Protein AF-0000000084341750 (afdb_homodimer)

pLDDT: mean 86.54, std 11.39, range [37.72, 98.31]

Organism: Pseudonocardia thermophila (NCBI:txid1848)

InterPro domains:
  IPR002192 Pyruvate phosphate dikinase, AMP/ATP-binding [PF01326] (56-283)
  IPR002192 Pyruvate phosphate dikinase, AMP/ATP-binding [PF01326] (293-342)
  IPR008279 PEP-utilising enzyme, mobile domain [PF00391] (417-498)
  IPR010121 Pyruvate, phosphate dikinase [PIRSF000853] (16-775)
  IPR010121 Pyruvate, phosphate dikinase [PTHR22931] (17-616)
  IPR013815 ATP-grasp fold, subdomain 1 [G3DSA:3.30.1490.20] (10-236)
  IPR015813 Pyruvate/Phosphoenolpyruvate kinase-like domain superfamily [SSF51621] (520-817)
  IPR018274 PEP-utilising enzyme, active site [PS00370] (445-456)
  IPR036637 Phosphohistidine domain superfamily [SSF52009] (381-506)
  IPR040442 Pyruvate kinase-like domain superfamily [G3DSA:3.20.20.60] (530-820)

Structure (mmCIF, N/CA/C/O backbone):
data_AF-0000000084341750-model_v1
#
loop_
_entity.id
_entity.type
_entity.pdbx_description
1 polymer 'Pyruvate, orthophosphate dikinase'
#
loop_
_atom_site.group_PDB
_atom_site.id
_atom_site.type_symbol
_atom_site.label_atom_id
_atom_site.label_alt_id
_atom_site.label_comp_id
_atom_site.label_asym_id
_atom_site.label_entity_id
_atom_site.label_seq_id
_atom_site.pdbx_PDB_ins_code
_atom_site.Cartn_x
_atom_site.Cartn_y
_atom_site.Cartn_z
_atom_site.occupancy
_atom_site.B_iso_or_equiv
_atom_site.auth_seq_id
_atom_site.auth_comp_id
_atom_site.auth_asym_id
_atom_site.auth_atom_id
_atom_site.pdbx_PDB_model_num
ATOM 1 N N . MET A 1 1 ? -19.203 22.078 46.344 1 37.72 1 MET A N 1
ATOM 2 C CA . MET A 1 1 ? -19.266 22.578 45 1 37.72 1 MET A CA 1
ATOM 3 C C . MET A 1 1 ? -18.062 23.469 44.688 1 37.72 1 MET A C 1
ATOM 5 O O . MET A 1 1 ? -17.719 24.359 45.438 1 37.72 1 MET A O 1
ATOM 9 N N . ILE A 1 2 ? -17.156 23.062 44 1 54.84 2 ILE A N 1
ATOM 10 C CA . ILE A 1 2 ? -15.898 23.766 43.781 1 54.84 2 ILE A CA 1
ATOM 11 C C . ILE A 1 2 ? -16.188 25.188 43.281 1 54.84 2 ILE A C 1
ATOM 13 O O . ILE A 1 2 ? -17.031 25.375 42.375 1 54.84 2 ILE A O 1
ATOM 17 N N . ARG A 1 3 ? -15.797 26.172 44 1 79.94 3 ARG A N 1
ATOM 18 C CA . ARG A 1 3 ? -15.977 27.594 43.719 1 79.94 3 ARG A CA 1
ATOM 19 C C . ARG A 1 3 ? -15.453 27.938 42.312 1 79.94 3 ARG A C 1
ATOM 21 O O . ARG A 1 3 ? -14.344 27.531 41.969 1 79.94 3 ARG A O 1
ATOM 28 N N . ALA A 1 4 ? -16.406 28.5 41.562 1 90.44 4 ALA A N 1
ATOM 29 C CA . ALA A 1 4 ? -16.078 28.812 40.188 1 90.44 4 ALA A CA 1
ATOM 30 C C . ALA A 1 4 ? -15.344 30.141 40.062 1 90.44 4 ALA A C 1
ATOM 32 O O . ALA A 1 4 ? -14.758 30.453 39.031 1 90.44 4 ALA A O 1
ATOM 33 N N . THR A 1 5 ? -15.328 30.969 41.219 1 95.19 5 THR A N 1
ATOM 34 C CA . THR A 1 5 ? -14.703 32.281 41.156 1 95.19 5 THR A CA 1
ATOM 35 C C . THR A 1 5 ? -13.5 32.344 42.094 1 95.19 5 THR A C 1
ATOM 37 O O . THR A 1 5 ? -13.5 31.734 43.156 1 95.19 5 THR A O 1
ATOM 40 N N . LEU A 1 6 ? -12.461 33.094 41.688 1 95.25 6 LEU A N 1
ATOM 41 C CA . LEU A 1 6 ? -11.25 33.312 42.5 1 95.25 6 LEU A CA 1
ATOM 42 C C . LEU A 1 6 ? -10.773 34.781 42.344 1 95.25 6 LEU A C 1
ATOM 44 O O . LEU A 1 6 ? -10.766 35.312 41.25 1 95.25 6 LEU A O 1
ATOM 48 N N . THR A 1 7 ? -10.375 35.375 43.5 1 95.44 7 THR A N 1
ATOM 49 C CA . THR A 1 7 ? -9.75 36.688 43.406 1 95.44 7 THR A CA 1
ATOM 50 C C . THR A 1 7 ? -8.297 36.594 42.938 1 95.44 7 THR A C 1
ATOM 52 O O . THR A 1 7 ? -7.711 35.5 43 1 95.44 7 THR A O 1
ATOM 55 N N . PHE A 1 8 ? -7.762 37.688 42.469 1 96 8 PHE A N 1
ATOM 56 C CA . PHE A 1 8 ? -6.379 37.688 42.031 1 96 8 PHE A CA 1
ATOM 57 C C . PHE A 1 8 ? -5.43 37.312 43.156 1 96 8 PHE A C 1
ATOM 59 O O . PHE A 1 8 ? -4.406 36.656 42.906 1 96 8 PHE A O 1
ATOM 66 N N . ALA A 1 9 ? -5.762 37.656 44.344 1 93.25 9 ALA A N 1
ATOM 67 C CA . ALA A 1 9 ? -4.914 37.406 45.5 1 93.25 9 ALA A CA 1
ATOM 68 C C . ALA A 1 9 ? -4.953 35.938 45.938 1 93.25 9 ALA A C 1
ATOM 70 O O . ALA A 1 9 ? -3.963 35.406 46.438 1 93.25 9 ALA A O 1
ATOM 71 N N . GLU A 1 10 ? -6.043 35.312 45.688 1 93.06 10 GLU A N 1
ATOM 72 C CA . GLU A 1 10 ? -6.211 33.938 46.188 1 93.06 10 GLU A CA 1
ATOM 73 C C . GLU A 1 10 ? -5.859 32.906 45.125 1 93.06 10 GLU A C 1
ATOM 75 O O . GLU A 1 10 ? -5.543 31.766 45.438 1 93.06 10 GLU A O 1
ATOM 80 N N . ALA A 1 11 ? -5.883 33.281 43.875 1 94.31 11 ALA A N 1
ATOM 81 C CA . ALA A 1 11 ? -5.703 32.375 42.75 1 94.31 11 ALA A CA 1
ATOM 82 C C . ALA A 1 11 ? -4.25 31.906 42.656 1 94.31 11 ALA A C 1
ATOM 84 O O . ALA A 1 11 ? -3.33 32.688 42.969 1 94.31 11 ALA A O 1
ATOM 85 N N . ASP A 1 12 ? -4.043 30.672 42.312 1 94.81 12 ASP A N 1
ATOM 86 C CA . ASP A 1 12 ? -2.709 30.172 41.969 1 94.81 12 ASP A CA 1
ATOM 87 C C . ASP A 1 12 ? -2.326 30.531 40.562 1 94.81 12 ASP A C 1
ATOM 89 O O . ASP A 1 12 ? -2.863 29.969 39.594 1 94.81 12 ASP A O 1
ATOM 93 N N . PRO A 1 13 ? -1.372 31.328 40.406 1 93.56 13 PRO A N 1
ATOM 94 C CA . PRO A 1 13 ? -1.021 31.797 39.062 1 93.56 13 PRO A CA 1
ATOM 95 C C . PRO A 1 13 ? -0.533 30.656 38.156 1 93.56 13 PRO A C 1
ATOM 97 O O . PRO A 1 13 ? -0.498 30.812 36.906 1 93.56 13 PRO A O 1
ATOM 100 N N . ALA A 1 14 ? -0.207 29.547 38.719 1 92.56 14 ALA A N 1
ATOM 101 C CA . ALA A 1 14 ? 0.297 28.422 37.938 1 92.56 14 ALA A CA 1
ATOM 102 C C . ALA A 1 14 ? -0.849 27.641 37.281 1 92.56 14 ALA A C 1
ATOM 104 O O . ALA A 1 14 ? -0.634 26.859 36.344 1 92.56 14 ALA A O 1
ATOM 105 N N . ASP A 1 15 ? -2.004 27.891 37.75 1 94.44 15 ASP A N 1
ATOM 106 C CA . ASP A 1 15 ? -3.154 27.141 37.25 1 94.44 15 ASP A CA 1
ATOM 107 C C . ASP A 1 15 ? -3.779 27.828 36.031 1 94.44 15 ASP A C 1
ATOM 109 O O . ASP A 1 15 ? -4.961 28.172 36.062 1 94.44 15 ASP A O 1
ATOM 113 N N . VAL A 1 16 ? -3.076 27.891 35 1 93.31 16 VAL A N 1
ATOM 114 C CA . VAL A 1 16 ? -3.496 28.594 33.781 1 93.31 16 VAL A CA 1
ATOM 115 C C . VAL A 1 16 ? -4.707 27.891 33.188 1 93.31 16 VAL A C 1
ATOM 117 O O . VAL A 1 16 ? -5.586 28.531 32.625 1 93.31 16 VAL A O 1
ATOM 120 N N . ASP A 1 17 ? -4.762 26.594 33.344 1 93.38 17 ASP A N 1
ATOM 121 C CA . ASP A 1 17 ? -5.859 25.812 32.781 1 93.38 17 ASP A CA 1
ATOM 122 C C . ASP A 1 17 ? -7.199 26.234 33.375 1 93.38 17 ASP A C 1
ATOM 124 O O . ASP A 1 17 ? -8.211 26.266 32.656 1 93.38 17 ASP A O 1
ATOM 128 N N . ARG A 1 18 ? -7.117 26.641 34.562 1 93.88 18 ARG A N 1
ATOM 129 C CA . ARG A 1 18 ? -8.344 26.984 35.281 1 93.88 18 ARG A CA 1
ATOM 130 C C . ARG A 1 18 ? -8.617 28.484 35.219 1 93.88 18 ARG A C 1
ATOM 132 O O . ARG A 1 18 ? -9.766 28.906 35.094 1 93.88 18 ARG A O 1
ATOM 139 N N . LEU A 1 19 ? -7.582 29.297 35.219 1 95.19 19 LEU A N 1
ATOM 140 C CA . LEU A 1 19 ? -7.734 30.734 35.344 1 95.19 19 LEU A CA 1
ATOM 141 C C . LEU A 1 19 ? -7.723 31.406 33.969 1 95.19 19 LEU A C 1
ATOM 143 O O . LEU A 1 19 ? -8.086 32.562 33.844 1 95.19 19 LEU A O 1
ATOM 147 N N . GLY A 1 20 ? -7.316 30.594 32.969 1 93.75 20 GLY A N 1
ATOM 148 C CA . GLY A 1 20 ? -6.988 31.25 31.703 1 93.75 20 GLY A CA 1
ATOM 149 C C . GLY A 1 20 ? -5.707 32.062 31.766 1 93.75 20 GLY A C 1
ATOM 150 O O . GLY A 1 20 ? -5.215 32.375 32.844 1 93.75 20 GLY A O 1
ATOM 151 N N . GLY A 1 21 ? -5.172 32.406 30.641 1 92.94 21 GLY A N 1
ATOM 152 C CA . GLY A 1 21 ? -3.924 33.156 30.578 1 92.94 21 GLY A CA 1
ATOM 153 C C . GLY A 1 21 ? -4.016 34.5 31.219 1 92.94 21 GLY A C 1
ATOM 154 O O . GLY A 1 21 ? -3.117 34.938 31.969 1 92.94 21 GLY A O 1
ATOM 155 N N . LYS A 1 22 ? -5.07 35.281 30.969 1 93.94 22 LYS A N 1
ATOM 156 C CA . LYS A 1 22 ? -5.246 36.625 31.5 1 93.94 22 LYS A CA 1
ATOM 157 C C . LYS A 1 22 ? -5.406 36.594 33 1 93.94 22 LYS A C 1
ATOM 159 O O . LYS A 1 22 ? -4.762 37.375 33.719 1 93.94 22 LYS A O 1
ATOM 164 N N . GLY A 1 23 ? -6.273 35.75 33.438 1 95.44 23 GLY A N 1
ATOM 165 C CA . GLY A 1 23 ? -6.461 35.594 34.875 1 95.44 23 GLY A CA 1
ATOM 166 C C . GLY A 1 23 ? -5.195 35.188 35.594 1 95.44 23 GLY A C 1
ATOM 167 O O . GLY A 1 23 ? -4.887 35.75 36.656 1 95.44 23 GLY A O 1
ATOM 168 N N . ALA A 1 24 ? -4.512 34.25 35.094 1 95.75 24 ALA A N 1
ATOM 169 C CA . ALA A 1 24 ? -3.256 33.781 35.688 1 95.75 24 ALA A CA 1
ATOM 170 C C . ALA A 1 24 ? -2.229 34.906 35.75 1 95.75 24 ALA A C 1
ATOM 172 O O . ALA A 1 24 ? -1.508 35.062 36.719 1 95.75 24 ALA A O 1
ATOM 173 N N . GLY A 1 25 ? -2.146 35.656 34.656 1 95.06 25 GLY A N 1
ATOM 174 C CA . GLY A 1 25 ? -1.237 36.781 34.594 1 95.06 25 GLY A CA 1
ATOM 175 C C . GLY A 1 25 ? -1.545 37.844 35.656 1 95.06 25 GLY A C 1
ATOM 176 O O . GLY A 1 25 ? -0.641 38.344 36.312 1 95.06 25 GLY A O 1
ATOM 177 N N . LEU A 1 26 ? -2.812 38.219 35.781 1 96.81 26 LEU A N 1
ATOM 178 C CA . LEU A 1 26 ? -3.227 39.219 36.75 1 96.81 26 LEU A CA 1
ATOM 179 C C . LEU A 1 26 ? -3.002 38.75 38.188 1 96.81 26 LEU A C 1
ATOM 181 O O . LEU A 1 26 ? -2.627 39.531 39.062 1 96.81 26 LEU A O 1
ATOM 185 N N . ALA A 1 27 ? -3.271 37.438 38.344 1 96.38 27 ALA A N 1
ATOM 186 C CA . ALA A 1 27 ? -2.975 36.875 39.656 1 96.38 27 ALA A CA 1
ATOM 187 C C . ALA A 1 27 ? -1.491 37 40 1 96.38 27 ALA A C 1
ATOM 189 O O . ALA A 1 27 ? -1.127 37.406 41.094 1 96.38 27 ALA A O 1
ATOM 190 N N . ARG A 1 28 ? -0.674 36.688 39.062 1 95.38 28 ARG A N 1
ATOM 191 C CA . ARG A 1 28 ? 0.77 36.781 39.281 1 95.38 28 ARG A CA 1
ATOM 192 C C . ARG A 1 28 ? 1.205 38.219 39.562 1 95.38 28 ARG A C 1
ATOM 194 O O . ARG A 1 28 ? 1.975 38.469 40.469 1 95.38 28 ARG A O 1
ATOM 201 N N . LEU A 1 29 ? 0.729 39.156 38.75 1 96.81 29 LEU A N 1
ATOM 202 C CA . LEU A 1 29 ? 1.081 40.562 38.906 1 96.81 29 LEU A CA 1
ATOM 203 C C . LEU A 1 29 ? 0.669 41.031 40.312 1 96.81 29 LEU A C 1
ATOM 205 O O . LEU A 1 29 ? 1.434 41.719 40.969 1 96.81 29 LEU A O 1
ATOM 209 N N . THR A 1 30 ? -0.514 40.688 40.688 1 96.25 30 THR A N 1
ATOM 210 C CA . THR A 1 30 ? -1.037 41.094 42 1 96.25 30 THR A CA 1
ATOM 211 C C . THR A 1 30 ? -0.171 40.531 43.125 1 96.25 30 THR A C 1
ATOM 213 O O . THR A 1 30 ? 0.162 41.25 44.062 1 96.25 30 THR A O 1
ATOM 216 N N . GLN A 1 31 ? 0.167 39.375 43 1 95.31 31 GLN A N 1
ATOM 217 C CA . GLN A 1 31 ? 0.914 38.719 44.062 1 95.31 31 GLN A CA 1
ATOM 218 C C . GLN A 1 31 ? 2.371 39.156 44.062 1 95.31 31 GLN A C 1
ATOM 220 O O . GLN A 1 31 ? 3.07 38.969 45.062 1 95.31 31 GLN A O 1
ATOM 225 N N . LEU A 1 32 ? 2.855 39.719 43.031 1 94.06 32 LEU A N 1
ATOM 226 C CA . LEU A 1 32 ? 4.184 40.312 42.969 1 94.06 32 LEU A CA 1
ATOM 227 C C . LEU A 1 32 ? 4.168 41.719 43.562 1 94.06 32 LEU A C 1
ATOM 229 O O . LEU A 1 32 ? 5.211 42.375 43.656 1 94.06 32 LEU A O 1
ATOM 233 N N . GLY A 1 33 ? 2.996 42.219 43.844 1 93.5 33 GLY A N 1
ATOM 234 C CA . GLY A 1 33 ? 2.873 43.5 44.5 1 93.5 33 GLY A CA 1
ATOM 235 C C . GLY A 1 33 ? 2.732 44.656 43.531 1 93.5 33 GLY A C 1
ATOM 236 O O . GLY A 1 33 ? 2.887 45.844 43.938 1 93.5 33 GLY A O 1
ATOM 237 N N . LEU A 1 34 ? 2.457 44.438 42.344 1 95.94 34 LEU A N 1
ATOM 238 C CA . LEU A 1 34 ? 2.287 45.5 41.344 1 95.94 34 LEU A CA 1
ATOM 239 C C . LEU A 1 34 ? 0.889 46.094 41.438 1 95.94 34 LEU A C 1
ATOM 241 O O . LEU A 1 34 ? -0.014 45.5 42.031 1 95.94 34 LEU A O 1
ATOM 245 N N . ARG A 1 35 ? 0.739 47.312 40.938 1 96.69 35 ARG A N 1
ATOM 246 C CA . ARG A 1 35 ? -0.559 47.969 40.969 1 96.69 35 ARG A CA 1
ATOM 247 C C . ARG A 1 35 ? -1.494 47.406 39.906 1 96.69 35 ARG A C 1
ATOM 249 O O . ARG A 1 35 ? -1.448 47.812 38.75 1 96.69 35 ARG A O 1
ATOM 256 N N . VAL A 1 36 ? -2.373 46.531 40.344 1 96.81 36 VAL A N 1
ATOM 257 C CA . VAL A 1 36 ? -3.408 45.906 39.5 1 96.81 36 VAL A CA 1
ATOM 258 C C . VAL A 1 36 ? -4.785 46.25 40.062 1 96.81 36 VAL A C 1
ATOM 260 O O . VAL A 1 36 ? -5.039 46.062 41.25 1 96.81 36 VAL A O 1
ATOM 263 N N . PRO A 1 37 ? -5.645 46.844 39.219 1 96.44 37 PRO A N 1
ATOM 264 C CA . PRO A 1 37 ? -6.992 47.062 39.75 1 96.44 37 PRO A CA 1
ATOM 265 C C . PRO A 1 37 ? -7.613 45.781 40.281 1 96.44 37 PRO A C 1
ATOM 267 O O . PRO A 1 37 ? -7.449 44.719 39.688 1 96.44 37 PRO A O 1
ATOM 270 N N . PRO A 1 38 ? -8.258 45.875 41.375 1 96.06 38 PRO A N 1
ATOM 271 C CA . PRO A 1 38 ? -8.82 44.656 41.969 1 96.06 38 PRO A CA 1
ATOM 272 C C . PRO A 1 38 ? -9.875 44 41.094 1 96.06 38 PRO A C 1
ATOM 274 O O . PRO A 1 38 ? -10.578 44.688 40.344 1 96.06 38 PRO A O 1
ATOM 277 N N . GLY A 1 39 ? -9.984 42.75 41.156 1 96.69 39 GLY A N 1
ATOM 278 C CA . GLY A 1 39 ? -10.938 41.938 40.375 1 96.69 39 GLY A CA 1
ATOM 279 C C . GLY A 1 39 ? -10.914 40.469 40.719 1 96.69 39 GLY A C 1
ATOM 280 O O . GLY A 1 39 ? -10.328 40.062 41.719 1 96.69 39 GLY A O 1
ATOM 281 N N . TYR A 1 40 ? -11.68 39.688 40 1 96.81 40 TYR A N 1
ATOM 282 C CA . TYR A 1 40 ? -11.742 38.25 40.188 1 96.81 40 TYR A CA 1
ATOM 283 C C . TYR A 1 40 ? -11.938 37.531 38.875 1 96.81 40 TYR A C 1
ATOM 285 O O . TYR A 1 40 ? -12.242 38.156 37.844 1 96.81 40 TYR A O 1
ATOM 293 N N . VAL A 1 41 ? -11.648 36.188 38.938 1 97.06 41 VAL A N 1
ATOM 294 C CA . VAL A 1 41 ? -11.734 35.344 37.719 1 97.06 41 VAL A CA 1
ATOM 295 C C . VAL A 1 41 ? -12.828 34.312 37.906 1 97.06 41 VAL A C 1
ATOM 297 O O . VAL A 1 41 ? -12.977 33.719 38.969 1 97.06 41 VAL A O 1
ATOM 300 N N . ILE A 1 42 ? -13.664 34.25 36.938 1 96.94 42 ILE A N 1
ATOM 301 C CA . ILE A 1 42 ? -14.555 33.094 36.781 1 96.94 42 ILE A CA 1
ATOM 302 C C . ILE A 1 42 ? -13.859 32 35.969 1 96.94 42 ILE A C 1
ATOM 304 O O . ILE A 1 42 ? -13.57 32.188 34.781 1 96.94 42 ILE A O 1
ATOM 308 N N . ALA A 1 43 ? -13.703 30.875 36.562 1 95.94 43 ALA A N 1
ATOM 309 C CA . ALA A 1 43 ? -12.82 29.828 36.062 1 95.94 43 ALA A CA 1
ATOM 310 C C . ALA A 1 43 ? -13.398 29.188 34.781 1 95.94 43 ALA A C 1
ATOM 312 O O . ALA A 1 43 ? -14.594 29.312 34.531 1 95.94 43 ALA A O 1
ATOM 313 N N . THR A 1 44 ? -12.516 28.484 34.062 1 95.12 44 THR A N 1
ATOM 314 C CA . THR A 1 44 ? -12.859 27.875 32.781 1 95.12 44 THR A CA 1
ATOM 315 C C . THR A 1 44 ? -13.883 26.75 32.969 1 95.12 44 THR A C 1
ATOM 317 O O . THR A 1 44 ? -14.641 26.438 32.062 1 95.12 44 THR A O 1
ATOM 320 N N . ASP A 1 45 ? -13.898 26.172 34.094 1 93.81 45 ASP A N 1
ATOM 321 C CA . ASP A 1 45 ? -14.844 25.094 34.344 1 93.81 45 ASP A CA 1
ATOM 322 C C . ASP A 1 45 ? -16.281 25.578 34.219 1 93.81 45 ASP A C 1
ATOM 324 O O . ASP A 1 45 ? -17.172 24.828 33.812 1 93.81 45 ASP A O 1
ATOM 328 N N . ALA A 1 46 ? -16.516 26.797 34.656 1 94.12 46 ALA A N 1
ATOM 329 C CA . ALA A 1 46 ? -17.844 27.375 34.531 1 94.12 46 ALA A CA 1
ATOM 330 C C . ALA A 1 46 ? -18.25 27.5 33.062 1 94.12 46 ALA A C 1
ATOM 332 O O . ALA A 1 46 ? -19.391 27.25 32.688 1 94.12 46 ALA A O 1
ATOM 333 N N . CYS A 1 47 ? -17.344 27.922 32.312 1 93.94 47 CYS A N 1
ATOM 334 C CA . CYS A 1 47 ? -17.594 28.031 30.891 1 93.94 47 CYS A CA 1
ATOM 335 C C . CYS A 1 47 ? -17.891 26.672 30.266 1 93.94 47 CYS A C 1
ATOM 337 O O . CYS A 1 47 ? -18.844 26.531 29.484 1 93.94 47 CYS A O 1
ATOM 339 N N . ARG A 1 48 ? -17.047 25.672 30.578 1 93.56 48 ARG A N 1
ATOM 340 C CA . ARG A 1 48 ? -17.25 24.328 30.047 1 93.56 48 ARG A CA 1
ATOM 341 C C . ARG A 1 48 ? -18.641 23.812 30.422 1 93.56 48 ARG A C 1
ATOM 343 O O . ARG A 1 48 ? -19.312 23.188 29.594 1 93.56 48 ARG A O 1
ATOM 350 N N . HIS A 1 49 ? -19.016 24.078 31.641 1 91.56 49 HIS A N 1
ATOM 351 C CA . HIS A 1 49 ? -20.359 23.688 32.062 1 91.56 49 HIS A CA 1
ATOM 352 C C . HIS A 1 49 ? -21.422 24.391 31.25 1 91.56 49 HIS A C 1
ATOM 354 O O . HIS A 1 49 ? -22.406 23.781 30.812 1 91.56 49 HIS A O 1
ATOM 360 N N . TYR A 1 50 ? -21.312 25.656 31.078 1 91.25 50 TYR A N 1
ATOM 361 C CA . TYR A 1 50 ? -22.25 26.453 30.297 1 91.25 50 TYR A CA 1
ATOM 362 C C . TYR A 1 50 ? -22.375 25.906 28.875 1 91.25 50 TYR A C 1
ATOM 364 O O . TYR A 1 50 ? -23.484 25.812 28.344 1 91.25 50 TYR A O 1
ATOM 372 N N . LEU A 1 51 ? -21.234 25.625 28.266 1 89.38 51 LEU A N 1
ATOM 373 C CA . LEU A 1 51 ? -21.234 25.156 26.875 1 89.38 51 LEU A CA 1
ATOM 374 C C . LEU A 1 51 ? -21.875 23.781 26.766 1 89.38 51 LEU A C 1
ATOM 376 O O . LEU A 1 51 ? -22.453 23.438 25.734 1 89.38 51 LEU A O 1
ATOM 380 N N . GLN A 1 52 ? -21.766 22.922 27.75 1 86.5 52 GLN A N 1
ATOM 381 C CA . GLN A 1 52 ? -22.344 21.594 27.766 1 86.5 52 GLN A CA 1
ATOM 382 C C . GLN A 1 52 ? -23.844 21.641 28 1 86.5 52 GLN A C 1
ATOM 384 O O . GLN A 1 52 ? -24.609 20.938 27.344 1 86.5 52 GLN A O 1
ATOM 389 N N . VAL A 1 53 ? -24.312 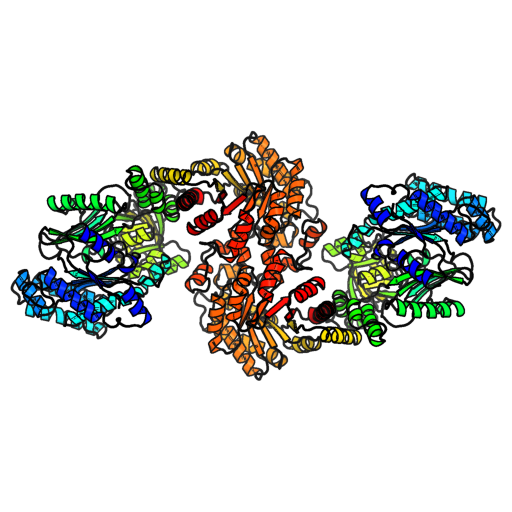22.484 28.922 1 85.81 53 VAL A N 1
ATOM 390 C CA . VAL A 1 53 ? -25.688 22.469 29.391 1 85.81 53 VAL A CA 1
ATOM 391 C C . VAL A 1 53 ? -26.484 23.578 28.688 1 85.81 53 VAL A C 1
ATOM 393 O O . VAL A 1 53 ? -27.703 23.484 28.578 1 85.81 53 VAL A O 1
ATOM 396 N N . GLY A 1 54 ? -25.844 24.609 28.203 1 85.38 54 GLY A N 1
ATOM 397 C CA . GLY A 1 54 ? -26.516 25.688 27.5 1 85.38 54 GLY A CA 1
ATOM 398 C C . GLY A 1 54 ? -27.031 26.766 28.438 1 85.38 54 GLY A C 1
ATOM 399 O O . GLY A 1 54 ? -27.938 27.531 28.094 1 85.38 54 GLY A O 1
ATOM 400 N N . GLY A 1 55 ? -26.562 26.859 29.688 1 88.19 55 GLY A N 1
ATOM 401 C CA . GLY A 1 55 ? -26.938 27.859 30.672 1 88.19 55 GLY A CA 1
ATOM 402 C C . GLY A 1 55 ? -25.906 28.031 31.781 1 88.19 55 GLY A C 1
ATOM 403 O O . GLY A 1 55 ? -25 27.219 31.922 1 88.19 55 GLY A O 1
ATOM 404 N N . LEU A 1 56 ? -26.141 29.172 32.531 1 90.69 56 LEU A N 1
ATOM 405 C CA . LEU A 1 56 ? -25.203 29.422 33.594 1 90.69 56 LEU A CA 1
ATOM 406 C C . LEU A 1 56 ? -25.266 28.312 34.656 1 90.69 56 LEU A C 1
ATOM 408 O O . LEU A 1 56 ? -26.359 27.844 35 1 90.69 56 LEU A O 1
ATOM 412 N N . PRO A 1 57 ? -24.109 27.875 35.094 1 89.56 57 PRO A N 1
ATOM 413 C CA . PRO A 1 57 ? -24.141 26.891 36.188 1 89.56 57 PRO A CA 1
ATOM 414 C C . PRO A 1 57 ? -24.953 27.359 37.375 1 89.56 57 PRO A C 1
ATOM 416 O O . PRO A 1 57 ? -24.969 28.547 37.688 1 89.56 57 PRO A O 1
ATOM 419 N N . GLU A 1 58 ? -25.531 26.359 38.031 1 88.25 58 GLU A N 1
ATOM 420 C CA . GLU A 1 58 ? -26.328 26.672 39.219 1 88.25 58 GLU A CA 1
ATOM 421 C C . GLU A 1 58 ? -25.484 27.312 40.312 1 88.25 58 GLU A C 1
ATOM 423 O O . GLU A 1 58 ? -24.406 26.812 40.625 1 88.25 58 GLU A O 1
ATOM 428 N N . GLY A 1 59 ? -25.906 28.484 40.781 1 91.56 59 GLY A N 1
ATOM 429 C CA . GLY A 1 59 ? -25.203 29.141 41.875 1 91.56 59 GLY A CA 1
ATOM 430 C C . GLY A 1 59 ? -24.156 30.125 41.406 1 91.56 59 GLY A C 1
ATOM 431 O O . GLY A 1 59 ? -23.625 30.891 42.219 1 91.56 59 GLY A O 1
ATOM 432 N N . LEU A 1 60 ? -23.828 30.156 40.156 1 93.5 60 LEU A N 1
ATOM 433 C CA . LEU A 1 60 ? -22.766 31.031 39.688 1 93.5 60 LEU A CA 1
ATOM 434 C C . LEU A 1 60 ? -23.156 32.5 39.844 1 93.5 60 LEU A C 1
ATOM 436 O O . LEU A 1 60 ? -22.312 33.312 40.188 1 93.5 60 LEU A O 1
ATOM 440 N N . ALA A 1 61 ? -24.391 32.844 39.531 1 93.88 61 ALA A N 1
ATOM 441 C CA . ALA A 1 61 ? -24.844 34.219 39.656 1 93.88 61 ALA A CA 1
ATOM 442 C C . ALA A 1 61 ? -24.641 34.75 41.094 1 93.88 61 ALA A C 1
ATOM 444 O O . ALA A 1 61 ? -24.172 35.844 41.281 1 93.88 61 ALA A O 1
ATOM 445 N N . ASP A 1 62 ? -24.969 33.906 42.031 1 93.81 62 ASP A N 1
ATOM 446 C CA . ASP A 1 62 ? -24.812 34.281 43.438 1 93.81 62 ASP A CA 1
ATOM 447 C C . ASP A 1 62 ? -23.344 34.5 43.781 1 93.81 62 ASP A C 1
ATOM 449 O O . ASP A 1 62 ? -23 35.406 44.531 1 93.81 62 ASP A O 1
ATOM 453 N N . GLU A 1 63 ? -22.609 33.656 43.312 1 94.06 63 GLU A N 1
ATOM 454 C CA . GLU A 1 63 ? -21.172 33.781 43.562 1 94.06 63 GLU A CA 1
ATOM 455 C C . GLU A 1 63 ? -20.609 35.062 42.969 1 94.06 63 GLU A C 1
ATOM 457 O O . GLU A 1 63 ? -19.75 35.719 43.562 1 94.06 63 GLU A O 1
ATOM 462 N N . VAL A 1 64 ? -21.031 35.375 41.75 1 95.56 64 VAL A N 1
ATOM 463 C CA . VAL A 1 64 ? -20.594 36.562 41.062 1 95.56 64 VAL A CA 1
ATOM 464 C C . VAL A 1 64 ? -20.969 37.812 41.844 1 95.56 64 VAL A C 1
ATOM 466 O O . VAL A 1 64 ? -20.156 38.75 42 1 95.56 64 VAL A O 1
ATOM 469 N N . PHE A 1 65 ? -22.141 37.844 42.406 1 94.56 65 PHE A N 1
ATOM 470 C CA . PHE A 1 65 ? -22.609 39 43.156 1 94.56 65 PHE A CA 1
ATOM 471 C C . PHE A 1 65 ? -21.891 39.094 44.5 1 94.56 65 PHE A C 1
ATOM 473 O O . PHE A 1 65 ? -21.641 40.188 45 1 94.56 65 PHE A O 1
ATOM 480 N N . THR A 1 66 ? -21.609 37.969 45.062 1 94.44 66 THR A N 1
ATOM 481 C CA . THR A 1 66 ? -20.828 37.969 46.281 1 94.44 66 THR A CA 1
ATOM 482 C C . THR A 1 66 ? -19.453 38.562 46.031 1 94.44 66 THR A C 1
ATOM 484 O O . THR A 1 66 ? -18.984 39.375 46.844 1 94.44 66 THR A O 1
ATOM 487 N N . ARG A 1 67 ? -18.828 38.188 45 1 95.56 67 ARG A N 1
ATOM 488 C CA . ARG A 1 67 ? -17.531 38.719 44.656 1 95.56 67 ARG A CA 1
ATOM 489 C C . ARG A 1 67 ? -17.609 40.188 44.344 1 95.56 67 ARG A C 1
ATOM 491 O O . ARG A 1 67 ? -16.672 40.969 44.594 1 95.56 67 ARG A O 1
ATOM 498 N N . LEU A 1 68 ? -18.703 40.562 43.719 1 95.38 68 LEU A N 1
ATOM 499 C CA . LEU A 1 68 ? -18.938 41.969 43.406 1 95.38 68 LEU A CA 1
ATOM 500 C C . LEU A 1 68 ? -18.953 42.812 44.688 1 95.38 68 LEU A C 1
ATOM 502 O O . LEU A 1 68 ? -18.375 43.906 44.719 1 95.38 68 LEU A O 1
ATOM 506 N N . GLU A 1 69 ? -19.562 42.281 45.688 1 94.88 69 GLU A N 1
ATOM 507 C CA . GLU A 1 69 ? -19.594 43 46.969 1 94.88 69 GLU A CA 1
ATOM 508 C C . GLU A 1 69 ? -18.203 43.094 47.594 1 94.88 69 GLU A C 1
ATOM 510 O O . GLU A 1 69 ? -17.844 44.156 48.156 1 94.88 69 GLU A O 1
ATOM 515 N N . GLU A 1 70 ? -17.531 42.125 47.438 1 94.25 70 GLU A N 1
ATOM 516 C CA . GLU A 1 70 ? -16.156 42.156 47.906 1 94.25 70 GLU A CA 1
ATOM 517 C C . GLU A 1 70 ? -15.328 43.188 47.125 1 94.25 70 GLU A C 1
ATOM 519 O O . GLU A 1 70 ? -14.477 43.875 47.719 1 94.25 70 GLU A O 1
ATOM 524 N N . LEU A 1 71 ? -15.562 43.281 45.938 1 94.75 71 LEU A N 1
ATOM 525 C CA . LEU A 1 71 ? -14.852 44.219 45.062 1 94.75 71 LEU A CA 1
ATOM 526 C C . LEU A 1 71 ? -15.203 45.656 45.438 1 94.75 71 LEU A C 1
ATOM 528 O O . LEU A 1 71 ? -14.336 46.531 45.406 1 94.75 71 LEU A O 1
ATOM 532 N N . GLU A 1 72 ? -16.453 45.906 45.719 1 95.06 72 GLU A N 1
ATOM 533 C CA . GLU A 1 72 ? -16.875 47.219 46.188 1 95.06 72 GLU A CA 1
ATOM 534 C C . GLU A 1 72 ? -16.125 47.625 47.469 1 95.06 72 GLU A C 1
ATOM 536 O O . GLU A 1 72 ? -15.656 48.75 47.562 1 95.06 72 GLU A O 1
ATOM 541 N N . ARG A 1 73 ? -15.984 46.625 48.312 1 93.19 73 ARG A N 1
ATOM 542 C CA . ARG A 1 73 ? -15.281 46.906 49.562 1 93.19 73 ARG A CA 1
ATOM 543 C C . ARG A 1 73 ? -13.797 47.156 49.312 1 93.19 73 ARG A C 1
ATOM 545 O O . ARG A 1 73 ? -13.219 48.094 49.875 1 93.19 73 ARG A O 1
ATOM 552 N N . ALA A 1 74 ? -13.219 46.438 48.469 1 90.56 74 ALA A N 1
ATOM 553 C CA . ALA A 1 74 ? -11.789 46.531 48.188 1 90.56 74 ALA A CA 1
ATOM 554 C C . ALA A 1 74 ? -11.461 47.812 47.438 1 90.56 74 ALA A C 1
ATOM 556 O O . ALA A 1 74 ? -10.391 48.406 47.625 1 90.56 74 ALA A O 1
ATOM 557 N N . SER A 1 75 ? -12.359 48.344 46.625 1 90.5 75 SER A N 1
ATOM 558 C CA . SER A 1 75 ? -12.102 49.5 45.781 1 90.5 75 SER A CA 1
ATOM 559 C C . SER A 1 75 ? -12.594 50.781 46.438 1 90.5 75 SER A C 1
ATOM 561 O O . SER A 1 75 ? -12.188 51.875 46.031 1 90.5 75 SER A O 1
ATOM 563 N N . GLY A 1 76 ? -13.484 50.656 47.344 1 90.38 76 GLY A N 1
ATOM 564 C CA . GLY A 1 76 ? -14.109 51.812 47.938 1 90.38 76 GLY A CA 1
ATOM 565 C C . GLY A 1 76 ? -15.117 52.5 47.031 1 90.38 76 GLY A C 1
ATOM 566 O O . GLY A 1 76 ? -15.43 53.688 47.219 1 90.38 76 GLY A O 1
ATOM 567 N N . LYS A 1 77 ? -15.539 51.844 46.031 1 94.75 77 LYS A N 1
ATOM 568 C CA . LYS A 1 77 ? -16.516 52.344 45.094 1 94.75 77 LYS A CA 1
ATOM 569 C C . LYS A 1 77 ? -17.844 51.594 45.188 1 94.75 77 LYS A C 1
ATOM 571 O O . LYS A 1 77 ? -17.938 50.594 45.906 1 94.75 77 LYS A O 1
ATOM 576 N N . ALA A 1 78 ? -18.875 52.094 44.562 1 94.69 78 ALA A N 1
ATOM 577 C CA . ALA A 1 78 ? -20.203 51.469 44.625 1 94.69 78 ALA A CA 1
ATOM 578 C C . ALA A 1 78 ? -20.719 51.125 43.25 1 94.69 78 ALA A C 1
ATOM 580 O O . ALA A 1 78 ? -20.672 51.969 42.344 1 94.69 78 ALA A O 1
ATOM 581 N N . PHE A 1 79 ? -21.203 49.938 43.125 1 95 79 PHE A N 1
ATOM 582 C CA . PHE A 1 79 ? -21.688 49.438 41.844 1 95 79 PHE A CA 1
ATOM 583 C C . PHE A 1 79 ? -23.141 49.875 41.594 1 95 79 PHE A C 1
ATOM 585 O O . PHE A 1 79 ? -24.016 49.562 42.406 1 95 79 PHE A O 1
ATOM 592 N N . GLY A 1 80 ? -23.359 50.594 40.594 1 90.19 80 GLY A N 1
ATOM 593 C CA . GLY A 1 80 ? -24.688 51.094 40.25 1 90.19 80 GLY A CA 1
ATOM 594 C C . GLY A 1 80 ? -25.125 52.25 41.094 1 90.19 80 GLY A C 1
ATOM 595 O O . GLY A 1 80 ? -26.312 52.562 41.156 1 90.19 80 GLY A O 1
ATOM 596 N N . SER A 1 81 ? -24.203 52.75 41.719 1 88.94 81 SER A N 1
ATOM 597 C CA . SER A 1 81 ? -24.547 53.875 42.625 1 88.94 81 SER A CA 1
ATOM 598 C C . SER A 1 81 ? -23.328 54.719 42.906 1 88.94 81 SER A C 1
ATOM 600 O O . SER A 1 81 ? -22.25 54.5 42.375 1 88.94 81 SER A O 1
ATOM 602 N N . GLY A 1 82 ? -23.562 55.969 43.688 1 85.81 82 GLY A N 1
ATOM 603 C CA . GLY A 1 82 ? -22.484 56.844 44.062 1 85.81 82 GLY A CA 1
ATOM 604 C C . GLY A 1 82 ? -22.062 56.688 45.531 1 85.81 82 GLY A C 1
ATOM 605 O O . GLY A 1 82 ? -22.406 55.719 46.188 1 85.81 82 GLY A O 1
ATOM 606 N N . PRO A 1 83 ? -21.109 57.438 45.969 1 89.62 83 PRO A N 1
ATOM 607 C CA . PRO A 1 83 ? -20.594 58.688 45.406 1 89.62 83 PRO A CA 1
ATOM 608 C C . PRO A 1 83 ? -19.578 58.469 44.312 1 89.62 83 PRO A C 1
ATOM 610 O O . PRO A 1 83 ? -19.422 59.312 43.438 1 89.62 83 PRO A O 1
ATOM 613 N N . VAL A 1 84 ? -18.797 57.438 44.469 1 92.56 84 VAL A N 1
ATOM 614 C CA . VAL A 1 84 ? -17.891 57.062 43.406 1 92.56 84 VAL A CA 1
ATOM 615 C C . VAL A 1 84 ? -18.328 55.75 42.781 1 92.56 84 VAL A C 1
ATOM 617 O O . VAL A 1 84 ? -18.172 54.688 43.406 1 92.56 84 VAL A O 1
ATOM 620 N N . PRO A 1 85 ? -18.766 55.812 41.594 1 94.88 85 PRO A N 1
ATOM 621 C CA . PRO A 1 85 ? -19.312 54.594 41 1 94.88 85 PRO A CA 1
ATOM 622 C C . PRO A 1 85 ? -18.219 53.594 40.625 1 94.88 85 PRO A C 1
ATOM 624 O O . PRO A 1 85 ? -17.156 53.969 40.156 1 94.88 85 PRO A O 1
ATOM 627 N N . LEU A 1 86 ? -18.5 52.312 40.875 1 95.81 86 LEU A N 1
ATOM 628 C CA . LEU A 1 86 ? -17.656 51.188 40.406 1 95.81 86 LEU A CA 1
ATOM 629 C C . LEU A 1 86 ? -18.078 50.719 39.031 1 95.81 86 LEU A C 1
ATOM 631 O O . LEU A 1 86 ? -19.188 50.25 38.844 1 95.81 86 LEU A O 1
ATOM 635 N N . LEU A 1 87 ? -17.234 50.969 38.062 1 96.19 87 LEU A N 1
ATOM 636 C CA . LEU A 1 87 ? -17.422 50.406 36.75 1 96.19 87 LEU A CA 1
ATOM 637 C C . LEU A 1 87 ? -16.469 49.219 36.5 1 96.19 87 LEU A C 1
ATOM 639 O O . LEU A 1 87 ? -15.391 49.188 37.125 1 96.19 87 LEU A O 1
ATOM 643 N N . LEU A 1 88 ? -16.953 48.312 35.719 1 96.69 88 LEU A N 1
ATOM 644 C CA . LEU A 1 88 ? -16.203 47.062 35.562 1 96.69 88 LEU A CA 1
ATOM 645 C C . LEU A 1 88 ? -15.789 46.844 34.125 1 96.69 88 LEU A C 1
ATOM 647 O O . LEU A 1 88 ? -16.422 47.344 33.188 1 96.69 88 LEU A O 1
ATOM 651 N N . SER A 1 89 ? -14.68 46.188 34 1 95.19 89 SER A N 1
ATOM 652 C CA . SER A 1 89 ? -14.32 45.531 32.719 1 95.19 89 SER A CA 1
ATOM 653 C C . SER A 1 89 ? -14.539 44.031 32.812 1 95.19 89 SER A C 1
ATOM 655 O O . SER A 1 89 ? -14.203 43.375 33.812 1 95.19 89 SER A O 1
ATOM 657 N N . VAL A 1 90 ? -15.172 43.469 31.859 1 95.19 90 VAL A N 1
ATOM 658 C CA . VAL A 1 90 ? -15.391 42.031 31.719 1 95.19 90 VAL A CA 1
ATOM 659 C C . VAL A 1 90 ? -14.695 41.5 30.469 1 95.19 90 VAL A C 1
ATOM 661 O O . VAL A 1 90 ? -15.102 41.812 29.359 1 95.19 90 VAL A O 1
ATOM 664 N N . ARG A 1 91 ? -13.664 40.656 30.703 1 93.25 91 ARG A N 1
ATOM 665 C CA . ARG A 1 91 ? -12.805 40.25 29.594 1 93.25 91 ARG A CA 1
ATOM 666 C C . ARG A 1 91 ? -12.641 38.719 29.578 1 93.25 91 ARG A C 1
ATOM 668 O O . ARG A 1 91 ? -12.664 38.062 30.625 1 93.25 91 ARG A O 1
ATOM 675 N N . SER A 1 92 ? -12.453 38.25 28.422 1 92.38 92 SER A N 1
ATOM 676 C CA . SER A 1 92 ? -12.227 36.844 28.25 1 92.38 92 SER A CA 1
ATOM 677 C C . SER A 1 92 ? -10.75 36.469 28.422 1 92.38 92 SER A C 1
ATOM 679 O O . SER A 1 92 ? -9.883 37.312 28.156 1 92.38 92 SER A O 1
ATOM 681 N N . GLY A 1 93 ? -10.422 35.219 28.906 1 91.25 93 GLY A N 1
ATOM 682 C CA . GLY A 1 93 ? -9.07 34.688 29 1 91.25 93 GLY A CA 1
ATOM 683 C C . GLY A 1 93 ? -9.031 33.188 28.922 1 91.25 93 GLY A C 1
ATOM 684 O O . GLY A 1 93 ? -9.289 32.5 29.922 1 91.25 93 GLY A O 1
ATOM 685 N N . ALA A 1 94 ? -8.617 32.656 27.797 1 91.44 94 ALA A N 1
ATOM 686 C CA . ALA A 1 94 ? -8.477 31.219 27.625 1 91.44 94 ALA A CA 1
ATOM 687 C C . ALA A 1 94 ? -7.086 30.75 28.047 1 91.44 94 ALA A C 1
ATOM 689 O O . ALA A 1 94 ? -6.172 31.562 28.203 1 91.44 94 ALA A O 1
ATOM 690 N N . PRO A 1 95 ? -6.98 29.453 28.312 1 90.44 95 PRO A N 1
ATOM 691 C CA . PRO A 1 95 ? -5.652 28.922 28.641 1 90.44 95 PRO A CA 1
ATOM 692 C C . PRO A 1 95 ? -4.625 29.172 27.547 1 90.44 95 PRO A C 1
ATOM 694 O O . PRO A 1 95 ? -3.447 29.391 27.828 1 90.44 95 PRO A O 1
ATOM 697 N N . ILE A 1 96 ? -5.074 29.125 26.328 1 85.31 96 ILE A N 1
ATOM 698 C CA . ILE A 1 96 ? -4.25 29.469 25.172 1 85.31 96 ILE A CA 1
ATOM 699 C C . ILE A 1 96 ? -4.75 30.766 24.547 1 85.31 96 ILE A C 1
ATOM 701 O O . ILE A 1 96 ? -5.938 30.891 24.234 1 85.31 96 ILE A O 1
ATOM 705 N N . SER A 1 97 ? -3.863 31.656 24.406 1 80 97 SER A N 1
ATOM 706 C CA . SER A 1 97 ? -4.211 33 23.969 1 80 97 SER A CA 1
ATOM 707 C C . SER A 1 97 ? -4.73 32.969 22.531 1 80 97 SER A C 1
ATOM 709 O O . SER A 1 97 ? -4.133 32.375 21.656 1 80 97 SER A O 1
ATOM 711 N N . MET A 1 98 ? -5.871 33.531 22.422 1 77 98 MET A N 1
ATOM 712 C CA . MET A 1 98 ? -6.473 33.781 21.109 1 77 98 MET A CA 1
ATOM 713 C C . MET A 1 98 ? -6.723 35.281 20.891 1 77 98 MET A C 1
ATOM 715 O O . MET A 1 98 ? -7.852 35.75 21.047 1 77 98 MET A O 1
ATOM 719 N N . PRO A 1 99 ? -5.719 35.969 20.484 1 68.44 99 PRO A N 1
ATOM 720 C CA . PRO A 1 99 ? -5.816 37.438 20.422 1 68.44 99 PRO A CA 1
ATOM 721 C C . PRO A 1 99 ? -6.945 37.906 19.516 1 68.44 99 PRO A C 1
ATOM 723 O O . PRO A 1 99 ? -7.035 37.5 18.359 1 68.44 99 PRO A O 1
ATOM 726 N N . GLY A 1 100 ? -7.766 38.781 20.031 1 65.25 100 GLY A N 1
ATOM 727 C CA . GLY A 1 100 ? -8.789 39.469 19.25 1 65.25 100 GLY A CA 1
ATOM 728 C C . GLY A 1 100 ? -10.016 38.625 19 1 65.25 100 GLY A C 1
ATOM 729 O O . GLY A 1 100 ? -10.992 39.094 18.422 1 65.25 100 GLY A O 1
ATOM 730 N N . MET A 1 101 ? -10 37.438 19.516 1 67.75 101 MET A N 1
ATOM 731 C CA . MET A 1 101 ? -11.062 36.5 19.109 1 67.75 101 MET A CA 1
ATOM 732 C C . MET A 1 101 ? -12.203 36.5 20.125 1 67.75 101 MET A C 1
ATOM 734 O O . MET A 1 101 ? -13.336 36.188 19.781 1 67.75 101 MET A O 1
ATOM 738 N N . MET A 1 102 ? -11.812 36.938 21.25 1 73.69 102 MET A N 1
ATOM 739 C CA . MET A 1 102 ? -12.828 36.812 22.297 1 73.69 102 MET A CA 1
ATOM 740 C C . MET A 1 102 ? -13.359 38.188 22.672 1 73.69 102 MET A C 1
ATOM 742 O O . MET A 1 102 ? -12.773 39.219 22.297 1 73.69 102 MET A O 1
ATOM 746 N N . ASP A 1 103 ? -14.469 38.188 23.406 1 77.19 103 ASP A N 1
ATOM 747 C CA . ASP A 1 103 ? -15.211 39.406 23.641 1 77.19 103 ASP A CA 1
ATOM 748 C C . ASP A 1 103 ? -14.758 40.094 24.922 1 77.19 103 ASP A C 1
ATOM 750 O O . ASP A 1 103 ? -14.312 39.438 25.859 1 77.19 103 ASP A O 1
ATOM 754 N N . THR A 1 104 ? -14.719 41.406 24.844 1 83 104 THR A N 1
ATOM 755 C CA . THR A 1 104 ? -14.422 42.281 25.984 1 83 104 THR A CA 1
ATOM 756 C C . THR A 1 104 ? -15.492 43.375 26.125 1 83 104 THR A C 1
ATOM 758 O O . THR A 1 104 ? -15.969 43.906 25.125 1 83 104 THR A O 1
ATOM 761 N N . ILE A 1 105 ? -15.961 43.594 27.328 1 89.5 105 ILE A N 1
ATOM 762 C CA . ILE A 1 105 ? -16.891 44.688 27.625 1 89.5 105 ILE A CA 1
ATOM 763 C C . ILE A 1 105 ? -16.281 45.625 28.656 1 89.5 105 ILE A C 1
ATOM 765 O O . ILE A 1 105 ? -15.867 45.156 29.734 1 89.5 105 ILE A O 1
ATOM 769 N N . LEU A 1 106 ? -16.25 46.875 28.344 1 91.62 106 LEU A N 1
ATOM 770 C CA . LEU A 1 106 ? -15.719 47.875 29.25 1 91.62 106 LEU A CA 1
ATOM 771 C C . LEU A 1 106 ? -16.828 48.781 29.766 1 91.62 106 LEU A C 1
ATOM 773 O O . LEU A 1 106 ? -17.922 48.812 29.203 1 91.62 106 LEU A O 1
ATOM 777 N N . ASN A 1 107 ? -16.609 49.469 30.844 1 93.75 107 ASN A N 1
ATOM 778 C CA . ASN A 1 107 ? -17.484 50.5 31.438 1 93.75 107 ASN A CA 1
ATOM 779 C C . ASN A 1 107 ? -18.797 49.906 31.906 1 93.75 107 ASN A C 1
ATOM 781 O O . ASN A 1 107 ? -19.844 50.562 31.875 1 93.75 107 ASN A O 1
ATOM 785 N N . LEU A 1 108 ? -18.703 48.656 32.25 1 95 108 LEU A N 1
ATOM 786 C CA . LEU A 1 108 ? -19.922 47.969 32.688 1 95 108 LEU A CA 1
ATOM 787 C C . LEU A 1 108 ? -20.359 48.469 34.062 1 95 108 LEU A C 1
ATOM 789 O O . LEU A 1 108 ? -19.516 48.656 34.938 1 95 108 LEU A O 1
ATOM 793 N N . GLY A 1 109 ? -21.672 48.656 34.25 1 95.19 109 GLY A N 1
ATOM 794 C CA . GLY A 1 109 ? -22.234 49.062 35.5 1 95.19 109 GLY A CA 1
ATOM 795 C C . GLY A 1 109 ? -22.781 50.469 35.5 1 95.19 109 GLY A C 1
ATOM 796 O O . GLY A 1 109 ? -23.094 51.031 36.531 1 95.19 109 GLY A O 1
ATOM 797 N N . ILE A 1 110 ? -22.859 51.062 34.312 1 92.5 110 ILE A N 1
ATOM 798 C CA . ILE A 1 110 ? -23.281 52.438 34.219 1 92.5 110 ILE A CA 1
ATOM 799 C C . ILE A 1 110 ? -24.797 52.5 34 1 92.5 110 ILE A C 1
ATOM 801 O O . ILE A 1 110 ? -25.328 52 33.031 1 92.5 110 ILE A O 1
ATOM 805 N N . ASP A 1 111 ? -25.516 52.938 34.938 1 93.06 111 ASP A N 1
ATOM 806 C CA . ASP A 1 111 ? -26.922 53.344 34.812 1 93.06 111 ASP A CA 1
ATOM 807 C C . ASP A 1 111 ? -27.078 54.812 35.094 1 93.06 111 ASP A C 1
ATOM 809 O O . ASP A 1 111 ? -26.094 55.562 35.188 1 93.06 111 ASP A O 1
ATOM 813 N N . ARG A 1 112 ? -28.328 55.312 35.125 1 93.5 112 ARG A N 1
ATOM 814 C CA . ARG A 1 112 ? -28.562 56.75 35.25 1 93.5 112 ARG A CA 1
ATOM 815 C C . ARG A 1 112 ? -27.969 57.281 36.562 1 93.5 112 ARG A C 1
ATOM 817 O O . ARG A 1 112 ? -27.375 58.344 36.594 1 93.5 112 ARG A O 1
ATOM 824 N N . ARG A 1 113 ? -28.172 56.594 37.688 1 94.5 113 ARG A N 1
ATOM 825 C CA . ARG A 1 113 ? -27.641 56.969 38.969 1 94.5 113 ARG A CA 1
ATOM 826 C C . ARG A 1 113 ? -26.125 57 38.969 1 94.5 113 ARG A C 1
ATOM 828 O O . ARG A 1 113 ? -25.5 57.938 39.469 1 94.5 113 ARG A O 1
ATOM 835 N N . ALA A 1 114 ? -25.531 55.938 38.469 1 94.38 114 ALA A N 1
ATOM 836 C CA . ALA A 1 114 ? -24.078 55.844 38.375 1 94.38 114 ALA A CA 1
ATOM 837 C C . ALA A 1 114 ? -23.5 56.938 37.5 1 94.38 114 ALA A C 1
ATOM 839 O O . ALA A 1 114 ? -22.422 57.469 37.781 1 94.38 114 ALA A O 1
ATOM 840 N N . ALA A 1 115 ? -24.141 57.312 36.438 1 94.25 115 ALA A N 1
ATOM 841 C CA . ALA A 1 115 ? -23.688 58.344 35.531 1 94.25 115 ALA A CA 1
ATOM 842 C C . ALA A 1 115 ? -23.641 59.688 36.219 1 94.25 115 ALA A C 1
ATOM 844 O O . ALA A 1 115 ? -22.656 60.438 36.062 1 94.25 115 ALA A O 1
ATOM 845 N N . VAL A 1 116 ? -24.703 59.969 36.906 1 94.38 116 VAL A N 1
ATOM 846 C CA . VAL A 1 116 ? -24.766 61.219 37.625 1 94.38 116 VAL A CA 1
ATOM 847 C C . VAL A 1 116 ? -23.656 61.281 38.656 1 94.38 116 VAL A C 1
ATOM 849 O O . VAL A 1 116 ? -22.953 62.281 38.812 1 94.38 116 VAL A O 1
ATOM 852 N N . ALA A 1 117 ? -23.5 60.219 39.375 1 94.62 117 ALA A N 1
ATOM 853 C CA . ALA A 1 117 ? -22.453 60.125 40.406 1 94.62 117 ALA A CA 1
ATOM 854 C C . ALA A 1 117 ? -21.062 60.25 39.781 1 94.62 117 ALA A C 1
ATOM 856 O O . ALA A 1 117 ? -20.172 60.875 40.344 1 94.62 117 ALA A O 1
ATOM 857 N N . LEU A 1 118 ? -20.875 59.656 38.656 1 94 118 LEU A N 1
ATOM 858 C CA . LEU A 1 118 ? -19.594 59.719 37.969 1 94 118 LEU A CA 1
ATOM 859 C C . LEU A 1 118 ? -19.266 61.156 37.531 1 94 118 LEU A C 1
ATOM 861 O O . LEU A 1 118 ? -18.109 61.562 37.625 1 94 118 LEU A O 1
ATOM 865 N N . ALA A 1 119 ? -20.266 61.812 37.062 1 93.38 119 ALA A N 1
ATOM 866 C CA . ALA A 1 119 ? -20.094 63.219 36.688 1 93.38 119 ALA A CA 1
ATOM 867 C C . ALA A 1 119 ? -19.672 64.062 37.906 1 93.38 119 ALA A C 1
ATOM 869 O O . ALA A 1 119 ? -18.812 64.938 37.781 1 93.38 119 ALA A O 1
ATOM 870 N N . GLN A 1 120 ? -20.281 63.75 38.969 1 92.81 120 GLN A N 1
ATOM 871 C CA . GLN A 1 120 ? -19.969 64.5 40.188 1 92.81 120 GLN A CA 1
ATOM 872 C C . GLN A 1 120 ? -18.562 64.125 40.688 1 92.81 120 GLN A C 1
ATOM 874 O O . GLN A 1 120 ? -17.812 65 41.094 1 92.81 120 GLN A O 1
ATOM 879 N N . ALA A 1 121 ? -18.219 62.938 40.594 1 91.88 121 ALA A N 1
ATOM 880 C CA . ALA A 1 121 ? -16.938 62.469 41.125 1 91.88 121 ALA A CA 1
ATOM 881 C C . ALA A 1 121 ? -15.781 62.938 40.25 1 91.88 121 ALA A C 1
ATOM 883 O O . ALA A 1 121 ? -14.688 63.219 40.719 1 91.88 121 ALA A O 1
ATOM 884 N N . THR A 1 122 ? -15.984 63.094 38.906 1 90.56 122 THR A N 1
ATOM 885 C CA . THR A 1 122 ? -14.906 63.438 38 1 90.56 122 THR A CA 1
ATOM 886 C C . THR A 1 122 ? -14.953 64.938 37.625 1 90.56 122 THR A C 1
ATOM 888 O O . THR A 1 122 ? -13.961 65.438 37.125 1 90.56 122 THR A O 1
ATOM 891 N N . GLY A 1 123 ? -16.109 65.438 37.75 1 88.69 123 GLY A N 1
ATOM 892 C CA . GLY A 1 123 ? -16.312 66.812 37.344 1 88.69 123 GLY A CA 1
ATOM 893 C C . GLY A 1 123 ? -16.359 67 35.844 1 88.69 123 GLY A C 1
ATOM 894 O O . GLY A 1 123 ? -16.109 68.125 35.344 1 88.69 123 GLY A O 1
ATOM 895 N N . ASP A 1 124 ? -16.656 65.938 35.125 1 90.81 124 ASP A N 1
ATOM 896 C CA . ASP A 1 124 ? -16.594 66 33.656 1 90.81 124 ASP A CA 1
ATOM 897 C C . ASP A 1 124 ? -17.781 65.25 33.031 1 90.81 124 ASP A C 1
ATOM 899 O O . ASP A 1 124 ? -17.734 64.062 32.875 1 90.81 124 ASP A O 1
ATOM 903 N N . VAL A 1 125 ? -18.703 66 32.562 1 90.75 125 VAL A N 1
ATOM 904 C CA . VAL A 1 125 ? -19.922 65.438 32 1 90.75 125 VAL A CA 1
ATOM 905 C C . VAL A 1 125 ? -19.641 64.875 30.625 1 90.75 125 VAL A C 1
ATOM 907 O O . VAL A 1 125 ? -20.281 63.875 30.188 1 90.75 125 VAL A O 1
ATOM 910 N N . ARG A 1 126 ? -18.672 65.375 30 1 88.38 126 ARG A N 1
ATOM 911 C CA . ARG A 1 126 ? -18.281 64.875 28.688 1 88.38 126 ARG A CA 1
ATOM 912 C C . ARG A 1 126 ? -17.672 63.5 28.797 1 88.38 126 ARG A C 1
ATOM 914 O O . ARG A 1 126 ? -17.891 62.625 27.938 1 88.38 126 ARG A O 1
ATOM 921 N N . PHE A 1 127 ? -16.938 63.375 29.766 1 89.44 127 PHE A N 1
ATOM 922 C CA . PHE A 1 127 ? -16.375 62.062 30.047 1 89.44 127 PHE A CA 1
ATOM 923 C C . PHE A 1 127 ? -17.484 61.031 30.25 1 89.44 127 PHE A C 1
ATOM 925 O O . PHE A 1 127 ? -17.406 59.906 29.719 1 89.44 127 PHE A O 1
ATOM 932 N N . VAL A 1 128 ? -18.453 61.375 31 1 90.38 128 VAL A N 1
ATOM 933 C CA . VAL A 1 128 ? -19.562 60.5 31.281 1 90.38 128 VAL A CA 1
ATOM 934 C C . VAL A 1 128 ? -20.281 60.125 29.984 1 90.38 128 VAL A C 1
ATOM 936 O O . VAL A 1 128 ? -20.656 58.969 29.766 1 90.38 128 VAL A O 1
ATOM 939 N N . ALA A 1 129 ? -20.484 61.094 29.156 1 89.81 129 ALA A N 1
ATOM 940 C CA . ALA A 1 129 ? -21.125 60.875 27.859 1 89.81 129 ALA A CA 1
ATOM 941 C C . ALA A 1 129 ? -20.344 59.844 27.047 1 89.81 129 ALA A C 1
ATOM 943 O O . ALA A 1 129 ? -20.938 58.969 26.422 1 89.81 129 ALA A O 1
ATOM 944 N N . ASP A 1 130 ? -19.141 60.031 27.094 1 88.06 130 ASP A N 1
ATOM 945 C CA . ASP A 1 130 ? -18.266 59.125 26.359 1 88.06 130 ASP A CA 1
ATOM 946 C C . ASP A 1 130 ? -18.344 57.688 26.938 1 88.06 130 ASP A C 1
ATOM 948 O O . ASP A 1 130 ? -18.391 56.719 26.188 1 88.06 130 ASP A O 1
ATOM 952 N N . VAL A 1 131 ? -18.297 57.531 28.203 1 90.44 131 VAL A N 1
ATOM 953 C CA . VAL A 1 131 ? -18.344 56.25 28.891 1 90.44 131 VAL A CA 1
ATOM 954 C C . VAL A 1 131 ? -19.656 55.562 28.578 1 90.44 131 VAL A C 1
ATOM 956 O O . VAL A 1 131 ? -19.672 54.344 28.266 1 90.44 131 VAL A O 1
ATOM 959 N N . VAL A 1 132 ? -20.734 56.281 28.609 1 90.62 132 VAL A N 1
ATOM 960 C CA . VAL A 1 132 ? -22.047 55.719 28.359 1 90.62 132 VAL A CA 1
ATOM 961 C C . VAL A 1 132 ? -22.141 55.25 26.922 1 90.62 132 VAL A C 1
ATOM 963 O O . VAL A 1 132 ? -22.609 54.125 26.656 1 90.62 132 VAL A O 1
ATOM 966 N N . ARG A 1 133 ? -21.75 56.062 26.125 1 87.81 133 ARG A N 1
ATOM 967 C CA . ARG A 1 133 ? -21.797 55.719 24.703 1 87.81 133 ARG A CA 1
ATOM 968 C C . ARG A 1 133 ? -20.969 54.469 24.406 1 87.81 133 ARG A C 1
ATOM 970 O O . ARG A 1 133 ? -21.438 53.562 23.719 1 87.81 133 ARG A O 1
ATOM 977 N N . ARG A 1 134 ? -19.797 54.406 24.859 1 86.75 134 ARG A N 1
ATOM 978 C CA . ARG A 1 134 ? -18.891 53.281 24.609 1 86.75 134 ARG A CA 1
ATOM 979 C C . ARG A 1 134 ? -19.438 52 25.188 1 86.75 134 ARG A C 1
ATOM 981 O O . ARG A 1 134 ? -19.375 50.938 24.562 1 86.75 134 ARG A O 1
ATOM 988 N N . PHE A 1 135 ? -19.938 52.094 26.328 1 89.88 135 PHE A N 1
ATOM 989 C CA . PHE A 1 135 ? -20.516 50.906 26.953 1 89.88 135 PHE A CA 1
ATOM 990 C C . PHE A 1 135 ? -21.656 50.344 26.109 1 89.88 135 PHE A C 1
ATOM 992 O O . PHE A 1 135 ? -21.688 49.156 25.812 1 89.88 135 PHE A O 1
ATOM 999 N N . HIS A 1 136 ? -22.531 51.25 25.891 1 87.69 136 HIS A N 1
ATOM 1000 C CA . HIS A 1 136 ? -23.734 50.844 25.172 1 87.69 136 HIS A CA 1
ATOM 1001 C C . HIS A 1 136 ? -23.359 50.188 23.844 1 87.69 136 HIS A C 1
ATOM 1003 O O . HIS A 1 136 ? -23.891 49.125 23.484 1 87.69 136 HIS A O 1
ATOM 1009 N N . ALA A 1 137 ? -22.469 50.781 23.172 1 81.31 137 ALA A N 1
ATOM 1010 C CA . ALA A 1 137 ? -22.047 50.25 21.891 1 81.31 137 ALA A CA 1
ATOM 1011 C C . ALA A 1 137 ? -21.375 48.875 22.031 1 81.31 137 ALA A C 1
ATOM 1013 O O . ALA A 1 137 ? -21.656 47.969 21.266 1 81.31 137 ALA A O 1
ATOM 1014 N N . MET A 1 138 ? -20.5 48.75 22.953 1 83.44 138 MET A N 1
ATOM 1015 C CA . MET A 1 138 ? -19.766 47.5 23.172 1 83.44 138 MET A CA 1
ATOM 1016 C C . MET A 1 138 ? -20.703 46.375 23.609 1 83.44 138 MET A C 1
ATOM 1018 O O . MET A 1 138 ? -20.578 45.25 23.141 1 83.44 138 MET A O 1
ATOM 1022 N N . TYR A 1 139 ? -21.578 46.719 24.484 1 86.25 139 TYR A N 1
ATOM 1023 C CA . TYR A 1 139 ? -22.531 45.75 24.984 1 86.25 139 TYR A CA 1
ATOM 1024 C C . TYR A 1 139 ? -23.453 45.281 23.859 1 86.25 139 TYR A C 1
ATOM 1026 O O . TYR A 1 139 ? -23.75 44.094 23.734 1 86.25 139 TYR A O 1
ATOM 1034 N N . ALA A 1 140 ? -23.875 46.219 23.078 1 80.62 140 ALA A N 1
ATOM 1035 C CA . ALA A 1 140 ? -24.766 45.906 21.969 1 80.62 140 ALA A CA 1
ATOM 1036 C C . ALA A 1 140 ? -24.062 44.969 20.969 1 80.62 140 ALA A C 1
ATOM 1038 O O . ALA A 1 140 ? -24.672 44 20.484 1 80.62 140 ALA A O 1
ATOM 1039 N N . GLU A 1 141 ? -22.922 45.25 20.797 1 75.31 141 GLU A N 1
ATOM 1040 C CA . GLU A 1 141 ? -22.172 44.469 19.812 1 75.31 141 GLU A CA 1
ATOM 1041 C C . GLU A 1 141 ? -21.812 43.094 20.375 1 75.31 141 GLU A C 1
ATOM 1043 O O . GLU A 1 141 ? -22.062 42.094 19.719 1 75.31 141 GLU A O 1
ATOM 1048 N N . THR A 1 142 ? -21.297 43.031 21.484 1 74.88 142 THR A N 1
ATOM 1049 C CA . THR A 1 142 ? -20.703 41.812 22.031 1 74.88 142 THR A CA 1
ATOM 1050 C C . THR A 1 142 ? -21.781 40.906 22.609 1 74.88 142 THR A C 1
ATOM 1052 O O . THR A 1 142 ? -21.703 39.688 22.453 1 74.88 142 THR A O 1
ATOM 1055 N N . VAL A 1 143 ? -22.734 41.469 23.281 1 72.38 143 VAL A N 1
ATOM 1056 C CA . VAL A 1 143 ? -23.719 40.688 24 1 72.38 143 VAL A CA 1
ATOM 1057 C C . VAL A 1 143 ? -24.938 40.438 23.109 1 72.38 143 VAL A C 1
ATOM 1059 O O . VAL A 1 143 ? -25.469 39.312 23.062 1 72.38 143 VAL A O 1
ATOM 1062 N N . LEU A 1 144 ? -25.281 41.5 22.375 1 71.19 144 LEU A N 1
ATOM 1063 C CA . LEU A 1 144 ? -26.547 41.406 21.656 1 71.19 144 LEU A CA 1
ATOM 1064 C C . LEU A 1 144 ? -26.312 41.125 20.172 1 71.19 144 LEU A C 1
ATOM 1066 O O . LEU A 1 144 ? -27.25 40.812 19.453 1 71.19 144 LEU A O 1
ATOM 1070 N N . GLY A 1 145 ? -25.016 41.156 19.719 1 66 145 GLY A N 1
ATOM 1071 C CA . GLY A 1 145 ? -24.688 40.844 18.344 1 66 145 GLY A CA 1
ATOM 1072 C C . GLY A 1 145 ? -25.094 41.906 17.359 1 66 145 GLY A C 1
ATOM 1073 O O . GLY A 1 145 ? -25.266 41.625 16.172 1 66 145 GLY A O 1
ATOM 1074 N N . ALA A 1 146 ? -25.328 43.094 17.906 1 62.66 146 ALA A N 1
ATOM 1075 C CA . ALA A 1 146 ? -25.781 44.156 17.031 1 62.66 146 ALA A CA 1
ATOM 1076 C C . ALA A 1 146 ? -24.625 44.75 16.234 1 62.66 146 ALA A C 1
ATOM 1078 O O . ALA A 1 146 ? -23.469 44.656 16.625 1 62.66 146 ALA A O 1
ATOM 1079 N N . LEU A 1 147 ? -24.828 45.062 14.867 1 54.88 147 LEU A N 1
ATOM 1080 C CA . LEU A 1 147 ? -23.828 45.625 13.969 1 54.88 147 LEU A CA 1
ATOM 1081 C C . LEU A 1 147 ? -23.406 47.031 14.438 1 54.88 147 LEU A C 1
ATOM 1083 O O . LEU A 1 147 ? -24.156 47.688 15.156 1 54.88 147 LEU A O 1
ATOM 1087 N N . ASP A 1 148 ? -22.234 47.531 14.172 1 55.03 148 ASP A N 1
ATOM 1088 C CA . ASP A 1 148 ? -21.484 48.75 14.5 1 55.03 148 ASP A CA 1
ATOM 1089 C C . ASP A 1 148 ? -22.391 49.969 14.453 1 55.03 148 ASP A C 1
ATOM 1091 O O . ASP A 1 148 ? -23 50.25 13.414 1 55.03 148 ASP A O 1
ATOM 1095 N N . PRO A 1 149 ? -22.828 50.375 15.617 1 49.72 149 PRO A N 1
ATOM 1096 C CA . PRO A 1 149 ? -23.75 51.5 15.656 1 49.72 149 PRO A CA 1
ATOM 1097 C C . PRO A 1 149 ? -23.266 52.688 14.82 1 49.72 149 PRO A C 1
ATOM 1099 O O . PRO A 1 149 ? -22.141 53.188 15.023 1 49.72 149 PRO A O 1
ATOM 1102 N N . GLY A 1 150 ? -23.203 52.719 13.477 1 47.69 150 GLY A N 1
ATOM 1103 C CA . GLY A 1 150 ? -23.016 53.75 12.445 1 47.69 150 GLY A CA 1
ATOM 1104 C C . GLY A 1 150 ? -22.438 55.031 12.977 1 47.69 150 GLY A C 1
ATOM 1105 O O . GLY A 1 150 ? -22.297 55.219 14.195 1 47.69 150 GLY A O 1
ATOM 1106 N N . GLN A 1 151 ? -21.797 56.125 12.203 1 52.25 151 GLN A N 1
ATOM 1107 C CA . GLN A 1 151 ? -21.125 57.406 12.234 1 52.25 151 GLN A CA 1
ATOM 1108 C C . GLN A 1 151 ? -21.922 58.438 13.062 1 52.25 151 GLN A C 1
ATOM 1110 O O . GLN A 1 151 ? -21.375 59.406 13.578 1 52.25 151 GLN A O 1
ATOM 1115 N N . GLY A 1 152 ? -22.922 58.094 13.852 1 58.38 152 GLY A N 1
ATOM 1116 C CA . GLY A 1 152 ? -23.75 59.188 14.352 1 58.38 152 GLY A CA 1
ATOM 1117 C C . GLY A 1 152 ? -23.641 59.375 15.859 1 58.38 152 GLY A C 1
ATOM 1118 O O . GLY A 1 152 ? -23.797 60.5 16.359 1 58.38 152 GLY A O 1
ATOM 1119 N N . LEU A 1 153 ? -23.141 58.5 16.656 1 65.75 153 LEU A N 1
ATOM 1120 C CA . LEU A 1 153 ? -23.203 58.625 18.109 1 65.75 153 LEU A CA 1
ATOM 1121 C C . LEU A 1 153 ? -22.031 59.438 18.641 1 65.75 153 LEU A C 1
ATOM 1123 O O . LEU A 1 153 ? -22.125 60.062 19.703 1 65.75 153 LEU A O 1
ATOM 1127 N N . GLU A 1 154 ? -21 59.469 17.938 1 69.62 154 GLU A N 1
ATOM 1128 C CA . GLU A 1 154 ? -19.844 60.281 18.344 1 69.62 154 GLU A CA 1
ATOM 1129 C C . GLU A 1 154 ? -20.172 61.75 18.312 1 69.62 154 GLU A C 1
ATOM 1131 O O . GLU A 1 154 ? -19.703 62.531 19.156 1 69.62 154 GLU A O 1
ATOM 1136 N N . VAL A 1 155 ? -21.047 62.062 17.438 1 71.69 155 VAL A N 1
ATOM 1137 C CA . VAL A 1 155 ? -21.438 63.469 17.297 1 71.69 155 VAL A CA 1
ATOM 1138 C C . VAL A 1 155 ? -22.266 63.906 18.5 1 71.69 155 VAL A C 1
ATOM 1140 O O . VAL A 1 155 ? -22.141 65 18.969 1 71.69 155 VAL A O 1
ATOM 1143 N N . LEU A 1 156 ? -23.031 63.031 19 1 76.56 156 LEU A N 1
ATOM 1144 C CA . LEU A 1 156 ? -23.875 63.375 20.141 1 76.56 156 LEU A CA 1
ATOM 1145 C C . LEU A 1 156 ? -23.047 63.594 21.406 1 76.56 156 LEU A C 1
ATOM 1147 O O . LEU A 1 156 ? -23.328 64.5 22.188 1 76.56 156 LEU A O 1
ATOM 1151 N N . ALA A 1 157 ? -22.078 62.812 21.609 1 76.5 157 ALA A N 1
ATOM 1152 C CA . ALA A 1 157 ? -21.219 62.969 22.766 1 76.5 157 ALA A CA 1
ATOM 1153 C C . ALA A 1 157 ? -20.375 64.25 22.688 1 76.5 157 ALA A C 1
ATOM 1155 O O . ALA A 1 157 ? -20.141 64.875 23.703 1 76.5 157 ALA A O 1
ATOM 1156 N N . ALA A 1 158 ? -20 64.562 21.469 1 77.25 158 ALA A N 1
ATOM 1157 C CA . ALA A 1 158 ? -19.188 65.75 21.25 1 77.25 158 ALA A CA 1
ATOM 1158 C C . ALA A 1 158 ? -20.016 67 21.484 1 77.25 158 ALA A C 1
ATOM 1160 O O . ALA A 1 158 ? -19.453 68.062 21.797 1 77.25 158 ALA A O 1
ATOM 1161 N N . ALA A 1 159 ? -21.281 66.875 21.391 1 80.12 159 ALA A N 1
ATOM 1162 C CA . ALA A 1 159 ? -22.172 68.062 21.5 1 80.12 159 ALA A CA 1
ATOM 1163 C C . ALA A 1 159 ? -22.5 68.375 22.969 1 80.12 159 ALA A C 1
ATOM 1165 O O . ALA A 1 159 ? -23.094 69.375 23.266 1 80.12 159 ALA A O 1
ATOM 1166 N N . VAL A 1 160 ? -22.016 67.562 23.812 1 86.94 160 VAL A N 1
ATOM 1167 C CA . VAL A 1 160 ? -22.312 67.75 25.234 1 86.94 160 VAL A CA 1
ATOM 1168 C C . VAL A 1 160 ? -21.469 68.875 25.797 1 86.94 160 VAL A C 1
ATOM 1170 O O . VAL A 1 160 ? -20.25 68.875 25.594 1 86.94 160 VAL A O 1
ATOM 1173 N N . GLY A 1 161 ? -22.094 69.875 26.438 1 85.19 161 GLY A N 1
ATOM 1174 C CA . GLY A 1 161 ? -21.406 70.938 27.078 1 85.19 161 GLY A CA 1
ATOM 1175 C C . GLY A 1 161 ? -20.938 70.625 28.484 1 85.19 161 GLY A C 1
ATOM 1176 O O . GLY A 1 161 ? -21.469 69.75 29.125 1 85.19 161 GLY A O 1
ATOM 1177 N N . PRO A 1 162 ? -19.953 71.312 28.969 1 82.62 162 PRO A N 1
ATOM 1178 C CA . PRO A 1 162 ? -19.406 71.062 30.297 1 82.62 162 PRO A CA 1
ATOM 1179 C C . PRO A 1 162 ? -20.422 71.312 31.406 1 82.62 162 PRO A C 1
ATOM 1181 O O . PRO A 1 162 ? -20.312 70.75 32.5 1 82.62 162 PRO A O 1
ATOM 1184 N N . ASP A 1 163 ? -21.516 72.125 31.109 1 86.62 163 ASP A N 1
ATOM 1185 C CA . ASP A 1 163 ? -22.469 72.5 32.156 1 86.62 163 ASP A CA 1
ATOM 1186 C C . ASP A 1 163 ? -23.797 71.812 31.984 1 86.62 163 ASP A C 1
ATOM 1188 O O . ASP A 1 163 ? -24.766 72.062 32.688 1 86.62 163 ASP A O 1
ATOM 1192 N N . ASP A 1 164 ? -23.766 70.812 31.156 1 90.94 164 ASP A N 1
ATOM 1193 C CA . ASP A 1 164 ? -25.016 70.062 30.938 1 90.94 164 ASP A CA 1
ATOM 1194 C C . ASP A 1 164 ? -25.344 69.188 32.125 1 90.94 164 ASP A C 1
ATOM 1196 O O . ASP A 1 164 ? -24.438 68.75 32.812 1 90.94 164 ASP A O 1
ATOM 1200 N N . ASP A 1 165 ? -26.656 69 32.344 1 92.44 165 ASP A N 1
ATOM 1201 C CA . ASP A 1 165 ? -27.078 68.062 33.406 1 92.44 165 ASP A CA 1
ATOM 1202 C C . ASP A 1 165 ? -26.703 66.625 33.094 1 92.44 165 ASP A C 1
ATOM 1204 O O . ASP A 1 165 ? -27.125 66.125 32.062 1 92.44 165 ASP A O 1
ATOM 1208 N N . PRO A 1 166 ? -25.922 66.062 33.969 1 91.5 166 PRO A N 1
ATOM 1209 C CA . PRO A 1 166 ? -25.438 64.75 33.688 1 91.5 166 PRO A CA 1
ATOM 1210 C C . PRO A 1 166 ? -26.578 63.719 33.469 1 91.5 166 PRO A C 1
ATOM 1212 O O . PRO A 1 166 ? -26.469 62.812 32.656 1 91.5 166 PRO A O 1
ATOM 1215 N N . GLY A 1 167 ? -27.625 63.781 34.219 1 92.69 167 GLY A N 1
ATOM 1216 C CA . GLY A 1 167 ? -28.781 62.906 34 1 92.69 167 GLY A CA 1
ATOM 1217 C C . GLY A 1 167 ? -29.406 63.062 32.656 1 92.69 167 GLY A C 1
ATOM 1218 O O . GLY A 1 167 ? -29.766 62.062 32 1 92.69 167 GLY A O 1
ATOM 1219 N N . GLU A 1 168 ? -29.5 64.25 32.25 1 91.69 168 GLU A N 1
ATOM 1220 C CA . GLU A 1 168 ? -30.078 64.5 30.953 1 91.69 168 GLU A CA 1
ATOM 1221 C C . GLU A 1 168 ? -29.172 64 29.828 1 91.69 168 GLU A C 1
ATOM 1223 O O . GLU A 1 168 ? -29.656 63.531 28.812 1 91.69 168 GLU A O 1
ATOM 1228 N N . VAL A 1 169 ? -27.969 64.25 30.094 1 91 169 VAL A N 1
ATOM 1229 C CA . VAL A 1 169 ? -27 63.781 29.109 1 91 169 VAL A CA 1
ATOM 1230 C C . VAL A 1 169 ? -27.078 62.281 29 1 91 169 VAL A C 1
ATOM 1232 O O . VAL A 1 169 ? -27.094 61.719 27.891 1 91 169 VAL A O 1
ATOM 1235 N N . TYR A 1 170 ? -27.109 61.562 30.109 1 92.5 170 TYR A N 1
ATOM 1236 C CA . TYR A 1 170 ? -27.281 60.094 30.109 1 92.5 170 TYR A CA 1
ATOM 1237 C C . TYR A 1 170 ? -28.531 59.688 29.328 1 92.5 170 TYR A C 1
ATOM 1239 O O . TYR A 1 170 ? -28.469 58.812 28.484 1 92.5 170 TYR A O 1
ATOM 1247 N N . ASP A 1 171 ? -29.609 60.312 29.625 1 92.69 171 ASP A N 1
ATOM 1248 C CA . ASP A 1 171 ? -30.891 59.969 29 1 92.69 171 ASP A CA 1
ATOM 1249 C C . ASP A 1 171 ? -30.812 60.188 27.484 1 92.69 171 ASP A C 1
ATOM 1251 O O . ASP A 1 171 ? -31.328 59.344 26.719 1 92.69 171 ASP A O 1
ATOM 1255 N N . ARG A 1 172 ? -30.172 61.188 27.125 1 89.19 172 ARG A N 1
ATOM 1256 C CA . ARG A 1 172 ? -30.078 61.5 25.719 1 89.19 172 ARG A CA 1
ATOM 1257 C C . ARG A 1 172 ? -29.219 60.5 24.969 1 89.19 172 ARG A C 1
ATOM 1259 O O . ARG A 1 172 ? -29.609 60 23.922 1 89.19 172 ARG A O 1
ATOM 1266 N N . ILE A 1 173 ? -28.156 60.25 25.516 1 87.75 173 ILE A N 1
ATOM 1267 C CA . ILE A 1 173 ? -27.234 59.344 24.875 1 87.75 173 ILE A CA 1
ATOM 1268 C C . ILE A 1 173 ? -27.797 57.938 24.891 1 87.75 173 ILE A C 1
ATOM 1270 O O . ILE A 1 173 ? -27.781 57.25 23.859 1 87.75 173 ILE A O 1
ATOM 1274 N N . TRP A 1 174 ? -28.281 57.438 26 1 89.5 174 TRP A N 1
ATOM 1275 C CA . TRP A 1 174 ? -28.844 56.094 26.141 1 89.5 174 TRP A CA 1
ATOM 1276 C C . TRP A 1 174 ? -30.016 55.906 25.172 1 89.5 174 TRP A C 1
ATOM 1278 O O . TRP A 1 174 ? -30.125 54.844 24.531 1 89.5 174 TRP A O 1
ATOM 1288 N N . ALA A 1 175 ? -30.828 56.875 25.109 1 87.5 175 ALA A N 1
ATOM 1289 C CA . ALA A 1 175 ? -31.984 56.781 24.219 1 87.5 175 ALA A CA 1
ATOM 1290 C C . ALA A 1 175 ? -31.562 56.688 22.766 1 87.5 175 ALA A C 1
ATOM 1292 O O . ALA A 1 175 ? -32.188 55.969 21.984 1 87.5 175 ALA A O 1
ATOM 1293 N N . ALA A 1 176 ? -30.641 57.469 22.453 1 84.5 176 ALA A N 1
ATOM 1294 C CA . ALA A 1 176 ? -30.141 57.438 21.078 1 84.5 176 ALA A CA 1
ATOM 1295 C C . ALA A 1 176 ? -29.562 56.094 20.734 1 84.5 176 ALA A C 1
ATOM 1297 O O . ALA A 1 176 ? -29.797 55.562 19.641 1 84.5 176 ALA A O 1
ATOM 1298 N N . CYS A 1 177 ? -28.812 55.625 21.672 1 84 177 CYS A N 1
ATOM 1299 C CA . CYS A 1 177 ? -28.219 54.312 21.453 1 84 177 CYS A CA 1
ATOM 1300 C C . CYS A 1 177 ? -29.281 53.219 21.391 1 84 177 CYS A C 1
ATOM 1302 O O . CYS A 1 177 ? -29.203 52.344 20.547 1 84 177 CYS A O 1
ATOM 1304 N N . GLU A 1 178 ? -30.234 53.281 22.234 1 85.62 178 GLU A N 1
ATOM 1305 C CA . GLU A 1 178 ? -31.328 52.281 22.281 1 85.62 178 GLU A CA 1
ATOM 1306 C C . GLU A 1 178 ? -32.125 52.312 20.984 1 85.62 178 GLU A C 1
ATOM 1308 O O . GLU A 1 178 ? -32.594 51.281 20.531 1 85.62 178 GLU A O 1
ATOM 1313 N N . LYS A 1 179 ? -32.344 53.406 20.547 1 82.62 179 LYS A N 1
ATOM 1314 C CA . LYS A 1 179 ? -33.094 53.562 19.297 1 82.62 179 LYS A CA 1
ATOM 1315 C C . LYS A 1 179 ? -32.375 52.875 18.141 1 82.62 179 LYS A C 1
ATOM 1317 O O . LYS A 1 179 ? -33 52.156 17.344 1 82.62 179 LYS A O 1
ATOM 1322 N N . GLN A 1 180 ? -31.188 53.125 18.109 1 77.38 180 GLN A N 1
ATOM 1323 C CA . GLN A 1 180 ? -30.391 52.5 17.047 1 77.38 180 GLN A CA 1
ATOM 1324 C C . GLN A 1 180 ? -30.375 51 17.188 1 77.38 180 GLN A C 1
ATOM 1326 O O . GLN A 1 180 ? -30.422 50.281 16.188 1 77.38 180 GLN A O 1
ATOM 1331 N N . LEU A 1 181 ? -30.281 50.5 18.359 1 79.75 181 LEU A N 1
ATOM 1332 C CA . LEU A 1 181 ? -30.25 49.062 18.641 1 79.75 181 LEU A CA 1
ATOM 1333 C C . LEU A 1 181 ? -31.594 48.438 18.297 1 79.75 181 LEU A C 1
ATOM 1335 O O . LEU A 1 181 ? -31.641 47.312 17.734 1 79.75 181 LEU A O 1
ATOM 1339 N N . GLN A 1 182 ? -32.594 49.062 18.672 1 77.75 182 GLN A N 1
ATOM 1340 C CA . GLN A 1 182 ? -33.938 48.562 18.375 1 77.75 182 GLN A CA 1
ATOM 1341 C C . GLN A 1 182 ? -34.156 48.438 16.859 1 77.75 182 GLN A C 1
ATOM 1343 O O . GLN A 1 182 ? -34.781 47.469 16.391 1 77.75 182 GLN A O 1
ATOM 1348 N N . ASP A 1 183 ? -33.594 49.312 16.172 1 70.44 183 ASP A N 1
ATOM 1349 C CA . ASP A 1 183 ? -33.719 49.312 14.711 1 70.44 183 ASP A CA 1
ATOM 1350 C C . ASP A 1 183 ? -32.938 48.156 14.094 1 70.44 183 ASP A C 1
ATOM 1352 O O . ASP A 1 183 ? -33.344 47.625 13.047 1 70.44 183 ASP A O 1
ATOM 1356 N N . ASP A 1 184 ? -32.031 47.844 14.82 1 66.25 184 ASP A N 1
ATOM 1357 C CA . ASP A 1 184 ? -31.125 46.844 14.258 1 66.25 184 ASP A CA 1
ATOM 1358 C C . ASP A 1 184 ? -31.594 45.406 14.625 1 66.25 184 ASP A C 1
ATOM 1360 O O . ASP A 1 184 ? -31.719 44.562 13.75 1 66.25 184 ASP A O 1
ATOM 1364 N N . CYS A 1 185 ? -31.844 45.094 15.914 1 70.19 185 CYS A N 1
ATOM 1365 C CA . CYS A 1 185 ? -32.125 43.688 16.266 1 70.19 185 CYS A CA 1
ATOM 1366 C C . CYS A 1 185 ? -33.281 43.594 17.25 1 70.19 185 CYS A C 1
ATOM 1368 O O . CYS A 1 185 ? -33.625 42.5 17.688 1 70.19 185 CYS A O 1
ATOM 1370 N N . GLY A 1 186 ? -33.844 44.625 17.594 1 71.25 186 GLY A N 1
ATOM 1371 C CA . GLY A 1 186 ? -35 44.625 18.453 1 71.25 186 GLY A CA 1
ATOM 1372 C C . GLY A 1 186 ? -34.688 44.312 19.891 1 71.25 186 GLY A C 1
ATOM 1373 O O . GLY A 1 186 ? -35.594 43.938 20.656 1 71.25 186 GLY A O 1
ATOM 1374 N N . GLU A 1 187 ? -33.438 44.312 20.297 1 79 187 GLU A N 1
ATOM 1375 C CA . GLU A 1 187 ? -33.031 44.031 21.672 1 79 187 GLU A CA 1
ATOM 1376 C C . GLU A 1 187 ? -32.75 45.312 22.438 1 79 187 GLU A C 1
ATOM 1378 O O . GLU A 1 187 ? -32.844 46.406 21.875 1 79 187 GLU A O 1
ATOM 1383 N N . SER A 1 188 ? -32.594 45.219 23.75 1 86.31 188 SER A N 1
ATOM 1384 C CA . SER A 1 188 ? -32.25 46.375 24.562 1 86.31 188 SER A CA 1
ATOM 1385 C C . SER A 1 188 ? -31.125 46.062 25.547 1 86.31 188 SER A C 1
ATOM 1387 O O . SER A 1 188 ? -31 44.938 26.016 1 86.31 188 SER A O 1
ATOM 1389 N N . VAL A 1 189 ? -30.281 47.031 25.75 1 89.19 189 VAL A N 1
ATOM 1390 C CA . VAL A 1 189 ? -29.266 46.906 26.781 1 89.19 189 VAL A CA 1
ATOM 1391 C C . VAL A 1 189 ? -29.922 47.062 28.156 1 89.19 189 VAL A C 1
ATOM 1393 O O . VAL A 1 189 ? -30.688 48 28.391 1 89.19 189 VAL A O 1
ATOM 1396 N N . PRO A 1 190 ? -29.719 46.156 29.016 1 90.75 190 PRO A N 1
ATOM 1397 C CA . PRO A 1 190 ? -30.328 46.25 30.344 1 90.75 190 PRO A CA 1
ATOM 1398 C C . PRO A 1 190 ? -29.891 47.531 31.094 1 90.75 190 PRO A C 1
ATOM 1400 O O . PRO A 1 190 ? -28.719 47.906 31.047 1 90.75 190 PRO A O 1
ATOM 1403 N N . ASP A 1 191 ? -30.828 48.125 31.766 1 88.75 191 ASP A N 1
ATOM 1404 C CA . ASP A 1 191 ? -30.5 49.312 32.562 1 88.75 191 ASP A CA 1
ATOM 1405 C C . ASP A 1 191 ? -30 48.906 33.938 1 88.75 191 ASP A C 1
ATOM 1407 O O . ASP A 1 191 ? -29.375 49.719 34.625 1 88.75 191 ASP A O 1
ATOM 1411 N N . ASP A 1 192 ? -30.281 47.719 34.375 1 92.25 192 ASP A N 1
ATOM 1412 C CA . ASP A 1 192 ? -29.812 47.188 35.656 1 92.25 192 ASP A CA 1
ATOM 1413 C C . ASP A 1 192 ? -28.359 46.719 35.562 1 92.25 192 ASP A C 1
ATOM 1415 O O . ASP A 1 192 ? -28.078 45.75 34.844 1 92.25 192 ASP A O 1
ATOM 1419 N N . PRO A 1 193 ? -27.484 47.344 36.375 1 94.62 193 PRO A N 1
ATOM 1420 C CA . PRO A 1 193 ? -26.062 46.969 36.312 1 94.62 193 PRO A CA 1
ATOM 1421 C C . PRO A 1 193 ? -25.844 45.5 36.594 1 94.62 193 PRO A C 1
ATOM 1423 O O . PRO A 1 193 ? -24.953 44.875 36 1 94.62 193 PRO A O 1
ATOM 1426 N N . ARG A 1 194 ? -26.578 44.906 37.5 1 94.5 194 ARG A N 1
ATOM 1427 C CA . ARG A 1 194 ? -26.422 43.469 37.812 1 94.5 194 ARG A CA 1
ATOM 1428 C C . ARG A 1 194 ? -26.797 42.594 36.625 1 94.5 194 ARG A C 1
ATOM 1430 O O . ARG A 1 194 ? -26.141 41.594 36.344 1 94.5 194 ARG A O 1
ATOM 1437 N N . ALA A 1 195 ? -27.797 43 35.938 1 94.25 195 ALA A N 1
ATOM 1438 C CA . ALA A 1 195 ? -28.203 42.281 34.719 1 94.25 195 ALA A CA 1
ATOM 1439 C C . ALA A 1 195 ? -27.141 42.438 33.625 1 94.25 195 ALA A C 1
ATOM 1441 O O . ALA A 1 195 ? -26.891 41.531 32.875 1 94.25 195 ALA A O 1
ATOM 1442 N N . GLN A 1 196 ? -26.578 43.656 33.594 1 94.25 196 GLN A N 1
ATOM 1443 C CA . GLN A 1 196 ? -25.5 43.875 32.656 1 94.25 196 GLN A CA 1
ATOM 1444 C C . GLN A 1 196 ? -24.344 42.906 32.875 1 94.25 196 GLN A C 1
ATOM 1446 O O . GLN A 1 196 ? -23.797 42.344 31.906 1 94.25 196 GLN A O 1
ATOM 1451 N N . LEU A 1 197 ? -24.016 42.719 34.094 1 95.62 197 LEU A N 1
ATOM 1452 C CA . LEU A 1 197 ? -22.875 41.906 34.469 1 95.62 197 LEU A CA 1
ATOM 1453 C C . LEU A 1 197 ? -23.109 40.469 34.094 1 95.62 197 LEU A C 1
ATOM 1455 O O . LEU A 1 197 ? -22.25 39.812 33.469 1 95.62 197 LEU A O 1
ATOM 1459 N N . LEU A 1 198 ? -24.25 39.906 34.438 1 94.69 198 LEU A N 1
ATOM 1460 C CA . LEU A 1 198 ? -24.562 38.531 34.094 1 94.69 198 LEU A CA 1
ATOM 1461 C C . LEU A 1 198 ? -24.641 38.312 32.594 1 94.69 198 LEU A C 1
ATOM 1463 O O . LEU A 1 198 ? -24.172 37.312 32.094 1 94.69 198 LEU A O 1
ATOM 1467 N N . GLY A 1 199 ? -25.219 39.281 31.938 1 92.38 199 GLY A N 1
ATOM 1468 C CA . GLY A 1 199 ? -25.266 39.219 30.484 1 92.38 199 GLY A CA 1
ATOM 1469 C C . GLY A 1 199 ? -23.891 39.219 29.844 1 92.38 199 GLY A C 1
ATOM 1470 O O . GLY A 1 199 ? -23.656 38.5 28.859 1 92.38 199 GLY A O 1
ATOM 1471 N N . ALA A 1 200 ? -23.031 39.969 30.406 1 93.31 200 ALA A N 1
ATOM 1472 C CA . ALA A 1 200 ? -21.656 40.062 29.891 1 93.31 200 ALA A CA 1
ATOM 1473 C C . ALA A 1 200 ? -20.922 38.719 30.109 1 93.31 200 ALA A C 1
ATOM 1475 O O . ALA A 1 200 ? -20.203 38.281 29.219 1 93.31 200 ALA A O 1
ATOM 1476 N N . VAL A 1 201 ? -21.078 38.156 31.281 1 94 201 VAL A N 1
ATOM 1477 C CA . VAL A 1 201 ? -20.438 36.875 31.578 1 94 201 VAL A CA 1
ATOM 1478 C C . VAL A 1 201 ? -20.922 35.812 30.594 1 94 201 VAL A C 1
ATOM 1480 O O . VAL A 1 201 ? -20.109 35.062 30.047 1 94 201 VAL A O 1
ATOM 1483 N N . GLU A 1 202 ? -22.125 35.781 30.344 1 91.75 202 GLU A N 1
ATOM 1484 C CA . GLU A 1 202 ? -22.688 34.812 29.406 1 91.75 202 GLU A CA 1
ATOM 1485 C C . GLU A 1 202 ? -22.172 35.062 28 1 91.75 202 GLU A C 1
ATOM 1487 O O . GLU A 1 202 ? -21.906 34.094 27.25 1 91.75 202 GLU A O 1
ATOM 1492 N N . ALA A 1 203 ? -22.125 36.281 27.703 1 89.19 203 ALA A N 1
ATOM 1493 C CA . ALA A 1 203 ? -21.641 36.625 26.375 1 89.19 203 ALA A CA 1
ATOM 1494 C C . ALA A 1 203 ? -20.203 36.156 26.156 1 89.19 203 ALA A C 1
ATOM 1496 O O . ALA A 1 203 ? -19.859 35.688 25.078 1 89.19 203 ALA A O 1
ATOM 1497 N N . VAL A 1 204 ? -19.406 36.25 27.125 1 90.94 204 VAL A N 1
ATOM 1498 C CA . VAL A 1 204 ? -18.031 35.781 27.047 1 90.94 204 VAL A CA 1
ATOM 1499 C C . VAL A 1 204 ? -18 34.25 26.891 1 90.94 204 VAL A C 1
ATOM 1501 O O . VAL A 1 204 ? -17.25 33.719 26.078 1 90.94 204 VAL A O 1
ATOM 1504 N N . PHE A 1 205 ? -18.875 33.562 27.656 1 91.81 205 PHE A N 1
ATOM 1505 C CA . PHE A 1 205 ? -18.969 32.125 27.5 1 91.81 205 PHE A CA 1
ATOM 1506 C C . PHE A 1 205 ? -19.359 31.734 26.078 1 91.81 205 PHE A C 1
ATOM 1508 O O . PHE A 1 205 ? -18.734 30.875 25.469 1 91.81 205 PHE A O 1
ATOM 1515 N N . ARG A 1 206 ? -20.281 32.438 25.531 1 87.5 206 ARG A N 1
ATOM 1516 C CA . ARG A 1 206 ? -20.781 32.156 24.203 1 87.5 206 ARG A CA 1
ATOM 1517 C C . ARG A 1 206 ? -19.75 32.469 23.125 1 87.5 206 ARG A C 1
ATOM 1519 O O . ARG A 1 206 ? -19.719 31.828 22.078 1 87.5 206 ARG A O 1
ATOM 1526 N N . SER A 1 207 ? -18.891 33.375 23.406 1 86.69 207 SER A N 1
ATOM 1527 C CA . SER A 1 207 ? -17.922 33.844 22.422 1 86.69 207 SER A CA 1
ATOM 1528 C C . SER A 1 207 ? -16.891 32.75 22.109 1 86.69 207 SER A C 1
ATOM 1530 O O . SER A 1 207 ? -16.203 32.812 21.078 1 86.69 207 SER A O 1
ATOM 1532 N N . TRP A 1 208 ? -16.766 31.75 22.938 1 87.62 208 TRP A N 1
ATOM 1533 C CA . TRP A 1 208 ? -15.844 30.641 22.719 1 87.62 208 TRP A CA 1
ATOM 1534 C C . TRP A 1 208 ? -16.156 29.922 21.406 1 87.62 208 TRP A C 1
ATOM 1536 O O . TRP A 1 208 ? -15.25 29.391 20.75 1 87.62 208 TRP A O 1
ATOM 1546 N N . ASN A 1 209 ? -17.375 29.953 21.016 1 85 209 ASN A N 1
ATOM 1547 C CA . ASN A 1 209 ? -17.75 29.141 19.859 1 85 209 ASN A CA 1
ATOM 1548 C C . ASN A 1 209 ? -18.188 30.016 18.688 1 85 209 ASN A C 1
ATOM 1550 O O . ASN A 1 209 ? -18.922 29.562 17.812 1 85 209 ASN A O 1
ATOM 1554 N N . THR A 1 210 ? -17.797 31.281 18.734 1 78.81 210 THR A N 1
ATOM 1555 C CA . THR A 1 210 ? -18.031 32.094 17.547 1 78.81 210 THR A CA 1
ATOM 1556 C C . THR A 1 210 ? -17.25 31.562 16.344 1 78.81 210 THR A C 1
ATOM 1558 O O . THR A 1 210 ? -16.297 30.812 16.516 1 78.81 210 THR A O 1
ATOM 1561 N N . ARG A 1 211 ? -17.656 31.859 15.133 1 71.44 211 ARG A N 1
ATOM 1562 C CA . ARG A 1 211 ? -17.031 31.375 13.906 1 71.44 211 ARG A CA 1
ATOM 1563 C C . ARG A 1 211 ? -15.555 31.75 13.867 1 71.44 211 ARG A C 1
ATOM 1565 O O . ARG A 1 211 ? -14.703 30.938 13.492 1 71.44 211 ARG A O 1
ATOM 1572 N N . ARG A 1 212 ? -15.258 33 14.266 1 72.62 212 ARG A N 1
ATOM 1573 C CA . ARG A 1 212 ? -13.883 33.5 14.242 1 72.62 212 ARG A CA 1
ATOM 1574 C C . ARG A 1 212 ? -13.016 32.719 15.234 1 72.62 212 ARG A C 1
ATOM 1576 O O . ARG A 1 212 ? -11.883 32.344 14.922 1 72.62 212 ARG A O 1
ATOM 1583 N N . ALA A 1 213 ? -13.594 32.438 16.391 1 80.25 213 ALA A N 1
ATOM 1584 C CA . ALA A 1 213 ? -12.852 31.719 17.422 1 80.25 213 ALA A CA 1
ATOM 1585 C C . ALA A 1 213 ? -12.602 30.281 16.984 1 80.25 213 ALA A C 1
ATOM 1587 O O . ALA A 1 213 ? -11.492 29.75 17.172 1 80.25 213 ALA A O 1
ATOM 1588 N N . ARG A 1 214 ? -13.523 29.656 16.406 1 78.75 214 ARG A N 1
ATOM 1589 C CA . ARG A 1 214 ? -13.375 28.281 15.945 1 78.75 214 ARG A CA 1
ATOM 1590 C C . ARG A 1 214 ? -12.344 28.188 14.828 1 78.75 214 ARG A C 1
ATOM 1592 O O . ARG A 1 214 ? -11.516 27.266 14.828 1 78.75 214 ARG A O 1
ATOM 1599 N N . THR A 1 215 ? -12.406 29.047 13.93 1 70.69 215 THR A N 1
ATOM 1600 C CA . THR A 1 215 ? -11.445 29.062 12.828 1 70.69 215 THR A CA 1
ATOM 1601 C C . THR A 1 215 ? -10.023 29.203 13.352 1 70.69 215 THR A C 1
ATOM 1603 O O . THR A 1 215 ? -9.109 28.531 12.867 1 70.69 215 THR A O 1
ATOM 1606 N N . TYR A 1 216 ? -9.883 30.094 14.312 1 74.5 216 TYR A N 1
ATOM 1607 C CA . TYR A 1 216 ? -8.57 30.297 14.914 1 74.5 216 TYR A CA 1
ATOM 1608 C C . TYR A 1 216 ? -8.062 29.016 15.578 1 74.5 216 TYR A C 1
ATOM 1610 O O . TYR A 1 216 ? -6.898 28.656 15.422 1 74.5 216 TYR A O 1
ATOM 1618 N N . ARG A 1 217 ? -8.945 28.391 16.281 1 79.94 217 ARG A N 1
ATOM 1619 C CA . ARG A 1 217 ? -8.57 27.156 16.984 1 79.94 217 ARG A CA 1
ATOM 1620 C C . ARG A 1 217 ? -8.227 26.047 16 1 79.94 217 ARG A C 1
ATOM 1622 O O . ARG A 1 217 ? -7.254 25.312 16.188 1 79.94 217 ARG A O 1
ATOM 1629 N N . ASP A 1 218 ? -9.008 26 14.977 1 68.88 218 ASP A N 1
ATOM 1630 C CA . ASP A 1 218 ? -8.742 25 13.945 1 68.88 218 ASP A CA 1
ATOM 1631 C C . ASP A 1 218 ? -7.379 25.234 13.297 1 68.88 218 ASP A C 1
ATOM 1633 O O . ASP A 1 218 ? -6.629 24.281 13.078 1 68.88 218 ASP A O 1
ATOM 1637 N N . PHE A 1 219 ? -7.07 26.391 13.078 1 62.47 219 PHE A N 1
ATOM 1638 C CA . PHE A 1 219 ? -5.828 26.75 12.398 1 62.47 219 PHE A CA 1
ATOM 1639 C C . PHE A 1 219 ? -4.625 26.484 13.289 1 62.47 219 PHE A C 1
ATOM 1641 O O . PHE A 1 219 ? -3.588 26.016 12.82 1 62.47 219 PHE A O 1
ATOM 1648 N N . HIS A 1 220 ? -4.805 26.719 14.562 1 69.19 220 HIS A N 1
ATOM 1649 C CA . HIS A 1 220 ? -3.666 26.594 15.469 1 69.19 220 HIS A CA 1
ATOM 1650 C C . HIS A 1 220 ? -3.68 25.266 16.203 1 69.19 220 HIS A C 1
ATOM 1652 O O . HIS A 1 220 ? -2.84 25.016 17.062 1 69.19 220 HIS A O 1
ATOM 1658 N N . GLY A 1 221 ? -4.68 24.484 15.914 1 70.12 221 GLY A N 1
ATOM 1659 C CA . GLY A 1 221 ? -4.773 23.188 16.547 1 70.12 221 GLY A CA 1
ATOM 1660 C C . GLY A 1 221 ? -5.113 23.266 18.031 1 70.12 221 GLY A C 1
ATOM 1661 O O . GLY A 1 221 ? -4.582 22.516 18.844 1 70.12 221 GLY A O 1
ATOM 1662 N N . ILE A 1 222 ? -5.848 24.266 18.391 1 78.69 222 ILE A N 1
ATOM 1663 C CA . ILE A 1 222 ? -6.297 24.422 19.766 1 78.69 222 ILE A CA 1
ATOM 1664 C C . ILE A 1 222 ? -7.555 23.594 20 1 78.69 222 ILE A C 1
ATOM 1666 O O . ILE A 1 222 ? -8.5 23.641 19.203 1 78.69 222 ILE A O 1
ATOM 1670 N N . PRO A 1 223 ? -7.543 22.797 21.094 1 81.56 223 PRO A N 1
ATOM 1671 C CA . PRO A 1 223 ? -8.734 21.984 21.359 1 81.56 223 PRO A CA 1
ATOM 1672 C C . PRO A 1 223 ? -9.992 22.828 21.562 1 81.56 223 PRO A C 1
ATOM 1674 O O . PRO A 1 223 ? -9.93 23.906 22.172 1 81.56 223 PRO A O 1
ATOM 1677 N N . HIS A 1 224 ? -11.07 22.328 21.172 1 85.25 224 HIS A N 1
ATOM 1678 C CA . HIS A 1 224 ? -12.328 23.062 21.266 1 85.25 224 HIS A CA 1
ATOM 1679 C C . HIS A 1 224 ? -12.938 22.938 22.656 1 85.25 224 HIS A C 1
ATOM 1681 O O . HIS A 1 224 ? -13.859 23.688 23 1 85.25 224 HIS A O 1
ATOM 1687 N N . ASP A 1 225 ? -12.312 22.109 23.469 1 87.12 225 ASP A N 1
ATOM 1688 C CA . ASP A 1 225 ? -12.969 21.812 24.734 1 87.12 225 ASP A CA 1
ATOM 1689 C C . ASP A 1 225 ? -12.266 22.516 25.891 1 87.12 225 ASP A C 1
ATOM 1691 O O . ASP A 1 225 ? -12.492 22.172 27.062 1 87.12 225 ASP A O 1
ATOM 1695 N N . LEU A 1 226 ? -11.406 23.453 25.688 1 90.44 226 LEU A N 1
ATOM 1696 C CA . LEU A 1 226 ? -10.68 24.125 26.766 1 90.44 226 LEU A CA 1
ATOM 1697 C C . LEU A 1 226 ? -11.594 25.109 27.484 1 90.44 226 LEU A C 1
ATOM 1699 O O . LEU A 1 226 ? -11.562 25.203 28.719 1 90.44 226 LEU A O 1
ATOM 1703 N N . GLY A 1 227 ? -12.422 25.828 26.719 1 91.94 227 GLY A N 1
ATOM 1704 C CA . GLY A 1 227 ? -13.25 26.875 27.281 1 91.94 227 GLY A CA 1
ATOM 1705 C C . GLY A 1 227 ? -12.484 28.141 27.609 1 91.94 227 GLY A C 1
ATOM 1706 O O . GLY A 1 227 ? -11.258 28.188 27.438 1 91.94 227 GLY A O 1
ATOM 1707 N N . THR A 1 228 ? -13.164 29.219 28.156 1 93.81 228 THR A N 1
ATOM 1708 C CA . THR A 1 228 ? -12.539 30.5 28.484 1 93.81 228 THR A CA 1
ATOM 1709 C C . THR A 1 228 ? -12.922 30.938 29.906 1 93.81 228 THR A C 1
ATOM 1711 O O . THR A 1 228 ? -14.016 30.625 30.375 1 93.81 228 THR A O 1
ATOM 1714 N N . ALA A 1 229 ? -11.953 31.516 30.547 1 95.38 229 ALA A N 1
ATOM 1715 C CA . ALA A 1 229 ? -12.242 32.156 31.828 1 95.38 229 ALA A CA 1
ATOM 1716 C C . ALA A 1 229 ? -12.766 33.594 31.609 1 95.38 229 ALA A C 1
ATOM 1718 O O . ALA A 1 229 ? -12.68 34.125 30.5 1 95.38 229 ALA A O 1
ATOM 1719 N N . VAL A 1 230 ? -13.438 34.125 32.625 1 96.19 230 VAL A N 1
ATOM 1720 C CA . VAL A 1 230 ? -13.922 35.5 32.594 1 96.19 230 VAL A CA 1
ATOM 1721 C C . VAL A 1 230 ? -13.242 36.312 33.719 1 96.19 230 VAL A C 1
ATOM 1723 O O . VAL A 1 230 ? -13.289 35.938 34.875 1 96.19 230 VAL A O 1
ATOM 1726 N N . VAL A 1 231 ? -12.602 37.375 33.281 1 96.62 231 VAL A N 1
ATOM 1727 C CA . VAL A 1 231 ? -11.984 38.281 34.25 1 96.62 231 VAL A CA 1
ATOM 1728 C C . VAL A 1 231 ? -12.891 39.469 34.469 1 96.62 231 VAL A C 1
ATOM 1730 O O . VAL A 1 231 ? -13.211 40.219 33.531 1 96.62 231 VAL A O 1
ATOM 1733 N N . VAL A 1 232 ? -13.375 39.656 35.656 1 97.25 232 VAL A N 1
ATOM 1734 C CA . VAL A 1 232 ? -14.141 40.812 36.094 1 97.25 232 VAL A CA 1
ATOM 1735 C C . VAL A 1 232 ? -13.258 41.75 36.938 1 97.25 232 VAL A C 1
ATOM 1737 O O . VAL A 1 232 ? -12.812 41.344 38 1 97.25 232 VAL A O 1
ATOM 1740 N N . GLN A 1 233 ? -13.039 42.906 36.406 1 96.5 233 GLN A N 1
ATOM 1741 C CA . GLN A 1 233 ? -12.047 43.781 37.031 1 96.5 233 GLN A CA 1
ATOM 1742 C C . GLN A 1 233 ? -12.547 45.219 37.094 1 96.5 233 GLN A C 1
ATOM 1744 O O . GLN A 1 233 ? -13.242 45.688 36.188 1 96.5 233 GLN A O 1
ATOM 1749 N N . SER A 1 234 ? -12.133 45.906 38.188 1 96.62 234 SER A N 1
ATOM 1750 C CA . SER A 1 234 ? -12.461 47.344 38.312 1 96.62 234 SER A CA 1
ATOM 1751 C C . SER A 1 234 ? -11.836 48.156 37.156 1 96.62 234 SER A C 1
ATOM 1753 O O . SER A 1 234 ? -10.695 47.906 36.781 1 96.62 234 SER A O 1
ATOM 1755 N N . MET A 1 235 ? -12.625 49.094 36.688 1 94.94 235 MET A N 1
ATOM 1756 C CA . MET A 1 235 ? -12.141 49.938 35.594 1 94.94 235 MET A CA 1
ATOM 1757 C C . MET A 1 235 ? -11.086 50.906 36.094 1 94.94 235 MET A C 1
ATOM 1759 O O . MET A 1 235 ? -11.18 51.406 37.219 1 94.94 235 MET A O 1
ATOM 1763 N N . VAL A 1 236 ? -10.078 51.094 35.312 1 94.38 236 VAL A N 1
ATOM 1764 C CA . VAL A 1 236 ? -9.18 52.25 35.375 1 94.38 236 VAL A CA 1
ATOM 1765 C C . VAL A 1 236 ? -9.266 53.031 34.062 1 94.38 236 VAL A C 1
ATOM 1767 O O . VAL A 1 236 ? -9.352 52.438 33 1 94.38 236 VAL A O 1
ATOM 1770 N N . PHE A 1 237 ? -9.32 54.344 34.188 1 93.44 237 PHE A N 1
ATOM 1771 C CA . PHE A 1 237 ? -9.695 55.156 33.031 1 93.44 237 PHE A CA 1
ATOM 1772 C C . PHE A 1 237 ? -8.484 55.875 32.469 1 93.44 237 PHE A C 1
ATOM 1774 O O . PHE A 1 237 ? -7.938 56.781 33.125 1 93.44 237 PHE A O 1
ATOM 1781 N N . GLY A 1 238 ? -8.141 55.562 31.234 1 91.94 238 GLY A N 1
ATOM 1782 C CA . GLY A 1 238 ? -7.09 56.281 30.531 1 91.94 238 GLY A CA 1
ATOM 1783 C C . GLY A 1 238 ? -7.594 57.531 29.828 1 91.94 238 GLY A C 1
ATOM 1784 O O . GLY A 1 238 ? -6.797 58.375 29.359 1 91.94 238 GLY A O 1
ATOM 1785 N N . ASN A 1 239 ? -8.852 57.75 29.766 1 88.94 239 ASN A N 1
ATOM 1786 C CA . ASN A 1 239 ? -9.445 58.875 29.078 1 88.94 239 ASN A CA 1
ATOM 1787 C C . ASN A 1 239 ? -10.039 59.875 30.062 1 88.94 239 ASN A C 1
ATOM 1789 O O . ASN A 1 239 ? -10.867 60.719 29.703 1 88.94 239 ASN A O 1
ATOM 1793 N N . LEU A 1 240 ? -9.68 59.75 31.297 1 88.88 240 LEU A N 1
ATOM 1794 C CA . LEU A 1 240 ? -10.258 60.562 32.344 1 88.88 240 LEU A CA 1
ATOM 1795 C C . LEU A 1 240 ? -9.688 61.969 32.312 1 88.88 240 LEU A C 1
ATOM 1797 O O . LEU A 1 240 ? -10.414 62.938 32.562 1 88.88 240 LEU A O 1
ATOM 1801 N N . SER A 1 241 ? -8.383 62.094 32.156 1 89.44 241 SER A N 1
ATOM 1802 C CA . SER A 1 241 ? -7.707 63.375 32.219 1 89.44 241 SER A CA 1
ATOM 1803 C C . SER A 1 241 ? -6.504 63.406 31.281 1 89.44 241 SER A C 1
ATOM 1805 O O . SER A 1 241 ? -6.18 62.406 30.641 1 89.44 241 SER A O 1
ATOM 1807 N N . ALA A 1 242 ? -5.93 64.562 31.219 1 88.12 242 ALA A N 1
ATOM 1808 C CA . ALA A 1 242 ? -4.797 64.75 30.312 1 88.12 242 ALA A CA 1
ATOM 1809 C C . ALA A 1 242 ? -3.596 63.938 30.766 1 88.12 242 ALA A C 1
ATOM 1811 O O . ALA A 1 242 ? -2.76 63.531 29.938 1 88.12 242 ALA A O 1
ATOM 1812 N N . ASP A 1 243 ? -3.533 63.688 32.062 1 92.44 243 ASP A N 1
ATOM 1813 C CA . ASP A 1 243 ? -2.424 62.906 32.594 1 92.44 243 ASP A CA 1
ATOM 1814 C C . ASP A 1 243 ? -2.799 61.438 32.688 1 92.44 243 ASP A C 1
ATOM 1816 O O . ASP A 1 243 ? -2.248 60.688 33.531 1 92.44 243 ASP A O 1
ATOM 1820 N N . SER A 1 244 ? -3.781 61.094 31.953 1 93.81 244 SER A N 1
ATOM 1821 C CA . SER A 1 244 ? -4.211 59.719 31.828 1 93.81 244 SER A CA 1
ATOM 1822 C C . SER A 1 244 ? -4.004 59.188 30.406 1 93.81 244 SER A C 1
ATOM 1824 O O . SER A 1 244 ? -3.861 59.969 29.469 1 93.81 244 SER A O 1
ATOM 1826 N N . GLY A 1 245 ? -3.879 57.906 30.281 1 92.44 245 GLY A N 1
ATOM 1827 C CA . GLY A 1 245 ? -3.688 57.281 28.984 1 92.44 245 GLY A CA 1
ATOM 1828 C C . GLY A 1 245 ? -3.633 55.781 29.062 1 92.44 245 GLY A C 1
ATOM 1829 O O . GLY A 1 245 ? -3.811 55.188 30.141 1 92.44 245 GLY A O 1
ATOM 1830 N N . SER A 1 246 ? -3.574 55.188 27.938 1 92.06 246 SER A N 1
ATOM 1831 C CA . SER A 1 246 ? -3.475 53.719 27.828 1 92.06 246 SER A CA 1
ATOM 1832 C C . SER A 1 246 ? -2.355 53.312 26.875 1 92.06 246 SER A C 1
ATOM 1834 O O . SER A 1 246 ? -2.023 54.062 25.938 1 92.06 246 SER A O 1
ATOM 1836 N N . GLY A 1 247 ? -1.775 52.156 27.156 1 90.69 247 GLY A N 1
ATOM 1837 C CA . GLY A 1 247 ? -0.671 51.719 26.312 1 90.69 247 GLY A CA 1
ATOM 1838 C C . GLY A 1 247 ? -0.422 50.219 26.359 1 90.69 247 GLY A C 1
ATOM 1839 O O . GLY A 1 247 ? -1.025 49.531 27.172 1 90.69 247 GLY A O 1
ATOM 1840 N N . VAL A 1 248 ? 0.319 49.781 25.391 1 91.31 248 VAL A N 1
ATOM 1841 C CA . VAL A 1 248 ? 0.812 48.406 25.281 1 91.31 248 VAL A CA 1
ATOM 1842 C C . VAL A 1 248 ? 2.328 48.438 25.109 1 91.31 248 VAL A C 1
ATOM 1844 O O . VAL A 1 248 ? 2.869 49.25 24.391 1 91.31 248 VAL A O 1
ATOM 1847 N N . VAL A 1 249 ? 2.979 47.562 25.891 1 92.5 249 VAL A N 1
ATOM 1848 C CA . VAL A 1 249 ? 4.434 47.562 25.797 1 92.5 249 VAL A CA 1
ATOM 1849 C C . VAL A 1 249 ? 4.934 46.125 25.703 1 92.5 249 VAL A C 1
ATOM 1851 O O . VAL A 1 249 ? 4.32 45.219 26.266 1 92.5 249 VAL A O 1
ATOM 1854 N N . PHE A 1 250 ? 6 45.906 24.953 1 93.44 250 PHE A N 1
ATOM 1855 C CA . PHE A 1 250 ? 6.754 44.688 24.859 1 93.44 250 PHE A CA 1
ATOM 1856 C C . PHE A 1 250 ? 8.125 44.812 25.516 1 93.44 250 PHE A C 1
ATOM 1858 O O . PHE A 1 250 ? 8.773 45.844 25.375 1 93.44 250 PHE A O 1
ATOM 1865 N N . THR A 1 251 ? 8.516 43.812 26.219 1 95.25 251 THR A N 1
ATOM 1866 C CA . THR A 1 251 ? 9.789 43.906 26.922 1 95.25 251 THR A CA 1
ATOM 1867 C C . THR A 1 251 ? 10.953 43.875 25.938 1 95.25 251 THR A C 1
ATOM 1869 O O . THR A 1 251 ? 12.07 44.281 26.266 1 95.25 251 THR A O 1
ATOM 1872 N N . ARG A 1 252 ? 10.703 43.281 24.859 1 93.44 252 ARG A N 1
ATOM 1873 C CA . ARG A 1 252 ? 11.594 43.344 23.703 1 93.44 252 ARG A CA 1
ATOM 1874 C C . ARG A 1 252 ? 10.805 43.562 22.422 1 93.44 252 ARG A C 1
ATOM 1876 O O . ARG A 1 252 ? 9.594 43.375 22.391 1 93.44 252 ARG A O 1
ATOM 1883 N N . ASN A 1 253 ? 11.555 44.031 21.344 1 87.19 253 ASN A N 1
ATOM 1884 C CA . ASN A 1 253 ? 10.898 44.25 20.047 1 87.19 253 ASN A CA 1
ATOM 1885 C C . ASN A 1 253 ? 10.352 42.938 19.484 1 87.19 253 ASN A C 1
ATOM 1887 O O . ASN A 1 253 ? 11.125 42.031 19.172 1 87.19 253 ASN A O 1
ATOM 1891 N N . PRO A 1 254 ? 9.07 42.781 19.406 1 87.06 254 PRO A N 1
ATOM 1892 C CA . PRO A 1 254 ? 8.484 41.531 18.953 1 87.06 254 PRO A CA 1
ATOM 1893 C C . PRO A 1 254 ? 8.719 41.25 17.469 1 87.06 254 PRO A C 1
ATOM 1895 O O . PRO A 1 254 ? 8.453 40.156 16.984 1 87.06 254 PRO A O 1
ATOM 1898 N N . VAL A 1 255 ? 9.188 42.188 16.688 1 76.31 255 VAL A N 1
ATOM 1899 C CA . VAL A 1 255 ? 9.414 42.062 15.25 1 76.31 255 VAL A CA 1
ATOM 1900 C C . VAL A 1 255 ? 10.859 41.656 14.992 1 76.31 255 VAL A C 1
ATOM 1902 O O . VAL A 1 255 ? 11.109 40.719 14.219 1 76.31 255 VAL A O 1
ATOM 1905 N N . THR A 1 256 ? 11.82 42.281 15.758 1 81.12 256 THR A N 1
ATOM 1906 C CA . THR A 1 256 ? 13.234 42.031 15.477 1 81.12 256 THR A CA 1
ATOM 1907 C C . THR A 1 256 ? 13.875 41.219 16.578 1 81.12 256 THR A C 1
ATOM 1909 O O . THR A 1 256 ? 14.945 40.625 16.391 1 81.12 256 THR A O 1
ATOM 1912 N N . GLY A 1 257 ? 13.32 41.25 17.703 1 88.5 257 GLY A N 1
ATOM 1913 C CA . GLY A 1 257 ? 13.891 40.562 18.844 1 88.5 257 GLY A CA 1
ATOM 1914 C C . GLY A 1 257 ? 14.875 41.406 19.625 1 88.5 257 GLY A C 1
ATOM 1915 O O . GLY A 1 257 ? 15.398 41 20.656 1 88.5 257 GLY A O 1
ATOM 1916 N N . ALA A 1 258 ? 15.094 42.656 19.203 1 89.38 258 ALA A N 1
ATOM 1917 C CA . ALA A 1 258 ? 16.078 43.531 19.844 1 89.38 258 ALA A CA 1
ATOM 1918 C C . ALA A 1 258 ? 15.648 43.875 21.266 1 89.38 258 ALA A C 1
ATOM 1920 O O . ALA A 1 258 ? 14.461 44.094 21.531 1 89.38 258 ALA A O 1
ATOM 1921 N N . PRO A 1 259 ? 16.594 43.906 22.125 1 91.25 259 PRO A N 1
ATOM 1922 C CA . PRO A 1 259 ? 16.266 44.312 23.5 1 91.25 259 PRO A CA 1
ATOM 1923 C C . PRO A 1 259 ? 15.805 45.781 23.594 1 91.25 259 PRO A C 1
ATOM 1925 O O . PRO A 1 259 ? 16.141 46.594 22.734 1 91.25 259 PRO A O 1
ATOM 1928 N N . GLY A 1 260 ? 15.055 46.062 24.641 1 89.94 260 GLY A N 1
ATOM 1929 C CA . GLY A 1 260 ? 14.492 47.406 24.859 1 89.94 260 GLY A CA 1
ATOM 1930 C C . GLY A 1 260 ? 12.984 47.438 24.781 1 89.94 260 GLY A C 1
ATOM 1931 O O . GLY A 1 260 ? 12.383 46.656 24.016 1 89.94 260 GLY A O 1
ATOM 1932 N N . LEU A 1 261 ? 12.367 48.344 25.5 1 91.75 261 LEU A N 1
ATOM 1933 C CA . LEU A 1 261 ? 10.906 48.469 25.516 1 91.75 261 LEU A CA 1
ATOM 1934 C C . LEU A 1 261 ? 10.383 48.875 24.141 1 91.75 261 LEU A C 1
ATOM 1936 O O . LEU A 1 261 ? 10.953 49.781 23.5 1 91.75 261 LEU A O 1
ATOM 1940 N N . PHE A 1 262 ? 9.508 48.156 23.688 1 88.06 262 PHE A N 1
ATOM 1941 C CA . PHE A 1 262 ? 8.797 48.438 22.453 1 88.06 262 PHE A CA 1
ATOM 1942 C C . PHE A 1 262 ? 7.297 48.5 22.688 1 88.06 262 PHE A C 1
ATOM 1944 O O . PHE A 1 262 ? 6.703 47.594 23.234 1 88.06 262 PHE A O 1
ATOM 1951 N N . GLY A 1 263 ? 6.699 49.656 22.297 1 88.75 263 GLY A N 1
ATOM 1952 C CA . GLY A 1 263 ? 5.266 49.75 22.516 1 88.75 263 GLY A CA 1
ATOM 1953 C C . GLY A 1 263 ? 4.695 51.125 22.188 1 88.75 263 GLY A C 1
ATOM 1954 O O . GLY A 1 263 ? 5.383 51.938 21.609 1 88.75 263 GLY A O 1
ATOM 1955 N N . GLU A 1 264 ? 3.445 51.188 22.469 1 86.56 264 GLU A N 1
ATOM 1956 C CA . GLU A 1 264 ? 2.688 52.375 22.109 1 86.56 264 GLU A CA 1
ATOM 1957 C C . GLU A 1 264 ? 1.875 52.875 23.297 1 86.56 264 GLU A C 1
ATOM 1959 O O . GLU A 1 264 ? 1.529 52.125 24.203 1 86.56 264 GLU A O 1
ATOM 1964 N N . TYR A 1 265 ? 1.755 54.125 23.297 1 89.38 265 TYR A N 1
ATOM 1965 C CA . TYR A 1 265 ? 0.966 54.844 24.312 1 89.38 265 TYR A CA 1
ATOM 1966 C C . TYR A 1 265 ? 0.085 55.906 23.688 1 89.38 265 TYR A C 1
ATOM 1968 O O . TYR A 1 265 ? 0.527 56.625 22.797 1 89.38 265 TYR A O 1
ATOM 1976 N N . LEU A 1 266 ? -1.113 55.938 24 1 87.5 266 LEU A N 1
ATOM 1977 C CA . LEU A 1 266 ? -2.057 56.938 23.562 1 87.5 266 LEU A CA 1
ATOM 1978 C C . LEU A 1 266 ? -2.592 57.75 24.766 1 87.5 266 LEU A C 1
ATOM 1980 O O . LEU A 1 266 ? -3.254 57.188 25.641 1 87.5 266 LEU A O 1
ATOM 1984 N N . ALA A 1 267 ? -2.348 58.969 24.719 1 87.75 267 ALA A N 1
ATOM 1985 C CA . ALA A 1 267 ? -2.824 59.844 25.797 1 87.75 267 ALA A CA 1
ATOM 1986 C C . ALA A 1 267 ? -4.328 60.062 25.703 1 87.75 267 ALA A C 1
ATOM 1988 O O . ALA A 1 267 ? -4.883 60.125 24.594 1 87.75 267 ALA A O 1
ATOM 1989 N N . HIS A 1 268 ? -4.961 60.156 26.859 1 88.06 268 HIS A N 1
ATOM 1990 C CA . HIS A 1 268 ? -6.379 60.469 26.969 1 88.06 268 HIS A CA 1
ATOM 1991 C C . HIS A 1 268 ? -7.227 59.531 26.141 1 88.06 268 HIS A C 1
ATOM 1993 O O . HIS A 1 268 ? -8.055 59.969 25.328 1 88.06 268 HIS A O 1
ATOM 1999 N N . SER A 1 269 ? -6.906 58.281 26.375 1 84.38 269 SER A N 1
ATOM 2000 C CA . SER A 1 269 ? -7.594 57.25 25.578 1 84.38 269 SER A CA 1
ATOM 2001 C C . SER A 1 269 ? -7.887 56.031 26.406 1 84.38 269 SER A C 1
ATOM 2003 O O . SER A 1 269 ? -7.234 55.781 27.422 1 84.38 269 SER A O 1
ATOM 2005 N N . GLN A 1 270 ? -8.859 55.281 25.875 1 82.12 270 GLN A N 1
ATOM 2006 C CA . GLN A 1 270 ? -9.125 53.969 26.453 1 82.12 270 GLN A CA 1
ATOM 2007 C C . GLN A 1 270 ? -8.398 52.875 25.703 1 82.12 270 GLN A C 1
ATOM 2009 O O . GLN A 1 270 ? -7.949 53.062 24.578 1 82.12 270 GLN A O 1
ATOM 2014 N N . GLY A 1 271 ? -8.172 51.75 26.328 1 77.69 271 GLY A N 1
ATOM 2015 C CA . GLY A 1 271 ? -7.391 50.656 25.781 1 77.69 271 GLY A CA 1
ATOM 2016 C C . GLY A 1 271 ? -7.867 50.188 24.422 1 77.69 271 GLY A C 1
ATOM 2017 O O . GLY A 1 271 ? -7.055 49.844 23.562 1 77.69 271 GLY A O 1
ATOM 2018 N N . GLU A 1 272 ? -9.133 50.188 24.203 1 73.88 272 GLU A N 1
ATOM 2019 C CA . GLU A 1 272 ? -9.711 49.75 22.938 1 73.88 272 GLU A CA 1
ATOM 2020 C C . GLU A 1 272 ? -9.211 50.594 21.766 1 73.88 272 GLU A C 1
ATOM 2022 O O . GLU A 1 272 ? -9.094 50.094 20.641 1 73.88 272 GLU A O 1
ATOM 2027 N N . ASP A 1 273 ? -8.859 51.75 22.047 1 71.44 273 ASP A N 1
ATOM 2028 C CA . ASP A 1 273 ? -8.391 52.656 21 1 71.44 273 ASP A CA 1
ATOM 2029 C C . ASP A 1 273 ? -7.012 52.25 20.5 1 71.44 273 ASP A C 1
ATOM 2031 O O . ASP A 1 273 ? -6.711 52.406 19.312 1 71.44 273 ASP A O 1
ATOM 2035 N N . VAL A 1 274 ? -6.254 51.75 21.391 1 70.69 274 VAL A N 1
ATOM 2036 C CA . VAL A 1 274 ? -4.895 51.344 21.047 1 70.69 274 VAL A CA 1
ATOM 2037 C C . VAL A 1 274 ? -4.926 50.062 20.219 1 70.69 274 VAL A C 1
ATOM 2039 O O . VAL A 1 274 ? -4.289 50 19.172 1 70.69 274 VAL A O 1
ATOM 2042 N N . VAL A 1 275 ? -5.695 49.188 20.594 1 67.81 275 VAL A N 1
ATOM 2043 C CA . VAL A 1 275 ? -5.684 47.875 20 1 67.81 275 VAL A CA 1
ATOM 2044 C C . VAL A 1 275 ? -6.449 47.875 18.688 1 67.81 275 VAL A C 1
ATOM 2046 O O . VAL A 1 275 ? -6.102 47.125 17.75 1 67.81 275 VAL A O 1
ATOM 2049 N N . ALA A 1 276 ? -7.5 48.656 18.594 1 61 276 ALA A N 1
ATOM 2050 C CA . ALA A 1 276 ? -8.312 48.719 17.375 1 61 276 ALA A CA 1
ATOM 2051 C C . ALA A 1 276 ? -7.574 49.438 16.266 1 61 276 ALA A C 1
ATOM 2053 O O . ALA A 1 276 ? -7.934 49.344 15.086 1 61 276 ALA A O 1
ATOM 2054 N N . GLY A 1 277 ? -6.496 50.125 16.609 1 55.72 277 GLY A N 1
ATOM 2055 C CA . GLY A 1 277 ? -5.703 50.844 15.609 1 55.72 277 GLY A CA 1
ATOM 2056 C C . GLY A 1 277 ? -6.406 52.031 15.023 1 55.72 277 GLY A C 1
ATOM 2057 O O . GLY A 1 277 ? -6.137 52.438 13.883 1 55.72 277 GLY A O 1
ATOM 2058 N N . ILE A 1 278 ? -7.426 52.406 15.688 1 53.91 278 ILE A N 1
ATOM 2059 C CA . ILE A 1 278 ? -8.195 53.531 15.18 1 53.91 278 ILE A CA 1
ATOM 2060 C C . ILE A 1 278 ? -7.289 54.75 15.07 1 53.91 278 ILE A C 1
ATOM 2062 O O . ILE A 1 278 ? -7.492 55.625 14.195 1 53.91 278 ILE A O 1
ATOM 2066 N N . ARG A 1 279 ? -6.27 54.844 15.922 1 64.62 279 ARG A N 1
ATOM 2067 C CA . ARG A 1 279 ? -5.27 55.906 15.922 1 64.62 279 ARG A CA 1
ATOM 2068 C C . ARG A 1 279 ? -3.855 55.312 15.945 1 64.62 279 ARG A C 1
ATOM 2070 O O . ARG A 1 279 ? -3.639 54.219 16.453 1 64.62 279 ARG A O 1
ATOM 2077 N N . THR A 1 280 ? -2.994 56.062 15.266 1 64.62 280 THR A N 1
ATOM 2078 C CA . THR A 1 280 ? -1.594 55.656 15.336 1 64.62 280 THR A CA 1
ATOM 2079 C C . THR A 1 280 ? -0.96 56.125 16.641 1 64.62 280 THR A C 1
ATOM 2081 O O . THR A 1 280 ? -0.859 57.344 16.891 1 64.62 280 THR A O 1
ATOM 2084 N N . PRO A 1 281 ? -0.667 55.281 17.484 1 71.12 281 PRO A N 1
ATOM 2085 C CA . PRO A 1 281 ? -0.108 55.656 18.781 1 71.12 281 PRO A CA 1
ATOM 2086 C C . PRO A 1 281 ? 1.35 56.094 18.688 1 71.12 281 PRO A C 1
ATOM 2088 O O . PRO A 1 281 ? 1.992 55.906 17.641 1 71.12 281 PRO A O 1
ATOM 2091 N N . ASP A 1 282 ? 1.744 56.844 19.75 1 76.62 282 ASP A N 1
ATOM 2092 C CA . ASP A 1 282 ? 3.141 57.25 19.875 1 76.62 282 ASP A CA 1
ATOM 2093 C C . ASP A 1 282 ? 3.955 56.156 20.609 1 76.62 282 ASP A C 1
ATOM 2095 O O . ASP A 1 282 ? 3.418 55.438 21.422 1 76.62 282 ASP A O 1
ATOM 2099 N N . PRO A 1 283 ? 5.223 56.188 20.297 1 86.25 283 PRO A N 1
ATOM 2100 C CA . PRO A 1 283 ? 6.078 55.25 21.031 1 86.25 283 PRO A CA 1
ATOM 2101 C C . PRO A 1 283 ? 6.109 55.531 22.531 1 86.25 283 PRO A C 1
ATOM 2103 O O . PRO A 1 283 ? 6.18 56.719 22.953 1 86.25 283 PRO A O 1
ATOM 2106 N N . VAL A 1 284 ? 6.02 54.531 23.25 1 89.69 284 VAL A N 1
ATOM 2107 C CA . VAL A 1 284 ? 5.934 54.625 24.703 1 89.69 284 VAL A CA 1
ATOM 2108 C C . VAL A 1 284 ? 7.137 55.375 25.25 1 89.69 284 VAL A C 1
ATOM 2110 O O . VAL A 1 284 ? 7.008 56.156 26.188 1 89.69 284 VAL A O 1
ATOM 2113 N N . ALA A 1 285 ? 8.273 55.219 24.703 1 86.75 285 ALA A N 1
ATOM 2114 C CA . ALA A 1 285 ? 9.5 55.844 25.188 1 86.75 285 ALA A CA 1
ATOM 2115 C C . ALA A 1 285 ? 9.43 57.344 25.062 1 86.75 285 ALA A C 1
ATOM 2117 O O . ALA A 1 285 ? 10.078 58.062 25.828 1 86.75 285 ALA A O 1
ATOM 2118 N N . GLU A 1 286 ? 8.586 57.812 24.141 1 87.06 286 GLU A N 1
ATOM 2119 C CA . GLU A 1 286 ? 8.5 59.25 23.891 1 87.06 286 GLU A CA 1
ATOM 2120 C C . GLU A 1 286 ? 7.246 59.844 24.516 1 87.06 286 GLU A C 1
ATOM 2122 O O . GLU A 1 286 ? 7.223 61.031 24.875 1 87.06 286 GLU A O 1
ATOM 2127 N N . ALA A 1 287 ? 6.312 59.062 24.625 1 88.5 287 ALA A N 1
ATOM 2128 C CA . ALA A 1 287 ? 4.992 59.594 24.969 1 88.5 287 ALA A CA 1
ATOM 2129 C C . ALA A 1 287 ? 4.789 59.594 26.484 1 88.5 287 ALA A C 1
ATOM 2131 O O . ALA A 1 287 ? 4.051 60.438 27 1 88.5 287 ALA A O 1
ATOM 2132 N N . LEU A 1 288 ? 5.438 58.75 27.25 1 91.94 288 LEU A N 1
ATOM 2133 C CA . LEU A 1 288 ? 5.223 58.656 28.703 1 91.94 288 LEU A CA 1
ATOM 2134 C C . LEU A 1 288 ? 6.129 59.625 29.453 1 91.94 288 LEU A C 1
ATOM 2136 O O . LEU A 1 288 ? 7.297 59.812 29.094 1 91.94 288 LEU A O 1
ATOM 2140 N N . PRO A 1 289 ? 5.562 60.188 30.531 1 92 289 PRO A N 1
ATOM 2141 C CA . PRO A 1 289 ? 6.43 61 31.406 1 92 289 PRO A CA 1
ATOM 2142 C C . PRO A 1 289 ? 7.559 60.156 32.031 1 92 289 PRO A C 1
ATOM 2144 O O . PRO A 1 289 ? 7.383 58.969 32.281 1 92 289 PRO A O 1
ATOM 2147 N N . ALA A 1 290 ? 8.641 60.781 32.312 1 93.12 290 ALA A N 1
ATOM 2148 C CA . ALA A 1 290 ? 9.891 60.156 32.688 1 93.12 290 ALA A CA 1
ATOM 2149 C C . ALA A 1 290 ? 9.703 59.25 33.938 1 93.12 290 ALA A C 1
ATOM 2151 O O . ALA A 1 290 ? 10.172 58.125 33.969 1 93.12 290 ALA A O 1
ATOM 2152 N N . PRO A 1 291 ? 9 59.719 34.938 1 93.81 291 PRO A N 1
ATOM 2153 C CA . PRO A 1 291 ? 8.852 58.875 36.125 1 93.81 291 PRO A CA 1
ATOM 2154 C C . PRO A 1 291 ? 8.055 57.594 35.812 1 93.81 291 PRO A C 1
ATOM 2156 O O . PRO A 1 291 ? 8.383 56.531 36.344 1 93.81 291 PRO A O 1
ATOM 2159 N N . LEU A 1 292 ? 7.062 57.781 35.094 1 95.31 292 LEU A N 1
ATOM 2160 C CA . LEU A 1 292 ? 6.238 56.625 34.719 1 95.31 292 LEU A CA 1
ATOM 2161 C C . LEU A 1 292 ? 7.004 55.688 33.812 1 95.31 292 LEU A C 1
ATOM 2163 O O . LEU A 1 292 ? 6.875 54.469 33.906 1 95.31 292 LEU A O 1
ATOM 2167 N N . LEU A 1 293 ? 7.777 56.25 32.906 1 95.56 293 LEU A N 1
ATOM 2168 C CA . LEU A 1 293 ? 8.578 55.438 32 1 95.56 293 LEU A CA 1
ATOM 2169 C C . LEU A 1 293 ? 9.602 54.594 32.75 1 95.56 293 LEU A C 1
ATOM 2171 O O . LEU A 1 293 ? 9.828 53.438 32.438 1 95.56 293 LEU A O 1
ATOM 2175 N N . GLU A 1 294 ? 10.219 55.188 33.688 1 95.56 294 GLU A N 1
ATOM 2176 C CA . GLU A 1 294 ? 11.219 54.5 34.5 1 95.56 294 GLU A CA 1
ATOM 2177 C C . GLU A 1 294 ? 10.578 53.375 35.312 1 95.56 294 GLU A C 1
ATOM 2179 O O . GLU A 1 294 ? 11.172 52.312 35.5 1 95.56 294 GLU A O 1
ATOM 2184 N N . GLU A 1 295 ? 9.461 53.656 35.844 1 95.62 295 GLU A N 1
ATOM 2185 C CA . GLU A 1 295 ? 8.734 52.594 36.562 1 95.62 295 GLU A CA 1
ATOM 2186 C C . GLU A 1 295 ? 8.375 51.438 35.625 1 95.62 295 GLU A C 1
ATOM 2188 O O . GLU A 1 295 ? 8.531 50.281 36 1 95.62 295 GLU A O 1
ATOM 2193 N N . LEU A 1 296 ? 7.914 51.812 34.5 1 96.25 296 LEU A N 1
ATOM 2194 C CA . LEU A 1 296 ? 7.535 50.812 33.531 1 96.25 296 LEU A CA 1
ATOM 2195 C C . LEU A 1 296 ? 8.742 49.969 33.094 1 96.25 296 LEU A C 1
ATOM 2197 O O . LEU A 1 296 ? 8.648 48.75 33 1 96.25 296 LEU A O 1
ATOM 2201 N N . ARG A 1 297 ? 9.844 50.562 32.844 1 95.69 297 ARG A N 1
ATOM 2202 C CA . ARG A 1 297 ? 11.078 49.906 32.438 1 95.69 297 ARG A CA 1
ATOM 2203 C C . ARG A 1 297 ? 11.547 48.938 33.5 1 95.69 297 ARG A C 1
ATOM 2205 O O . ARG A 1 297 ? 11.906 47.781 33.188 1 95.69 297 ARG A O 1
ATOM 2212 N N . THR A 1 298 ? 11.594 49.344 34.688 1 95.31 298 THR A N 1
ATOM 2213 C CA . THR A 1 298 ? 12.062 48.531 35.781 1 95.31 298 THR A CA 1
ATOM 2214 C C . THR A 1 298 ? 11.141 47.312 36 1 95.31 298 THR A C 1
ATOM 2216 O O . THR A 1 298 ? 11.602 46.188 36.156 1 95.31 298 THR A O 1
ATOM 2219 N N . THR A 1 299 ? 9.914 47.594 35.969 1 96 299 THR A N 1
ATOM 2220 C CA . THR A 1 299 ? 8.938 46.531 36.156 1 96 299 THR A CA 1
ATOM 2221 C C . THR A 1 299 ? 9.016 45.5 35.031 1 96 299 THR A C 1
ATOM 2223 O O . THR A 1 299 ? 9 44.312 35.25 1 96 299 THR A O 1
ATOM 2226 N N . CYS A 1 300 ? 9.109 45.969 33.844 1 96.38 300 CYS A N 1
ATOM 2227 C CA . CYS A 1 300 ? 9.18 45.125 32.688 1 96.38 300 CYS A CA 1
ATOM 2228 C C . CYS A 1 300 ? 10.43 44.219 32.719 1 96.38 300 CYS A C 1
ATOM 2230 O O . CYS A 1 300 ? 10.367 43.062 32.406 1 96.38 300 CYS A O 1
ATOM 2232 N N . ALA A 1 301 ? 11.516 44.781 33.062 1 94.81 301 ALA A N 1
ATOM 2233 C CA . ALA A 1 301 ? 12.766 44.031 33.188 1 94.81 301 ALA A CA 1
ATOM 2234 C C . ALA A 1 301 ? 12.633 42.906 34.219 1 94.81 301 ALA A C 1
ATOM 2236 O O . ALA A 1 301 ? 13.094 41.781 33.969 1 94.81 301 ALA A O 1
ATOM 2237 N N . GLU A 1 302 ? 12.039 43.219 35.312 1 94.12 302 GLU A N 1
ATOM 2238 C CA . GLU A 1 302 ? 11.852 42.219 36.375 1 94.12 302 GLU A CA 1
ATOM 2239 C C . GLU A 1 302 ? 10.906 41.125 35.906 1 94.12 302 GLU A C 1
ATOM 2241 O O . GLU A 1 302 ? 11.148 39.938 36.188 1 94.12 302 GLU A O 1
ATOM 2246 N N . LEU A 1 303 ? 9.859 41.5 35.281 1 95.5 303 LEU A N 1
ATOM 2247 C CA . LEU A 1 303 ? 8.891 40.531 34.781 1 95.5 303 LEU A CA 1
ATOM 2248 C C . LEU A 1 303 ? 9.508 39.594 33.75 1 95.5 303 LEU A C 1
ATOM 2250 O O . LEU A 1 303 ? 9.242 38.406 33.719 1 95.5 303 LEU A O 1
ATOM 2254 N N . GLU A 1 304 ? 10.273 40.094 32.812 1 94.94 304 GLU A N 1
ATOM 2255 C CA . GLU A 1 304 ? 10.93 39.281 31.797 1 94.94 304 GLU A CA 1
ATOM 2256 C C . GLU A 1 304 ? 11.844 38.219 32.438 1 94.94 304 GLU A C 1
ATOM 2258 O O . GLU A 1 304 ? 11.867 37.062 32 1 94.94 304 GLU A O 1
ATOM 2263 N N . ARG A 1 305 ? 12.531 38.594 33.438 1 92.06 305 ARG A N 1
ATOM 2264 C CA . ARG A 1 305 ? 13.414 37.656 34.156 1 92.06 305 ARG A CA 1
ATOM 2265 C C . ARG A 1 305 ? 12.609 36.594 34.875 1 92.06 305 ARG A C 1
ATOM 2267 O O . ARG A 1 305 ? 13.008 35.406 34.906 1 92.06 305 ARG A O 1
ATOM 2274 N N . THR A 1 306 ? 11.57 37.031 35.438 1 90.5 306 THR A N 1
ATOM 2275 C CA . THR A 1 306 ? 10.742 36.125 36.219 1 90.5 306 THR A CA 1
ATOM 2276 C C . THR A 1 306 ? 10.039 35.125 35.281 1 90.5 306 THR A C 1
ATOM 2278 O O . THR A 1 306 ? 9.977 33.938 35.562 1 90.5 306 THR A O 1
ATOM 2281 N N . TYR A 1 307 ? 9.57 35.594 34.188 1 92.5 307 TYR A N 1
ATOM 2282 C CA . TYR A 1 307 ? 8.828 34.75 33.25 1 92.5 307 TYR A CA 1
ATOM 2283 C C . TYR A 1 307 ? 9.773 33.969 32.344 1 92.5 307 TYR A C 1
ATOM 2285 O O . TYR A 1 307 ? 9.406 32.938 31.797 1 92.5 307 TYR A O 1
ATOM 2293 N N . GLY A 1 308 ? 10.984 34.531 32.188 1 92.5 308 GLY A N 1
ATOM 2294 C CA . GLY A 1 308 ? 11.93 33.906 31.281 1 92.5 308 GLY A CA 1
ATOM 2295 C C . GLY A 1 308 ? 11.5 33.969 29.828 1 92.5 308 GLY A C 1
ATOM 2296 O O . GLY A 1 308 ? 11.742 33.062 29.047 1 92.5 308 GLY A O 1
ATOM 2297 N N . ASP A 1 309 ? 10.727 34.938 29.438 1 94.56 309 ASP A N 1
ATOM 2298 C CA . ASP A 1 309 ? 10.227 35.156 28.094 1 94.56 309 ASP A CA 1
ATOM 2299 C C . ASP A 1 309 ? 9.938 36.656 27.844 1 94.56 309 ASP A C 1
ATOM 2301 O O . ASP A 1 309 ? 9.914 37.438 28.781 1 94.56 309 ASP A O 1
ATOM 2305 N N . VAL A 1 310 ? 9.883 36.969 26.578 1 94.62 310 VAL A N 1
ATOM 2306 C CA . VAL A 1 310 ? 9.461 38.312 26.203 1 94.62 310 VAL A CA 1
ATOM 2307 C C . VAL A 1 310 ? 7.961 38.469 26.453 1 94.62 310 VAL A C 1
ATOM 2309 O O . VAL A 1 310 ? 7.18 37.562 26.156 1 94.62 310 VAL A O 1
ATOM 2312 N N . LEU A 1 311 ? 7.625 39.594 26.984 1 94.94 311 LEU A N 1
ATOM 2313 C CA . LEU A 1 311 ? 6.25 39.75 27.438 1 94.94 311 LEU A CA 1
ATOM 2314 C C . LEU A 1 311 ? 5.547 40.875 26.703 1 94.94 311 LEU A C 1
ATOM 2316 O O . LEU A 1 311 ? 6.195 41.844 26.266 1 94.94 311 LEU A O 1
ATOM 2320 N N . ASP A 1 312 ? 4.297 40.719 26.453 1 91.75 312 ASP A N 1
ATOM 2321 C CA . ASP A 1 312 ? 3.324 41.719 26.047 1 91.75 312 ASP A CA 1
ATOM 2322 C C . ASP A 1 312 ? 2.484 42.188 27.219 1 91.75 312 ASP A C 1
ATOM 2324 O O . ASP A 1 312 ? 1.749 41.406 27.828 1 91.75 312 ASP A O 1
ATOM 2328 N N . ILE A 1 313 ? 2.607 43.469 27.531 1 93.94 313 ILE A N 1
ATOM 2329 C CA . ILE A 1 313 ? 1.986 44 28.734 1 93.94 313 ILE A CA 1
ATOM 2330 C C . ILE A 1 313 ? 1.068 45.156 28.391 1 93.94 313 ILE A C 1
ATOM 2332 O O . ILE A 1 313 ? 1.479 46.094 27.703 1 93.94 313 ILE A O 1
ATOM 2336 N N . GLU A 1 314 ? -0.178 45.062 28.812 1 92.44 314 GLU A N 1
ATOM 2337 C CA . GLU A 1 314 ? -1.114 46.188 28.703 1 92.44 314 GLU A CA 1
ATOM 2338 C C . GLU A 1 314 ? -1.172 47 30 1 92.44 314 GLU A C 1
ATOM 2340 O O . GLU A 1 314 ? -1.163 46.406 31.094 1 92.44 314 GLU A O 1
ATOM 2345 N N . PHE A 1 315 ? -1.187 48.312 29.844 1 94.62 315 PHE A N 1
ATOM 2346 C CA . PHE A 1 315 ? -1.234 49.156 31.031 1 94.62 315 PHE A CA 1
ATOM 2347 C C . PHE A 1 315 ? -2.076 50.406 30.781 1 94.62 315 PHE A C 1
ATOM 2349 O O . PHE A 1 315 ? -2.361 50.75 29.641 1 94.62 315 PHE A O 1
ATOM 2356 N N . THR A 1 316 ? -2.594 51 31.812 1 95.75 316 THR A N 1
ATOM 2357 C CA . THR A 1 316 ? -3.318 52.25 31.812 1 95.75 316 THR A CA 1
ATOM 2358 C C . THR A 1 316 ? -2.74 53.219 32.844 1 95.75 316 THR A C 1
ATOM 2360 O O . THR A 1 316 ? -2.354 52.781 33.938 1 95.75 316 THR A O 1
ATOM 2363 N N . VAL A 1 317 ? -2.582 54.406 32.469 1 95.38 317 VAL A N 1
ATOM 2364 C CA . VAL A 1 317 ? -2.232 55.5 33.375 1 95.38 317 VAL A CA 1
ATOM 2365 C C . VAL A 1 317 ? -3.48 56.281 33.75 1 95.38 317 VAL A C 1
ATOM 2367 O O . VAL A 1 317 ? -4.16 56.812 32.844 1 95.38 317 VAL A O 1
ATOM 2370 N N . GLU A 1 318 ? -3.854 56.344 34.969 1 95.38 318 GLU A N 1
ATOM 2371 C CA . GLU A 1 318 ? -4.945 57.156 35.438 1 95.38 318 GLU A CA 1
ATOM 2372 C C . GLU A 1 318 ? -4.438 58.219 36.406 1 95.38 318 GLU A C 1
ATOM 2374 O O . GLU A 1 318 ? -3.99 57.906 37.531 1 95.38 318 GLU A O 1
ATOM 2379 N N . ARG A 1 319 ? -4.496 59.5 36.094 1 93.5 319 ARG A N 1
ATOM 2380 C CA . ARG A 1 319 ? -4.027 60.594 36.875 1 93.5 319 ARG A CA 1
ATOM 2381 C C . ARG A 1 319 ? -2.6 60.375 37.375 1 93.5 319 ARG A C 1
ATOM 2383 O O . ARG A 1 319 ? -2.324 60.438 38.562 1 93.5 319 ARG A O 1
ATOM 2390 N N . SER A 1 320 ? -1.733 59.969 36.5 1 94.5 320 SER A N 1
ATOM 2391 C CA . SER A 1 320 ? -0.291 59.812 36.656 1 94.5 320 SER A CA 1
ATOM 2392 C C . SER A 1 320 ? 0.045 58.594 37.531 1 94.5 320 SER A C 1
ATOM 2394 O O . SER A 1 320 ? 1.107 58.562 38.156 1 94.5 320 SER A O 1
ATOM 2396 N N . THR A 1 321 ? -0.887 57.719 37.625 1 95.88 321 THR A N 1
ATOM 2397 C CA . THR A 1 321 ? -0.633 56.438 38.312 1 95.88 321 THR A CA 1
ATOM 2398 C C . THR A 1 321 ? -0.691 55.281 37.312 1 95.88 321 THR A C 1
ATOM 2400 O O . THR A 1 321 ? -1.665 55.156 36.594 1 95.88 321 THR A O 1
ATOM 2403 N N . LEU A 1 322 ? 0.36 54.469 37.344 1 96.44 322 LEU A N 1
ATOM 2404 C CA . LEU A 1 322 ? 0.502 53.375 36.406 1 96.44 322 LEU A CA 1
ATOM 2405 C C . LEU A 1 322 ? -0.195 52.125 36.938 1 96.44 322 LEU A C 1
ATOM 2407 O O . LEU A 1 322 ? 0.045 51.688 38.094 1 96.44 322 LEU A O 1
ATOM 2411 N N . TYR A 1 323 ? -1.103 51.5 36.156 1 96.94 323 TYR A N 1
ATOM 2412 C CA . TYR A 1 323 ? -1.783 50.25 36.438 1 96.94 323 TYR A CA 1
ATOM 2413 C C . TYR A 1 323 ? -1.508 49.219 35.375 1 96.94 323 TYR A C 1
ATOM 2415 O O . TYR A 1 323 ? -1.498 49.531 34.188 1 96.94 323 TYR A O 1
ATOM 2423 N N . PHE A 1 324 ? -1.277 48 35.781 1 97 324 PHE A N 1
ATOM 2424 C CA . PHE A 1 324 ? -1.068 46.875 34.875 1 97 324 PHE A CA 1
ATOM 2425 C C . PHE A 1 324 ? -2.361 46.094 34.656 1 97 324 PHE A C 1
ATOM 2427 O O . PHE A 1 324 ? -3.031 45.719 35.625 1 97 324 PHE A O 1
ATOM 2434 N N . LEU A 1 325 ? -2.652 45.844 33.406 1 95.25 325 LEU A N 1
ATOM 2435 C CA . LEU A 1 325 ? -3.965 45.281 33.062 1 95.25 325 LEU A CA 1
ATOM 2436 C C . LEU A 1 325 ? -3.84 43.875 32.469 1 95.25 325 LEU A C 1
ATOM 2438 O O . LEU A 1 325 ? -4.812 43.125 32.438 1 95.25 325 LEU A O 1
ATOM 2442 N N . GLN A 1 326 ? -2.715 43.562 31.969 1 91.94 326 GLN A N 1
ATOM 2443 C CA . GLN A 1 326 ? -2.488 42.25 31.344 1 91.94 326 GLN A CA 1
ATOM 2444 C C . GLN A 1 326 ? -0.997 41.969 31.156 1 91.94 326 GLN A C 1
ATOM 2446 O O . GLN A 1 326 ? -0.214 42.906 30.969 1 91.94 326 GLN A O 1
ATOM 2451 N N . VAL A 1 327 ? -0.63 40.688 31.281 1 94.06 327 VAL A N 1
ATOM 2452 C CA . VAL A 1 327 ? 0.712 40.25 30.922 1 94.06 327 VAL A CA 1
ATOM 2453 C C . VAL A 1 327 ? 0.635 38.875 30.234 1 94.06 327 VAL A C 1
ATOM 2455 O O . VAL A 1 327 ? -0.115 38 30.672 1 94.06 327 VAL A O 1
ATOM 2458 N N . ARG A 1 328 ? 1.265 38.719 29.188 1 90.44 328 ARG A N 1
ATOM 2459 C CA . ARG A 1 328 ? 1.341 37.438 28.484 1 90.44 328 ARG A CA 1
ATOM 2460 C C . ARG A 1 328 ? 2.621 37.344 27.672 1 90.44 328 ARG A C 1
ATOM 2462 O O . ARG A 1 328 ? 3.312 38.344 27.469 1 90.44 328 ARG A O 1
ATOM 2469 N N . SER A 1 329 ? 2.955 36.156 27.344 1 90.81 329 SER A N 1
ATOM 2470 C CA . SER A 1 329 ? 4.062 35.969 26.406 1 90.81 329 SER A CA 1
ATOM 2471 C C . SER A 1 329 ? 3.785 36.688 25.078 1 90.81 329 SER A C 1
ATOM 2473 O O . SER A 1 329 ? 2.693 36.562 24.531 1 90.81 329 SER A O 1
ATOM 2475 N N . ALA A 1 330 ? 4.68 37.375 24.578 1 88 330 ALA A N 1
ATOM 2476 C CA . ALA A 1 330 ? 4.5 38.188 23.391 1 88 330 ALA A CA 1
ATOM 2477 C C . ALA A 1 330 ? 4.449 37.344 22.125 1 88 330 ALA A C 1
ATOM 2479 O O . ALA A 1 330 ? 5.273 36.438 21.953 1 88 330 ALA A O 1
ATOM 2480 N N . LYS A 1 331 ? 3.43 37.656 21.344 1 82.81 331 LYS A N 1
ATOM 2481 C CA . LYS A 1 331 ? 3.496 37.094 20 1 82.81 331 LYS A CA 1
ATOM 2482 C C . LYS A 1 331 ? 4.605 37.781 19.188 1 82.81 331 LYS A C 1
ATOM 2484 O O . LYS A 1 331 ? 4.816 38.969 19.297 1 82.81 331 LYS A O 1
ATOM 2489 N N . ARG A 1 332 ? 5.336 37 18.531 1 83 332 ARG A N 1
ATOM 2490 C CA . ARG A 1 332 ? 6.523 37.562 17.891 1 83 332 ARG A CA 1
ATOM 2491 C C . ARG A 1 332 ? 6.754 36.906 16.531 1 83 332 ARG A C 1
ATOM 2493 O O . ARG A 1 332 ? 6.191 35.844 16.234 1 83 332 ARG A O 1
ATOM 2500 N N . THR A 1 333 ? 7.539 37.562 15.672 1 78.31 333 THR A N 1
ATOM 2501 C CA . THR A 1 333 ? 7.922 37 14.383 1 78.31 333 THR A CA 1
ATOM 2502 C C . THR A 1 333 ? 8.906 35.875 14.555 1 78.31 333 THR A C 1
ATOM 2504 O O . THR A 1 333 ? 9.484 35.688 15.633 1 78.31 333 THR A O 1
ATOM 2507 N N . ALA A 1 334 ? 9.102 35.156 13.492 1 83.19 334 ALA A N 1
ATOM 2508 C CA . ALA A 1 334 ? 10.039 34.031 13.531 1 83.19 334 ALA A CA 1
ATOM 2509 C C . ALA A 1 334 ? 11.461 34.531 13.82 1 83.19 334 ALA A C 1
ATOM 2511 O O . ALA A 1 334 ? 12.18 33.938 14.617 1 83.19 334 ALA A O 1
ATOM 2512 N N . GLU A 1 335 ? 11.828 35.594 13.211 1 82.06 335 GLU A N 1
ATOM 2513 C CA . GLU A 1 335 ? 13.148 36.188 13.43 1 82.06 335 GLU A CA 1
ATOM 2514 C C . GLU A 1 335 ? 13.336 36.594 14.891 1 82.06 335 GLU A C 1
ATOM 2516 O O . GLU A 1 335 ? 14.391 36.344 15.477 1 82.06 335 GLU A O 1
ATOM 2521 N N . ALA A 1 336 ? 12.336 37.219 15.367 1 87.19 336 ALA A N 1
ATOM 2522 C CA . ALA A 1 336 ? 12.398 37.656 16.766 1 87.19 336 ALA A CA 1
ATOM 2523 C C . ALA A 1 336 ? 12.477 36.438 17.703 1 87.19 336 ALA A C 1
ATOM 2525 O O . ALA A 1 336 ? 13.211 36.469 18.703 1 87.19 336 ALA A O 1
ATOM 2526 N N . ALA A 1 337 ? 11.703 35.469 17.422 1 91.81 337 ALA A N 1
ATOM 2527 C CA . ALA A 1 337 ? 11.68 34.281 18.266 1 91.81 337 ALA A CA 1
ATOM 2528 C C . ALA A 1 337 ? 13.07 33.656 18.375 1 91.81 337 ALA A C 1
ATOM 2530 O O . ALA A 1 337 ? 13.523 33.312 19.469 1 91.81 337 ALA A O 1
ATOM 2531 N N . VAL A 1 338 ? 13.727 33.562 17.266 1 91.88 338 VAL A N 1
ATOM 2532 C CA . VAL A 1 338 ? 15.055 32.938 17.219 1 91.88 338 VAL A CA 1
ATOM 2533 C C . VAL A 1 338 ? 16.047 33.812 17.969 1 91.88 338 VAL A C 1
ATOM 2535 O O . VAL A 1 338 ? 16.812 33.312 18.797 1 91.88 338 VAL A O 1
ATOM 2538 N N . ARG A 1 339 ? 15.984 35.062 17.688 1 90.56 339 ARG A N 1
ATOM 2539 C CA . ARG A 1 339 ? 16.922 35.969 18.344 1 90.56 339 ARG A CA 1
ATOM 2540 C C . ARG A 1 339 ? 16.688 36 19.844 1 90.56 339 ARG A C 1
ATOM 2542 O O . ARG A 1 339 ? 17.641 35.969 20.625 1 90.56 339 ARG A O 1
ATOM 2549 N N . ILE A 1 340 ? 15.461 36.125 20.25 1 93.69 340 ILE A N 1
ATOM 2550 C CA . ILE A 1 340 ? 15.102 36.219 21.656 1 93.69 340 ILE A CA 1
ATOM 2551 C C . ILE A 1 340 ? 15.586 34.969 22.375 1 93.69 340 ILE A C 1
ATOM 2553 O O . ILE A 1 340 ? 16.203 35.031 23.453 1 93.69 340 ILE A O 1
ATOM 2557 N N . ALA A 1 341 ? 15.328 33.812 21.797 1 95.25 341 ALA A N 1
ATOM 2558 C CA . ALA A 1 341 ? 15.75 32.562 22.406 1 95.25 341 ALA A CA 1
ATOM 2559 C C . ALA A 1 341 ? 17.266 32.5 22.578 1 95.25 341 ALA A C 1
ATOM 2561 O O . ALA A 1 341 ? 17.766 32.125 23.625 1 95.25 341 ALA A O 1
ATOM 2562 N N . ALA A 1 342 ? 17.953 32.844 21.547 1 93.19 342 ALA A N 1
ATOM 2563 C CA . ALA A 1 342 ? 19.406 32.844 21.578 1 93.19 342 ALA A CA 1
ATOM 2564 C C . ALA A 1 342 ? 19.938 33.844 22.625 1 93.19 342 ALA A C 1
ATOM 2566 O O . ALA A 1 342 ? 20.844 33.531 23.391 1 93.19 342 ALA A O 1
ATOM 2567 N N . ASP A 1 343 ? 19.328 35.031 22.641 1 92.62 343 ASP A N 1
ATOM 2568 C CA . ASP A 1 343 ? 19.75 36.094 23.562 1 92.62 343 ASP A CA 1
ATOM 2569 C C . ASP A 1 343 ? 19.5 35.688 25 1 92.62 343 ASP A C 1
ATOM 2571 O O . ASP A 1 343 ? 20.375 35.812 25.859 1 92.62 343 ASP A O 1
ATOM 2575 N N . LEU A 1 344 ? 18.328 35.219 25.25 1 94.25 344 LEU A N 1
ATOM 2576 C CA . LEU A 1 344 ? 17.984 34.844 26.625 1 94.25 344 LEU A CA 1
ATOM 2577 C C . LEU A 1 344 ? 18.875 33.719 27.109 1 94.25 344 LEU A C 1
ATOM 2579 O O . LEU A 1 344 ? 19.25 33.656 28.281 1 94.25 344 LEU A O 1
ATOM 2583 N N . ALA A 1 345 ? 19.172 32.75 26.266 1 93.69 345 ALA A N 1
ATOM 2584 C CA . ALA A 1 345 ? 20.078 31.688 26.609 1 93.69 345 ALA A CA 1
ATOM 2585 C C . ALA A 1 345 ? 21.484 32.219 26.859 1 93.69 345 ALA A C 1
ATOM 2587 O O . ALA A 1 345 ? 22.156 31.828 27.828 1 93.69 345 ALA A O 1
ATOM 2588 N N . GLY A 1 346 ? 21.938 33.062 26 1 91.88 346 GLY A N 1
ATOM 2589 C CA . GLY A 1 346 ? 23.25 33.656 26.125 1 91.88 346 GLY A CA 1
ATOM 2590 C C . GLY A 1 346 ? 23.406 34.5 27.375 1 91.88 346 GLY A C 1
ATOM 2591 O O . GLY A 1 346 ? 24.484 34.531 27.984 1 91.88 346 GLY A O 1
ATOM 2592 N N . GLU A 1 347 ? 22.266 35.188 27.75 1 91.75 347 GLU A N 1
ATOM 2593 C CA . GLU A 1 347 ? 22.25 36.031 28.938 1 91.75 347 GLU A CA 1
ATOM 2594 C C . GLU A 1 347 ? 22.141 35.188 30.203 1 91.75 347 GLU A C 1
ATOM 2596 O O . GLU A 1 347 ? 22.359 35.688 31.312 1 91.75 347 GLU A O 1
ATOM 2601 N N . GLY A 1 348 ? 21.844 33.875 30.016 1 92.5 348 GLY A N 1
ATOM 2602 C CA . GLY A 1 348 ? 21.703 32.969 31.156 1 92.5 348 GLY A CA 1
ATOM 2603 C C . GLY A 1 348 ? 20.359 33.094 31.844 1 92.5 348 GLY A C 1
ATOM 2604 O O . GLY A 1 348 ? 20.172 32.531 32.938 1 92.5 348 GLY A O 1
ATOM 2605 N N . THR A 1 349 ? 19.453 33.875 31.266 1 92.5 349 THR A N 1
ATOM 2606 C CA . THR A 1 349 ? 18.125 34.031 31.828 1 92.5 349 THR A CA 1
ATOM 2607 C C . THR A 1 349 ? 17.344 32.719 31.766 1 92.5 349 THR A C 1
ATOM 2609 O O . THR A 1 349 ? 16.531 32.438 32.656 1 92.5 349 THR A O 1
ATOM 2612 N N . ILE A 1 350 ? 17.609 31.891 30.703 1 94.38 350 ILE A N 1
ATOM 2613 C CA . ILE A 1 350 ? 16.953 30.594 30.578 1 94.38 350 ILE A CA 1
ATOM 2614 C C . ILE A 1 350 ? 17.984 29.531 30.25 1 94.38 350 ILE A C 1
ATOM 2616 O O . ILE A 1 350 ? 19.078 29.828 29.75 1 94.38 350 ILE A O 1
ATOM 2620 N N . ALA A 1 351 ? 17.641 28.312 30.609 1 93.38 351 ALA A N 1
ATOM 2621 C CA . ALA A 1 351 ? 18.484 27.172 30.281 1 93.38 351 ALA A CA 1
ATOM 2622 C C . ALA A 1 351 ? 18.469 26.875 28.781 1 93.38 351 ALA A C 1
ATOM 2624 O O . ALA A 1 351 ? 17.484 27.188 28.109 1 93.38 351 ALA A O 1
ATOM 2625 N N . PRO A 1 352 ? 19.516 26.25 28.344 1 92.25 352 PRO A N 1
ATOM 2626 C CA . PRO A 1 352 ? 19.578 25.922 26.906 1 92.25 352 PRO A CA 1
ATOM 2627 C C . PRO A 1 352 ? 18.375 25.094 26.438 1 92.25 352 PRO A C 1
ATOM 2629 O O . PRO A 1 352 ? 17.844 25.359 25.359 1 92.25 352 PRO A O 1
ATOM 2632 N N . ALA A 1 353 ? 17.984 24.203 27.25 1 92.88 353 ALA A N 1
ATOM 2633 C CA . ALA A 1 353 ? 16.844 23.375 26.875 1 92.88 353 ALA A CA 1
ATOM 2634 C C . ALA A 1 353 ? 15.578 24.203 26.734 1 92.88 353 ALA A C 1
ATOM 2636 O O . ALA A 1 353 ? 14.758 23.953 25.828 1 92.88 353 ALA A O 1
ATOM 2637 N N . ALA A 1 354 ? 15.453 25.156 27.547 1 93.75 354 ALA A N 1
ATOM 2638 C CA . ALA A 1 354 ? 14.289 26.031 27.484 1 93.75 354 ALA A CA 1
ATOM 2639 C C . ALA A 1 354 ? 14.32 26.906 26.25 1 93.75 354 ALA A C 1
ATOM 2641 O O . ALA A 1 354 ? 13.281 27.219 25.672 1 93.75 354 ALA A O 1
ATOM 2642 N N . ALA A 1 355 ? 15.484 27.328 25.875 1 94.44 355 ALA A N 1
ATOM 2643 C CA . ALA A 1 355 ? 15.633 28.156 24.688 1 94.44 355 ALA A CA 1
ATOM 2644 C C . ALA A 1 355 ? 15.156 27.422 23.438 1 94.44 355 ALA A C 1
ATOM 2646 O O . ALA A 1 355 ? 14.508 28.016 22.578 1 94.44 355 ALA A O 1
ATOM 2647 N N . LEU A 1 356 ? 15.492 26.141 23.391 1 93.94 356 LEU A N 1
ATOM 2648 C CA . LEU A 1 356 ? 15.078 25.344 22.25 1 93.94 356 LEU A CA 1
ATOM 2649 C C . LEU A 1 356 ? 13.555 25.234 22.188 1 93.94 356 LEU A C 1
ATOM 2651 O O . LEU A 1 356 ? 12.977 25.172 21.094 1 93.94 356 LEU A O 1
ATOM 2655 N N . ARG A 1 357 ? 12.906 25.281 23.312 1 93.06 357 ARG A N 1
ATOM 2656 C CA . ARG A 1 357 ? 11.461 25.109 23.375 1 93.06 357 ARG A CA 1
ATOM 2657 C C . ARG A 1 357 ? 10.742 26.391 22.969 1 93.06 357 ARG A C 1
ATOM 2659 O O . ARG A 1 357 ? 9.539 26.391 22.703 1 93.06 357 ARG A O 1
ATOM 2666 N N . MET A 1 358 ? 11.461 27.484 22.844 1 93.75 358 MET A N 1
ATOM 2667 C CA . MET A 1 358 ? 10.859 28.781 22.547 1 93.75 358 MET A CA 1
ATOM 2668 C C . MET A 1 358 ? 10.695 28.969 21.047 1 93.75 358 MET A C 1
ATOM 2670 O O . MET A 1 358 ? 9.992 29.875 20.594 1 93.75 358 MET A O 1
ATOM 2674 N N . VAL A 1 359 ? 11.375 28.094 20.297 1 92.81 359 VAL A N 1
ATOM 2675 C CA . VAL A 1 359 ? 11.367 28.234 18.844 1 92.81 359 VAL A CA 1
ATOM 2676 C C . VAL A 1 359 ? 10.812 26.953 18.219 1 92.81 359 VAL A C 1
ATOM 2678 O O . VAL A 1 359 ? 11.125 25.844 18.656 1 92.81 359 VAL A O 1
ATOM 2681 N N . THR A 1 360 ? 9.977 27.188 17.219 1 90.75 360 THR A N 1
ATOM 2682 C CA . THR A 1 360 ? 9.406 26.047 16.531 1 90.75 360 THR A CA 1
ATOM 2683 C C . THR A 1 360 ? 10.148 25.766 15.227 1 90.75 360 THR A C 1
ATOM 2685 O O . THR A 1 360 ? 10.844 26.656 14.711 1 90.75 360 THR A O 1
ATOM 2688 N N . ALA A 1 361 ? 9.984 24.547 14.766 1 90.75 361 ALA A N 1
ATOM 2689 C CA . ALA A 1 361 ? 10.57 24.203 13.477 1 90.75 361 ALA A CA 1
ATOM 2690 C C . ALA A 1 361 ? 10.008 25.078 12.359 1 90.75 361 ALA A C 1
ATOM 2692 O O . ALA A 1 361 ? 10.727 25.422 11.422 1 90.75 361 ALA A O 1
ATOM 2693 N N . GLU A 1 362 ? 8.781 25.391 12.453 1 83.75 362 GLU A N 1
ATOM 2694 C CA . GLU A 1 362 ? 8.141 26.25 11.461 1 83.75 362 GLU A CA 1
ATOM 2695 C C . GLU A 1 362 ? 8.781 27.641 11.438 1 83.75 362 GLU A C 1
ATOM 2697 O O . GLU A 1 362 ? 8.961 28.219 10.367 1 83.75 362 GLU A O 1
ATOM 2702 N N . GLN A 1 363 ? 9.078 28.109 12.555 1 85.19 363 GLN A N 1
ATOM 2703 C CA . GLN A 1 363 ? 9.734 29.422 12.633 1 85.19 363 GLN A CA 1
ATOM 2704 C C . GLN A 1 363 ? 11.117 29.375 12 1 85.19 363 GLN A C 1
ATOM 2706 O O . GLN A 1 363 ? 11.539 30.344 11.359 1 85.19 363 GLN A O 1
ATOM 2711 N N . VAL A 1 364 ? 11.812 28.297 12.18 1 88.94 364 VAL A N 1
ATOM 2712 C CA . VAL A 1 364 ? 13.117 28.141 11.547 1 88.94 364 VAL A CA 1
ATOM 2713 C C . VAL A 1 364 ? 12.961 28.125 10.031 1 88.94 364 VAL A C 1
ATOM 2715 O O . VAL A 1 364 ? 13.742 28.75 9.312 1 88.94 364 VAL A O 1
ATOM 2718 N N . ARG A 1 365 ? 11.938 27.453 9.57 1 83.12 365 ARG A N 1
ATOM 2719 C CA . ARG A 1 365 ? 11.664 27.438 8.141 1 83.12 365 ARG A CA 1
ATOM 2720 C C . ARG A 1 365 ? 11.406 28.844 7.609 1 83.12 365 ARG A C 1
ATOM 2722 O O . ARG A 1 365 ? 11.898 29.203 6.539 1 83.12 365 ARG A O 1
ATOM 2729 N N . GLN A 1 366 ? 10.672 29.562 8.367 1 74.19 366 GLN A N 1
ATOM 2730 C CA . GLN A 1 366 ? 10.289 30.906 7.957 1 74.19 366 GLN A CA 1
ATOM 2731 C C . GLN A 1 366 ? 11.508 31.812 7.875 1 74.19 366 GLN A C 1
ATOM 2733 O O . GLN A 1 366 ? 11.617 32.625 6.961 1 74.19 366 GLN A O 1
ATOM 2738 N N . VAL A 1 367 ? 12.398 31.672 8.789 1 78.5 367 VAL A N 1
ATOM 2739 C CA . VAL A 1 367 ? 13.578 32.531 8.852 1 78.5 367 VAL A CA 1
ATOM 2740 C C . VAL A 1 367 ? 14.5 32.219 7.676 1 78.5 367 VAL A C 1
ATOM 2742 O O . VAL A 1 367 ? 15.25 33.094 7.227 1 78.5 367 VAL A O 1
ATOM 2745 N N . GLN A 1 368 ? 14.336 31.062 7.168 1 76.19 368 GLN A N 1
ATOM 2746 C CA . GLN A 1 368 ? 15.234 30.656 6.102 1 76.19 368 GLN A CA 1
ATOM 2747 C C . GLN A 1 368 ? 14.664 31 4.727 1 76.19 368 GLN A C 1
ATOM 2749 O O . GLN A 1 368 ? 15.32 30.781 3.705 1 76.19 368 GLN A O 1
ATOM 2754 N N . ARG A 1 369 ? 13.461 31.406 4.711 1 67.12 369 ARG A N 1
ATOM 2755 C CA . ARG A 1 369 ? 12.844 31.688 3.418 1 67.12 369 ARG A CA 1
ATOM 2756 C C . ARG A 1 369 ? 13.57 32.812 2.691 1 67.12 369 ARG A C 1
ATOM 2758 O O . ARG A 1 369 ? 13.961 33.812 3.307 1 67.12 369 ARG A O 1
ATOM 2765 N N . PRO A 1 370 ? 13.859 32.469 1.376 1 58.84 370 PRO A N 1
ATOM 2766 C CA . PRO A 1 370 ? 14.562 33.5 0.605 1 58.84 370 PRO A CA 1
ATOM 2767 C C . PRO A 1 370 ? 13.758 34.812 0.469 1 58.84 370 PRO A C 1
ATOM 2769 O O . PRO A 1 370 ? 12.523 34.781 0.523 1 58.84 370 PRO A O 1
ATOM 2772 N N . GLY A 1 371 ? 14.328 35.938 0.73 1 63.88 371 GLY A N 1
ATOM 2773 C CA . GLY A 1 371 ? 13.758 37.25 0.506 1 63.88 371 GLY A CA 1
ATOM 2774 C C . GLY A 1 371 ? 14 37.781 -0.895 1 63.88 371 GLY A C 1
ATOM 2775 O O . GLY A 1 371 ? 14.445 37.031 -1.773 1 63.88 371 GLY A O 1
ATOM 2776 N N . PHE A 1 372 ? 13.375 38.969 -1.23 1 69.38 372 PHE A N 1
ATOM 2777 C CA . PHE A 1 372 ? 13.555 39.656 -2.51 1 69.38 372 PHE A CA 1
ATOM 2778 C C . PHE A 1 372 ? 15.031 39.938 -2.766 1 69.38 372 PHE A C 1
ATOM 2780 O O . PHE A 1 372 ? 15.797 40.156 -1.828 1 69.38 372 PHE A O 1
ATOM 2787 N N . ALA A 1 373 ? 15.492 39.75 -4.023 1 70.88 373 ALA A N 1
ATOM 2788 C CA . ALA A 1 373 ? 16.828 40.188 -4.398 1 70.88 373 ALA A CA 1
ATOM 2789 C C . ALA A 1 373 ? 16.984 41.688 -4.219 1 70.88 373 ALA A C 1
ATOM 2791 O O . ALA A 1 373 ? 16.125 42.469 -4.629 1 70.88 373 ALA A O 1
ATOM 2792 N N . ASP A 1 374 ? 18 42.062 -3.494 1 69.69 374 ASP A N 1
ATOM 2793 C CA . ASP A 1 374 ? 18.25 43.469 -3.213 1 69.69 374 ASP A CA 1
ATOM 2794 C C . ASP A 1 374 ? 18.219 44.312 -4.492 1 69.69 374 ASP A C 1
ATOM 2796 O O . ASP A 1 374 ? 17.703 45.406 -4.5 1 69.69 374 ASP A O 1
ATOM 2800 N N . ASP A 1 375 ? 18.719 43.75 -5.52 1 74.56 375 ASP A N 1
ATOM 2801 C CA . ASP A 1 375 ? 18.766 44.469 -6.785 1 74.56 375 ASP A CA 1
ATOM 2802 C C . ASP A 1 375 ? 17.375 44.719 -7.336 1 74.56 375 ASP A C 1
ATOM 2804 O O . ASP A 1 375 ? 17.078 45.781 -7.863 1 74.56 375 ASP A O 1
ATOM 2808 N N . ASP A 1 376 ? 16.578 43.781 -7.156 1 78.69 376 ASP A N 1
ATOM 2809 C CA . ASP A 1 376 ? 15.211 43.906 -7.652 1 78.69 376 ASP A CA 1
ATOM 2810 C C . ASP A 1 376 ? 14.461 45 -6.879 1 78.69 376 ASP A C 1
ATOM 2812 O O . ASP A 1 376 ? 13.703 45.781 -7.465 1 78.69 376 ASP A O 1
ATOM 2816 N N . VAL A 1 377 ? 14.688 45 -5.652 1 80.69 377 VAL A N 1
ATOM 2817 C CA . VAL A 1 377 ? 14.016 46 -4.809 1 80.69 377 VAL A CA 1
ATOM 2818 C C . VAL A 1 377 ? 14.531 47.406 -5.141 1 80.69 377 VAL A C 1
ATOM 2820 O O . VAL A 1 377 ? 13.75 48.344 -5.262 1 80.69 377 VAL A O 1
ATOM 2823 N N . ALA A 1 378 ? 15.766 47.469 -5.363 1 80.69 378 ALA A N 1
ATOM 2824 C CA . ALA A 1 378 ? 16.359 48.75 -5.703 1 80.69 378 ALA A CA 1
ATOM 2825 C C . ALA A 1 378 ? 15.852 49.25 -7.055 1 80.69 378 ALA A C 1
ATOM 2827 O O . ALA A 1 378 ? 15.531 50.438 -7.203 1 80.69 378 ALA A O 1
ATOM 2828 N N . GLU A 1 379 ? 15.836 48.375 -7.906 1 81.38 379 GLU A N 1
ATOM 2829 C CA . GLU A 1 379 ? 15.344 48.75 -9.227 1 81.38 379 GLU A CA 1
ATOM 2830 C C . GLU A 1 379 ? 13.883 49.188 -9.172 1 81.38 379 GLU A C 1
ATOM 2832 O O . GLU A 1 379 ? 13.492 50.156 -9.859 1 81.38 379 GLU A O 1
ATOM 2837 N N . ALA A 1 380 ? 13.141 48.562 -8.406 1 86 380 ALA A N 1
ATOM 2838 C CA . ALA A 1 380 ? 11.734 48.906 -8.273 1 86 380 ALA A CA 1
ATOM 2839 C C . ALA A 1 380 ? 11.562 50.281 -7.621 1 86 380 ALA A C 1
ATOM 2841 O O . ALA A 1 380 ? 10.711 51.062 -8.031 1 86 380 ALA A O 1
ATOM 2842 N N . ARG A 1 381 ? 12.328 50.5 -6.695 1 84.44 381 ARG A N 1
ATOM 2843 C CA . ARG A 1 381 ? 12.305 51.812 -6.035 1 84.44 381 ARG A CA 1
ATOM 2844 C C . ARG A 1 381 ? 12.688 52.906 -7.004 1 84.44 381 ARG A C 1
ATOM 2846 O O . ARG A 1 381 ? 12.055 53.969 -7.031 1 84.44 381 ARG A O 1
ATOM 2853 N N . ALA A 1 382 ? 13.68 52.625 -7.773 1 83.25 382 ALA A N 1
ATOM 2854 C CA . ALA A 1 382 ? 14.141 53.594 -8.758 1 83.25 382 ALA A CA 1
ATOM 2855 C C . ALA A 1 382 ? 13.086 53.812 -9.844 1 83.25 382 ALA A C 1
ATOM 2857 O O . ALA A 1 382 ? 12.945 54.938 -10.359 1 83.25 382 ALA A O 1
ATOM 2858 N N . ALA A 1 383 ? 12.406 52.875 -10.133 1 86.88 383 ALA A N 1
ATOM 2859 C CA . ALA A 1 383 ? 11.391 52.938 -11.18 1 86.88 383 ALA A CA 1
ATOM 2860 C C . ALA A 1 383 ? 10.086 53.531 -10.641 1 86.88 383 ALA A C 1
ATOM 2862 O O . ALA A 1 383 ? 9.094 53.594 -11.367 1 86.88 383 ALA A O 1
ATOM 2863 N N . GLY A 1 384 ? 10.07 53.906 -9.414 1 84.06 384 GLY A N 1
ATOM 2864 C CA . GLY A 1 384 ? 8.898 54.531 -8.812 1 84.06 384 GLY A CA 1
ATOM 2865 C C . GLY A 1 384 ? 7.789 53.531 -8.516 1 84.06 384 GLY A C 1
ATOM 2866 O O . GLY A 1 384 ? 6.609 53.906 -8.523 1 84.06 384 GLY A O 1
ATOM 2867 N N . ARG A 1 385 ? 8.156 52.312 -8.297 1 89.56 385 ARG A N 1
ATOM 2868 C CA . ARG A 1 385 ? 7.133 51.312 -8.07 1 89.56 385 ARG A CA 1
ATOM 2869 C C . ARG A 1 385 ? 6.766 51.188 -6.598 1 89.56 385 ARG A C 1
ATOM 2871 O O . ARG A 1 385 ? 5.867 50.438 -6.223 1 89.56 385 ARG A O 1
ATOM 2878 N N . LEU A 1 386 ? 7.465 51.969 -5.844 1 91 386 LEU A N 1
ATOM 2879 C CA . LEU A 1 386 ? 7.094 52 -4.434 1 91 386 LEU A CA 1
ATOM 2880 C C . LEU A 1 386 ? 5.766 52.75 -4.25 1 91 386 LEU A C 1
ATOM 2882 O O . LEU A 1 386 ? 5.637 53.906 -4.602 1 91 386 LEU A O 1
ATOM 2886 N N . LEU A 1 387 ? 4.859 52.094 -3.758 1 90.69 387 LEU A N 1
ATOM 2887 C CA . LEU A 1 387 ? 3.525 52.656 -3.594 1 90.69 387 LEU A CA 1
ATOM 2888 C C . LEU A 1 387 ? 3.42 53.438 -2.281 1 90.69 387 LEU A C 1
ATOM 2890 O O . LEU A 1 387 ? 2.977 54.594 -2.268 1 90.69 387 LEU A O 1
ATOM 2894 N N . THR A 1 388 ? 3.727 52.844 -1.221 1 90.06 388 THR A N 1
ATOM 2895 C CA . THR A 1 388 ? 3.656 53.469 0.097 1 90.06 388 THR A CA 1
ATOM 2896 C C . THR A 1 388 ? 4.539 52.719 1.095 1 90.06 388 THR A C 1
ATOM 2898 O O . THR A 1 388 ? 5.109 51.688 0.771 1 90.06 388 THR A O 1
ATOM 2901 N N . THR A 1 389 ? 4.777 53.438 2.17 1 88.44 389 THR A N 1
ATOM 2902 C CA . THR A 1 389 ? 5.531 52.844 3.27 1 88.44 389 THR A CA 1
ATOM 2903 C C . THR A 1 389 ? 4.746 52.938 4.574 1 88.44 389 THR A C 1
ATOM 2905 O O . THR A 1 389 ? 4.188 53.969 4.895 1 88.44 389 THR A O 1
ATOM 2908 N N . GLY A 1 390 ? 4.621 51.875 5.164 1 87 390 GLY A N 1
ATOM 2909 C CA . GLY A 1 390 ? 4.035 51.812 6.492 1 87 390 GLY A CA 1
ATOM 2910 C C . GLY A 1 390 ? 4.988 51.25 7.535 1 87 390 GLY A C 1
ATOM 2911 O O . GLY A 1 390 ? 6.195 51.5 7.477 1 87 390 GLY A O 1
ATOM 2912 N N . ILE A 1 391 ? 4.375 50.75 8.578 1 78.88 391 ILE A N 1
ATOM 2913 C CA . ILE A 1 391 ? 5.152 50.125 9.633 1 78.88 391 ILE A CA 1
ATOM 2914 C C . ILE A 1 391 ? 5.238 48.625 9.391 1 78.88 391 ILE A C 1
ATOM 2916 O O . ILE A 1 391 ? 4.211 47.938 9.227 1 78.88 391 ILE A O 1
ATOM 2920 N N . GLY A 1 392 ? 6.504 48.125 9.258 1 82.81 392 GLY A N 1
ATOM 2921 C CA . GLY A 1 392 ? 6.68 46.688 9.141 1 82.81 392 GLY A CA 1
ATOM 2922 C C . GLY A 1 392 ? 6.277 45.938 10.398 1 82.81 392 GLY A C 1
ATOM 2923 O O . GLY A 1 392 ? 7.012 45.938 11.383 1 82.81 392 GLY A O 1
ATOM 2924 N N . ALA A 1 393 ? 5.176 45.188 10.344 1 75.56 393 ALA A N 1
ATOM 2925 C CA . ALA A 1 393 ? 4.629 44.5 11.516 1 75.56 393 ALA A CA 1
ATOM 2926 C C . ALA A 1 393 ? 5.102 43.062 11.57 1 75.56 393 ALA A C 1
ATOM 2928 O O . ALA A 1 393 ? 5.23 42.5 12.656 1 75.56 393 ALA A O 1
ATOM 2929 N N . CYS A 1 394 ? 5.262 42.406 10.461 1 75.69 394 CYS A N 1
ATOM 2930 C CA . CYS A 1 394 ? 5.762 41.031 10.344 1 75.69 394 CYS A CA 1
ATOM 2931 C C . CYS A 1 394 ? 6.609 40.875 9.086 1 75.69 394 CYS A C 1
ATOM 2933 O O . CYS A 1 394 ? 6.113 41.031 7.969 1 75.69 394 CYS A O 1
ATOM 2935 N N . PRO A 1 395 ? 7.848 40.531 9.234 1 74.75 395 PRO A N 1
ATOM 2936 C CA . PRO A 1 395 ? 8.758 40.469 8.086 1 74.75 395 PRO A CA 1
ATOM 2937 C C . PRO A 1 395 ? 8.383 39.375 7.086 1 74.75 395 PRO A C 1
ATOM 2939 O O . PRO A 1 395 ? 7.676 38.438 7.438 1 74.75 395 PRO A O 1
ATOM 2942 N N . GLY A 1 396 ? 8.883 39.438 5.93 1 75.06 396 GLY A N 1
ATOM 2943 C CA . GLY A 1 396 ? 8.672 38.562 4.773 1 75.06 396 GLY A CA 1
ATOM 2944 C C . GLY A 1 396 ? 8.594 39.344 3.467 1 75.06 396 GLY A C 1
ATOM 2945 O O . GLY A 1 396 ? 8.289 40.531 3.459 1 75.06 396 GLY A O 1
ATOM 2946 N N . GLN A 1 397 ? 9.102 38.688 2.477 1 79.56 397 GLN A N 1
ATOM 2947 C CA . GLN A 1 397 ? 9.031 39.25 1.143 1 79.56 397 GLN A CA 1
ATOM 2948 C C . GLN A 1 397 ? 8.18 38.406 0.211 1 79.56 397 GLN A C 1
ATOM 2950 O O . GLN A 1 397 ? 8.586 37.281 -0.158 1 79.56 397 GLN A O 1
ATOM 2955 N N . VAL A 1 398 ? 7.004 38.906 -0.022 1 83.12 398 VAL A N 1
ATOM 2956 C CA . VAL A 1 398 ? 6.062 38.094 -0.781 1 83.12 398 VAL A CA 1
ATOM 2957 C C . VAL A 1 398 ? 5.465 38.906 -1.918 1 83.12 398 VAL A C 1
ATOM 2959 O O . VAL A 1 398 ? 5.367 40.156 -1.821 1 83.12 398 VAL A O 1
ATOM 2962 N N . SER A 1 399 ? 5.18 38.281 -2.922 1 87 399 SER A N 1
ATOM 2963 C CA . SER A 1 399 ? 4.453 38.875 -4.039 1 87 399 SER A CA 1
ATOM 2964 C C . SER A 1 399 ? 3.145 38.156 -4.305 1 87 399 SER A C 1
ATOM 2966 O O . SER A 1 399 ? 3.029 36.938 -4.023 1 87 399 SER A O 1
ATOM 2968 N N . GLY A 1 400 ? 2.188 38.844 -4.629 1 87.88 400 GLY A N 1
ATOM 2969 C CA . GLY A 1 400 ? 0.915 38.219 -4.973 1 87.88 400 GLY A CA 1
ATOM 2970 C C . GLY A 1 400 ? -0.081 39.219 -5.559 1 87.88 400 GLY A C 1
ATOM 2971 O O . GLY A 1 400 ? 0.246 40.375 -5.773 1 87.88 400 GLY A O 1
ATOM 2972 N N . LYS A 1 401 ? -1.305 38.75 -5.82 1 92.44 401 LYS A N 1
ATOM 2973 C CA . LYS A 1 401 ? -2.389 39.562 -6.355 1 92.44 401 LYS A CA 1
ATOM 2974 C C . LYS A 1 401 ? -3.117 40.312 -5.242 1 92.44 401 LYS A C 1
ATOM 2976 O O . LYS A 1 401 ? -3.422 39.719 -4.199 1 92.44 401 LYS A O 1
ATOM 2981 N N . LEU A 1 402 ? -3.385 41.531 -5.559 1 93.31 402 LEU A N 1
ATOM 2982 C CA . LEU A 1 402 ? -4.051 42.375 -4.586 1 93.31 402 LEU A CA 1
ATOM 2983 C C . LEU A 1 402 ? -5.52 42 -4.438 1 93.31 402 LEU A C 1
ATOM 2985 O O . LEU A 1 402 ? -6.238 41.875 -5.43 1 93.31 402 LEU A O 1
ATOM 2989 N N . VAL A 1 403 ? -5.891 41.781 -3.188 1 92.88 403 VAL A N 1
ATOM 2990 C CA . VAL A 1 403 ? -7.293 41.562 -2.867 1 92.88 403 VAL A CA 1
ATOM 2991 C C . VAL A 1 403 ? -7.738 42.5 -1.758 1 92.88 403 VAL A C 1
ATOM 2993 O O . VAL A 1 403 ? -6.945 42.875 -0.887 1 92.88 403 VAL A O 1
ATOM 2996 N N . LEU A 1 404 ? -9.078 42.844 -1.759 1 91.88 404 LEU A N 1
ATOM 2997 C CA . LEU A 1 404 ? -9.492 43.938 -0.891 1 91.88 404 LEU A CA 1
ATOM 2998 C C . LEU A 1 404 ? -10.516 43.469 0.135 1 91.88 404 LEU A C 1
ATOM 3000 O O . LEU A 1 404 ? -11.078 44.281 0.881 1 91.88 404 LEU A O 1
ATOM 3004 N N . ASP A 1 405 ? -10.797 42.188 0.152 1 88.25 405 ASP A N 1
ATOM 3005 C CA . ASP A 1 405 ? -11.625 41.656 1.222 1 88.25 405 ASP A CA 1
ATOM 3006 C C . ASP A 1 405 ? -11.234 40.219 1.543 1 88.25 405 ASP A C 1
ATOM 3008 O O . ASP A 1 405 ? -10.633 39.531 0.712 1 88.25 405 ASP A O 1
ATOM 3012 N N . SER A 1 406 ? -11.57 39.781 2.768 1 85.5 406 SER A N 1
ATOM 3013 C CA . SER A 1 406 ? -11.094 38.531 3.33 1 85.5 406 SER A CA 1
ATOM 3014 C C . SER A 1 406 ? -11.711 37.344 2.609 1 85.5 406 SER A C 1
ATOM 3016 O O . SER A 1 406 ? -11.07 36.281 2.461 1 85.5 406 SER A O 1
ATOM 3018 N N . ASP A 1 407 ? -12.883 37.469 2.154 1 83.38 407 ASP A N 1
ATOM 3019 C CA . ASP A 1 407 ? -13.547 36.375 1.45 1 83.38 407 ASP A CA 1
ATOM 3020 C C . ASP A 1 407 ? -12.867 36.094 0.11 1 83.38 407 ASP A C 1
ATOM 3022 O O . ASP A 1 407 ? -12.633 34.938 -0.244 1 83.38 407 ASP A O 1
ATOM 3026 N N . ARG A 1 408 ? -12.57 37.125 -0.58 1 86 408 ARG A N 1
ATOM 3027 C CA . ARG A 1 408 ? -11.883 36.969 -1.859 1 86 408 ARG A CA 1
ATOM 3028 C C . ARG A 1 408 ? -10.477 36.438 -1.665 1 86 408 ARG A C 1
ATOM 3030 O O . ARG A 1 408 ? -9.969 35.688 -2.506 1 86 408 ARG A O 1
ATOM 3037 N N . ALA A 1 409 ? -9.883 36.875 -0.622 1 88.94 409 ALA A N 1
ATOM 3038 C CA . ALA A 1 409 ? -8.555 36.344 -0.318 1 88.94 409 ALA A CA 1
ATOM 3039 C C . ALA A 1 409 ? -8.578 34.844 -0.18 1 88.94 409 ALA A C 1
ATOM 3041 O O . ALA A 1 409 ? -7.754 34.125 -0.771 1 88.94 409 ALA A O 1
ATOM 3042 N N . LYS A 1 410 ? -9.492 34.375 0.541 1 82 410 LYS A N 1
ATOM 3043 C CA . LYS A 1 410 ? -9.617 32.938 0.743 1 82 410 LYS A CA 1
ATOM 3044 C C . LYS A 1 410 ? -9.938 32.219 -0.569 1 82 410 LYS A C 1
ATOM 3046 O O . LYS A 1 410 ? -9.32 31.203 -0.892 1 82 410 LYS A O 1
ATOM 3051 N N . GLU A 1 411 ? -10.836 32.75 -1.281 1 78.88 411 GLU A N 1
ATOM 3052 C CA . GLU A 1 411 ? -11.258 32.188 -2.547 1 78.88 411 GLU A CA 1
ATOM 3053 C C . GLU A 1 411 ? -10.094 32.062 -3.521 1 78.88 411 GLU A C 1
ATOM 3055 O O . GLU A 1 411 ? -9.875 31 -4.113 1 78.88 411 GLU A O 1
ATOM 3060 N N . ARG A 1 412 ? -9.398 33.062 -3.662 1 83.81 412 ARG A N 1
ATOM 3061 C CA . ARG A 1 412 ? -8.305 33.094 -4.629 1 83.81 412 ARG A CA 1
ATOM 3062 C C . ARG A 1 412 ? -7.133 32.25 -4.16 1 83.81 412 ARG A C 1
ATOM 3064 O O . ARG A 1 412 ? -6.461 31.609 -4.973 1 83.81 412 ARG A O 1
ATOM 3071 N N . ALA A 1 413 ? -6.938 32.25 -2.957 1 81.25 413 ALA A N 1
ATOM 3072 C CA . ALA A 1 413 ? -5.879 31.391 -2.412 1 81.25 413 ALA A CA 1
ATOM 3073 C C . ALA A 1 413 ? -6.195 29.922 -2.615 1 81.25 413 ALA A C 1
ATOM 3075 O O . ALA A 1 413 ? -5.316 29.125 -2.959 1 81.25 413 ALA A O 1
ATOM 3076 N N . GLU A 1 414 ? -7.371 29.609 -2.363 1 72.81 414 GLU A N 1
ATOM 3077 C CA . GLU A 1 414 ? -7.816 28.234 -2.576 1 72.81 414 GLU A CA 1
ATOM 3078 C C . GLU A 1 414 ? -7.68 27.828 -4.039 1 72.81 414 GLU A C 1
ATOM 3080 O O . GLU A 1 414 ? -7.484 26.656 -4.348 1 72.81 414 GLU A O 1
ATOM 3085 N N . ALA A 1 415 ? -7.773 28.859 -4.898 1 67.19 415 ALA A N 1
ATOM 3086 C CA . ALA A 1 415 ? -7.602 28.641 -6.332 1 67.19 415 ALA A CA 1
ATOM 3087 C C . ALA A 1 415 ? -6.125 28.516 -6.695 1 67.19 415 ALA A C 1
ATOM 3089 O O . ALA A 1 415 ? -5.773 28.406 -7.871 1 67.19 415 ALA A O 1
ATOM 3090 N N . GLY A 1 416 ? -5.316 28.719 -5.707 1 71.31 416 GLY A N 1
ATOM 3091 C CA . GLY A 1 416 ? -3.891 28.5 -5.91 1 71.31 416 GLY A CA 1
ATOM 3092 C C . GLY A 1 416 ? -3.125 29.781 -6.18 1 71.31 416 GLY A C 1
ATOM 3093 O O . GLY A 1 416 ? -1.957 29.75 -6.57 1 71.31 416 GLY A O 1
ATOM 3094 N N . GLU A 1 417 ? -3.812 30.891 -5.996 1 79 417 GLU A N 1
ATOM 3095 C CA . GLU A 1 417 ? -3.139 32.156 -6.246 1 79 417 GLU A CA 1
ATOM 3096 C C . GLU A 1 417 ? -2.518 32.719 -4.969 1 79 417 GLU A C 1
ATOM 3098 O O . GLU A 1 417 ? -3.09 32.594 -3.885 1 79 417 GLU A O 1
ATOM 3103 N N . ALA A 1 418 ? -1.343 33.25 -5.168 1 86.69 418 ALA A N 1
ATOM 3104 C CA . ALA A 1 418 ? -0.786 34.031 -4.07 1 86.69 418 ALA A CA 1
ATOM 3105 C C . ALA A 1 418 ? -1.451 35.406 -3.982 1 86.69 418 ALA A C 1
ATOM 3107 O O . ALA A 1 418 ? -1.507 36.156 -4.973 1 86.69 418 ALA A O 1
ATOM 3108 N N . VAL A 1 419 ? -1.982 35.781 -2.811 1 90.81 419 VAL A N 1
ATOM 3109 C CA . VAL A 1 419 ? -2.75 37.031 -2.73 1 90.81 419 VAL A CA 1
ATOM 3110 C C . VAL A 1 419 ? -2.182 37.906 -1.624 1 90.81 419 VAL A C 1
ATOM 3112 O O . VAL A 1 419 ? -1.6 37.406 -0.657 1 90.81 419 VAL A O 1
ATOM 3115 N N . ILE A 1 420 ? -2.299 39.156 -1.8 1 92.5 420 ILE A N 1
ATOM 3116 C CA . ILE A 1 420 ? -2.002 40.156 -0.797 1 92.5 420 ILE A CA 1
ATOM 3117 C C . ILE A 1 420 ? -3.289 40.875 -0.385 1 92.5 420 ILE A C 1
ATOM 3119 O O . ILE A 1 420 ? -3.914 41.562 -1.197 1 92.5 420 ILE A O 1
ATOM 3123 N N . LEU A 1 421 ? -3.645 40.75 0.896 1 92.44 421 LEU A N 1
ATOM 3124 C CA . LEU A 1 421 ? -4.883 41.312 1.413 1 92.44 421 LEU A CA 1
ATOM 3125 C C . LEU A 1 421 ? -4.668 42.75 1.884 1 92.44 421 LEU A C 1
ATOM 3127 O O . LEU A 1 421 ? -3.875 43 2.795 1 92.44 421 LEU A O 1
ATOM 3131 N N . ALA A 1 422 ? -5.383 43.688 1.276 1 92.62 422 ALA A N 1
ATOM 3132 C CA . ALA A 1 422 ? -5.344 45.094 1.699 1 92.62 422 ALA A CA 1
ATOM 3133 C C . ALA A 1 422 ? -6.656 45.5 2.367 1 92.62 422 ALA A C 1
ATOM 3135 O O . ALA A 1 422 ? -7.738 45.219 1.845 1 92.62 422 ALA A O 1
ATOM 3136 N N . ARG A 1 423 ? -6.512 46.094 3.598 1 88.88 423 ARG A N 1
ATOM 3137 C CA . ARG A 1 423 ? -7.652 46.562 4.383 1 88.88 423 ARG A CA 1
ATOM 3138 C C . ARG A 1 423 ? -7.379 47.938 4.992 1 88.88 423 ARG A C 1
ATOM 3140 O O . ARG A 1 423 ? -6.227 48.281 5.258 1 88.88 423 ARG A O 1
ATOM 3147 N N . PRO A 1 424 ? -8.492 48.75 5.191 1 84.81 424 PRO A N 1
ATOM 3148 C CA . PRO A 1 424 ? -8.25 49.938 6.027 1 84.81 424 PRO A CA 1
ATOM 3149 C C . PRO A 1 424 ? -7.793 49.562 7.441 1 84.81 424 PRO A C 1
ATOM 3151 O O . PRO A 1 424 ? -6.836 50.156 7.953 1 84.81 424 PRO A O 1
ATOM 3154 N N . VAL A 1 425 ? -8.453 48.688 8.031 1 79.5 425 VAL A N 1
ATOM 3155 C CA . VAL A 1 425 ? -8.156 48.062 9.312 1 79.5 425 VAL A CA 1
ATOM 3156 C C . VAL A 1 425 ? -8.648 46.625 9.312 1 79.5 425 VAL A C 1
ATOM 3158 O O . VAL A 1 425 ? -9.594 46.281 8.586 1 79.5 425 VAL A O 1
ATOM 3161 N N . THR A 1 426 ? -7.875 45.812 9.984 1 79.19 426 THR A N 1
ATOM 3162 C CA . THR A 1 426 ? -8.391 44.438 10.078 1 79.19 426 THR A CA 1
ATOM 3163 C C . THR A 1 426 ? -9.188 44.25 11.367 1 79.19 426 THR A C 1
ATOM 3165 O O . THR A 1 426 ? -8.992 44.969 12.336 1 79.19 426 THR A O 1
ATOM 3168 N N . SER A 1 427 ? -10.172 43.438 11.266 1 72.69 427 SER A N 1
ATOM 3169 C CA . SER A 1 427 ? -10.938 43 12.422 1 72.69 427 SER A CA 1
ATOM 3170 C C . SER A 1 427 ? -10.836 41.469 12.586 1 72.69 427 SER A C 1
ATOM 3172 O O . SER A 1 427 ? -10.359 40.781 11.688 1 72.69 427 SER A O 1
ATOM 3174 N N . PRO A 1 428 ? -11.125 40.969 13.727 1 66.94 428 PRO A N 1
ATOM 3175 C CA . PRO A 1 428 ? -11.102 39.531 13.938 1 66.94 428 PRO A CA 1
ATOM 3176 C C . PRO A 1 428 ? -11.906 38.781 12.875 1 66.94 428 PRO A C 1
ATOM 3178 O O . PRO A 1 428 ? -11.609 37.625 12.586 1 66.94 428 PRO A O 1
ATOM 3181 N N . ALA A 1 429 ? -12.867 39.406 12.273 1 69.25 429 ALA A N 1
ATOM 3182 C CA . ALA A 1 429 ? -13.688 38.781 11.234 1 69.25 429 ALA A CA 1
ATOM 3183 C C . ALA A 1 429 ? -12.883 38.562 9.961 1 69.25 429 ALA A C 1
ATOM 3185 O O . ALA A 1 429 ? -13.289 37.781 9.086 1 69.25 429 ALA A O 1
ATOM 3186 N N . ASP A 1 430 ? -11.695 39.188 9.914 1 76.25 430 ASP A N 1
ATOM 3187 C CA . ASP A 1 430 ? -10.867 39.094 8.711 1 76.25 430 ASP A CA 1
ATOM 3188 C C . ASP A 1 430 ? -9.906 37.906 8.789 1 76.25 430 ASP A C 1
ATOM 3190 O O . ASP A 1 430 ? -9.102 37.719 7.879 1 76.25 430 ASP A O 1
ATOM 3194 N N . LEU A 1 431 ? -10.031 37.125 9.758 1 77.25 431 LEU A N 1
ATOM 3195 C CA . LEU A 1 431 ? -9.023 36.094 10.047 1 77.25 431 LEU A CA 1
ATOM 3196 C C . LEU A 1 431 ? -8.883 35.125 8.883 1 77.25 431 LEU A C 1
ATOM 3198 O O . LEU A 1 431 ? -7.766 34.781 8.484 1 77.25 431 LEU A O 1
ATOM 3202 N N . HIS A 1 432 ? -10.023 34.688 8.328 1 76.62 432 HIS A N 1
ATOM 3203 C CA . HIS A 1 432 ? -9.969 33.688 7.254 1 76.62 432 HIS A CA 1
ATOM 3204 C C . HIS A 1 432 ? -9.18 34.219 6.059 1 76.62 432 HIS A C 1
ATOM 3206 O O . HIS A 1 432 ? -8.43 33.469 5.43 1 76.62 432 HIS A O 1
ATOM 3212 N N . GLY A 1 433 ? -9.398 35.5 5.789 1 81.19 433 GLY A N 1
ATOM 3213 C CA . GLY A 1 433 ? -8.625 36.094 4.723 1 81.19 433 GLY A CA 1
ATOM 3214 C C . GLY A 1 433 ? -7.156 36.281 5.07 1 81.19 433 GLY A C 1
ATOM 3215 O O . GLY A 1 433 ? -6.285 36.094 4.223 1 81.19 433 GLY A O 1
ATOM 3216 N N . MET A 1 434 ? -6.906 36.562 6.316 1 81.81 434 MET A N 1
ATOM 3217 C CA . MET A 1 434 ? -5.539 36.781 6.781 1 81.81 434 MET A CA 1
ATOM 3218 C C . MET A 1 434 ? -4.758 35.469 6.734 1 81.81 434 MET A C 1
ATOM 3220 O O . MET A 1 434 ? -3.57 35.469 6.398 1 81.81 434 MET A O 1
ATOM 3224 N N . ILE A 1 435 ? -5.441 34.438 7.02 1 78.5 435 ILE A N 1
ATOM 3225 C CA . ILE A 1 435 ? -4.824 33.094 6.969 1 78.5 435 ILE A CA 1
ATOM 3226 C C . ILE A 1 435 ? -4.516 32.75 5.52 1 78.5 435 ILE A C 1
ATOM 3228 O O . ILE A 1 435 ? -3.459 32.188 5.227 1 78.5 435 ILE A O 1
ATOM 3232 N N . ALA A 1 436 ? -5.344 33.062 4.605 1 80.12 436 ALA A N 1
ATOM 3233 C CA . ALA A 1 436 ? -5.254 32.656 3.199 1 80.12 436 ALA A CA 1
ATOM 3234 C C . ALA A 1 436 ? -4.211 33.5 2.465 1 80.12 436 ALA A C 1
ATOM 3236 O O . ALA A 1 436 ? -3.617 33.062 1.485 1 80.12 436 ALA A O 1
ATOM 3237 N N . ALA A 1 437 ? -3.924 34.688 2.963 1 86.44 437 ALA A N 1
ATOM 3238 C CA . ALA A 1 437 ? -3.098 35.656 2.244 1 86.44 437 ALA A CA 1
ATOM 3239 C C . ALA A 1 437 ? -1.612 35.375 2.488 1 86.44 437 ALA A C 1
ATOM 3241 O O . ALA A 1 437 ? -1.22 34.969 3.58 1 86.44 437 ALA A O 1
ATOM 3242 N N . GLU A 1 438 ? -0.847 35.688 1.452 1 85.94 438 GLU A N 1
ATOM 3243 C CA . GLU A 1 438 ? 0.605 35.656 1.595 1 85.94 438 GLU A CA 1
ATOM 3244 C C . GLU A 1 438 ? 1.133 36.906 2.291 1 85.94 438 GLU A C 1
ATOM 3246 O O . GLU A 1 438 ? 2.221 36.875 2.871 1 85.94 438 GLU A O 1
ATOM 3251 N N . GLY A 1 439 ? 0.365 37.875 2.264 1 89.69 439 GLY A N 1
ATOM 3252 C CA . GLY A 1 439 ? 0.697 39.156 2.887 1 89.69 439 GLY A CA 1
ATOM 3253 C C . GLY A 1 439 ? -0.521 40 3.205 1 89.69 439 GLY A C 1
ATOM 3254 O O . GLY A 1 439 ? -1.578 39.844 2.592 1 89.69 439 GLY A O 1
ATOM 3255 N N . ILE A 1 440 ? -0.336 40.844 4.148 1 91.12 440 ILE A N 1
ATOM 3256 C CA . ILE A 1 440 ? -1.406 41.719 4.609 1 91.12 440 ILE A CA 1
ATOM 3257 C C . ILE A 1 440 ? -0.904 43.156 4.664 1 91.12 440 ILE A C 1
ATOM 3259 O O . ILE A 1 440 ? 0.214 43.438 5.117 1 91.12 440 ILE A O 1
ATOM 3263 N N . VAL A 1 441 ? -1.73 44.125 4.168 1 91.62 441 VAL A N 1
ATOM 3264 C CA . VAL A 1 441 ? -1.392 45.531 4.281 1 91.62 441 VAL A CA 1
ATOM 3265 C C . VAL A 1 441 ? -2.615 46.344 4.742 1 91.62 441 VAL A C 1
ATOM 3267 O O . VAL A 1 441 ? -3.715 46.156 4.211 1 91.62 441 VAL A O 1
ATOM 3270 N N . THR A 1 442 ? -2.488 47.188 5.816 1 88.75 442 THR A N 1
ATOM 3271 C CA . THR A 1 442 ? -3.592 48 6.309 1 88.75 442 THR A CA 1
ATOM 3272 C C . THR A 1 442 ? -3.227 49.5 6.273 1 88.75 442 THR A C 1
ATOM 3274 O O . THR A 1 442 ? -2.059 49.844 6.441 1 88.75 442 THR A O 1
ATOM 3277 N N . ALA A 1 443 ? -4.23 50.375 6.18 1 85.19 443 ALA A N 1
ATOM 3278 C CA . ALA A 1 443 ? -4.027 51.812 6.105 1 85.19 443 ALA A CA 1
ATOM 3279 C C . ALA A 1 443 ? -3.738 52.406 7.484 1 85.19 443 ALA A C 1
ATOM 3281 O O . ALA A 1 443 ? -2.986 53.375 7.613 1 85.19 443 ALA A O 1
ATOM 3282 N N . THR A 1 444 ? -4.383 51.906 8.469 1 79.44 444 THR A N 1
ATOM 3283 C CA . THR A 1 444 ? -4.195 52.375 9.836 1 79.44 444 THR A CA 1
ATOM 3284 C C . THR A 1 444 ? -3.725 51.25 10.734 1 79.44 444 THR A C 1
ATOM 3286 O O . THR A 1 444 ? -3.793 50.062 10.352 1 79.44 444 THR A O 1
ATOM 3289 N N . GLY A 1 445 ? -3.133 51.719 11.906 1 75.38 445 GLY A N 1
ATOM 3290 C CA . GLY A 1 445 ? -2.695 50.719 12.867 1 75.38 445 GLY A CA 1
ATOM 3291 C C . GLY A 1 445 ? -1.208 50.812 13.164 1 75.38 445 GLY A C 1
ATOM 3292 O O . GLY A 1 445 ? -0.421 51.219 12.312 1 75.38 445 GLY A O 1
ATOM 3293 N N . GLY A 1 446 ? -0.872 50.406 14.359 1 71 446 GLY A N 1
ATOM 3294 C CA . GLY A 1 446 ? 0.518 50.312 14.773 1 71 446 GLY A CA 1
ATOM 3295 C C . GLY A 1 446 ? 1.004 48.875 14.891 1 71 446 GLY A C 1
ATOM 3296 O O . GLY A 1 446 ? 0.332 47.938 14.438 1 71 446 GLY A O 1
ATOM 3297 N N . SER A 1 447 ? 2.205 48.688 15.344 1 72.81 447 SER A N 1
ATOM 3298 C CA . SER A 1 447 ? 2.854 47.375 15.461 1 72.81 447 SER A CA 1
ATOM 3299 C C . SER A 1 447 ? 2.148 46.5 16.484 1 72.81 447 SER A C 1
ATOM 3301 O O . SER A 1 447 ? 2.4 45.312 16.562 1 72.81 447 SER A O 1
ATOM 3303 N N . THR A 1 448 ? 1.248 47.156 17.203 1 68.56 448 THR A N 1
ATOM 3304 C CA . THR A 1 448 ? 0.531 46.406 18.219 1 68.56 448 THR A CA 1
ATOM 3305 C C . THR A 1 448 ? -0.924 46.188 17.812 1 68.56 448 THR A C 1
ATOM 3307 O O . THR A 1 448 ? -1.72 45.656 18.594 1 68.56 448 THR A O 1
ATOM 3310 N N . SER A 1 449 ? -1.25 46.625 16.656 1 72 449 SER A N 1
ATOM 3311 C CA . SER A 1 449 ? -2.617 46.5 16.156 1 72 449 SER A CA 1
ATOM 3312 C C . SER A 1 449 ? -3.012 45.031 15.992 1 72 449 SER A C 1
ATOM 3314 O O . SER A 1 449 ? -2.154 44.125 16.016 1 72 449 SER A O 1
ATOM 3316 N N . HIS A 1 450 ? -4.262 44.812 15.859 1 73.62 450 HIS A N 1
ATOM 3317 C CA . HIS A 1 450 ? -4.789 43.469 15.617 1 73.62 450 HIS A CA 1
ATOM 3318 C C . HIS A 1 450 ? -4.102 42.812 14.422 1 73.62 450 HIS A C 1
ATOM 3320 O O . HIS A 1 450 ? -3.65 41.688 14.508 1 73.62 450 HIS A O 1
ATOM 3326 N N . ALA A 1 451 ? -4.027 43.531 13.375 1 76.12 451 ALA A N 1
ATOM 3327 C CA . ALA A 1 451 ? -3.408 43.031 12.156 1 76.12 451 ALA A CA 1
ATOM 3328 C C . ALA A 1 451 ? -1.972 42.594 12.414 1 76.12 451 ALA A C 1
ATOM 3330 O O . ALA A 1 451 ? -1.562 41.5 11.984 1 76.12 451 ALA A O 1
ATOM 3331 N N . ALA A 1 452 ? -1.261 43.375 13.148 1 75.88 452 ALA A N 1
ATOM 3332 C CA . ALA A 1 452 ? 0.148 43.094 13.422 1 75.88 452 ALA A CA 1
ATOM 3333 C C . ALA A 1 452 ? 0.305 41.844 14.281 1 75.88 452 ALA A C 1
ATOM 3335 O O . ALA A 1 452 ? 1.125 40.969 13.984 1 75.88 452 ALA A O 1
ATOM 3336 N N . VAL A 1 453 ? -0.459 41.781 15.297 1 71.75 453 VAL A N 1
ATOM 3337 C CA . VAL A 1 453 ? -0.341 40.656 16.25 1 71.75 453 VAL A CA 1
ATOM 3338 C C . VAL A 1 453 ? -0.747 39.344 15.57 1 71.75 453 VAL A C 1
ATOM 3340 O O . VAL A 1 453 ? -0.065 38.344 15.719 1 71.75 453 VAL A O 1
ATOM 3343 N N . VAL A 1 454 ? -1.838 39.375 14.844 1 76 454 VAL A N 1
ATOM 3344 C CA . VAL A 1 454 ? -2.32 38.156 14.172 1 76 454 VAL A CA 1
ATOM 3345 C C . VAL A 1 454 ? -1.325 37.75 13.086 1 76 454 VAL A C 1
ATOM 3347 O O . VAL A 1 454 ? -1.03 36.562 12.938 1 76 454 VAL A O 1
ATOM 3350 N N . ALA A 1 455 ? -0.83 38.688 12.352 1 77.56 455 ALA A N 1
ATOM 3351 C CA . ALA A 1 455 ? 0.13 38.375 11.289 1 77.56 455 ALA A CA 1
ATOM 3352 C C . ALA A 1 455 ? 1.384 37.719 11.859 1 77.56 455 ALA A C 1
ATOM 3354 O O . ALA A 1 455 ? 1.906 36.781 11.273 1 77.56 455 ALA A O 1
ATOM 3355 N N . ARG A 1 456 ? 1.801 38.344 12.953 1 70.5 456 ARG A N 1
ATOM 3356 C CA . ARG A 1 456 ? 2.975 37.75 13.594 1 70.5 456 ARG A CA 1
ATOM 3357 C C . ARG A 1 456 ? 2.693 36.312 14.062 1 70.5 456 ARG A C 1
ATOM 3359 O O . ARG A 1 456 ? 3.549 35.438 13.938 1 70.5 456 ARG A O 1
ATOM 3366 N N . ALA A 1 457 ? 1.536 36.125 14.586 1 69.12 457 ALA A N 1
ATOM 3367 C CA . ALA A 1 457 ? 1.147 34.812 15.031 1 69.12 457 ALA A CA 1
ATOM 3368 C C . ALA A 1 457 ? 1.06 33.844 13.859 1 69.12 457 ALA A C 1
ATOM 3370 O O . ALA A 1 457 ? 1.409 32.656 13.984 1 69.12 457 ALA A O 1
ATOM 3371 N N . LEU A 1 458 ? 0.607 34.344 12.695 1 70.81 458 LEU A N 1
ATOM 3372 C CA . LEU A 1 458 ? 0.424 33.531 11.492 1 70.81 458 LEU A CA 1
ATOM 3373 C C . LEU A 1 458 ? 1.733 33.406 10.727 1 70.81 458 LEU A C 1
ATOM 3375 O O . LEU A 1 458 ? 1.881 32.5 9.898 1 70.81 458 LEU A O 1
ATOM 3379 N N . GLY A 1 459 ? 2.615 34.312 11.016 1 69.06 459 GLY A N 1
ATOM 3380 C CA . GLY A 1 459 ? 3.83 34.375 10.219 1 69.06 459 GLY A CA 1
ATOM 3381 C C . GLY A 1 459 ? 3.605 34.969 8.836 1 69.06 459 GLY A C 1
ATOM 3382 O O . GLY A 1 459 ? 4.359 34.688 7.906 1 69.06 459 GLY A O 1
ATOM 3383 N N . THR A 1 460 ? 2.562 35.625 8.641 1 77.81 460 THR A N 1
ATOM 3384 C CA . THR A 1 460 ? 2.219 36.25 7.355 1 77.81 460 THR A CA 1
ATOM 3385 C C . THR A 1 460 ? 2.844 37.625 7.23 1 77.81 460 THR A C 1
ATOM 3387 O O . THR A 1 460 ? 2.77 38.438 8.156 1 77.81 460 THR A O 1
ATOM 3390 N N . THR A 1 461 ? 3.449 37.812 6.098 1 83.5 461 THR A N 1
ATOM 3391 C CA . THR A 1 461 ? 4.016 39.125 5.852 1 83.5 461 THR A CA 1
ATOM 3392 C C . THR A 1 461 ? 2.959 40.219 6.031 1 83.5 461 THR A C 1
ATOM 3394 O O . THR A 1 461 ? 1.841 40.094 5.531 1 83.5 461 THR A O 1
ATOM 3397 N N . CYS A 1 462 ? 3.383 41.281 6.875 1 86.19 462 CYS A N 1
ATOM 3398 C CA . CYS A 1 462 ? 2.355 42.281 7.184 1 86.19 462 CYS A CA 1
ATOM 3399 C C . CYS A 1 462 ? 2.959 43.656 7.301 1 86.19 462 CYS A C 1
ATOM 3401 O O . CYS A 1 462 ? 4.016 43.844 7.914 1 86.19 462 CYS A O 1
ATOM 3403 N N . VAL A 1 463 ? 2.318 44.625 6.645 1 87.06 463 VAL A N 1
ATOM 3404 C CA . VAL A 1 463 ? 2.605 46.062 6.77 1 87.06 463 VAL A CA 1
ATOM 3405 C C . VAL A 1 463 ? 1.367 46.781 7.277 1 87.06 463 VAL A C 1
ATOM 3407 O O . VAL A 1 463 ? 0.275 46.625 6.727 1 87.06 463 VAL A O 1
ATOM 3410 N N . VAL A 1 464 ? 1.537 47.531 8.438 1 84.19 464 VAL A N 1
ATOM 3411 C CA . VAL A 1 464 ? 0.402 48.281 9 1 84.19 464 VAL A CA 1
ATOM 3412 C C . VAL A 1 464 ? 0.688 49.781 8.977 1 84.19 464 VAL A C 1
ATOM 3414 O O . VAL A 1 464 ? 1.832 50.188 8.781 1 84.19 464 VAL A O 1
ATOM 3417 N N . GLY A 1 465 ? -0.394 50.625 9.125 1 81.62 465 GLY A N 1
ATOM 3418 C CA . GLY A 1 465 ? -0.252 52.062 9.219 1 81.62 465 GLY A CA 1
ATOM 3419 C C . GLY A 1 465 ? 0.189 52.719 7.91 1 81.62 465 GLY A C 1
ATOM 3420 O O . GLY A 1 465 ? 0.944 53.688 7.918 1 81.62 465 GLY A O 1
ATOM 3421 N N . ALA A 1 466 ? -0.028 52.031 6.82 1 87.44 466 ALA A N 1
ATOM 3422 C CA . ALA A 1 466 ? 0.229 52.656 5.531 1 87.44 466 ALA A CA 1
ATOM 3423 C C . ALA A 1 466 ? -0.814 53.719 5.227 1 87.44 466 ALA A C 1
ATOM 3425 O O . ALA A 1 466 ? -1.715 53.5 4.414 1 87.44 466 ALA A O 1
ATOM 3426 N N . SER A 1 467 ? -0.628 54.812 5.738 1 81.5 467 SER A N 1
ATOM 3427 C CA . SER A 1 467 ? -1.645 55.875 5.816 1 81.5 467 SER A CA 1
ATOM 3428 C C . SER A 1 467 ? -1.998 56.406 4.434 1 81.5 467 SER A C 1
ATOM 3430 O O . SER A 1 467 ? -3.088 56.938 4.23 1 81.5 467 SER A O 1
ATOM 3432 N N . ALA A 1 468 ? -1.101 56.25 3.533 1 83.81 468 ALA A N 1
ATOM 3433 C CA . ALA A 1 468 ? -1.349 56.781 2.186 1 83.81 468 ALA A CA 1
ATOM 3434 C C . ALA A 1 468 ? -2.35 55.906 1.443 1 83.81 468 ALA A C 1
ATOM 3436 O O . ALA A 1 468 ? -2.885 56.281 0.406 1 83.81 468 ALA A O 1
ATOM 3437 N N . LEU A 1 469 ? -2.605 54.781 2.041 1 87.25 469 LEU A N 1
ATOM 3438 C CA . LEU A 1 469 ? -3.479 53.812 1.377 1 87.25 469 LEU A CA 1
ATOM 3439 C C . LEU A 1 469 ? -4.945 54.156 1.625 1 87.25 469 LEU A C 1
ATOM 3441 O O . LEU A 1 469 ? -5.336 54.469 2.754 1 87.25 469 LEU A O 1
ATOM 3445 N N . VAL A 1 470 ? -5.676 54.188 0.603 1 86.5 470 VAL A N 1
ATOM 3446 C CA . VAL A 1 470 ? -7.129 54.281 0.697 1 86.5 470 VAL A CA 1
ATOM 3447 C C . VAL A 1 470 ? -7.777 53.094 -0.02 1 86.5 470 VAL A C 1
ATOM 3449 O O . VAL A 1 470 ? -7.668 52.969 -1.242 1 86.5 470 VAL A O 1
ATOM 3452 N N . VAL A 1 471 ? -8.359 52.281 0.766 1 87.25 471 VAL A N 1
ATOM 3453 C CA . VAL A 1 471 ? -9.016 51.094 0.223 1 87.25 471 VAL A CA 1
ATOM 3454 C C . VAL A 1 471 ? -10.477 51.406 -0.094 1 87.25 471 VAL A C 1
ATOM 3456 O O . VAL A 1 471 ? -11.25 51.75 0.801 1 87.25 471 VAL A O 1
ATOM 3459 N N . ASP A 1 472 ? -10.789 51.344 -1.297 1 82.44 472 ASP A N 1
ATOM 3460 C CA . ASP A 1 472 ? -12.18 51.5 -1.719 1 82.44 472 ASP A CA 1
ATOM 3461 C C . ASP A 1 472 ? -12.828 50.156 -2.012 1 82.44 472 ASP A C 1
ATOM 3463 O O . ASP A 1 472 ? -12.68 49.594 -3.111 1 82.44 472 ASP A O 1
ATOM 3467 N N . GLU A 1 473 ? -13.555 49.656 -1.123 1 77.75 473 GLU A N 1
ATOM 3468 C CA . GLU A 1 473 ? -14.117 48.312 -1.232 1 77.75 473 GLU A CA 1
ATOM 3469 C C . GLU A 1 473 ? -15.219 48.25 -2.283 1 77.75 473 GLU A C 1
ATOM 3471 O O . GLU A 1 473 ? -15.461 47.219 -2.887 1 77.75 473 GLU A O 1
ATOM 3476 N N . ARG A 1 474 ? -15.961 49.375 -2.457 1 79.12 474 ARG A N 1
ATOM 3477 C CA . ARG A 1 474 ? -17.047 49.438 -3.438 1 79.12 474 ARG A CA 1
ATOM 3478 C C . ARG A 1 474 ? -16.484 49.438 -4.859 1 79.12 474 ARG A C 1
ATOM 3480 O O . ARG A 1 474 ? -16.938 48.688 -5.711 1 79.12 474 ARG A O 1
ATOM 3487 N N . ALA A 1 475 ? -15.477 50.281 -5.078 1 82.31 475 ALA A N 1
ATOM 3488 C CA . ALA A 1 475 ? -14.875 50.406 -6.402 1 82.31 475 ALA A CA 1
ATOM 3489 C C . ALA A 1 475 ? -13.875 49.281 -6.652 1 82.31 475 ALA A C 1
ATOM 3491 O O . ALA A 1 475 ? -13.414 49.094 -7.785 1 82.31 475 ALA A O 1
ATOM 3492 N N . ARG A 1 476 ? -13.578 48.562 -5.602 1 89.06 476 ARG A N 1
ATOM 3493 C CA . ARG A 1 476 ? -12.609 47.469 -5.645 1 89.06 476 ARG A CA 1
ATOM 3494 C C . ARG A 1 476 ? -11.266 47.938 -6.18 1 89.06 476 ARG A C 1
ATOM 3496 O O . ARG A 1 476 ? -10.703 47.344 -7.094 1 89.06 476 ARG A O 1
ATOM 3503 N N . THR A 1 477 ? -10.859 49.062 -5.648 1 90.81 477 THR A N 1
ATOM 3504 C CA . THR A 1 477 ? -9.57 49.656 -6.008 1 90.81 477 THR A CA 1
ATOM 3505 C C . THR A 1 477 ? -8.812 50.094 -4.762 1 90.81 477 THR A C 1
ATOM 3507 O O . THR A 1 477 ? -9.406 50.344 -3.717 1 90.81 477 THR A O 1
ATOM 3510 N N . LEU A 1 478 ? -7.492 50.062 -4.895 1 90.88 478 LEU A N 1
ATOM 3511 C CA . LEU A 1 478 ? -6.574 50.625 -3.91 1 90.88 478 LEU A CA 1
ATOM 3512 C C . LEU A 1 478 ? -5.934 51.906 -4.43 1 90.88 478 LEU A C 1
ATOM 3514 O O . LEU A 1 478 ? -5.324 51.906 -5.504 1 90.88 478 LEU A O 1
ATOM 3518 N N . VAL A 1 479 ? -6.207 52.938 -3.646 1 89.19 479 VAL A N 1
ATOM 3519 C CA . VAL A 1 479 ? -5.691 54.219 -4.094 1 89.19 479 VAL A CA 1
ATOM 3520 C C . VAL A 1 479 ? -4.527 54.656 -3.205 1 89.19 479 VAL A C 1
ATOM 3522 O O . VAL A 1 479 ? -4.602 54.531 -1.979 1 89.19 479 VAL A O 1
ATOM 3525 N N . VAL A 1 480 ? -3.422 55.031 -3.816 1 90.31 480 VAL A N 1
ATOM 3526 C CA . VAL A 1 480 ? -2.262 55.594 -3.133 1 90.31 480 VAL A CA 1
ATOM 3527 C C . VAL A 1 480 ? -1.84 56.875 -3.811 1 90.31 480 VAL A C 1
ATOM 3529 O O . VAL A 1 480 ? -1.236 56.875 -4.887 1 90.31 480 VAL A O 1
ATOM 3532 N N . GLY A 1 481 ? -2.137 57.969 -3.105 1 82 481 GLY A N 1
ATOM 3533 C CA . GLY A 1 481 ? -1.907 59.25 -3.775 1 82 481 GLY A CA 1
ATOM 3534 C C . GLY A 1 481 ? -2.678 59.375 -5.074 1 82 481 GLY A C 1
ATOM 3535 O O . GLY A 1 481 ? -3.908 59.312 -5.086 1 82 481 GLY A O 1
ATOM 3536 N N . ASP A 1 482 ? -1.881 59.406 -6.133 1 82.88 482 ASP A N 1
ATOM 3537 C CA . ASP A 1 482 ? -2.504 59.594 -7.441 1 82.88 482 ASP A CA 1
ATOM 3538 C C . ASP A 1 482 ? -2.57 58.25 -8.203 1 82.88 482 ASP A C 1
ATOM 3540 O O . ASP A 1 482 ? -3.109 58.219 -9.312 1 82.88 482 ASP A O 1
ATOM 3544 N N . ARG A 1 483 ? -2.188 57.219 -7.605 1 89 483 ARG A N 1
ATOM 3545 C CA . ARG A 1 483 ? -2.178 55.938 -8.281 1 89 483 ARG A CA 1
ATOM 3546 C C . ARG A 1 483 ? -3.371 55.094 -7.852 1 89 483 ARG A C 1
ATOM 3548 O O . ARG A 1 483 ? -3.721 55.031 -6.668 1 89 483 ARG A O 1
ATOM 3555 N N . VAL A 1 484 ? -3.992 54.5 -8.805 1 91.5 484 VAL A N 1
ATOM 3556 C CA . VAL A 1 484 ? -5.137 53.625 -8.57 1 91.5 484 VAL A CA 1
ATOM 3557 C C . VAL A 1 484 ? -4.812 52.219 -9.047 1 91.5 484 VAL A C 1
ATOM 3559 O O . VAL A 1 484 ? -4.488 52 -10.219 1 91.5 484 VAL A O 1
ATOM 3562 N N . LEU A 1 485 ? -4.852 51.281 -8.141 1 92 485 LEU A N 1
ATOM 3563 C CA . LEU A 1 485 ? -4.625 49.875 -8.461 1 92 485 LEU A CA 1
ATOM 3564 C C . LEU A 1 485 ? -5.918 49.062 -8.336 1 92 485 LEU A C 1
ATOM 3566 O O . LEU A 1 485 ? -6.508 49 -7.258 1 92 485 LEU A O 1
ATOM 3570 N N . PRO A 1 486 ? -6.316 48.531 -9.391 1 92.44 486 PRO A N 1
ATOM 3571 C CA . PRO A 1 486 ? -7.5 47.688 -9.281 1 92.44 486 PRO A CA 1
ATOM 3572 C C . PRO A 1 486 ? -7.215 46.344 -8.562 1 92.44 486 PRO A C 1
ATOM 3574 O O . PRO A 1 486 ? -6.074 45.875 -8.562 1 92.44 486 PRO A O 1
ATOM 3577 N N . GLU A 1 487 ? -8.195 45.812 -7.926 1 93.12 487 GLU A N 1
ATOM 3578 C CA . GLU A 1 487 ? -8.078 44.5 -7.352 1 93.12 487 GLU A CA 1
ATOM 3579 C C . GLU A 1 487 ? -7.555 43.5 -8.383 1 93.12 487 GLU A C 1
ATOM 3581 O O . GLU A 1 487 ? -7.961 43.531 -9.547 1 93.12 487 GLU A O 1
ATOM 3586 N N . GLY A 1 488 ? -6.645 42.656 -7.941 1 91.12 488 GLY A N 1
ATOM 3587 C CA . GLY A 1 488 ? -6.039 41.688 -8.828 1 91.12 488 GLY A CA 1
ATOM 3588 C C . GLY A 1 488 ? -4.664 42.094 -9.312 1 91.12 488 GLY A C 1
ATOM 3589 O O . GLY A 1 488 ? -3.936 41.25 -9.891 1 91.12 488 GLY A O 1
ATOM 3590 N N . SER A 1 489 ? -4.324 43.312 -9.125 1 91.06 489 SER A N 1
ATOM 3591 C CA . SER A 1 489 ? -2.998 43.781 -9.523 1 91.06 489 SER A CA 1
ATOM 3592 C C . SER A 1 489 ? -1.901 43.062 -8.758 1 91.06 489 SER A C 1
ATOM 3594 O O . SER A 1 489 ? -2.076 42.719 -7.578 1 91.06 489 SER A O 1
ATOM 3596 N N . GLU A 1 490 ? -0.801 42.844 -9.43 1 93 490 GLU A N 1
ATOM 3597 C CA . GLU A 1 490 ? 0.339 42.219 -8.766 1 93 490 GLU A CA 1
ATOM 3598 C C . GLU A 1 490 ? 1.095 43.25 -7.906 1 93 490 GLU A C 1
ATOM 3600 O O . GLU A 1 490 ? 1.427 44.344 -8.375 1 93 490 GLU A O 1
ATOM 3605 N N . VAL A 1 491 ? 1.287 42.844 -6.723 1 92.31 491 VAL A N 1
ATOM 3606 C CA . VAL A 1 491 ? 2.025 43.719 -5.809 1 92.31 491 VAL A CA 1
ATOM 3607 C C . VAL A 1 491 ? 3.023 42.875 -5.004 1 92.31 491 VAL A C 1
ATOM 3609 O O . VAL A 1 491 ? 2.906 41.656 -4.93 1 92.31 491 VAL A O 1
ATOM 3612 N N . SER A 1 492 ? 4.047 43.562 -4.547 1 91.38 492 SER A N 1
ATOM 3613 C CA . SER A 1 492 ? 5.039 42.938 -3.668 1 91.38 492 SER A CA 1
ATOM 3614 C C . SER A 1 492 ? 5.113 43.656 -2.328 1 91.38 492 SER A C 1
ATOM 3616 O O . SER A 1 492 ? 5.062 44.875 -2.277 1 91.38 492 SER A O 1
ATOM 3618 N N . LEU A 1 493 ? 5.137 42.844 -1.333 1 88.31 493 LEU A N 1
ATOM 3619 C CA . LEU A 1 493 ? 5.105 43.375 0.032 1 88.31 493 LEU A CA 1
ATOM 3620 C C . LEU A 1 493 ? 6.363 42.969 0.795 1 88.31 493 LEU A C 1
ATOM 3622 O O . LEU A 1 493 ? 6.758 41.812 0.775 1 88.31 493 LEU A O 1
ATOM 3626 N N . ASP A 1 494 ? 7.008 43.969 1.312 1 83.81 494 ASP A N 1
ATOM 3627 C CA . ASP A 1 494 ? 8.133 43.75 2.211 1 83.81 494 ASP A CA 1
ATOM 3628 C C . ASP A 1 494 ? 7.762 44.062 3.654 1 83.81 494 ASP A C 1
ATOM 3630 O O . ASP A 1 494 ? 7.734 45.219 4.047 1 83.81 494 ASP A O 1
ATOM 3634 N N . GLY A 1 495 ? 7.613 43.062 4.379 1 79.69 495 GLY A N 1
ATOM 3635 C CA . GLY A 1 495 ? 7.137 43.25 5.742 1 79.69 495 GLY A CA 1
ATOM 3636 C C . GLY A 1 495 ? 8.211 43.719 6.691 1 79.69 495 GLY A C 1
ATOM 3637 O O . GLY A 1 495 ? 7.926 44.094 7.836 1 79.69 495 GLY A O 1
ATOM 3638 N N . ALA A 1 496 ? 9.406 43.781 6.289 1 77.25 496 ALA A N 1
ATOM 3639 C CA . ALA A 1 496 ? 10.492 44.281 7.121 1 77.25 496 ALA A CA 1
ATOM 3640 C C . ALA A 1 496 ? 10.617 45.812 6.98 1 77.25 496 ALA A C 1
ATOM 3642 O O . ALA A 1 496 ? 10.641 46.531 7.98 1 77.25 496 ALA A O 1
ATOM 3643 N N . THR A 1 497 ? 10.641 46.312 5.77 1 77.56 497 THR A N 1
ATOM 3644 C CA . THR A 1 497 ? 10.812 47.75 5.516 1 77.56 497 THR A CA 1
ATOM 3645 C C . THR A 1 497 ? 9.469 48.469 5.539 1 77.56 497 THR A C 1
ATOM 3647 O O . THR A 1 497 ? 9.422 49.688 5.633 1 77.56 497 THR A O 1
ATOM 3650 N N . GLY A 1 498 ? 8.398 47.656 5.555 1 86.44 498 GLY A N 1
ATOM 3651 C CA . GLY A 1 498 ? 7.066 48.219 5.516 1 86.44 498 GLY A CA 1
ATOM 3652 C C . GLY A 1 498 ? 6.684 48.75 4.145 1 86.44 498 GLY A C 1
ATOM 3653 O O . GLY A 1 498 ? 5.754 49.562 4.023 1 86.44 498 GLY A O 1
ATOM 3654 N N . GLU A 1 499 ? 7.371 48.25 3.107 1 89.06 499 GLU A N 1
ATOM 3655 C CA . GLU A 1 499 ? 7.184 48.844 1.782 1 89.06 499 GLU A CA 1
ATOM 3656 C C . GLU A 1 499 ? 6.242 48 0.933 1 89.06 499 GLU A C 1
ATOM 3658 O O . GLU A 1 499 ? 6.277 46.75 1.006 1 89.06 499 GLU A O 1
ATOM 3663 N N . LEU A 1 500 ? 5.387 48.625 0.229 1 91.81 500 LEU A N 1
ATOM 3664 C CA . LEU A 1 500 ? 4.504 48.031 -0.759 1 91.81 500 LEU A CA 1
ATOM 3665 C C . LEU A 1 500 ? 4.859 48.5 -2.166 1 91.81 500 LEU A C 1
ATOM 3667 O O . LEU A 1 500 ? 4.891 49.688 -2.436 1 91.81 500 LEU A O 1
ATOM 3671 N N . PHE A 1 501 ? 5.148 47.469 -3.014 1 91.38 501 PHE A N 1
ATOM 3672 C CA . PHE A 1 501 ? 5.57 47.781 -4.371 1 91.38 501 PHE A CA 1
ATOM 3673 C C . PHE A 1 501 ? 4.535 47.312 -5.387 1 91.38 501 PHE A C 1
ATOM 3675 O O . PHE A 1 501 ? 3.85 46.312 -5.164 1 91.38 501 PHE A O 1
ATOM 3682 N N . GLU A 1 502 ? 4.445 48.094 -6.406 1 92.5 502 GLU A N 1
ATOM 3683 C CA . GLU A 1 502 ? 3.682 47.594 -7.555 1 92.5 502 GLU A CA 1
ATOM 3684 C C . GLU A 1 502 ? 4.461 46.562 -8.336 1 92.5 502 GLU A C 1
ATOM 3686 O O . GLU A 1 502 ? 5.664 46.688 -8.562 1 92.5 502 GLU A O 1
ATOM 3691 N N . GLY A 1 503 ? 3.764 45.469 -8.586 1 88.69 503 GLY A N 1
ATOM 3692 C CA . GLY A 1 503 ? 4.398 44.406 -9.352 1 88.69 503 GLY A CA 1
ATOM 3693 C C . GLY A 1 503 ? 4.957 43.281 -8.484 1 88.69 503 GLY A C 1
ATOM 3694 O O . GLY A 1 503 ? 5.047 43.438 -7.262 1 88.69 503 GLY A O 1
ATOM 3695 N N . ALA A 1 504 ? 5.34 42.188 -9.133 1 87.19 504 ALA A N 1
ATOM 3696 C CA . ALA A 1 504 ? 5.871 41.031 -8.43 1 87.19 504 ALA A CA 1
ATOM 3697 C C . ALA A 1 504 ? 7.395 41 -8.5 1 87.19 504 ALA A C 1
ATOM 3699 O O . ALA A 1 504 ? 7.984 41.406 -9.508 1 87.19 504 ALA A O 1
ATOM 3700 N N . PHE A 1 505 ? 8.07 40.625 -7.305 1 79.31 505 PHE A N 1
ATOM 3701 C CA . PHE A 1 505 ? 9.508 40.406 -7.258 1 79.31 505 PHE A CA 1
ATOM 3702 C C . PHE A 1 505 ? 9.828 38.906 -7.301 1 79.31 505 PHE A C 1
ATOM 3704 O O . PHE A 1 505 ? 9.109 38.094 -6.723 1 79.31 505 PHE A O 1
ATOM 3711 N N . PRO A 1 506 ? 10.836 38.594 -8.078 1 68.19 506 PRO A N 1
ATOM 3712 C CA . PRO A 1 506 ? 11.305 37.219 -7.938 1 68.19 506 PRO A CA 1
ATOM 3713 C C . PRO A 1 506 ? 11.898 36.938 -6.559 1 68.19 506 PRO A C 1
ATOM 3715 O O . PRO A 1 506 ? 12.477 37.844 -5.934 1 68.19 506 PRO A O 1
ATOM 3718 N N . VAL A 1 507 ? 11.5 35.812 -5.922 1 58.91 507 VAL A N 1
ATOM 3719 C CA . VAL A 1 507 ? 11.984 35.469 -4.594 1 58.91 507 VAL A CA 1
ATOM 3720 C C . VAL A 1 507 ? 13.359 34.812 -4.707 1 58.91 507 VAL A C 1
ATOM 3722 O O . VAL A 1 507 ? 13.586 33.969 -5.582 1 58.91 507 VAL A O 1
ATOM 3725 N N . ALA A 1 508 ? 14.375 35.375 -4.078 1 53.06 508 ALA A N 1
ATOM 3726 C CA . ALA A 1 508 ? 15.75 34.875 -4.062 1 53.06 508 ALA A CA 1
ATOM 3727 C C . ALA A 1 508 ? 15.891 33.688 -3.107 1 53.06 508 ALA A C 1
ATOM 3729 O O . ALA A 1 508 ? 14.977 33.406 -2.328 1 53.06 508 ALA A O 1
ATOM 3730 N N . THR A 1 509 ? 17.016 32.906 -3.221 1 48.03 509 THR A N 1
ATOM 3731 C CA . THR A 1 509 ? 17.438 31.734 -2.459 1 48.03 509 THR A CA 1
ATOM 3732 C C . THR A 1 509 ? 17.406 32.031 -0.96 1 48.03 509 THR A C 1
ATOM 3734 O O . THR A 1 509 ? 17.656 33.156 -0.532 1 48.03 509 THR A O 1
ATOM 3737 N N . PRO A 1 510 ? 17.031 31 -0.171 1 50.84 510 PRO A N 1
ATOM 3738 C CA . PRO A 1 510 ? 16.922 31.109 1.285 1 50.84 510 PRO A CA 1
ATOM 3739 C C . PRO A 1 510 ? 18.141 31.766 1.924 1 50.84 510 PRO A C 1
ATOM 3741 O O . PRO A 1 510 ? 19.266 31.531 1.501 1 50.84 510 PRO A O 1
ATOM 3744 N N . ALA A 1 511 ? 17.984 32.688 2.807 1 50.41 511 ALA A N 1
ATOM 3745 C CA . ALA A 1 511 ? 19 33.5 3.475 1 50.41 511 ALA A CA 1
ATOM 3746 C C . ALA A 1 511 ? 19.812 32.656 4.445 1 50.41 511 ALA A C 1
ATOM 3748 O O . ALA A 1 511 ? 19.328 31.641 4.957 1 50.41 511 ALA A O 1
ATOM 3749 N N . ALA A 1 512 ? 21.234 32.781 4.391 1 50.31 512 ALA A N 1
ATOM 3750 C CA . ALA A 1 512 ? 22.156 32.25 5.383 1 50.31 512 ALA A CA 1
ATOM 3751 C C . ALA A 1 512 ? 21.625 32.438 6.797 1 50.31 512 ALA A C 1
ATOM 3753 O O . ALA A 1 512 ? 20.875 33.375 7.062 1 50.31 512 ALA A O 1
ATOM 3754 N N . ALA A 1 513 ? 21.703 31.266 7.605 1 57.28 513 ALA A N 1
ATOM 3755 C CA . ALA A 1 513 ? 21.312 31.391 9.008 1 57.28 513 ALA A CA 1
ATOM 3756 C C . ALA A 1 513 ? 21.906 32.656 9.633 1 57.28 513 ALA A C 1
ATOM 3758 O O . ALA A 1 513 ? 23.047 33.031 9.359 1 57.28 513 ALA A O 1
ATOM 3759 N N . THR A 1 514 ? 21.047 33.344 10.383 1 70.5 514 THR A N 1
ATOM 3760 C CA . THR A 1 514 ? 21.516 34.438 11.211 1 70.5 514 THR A CA 1
ATOM 3761 C C . THR A 1 514 ? 22.391 33.938 12.352 1 70.5 514 THR A C 1
ATOM 3763 O O . THR A 1 514 ? 22.406 32.719 12.633 1 70.5 514 THR A O 1
ATOM 3766 N N . ALA A 1 515 ? 23.312 34.656 12.844 1 80.31 515 ALA A N 1
ATOM 3767 C CA . ALA A 1 515 ? 24.156 34.312 13.977 1 80.31 515 ALA A CA 1
ATOM 3768 C C . ALA A 1 515 ? 23.344 33.719 15.117 1 80.31 515 ALA A C 1
ATOM 3770 O O . ALA A 1 515 ? 23.766 32.781 15.773 1 80.31 515 ALA A O 1
ATOM 3771 N N . ALA A 1 516 ? 22.156 34.25 15.273 1 88.06 516 ALA A N 1
ATOM 3772 C CA . ALA A 1 516 ? 21.281 33.781 16.344 1 88.06 516 ALA A CA 1
ATOM 3773 C C . ALA A 1 516 ? 20.812 32.344 16.078 1 88.06 516 ALA A C 1
ATOM 3775 O O . ALA A 1 516 ? 20.812 31.5 16.984 1 88.06 516 ALA A O 1
ATOM 3776 N N . LEU A 1 517 ? 20.469 32.125 14.898 1 89.5 517 LEU A N 1
ATOM 3777 C CA . LEU A 1 517 ? 20 30.766 14.547 1 89.5 517 LEU A CA 1
ATOM 3778 C C . LEU A 1 517 ? 21.125 29.75 14.688 1 89.5 517 LEU A C 1
ATOM 3780 O O . LEU A 1 517 ? 20.922 28.656 15.203 1 89.5 517 LEU A O 1
ATOM 3784 N N . ASP A 1 518 ? 22.297 30.141 14.289 1 89.25 518 ASP A N 1
ATOM 3785 C CA . ASP A 1 518 ? 23.453 29.266 14.406 1 89.25 518 ASP A CA 1
ATOM 3786 C C . ASP A 1 518 ? 23.719 28.906 15.867 1 89.25 518 ASP A C 1
ATOM 3788 O O . ASP A 1 518 ? 24.047 27.75 16.172 1 89.25 518 ASP A O 1
ATOM 3792 N N . GLY A 1 519 ? 23.609 29.922 16.656 1 89.25 519 GLY A N 1
ATOM 3793 C CA . GLY A 1 519 ? 23.781 29.672 18.078 1 89.25 519 GLY A CA 1
ATOM 3794 C C . GLY A 1 519 ? 22.797 28.656 18.641 1 89.25 519 GLY A C 1
ATOM 3795 O O . GLY A 1 519 ? 23.172 27.766 19.391 1 89.25 519 GLY A O 1
ATOM 3796 N N . LEU A 1 520 ? 21.594 28.781 18.312 1 92.12 520 LEU A N 1
ATOM 3797 C CA . LEU A 1 520 ? 20.547 27.859 18.766 1 92.12 520 LEU A CA 1
ATOM 3798 C C . LEU A 1 520 ? 20.781 26.453 18.234 1 92.12 520 LEU A C 1
ATOM 3800 O O . LEU A 1 520 ? 20.562 25.469 18.938 1 92.12 520 LEU A O 1
ATOM 3804 N N . LEU A 1 521 ? 21.203 26.375 17.016 1 92.56 521 LEU A N 1
ATOM 3805 C CA . LEU A 1 521 ? 21.422 25.078 16.391 1 92.56 521 LEU A CA 1
ATOM 3806 C C . LEU A 1 521 ? 22.625 24.375 17.031 1 92.56 521 LEU A C 1
ATOM 3808 O O . LEU A 1 521 ? 22.641 23.141 17.125 1 92.56 521 LEU A O 1
ATOM 3812 N N . ARG A 1 522 ? 23.547 25.125 17.422 1 91.88 522 ARG A N 1
ATOM 3813 C CA . ARG A 1 522 ? 24.656 24.547 18.172 1 91.88 522 ARG A CA 1
ATOM 3814 C C . ARG A 1 522 ? 24.188 23.922 19.484 1 91.88 522 ARG A C 1
ATOM 3816 O O . ARG A 1 522 ? 24.625 22.828 19.859 1 91.88 522 ARG A O 1
ATOM 3823 N N . ILE A 1 523 ? 23.297 24.656 20.125 1 92.44 523 ILE A N 1
ATOM 3824 C CA . ILE A 1 523 ? 22.719 24.141 21.344 1 92.44 523 ILE A CA 1
ATOM 3825 C C . ILE A 1 523 ? 21.953 22.844 21.047 1 92.44 523 ILE A C 1
ATOM 3827 O O . ILE A 1 523 ? 22.078 21.859 21.766 1 92.44 523 ILE A O 1
ATOM 3831 N N . ALA A 1 524 ? 21.188 22.875 20.047 1 93.88 524 ALA A N 1
ATOM 3832 C CA . ALA A 1 524 ? 20.391 21.719 19.641 1 93.88 524 ALA A CA 1
ATOM 3833 C C . ALA A 1 524 ? 21.281 20.516 19.328 1 93.88 524 ALA A C 1
ATOM 3835 O O . ALA A 1 524 ? 20.984 19.391 19.75 1 93.88 524 ALA A O 1
ATOM 3836 N N . ARG A 1 525 ? 22.359 20.703 18.641 1 91.88 525 ARG A N 1
ATOM 3837 C CA . ARG A 1 525 ? 23.281 19.625 18.25 1 91.88 525 ARG A CA 1
ATOM 3838 C C . ARG A 1 525 ? 23.969 19.031 19.469 1 91.88 525 ARG A C 1
ATOM 3840 O O . ARG A 1 525 ? 24.219 17.828 19.531 1 91.88 525 ARG A O 1
ATOM 3847 N N . ARG A 1 526 ? 24.25 19.844 20.359 1 88.69 526 ARG A N 1
ATOM 3848 C CA . ARG A 1 526 ? 24.922 19.375 21.562 1 88.69 526 ARG A CA 1
ATOM 3849 C C . ARG A 1 526 ? 23.984 18.547 22.422 1 88.69 526 ARG A C 1
ATOM 3851 O O . ARG A 1 526 ? 24.422 17.609 23.109 1 88.69 526 ARG A O 1
ATOM 3858 N N . SER A 1 527 ? 22.781 18.953 22.422 1 86.44 527 SER A N 1
ATOM 3859 C CA . SER A 1 527 ? 21.781 18.234 23.203 1 86.44 527 SER A CA 1
ATOM 3860 C C . SER A 1 527 ? 21.391 16.922 22.531 1 86.44 527 SER A C 1
ATOM 3862 O O . SER A 1 527 ? 20.953 15.992 23.203 1 86.44 527 SER A O 1
ATOM 3864 N N . GLY A 1 528 ? 21.578 16.906 21.281 1 80 528 GLY A N 1
ATOM 3865 C CA . GLY A 1 528 ? 21.047 15.773 20.547 1 80 528 GLY A CA 1
ATOM 3866 C C . GLY A 1 528 ? 22.094 14.727 20.219 1 80 528 GLY A C 1
ATOM 3867 O O . GLY A 1 528 ? 23.297 14.977 20.375 1 80 528 GLY A O 1
ATOM 3868 N N . ASP A 1 529 ? 21.719 13.484 19.984 1 86.69 529 ASP A N 1
ATOM 3869 C CA . ASP A 1 529 ? 22.562 12.367 19.578 1 86.69 529 ASP A CA 1
ATOM 3870 C C . ASP A 1 529 ? 22.203 11.867 18.188 1 86.69 529 ASP A C 1
ATOM 3872 O O . ASP A 1 529 ? 22.438 10.711 17.844 1 86.69 529 ASP A O 1
ATOM 3876 N N . SER A 1 530 ? 21.641 12.789 17.438 1 94.44 530 SER A N 1
ATOM 3877 C CA . SER A 1 530 ? 21.109 12.352 16.141 1 94.44 530 SER A CA 1
ATOM 3878 C C . SER A 1 530 ? 21.984 12.844 14.992 1 94.44 530 SER A C 1
ATOM 3880 O O . SER A 1 530 ? 22.656 13.867 15.117 1 94.44 530 SER A O 1
ATOM 3882 N N . THR A 1 531 ? 22.062 12.102 13.977 1 95.69 531 THR A N 1
ATOM 3883 C CA . THR A 1 531 ? 22.719 12.461 12.727 1 95.69 531 THR A CA 1
ATOM 3884 C C . THR A 1 531 ? 21.703 12.828 11.656 1 95.69 531 THR A C 1
ATOM 3886 O O . THR A 1 531 ? 20.688 12.148 11.5 1 95.69 531 THR A O 1
ATOM 3889 N N . VAL A 1 532 ? 21.969 14.023 10.945 1 97.31 532 VAL A N 1
ATOM 3890 C CA . VAL A 1 532 ? 21.047 14.484 9.922 1 97.31 532 VAL A CA 1
ATOM 3891 C C . VAL A 1 532 ? 21.766 14.609 8.586 1 97.31 532 VAL A C 1
ATOM 3893 O O . VAL A 1 532 ? 22.781 15.305 8.477 1 97.31 532 VAL A O 1
ATOM 3896 N N . LEU A 1 533 ? 21.328 13.867 7.617 1 97.88 533 LEU A N 1
ATOM 3897 C CA . LEU A 1 533 ? 21.828 13.977 6.254 1 97.88 533 LEU A CA 1
ATOM 3898 C C . LEU A 1 533 ? 20.906 14.844 5.406 1 97.88 533 LEU A C 1
ATOM 3900 O O . LEU A 1 533 ? 19.688 14.891 5.641 1 97.88 533 LEU A O 1
ATOM 3904 N N . ALA A 1 534 ? 21.5 15.547 4.406 1 96.5 534 ALA A N 1
ATOM 3905 C CA . ALA A 1 534 ? 20.719 16.438 3.553 1 96.5 534 ALA A CA 1
ATOM 3906 C C . ALA A 1 534 ? 20.719 15.953 2.104 1 96.5 534 ALA A C 1
ATOM 3908 O O . ALA A 1 534 ? 21.75 15.492 1.603 1 96.5 534 ALA A O 1
ATOM 3909 N N . ARG A 1 535 ? 19.594 16.125 1.492 1 93.69 535 ARG A N 1
ATOM 3910 C CA . ARG A 1 535 ? 19.484 15.75 0.083 1 93.69 535 ARG A CA 1
ATOM 3911 C C . ARG A 1 535 ? 20.125 16.812 -0.808 1 93.69 535 ARG A C 1
ATOM 3913 O O . ARG A 1 535 ? 19.875 18 -0.645 1 93.69 535 ARG A O 1
ATOM 3920 N N . VAL A 1 536 ? 20.984 16.328 -1.716 1 91.88 536 VAL A N 1
ATOM 3921 C CA . VAL A 1 536 ? 21.609 17.203 -2.703 1 91.88 536 VAL A CA 1
ATOM 3922 C C . VAL A 1 536 ? 21.422 16.625 -4.102 1 91.88 536 VAL A C 1
ATOM 3924 O O . VAL A 1 536 ? 21.172 15.422 -4.25 1 91.88 536 VAL A O 1
ATOM 3927 N N . THR A 1 537 ? 21.469 17.422 -5.113 1 86.69 537 THR A N 1
ATOM 3928 C CA . THR A 1 537 ? 21.312 16.938 -6.48 1 86.69 537 THR A CA 1
ATOM 3929 C C . THR A 1 537 ? 22.516 17.328 -7.34 1 86.69 537 THR A C 1
ATOM 3931 O O . THR A 1 537 ? 22.969 16.531 -8.164 1 86.69 537 THR A O 1
ATOM 3934 N N . LEU A 1 538 ? 23.016 18.516 -7.133 1 86.62 538 LEU A N 1
ATOM 3935 C CA . LEU A 1 538 ? 24.141 19.031 -7.898 1 86.62 538 LEU A CA 1
ATOM 3936 C C . LEU A 1 538 ? 25.344 19.281 -6.992 1 86.62 538 LEU A C 1
ATOM 3938 O O . LEU A 1 538 ? 25.188 19.453 -5.781 1 86.62 538 LEU A O 1
ATOM 3942 N N . PRO A 1 539 ? 26.578 19.25 -7.594 1 91.62 539 PRO A N 1
ATOM 3943 C CA . PRO A 1 539 ? 27.766 19.516 -6.797 1 91.62 539 PRO A CA 1
ATOM 3944 C C . PRO A 1 539 ? 27.703 20.859 -6.055 1 91.62 539 PRO A C 1
ATOM 3946 O O . PRO A 1 539 ? 28.203 20.969 -4.934 1 91.62 539 PRO A O 1
ATOM 3949 N N . ALA A 1 540 ? 27.016 21.797 -6.59 1 87.81 540 ALA A N 1
ATOM 3950 C CA . ALA A 1 540 ? 26.891 23.141 -6.012 1 87.81 540 ALA A CA 1
ATOM 3951 C C . ALA A 1 540 ? 26.047 23.109 -4.742 1 87.81 540 ALA A C 1
ATOM 3953 O O . ALA A 1 540 ? 26.141 24.031 -3.912 1 87.81 540 ALA A O 1
ATOM 3954 N N . ASP A 1 541 ? 25.219 22.094 -4.551 1 88.25 541 ASP A N 1
ATOM 3955 C CA . ASP A 1 541 ? 24.328 21.969 -3.393 1 88.25 541 ASP A CA 1
ATOM 3956 C C . ASP A 1 541 ? 25.109 21.484 -2.164 1 88.25 541 ASP A C 1
ATOM 3958 O O . ASP A 1 541 ? 24.625 21.609 -1.036 1 88.25 541 ASP A O 1
ATOM 3962 N N . VAL A 1 542 ? 26.312 20.953 -2.367 1 92.88 542 VAL A N 1
ATOM 3963 C CA . VAL A 1 542 ? 27.016 20.203 -1.333 1 92.88 542 VAL A CA 1
ATOM 3964 C C . VAL A 1 542 ? 27.516 21.141 -0.248 1 92.88 542 VAL A C 1
ATOM 3966 O O . VAL A 1 542 ? 27.219 20.953 0.935 1 92.88 542 VAL A O 1
ATOM 3969 N N . ALA A 1 543 ? 28.156 22.141 -0.649 1 91.31 543 ALA A N 1
ATOM 3970 C CA . ALA A 1 543 ? 28.766 23.047 0.321 1 91.31 543 ALA A CA 1
ATOM 3971 C C . ALA A 1 543 ? 27.703 23.719 1.191 1 91.31 543 ALA A C 1
ATOM 3973 O O . ALA A 1 543 ? 27.812 23.734 2.42 1 91.31 543 ALA A O 1
ATOM 3974 N N . PRO A 1 544 ? 26.641 24.219 0.567 1 85.62 544 PRO A N 1
ATOM 3975 C CA . PRO A 1 544 ? 25.578 24.812 1.382 1 85.62 544 PRO A CA 1
ATOM 3976 C C . PRO A 1 544 ? 24.938 23.797 2.332 1 85.62 544 PRO A C 1
ATOM 3978 O O . PRO A 1 544 ? 24.578 24.156 3.459 1 85.62 544 PRO A O 1
ATOM 3981 N N . ALA A 1 545 ? 24.734 22.609 1.947 1 90.69 545 ALA A N 1
ATOM 3982 C CA . ALA A 1 545 ? 24.125 21.562 2.779 1 90.69 545 ALA A CA 1
ATOM 3983 C C . ALA A 1 545 ? 25 21.266 3.998 1 90.69 545 ALA A C 1
ATOM 3985 O O . ALA A 1 545 ? 24.5 21.172 5.121 1 90.69 545 ALA A O 1
ATOM 3986 N N . LEU A 1 546 ? 26.266 21.172 3.771 1 91.81 546 LEU A N 1
ATOM 3987 C CA . LEU A 1 546 ? 27.188 20.906 4.867 1 91.81 546 LEU A CA 1
ATOM 3988 C C . LEU A 1 546 ? 27.281 22.109 5.797 1 91.81 546 LEU A C 1
ATOM 3990 O O . LEU A 1 546 ? 27.344 21.953 7.02 1 91.81 546 LEU A O 1
ATOM 3994 N N . ALA A 1 547 ? 27.234 23.266 5.184 1 86.56 547 ALA A N 1
ATOM 3995 C CA . ALA A 1 547 ? 27.266 24.5 5.969 1 86.56 547 ALA A CA 1
ATOM 3996 C C . ALA A 1 547 ? 26.016 24.641 6.828 1 86.56 547 ALA A C 1
ATOM 3998 O O . ALA A 1 547 ? 26.062 25.234 7.902 1 86.56 547 ALA A O 1
ATOM 3999 N N . ALA A 1 548 ? 24.938 24.062 6.395 1 85.5 548 ALA A N 1
ATOM 4000 C CA . ALA A 1 548 ? 23.672 24.109 7.121 1 85.5 548 ALA A CA 1
ATOM 4001 C C . ALA A 1 548 ? 23.672 23.141 8.297 1 85.5 548 ALA A C 1
ATOM 4003 O O . ALA A 1 548 ? 22.75 23.156 9.125 1 85.5 548 ALA A O 1
ATOM 4004 N N . GLY A 1 549 ? 24.688 22.359 8.344 1 88.12 549 GLY A N 1
ATOM 4005 C CA . GLY A 1 549 ? 24.828 21.5 9.5 1 88.12 549 GLY A CA 1
ATOM 4006 C C . GLY A 1 549 ? 24.578 20.031 9.18 1 88.12 549 GLY A C 1
ATOM 4007 O O . GLY A 1 549 ? 24.406 19.203 10.086 1 88.12 549 GLY A O 1
ATOM 4008 N N . ALA A 1 550 ? 24.531 19.656 7.945 1 94.06 550 ALA A N 1
ATOM 4009 C CA . ALA A 1 550 ? 24.344 18.25 7.566 1 94.06 550 ALA A CA 1
ATOM 4010 C C . ALA A 1 550 ? 25.578 17.422 7.914 1 94.06 550 ALA A C 1
ATOM 4012 O O . ALA A 1 550 ? 26.703 17.875 7.703 1 94.06 550 ALA A O 1
ATOM 4013 N N . ASP A 1 551 ? 25.359 16.281 8.477 1 95.19 551 ASP A N 1
ATOM 4014 C CA . ASP A 1 551 ? 26.438 15.367 8.836 1 95.19 551 ASP A CA 1
ATOM 4015 C C . ASP A 1 551 ? 26.828 14.477 7.648 1 95.19 551 ASP A C 1
ATOM 4017 O O . ASP A 1 551 ? 27.891 13.859 7.652 1 95.19 551 ASP A O 1
ATOM 4021 N N . GLY A 1 552 ? 26.047 14.367 6.68 1 96.44 552 GLY A N 1
ATOM 4022 C CA . GLY A 1 552 ? 26.188 13.586 5.461 1 96.44 552 GLY A CA 1
ATOM 4023 C C . GLY A 1 552 ? 25.203 13.992 4.383 1 96.44 552 GLY A C 1
ATOM 4024 O O . GLY A 1 552 ? 24.469 14.977 4.535 1 96.44 552 GLY A O 1
ATOM 4025 N N . LEU A 1 553 ? 25.266 13.25 3.297 1 97.25 553 LEU A N 1
ATOM 4026 C CA . LEU A 1 553 ? 24.438 13.633 2.15 1 97.25 553 LEU A CA 1
ATOM 4027 C C . LEU A 1 553 ? 23.672 12.43 1.608 1 97.25 553 LEU A C 1
ATOM 4029 O O . LEU A 1 553 ? 24.078 11.289 1.8 1 97.25 553 LEU A O 1
ATOM 4033 N N . VAL A 1 554 ? 22.516 12.711 1.045 1 97.5 554 VAL A N 1
ATOM 4034 C CA . VAL A 1 554 ? 21.781 11.695 0.297 1 97.5 554 VAL A CA 1
ATOM 4035 C C . VAL A 1 554 ? 21.391 12.25 -1.073 1 97.5 554 VAL A C 1
ATOM 4037 O O . VAL A 1 554 ? 21.25 13.461 -1.246 1 97.5 554 VAL A O 1
ATOM 4040 N N . THR A 1 555 ? 21.312 11.422 -2.043 1 94.62 555 THR A N 1
ATOM 4041 C CA . THR A 1 555 ? 20.875 11.781 -3.389 1 94.62 555 THR A CA 1
ATOM 4042 C C . THR A 1 555 ? 20.312 10.57 -4.117 1 94.62 555 THR A C 1
ATOM 4044 O O . THR A 1 555 ? 20.047 9.539 -3.498 1 94.62 555 THR A O 1
ATOM 4047 N N . ALA A 1 556 ? 19.922 10.742 -5.359 1 92 556 ALA A N 1
ATOM 4048 C CA . ALA A 1 556 ? 19.391 9.68 -6.191 1 92 556 ALA A CA 1
ATOM 4049 C C . ALA A 1 556 ? 19.922 9.766 -7.617 1 92 556 ALA A C 1
ATOM 4051 O O . ALA A 1 556 ? 20.094 10.859 -8.156 1 92 556 ALA A O 1
ATOM 4052 N N . VAL A 1 557 ? 20.141 8.625 -8.156 1 91.69 557 VAL A N 1
ATOM 4053 C CA . VAL A 1 557 ? 20.75 8.594 -9.484 1 91.69 557 VAL A CA 1
ATOM 4054 C C . VAL A 1 557 ? 19.828 9.289 -10.484 1 91.69 557 VAL A C 1
ATOM 4056 O O . VAL A 1 557 ? 20.266 10.125 -11.273 1 91.69 557 VAL A O 1
ATOM 4059 N N . ASP A 1 558 ? 18.578 8.93 -10.445 1 84.19 558 ASP A N 1
ATOM 4060 C CA . ASP A 1 558 ? 17.625 9.5 -11.398 1 84.19 558 ASP A CA 1
ATOM 4061 C C . ASP A 1 558 ? 17.484 11.008 -11.18 1 84.19 558 ASP A C 1
ATOM 4063 O O . ASP A 1 558 ? 17.297 11.758 -12.141 1 84.19 558 ASP A O 1
ATOM 4067 N N . ASP A 1 559 ? 17.562 11.477 -9.93 1 82.38 559 ASP A N 1
ATOM 4068 C CA . ASP A 1 559 ? 17.469 12.898 -9.641 1 82.38 559 ASP A CA 1
ATOM 4069 C C . ASP A 1 559 ? 18.656 13.656 -10.227 1 82.38 559 ASP A C 1
ATOM 4071 O O . ASP A 1 559 ? 18.5 14.734 -10.797 1 82.38 559 ASP A O 1
ATOM 4075 N N . VAL A 1 560 ? 19.875 13.133 -10.047 1 86.5 560 VAL A N 1
ATOM 4076 C CA . VAL A 1 560 ? 21.078 13.758 -10.562 1 86.5 560 VAL A CA 1
ATOM 4077 C C . VAL A 1 560 ? 21.062 13.773 -12.086 1 86.5 560 VAL A C 1
ATOM 4079 O O . VAL A 1 560 ? 21.344 14.805 -12.703 1 86.5 560 VAL A O 1
ATOM 4082 N N . LEU A 1 561 ? 20.641 12.641 -12.648 1 83 561 LEU A N 1
ATOM 4083 C CA . LEU A 1 561 ? 20.594 12.562 -14.102 1 83 561 LEU A CA 1
ATOM 4084 C C . LEU A 1 561 ? 19.516 13.484 -14.664 1 83 561 LEU A C 1
ATOM 4086 O O . LEU A 1 561 ? 19.672 14.039 -15.758 1 83 561 LEU A O 1
ATOM 4090 N N . ALA A 1 562 ? 18.422 13.578 -13.969 1 76.5 562 ALA A N 1
ATOM 4091 C CA . ALA A 1 562 ? 17.375 14.508 -14.391 1 76.5 562 ALA A CA 1
ATOM 4092 C C . ALA A 1 562 ? 17.859 15.953 -14.328 1 76.5 562 ALA A C 1
ATOM 4094 O O . ALA A 1 562 ? 17.641 16.719 -15.258 1 76.5 562 ALA A O 1
ATOM 4095 N N . ALA A 1 563 ? 18.516 16.281 -13.258 1 74.75 563 ALA A N 1
ATOM 4096 C CA . ALA A 1 563 ? 18.984 17.656 -13.039 1 74.75 563 ALA A CA 1
ATOM 4097 C C . ALA A 1 563 ? 20.062 18.016 -14.062 1 74.75 563 ALA A C 1
ATOM 4099 O O . ALA A 1 563 ? 20.203 19.188 -14.422 1 74.75 563 ALA A O 1
ATOM 4100 N N . THR A 1 564 ? 20.781 17 -14.562 1 78.31 564 THR A N 1
ATOM 4101 C CA . THR A 1 564 ? 21.859 17.266 -15.516 1 78.31 564 THR A CA 1
ATOM 4102 C C . THR A 1 564 ? 21.375 17.031 -16.953 1 78.31 564 THR A C 1
ATOM 4104 O O . THR A 1 564 ? 22.172 17.078 -17.891 1 78.31 564 THR A O 1
ATOM 4107 N N . GLY A 1 565 ? 20.094 16.719 -17.156 1 74 565 GLY A N 1
ATOM 4108 C CA . GLY A 1 565 ? 19.469 16.641 -18.469 1 74 565 GLY A CA 1
ATOM 4109 C C . GLY A 1 565 ? 19.688 15.305 -19.156 1 74 565 GLY A C 1
ATOM 4110 O O . GLY A 1 565 ? 19.578 15.211 -20.375 1 74 565 GLY A O 1
ATOM 4111 N N . HIS A 1 566 ? 19.938 14.32 -18.438 1 78.56 566 HIS A N 1
ATOM 4112 C CA . HIS A 1 566 ? 20.297 13.055 -19.062 1 78.56 566 HIS A CA 1
ATOM 4113 C C . HIS A 1 566 ? 19.188 12.016 -18.891 1 78.56 566 HIS A C 1
ATOM 4115 O O . HIS A 1 566 ? 19.25 10.93 -19.469 1 78.56 566 HIS A O 1
ATOM 4121 N N . ILE A 1 567 ? 18.156 12.297 -18.141 1 72.12 567 ILE A N 1
ATOM 4122 C CA . ILE A 1 567 ? 17.172 11.281 -17.766 1 72.12 567 ILE A CA 1
ATOM 4123 C C . ILE A 1 567 ? 16.359 10.875 -18.984 1 72.12 567 ILE A C 1
ATOM 4125 O O . ILE A 1 567 ? 15.992 9.711 -19.141 1 72.12 567 ILE A O 1
ATOM 4129 N N . ASP A 1 568 ? 16.047 11.789 -19.812 1 65.69 568 ASP A N 1
ATOM 4130 C CA . ASP A 1 568 ? 15.242 11.492 -21 1 65.69 568 ASP A CA 1
ATOM 4131 C C . ASP A 1 568 ? 15.945 10.5 -21.922 1 65.69 568 ASP A C 1
ATOM 4133 O O . ASP A 1 568 ? 15.336 9.547 -22.391 1 65.69 568 ASP A O 1
ATOM 4137 N N . GLY A 1 569 ? 17.203 10.758 -22.141 1 66.38 569 GLY A N 1
ATOM 4138 C CA . GLY A 1 569 ? 17.984 9.844 -22.969 1 66.38 569 GLY A CA 1
ATOM 4139 C C . GLY A 1 569 ? 18.062 8.445 -22.391 1 66.38 569 GLY A C 1
ATOM 4140 O O . GLY A 1 569 ? 17.984 7.461 -23.125 1 66.38 569 GLY A O 1
ATOM 4141 N N . LEU A 1 570 ? 18.109 8.43 -21.062 1 70.5 570 LEU A N 1
ATOM 4142 C CA . LEU A 1 570 ? 18.141 7.156 -20.359 1 70.5 570 LEU A CA 1
ATOM 4143 C C . LEU A 1 570 ? 16.828 6.402 -20.547 1 70.5 570 LEU A C 1
ATOM 4145 O O . LEU A 1 570 ? 16.828 5.223 -20.906 1 70.5 570 LEU A O 1
ATOM 4149 N N . VAL A 1 571 ? 15.75 7.039 -20.344 1 65.44 571 VAL A N 1
ATOM 4150 C CA . VAL A 1 571 ? 14.43 6.426 -20.453 1 65.44 571 VAL A CA 1
ATOM 4151 C C . VAL A 1 571 ? 14.203 5.941 -21.891 1 65.44 571 VAL A C 1
ATOM 4153 O O . VAL A 1 571 ? 13.695 4.84 -22.094 1 65.44 571 VAL A O 1
ATOM 4156 N N . GLN A 1 572 ? 14.641 6.723 -22.797 1 65.19 572 GLN A N 1
ATOM 4157 C CA . GLN A 1 572 ? 14.484 6.355 -24.188 1 65.19 572 GLN A CA 1
ATOM 4158 C C . GLN A 1 572 ? 15.305 5.113 -24.531 1 65.19 572 GLN A C 1
ATOM 4160 O O . GLN A 1 572 ? 14.836 4.234 -25.25 1 65.19 572 GLN A O 1
ATOM 4165 N N . SER A 1 573 ? 16.438 5.062 -23.969 1 67.88 573 SER A N 1
ATOM 4166 C CA . SER A 1 573 ? 17.297 3.906 -24.203 1 67.88 573 SER A CA 1
ATOM 4167 C C . SER A 1 573 ? 16.703 2.637 -23.625 1 67.88 573 SER A C 1
ATOM 4169 O O . SER A 1 573 ? 16.812 1.556 -24.203 1 67.88 573 SER A O 1
ATOM 4171 N N . LEU A 1 574 ? 16.109 2.818 -22.516 1 65.81 574 LEU A N 1
ATOM 4172 C CA . LEU A 1 574 ? 15.492 1.677 -21.859 1 65.81 574 LEU A CA 1
ATOM 4173 C C . LEU A 1 574 ? 14.242 1.223 -22.594 1 65.81 574 LEU A C 1
ATOM 4175 O O . LEU A 1 574 ? 13.93 0.03 -22.625 1 65.81 574 LEU A O 1
ATOM 4179 N N . LEU A 1 575 ? 13.516 2.225 -23.234 1 61.09 575 LEU A N 1
ATOM 4180 C CA . LEU A 1 575 ? 12.273 1.953 -23.938 1 61.09 575 LEU A CA 1
ATOM 4181 C C . LEU A 1 575 ? 12.555 1.384 -25.328 1 61.09 575 LEU A C 1
ATOM 4183 O O . LEU A 1 575 ? 11.797 0.557 -25.828 1 61.09 575 LEU A O 1
ATOM 4187 N N . ASP A 1 576 ? 13.445 2.086 -26.094 1 58.28 576 ASP A N 1
ATOM 4188 C CA . ASP A 1 576 ? 13.773 1.666 -27.453 1 58.28 576 ASP A CA 1
ATOM 4189 C C . ASP A 1 576 ? 14.414 0.278 -27.453 1 58.28 576 ASP A C 1
ATOM 4191 O O . ASP A 1 576 ? 14.438 -0.395 -28.484 1 58.28 576 ASP A O 1
ATOM 4195 N N . GLY A 1 577 ? 15.109 0.037 -26.438 1 51.69 577 GLY A N 1
ATOM 4196 C CA . GLY A 1 577 ? 15.789 -1.25 -26.438 1 51.69 577 GLY A CA 1
ATOM 4197 C C . GLY A 1 577 ? 14.836 -2.428 -26.391 1 51.69 577 GLY A C 1
ATOM 4198 O O . GLY A 1 577 ? 13.906 -2.455 -25.578 1 51.69 577 GLY A O 1
ATOM 4199 N N . ALA A 1 578 ? 14.633 -2.969 -27.578 1 46.28 578 ALA A N 1
ATOM 4200 C CA . ALA A 1 578 ? 13.984 -4.266 -27.719 1 46.28 578 ALA A CA 1
ATOM 4201 C C . ALA A 1 578 ? 14.227 -5.141 -26.5 1 46.28 578 ALA A C 1
ATOM 4203 O O . ALA A 1 578 ? 15.094 -4.848 -25.672 1 46.28 578 ALA A O 1
ATOM 4204 N N . ASP A 1 579 ? 13.438 -6.293 -26.25 1 47.25 579 ASP A N 1
ATOM 4205 C CA . ASP A 1 579 ? 13.492 -7.332 -25.219 1 47.25 579 ASP A CA 1
ATOM 4206 C C . ASP A 1 579 ? 14.914 -7.484 -24.672 1 47.25 579 ASP A C 1
ATOM 4208 O O . ASP A 1 579 ? 15.109 -7.992 -23.562 1 47.25 579 ASP A O 1
ATOM 4212 N N . ASP A 1 580 ? 16.016 -7.352 -25.578 1 47.09 580 ASP A N 1
ATOM 4213 C CA . ASP A 1 580 ? 17.406 -7.656 -25.266 1 47.09 580 ASP A CA 1
ATOM 4214 C C . ASP A 1 580 ? 18.203 -6.383 -24.984 1 47.09 580 ASP A C 1
ATOM 4216 O O . ASP A 1 580 ? 18.812 -5.801 -25.875 1 47.09 580 ASP A O 1
ATOM 4220 N N . MET A 1 581 ? 17.703 -5.605 -24.078 1 54.81 581 MET A N 1
ATOM 4221 C CA . MET A 1 581 ? 18.578 -4.488 -23.75 1 54.81 581 MET A CA 1
ATOM 4222 C C . MET A 1 581 ? 20.047 -4.906 -23.812 1 54.81 581 MET A C 1
ATOM 4224 O O . MET A 1 581 ? 20.453 -5.891 -23.188 1 54.81 581 MET A O 1
ATOM 4228 N N . SER A 1 582 ? 20.75 -4.461 -24.859 1 61.19 582 SER A N 1
ATOM 4229 C CA . SER A 1 582 ? 22.125 -4.805 -25.203 1 61.19 582 SER A CA 1
ATOM 4230 C C . SER A 1 582 ? 23.094 -4.34 -24.125 1 61.19 582 SER A C 1
ATOM 4232 O O . SER A 1 582 ? 22.797 -3.432 -23.359 1 61.19 582 SER A O 1
ATOM 4234 N N . ALA A 1 583 ? 24.094 -5.039 -23.766 1 74.69 583 ALA A N 1
ATOM 4235 C CA . ALA A 1 583 ? 25.234 -4.734 -22.922 1 74.69 583 ALA A CA 1
ATOM 4236 C C . ALA A 1 583 ? 25.719 -3.301 -23.125 1 74.69 583 ALA A C 1
ATOM 4238 O O . ALA A 1 583 ? 26.109 -2.621 -22.188 1 74.69 583 ALA A O 1
ATOM 4239 N N . ALA A 1 584 ? 25.359 -2.699 -24.281 1 77.31 584 ALA A N 1
ATOM 4240 C CA . ALA A 1 584 ? 25.844 -1.365 -24.641 1 77.31 584 ALA A CA 1
ATOM 4241 C C . ALA A 1 584 ? 25.031 -0.286 -23.938 1 77.31 584 ALA A C 1
ATOM 4243 O O . ALA A 1 584 ? 25.562 0.746 -23.531 1 77.31 584 ALA A O 1
ATOM 4244 N N . ALA A 1 585 ? 23.812 -0.481 -23.812 1 78.5 585 ALA A N 1
ATOM 4245 C CA . ALA A 1 585 ? 22.953 0.49 -23.141 1 78.5 585 ALA A CA 1
ATOM 4246 C C . ALA A 1 585 ? 23.328 0.63 -21.672 1 78.5 585 ALA A C 1
ATOM 4248 O O . ALA A 1 585 ? 23.359 1.74 -21.141 1 78.5 585 ALA A O 1
ATOM 4249 N N . PHE A 1 586 ? 23.703 -0.416 -21.047 1 86.81 586 PHE A N 1
ATOM 4250 C CA . PHE A 1 586 ? 24.062 -0.401 -19.625 1 86.81 586 PHE A CA 1
ATOM 4251 C C . PHE A 1 586 ? 25.453 0.195 -19.438 1 86.81 586 PHE A C 1
ATOM 4253 O O . PHE A 1 586 ? 25.703 0.867 -18.422 1 86.81 586 PHE A O 1
ATOM 4260 N N . ASP A 1 587 ? 26.234 0.02 -20.422 1 88.81 587 ASP A N 1
ATOM 4261 C CA . ASP A 1 587 ? 27.547 0.65 -20.375 1 88.81 587 ASP A CA 1
ATOM 4262 C C . ASP A 1 587 ? 27.438 2.172 -20.422 1 88.81 587 ASP A C 1
ATOM 4264 O O . ASP A 1 587 ? 28.156 2.881 -19.719 1 88.81 587 ASP A O 1
ATOM 4268 N N . ARG A 1 588 ? 26.594 2.6 -21.234 1 87.31 588 ARG A N 1
ATOM 4269 C CA . ARG A 1 588 ? 26.375 4.039 -21.328 1 87.31 588 ARG A CA 1
ATOM 4270 C C . ARG A 1 588 ? 25.844 4.602 -20.016 1 87.31 588 ARG A C 1
ATOM 4272 O O . ARG A 1 588 ? 26.203 5.711 -19.609 1 87.31 588 ARG A O 1
ATOM 4279 N N . ILE A 1 589 ? 25.016 3.867 -19.391 1 88.62 589 ILE A N 1
ATOM 4280 C CA . ILE A 1 589 ? 24.484 4.293 -18.094 1 88.62 589 ILE A CA 1
ATOM 4281 C C . ILE A 1 589 ? 25.625 4.375 -17.078 1 88.62 589 ILE A C 1
ATOM 4283 O O . ILE A 1 589 ? 25.719 5.34 -16.312 1 88.62 589 ILE A O 1
ATOM 4287 N N . ALA A 1 590 ? 26.469 3.402 -17.078 1 93.44 590 ALA A N 1
ATOM 4288 C CA . ALA A 1 590 ? 27.609 3.408 -16.172 1 93.44 590 ALA A CA 1
ATOM 4289 C C . ALA A 1 590 ? 28.484 4.633 -16.422 1 93.44 590 ALA A C 1
ATOM 4291 O O . ALA A 1 590 ? 28.938 5.277 -15.461 1 93.44 590 ALA A O 1
ATOM 4292 N N . GLU A 1 591 ? 28.625 4.957 -17.656 1 93.69 591 GLU A N 1
ATOM 4293 C CA . GLU A 1 591 ? 29.453 6.109 -18.016 1 93.69 591 GLU A CA 1
ATOM 4294 C C . GLU A 1 591 ? 28.812 7.41 -17.531 1 93.69 591 GLU A C 1
ATOM 4296 O O . GLU A 1 591 ? 29.516 8.289 -17.016 1 93.69 591 GLU A O 1
ATOM 4301 N N . LEU A 1 592 ? 27.547 7.496 -17.734 1 91.25 592 LEU A N 1
ATOM 4302 C CA . LEU A 1 592 ? 26.828 8.695 -17.312 1 91.25 592 LEU A CA 1
ATOM 4303 C C . LEU A 1 592 ? 26.891 8.867 -15.805 1 91.25 592 LEU A C 1
ATOM 4305 O O . LEU A 1 592 ? 27.031 9.984 -15.305 1 91.25 592 LEU A O 1
ATOM 4309 N N . VAL A 1 593 ? 26.703 7.777 -15.117 1 94.75 593 VAL A N 1
ATOM 4310 C CA . VAL A 1 593 ? 26.781 7.82 -13.656 1 94.75 593 VAL A CA 1
ATOM 4311 C C . VAL A 1 593 ? 28.172 8.266 -13.227 1 94.75 593 VAL A C 1
ATOM 4313 O O . VAL A 1 593 ? 28.312 9.125 -12.352 1 94.75 593 VAL A O 1
ATOM 4316 N N . GLU A 1 594 ? 29.188 7.727 -13.867 1 96.25 594 GLU A N 1
ATOM 4317 C CA . GLU A 1 594 ? 30.547 8.141 -13.555 1 96.25 594 GLU A CA 1
ATOM 4318 C C . GLU A 1 594 ? 30.75 9.633 -13.82 1 96.25 594 GLU A C 1
ATOM 4320 O O . GLU A 1 594 ? 31.281 10.352 -12.977 1 96.25 594 GLU A O 1
ATOM 4325 N N . GLU A 1 595 ? 30.266 10.047 -14.906 1 94.69 595 GLU A N 1
ATOM 4326 C CA . GLU A 1 595 ? 30.453 11.43 -15.344 1 94.69 595 GLU A CA 1
ATOM 4327 C C . GLU A 1 595 ? 29.781 12.398 -14.375 1 94.69 595 GLU A C 1
ATOM 4329 O O . GLU A 1 595 ? 30.375 13.414 -13.992 1 94.69 595 GLU A O 1
ATOM 4334 N N . GLU A 1 596 ? 28.578 12.117 -13.961 1 93.06 596 GLU A N 1
ATOM 4335 C CA . GLU A 1 596 ? 27.781 13.078 -13.203 1 93.06 596 GLU A CA 1
ATOM 4336 C C . GLU A 1 596 ? 28.062 12.969 -11.711 1 93.06 596 GLU A C 1
ATOM 4338 O O . GLU A 1 596 ? 27.938 13.953 -10.977 1 93.06 596 GLU A O 1
ATOM 4343 N N . PHE A 1 597 ? 28.516 11.844 -11.258 1 96.62 597 PHE A N 1
ATOM 4344 C CA . PHE A 1 597 ? 28.688 11.672 -9.82 1 96.62 597 PHE A CA 1
ATOM 4345 C C . PHE A 1 597 ? 30.125 11.992 -9.406 1 96.62 597 PHE A C 1
ATOM 4347 O O . PHE A 1 597 ? 30.391 12.195 -8.219 1 96.62 597 PHE A O 1
ATOM 4354 N N . THR A 1 598 ? 31.062 11.992 -10.359 1 97.06 598 THR A N 1
ATOM 4355 C CA . THR A 1 598 ? 32.438 12.312 -10.039 1 97.06 598 THR A CA 1
ATOM 4356 C C . THR A 1 598 ? 32.562 13.695 -9.391 1 97.06 598 THR A C 1
ATOM 4358 O O . THR A 1 598 ? 33.062 13.836 -8.289 1 97.06 598 THR A O 1
ATOM 4361 N N . PRO A 1 599 ? 31.969 14.742 -10.039 1 95.81 599 PRO A N 1
ATOM 4362 C CA . PRO A 1 599 ? 32.062 16.062 -9.398 1 95.81 599 PRO A CA 1
ATOM 4363 C C . PRO A 1 599 ? 31.297 16.109 -8.07 1 95.81 599 PRO A C 1
ATOM 4365 O O . PRO A 1 599 ? 31.719 16.812 -7.145 1 95.81 599 PRO A O 1
ATOM 4368 N N . LEU A 1 600 ? 30.188 15.508 -7.953 1 95 600 LEU A N 1
ATOM 4369 C CA . LEU A 1 600 ? 29.391 15.508 -6.734 1 95 600 LEU A CA 1
ATOM 4370 C C . LEU A 1 600 ? 30.156 14.859 -5.582 1 95 600 LEU A C 1
ATOM 4372 O O . LEU A 1 600 ? 30.203 15.406 -4.477 1 95 600 LEU A O 1
ATOM 4376 N N . LEU A 1 601 ? 30.797 13.688 -5.844 1 96.69 601 LEU A N 1
ATOM 4377 C CA . LEU A 1 601 ? 31.547 12.977 -4.82 1 96.69 601 LEU A CA 1
ATOM 4378 C C . LEU A 1 601 ? 32.812 13.734 -4.449 1 96.69 601 LEU A C 1
ATOM 4380 O O . LEU A 1 601 ? 33.25 13.688 -3.301 1 96.69 601 LEU A O 1
ATOM 4384 N N . ALA A 1 602 ? 33.344 14.398 -5.426 1 96 602 ALA A N 1
ATOM 4385 C CA . ALA A 1 602 ? 34.531 15.227 -5.137 1 96 602 ALA A CA 1
ATOM 4386 C C . ALA A 1 602 ? 34.156 16.359 -4.184 1 96 602 ALA A C 1
ATOM 4388 O O . ALA A 1 602 ? 34.906 16.656 -3.248 1 96 602 ALA A O 1
ATOM 4389 N N . ALA A 1 603 ? 33.062 16.969 -4.445 1 94.81 603 ALA A N 1
ATOM 4390 C CA . ALA A 1 603 ? 32.594 18.062 -3.6 1 94.81 603 ALA A CA 1
ATOM 4391 C C . ALA A 1 603 ? 32.25 17.562 -2.195 1 94.81 603 ALA A C 1
ATOM 4393 O O . ALA A 1 603 ? 32.406 18.297 -1.218 1 94.81 603 ALA A O 1
ATOM 4394 N N . ALA A 1 604 ? 31.766 16.391 -2.047 1 95.19 604 ALA A N 1
ATOM 4395 C CA . ALA A 1 604 ? 31.359 15.82 -0.77 1 95.19 604 ALA A CA 1
ATOM 4396 C C . ALA A 1 604 ? 32.562 15.562 0.134 1 95.19 604 ALA A C 1
ATOM 4398 O O . ALA A 1 604 ? 32.438 15.586 1.361 1 95.19 604 ALA A O 1
ATOM 4399 N N . GLY A 1 605 ? 33.656 15.344 -0.534 1 90.62 605 GLY A N 1
ATOM 4400 C CA . GLY A 1 605 ? 34.875 15.094 0.242 1 90.62 605 GLY A CA 1
ATOM 4401 C C . GLY A 1 605 ? 34.75 13.859 1.116 1 90.62 605 GLY A C 1
ATOM 4402 O O . GLY A 1 605 ? 34.438 12.773 0.631 1 90.62 605 GLY A O 1
ATOM 4403 N N . GLY A 1 606 ? 34.844 13.945 2.449 1 91.06 606 GLY A N 1
ATOM 4404 C CA . GLY A 1 606 ? 34.844 12.812 3.365 1 91.06 606 GLY A CA 1
ATOM 4405 C C . GLY A 1 606 ? 33.469 12.469 3.908 1 91.06 606 GLY A C 1
ATOM 4406 O O . GLY A 1 606 ? 33.312 11.5 4.648 1 91.06 606 GLY A O 1
ATOM 4407 N N . ALA A 1 607 ? 32.469 13.164 3.412 1 93.06 607 ALA A N 1
ATOM 4408 C CA . ALA A 1 607 ? 31.125 12.961 3.932 1 93.06 607 ALA A CA 1
ATOM 4409 C C . ALA A 1 607 ? 30.516 11.68 3.365 1 93.06 607 ALA A C 1
ATOM 4411 O O . ALA A 1 607 ? 30.828 11.273 2.248 1 93.06 607 ALA A O 1
ATOM 4412 N N . GLU A 1 608 ? 29.75 11.055 4.117 1 95.38 608 GLU A N 1
ATOM 4413 C CA . GLU A 1 608 ? 28.953 9.938 3.629 1 95.38 608 GLU A CA 1
ATOM 4414 C C . GLU A 1 608 ? 27.922 10.406 2.604 1 95.38 608 GLU A C 1
ATOM 4416 O O . GLU A 1 608 ? 27.297 11.461 2.777 1 95.38 608 GLU A O 1
ATOM 4421 N N . VAL A 1 609 ? 27.812 9.672 1.505 1 97.38 609 VAL A N 1
ATOM 4422 C CA . VAL A 1 609 ? 26.828 10 0.48 1 97.38 609 VAL A CA 1
ATOM 4423 C C . VAL A 1 609 ? 25.969 8.773 0.191 1 97.38 609 VAL A C 1
ATOM 4425 O O . VAL A 1 609 ? 26.422 7.816 -0.428 1 97.38 609 VAL A O 1
ATOM 4428 N N . GLY A 1 610 ? 24.734 8.797 0.704 1 97.88 610 GLY A N 1
ATOM 4429 C CA . GLY A 1 610 ? 23.781 7.77 0.343 1 97.88 610 GLY A CA 1
ATOM 4430 C C . GLY A 1 610 ? 23.094 8.023 -0.991 1 97.88 610 GLY A C 1
ATOM 4431 O O . GLY A 1 610 ? 22.516 9.086 -1.2 1 97.88 610 GLY A O 1
ATOM 4432 N N . ILE A 1 611 ? 23.188 7.062 -1.881 1 97.5 611 ILE A N 1
ATOM 4433 C CA . ILE A 1 611 ? 22.656 7.23 -3.232 1 97.5 611 ILE A CA 1
ATOM 4434 C C . ILE A 1 611 ? 21.562 6.207 -3.49 1 97.5 611 ILE A C 1
ATOM 4436 O O . ILE A 1 611 ? 21.781 5 -3.404 1 97.5 611 ILE A O 1
ATOM 4440 N N . ARG A 1 612 ? 20.375 6.691 -3.762 1 96.31 612 ARG A N 1
ATOM 4441 C CA . ARG A 1 612 ? 19.281 5.805 -4.148 1 96.31 612 ARG A CA 1
ATOM 4442 C C . ARG A 1 612 ? 19.391 5.414 -5.617 1 96.31 612 ARG A C 1
ATOM 4444 O O . ARG A 1 612 ? 19.594 6.27 -6.48 1 96.31 612 ARG A O 1
ATOM 4451 N N . ALA A 1 613 ? 19.234 4.152 -5.863 1 94.88 613 ALA A N 1
ATOM 4452 C CA . ALA A 1 613 ? 19.266 3.674 -7.246 1 94.88 613 ALA A CA 1
ATOM 4453 C C . ALA A 1 613 ? 18.094 4.227 -8.047 1 94.88 613 ALA A C 1
ATOM 4455 O O . ALA A 1 613 ? 17.125 4.746 -7.469 1 94.88 613 ALA A O 1
ATOM 4456 N N . ILE A 1 614 ? 18.188 4.055 -9.32 1 87.88 614 ILE A N 1
ATOM 4457 C CA . ILE A 1 614 ? 17.156 4.527 -10.227 1 87.88 614 ILE A CA 1
ATOM 4458 C C . ILE A 1 614 ? 15.82 3.854 -9.883 1 87.88 614 ILE A C 1
ATOM 4460 O O . ILE A 1 614 ? 15.766 2.637 -9.688 1 87.88 614 ILE A O 1
ATOM 4464 N N . ASP A 1 615 ? 14.812 4.637 -9.656 1 82.81 615 ASP A N 1
ATOM 4465 C CA . ASP A 1 615 ? 13.445 4.164 -9.438 1 82.81 615 ASP A CA 1
ATOM 4466 C C . ASP A 1 615 ? 12.484 4.773 -10.453 1 82.81 615 ASP A C 1
ATOM 4468 O O . ASP A 1 615 ? 12.109 5.938 -10.344 1 82.81 615 ASP A O 1
ATOM 4472 N N . LEU A 1 616 ? 12.031 3.949 -11.312 1 67.38 616 LEU A N 1
ATOM 4473 C CA . LEU A 1 616 ? 11.227 4.461 -12.414 1 67.38 616 LEU A CA 1
ATOM 4474 C C . LEU A 1 616 ? 9.742 4.402 -12.086 1 67.38 616 LEU A C 1
ATOM 4476 O O . LEU A 1 616 ? 8.906 4.812 -12.891 1 67.38 616 LEU A O 1
ATOM 4480 N N . VAL A 1 617 ? 9.375 3.877 -10.922 1 63.19 617 VAL A N 1
ATOM 4481 C CA . VAL A 1 617 ? 7.957 3.758 -10.578 1 63.19 617 VAL A CA 1
ATOM 4482 C C . VAL A 1 617 ? 7.578 4.844 -9.57 1 63.19 617 VAL A C 1
ATOM 4484 O O . VAL A 1 617 ? 6.398 5.035 -9.273 1 63.19 617 VAL A O 1
ATOM 4487 N N . ALA A 1 618 ? 8.516 5.52 -9.047 1 57.38 618 ALA A N 1
ATOM 4488 C CA . ALA A 1 618 ? 8.219 6.551 -8.055 1 57.38 618 ALA A CA 1
ATOM 4489 C C . ALA A 1 618 ? 7.301 7.621 -8.641 1 57.38 618 ALA A C 1
ATOM 4491 O O . ALA A 1 618 ? 7.348 7.898 -9.844 1 57.38 618 ALA A O 1
ATOM 4492 N N . ASP A 1 619 ? 6.176 7.914 -7.93 1 51.12 619 ASP A N 1
ATOM 4493 C CA . ASP A 1 619 ? 5.18 8.906 -8.328 1 51.12 619 ASP A CA 1
ATOM 4494 C C . ASP A 1 619 ? 5.828 10.086 -9.047 1 51.12 619 ASP A C 1
ATOM 4496 O O . ASP A 1 619 ? 5.301 10.578 -10.047 1 51.12 619 ASP A O 1
ATOM 4500 N N . GLU A 1 620 ? 6.91 10.469 -8.508 1 45.62 620 GLU A N 1
ATOM 4501 C CA . GLU A 1 620 ? 7.582 11.648 -9.047 1 45.62 620 GLU A CA 1
ATOM 4502 C C . GLU A 1 620 ? 8.086 11.406 -10.469 1 45.62 620 GLU A C 1
ATOM 4504 O O . GLU A 1 620 ? 8.055 12.305 -11.305 1 45.62 620 GLU A O 1
ATOM 4509 N N . ALA A 1 621 ? 8.492 10.164 -10.688 1 46.34 621 ALA A N 1
ATOM 4510 C CA . ALA A 1 621 ? 9.016 9.789 -12 1 46.34 621 ALA A CA 1
ATOM 4511 C C . ALA A 1 621 ? 7.887 9.586 -13 1 46.34 621 ALA A C 1
ATOM 4513 O O . ALA A 1 621 ? 8.062 9.82 -14.203 1 46.34 621 ALA A O 1
ATOM 4514 N N . ARG A 1 622 ? 6.727 9.18 -12.477 1 50.06 622 ARG A N 1
ATOM 4515 C CA . ARG A 1 622 ? 5.582 8.875 -13.328 1 50.06 622 ARG A CA 1
ATOM 4516 C C . ARG A 1 622 ? 5.18 10.086 -14.156 1 50.06 622 ARG A C 1
ATOM 4518 O O . ARG A 1 622 ? 4.836 9.953 -15.336 1 50.06 622 ARG A O 1
ATOM 4525 N N . GLU A 1 623 ? 5.164 11.203 -13.453 1 45.38 623 GLU A N 1
ATOM 4526 C CA . GLU A 1 623 ? 4.77 12.406 -14.172 1 45.38 623 GLU A CA 1
ATOM 4527 C C . GLU A 1 623 ? 5.777 12.75 -15.266 1 45.38 623 GLU A C 1
ATOM 4529 O O . GLU A 1 623 ? 5.395 13.156 -16.375 1 45.38 623 GLU A O 1
ATOM 4534 N N . LEU A 1 624 ? 6.953 12.539 -14.891 1 43.22 624 LEU A N 1
ATOM 4535 C CA . LEU A 1 624 ? 8.023 12.945 -15.805 1 43.22 624 LEU A CA 1
ATOM 4536 C C . LEU A 1 624 ? 8.148 11.961 -16.969 1 43.22 624 LEU A C 1
ATOM 4538 O O . LEU A 1 624 ? 8.43 12.367 -18.094 1 43.22 624 LEU A O 1
ATOM 4542 N N . LEU A 1 625 ? 7.859 10.641 -16.672 1 47.31 625 LEU A N 1
ATOM 4543 C CA . LEU A 1 625 ? 8.281 9.625 -17.641 1 47.31 625 LEU A CA 1
ATOM 4544 C C . LEU A 1 625 ? 7.086 9.062 -18.391 1 47.31 625 LEU A C 1
ATOM 4546 O O . LEU A 1 625 ? 7.223 8.094 -19.141 1 47.31 625 LEU A O 1
ATOM 4550 N N . GLN A 1 626 ? 5.902 9.805 -18.453 1 46.19 626 GLN A N 1
ATOM 4551 C CA . GLN A 1 626 ? 4.742 9.18 -19.078 1 46.19 626 GLN A CA 1
ATOM 4552 C C . GLN A 1 626 ? 4.656 7.699 -18.719 1 46.19 626 GLN A C 1
ATOM 4554 O O . GLN A 1 626 ? 4.426 6.855 -19.578 1 46.19 626 GLN A O 1
ATOM 4559 N N . GLN A 1 627 ? 5.137 7.172 -17.609 1 50.94 627 GLN A N 1
ATOM 4560 C CA . GLN A 1 627 ? 5.605 5.922 -17.016 1 50.94 627 GLN A CA 1
ATOM 4561 C C . GLN A 1 627 ? 4.582 4.809 -17.203 1 50.94 627 GLN A C 1
ATOM 4563 O O . GLN A 1 627 ? 4.945 3.652 -17.422 1 50.94 627 GLN A O 1
ATOM 4568 N N . THR A 1 628 ? 3.283 5.207 -17.141 1 52.47 628 THR A N 1
ATOM 4569 C CA . THR A 1 628 ? 2.369 4.082 -17.312 1 52.47 628 THR A CA 1
ATOM 4570 C C . THR A 1 628 ? 2.67 3.328 -18.609 1 52.47 628 THR A C 1
ATOM 4572 O O . THR A 1 628 ? 2.592 2.098 -18.641 1 52.47 628 THR A O 1
ATOM 4575 N N . ALA A 1 629 ? 3.207 4.074 -19.453 1 53.75 629 ALA A N 1
ATOM 4576 C CA . ALA A 1 629 ? 3.488 3.453 -20.75 1 53.75 629 ALA A CA 1
ATOM 4577 C C . ALA A 1 629 ? 4.746 2.59 -20.672 1 53.75 629 ALA A C 1
ATOM 4579 O O . ALA A 1 629 ? 4.781 1.49 -21.234 1 53.75 629 ALA A O 1
ATOM 4580 N N . VAL A 1 630 ? 5.73 3.049 -19.828 1 58.72 630 VAL A N 1
ATOM 4581 C CA . VAL A 1 630 ? 7 2.338 -19.75 1 58.72 630 VAL A CA 1
ATOM 4582 C C . VAL A 1 630 ? 6.816 1.026 -19 1 58.72 630 VAL A C 1
ATOM 4584 O O . VAL A 1 630 ? 7.285 -0.026 -19.438 1 58.72 630 VAL A O 1
ATOM 4587 N N . THR A 1 631 ? 6.043 1.072 -17.891 1 62.59 631 THR A N 1
ATOM 4588 C CA . THR A 1 631 ? 5.91 -0.116 -17.062 1 62.59 631 THR A CA 1
ATOM 4589 C C . THR A 1 631 ? 4.938 -1.11 -17.688 1 62.59 631 THR A C 1
ATOM 4591 O O . THR A 1 631 ? 4.992 -2.307 -17.391 1 62.59 631 THR A O 1
ATOM 4594 N N . THR A 1 632 ? 4.078 -0.529 -18.453 1 59 632 THR A N 1
ATOM 4595 C CA . THR A 1 632 ? 3.193 -1.431 -19.188 1 59 632 THR A CA 1
ATOM 4596 C C . THR A 1 632 ? 3.961 -2.182 -20.266 1 59 632 THR A C 1
ATOM 4598 O O . THR A 1 632 ? 3.748 -3.379 -20.469 1 59 632 THR A O 1
ATOM 4601 N N . ARG A 1 633 ? 5.027 -1.407 -20.906 1 61.94 633 ARG A N 1
ATOM 4602 C CA . ARG A 1 633 ? 5.812 -2.006 -21.984 1 61.94 633 ARG A CA 1
ATOM 4603 C C . ARG A 1 633 ? 6.941 -2.865 -21.422 1 61.94 633 ARG A C 1
ATOM 4605 O O . ARG A 1 633 ? 7.312 -3.875 -22.016 1 61.94 633 ARG A O 1
ATOM 4612 N N . HIS A 1 634 ? 7.398 -2.375 -20.172 1 69.94 634 HIS A N 1
ATOM 4613 C CA . HIS A 1 634 ? 8.508 -3.072 -19.547 1 69.94 634 HIS A CA 1
ATOM 4614 C C . HIS A 1 634 ? 8.211 -3.348 -18.062 1 69.94 634 HIS A C 1
ATOM 4616 O O . HIS A 1 634 ? 8.812 -2.736 -17.188 1 69.94 634 HIS A O 1
ATOM 4622 N N . PRO A 1 635 ? 7.422 -4.355 -17.828 1 72.5 635 PRO A N 1
ATOM 4623 C CA . PRO A 1 635 ? 6.957 -4.617 -16.469 1 72.5 635 PRO A CA 1
ATOM 4624 C C . PRO A 1 635 ? 8.102 -4.914 -15.508 1 72.5 635 PRO A C 1
ATOM 4626 O O . PRO A 1 635 ? 7.969 -4.699 -14.297 1 72.5 635 PRO A O 1
ATOM 4629 N N . ALA A 1 636 ? 9.242 -5.332 -16.078 1 77.25 636 ALA A N 1
ATOM 4630 C CA . ALA A 1 636 ? 10.391 -5.668 -15.234 1 77.25 636 ALA A CA 1
ATOM 4631 C C . ALA A 1 636 ? 10.891 -4.441 -14.477 1 77.25 636 ALA A C 1
ATOM 4633 O O . ALA A 1 636 ? 11.484 -4.566 -13.406 1 77.25 636 ALA A O 1
ATOM 4634 N N . LEU A 1 637 ? 10.648 -3.299 -14.961 1 78.25 637 LEU A N 1
ATOM 4635 C CA . LEU A 1 637 ? 11.141 -2.062 -14.367 1 78.25 637 LEU A CA 1
ATOM 4636 C C . LEU A 1 637 ? 10.281 -1.648 -13.18 1 78.25 637 LEU A C 1
ATOM 4638 O O . LEU A 1 637 ? 10.633 -0.731 -12.438 1 78.25 637 LEU A O 1
ATOM 4642 N N . SER A 1 638 ? 9.211 -2.375 -12.922 1 78.75 638 SER A N 1
ATOM 4643 C CA . SER A 1 638 ? 8.297 -2.016 -11.836 1 78.75 638 SER A CA 1
ATOM 4644 C C . SER A 1 638 ? 8.75 -2.613 -10.508 1 78.75 638 SER A C 1
ATOM 4646 O O . SER A 1 638 ? 8.195 -2.291 -9.461 1 78.75 638 SER A O 1
ATOM 4648 N N . VAL A 1 639 ? 9.766 -3.477 -10.57 1 87.31 639 VAL A N 1
ATOM 4649 C CA . VAL A 1 639 ? 10.305 -4.094 -9.359 1 87.31 639 VAL A CA 1
ATOM 4650 C C . VAL A 1 639 ? 11.797 -3.795 -9.25 1 87.31 639 VAL A C 1
ATOM 4652 O O . VAL A 1 639 ? 12.477 -3.584 -10.258 1 87.31 639 VAL A O 1
ATOM 4655 N N . PRO A 1 640 ? 12.297 -3.75 -8.07 1 90.12 640 PRO A N 1
ATOM 4656 C CA . PRO A 1 640 ? 13.648 -3.227 -7.832 1 90.12 640 PRO A CA 1
ATOM 4657 C C . PRO A 1 640 ? 14.719 -3.99 -8.609 1 90.12 640 PRO A C 1
ATOM 4659 O O . PRO A 1 640 ? 15.664 -3.385 -9.125 1 90.12 640 PRO A O 1
ATOM 4662 N N . LEU A 1 641 ? 14.641 -5.27 -8.734 1 92.62 641 LEU A N 1
ATOM 4663 C CA . LEU A 1 641 ? 15.672 -6.059 -9.398 1 92.62 641 LEU A CA 1
ATOM 4664 C C . LEU A 1 641 ? 15.117 -6.734 -10.648 1 92.62 641 LEU A C 1
ATOM 4666 O O . LEU A 1 641 ? 15.516 -7.852 -10.984 1 92.62 641 LEU A O 1
ATOM 4670 N N . GLY A 1 642 ? 14.117 -6.035 -11.258 1 84.75 642 GLY A N 1
ATOM 4671 C CA . GLY A 1 642 ? 13.578 -6.559 -12.5 1 84.75 642 GLY A CA 1
ATOM 4672 C C . GLY A 1 642 ? 14.609 -6.605 -13.617 1 84.75 642 GLY A C 1
ATOM 4673 O O . GLY A 1 642 ? 14.555 -7.484 -14.484 1 84.75 642 GLY A O 1
ATOM 4674 N N . ARG A 1 643 ? 15.531 -5.664 -13.57 1 84.88 643 ARG A N 1
ATOM 4675 C CA . ARG A 1 643 ? 16.672 -5.605 -14.484 1 84.88 643 ARG A CA 1
ATOM 4676 C C . ARG A 1 643 ? 17.984 -5.48 -13.719 1 84.88 643 ARG A C 1
ATOM 4678 O O . ARG A 1 643 ? 18.531 -4.387 -13.609 1 84.88 643 ARG A O 1
ATOM 4685 N N . PRO A 1 644 ? 18.516 -6.582 -13.328 1 90.38 644 PRO A N 1
ATOM 4686 C CA . PRO A 1 644 ? 19.734 -6.547 -12.516 1 90.38 644 PRO A CA 1
ATOM 4687 C C . PRO A 1 644 ? 20.891 -5.855 -13.219 1 90.38 644 PRO A C 1
ATOM 4689 O O . PRO A 1 644 ? 21.75 -5.246 -12.562 1 90.38 644 PRO A O 1
ATOM 4692 N N . ALA A 1 645 ? 20.922 -5.934 -14.555 1 88.69 645 ALA A N 1
ATOM 4693 C CA . ALA A 1 645 ? 21.984 -5.309 -15.336 1 88.69 645 ALA A CA 1
ATOM 4694 C C . ALA A 1 645 ? 21.984 -3.795 -15.148 1 88.69 645 ALA A C 1
ATOM 4696 O O . ALA A 1 645 ? 23.031 -3.156 -15.18 1 88.69 645 ALA A O 1
ATOM 4697 N N . LEU A 1 646 ? 20.828 -3.254 -14.945 1 89.06 646 LEU A N 1
ATOM 4698 C CA . LEU A 1 646 ? 20.703 -1.822 -14.688 1 89.06 646 LEU A CA 1
ATOM 4699 C C . LEU A 1 646 ? 21.359 -1.445 -13.367 1 89.06 646 LEU A C 1
ATOM 4701 O O . LEU A 1 646 ? 22.078 -0.438 -13.289 1 89.06 646 LEU A O 1
ATOM 4705 N N . VAL A 1 647 ? 21.172 -2.234 -12.336 1 93.56 647 VAL A N 1
ATOM 4706 C CA . VAL A 1 647 ? 21.734 -1.993 -11.016 1 93.56 647 VAL A CA 1
ATOM 4707 C C . VAL A 1 647 ? 23.25 -2.166 -11.07 1 93.56 647 VAL A C 1
ATOM 4709 O O . VAL A 1 647 ? 24 -1.348 -10.531 1 93.56 647 VAL A O 1
ATOM 4712 N N . ALA A 1 648 ? 23.656 -3.16 -11.797 1 94.62 648 ALA A N 1
ATOM 4713 C CA . ALA A 1 648 ? 25.094 -3.412 -11.953 1 94.62 648 ALA A CA 1
ATOM 4714 C C . ALA A 1 648 ? 25.781 -2.24 -12.648 1 94.62 648 ALA A C 1
ATOM 4716 O O . ALA A 1 648 ? 26.891 -1.867 -12.289 1 94.62 648 ALA A O 1
ATOM 4717 N N . ALA A 1 649 ? 25.125 -1.716 -13.648 1 93.06 649 ALA A N 1
ATOM 4718 C CA . ALA A 1 649 ? 25.672 -0.57 -14.367 1 93.06 649 ALA A CA 1
ATOM 4719 C C . ALA A 1 649 ? 25.859 0.624 -13.438 1 93.06 649 ALA A C 1
ATOM 4721 O O . ALA A 1 649 ? 26.875 1.322 -13.516 1 93.06 649 ALA A O 1
ATOM 4722 N N . GLN A 1 650 ? 24.906 0.86 -12.602 1 95.12 650 GLN A N 1
ATOM 4723 C CA . GLN A 1 650 ? 25 1.962 -11.656 1 95.12 650 GLN A CA 1
ATOM 4724 C C . GLN A 1 650 ? 26.141 1.751 -10.672 1 95.12 650 GLN A C 1
ATOM 4726 O O . GLN A 1 650 ? 26.891 2.686 -10.367 1 95.12 650 GLN A O 1
ATOM 4731 N N . LEU A 1 651 ? 26.312 0.541 -10.227 1 96.81 651 LEU A N 1
ATOM 4732 C CA . LEU A 1 651 ? 27.391 0.204 -9.297 1 96.81 651 LEU A CA 1
ATOM 4733 C C . LEU A 1 651 ? 28.75 0.42 -9.938 1 96.81 651 LEU A C 1
ATOM 4735 O O . LEU A 1 651 ? 29.656 0.993 -9.312 1 96.81 651 LEU A O 1
ATOM 4739 N N . ARG A 1 652 ? 28.875 0.012 -11.148 1 96 652 ARG A N 1
ATOM 4740 C CA . ARG A 1 652 ? 30.125 0.212 -11.875 1 96 652 ARG A CA 1
ATOM 4741 C C . ARG A 1 652 ? 30.422 1.696 -12.047 1 96 652 ARG A C 1
ATOM 4743 O O . ARG A 1 652 ? 31.562 2.133 -11.844 1 96 652 ARG A O 1
ATOM 4750 N N . GLY A 1 653 ? 29.391 2.412 -12.414 1 96.31 653 GLY A N 1
ATOM 4751 C CA . GLY A 1 653 ? 29.547 3.848 -12.578 1 96.31 653 GLY A CA 1
ATOM 4752 C C . GLY A 1 653 ? 29.953 4.555 -11.297 1 96.31 653 GLY A C 1
ATOM 4753 O O . GLY A 1 653 ? 30.812 5.438 -11.305 1 96.31 653 GLY A O 1
ATOM 4754 N N . LEU A 1 654 ? 29.328 4.184 -10.211 1 96.56 654 LEU A N 1
ATOM 4755 C CA . LEU A 1 654 ? 29.594 4.809 -8.922 1 96.56 654 LEU A CA 1
ATOM 4756 C C . LEU A 1 654 ? 31 4.461 -8.43 1 96.56 654 LEU A C 1
ATOM 4758 O O . LEU A 1 654 ? 31.688 5.301 -7.844 1 96.56 654 LEU A O 1
ATOM 4762 N N . ALA A 1 655 ? 31.391 3.211 -8.648 1 96.12 655 ALA A N 1
ATOM 4763 C CA . ALA A 1 655 ? 32.75 2.801 -8.289 1 96.12 655 ALA A CA 1
ATOM 4764 C C . ALA A 1 655 ? 33.781 3.621 -9.047 1 96.12 655 ALA A C 1
ATOM 4766 O O . ALA A 1 655 ? 34.75 4.086 -8.461 1 96.12 655 ALA A O 1
ATOM 4767 N N . ALA A 1 656 ? 33.531 3.762 -10.336 1 96.12 656 ALA A N 1
ATOM 4768 C CA . ALA A 1 656 ? 34.438 4.559 -11.164 1 96.12 656 ALA A CA 1
ATOM 4769 C C . ALA A 1 656 ? 34.438 6.02 -10.727 1 96.12 656 ALA A C 1
ATOM 4771 O O . ALA A 1 656 ? 35.5 6.656 -10.688 1 96.12 656 ALA A O 1
ATOM 4772 N N . ALA A 1 657 ? 33.312 6.535 -10.383 1 96.56 657 ALA A N 1
ATOM 4773 C CA . ALA A 1 657 ? 33.188 7.922 -9.93 1 96.56 657 ALA A CA 1
ATOM 4774 C C . ALA A 1 657 ? 33.938 8.141 -8.625 1 96.56 657 ALA A C 1
ATOM 4776 O O . ALA A 1 657 ? 34.594 9.164 -8.438 1 96.56 657 ALA A O 1
ATOM 4777 N N . ALA A 1 658 ? 33.781 7.223 -7.699 1 95.12 658 ALA A N 1
ATOM 4778 C CA . ALA A 1 658 ? 34.469 7.32 -6.41 1 95.12 658 ALA A CA 1
ATOM 4779 C C . ALA A 1 658 ? 35.969 7.324 -6.586 1 95.12 658 ALA A C 1
ATOM 4781 O O . ALA A 1 658 ? 36.688 8.094 -5.926 1 95.12 658 ALA A O 1
ATOM 4782 N N . ALA A 1 659 ? 36.406 6.5 -7.457 1 93.88 659 ALA A N 1
ATOM 4783 C CA . ALA A 1 659 ? 37.844 6.438 -7.746 1 93.88 659 ALA A CA 1
ATOM 4784 C C . ALA A 1 659 ? 38.344 7.734 -8.375 1 93.88 659 ALA A C 1
ATOM 4786 O O . ALA A 1 659 ? 39.406 8.258 -8 1 93.88 659 ALA A O 1
ATOM 4787 N N . ALA A 1 660 ? 37.562 8.211 -9.273 1 95 660 ALA A N 1
ATOM 4788 C CA . ALA A 1 660 ? 37.938 9.43 -9.992 1 95 660 ALA A CA 1
ATOM 4789 C C . ALA A 1 660 ? 37.906 10.641 -9.07 1 95 660 ALA A C 1
ATOM 4791 O O . ALA A 1 660 ? 38.656 11.602 -9.266 1 95 660 ALA A O 1
ATOM 4792 N N . ALA A 1 661 ? 37.094 10.648 -8.109 1 94.38 661 ALA A N 1
ATOM 4793 C CA . ALA A 1 661 ? 36.906 11.766 -7.18 1 94.38 661 ALA A CA 1
ATOM 4794 C C . ALA A 1 661 ? 37.969 11.742 -6.09 1 94.38 661 ALA A C 1
ATOM 4796 O O . ALA A 1 661 ? 38.031 12.625 -5.238 1 94.38 661 ALA A O 1
ATOM 4797 N N . GLY A 1 662 ? 38.906 10.867 -6.062 1 87.12 662 GLY A N 1
ATOM 4798 C CA . GLY A 1 662 ? 40 10.844 -5.129 1 87.12 662 GLY A CA 1
ATOM 4799 C C . GLY A 1 662 ? 39.812 9.867 -3.98 1 87.12 662 GLY A C 1
ATOM 4800 O O . GLY A 1 662 ? 40.656 9.773 -3.086 1 87.12 662 GLY A O 1
ATOM 4801 N N . GLY A 1 663 ? 38.75 9.125 -3.898 1 76.5 663 GLY A N 1
ATOM 4802 C CA . GLY A 1 663 ? 38.531 8.008 -2.994 1 76.5 663 GLY A CA 1
ATOM 4803 C C . GLY A 1 663 ? 38.094 8.445 -1.604 1 76.5 663 GLY A C 1
ATOM 4804 O O . GLY A 1 663 ? 37.906 7.609 -0.72 1 76.5 663 GLY A O 1
ATOM 4805 N N . ALA A 1 664 ? 37.875 9.703 -1.413 1 78.81 664 ALA A N 1
ATOM 4806 C CA . ALA A 1 664 ? 37.594 10.18 -0.062 1 78.81 664 ALA A CA 1
ATOM 4807 C C . ALA A 1 664 ? 36.094 9.992 0.286 1 78.81 664 ALA A C 1
ATOM 4809 O O . ALA A 1 664 ? 35.781 9.672 1.427 1 78.81 664 ALA A O 1
ATOM 4810 N N . ALA A 1 665 ? 35.312 10.117 -0.67 1 81.44 665 ALA A N 1
ATOM 4811 C CA . ALA A 1 665 ? 33.875 10 -0.425 1 81.44 665 ALA A CA 1
ATOM 4812 C C . ALA A 1 665 ? 33.469 8.555 -0.127 1 81.44 665 ALA A C 1
ATOM 4814 O O . ALA A 1 665 ? 34.188 7.621 -0.528 1 81.44 665 ALA A O 1
ATOM 4815 N N . ARG A 1 666 ? 32.5 8.359 0.647 1 89.62 666 ARG A N 1
ATOM 4816 C CA . ARG A 1 666 ? 31.984 7.047 1.028 1 89.62 666 ARG A CA 1
ATOM 4817 C C . ARG A 1 666 ? 30.578 6.832 0.497 1 89.62 666 ARG A C 1
ATOM 4819 O O . ARG A 1 666 ? 29.609 6.844 1.264 1 89.62 666 ARG A O 1
ATOM 4826 N N . PRO A 1 667 ? 30.484 6.551 -0.8 1 95.69 667 PRO A N 1
ATOM 4827 C CA . PRO A 1 667 ? 29.141 6.344 -1.363 1 95.69 667 PRO A CA 1
ATOM 4828 C C . PRO A 1 667 ? 28.594 4.945 -1.081 1 95.69 667 PRO A C 1
ATOM 4830 O O . PRO A 1 667 ? 29.359 3.994 -0.934 1 95.69 667 PRO A O 1
ATOM 4833 N N . HIS A 1 668 ? 27.438 4.84 -0.85 1 97.44 668 HIS A N 1
ATOM 4834 C CA . HIS A 1 668 ? 26.719 3.568 -0.879 1 97.44 668 HIS A CA 1
ATOM 4835 C C . HIS A 1 668 ? 25.469 3.656 -1.75 1 97.44 668 HIS A C 1
ATOM 4837 O O . HIS A 1 668 ? 24.906 4.738 -1.917 1 97.44 668 HIS A O 1
ATOM 4843 N N . LEU A 1 669 ? 25.109 2.58 -2.373 1 97.81 669 LEU A N 1
ATOM 4844 C CA . LEU A 1 669 ? 23.922 2.506 -3.215 1 97.81 669 LEU A CA 1
ATOM 4845 C C . LEU A 1 669 ? 22.797 1.729 -2.518 1 97.81 669 LEU A C 1
ATOM 4847 O O . LEU A 1 669 ? 23.031 0.626 -2.016 1 97.81 669 LEU A O 1
ATOM 4851 N N . ALA A 1 670 ? 21.672 2.324 -2.408 1 97.56 670 ALA A N 1
ATOM 4852 C CA . ALA A 1 670 ? 20.531 1.653 -1.795 1 97.56 670 ALA A CA 1
ATOM 4853 C C . ALA A 1 670 ? 19.391 1.474 -2.799 1 97.56 670 ALA A C 1
ATOM 4855 O O . ALA A 1 670 ? 19.094 2.379 -3.584 1 97.56 670 ALA A O 1
ATOM 4856 N N . LEU A 1 671 ? 18.828 0.29 -2.787 1 96.12 671 LEU A N 1
ATOM 4857 C CA . LEU A 1 671 ? 17.703 -0.032 -3.662 1 96.12 671 LEU A CA 1
ATOM 4858 C C . LEU A 1 671 ? 16.375 0.243 -2.963 1 96.12 671 LEU A C 1
ATOM 4860 O O . LEU A 1 671 ? 16.188 -0.122 -1.799 1 96.12 671 LEU A O 1
ATOM 4864 N N . ARG A 1 672 ? 15.5 0.885 -3.734 1 94.12 672 ARG A N 1
ATOM 4865 C CA . ARG A 1 672 ? 14.188 1.231 -3.191 1 94.12 672 ARG A CA 1
ATOM 4866 C C . ARG A 1 672 ? 13.211 0.07 -3.34 1 94.12 672 ARG A C 1
ATOM 4868 O O . ARG A 1 672 ? 13.383 -0.783 -4.215 1 94.12 672 ARG A O 1
ATOM 4875 N N . HIS A 1 673 ? 12.211 -0.116 -2.426 1 93.94 673 HIS A N 1
ATOM 4876 C CA . HIS A 1 673 ? 11.062 -1.017 -2.459 1 93.94 673 HIS A CA 1
ATOM 4877 C C . HIS A 1 673 ? 11.484 -2.461 -2.217 1 93.94 673 HIS A C 1
ATOM 4879 O O . HIS A 1 673 ? 10.867 -3.391 -2.74 1 93.94 673 HIS A O 1
ATOM 4885 N N . VAL A 1 674 ? 12.617 -2.629 -1.525 1 96.12 674 VAL A N 1
ATOM 4886 C CA . VAL A 1 674 ? 13.016 -3.984 -1.17 1 96.12 674 VAL A CA 1
ATOM 4887 C C . VAL A 1 674 ? 12.055 -4.559 -0.137 1 96.12 674 VAL A C 1
ATOM 4889 O O . VAL A 1 674 ? 11.797 -3.939 0.898 1 96.12 674 VAL A O 1
ATOM 4892 N N . SER A 1 675 ? 11.453 -5.703 -0.438 1 95.31 675 SER A N 1
ATOM 4893 C CA . SER A 1 675 ? 10.438 -6.254 0.456 1 95.31 675 SER A CA 1
ATOM 4894 C C . SER A 1 675 ? 10.75 -7.703 0.815 1 95.31 675 SER A C 1
ATOM 4896 O O . SER A 1 675 ? 10.016 -8.328 1.581 1 95.31 675 SER A O 1
ATOM 4898 N N . ASP A 1 676 ? 11.852 -8.297 0.25 1 96.12 676 ASP A N 1
ATOM 4899 C CA . ASP A 1 676 ? 12.203 -9.695 0.483 1 96.12 676 ASP A CA 1
ATOM 4900 C C . ASP A 1 676 ? 13.695 -9.844 0.761 1 96.12 676 ASP A C 1
ATOM 4902 O O . ASP A 1 676 ? 14.523 -9.188 0.125 1 96.12 676 ASP A O 1
ATOM 4906 N N . PRO A 1 677 ? 14.055 -10.703 1.728 1 96.69 677 PRO A N 1
ATOM 4907 C CA . PRO A 1 677 ? 15.477 -10.938 1.997 1 96.69 677 PRO A CA 1
ATOM 4908 C C . PRO A 1 677 ? 16.234 -11.461 0.776 1 96.69 677 PRO A C 1
ATOM 4910 O O . PRO A 1 677 ? 17.422 -11.18 0.62 1 96.69 677 PRO A O 1
ATOM 4913 N N . ALA A 1 678 ? 15.562 -12.18 -0.081 1 96.12 678 ALA A N 1
ATOM 4914 C CA . ALA A 1 678 ? 16.188 -12.719 -1.285 1 96.12 678 ALA A CA 1
ATOM 4915 C C . ALA A 1 678 ? 16.672 -11.594 -2.199 1 96.12 678 ALA A C 1
ATOM 4917 O O . ALA A 1 678 ? 17.719 -11.703 -2.842 1 96.12 678 ALA A O 1
ATOM 4918 N N . GLU A 1 679 ? 15.945 -10.547 -2.279 1 96.38 679 GLU A N 1
ATOM 4919 C CA . GLU A 1 679 ? 16.359 -9.383 -3.057 1 96.38 679 GLU A CA 1
ATOM 4920 C C . GLU A 1 679 ? 17.641 -8.773 -2.508 1 96.38 679 GLU A C 1
ATOM 4922 O O . GLU A 1 679 ? 18.547 -8.43 -3.271 1 96.38 679 GLU A O 1
ATOM 4927 N N . ALA A 1 680 ? 17.672 -8.633 -1.17 1 96.69 680 ALA A N 1
ATOM 4928 C CA . ALA A 1 680 ? 18.844 -8.047 -0.52 1 96.69 680 ALA A CA 1
ATOM 4929 C C . ALA A 1 680 ? 20.094 -8.906 -0.752 1 96.69 680 ALA A C 1
ATOM 4931 O O . ALA A 1 680 ? 21.172 -8.375 -1.011 1 96.69 680 ALA A O 1
ATOM 4932 N N . ARG A 1 681 ? 19.922 -10.18 -0.704 1 96.31 681 ARG A N 1
ATOM 4933 C CA . ARG A 1 681 ? 21.047 -11.086 -0.95 1 96.31 681 ARG A CA 1
ATOM 4934 C C . ARG A 1 681 ? 21.516 -11 -2.398 1 96.31 681 ARG A C 1
ATOM 4936 O O . ARG A 1 681 ? 22.719 -10.984 -2.668 1 96.31 681 ARG A O 1
ATOM 4943 N N . ALA A 1 682 ? 20.531 -10.961 -3.256 1 95.88 682 ALA A N 1
ATOM 4944 C CA . ALA A 1 682 ? 20.875 -10.828 -4.668 1 95.88 682 ALA A CA 1
ATOM 4945 C C . ALA A 1 682 ? 21.641 -9.531 -4.934 1 95.88 682 ALA A C 1
ATOM 4947 O O . ALA A 1 682 ? 22.578 -9.508 -5.734 1 95.88 682 ALA A O 1
ATOM 4948 N N . LEU A 1 683 ? 21.234 -8.492 -4.297 1 96.19 683 LEU A N 1
ATOM 4949 C CA . LEU A 1 683 ? 21.906 -7.203 -4.434 1 96.19 683 LEU A CA 1
ATOM 4950 C C . LEU A 1 683 ? 23.344 -7.281 -3.945 1 96.19 683 LEU A C 1
ATOM 4952 O O . LEU A 1 683 ? 24.25 -6.734 -4.578 1 96.19 683 LEU A O 1
ATOM 4956 N N . ARG A 1 684 ? 23.547 -7.902 -2.865 1 95.5 684 ARG A N 1
ATOM 4957 C CA . ARG A 1 684 ? 24.891 -8.07 -2.318 1 95.5 684 ARG A CA 1
ATOM 4958 C C . ARG A 1 684 ? 25.781 -8.828 -3.295 1 95.5 684 ARG A C 1
ATOM 4960 O O . ARG A 1 684 ? 26.953 -8.469 -3.475 1 95.5 684 ARG A O 1
ATOM 4967 N N . GLU A 1 685 ? 25.219 -9.797 -3.91 1 94.31 685 GLU A N 1
ATOM 4968 C CA . GLU A 1 685 ? 25.969 -10.57 -4.895 1 94.31 685 GLU A CA 1
ATOM 4969 C C . GLU A 1 685 ? 26.344 -9.719 -6.102 1 94.31 685 GLU A C 1
ATOM 4971 O O . GLU A 1 685 ? 27.453 -9.812 -6.617 1 94.31 685 GLU A O 1
ATOM 4976 N N . LEU A 1 686 ? 25.406 -8.969 -6.488 1 92.62 686 LEU A N 1
ATOM 4977 C CA . LEU A 1 686 ? 25.641 -8.078 -7.617 1 92.62 686 LEU A CA 1
ATOM 4978 C C . LEU A 1 686 ? 26.734 -7.074 -7.301 1 92.62 686 LEU A C 1
ATOM 4980 O O . LEU A 1 686 ? 27.484 -6.668 -8.188 1 92.62 686 LEU A O 1
ATOM 4984 N N . ALA A 1 687 ? 26.812 -6.648 -6.066 1 94.31 687 ALA A N 1
ATOM 4985 C CA . ALA A 1 687 ? 27.719 -5.59 -5.637 1 94.31 687 ALA A CA 1
ATOM 4986 C C . ALA A 1 687 ? 29.109 -6.141 -5.363 1 94.31 687 ALA A C 1
ATOM 4988 O O . ALA A 1 687 ? 30.078 -5.379 -5.254 1 94.31 687 ALA A O 1
ATOM 4989 N N . ALA A 1 688 ? 29.297 -7.41 -5.238 1 90.06 688 ALA A N 1
ATOM 4990 C CA . ALA A 1 688 ? 30.547 -8.047 -4.812 1 90.06 688 ALA A CA 1
ATOM 4991 C C . ALA A 1 688 ? 31.703 -7.629 -5.711 1 90.06 688 ALA A C 1
ATOM 4993 O O . ALA A 1 688 ? 32.812 -7.363 -5.227 1 90.06 688 ALA A O 1
ATOM 4994 N N . GLU A 1 689 ? 31.422 -7.414 -6.961 1 86.12 689 GLU A N 1
ATOM 4995 C CA . GLU A 1 689 ? 32.5 -7.102 -7.883 1 86.12 689 GLU A CA 1
ATOM 4996 C C . GLU A 1 689 ? 32.844 -5.613 -7.863 1 86.12 689 GLU A C 1
ATOM 4998 O O . GLU A 1 689 ? 34 -5.219 -8.109 1 86.12 689 GLU A O 1
ATOM 5003 N N . SER A 1 690 ? 31.922 -4.727 -7.559 1 88.31 690 SER A N 1
ATOM 5004 C CA . SER A 1 690 ? 32.094 -3.279 -7.641 1 88.31 690 SER A CA 1
ATOM 5005 C C . SER A 1 690 ? 32.781 -2.738 -6.395 1 88.31 690 SER A C 1
ATOM 5007 O O . SER A 1 690 ? 33.469 -1.711 -6.449 1 88.31 690 SER A O 1
ATOM 5009 N N . GLY A 1 691 ? 32.562 -3.326 -5.262 1 88.94 691 GLY A N 1
ATOM 5010 C CA . GLY A 1 691 ? 33.125 -2.848 -4.008 1 88.94 691 GLY A CA 1
ATOM 5011 C C . GLY A 1 691 ? 32.312 -1.726 -3.385 1 88.94 691 GLY A C 1
ATOM 5012 O O . GLY A 1 691 ? 32.656 -1.247 -2.297 1 88.94 691 GLY A O 1
ATOM 5013 N N . VAL A 1 692 ? 31.344 -1.177 -3.973 1 94.69 692 VAL A N 1
ATOM 5014 C CA . VAL A 1 692 ? 30.469 -0.143 -3.43 1 94.69 692 VAL A CA 1
ATOM 5015 C C . VAL A 1 692 ? 29.5 -0.76 -2.42 1 94.69 692 VAL A C 1
ATOM 5017 O O . VAL A 1 692 ? 28.797 -1.729 -2.729 1 94.69 692 VAL A O 1
ATOM 5020 N N . PRO A 1 693 ? 29.516 -0.281 -1.16 1 96.69 693 PRO A N 1
ATOM 5021 C CA . PRO A 1 693 ? 28.516 -0.782 -0.211 1 96.69 693 PRO A CA 1
ATOM 5022 C C . PRO A 1 693 ? 27.078 -0.63 -0.725 1 96.69 693 PRO A C 1
ATOM 5024 O O . PRO A 1 693 ? 26.781 0.319 -1.453 1 96.69 693 PRO A O 1
ATOM 5027 N N . VAL A 1 694 ? 26.25 -1.619 -0.348 1 97.69 694 VAL A N 1
ATOM 5028 C CA . VAL A 1 694 ? 24.875 -1.591 -0.841 1 97.69 694 VAL A CA 1
ATOM 5029 C C . VAL A 1 694 ? 23.906 -1.732 0.328 1 97.69 694 VAL A C 1
ATOM 5031 O O . VAL A 1 694 ? 24.266 -2.27 1.38 1 97.69 694 VAL A O 1
ATOM 5034 N N . GLY A 1 695 ? 22.719 -1.191 0.166 1 97.25 695 GLY A N 1
ATOM 5035 C CA . GLY A 1 695 ? 21.656 -1.287 1.157 1 97.25 695 GLY A CA 1
ATOM 5036 C C . GLY A 1 695 ? 20.266 -1.249 0.551 1 97.25 695 GLY A C 1
ATOM 5037 O O . GLY A 1 695 ? 20.109 -1.446 -0.655 1 97.25 695 GLY A O 1
ATOM 5038 N N . ALA A 1 696 ? 19.312 -1.123 1.435 1 97.38 696 ALA A N 1
ATOM 5039 C CA . ALA A 1 696 ? 17.922 -1.175 0.99 1 97.38 696 ALA A CA 1
ATOM 5040 C C . ALA A 1 696 ? 17.109 -0.026 1.584 1 97.38 696 ALA A C 1
ATOM 5042 O O . ALA A 1 696 ? 17.422 0.456 2.678 1 97.38 696 ALA A O 1
ATOM 5043 N N . TYR A 1 697 ? 16.219 0.488 0.777 1 96.94 697 TYR A N 1
ATOM 5044 C CA . TYR A 1 697 ? 15.102 1.295 1.273 1 96.94 697 TYR A CA 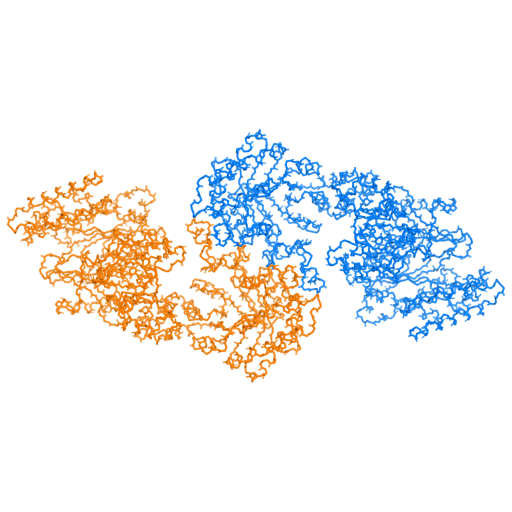1
ATOM 5045 C C . TYR A 1 697 ? 13.859 0.441 1.474 1 96.94 697 TYR A C 1
ATOM 5047 O O . TYR A 1 697 ? 13.305 -0.097 0.512 1 96.94 697 TYR A O 1
ATOM 5055 N N . VAL A 1 698 ? 13.477 0.32 2.691 1 97.25 698 VAL A N 1
ATOM 5056 C CA . VAL A 1 698 ? 12.234 -0.369 3.006 1 97.25 698 VAL A CA 1
ATOM 5057 C C . VAL A 1 698 ? 11.07 0.62 2.955 1 97.25 698 VAL A C 1
ATOM 5059 O O . VAL A 1 698 ? 11.117 1.675 3.592 1 97.25 698 VAL A O 1
ATOM 5062 N N . THR A 1 699 ? 10 0.274 2.178 1 95.56 699 THR A N 1
ATOM 5063 C CA . THR A 1 699 ? 8.914 1.221 1.935 1 95.56 699 THR A CA 1
ATOM 5064 C C . THR A 1 699 ? 7.562 0.569 2.188 1 95.56 699 THR A C 1
ATOM 5066 O O . THR A 1 699 ? 6.52 1.205 2.018 1 95.56 699 THR A O 1
ATOM 5069 N N . SER A 1 700 ? 7.504 -0.694 2.566 1 96 700 SER A N 1
ATOM 5070 C CA . SER A 1 700 ? 6.242 -1.417 2.672 1 96 700 SER A CA 1
ATOM 5071 C C . SER A 1 700 ? 6.168 -2.221 3.965 1 96 700 SER A C 1
ATOM 5073 O O . SER A 1 700 ? 7.199 -2.527 4.57 1 96 700 SER A O 1
ATOM 5075 N N . PRO A 1 701 ? 4.934 -2.572 4.395 1 97.06 701 PRO A N 1
ATOM 5076 C CA . PRO A 1 701 ? 4.785 -3.396 5.594 1 97.06 701 PRO A CA 1
ATOM 5077 C C . PRO A 1 701 ? 5.484 -4.75 5.473 1 97.06 701 PRO A C 1
ATOM 5079 O O . PRO A 1 701 ? 6.031 -5.258 6.453 1 97.06 701 PRO A O 1
ATOM 5082 N N . ARG A 1 702 ? 5.453 -5.348 4.312 1 97.12 702 ARG A N 1
ATOM 5083 C CA . ARG A 1 702 ? 6.137 -6.625 4.145 1 97.12 702 ARG A CA 1
ATOM 5084 C C . ARG A 1 702 ? 7.645 -6.465 4.328 1 97.12 702 ARG A C 1
AT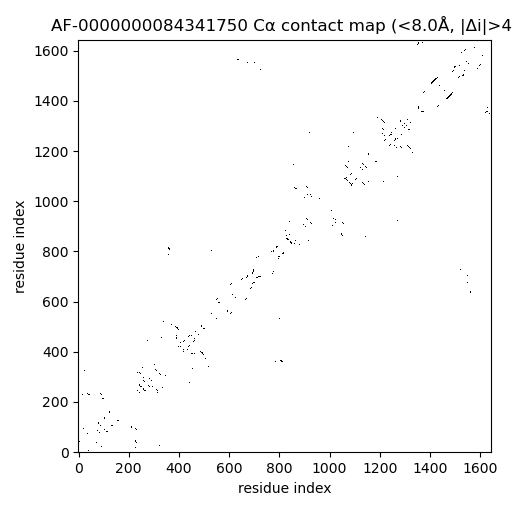OM 5086 O O . ARG A 1 702 ? 8.289 -7.312 4.945 1 97.12 702 ARG A O 1
ATOM 5093 N N . GLY A 1 703 ? 8.211 -5.387 3.689 1 97.38 703 GLY A N 1
ATOM 5094 C CA . GLY A 1 703 ? 9.617 -5.094 3.932 1 97.38 703 GLY A CA 1
ATOM 5095 C C . GLY A 1 703 ? 9.961 -4.988 5.406 1 97.38 703 GLY A C 1
ATOM 5096 O O . GLY A 1 703 ? 11 -5.48 5.844 1 97.38 703 GLY A O 1
ATOM 5097 N N . VAL A 1 704 ? 9.062 -4.348 6.184 1 97.88 704 VAL A N 1
ATOM 5098 C CA . VAL A 1 704 ? 9.273 -4.191 7.621 1 97.88 704 VAL A CA 1
ATOM 5099 C C . VAL A 1 704 ? 9.188 -5.555 8.305 1 97.88 704 VAL A C 1
ATOM 5101 O O . VAL A 1 704 ? 9.938 -5.828 9.242 1 97.88 704 VAL A O 1
ATOM 5104 N N . HIS A 1 705 ? 8.25 -6.387 7.832 1 96.62 705 HIS A N 1
ATOM 5105 C CA . HIS A 1 705 ? 8.125 -7.723 8.391 1 96.62 705 HIS A CA 1
ATOM 5106 C C . HIS A 1 705 ? 9.438 -8.492 8.297 1 96.62 705 HIS A C 1
ATOM 5108 O O . HIS A 1 705 ? 9.797 -9.234 9.219 1 96.62 705 HIS A O 1
ATOM 5114 N N . HIS A 1 706 ? 10.188 -8.305 7.203 1 96.81 706 HIS A N 1
ATOM 5115 C CA . HIS A 1 706 ? 11.43 -9.023 6.945 1 96.81 706 HIS A CA 1
ATOM 5116 C C . HIS A 1 706 ? 12.641 -8.141 7.219 1 96.81 706 HIS A C 1
ATOM 5118 O O . HIS A 1 706 ? 13.742 -8.406 6.727 1 96.81 706 HIS A O 1
ATOM 5124 N N . VAL A 1 707 ? 12.453 -7.105 8.008 1 98 707 VAL A N 1
ATOM 5125 C CA . VAL A 1 707 ? 13.438 -6.035 8.086 1 98 707 VAL A CA 1
ATOM 5126 C C . VAL A 1 707 ? 14.734 -6.57 8.688 1 98 707 VAL A C 1
ATOM 5128 O O . VAL A 1 707 ? 15.828 -6.168 8.273 1 98 707 VAL A O 1
ATOM 5131 N N . ALA A 1 708 ? 14.68 -7.457 9.633 1 97.5 708 ALA A N 1
ATOM 5132 C CA . ALA A 1 708 ? 15.883 -8 10.266 1 97.5 708 ALA A CA 1
ATOM 5133 C C . ALA A 1 708 ? 16.734 -8.766 9.258 1 97.5 708 ALA A C 1
ATOM 5135 O O . ALA A 1 708 ? 17.953 -8.578 9.195 1 97.5 708 ALA A O 1
ATOM 5136 N N . GLU A 1 709 ? 16.094 -9.578 8.445 1 97.38 709 GLU A N 1
ATOM 5137 C CA . GLU A 1 709 ? 16.797 -10.375 7.445 1 97.38 709 GLU A CA 1
ATOM 5138 C C . GLU A 1 709 ? 17.344 -9.5 6.316 1 97.38 709 GLU A C 1
ATOM 5140 O O . GLU A 1 709 ? 18.438 -9.734 5.816 1 97.38 709 GLU A O 1
ATOM 5145 N N . ILE A 1 710 ? 16.578 -8.523 5.914 1 97.88 710 ILE A N 1
ATOM 5146 C CA . ILE A 1 710 ? 17 -7.598 4.863 1 97.88 710 ILE A CA 1
ATOM 5147 C C . ILE A 1 710 ? 18.234 -6.816 5.32 1 97.88 710 ILE A C 1
ATOM 5149 O O . ILE A 1 710 ? 19.203 -6.691 4.578 1 97.88 710 ILE A O 1
ATOM 5153 N N . ALA A 1 711 ? 18.156 -6.352 6.57 1 98 711 ALA A N 1
ATOM 5154 C CA . ALA A 1 711 ? 19.25 -5.578 7.145 1 98 711 ALA A CA 1
ATOM 5155 C C . ALA A 1 711 ? 20.516 -6.43 7.262 1 98 711 ALA A C 1
ATOM 5157 O O . ALA A 1 711 ? 21.625 -5.941 7.023 1 98 711 ALA A O 1
ATOM 5158 N N . ALA A 1 712 ? 20.375 -7.648 7.59 1 97.19 712 ALA A N 1
ATOM 5159 C CA . ALA A 1 712 ? 21.5 -8.547 7.77 1 97.19 712 ALA A CA 1
ATOM 5160 C C . ALA A 1 712 ? 22.219 -8.797 6.449 1 97.19 712 ALA A C 1
ATOM 5162 O O . ALA A 1 712 ? 23.422 -9.062 6.43 1 97.19 712 ALA A O 1
ATOM 5163 N N . ALA A 1 713 ? 21.531 -8.633 5.383 1 96.19 713 ALA A N 1
ATOM 5164 C CA . ALA A 1 713 ? 22.094 -8.93 4.066 1 96.19 713 ALA A CA 1
ATOM 5165 C C . ALA A 1 713 ? 22.719 -7.688 3.443 1 96.19 713 ALA A C 1
ATOM 5167 O O . ALA A 1 713 ? 23.453 -7.785 2.455 1 96.19 713 ALA A O 1
ATOM 5168 N N . GLY A 1 714 ? 22.484 -6.52 3.984 1 95.19 714 GLY A N 1
ATOM 5169 C CA . GLY A 1 714 ? 22.969 -5.281 3.398 1 95.19 714 GLY A CA 1
ATOM 5170 C C . GLY A 1 714 ? 23.938 -4.535 4.297 1 95.19 714 GLY A C 1
ATOM 5171 O O . GLY A 1 714 ? 24.125 -4.902 5.457 1 95.19 714 GLY A O 1
ATOM 5172 N N . ASP A 1 715 ? 24.547 -3.439 3.754 1 97 715 ASP A N 1
ATOM 5173 C CA . ASP A 1 715 ? 25.516 -2.623 4.492 1 97 715 ASP A CA 1
ATOM 5174 C C . ASP A 1 715 ? 24.812 -1.462 5.195 1 97 715 ASP A C 1
ATOM 5176 O O . ASP A 1 715 ? 25.359 -0.895 6.148 1 97 715 ASP A O 1
ATOM 5180 N N . VAL A 1 716 ? 23.703 -1.079 4.711 1 97.69 716 VAL A N 1
ATOM 5181 C CA . VAL A 1 716 ? 22.938 0.035 5.27 1 97.69 716 VAL A CA 1
ATOM 5182 C C . VAL A 1 716 ? 21.453 -0.192 5.043 1 97.69 716 VAL A C 1
ATOM 5184 O O . VAL A 1 716 ? 21.047 -0.839 4.074 1 97.69 716 VAL A O 1
ATOM 5187 N N . LEU A 1 717 ? 20.641 0.23 5.973 1 98.31 717 LEU A N 1
ATOM 5188 C CA . LEU A 1 717 ? 19.188 0.144 5.855 1 98.31 717 LEU A CA 1
ATOM 5189 C C . LEU A 1 717 ? 18.547 1.519 6.016 1 98.31 717 LEU A C 1
ATOM 5191 O O . LEU A 1 717 ? 18.891 2.266 6.93 1 98.31 717 LEU A O 1
ATOM 5195 N N . TRP A 1 718 ? 17.719 1.864 5.094 1 98.25 718 TRP A N 1
ATOM 5196 C CA . TRP A 1 718 ? 16.906 3.072 5.176 1 98.25 718 TRP A CA 1
ATOM 5197 C C . TRP A 1 718 ? 15.422 2.727 5.18 1 98.25 718 TRP A C 1
ATOM 5199 O O . TRP A 1 718 ? 15 1.748 4.555 1 98.25 718 TRP A O 1
ATOM 5209 N N . LEU A 1 719 ? 14.672 3.389 5.906 1 98.31 719 LEU A N 1
ATOM 5210 C CA . LEU A 1 719 ? 13.211 3.338 5.82 1 98.31 719 LEU A CA 1
ATOM 5211 C C . LEU A 1 719 ? 12.656 4.66 5.312 1 98.31 719 LEU A C 1
ATOM 5213 O O . LEU A 1 719 ? 13.039 5.73 5.793 1 98.31 719 LEU A O 1
ATOM 5217 N N . GLU A 1 720 ? 11.883 4.641 4.316 1 96.06 720 GLU A N 1
ATOM 5218 C CA . GLU A 1 720 ? 11.156 5.828 3.869 1 96.06 720 GLU A CA 1
ATOM 5219 C C . GLU A 1 720 ? 9.812 5.949 4.574 1 96.06 720 GLU A C 1
ATOM 5221 O O . GLU A 1 720 ? 8.859 5.254 4.227 1 96.06 720 GLU A O 1
ATOM 5226 N N . LEU A 1 721 ? 9.719 6.859 5.453 1 96.69 721 LEU A N 1
ATOM 5227 C CA . LEU A 1 721 ? 8.547 6.941 6.324 1 96.69 721 LEU A CA 1
ATOM 5228 C C . LEU A 1 721 ? 7.297 7.281 5.52 1 96.69 721 LEU A C 1
ATOM 5230 O O . LEU A 1 721 ? 6.25 6.656 5.707 1 96.69 721 LEU A O 1
ATOM 5234 N N . ARG A 1 722 ? 7.402 8.273 4.633 1 90.69 722 ARG A N 1
ATOM 5235 C CA . ARG A 1 722 ? 6.23 8.695 3.875 1 90.69 722 ARG A CA 1
ATOM 5236 C C . ARG A 1 722 ? 5.664 7.547 3.051 1 90.69 722 ARG A C 1
ATOM 5238 O O . ARG A 1 722 ? 4.449 7.34 3.021 1 90.69 722 ARG A O 1
ATOM 5245 N N . ALA A 1 723 ? 6.555 6.84 2.391 1 91.94 723 ALA A N 1
ATOM 5246 C CA . ALA A 1 723 ? 6.113 5.711 1.578 1 91.94 723 ALA A CA 1
ATOM 5247 C C . ALA A 1 723 ? 5.449 4.641 2.441 1 91.94 723 ALA A C 1
ATOM 5249 O O . ALA A 1 723 ? 4.434 4.062 2.051 1 91.94 723 ALA A O 1
ATOM 5250 N N . LEU A 1 724 ? 6.008 4.324 3.564 1 96.06 724 LEU A N 1
ATOM 5251 C CA . LEU A 1 724 ? 5.43 3.334 4.465 1 96.06 724 LEU A CA 1
ATOM 5252 C C . LEU A 1 724 ? 4.051 3.777 4.945 1 96.06 724 LEU A C 1
ATOM 5254 O O . LEU A 1 724 ? 3.102 2.988 4.941 1 96.06 724 LEU A O 1
ATOM 5258 N N . GLN A 1 725 ? 3.984 5.051 5.355 1 95.06 725 GLN A N 1
ATOM 5259 C CA . GLN A 1 725 ? 2.701 5.562 5.828 1 95.06 725 GLN A CA 1
ATOM 5260 C C . GLN A 1 725 ? 1.653 5.523 4.719 1 95.06 725 GLN A C 1
ATOM 5262 O O . GLN A 1 725 ? 0.493 5.188 4.965 1 95.06 725 GLN A O 1
ATOM 5267 N N . ALA A 1 726 ? 2.074 5.926 3.514 1 90.06 726 ALA A N 1
ATOM 5268 C CA . ALA A 1 726 ? 1.164 5.863 2.373 1 90.06 726 ALA A CA 1
ATOM 5269 C C . ALA A 1 726 ? 0.635 4.449 2.168 1 90.06 726 ALA A C 1
ATOM 5271 O O . ALA A 1 726 ? -0.565 4.25 1.965 1 90.06 726 ALA A O 1
ATOM 5272 N N . ALA A 1 727 ? 1.502 3.496 2.27 1 92.5 727 ALA A N 1
ATOM 5273 C CA . ALA A 1 727 ? 1.12 2.096 2.105 1 92.5 727 ALA A CA 1
ATOM 5274 C C . ALA A 1 727 ? 0.165 1.655 3.211 1 92.5 727 ALA A C 1
ATOM 5276 O O . ALA A 1 727 ? -0.812 0.948 2.951 1 92.5 727 ALA A O 1
ATOM 5277 N N . VAL A 1 728 ? 0.396 2.041 4.398 1 96 728 VAL A N 1
ATOM 5278 C CA . VAL A 1 728 ? -0.417 1.648 5.547 1 96 728 VAL A CA 1
ATOM 5279 C C . VAL A 1 728 ? -1.804 2.277 5.434 1 96 728 VAL A C 1
ATOM 5281 O O . VAL A 1 728 ? -2.812 1.627 5.719 1 96 728 VAL A O 1
ATOM 5284 N N . PHE A 1 729 ? -1.848 3.512 4.957 1 92.75 729 PHE A N 1
ATOM 5285 C CA . PHE A 1 729 ? -3.115 4.227 4.852 1 92.75 729 PHE A CA 1
ATOM 5286 C C . PHE A 1 729 ? -3.859 3.822 3.584 1 92.75 729 PHE A C 1
ATOM 5288 O O . PHE A 1 729 ? -5.059 4.082 3.453 1 92.75 729 PHE A O 1
ATOM 5295 N N . GLY A 1 730 ? -3.172 3.246 2.67 1 87.5 730 GLY A N 1
ATOM 5296 C CA . GLY A 1 730 ? -3.777 2.938 1.384 1 87.5 730 GLY A CA 1
ATOM 5297 C C . GLY A 1 730 ? -3.979 4.16 0.509 1 87.5 730 GLY A C 1
ATOM 5298 O O . GLY A 1 730 ? -4.996 4.277 -0.176 1 87.5 730 GLY A O 1
ATOM 5299 N N . LEU A 1 731 ? -3.098 5.105 0.574 1 82.19 731 LEU A N 1
ATOM 5300 C CA . LEU A 1 731 ? -3.125 6.336 -0.207 1 82.19 731 LEU A CA 1
ATOM 5301 C C . LEU A 1 731 ? -1.867 6.469 -1.06 1 82.19 731 LEU A C 1
ATOM 5303 O O . LEU A 1 731 ? -0.816 5.926 -0.71 1 82.19 731 LEU A O 1
ATOM 5307 N N . PRO A 1 732 ? -2.023 7.188 -2.184 1 75.44 732 PRO A N 1
ATOM 5308 C CA . PRO A 1 732 ? -0.786 7.516 -2.895 1 75.44 732 PRO A CA 1
ATOM 5309 C C . PRO A 1 732 ? 0.152 8.398 -2.072 1 75.44 732 PRO A C 1
ATOM 5311 O O . PRO A 1 732 ? -0.306 9.289 -1.353 1 75.44 732 PRO A O 1
ATOM 5314 N N . ALA A 1 733 ? 1.43 8.133 -2.168 1 76.69 733 ALA A N 1
ATOM 5315 C CA . ALA A 1 733 ? 2.42 8.836 -1.362 1 76.69 733 ALA A CA 1
ATOM 5316 C C . ALA A 1 733 ? 2.365 10.344 -1.621 1 76.69 733 ALA A C 1
ATOM 5318 O O . ALA A 1 733 ? 2.602 11.141 -0.714 1 76.69 733 ALA A O 1
ATOM 5319 N N . ARG A 1 734 ? 1.984 10.734 -2.842 1 70.38 734 ARG A N 1
ATOM 5320 C CA . ARG A 1 734 ? 1.953 12.141 -3.223 1 70.38 734 ARG A CA 1
ATOM 5321 C C . ARG A 1 734 ? 0.904 12.898 -2.42 1 70.38 734 ARG A C 1
ATOM 5323 O O . ARG A 1 734 ? 1.046 14.102 -2.186 1 70.38 734 ARG A O 1
ATOM 5330 N N . GLN A 1 735 ? -0.117 12.258 -2.014 1 75.06 735 GLN A N 1
ATOM 5331 C CA . GLN A 1 735 ? -1.205 12.906 -1.289 1 75.06 735 GLN A CA 1
ATOM 5332 C C . GLN A 1 735 ? -0.769 13.305 0.12 1 75.06 735 GLN A C 1
ATOM 5334 O O . GLN A 1 735 ? -1.426 14.109 0.774 1 75.06 735 GLN A O 1
ATOM 5339 N N . LEU A 1 736 ? 0.345 12.75 0.525 1 79.94 736 LEU A N 1
ATOM 5340 C CA . LEU A 1 736 ? 0.883 13.117 1.831 1 79.94 736 LEU A CA 1
ATOM 5341 C C . LEU A 1 736 ? 1.739 14.375 1.734 1 79.94 736 LEU A C 1
ATOM 5343 O O . LEU A 1 736 ? 2.236 14.875 2.748 1 79.94 736 LEU A O 1
ATOM 5347 N N . LEU A 1 737 ? 1.831 14.875 0.442 1 69.88 737 LEU A N 1
ATOM 5348 C CA . LEU A 1 737 ? 2.602 16.094 0.232 1 69.88 737 LEU A CA 1
ATOM 5349 C C . LEU A 1 737 ? 1.692 17.25 -0.179 1 69.88 737 LEU A C 1
ATOM 5351 O O . LEU A 1 737 ? 2.166 18.359 -0.429 1 69.88 737 LEU A O 1
ATOM 5355 N N . THR A 1 738 ? 0.321 16.875 -0.237 1 65.56 738 THR A N 1
ATOM 5356 C CA . THR A 1 738 ? -0.63 17.875 -0.695 1 65.56 738 THR A CA 1
ATOM 5357 C C . THR A 1 738 ? -1.656 18.188 0.392 1 65.56 738 THR A C 1
ATOM 5359 O O . THR A 1 738 ? -1.823 17.406 1.334 1 65.56 738 THR A O 1
ATOM 5362 N N . ALA A 1 739 ? -2.246 19.328 0.189 1 67.94 739 ALA A N 1
ATOM 5363 C CA . ALA A 1 739 ? -3.25 19.734 1.17 1 67.94 739 ALA A CA 1
ATOM 5364 C C . ALA A 1 739 ? -4.527 18.922 1.021 1 67.94 739 ALA A C 1
ATOM 5366 O O . ALA A 1 739 ? -4.988 18.297 1.979 1 67.94 739 ALA A O 1
ATOM 5367 N N . GLU A 1 740 ? -5.113 19.031 -0.147 1 72.31 740 GLU A N 1
ATOM 5368 C CA . GLU A 1 740 ? -6.332 18.281 -0.415 1 72.31 740 GLU A CA 1
ATOM 5369 C C . GLU A 1 740 ? -6.012 16.891 -0.94 1 72.31 740 GLU A C 1
ATOM 5371 O O . GLU A 1 740 ? -5 16.688 -1.616 1 72.31 740 GLU A O 1
ATOM 5376 N N . PRO A 1 741 ? -6.805 15.891 -0.5 1 79.5 741 PRO A N 1
ATOM 5377 C CA . PRO A 1 741 ? -8.109 15.945 0.166 1 79.5 741 PRO A CA 1
ATOM 5378 C C . PRO A 1 741 ? -8 15.797 1.683 1 79.5 741 PRO A C 1
ATOM 5380 O O . PRO A 1 741 ? -9.016 15.859 2.385 1 79.5 741 PRO A O 1
ATOM 5383 N N . LEU A 1 742 ? -6.848 15.688 2.168 1 83.38 742 LEU A N 1
ATOM 5384 C CA . LEU A 1 742 ? -6.699 15.289 3.564 1 83.38 742 LEU A CA 1
ATOM 5385 C C . LEU A 1 742 ? -7.109 16.422 4.5 1 83.38 742 LEU A C 1
ATOM 5387 O O . LEU A 1 742 ? -7.656 16.172 5.574 1 83.38 742 LEU A O 1
ATOM 5391 N N . ASP A 1 743 ? -6.883 17.688 4.086 1 77.69 743 ASP A N 1
ATOM 5392 C CA . ASP A 1 743 ? -7.277 18.812 4.926 1 77.69 743 ASP A CA 1
ATOM 5393 C C . ASP A 1 743 ? -8.781 18.812 5.172 1 77.69 743 ASP A C 1
ATOM 5395 O O . ASP A 1 743 ? -9.227 18.984 6.309 1 77.69 743 ASP A O 1
ATOM 5399 N N . ASP A 1 744 ? -9.492 18.609 4.152 1 78.5 744 ASP A N 1
ATOM 5400 C CA . ASP A 1 744 ? -10.945 18.562 4.277 1 78.5 744 ASP A CA 1
ATOM 5401 C C . ASP A 1 744 ? -11.375 17.375 5.145 1 78.5 744 ASP A C 1
ATOM 5403 O O . ASP A 1 744 ? -12.266 17.516 5.988 1 78.5 744 ASP A O 1
ATOM 5407 N N . TYR A 1 745 ? -10.797 16.25 4.965 1 88.94 745 TYR A N 1
ATOM 5408 C CA . TYR A 1 745 ? -11.109 15.039 5.727 1 88.94 745 TYR A CA 1
ATOM 5409 C C . TYR A 1 745 ? -10.867 15.258 7.219 1 88.94 745 TYR A C 1
ATOM 5411 O O . TYR A 1 745 ? -11.68 14.836 8.047 1 88.94 745 TYR A O 1
ATOM 5419 N N . LEU A 1 746 ? -9.797 15.898 7.5 1 84.56 746 LEU A N 1
ATOM 5420 C CA . LEU A 1 746 ? -9.438 16.188 8.883 1 84.56 746 LEU A CA 1
ATOM 5421 C C . LEU A 1 746 ? -10.391 17.203 9.492 1 84.56 746 LEU A C 1
ATOM 5423 O O . LEU A 1 746 ? -10.852 17.031 10.625 1 84.56 746 LEU A O 1
ATOM 5427 N N . ALA A 1 747 ? -10.703 18.234 8.734 1 78.56 747 ALA A N 1
ATOM 5428 C CA . ALA A 1 747 ? -11.609 19.281 9.211 1 78.56 747 ALA A CA 1
ATOM 5429 C C . ALA A 1 747 ? -12.977 18.703 9.562 1 78.56 747 ALA A C 1
ATOM 5431 O O . ALA A 1 747 ? -13.617 19.141 10.516 1 78.56 747 ALA A O 1
ATOM 5432 N N . ARG A 1 748 ? -13.383 17.656 8.859 1 86.5 748 ARG A N 1
ATOM 5433 C CA . ARG A 1 748 ? -14.695 17.047 9.055 1 86.5 748 ARG A CA 1
ATOM 5434 C C . ARG A 1 748 ? -14.625 15.922 10.078 1 86.5 748 ARG A C 1
ATOM 5436 O O . ARG A 1 748 ? -15.625 15.25 10.336 1 86.5 748 ARG A O 1
ATOM 5443 N N . GLY A 1 749 ? -13.484 15.68 10.617 1 88.94 749 GLY A N 1
ATOM 5444 C CA . GLY A 1 749 ? -13.32 14.672 11.648 1 88.94 749 GLY A CA 1
ATOM 5445 C C . GLY A 1 749 ? -13.375 13.25 11.117 1 88.94 749 GLY A C 1
ATOM 5446 O O . GLY A 1 749 ? -13.719 12.32 11.844 1 88.94 749 GLY A O 1
ATOM 5447 N N . LEU A 1 750 ? -13.086 13.016 9.852 1 93.5 750 LEU A N 1
ATOM 5448 C CA . LEU A 1 750 ? -13.195 11.703 9.219 1 93.5 750 LEU A CA 1
ATOM 5449 C C . LEU A 1 750 ? -11.891 10.93 9.336 1 93.5 750 LEU A C 1
ATOM 5451 O O . LEU A 1 750 ? -11.844 9.734 9.039 1 93.5 750 LEU A O 1
ATOM 5455 N N . LEU A 1 751 ? -10.859 11.625 9.75 1 91 751 LEU A N 1
ATOM 5456 C CA . LEU A 1 751 ? -9.547 11.039 9.992 1 91 751 LEU A CA 1
ATOM 5457 C C . LEU A 1 751 ? -9.023 11.414 11.375 1 91 751 LEU A C 1
ATOM 5459 O O . LEU A 1 751 ? -8.93 12.594 11.703 1 91 751 LEU A O 1
ATOM 5463 N N . THR A 1 752 ? -8.656 10.445 12.117 1 89.31 752 THR A N 1
ATOM 5464 C CA . THR A 1 752 ? -8.289 10.688 13.508 1 89.31 752 THR A CA 1
ATOM 5465 C C . THR A 1 752 ? -6.816 11.062 13.625 1 89.31 752 THR A C 1
ATOM 5467 O O . THR A 1 752 ? -6.398 11.641 14.625 1 89.31 752 THR A O 1
ATOM 5470 N N . CYS A 1 753 ? -6.051 10.711 12.609 1 90.31 753 CYS A N 1
ATOM 5471 C CA . CYS A 1 753 ? -4.621 11 12.617 1 90.31 753 CYS A CA 1
ATOM 5472 C C . CYS A 1 753 ? -4.172 11.547 11.266 1 90.31 753 CYS A C 1
ATOM 5474 O O . CYS A 1 753 ? -4.504 10.977 10.219 1 90.31 753 CYS A O 1
ATOM 5476 N N . ASP A 1 754 ? -3.514 12.727 11.297 1 89.12 754 ASP A N 1
ATOM 5477 C CA . ASP A 1 754 ? -2.896 13.25 10.078 1 89.12 754 ASP A CA 1
ATOM 5478 C C . ASP A 1 754 ? -1.499 12.664 9.883 1 89.12 754 ASP A C 1
ATOM 5480 O O . ASP A 1 754 ? -0.56 13.031 10.586 1 89.12 754 ASP A O 1
ATOM 5484 N N . PRO A 1 755 ? -1.36 11.75 8.891 1 92.19 755 PRO A N 1
ATOM 5485 C CA . PRO A 1 755 ? -0.063 11.102 8.703 1 92.19 755 PRO A CA 1
ATOM 5486 C C . PRO A 1 755 ? 1.036 12.078 8.289 1 92.19 755 PRO A C 1
ATOM 5488 O O . PRO A 1 755 ? 2.221 11.742 8.359 1 92.19 755 PRO A O 1
ATOM 5491 N N . ARG A 1 756 ? 0.691 13.367 7.883 1 91.44 756 ARG A N 1
ATOM 5492 C CA . ARG A 1 756 ? 1.647 14.383 7.469 1 91.44 756 ARG A CA 1
ATOM 5493 C C . ARG A 1 756 ? 2.287 15.062 8.68 1 91.44 756 ARG A C 1
ATOM 5495 O O . ARG A 1 756 ? 3.34 15.695 8.555 1 91.44 756 ARG A O 1
ATOM 5502 N N . SER A 1 757 ? 1.646 14.891 9.867 1 86.88 757 SER A N 1
ATOM 5503 C CA . SER A 1 757 ? 2.111 15.664 11.023 1 86.88 757 SER A CA 1
ATOM 5504 C C . SER A 1 757 ? 2.434 14.75 12.195 1 86.88 757 SER A C 1
ATOM 5506 O O . SER A 1 757 ? 3.104 15.164 13.148 1 86.88 757 SER A O 1
ATOM 5508 N N . SER A 1 758 ? 1.938 13.562 12.188 1 92.38 758 SER A N 1
ATOM 5509 C CA . SER A 1 758 ? 2.205 12.625 13.273 1 92.38 758 SER A CA 1
ATOM 5510 C C . SER A 1 758 ? 2.266 11.188 12.758 1 92.38 758 SER A C 1
ATOM 5512 O O . SER A 1 758 ? 1.77 10.891 11.672 1 92.38 758 SER A O 1
ATOM 5514 N N . VAL A 1 759 ? 2.889 10.367 13.578 1 95.38 759 VAL A N 1
ATOM 5515 C CA . VAL A 1 759 ? 2.982 8.945 13.234 1 95.38 759 VAL A CA 1
ATOM 5516 C C . VAL A 1 759 ? 1.754 8.203 13.758 1 95.38 759 VAL A C 1
ATOM 5518 O O . VAL A 1 759 ? 1.478 8.227 14.961 1 95.38 759 VAL A O 1
ATOM 5521 N N . ASP A 1 760 ? 1.027 7.594 12.875 1 93.94 760 ASP A N 1
ATOM 5522 C CA . ASP A 1 760 ? -0.187 6.855 13.211 1 93.94 760 ASP A CA 1
ATOM 5523 C C . ASP A 1 760 ? 0.132 5.633 14.062 1 93.94 760 ASP A C 1
ATOM 5525 O O . ASP A 1 760 ? 1.148 4.965 13.852 1 93.94 760 ASP A O 1
ATOM 5529 N N . PRO A 1 761 ? -0.759 5.309 15.047 1 93.06 761 PRO A N 1
ATOM 5530 C CA . PRO A 1 761 ? -0.542 4.129 15.883 1 93.06 761 PRO A CA 1
ATOM 5531 C C . PRO A 1 761 ? -0.36 2.85 15.07 1 93.06 761 PRO A C 1
ATOM 5533 O O . PRO A 1 761 ? 0.39 1.957 15.477 1 93.06 761 PRO A O 1
ATOM 5536 N N . ALA A 1 762 ? -1.022 2.734 13.945 1 93.94 762 ALA A N 1
ATOM 5537 C CA . ALA A 1 762 ? -0.891 1.56 13.094 1 93.94 762 ALA A CA 1
ATOM 5538 C C . ALA A 1 762 ? 0.524 1.447 12.531 1 93.94 762 ALA A C 1
ATOM 5540 O O . ALA A 1 762 ? 0.962 0.359 12.148 1 93.94 762 ALA A O 1
ATOM 5541 N N . VAL A 1 763 ? 1.248 2.559 12.445 1 96.19 763 VAL A N 1
ATOM 5542 C CA . VAL A 1 763 ? 2.596 2.604 11.891 1 96.19 763 VAL A CA 1
ATOM 5543 C C . VAL A 1 763 ? 3.621 2.4 13 1 96.19 763 VAL A C 1
ATOM 5545 O O . VAL A 1 763 ? 4.723 1.902 12.758 1 96.19 763 VAL A O 1
ATOM 5548 N N . VAL A 1 764 ? 3.271 2.785 14.266 1 96 764 VAL A N 1
ATOM 5549 C CA . VAL A 1 764 ? 4.191 2.746 15.406 1 96 764 VAL A CA 1
ATOM 5550 C C . VAL A 1 764 ? 4.703 1.322 15.602 1 96 764 VAL A C 1
ATOM 5552 O O . VAL A 1 764 ? 5.902 1.104 15.773 1 96 764 VAL A O 1
ATOM 5555 N N . GLY A 1 765 ? 3.766 0.346 15.547 1 92.75 765 GLY A N 1
ATOM 5556 C CA . GLY A 1 765 ? 4.191 -1.036 15.695 1 92.75 765 GLY A CA 1
ATOM 5557 C C . GLY A 1 765 ? 5.203 -1.465 14.648 1 92.75 765 GLY A C 1
ATOM 5558 O O . GLY A 1 765 ? 6.152 -2.189 14.961 1 92.75 765 GLY A O 1
ATOM 5559 N N . LEU A 1 766 ? 5.039 -1.079 13.445 1 96.31 766 LEU A N 1
ATOM 5560 C CA . LEU A 1 766 ? 5.973 -1.38 12.367 1 96.31 766 LEU A CA 1
ATOM 5561 C C . LEU A 1 766 ? 7.324 -0.722 12.617 1 96.31 766 LEU A C 1
ATOM 5563 O O . LEU A 1 766 ? 8.367 -1.358 12.453 1 96.31 766 LEU A O 1
ATOM 5567 N N . LEU A 1 767 ? 7.293 0.542 13.078 1 97.88 767 LEU A N 1
ATOM 5568 C CA . LEU A 1 767 ? 8.523 1.299 13.297 1 97.88 767 LEU A CA 1
ATOM 5569 C C . LEU A 1 767 ? 9.312 0.719 14.469 1 97.88 767 LEU A C 1
ATOM 5571 O O . LEU A 1 767 ? 10.547 0.758 14.469 1 97.88 767 LEU A O 1
ATOM 5575 N N . GLU A 1 768 ? 8.641 0.184 15.469 1 97.5 768 GLU A N 1
ATOM 5576 C CA . GLU A 1 768 ? 9.328 -0.463 16.578 1 97.5 768 GLU A CA 1
ATOM 5577 C C . GLU A 1 768 ? 10.18 -1.635 16.094 1 97.5 768 GLU A C 1
ATOM 5579 O O . GLU A 1 768 ? 11.297 -1.831 16.562 1 97.5 768 GLU A O 1
ATOM 5584 N N . ARG A 1 769 ? 9.633 -2.393 15.164 1 96.19 769 ARG A N 1
ATOM 5585 C CA . ARG A 1 769 ? 10.375 -3.51 14.578 1 96.19 769 ARG A CA 1
ATOM 5586 C C . ARG A 1 769 ? 11.625 -3.021 13.852 1 96.19 769 ARG A C 1
ATOM 5588 O O . ARG A 1 769 ? 12.68 -3.641 13.953 1 96.19 769 ARG A O 1
ATOM 5595 N N . VAL A 1 770 ? 11.516 -1.943 13.156 1 97.94 770 VAL A N 1
ATOM 5596 C CA . VAL A 1 770 ? 12.633 -1.388 12.398 1 97.94 770 VAL A CA 1
ATOM 5597 C C . VAL A 1 770 ? 13.68 -0.832 13.359 1 97.94 770 VAL A C 1
ATOM 5599 O O . VAL A 1 770 ? 14.875 -1.054 13.172 1 97.94 770 VAL A O 1
ATOM 5602 N N . ALA A 1 771 ? 13.203 -0.127 14.383 1 97.31 771 ALA A N 1
ATOM 5603 C CA . ALA A 1 771 ? 14.094 0.521 15.344 1 97.31 771 ALA A CA 1
ATOM 5604 C C . ALA A 1 771 ? 14.945 -0.509 16.078 1 97.31 771 ALA A C 1
ATOM 5606 O O . ALA A 1 771 ? 16 -0.177 16.625 1 97.31 771 ALA A O 1
ATOM 5607 N N . ALA A 1 772 ? 14.57 -1.761 16.094 1 96.38 772 ALA A N 1
ATOM 5608 C CA . ALA A 1 772 ? 15.258 -2.824 16.812 1 96.38 772 ALA A CA 1
ATOM 5609 C C . ALA A 1 772 ? 16.453 -3.344 16.016 1 96.38 772 ALA A C 1
ATOM 5611 O O . ALA A 1 772 ? 17.297 -4.055 16.562 1 96.38 772 ALA A O 1
ATOM 5612 N N . VAL A 1 773 ? 16.562 -2.943 14.75 1 96.56 773 VAL A N 1
ATOM 5613 C CA . VAL A 1 773 ? 17.641 -3.426 13.883 1 96.56 773 VAL A CA 1
ATOM 5614 C C . VAL A 1 773 ? 18.984 -2.9 14.383 1 96.56 773 VAL A C 1
ATOM 5616 O O . VAL A 1 773 ? 19.125 -1.712 14.68 1 96.56 773 VAL A O 1
ATOM 5619 N N . ARG A 1 774 ? 20.047 -3.867 14.445 1 94.94 774 ARG A N 1
ATOM 5620 C CA . ARG A 1 774 ? 21.391 -3.482 14.891 1 94.94 774 ARG A CA 1
ATOM 5621 C C . ARG A 1 774 ? 22.453 -4.043 13.953 1 94.94 774 ARG A C 1
ATOM 5623 O O . ARG A 1 774 ? 23.641 -3.76 14.125 1 94.94 774 ARG A O 1
ATOM 5630 N N . SER A 1 775 ? 22.016 -4.711 12.969 1 95.06 775 SER A N 1
ATOM 5631 C CA . SER A 1 775 ? 22.953 -5.438 12.125 1 95.06 775 SER A CA 1
ATOM 5632 C C . SER A 1 775 ? 23.672 -4.5 11.164 1 95.06 775 SER A C 1
ATOM 5634 O O . SER A 1 775 ? 24.734 -4.836 10.633 1 95.06 775 SER A O 1
ATOM 5636 N N . CYS A 1 776 ? 23.156 -3.365 10.906 1 95.88 776 CYS A N 1
ATOM 5637 C CA . CYS A 1 776 ? 23.75 -2.354 10.039 1 95.88 776 CYS A CA 1
ATOM 5638 C C . CYS A 1 776 ? 23.25 -0.962 10.398 1 95.88 776 CYS A C 1
ATOM 5640 O O . CYS A 1 776 ? 22.312 -0.822 11.188 1 95.88 776 CYS A O 1
ATOM 5642 N N . PRO A 1 777 ? 23.969 0.085 9.906 1 96.5 777 PRO A N 1
ATOM 5643 C CA . PRO A 1 777 ? 23.453 1.434 10.148 1 96.5 777 PRO A CA 1
ATOM 5644 C C . PRO A 1 777 ? 22.047 1.627 9.602 1 96.5 777 PRO A C 1
ATOM 5646 O O . PRO A 1 777 ? 21.75 1.231 8.469 1 96.5 777 PRO A O 1
ATOM 5649 N N . LEU A 1 778 ? 21.234 2.123 10.484 1 97.62 778 LEU A N 1
ATOM 5650 C CA . LEU A 1 778 ? 19.812 2.332 10.172 1 97.62 778 LEU A CA 1
ATOM 5651 C C . LEU A 1 778 ? 19.484 3.82 10.117 1 97.62 778 LEU A C 1
ATOM 5653 O O . LEU A 1 778 ? 19.906 4.586 10.984 1 97.62 778 LEU A O 1
ATOM 5657 N N . GLY A 1 779 ? 18.828 4.258 9.031 1 97.88 779 GLY A N 1
ATOM 5658 C CA . GLY A 1 779 ? 18.375 5.637 8.914 1 97.88 779 GLY A CA 1
ATOM 5659 C C . GLY A 1 779 ? 16.953 5.758 8.422 1 97.88 779 GLY A C 1
ATOM 5660 O O . GLY A 1 779 ? 16.391 4.805 7.875 1 97.88 779 GLY A O 1
ATOM 5661 N N . LEU A 1 780 ? 16.328 6.906 8.703 1 98.25 780 LEU A N 1
ATOM 5662 C CA . LEU A 1 780 ? 14.992 7.242 8.195 1 98.25 780 LEU A CA 1
ATOM 5663 C C . LEU A 1 780 ? 15.078 8.336 7.137 1 98.25 780 LEU A C 1
ATOM 5665 O O . LEU A 1 780 ? 15.75 9.352 7.34 1 98.25 780 LEU A O 1
ATOM 5669 N N . ARG A 1 781 ? 14.508 8.07 5.988 1 97.31 781 ARG A N 1
ATOM 5670 C CA . ARG A 1 781 ? 14.32 9.117 4.988 1 97.31 781 ARG A CA 1
ATOM 5671 C C . ARG A 1 781 ? 12.984 9.82 5.168 1 97.31 781 ARG A C 1
ATOM 5673 O O . ARG A 1 781 ? 11.93 9.195 5.051 1 97.31 781 ARG A O 1
ATOM 5680 N N . LEU A 1 782 ? 13.055 11.094 5.48 1 96.31 782 LEU A N 1
ATOM 5681 C CA . LEU A 1 782 ? 11.867 11.914 5.676 1 96.31 782 LEU A CA 1
ATOM 5682 C C . LEU A 1 782 ? 11.711 12.93 4.547 1 96.31 782 LEU A C 1
ATOM 5684 O O . LEU A 1 782 ? 12.336 13.992 4.574 1 96.31 782 LEU A O 1
ATOM 5688 N N . SER A 1 783 ? 10.883 12.641 3.594 1 87.81 783 SER A N 1
ATOM 5689 C CA . SER A 1 783 ? 10.664 13.547 2.467 1 87.81 783 SER A CA 1
ATOM 5690 C C . SER A 1 783 ? 9.617 14.602 2.795 1 87.81 783 SER A C 1
ATOM 5692 O O . SER A 1 783 ? 8.633 14.312 3.477 1 87.81 783 SER A O 1
ATOM 5694 N N . GLY A 1 784 ? 9.812 15.781 2.34 1 82.56 784 GLY A N 1
ATOM 5695 C CA . GLY A 1 784 ? 8.891 16.875 2.596 1 82.56 784 GLY A CA 1
ATOM 5696 C C . GLY A 1 784 ? 9.125 17.562 3.93 1 82.56 784 GLY A C 1
ATOM 5697 O O . GLY A 1 784 ? 10.227 17.484 4.484 1 82.56 784 GLY A O 1
ATOM 5698 N N . THR A 1 785 ? 8.117 18.203 4.383 1 85.81 785 THR A N 1
ATOM 5699 C CA . THR A 1 785 ? 8.188 18.922 5.652 1 85.81 785 THR A CA 1
ATOM 5700 C C . THR A 1 785 ? 8.062 17.953 6.824 1 85.81 785 THR A C 1
ATOM 5702 O O . THR A 1 785 ? 7.199 17.062 6.812 1 85.81 785 THR A O 1
ATOM 5705 N N . VAL A 1 786 ? 8.953 18.109 7.77 1 92.75 786 VAL A N 1
ATOM 5706 C CA . VAL A 1 786 ? 8.93 17.25 8.938 1 92.75 786 VAL A CA 1
ATOM 5707 C C . VAL A 1 786 ? 8.383 18.016 10.141 1 92.75 786 VAL A C 1
ATOM 5709 O O . VAL A 1 786 ? 8.977 19 10.578 1 92.75 786 VAL A O 1
ATOM 5712 N N . SER A 1 787 ? 7.285 17.578 10.656 1 89.44 787 SER A N 1
ATOM 5713 C CA . SER A 1 787 ? 6.703 18.25 11.812 1 89.44 787 SER A CA 1
ATOM 5714 C C . SER A 1 787 ? 7.516 17.969 13.078 1 89.44 787 SER A C 1
ATOM 5716 O O . SER A 1 787 ? 8.227 16.969 13.156 1 89.44 787 SER A O 1
ATOM 5718 N N . GLN A 1 788 ? 7.418 18.891 14.008 1 91.81 788 GLN A N 1
ATOM 5719 C CA . GLN A 1 788 ? 8.086 18.703 15.289 1 91.81 788 GLN A CA 1
ATOM 5720 C C . GLN A 1 788 ? 7.555 17.469 16.016 1 91.81 788 GLN A C 1
ATOM 5722 O O . GLN A 1 788 ? 8.312 16.766 16.688 1 91.81 788 GLN A O 1
ATOM 5727 N N . GLU A 1 789 ? 6.312 17.25 15.914 1 91.81 789 GLU A N 1
ATOM 5728 C CA . GLU A 1 789 ? 5.684 16.094 16.547 1 91.81 789 GLU A CA 1
ATOM 5729 C C . GLU A 1 789 ? 6.23 14.789 15.984 1 91.81 789 GLU A C 1
ATOM 5731 O O . GLU A 1 789 ? 6.566 13.875 16.734 1 91.81 789 GLU A O 1
ATOM 5736 N N . THR A 1 790 ? 6.32 14.688 14.703 1 94.94 790 THR A N 1
ATOM 5737 C CA . THR A 1 790 ? 6.855 13.5 14.055 1 94.94 790 THR A CA 1
ATOM 5738 C C . THR A 1 790 ? 8.297 13.25 14.484 1 94.94 790 THR A C 1
ATOM 5740 O O . THR A 1 790 ? 8.672 12.117 14.812 1 94.94 790 THR A O 1
ATOM 5743 N N . ALA A 1 791 ? 9.086 14.336 14.461 1 95.88 791 ALA A N 1
ATOM 5744 C CA . ALA A 1 791 ? 10.484 14.219 14.875 1 95.88 791 ALA A CA 1
ATOM 5745 C C . ALA A 1 791 ? 10.594 13.695 16.312 1 95.88 791 ALA A C 1
ATOM 5747 O O . ALA A 1 791 ? 11.398 12.805 16.594 1 95.88 791 ALA A O 1
ATOM 5748 N N . ALA A 1 792 ? 9.773 14.258 17.188 1 95.5 792 ALA A N 1
ATOM 5749 C CA . ALA A 1 792 ? 9.781 13.844 18.594 1 95.5 792 ALA A CA 1
ATOM 5750 C C . ALA A 1 792 ? 9.375 12.383 18.734 1 95.5 792 ALA A C 1
ATOM 5752 O O . ALA A 1 792 ? 9.977 11.633 19.5 1 95.5 792 ALA A O 1
ATOM 5753 N N . GLN A 1 793 ? 8.359 11.953 18.031 1 96.25 793 GLN A N 1
ATOM 5754 C CA . GLN A 1 793 ? 7.883 10.578 18.094 1 96.25 793 GLN A CA 1
ATOM 5755 C C . GLN A 1 793 ? 8.945 9.602 17.594 1 96.25 793 GLN A C 1
ATOM 5757 O O . GLN A 1 793 ? 9.18 8.562 18.219 1 96.25 793 GLN A O 1
ATOM 5762 N N . LEU A 1 794 ? 9.586 9.945 16.5 1 97.62 794 LEU A N 1
ATOM 5763 C CA . LEU A 1 794 ? 10.609 9.07 15.93 1 97.62 794 LEU A CA 1
ATOM 5764 C C . LEU A 1 794 ? 11.82 8.984 16.859 1 97.62 794 LEU A C 1
ATOM 5766 O O . LEU A 1 794 ? 12.391 7.902 17.031 1 97.62 794 LEU A O 1
ATOM 5770 N N . HIS A 1 795 ? 12.172 10.141 17.438 1 96.75 795 HIS A N 1
ATOM 5771 C CA . HIS A 1 795 ? 13.258 10.141 18.406 1 96.75 795 HIS A CA 1
ATOM 5772 C C . HIS A 1 795 ? 12.922 9.258 19.609 1 96.75 795 HIS A C 1
ATOM 5774 O O . HIS A 1 795 ? 13.773 8.508 20.094 1 96.75 795 HIS A O 1
ATOM 5780 N N . ALA A 1 796 ? 11.711 9.352 20.078 1 96.06 796 ALA A N 1
ATOM 5781 C CA . ALA A 1 796 ? 11.266 8.57 21.219 1 96.06 796 ALA A CA 1
ATOM 5782 C C . ALA A 1 796 ? 11.297 7.078 20.906 1 96.06 796 ALA A C 1
ATOM 5784 O O . ALA A 1 796 ? 11.516 6.254 21.797 1 96.06 796 ALA A O 1
ATOM 5785 N N . LEU A 1 797 ? 11.062 6.66 19.641 1 96.62 797 LEU A N 1
ATOM 5786 C CA . LEU A 1 797 ? 11.07 5.266 19.219 1 96.62 797 LEU A CA 1
ATOM 5787 C C . LEU A 1 797 ? 12.5 4.734 19.125 1 96.62 797 LEU A C 1
ATOM 5789 O O . LEU A 1 797 ? 12.703 3.531 18.938 1 96.62 797 LEU A O 1
ATOM 5793 N N . GLY A 1 798 ? 13.516 5.664 19.156 1 95.81 798 GLY A N 1
ATOM 5794 C CA . GLY A 1 798 ? 14.906 5.227 19.219 1 95.81 798 GLY A CA 1
ATOM 5795 C C . GLY A 1 798 ? 15.68 5.539 17.953 1 95.81 798 GLY A C 1
ATOM 5796 O O . GLY A 1 798 ? 16.859 5.211 17.844 1 95.81 798 GLY A O 1
ATOM 5797 N N . PHE A 1 799 ? 15.086 6.168 17.031 1 97.31 799 PHE A N 1
ATOM 5798 C CA . PHE A 1 799 ? 15.797 6.5 15.797 1 97.31 799 PHE A CA 1
ATOM 5799 C C . PHE A 1 799 ? 16.75 7.668 16.016 1 97.31 799 PHE A C 1
ATOM 5801 O O . PHE A 1 799 ? 16.438 8.602 16.766 1 97.31 799 PHE A O 1
ATOM 5808 N N . ARG A 1 800 ? 17.922 7.68 15.383 1 97.12 800 ARG A N 1
ATOM 5809 C CA . ARG A 1 800 ? 18.938 8.711 15.625 1 97.12 800 ARG A CA 1
ATOM 5810 C C . ARG A 1 800 ? 19.578 9.164 14.32 1 97.12 800 ARG A C 1
ATOM 5812 O O . ARG A 1 800 ? 20.422 10.07 14.312 1 97.12 800 ARG A O 1
ATOM 5819 N N . ARG A 1 801 ? 19.25 8.555 13.234 1 97.69 801 ARG A N 1
ATOM 5820 C CA . ARG A 1 801 ? 19.797 8.875 11.922 1 97.69 801 ARG A CA 1
ATOM 5821 C C . ARG A 1 801 ? 18.688 9.227 10.938 1 97.69 801 ARG A C 1
ATOM 5823 O O . ARG A 1 801 ? 17.781 8.43 10.711 1 97.69 801 ARG A O 1
ATOM 5830 N N . PHE A 1 802 ? 18.781 10.453 10.367 1 98.12 802 PHE A N 1
ATOM 5831 C CA . PHE A 1 802 ? 17.703 10.953 9.523 1 98.12 802 PHE A CA 1
ATOM 5832 C C . PHE A 1 802 ? 18.25 11.562 8.242 1 98.12 802 PHE A C 1
ATOM 5834 O O . PHE A 1 802 ? 19.328 12.164 8.242 1 98.12 802 PHE A O 1
ATOM 5841 N N . ALA A 1 803 ? 17.609 11.391 7.113 1 97.88 803 ALA A N 1
ATOM 5842 C CA . ALA A 1 803 ? 17.875 12.086 5.859 1 97.88 803 ALA A CA 1
ATOM 5843 C C . ALA A 1 803 ? 16.672 12.938 5.445 1 97.88 803 ALA A C 1
ATOM 5845 O O . ALA A 1 803 ? 15.547 12.453 5.414 1 97.88 803 ALA A O 1
ATOM 5846 N N . VAL A 1 804 ? 16.922 14.211 5.184 1 96.56 804 VAL A N 1
ATOM 5847 C CA . VAL A 1 804 ? 15.836 15.133 4.883 1 96.56 804 VAL A CA 1
ATOM 5848 C C . VAL A 1 804 ? 16.188 15.969 3.654 1 96.56 804 VAL A C 1
ATOM 5850 O O . VAL A 1 804 ? 17.328 15.93 3.17 1 96.56 804 VAL A O 1
ATOM 5853 N N . ASP A 1 805 ? 15.188 16.656 3.094 1 88.81 805 ASP A N 1
ATOM 5854 C CA . ASP A 1 805 ? 15.469 17.641 2.066 1 88.81 805 ASP A CA 1
ATOM 5855 C C . ASP A 1 805 ? 16.344 18.766 2.613 1 88.81 805 ASP A C 1
ATOM 5857 O O . ASP A 1 805 ? 16.312 19.062 3.809 1 88.81 805 ASP A O 1
ATOM 5861 N N . ALA A 1 806 ? 17.094 19.344 1.758 1 86.81 806 ALA A N 1
ATOM 5862 C CA . ALA A 1 806 ? 18.125 20.297 2.184 1 86.81 806 ALA A CA 1
ATOM 5863 C C . ALA A 1 806 ? 17.516 21.391 3.055 1 86.81 806 ALA A C 1
ATOM 5865 O O . ALA A 1 806 ? 18.078 21.75 4.094 1 86.81 806 ALA A O 1
ATOM 5866 N N . ALA A 1 807 ? 16.359 21.859 2.713 1 82.62 807 ALA A N 1
ATOM 5867 C CA . ALA A 1 807 ? 15.719 22.969 3.414 1 82.62 807 ALA A CA 1
ATOM 5868 C C . ALA A 1 807 ? 15.234 22.547 4.797 1 82.62 807 ALA A C 1
ATOM 5870 O O . ALA A 1 807 ? 14.992 23.375 5.664 1 82.62 807 ALA A O 1
ATOM 5871 N N . GLU A 1 808 ? 15.102 21.297 5.062 1 90.38 808 GLU A N 1
ATOM 5872 C CA . GLU A 1 808 ? 14.562 20.766 6.309 1 90.38 808 GLU A CA 1
ATOM 5873 C C . GLU A 1 808 ? 15.68 20.422 7.293 1 90.38 808 GLU A C 1
ATOM 5875 O O . GLU A 1 808 ? 15.414 20.031 8.43 1 90.38 808 GLU A O 1
ATOM 5880 N N . THR A 1 809 ? 16.953 20.625 6.914 1 93.94 809 THR A N 1
ATOM 5881 C CA . THR A 1 809 ? 18.078 20.234 7.746 1 93.94 809 THR A CA 1
ATOM 5882 C C . THR A 1 809 ? 18.047 20.984 9.078 1 93.94 809 THR A C 1
ATOM 5884 O O . THR A 1 809 ? 18 20.375 10.141 1 93.94 809 THR A O 1
ATOM 5887 N N . ARG A 1 810 ? 17.969 22.281 9.031 1 93.12 810 ARG A N 1
ATOM 5888 C CA . ARG A 1 810 ? 18.031 23.094 10.234 1 93.12 810 ARG A CA 1
ATOM 5889 C C . ARG A 1 810 ? 16.781 22.922 11.086 1 93.12 810 ARG A C 1
ATOM 5891 O O . ARG A 1 810 ? 16.859 22.719 12.297 1 93.12 810 ARG A O 1
ATOM 5898 N N . PRO A 1 811 ? 15.578 22.938 10.469 1 93.06 811 PRO A N 1
ATOM 5899 C CA . PRO A 1 811 ? 14.367 22.688 11.25 1 93.06 811 PRO A CA 1
ATOM 5900 C C . PRO A 1 811 ? 14.414 21.344 11.984 1 93.06 811 PRO A C 1
ATOM 5902 O O . PRO A 1 811 ? 14 21.25 13.141 1 93.06 811 PRO A O 1
ATOM 5905 N N . LEU A 1 812 ? 14.922 20.344 11.344 1 95.56 812 LEU A N 1
ATOM 5906 C CA . LEU A 1 812 ? 14.953 19.016 11.969 1 95.56 812 LEU A CA 1
ATOM 5907 C C . LEU A 1 812 ? 15.977 18.984 13.102 1 95.56 812 LEU A C 1
ATOM 5909 O O . LEU A 1 812 ? 15.734 18.359 14.141 1 95.56 812 LEU A O 1
ATOM 5913 N N . VAL A 1 813 ? 17.109 19.594 12.852 1 95.31 813 VAL A N 1
ATOM 5914 C CA . VAL A 1 813 ? 18.125 19.641 13.898 1 95.31 813 VAL A CA 1
ATOM 5915 C C . VAL A 1 813 ? 17.531 20.266 15.156 1 95.31 813 VAL A C 1
ATOM 5917 O O . VAL A 1 813 ? 17.703 19.734 16.266 1 95.31 813 VAL A O 1
ATOM 5920 N N . LEU A 1 814 ? 16.797 21.375 14.977 1 94.25 814 LEU A N 1
ATOM 5921 C CA . LEU A 1 814 ? 16.156 22.016 16.109 1 94.25 814 LEU A CA 1
ATOM 5922 C C . LEU A 1 814 ? 15.141 21.078 16.766 1 94.25 814 LEU A C 1
ATOM 5924 O O . LEU A 1 814 ? 15.117 20.938 17.984 1 94.25 814 LEU A O 1
ATOM 5928 N N . ALA A 1 815 ? 14.312 20.469 15.992 1 95 815 ALA A N 1
ATOM 5929 C CA . ALA A 1 815 ? 13.25 19.594 16.484 1 95 815 ALA A CA 1
ATOM 5930 C C . ALA A 1 815 ? 13.836 18.422 17.266 1 95 815 ALA A C 1
ATOM 5932 O O . ALA A 1 815 ? 13.305 18.047 18.312 1 95 815 ALA A O 1
ATOM 5933 N N . LEU A 1 816 ? 14.898 17.875 16.75 1 95.69 816 LEU A N 1
ATOM 5934 C CA . LEU A 1 816 ? 15.531 16.734 17.422 1 95.69 816 LEU A CA 1
ATOM 5935 C C . LEU A 1 816 ? 16.203 17.172 18.719 1 95.69 816 LEU A C 1
ATOM 5937 O O . LEU A 1 816 ? 16.188 16.438 19.703 1 95.69 816 LEU A O 1
ATOM 5941 N N . GLY A 1 817 ? 16.844 18.359 18.656 1 94.69 817 GLY A N 1
ATOM 5942 C CA . GLY A 1 817 ? 17.375 18.906 19.891 1 94.69 817 GLY A CA 1
ATOM 5943 C C . GLY A 1 817 ? 16.328 19.109 20.969 1 94.69 817 GLY A C 1
ATOM 5944 O O . GLY A 1 817 ? 16.578 18.797 22.141 1 94.69 817 GLY A O 1
ATOM 5945 N N . ARG A 1 818 ? 15.188 19.594 20.562 1 93.38 818 ARG A N 1
ATOM 5946 C CA . ARG A 1 818 ? 14.062 19.781 21.469 1 93.38 818 ARG A CA 1
ATOM 5947 C C . ARG A 1 818 ? 13.602 18.438 22.047 1 93.38 818 ARG A C 1
ATOM 5949 O O . ARG A 1 818 ? 13.328 18.344 23.25 1 93.38 818 ARG A O 1
ATOM 5956 N N . ALA A 1 819 ? 13.531 17.484 21.234 1 93.44 819 ALA A N 1
ATOM 5957 C CA . ALA A 1 819 ? 13.078 16.156 21.656 1 93.44 819 ALA A CA 1
ATOM 5958 C C . ALA A 1 819 ? 14.055 15.539 22.641 1 93.44 819 ALA A C 1
ATOM 5960 O O . ALA A 1 819 ? 13.648 14.867 23.594 1 93.44 819 ALA A O 1
ATOM 5961 N N . ALA A 1 820 ? 15.273 15.734 22.422 1 93.19 820 ALA A N 1
ATOM 5962 C CA . ALA A 1 820 ? 16.312 15.164 23.281 1 93.19 820 ALA A CA 1
ATOM 5963 C C . ALA A 1 820 ? 16.328 15.859 24.641 1 93.19 820 ALA A C 1
ATOM 5965 O O . ALA A 1 820 ? 16.656 15.242 25.656 1 93.19 820 ALA A O 1
ATOM 5966 N N . ALA A 1 821 ? 16.062 17.156 24.641 1 87.38 821 ALA A N 1
ATOM 5967 C CA . ALA A 1 821 ? 16.109 17.953 25.859 1 87.38 821 ALA A CA 1
ATOM 5968 C C . ALA A 1 821 ? 14.883 17.719 26.734 1 87.38 821 ALA A C 1
ATOM 5970 O O . ALA A 1 821 ? 14.898 18.016 27.922 1 87.38 821 ALA A O 1
ATOM 5971 N N . GLY A 1 822 ? 13.742 17.047 26.281 1 77.19 822 GLY A N 1
ATOM 5972 C CA . GLY A 1 822 ? 12.539 16.781 27.047 1 77.19 822 GLY A CA 1
ATOM 5973 C C . GLY A 1 822 ? 11.477 17.844 26.891 1 77.19 822 GLY A C 1
ATOM 5974 O O . GLY A 1 822 ? 11.766 19.031 27.047 1 77.19 822 GLY A O 1
ATOM 5975 N N . MET B 1 1 ? 25.094 -47.906 7.457 1 38.16 1 MET B N 1
ATOM 5976 C CA . MET B 1 1 ? 24.891 -47.156 6.219 1 38.16 1 MET B CA 1
ATOM 5977 C C . MET B 1 1 ? 23.562 -47.562 5.574 1 38.16 1 MET B C 1
ATOM 5979 O O . MET B 1 1 ? 23.266 -48.719 5.41 1 38.16 1 MET B O 1
ATOM 5983 N N . ILE B 1 2 ? 22.609 -46.844 5.645 1 55.44 2 ILE B N 1
ATOM 5984 C CA . ILE B 1 2 ? 21.266 -47.188 5.176 1 55.44 2 ILE B CA 1
ATOM 5985 C C . ILE B 1 2 ? 21.344 -47.656 3.725 1 55.44 2 ILE B C 1
ATOM 5987 O O . ILE B 1 2 ? 22 -47.031 2.891 1 55.44 2 ILE B O 1
ATOM 5991 N N . ARG B 1 3 ? 21 -48.875 3.469 1 80.5 3 ARG B N 1
ATOM 5992 C CA . ARG B 1 3 ? 21 -49.531 2.156 1 80.5 3 ARG B CA 1
ATOM 5993 C C . ARG B 1 3 ? 20.219 -48.688 1.146 1 80.5 3 ARG B C 1
ATOM 5995 O O . ARG B 1 3 ? 19.109 -48.25 1.429 1 80.5 3 ARG B O 1
ATOM 6002 N N . ALA B 1 4 ? 20.969 -48.406 0.072 1 90.5 4 ALA B N 1
ATOM 6003 C CA . ALA B 1 4 ? 20.391 -47.531 -0.944 1 90.5 4 ALA B CA 1
ATOM 6004 C C . ALA B 1 4 ? 19.531 -48.312 -1.924 1 90.5 4 ALA B C 1
ATOM 6006 O O . ALA B 1 4 ? 18.734 -47.75 -2.68 1 90.5 4 ALA B O 1
ATOM 6007 N N . THR B 1 5 ? 19.609 -49.719 -1.876 1 95.31 5 THR B N 1
ATOM 6008 C CA . THR B 1 5 ? 18.875 -50.531 -2.832 1 95.31 5 THR B CA 1
ATOM 6009 C C . THR B 1 5 ? 17.844 -51.406 -2.119 1 95.31 5 THR B C 1
ATOM 6011 O O . THR B 1 5 ? 18.078 -51.844 -0.996 1 95.31 5 THR B O 1
ATOM 6014 N N . LEU B 1 6 ? 16.703 -51.656 -2.748 1 95.31 6 LEU B N 1
ATOM 6015 C CA . LEU B 1 6 ? 15.633 -52.5 -2.246 1 95.31 6 LEU B CA 1
ATOM 6016 C C . LEU B 1 6 ? 15.016 -53.312 -3.373 1 95.31 6 LEU B C 1
ATOM 6018 O O . LEU B 1 6 ? 14.766 -52.781 -4.465 1 95.31 6 LEU B O 1
ATOM 6022 N N . THR B 1 7 ? 14.758 -54.625 -3.117 1 95.44 7 THR B N 1
ATOM 6023 C CA . THR B 1 7 ? 14.016 -55.406 -4.094 1 95.44 7 THR B CA 1
ATOM 6024 C C . THR B 1 7 ? 12.523 -55.094 -4.027 1 95.44 7 THR B C 1
ATOM 6026 O O . THR B 1 7 ? 12.047 -54.531 -3.039 1 95.44 7 THR B O 1
ATOM 6029 N N . PHE B 1 8 ? 11.828 -55.469 -5.074 1 96.12 8 PHE B N 1
ATOM 6030 C CA . PHE B 1 8 ? 10.398 -55.219 -5.117 1 96.12 8 PHE B CA 1
ATOM 6031 C C . PHE B 1 8 ? 9.688 -55.938 -3.975 1 96.12 8 PHE B C 1
ATOM 6033 O O . PHE B 1 8 ? 8.703 -55.438 -3.434 1 96.12 8 PHE B O 1
ATOM 6040 N N . ALA B 1 9 ? 10.188 -57.062 -3.578 1 93.38 9 ALA B N 1
ATOM 6041 C CA . ALA B 1 9 ? 9.562 -57.875 -2.549 1 93.38 9 ALA B CA 1
ATOM 6042 C C . ALA B 1 9 ? 9.797 -57.281 -1.159 1 93.38 9 ALA B C 1
ATOM 6044 O O . ALA B 1 9 ? 8.961 -57.438 -0.269 1 93.38 9 ALA B O 1
ATOM 6045 N N . GLU B 1 10 ? 10.891 -56.625 -0.977 1 93.06 10 GLU B N 1
ATOM 6046 C CA . GLU B 1 10 ? 11.25 -56.156 0.356 1 93.06 10 GLU B CA 1
ATOM 6047 C C . GLU B 1 10 ? 10.812 -54.719 0.564 1 93.06 10 GLU B C 1
ATOM 6049 O O . GLU B 1 10 ? 10.656 -54.25 1.702 1 93.06 10 GLU B O 1
ATOM 6054 N N . ALA B 1 11 ? 10.594 -53.969 -0.469 1 94.38 11 ALA B N 1
ATOM 6055 C CA . ALA B 1 11 ? 10.297 -52.531 -0.395 1 94.38 11 ALA B CA 1
ATOM 6056 C C . ALA B 1 11 ? 8.891 -52.281 0.137 1 94.38 11 ALA B C 1
ATOM 6058 O O . ALA B 1 11 ? 7.973 -53.062 -0.132 1 94.38 11 ALA B O 1
ATOM 6059 N N . ASP B 1 12 ? 8.742 -51.281 0.95 1 94.81 12 ASP B N 1
ATOM 6060 C CA . ASP B 1 12 ? 7.422 -50.812 1.367 1 94.81 12 ASP B CA 1
ATOM 6061 C C . ASP B 1 12 ? 6.773 -49.969 0.29 1 94.81 12 ASP B C 1
ATOM 6063 O O . ASP B 1 12 ? 7.184 -48.812 0.077 1 94.81 12 ASP B O 1
ATOM 6067 N N . PRO B 1 13 ? 5.742 -50.406 -0.271 1 93.62 13 PRO B N 1
ATOM 6068 C CA . PRO B 1 13 ? 5.129 -49.688 -1.381 1 93.62 13 PRO B CA 1
ATOM 6069 C C . PRO B 1 13 ? 4.594 -48.312 -0.96 1 93.62 13 PRO B C 1
ATOM 6071 O O . PRO B 1 13 ? 4.324 -47.469 -1.812 1 93.62 13 PRO B O 1
ATOM 6074 N N . ALA B 1 14 ? 4.465 -48.062 0.316 1 92.5 14 ALA B N 1
ATOM 6075 C CA . ALA B 1 14 ? 3.928 -46.812 0.801 1 92.5 14 ALA B CA 1
ATOM 6076 C C . ALA B 1 14 ? 5.012 -45.719 0.833 1 92.5 14 ALA B C 1
ATOM 6078 O O . ALA B 1 14 ? 4.711 -44.531 0.927 1 92.5 14 ALA B O 1
ATOM 6079 N N . ASP B 1 15 ? 6.207 -46.156 0.72 1 94.5 15 ASP B N 1
ATOM 6080 C CA . ASP B 1 15 ? 7.316 -45.219 0.812 1 94.5 15 ASP B CA 1
ATOM 6081 C C . ASP B 1 15 ? 7.668 -44.656 -0.561 1 94.5 15 ASP B C 1
ATOM 6083 O O . ASP B 1 15 ? 8.805 -44.781 -1.022 1 94.5 15 ASP B O 1
ATOM 6087 N N . VAL B 1 16 ? 6.793 -43.938 -1.118 1 93.38 16 VAL B N 1
ATOM 6088 C CA . VAL B 1 16 ? 6.941 -43.375 -2.461 1 93.38 16 VAL B CA 1
ATOM 6089 C C . VAL B 1 16 ? 8.086 -42.375 -2.48 1 93.38 16 VAL B C 1
ATOM 6091 O O . VAL B 1 16 ? 8.805 -42.25 -3.477 1 93.38 16 VAL B O 1
ATOM 6094 N N . ASP B 1 17 ? 8.281 -41.688 -1.379 1 93.38 17 ASP B N 1
ATOM 6095 C CA . ASP B 1 17 ? 9.32 -40.656 -1.301 1 93.38 17 ASP B CA 1
ATOM 6096 C C . ASP B 1 17 ? 10.703 -41.281 -1.509 1 93.38 17 ASP B C 1
ATOM 6098 O O . ASP B 1 17 ? 11.578 -40.688 -2.129 1 93.38 17 ASP B O 1
ATOM 6102 N N . ARG B 1 18 ? 10.797 -42.5 -1.093 1 93.88 18 ARG B N 1
ATOM 6103 C CA . ARG B 1 18 ? 12.094 -43.156 -1.15 1 93.88 18 ARG B CA 1
ATOM 6104 C C . ARG B 1 18 ? 12.219 -44 -2.404 1 93.88 18 ARG B C 1
ATOM 6106 O O . ARG B 1 18 ? 13.289 -44.094 -3.008 1 93.88 18 ARG B O 1
ATOM 6113 N N . LEU B 1 19 ? 11.133 -44.594 -2.846 1 95.25 19 LEU B N 1
ATOM 6114 C CA . LEU B 1 19 ? 11.188 -45.594 -3.926 1 95.25 19 LEU B CA 1
ATOM 6115 C C . LEU B 1 19 ? 10.891 -44.938 -5.27 1 95.25 19 LEU B C 1
ATOM 6117 O O . LEU B 1 19 ? 11.117 -45.531 -6.324 1 95.25 19 LEU B O 1
ATOM 6121 N N . GLY B 1 20 ? 10.383 -43.688 -5.195 1 93.81 20 GLY B N 1
ATOM 6122 C CA . GLY B 1 20 ? 9.797 -43.125 -6.406 1 93.81 20 GLY B CA 1
ATOM 6123 C C . GLY B 1 20 ? 8.477 -43.781 -6.781 1 93.81 20 GLY B C 1
ATOM 6124 O O . GLY B 1 20 ? 8.148 -44.844 -6.273 1 93.81 20 GLY B O 1
ATOM 6125 N N . GLY B 1 21 ? 7.734 -43.156 -7.629 1 93 21 GLY B N 1
ATOM 6126 C CA . GLY B 1 21 ? 6.438 -43.656 -8.031 1 93 21 GLY B CA 1
ATOM 6127 C C . GLY B 1 21 ? 6.523 -45 -8.734 1 93 21 GLY B C 1
ATOM 6128 O O . GLY B 1 21 ? 5.734 -45.906 -8.453 1 93 21 GLY B O 1
ATOM 6129 N N . LYS B 1 22 ? 7.465 -45.188 -9.656 1 94 22 LYS B N 1
ATOM 6130 C CA . LYS B 1 22 ? 7.609 -46.438 -10.422 1 94 22 LYS B CA 1
ATOM 6131 C C . LYS B 1 22 ? 8.023 -47.594 -9.523 1 94 22 LYS B C 1
ATOM 6133 O O . LYS B 1 22 ? 7.438 -48.656 -9.594 1 94 22 LYS B O 1
ATOM 6138 N N . GLY B 1 23 ? 9.023 -47.312 -8.734 1 95.44 23 GLY B N 1
ATOM 6139 C CA . GLY B 1 23 ? 9.453 -48.344 -7.797 1 95.44 23 GLY B CA 1
ATOM 6140 C C . GLY B 1 23 ? 8.367 -48.75 -6.824 1 95.44 23 GLY B C 1
ATOM 6141 O O . GLY B 1 23 ? 8.195 -49.938 -6.559 1 95.44 23 GLY B O 1
ATOM 6142 N N . ALA B 1 24 ? 7.691 -47.812 -6.258 1 95.75 24 ALA B N 1
ATOM 6143 C CA . ALA B 1 24 ? 6.594 -48.094 -5.336 1 95.75 24 ALA B CA 1
ATOM 6144 C C . ALA B 1 24 ? 5.496 -48.906 -6.016 1 95.75 24 ALA B C 1
ATOM 6146 O O . ALA B 1 24 ? 4.949 -49.844 -5.426 1 95.75 24 ALA B O 1
ATOM 6147 N N . GLY B 1 25 ? 5.168 -48.531 -7.234 1 95.12 25 GLY B N 1
ATOM 6148 C CA . GLY B 1 25 ? 4.168 -49.281 -7.992 1 95.12 25 GLY B CA 1
ATOM 6149 C C . GLY B 1 25 ? 4.555 -50.719 -8.242 1 95.12 25 GLY B C 1
ATOM 6150 O O . GLY B 1 25 ? 3.74 -51.625 -8.07 1 95.12 25 GLY B O 1
ATOM 6151 N N . LEU B 1 26 ? 5.801 -50.969 -8.664 1 96.88 26 LEU B N 1
ATOM 6152 C CA . LEU B 1 26 ? 6.281 -52.312 -8.953 1 96.88 26 LEU B CA 1
ATOM 6153 C C . LEU B 1 26 ? 6.34 -53.156 -7.684 1 96.88 26 LEU B C 1
ATOM 6155 O O . LEU B 1 26 ? 6.039 -54.344 -7.711 1 96.88 26 LEU B O 1
ATOM 6159 N N . ALA B 1 27 ? 6.742 -52.438 -6.602 1 96.38 27 ALA B N 1
ATOM 6160 C CA . ALA B 1 27 ? 6.723 -53.156 -5.316 1 96.38 27 ALA B CA 1
ATOM 6161 C C . ALA B 1 27 ? 5.309 -53.594 -4.961 1 96.38 27 ALA B C 1
ATOM 6163 O O . ALA B 1 27 ? 5.102 -54.75 -4.551 1 96.38 27 ALA B O 1
ATOM 6164 N N . ARG B 1 28 ? 4.375 -52.75 -5.148 1 95.44 28 ARG B N 1
ATOM 6165 C CA . ARG B 1 28 ? 2.984 -53.062 -4.848 1 95.44 28 ARG B CA 1
ATOM 6166 C C . ARG B 1 28 ? 2.48 -54.219 -5.727 1 95.44 28 ARG B C 1
ATOM 6168 O O . ARG B 1 28 ? 1.86 -55.156 -5.234 1 95.44 28 ARG B O 1
ATOM 6175 N N . LEU B 1 29 ? 2.734 -54.125 -7.016 1 96.94 29 LEU B N 1
ATOM 6176 C CA . LEU B 1 29 ? 2.299 -55.156 -7.941 1 96.94 29 LEU B CA 1
ATOM 6177 C C . LEU B 1 29 ? 2.891 -56.531 -7.559 1 96.94 29 LEU B C 1
ATOM 6179 O O . LEU B 1 29 ? 2.188 -57.531 -7.555 1 96.94 29 LEU B O 1
ATOM 6183 N N . THR B 1 30 ? 4.152 -56.531 -7.262 1 96.31 30 THR B N 1
ATOM 6184 C CA . THR B 1 30 ? 4.848 -57.75 -6.883 1 96.31 30 THR B CA 1
ATOM 6185 C C . THR B 1 30 ? 4.23 -58.344 -5.625 1 96.31 30 THR B C 1
ATOM 6187 O O . THR B 1 30 ? 3.982 -59.562 -5.566 1 96.31 30 THR B O 1
ATOM 6190 N N . GLN B 1 31 ? 3.98 -57.562 -4.734 1 95.38 31 GLN B N 1
ATOM 6191 C CA . GLN B 1 31 ? 3.48 -58.031 -3.443 1 95.38 31 GLN B CA 1
ATOM 6192 C C . GLN B 1 31 ? 2.014 -58.438 -3.535 1 95.38 31 GLN B C 1
ATOM 6194 O O . GLN B 1 31 ? 1.506 -59.156 -2.67 1 95.38 31 GLN B O 1
ATOM 6199 N N . LEU B 1 32 ? 1.314 -58 -4.531 1 94.12 32 LEU B N 1
ATOM 6200 C CA . LEU B 1 32 ? -0.051 -58.438 -4.797 1 94.12 32 LEU B CA 1
ATOM 6201 C C . LEU B 1 32 ? -0.059 -59.75 -5.547 1 94.12 32 LEU B C 1
ATOM 6203 O O . LEU B 1 32 ? -1.125 -60.312 -5.809 1 94.12 32 LEU B O 1
ATOM 6207 N N . GLY B 1 33 ? 1.097 -60.219 -5.969 1 93.62 33 GLY B N 1
ATOM 6208 C CA . GLY B 1 33 ? 1.216 -61.531 -6.598 1 93.62 33 GLY B CA 1
ATOM 6209 C C . GLY B 1 33 ? 1.092 -61.469 -8.109 1 93.62 33 GLY B C 1
ATOM 6210 O O . GLY B 1 33 ? 0.899 -62.5 -8.758 1 93.62 33 GLY B O 1
ATOM 6211 N N . LEU B 1 34 ? 1.186 -60.344 -8.695 1 96 34 LEU B N 1
ATOM 6212 C CA . LEU B 1 34 ? 1.094 -60.219 -10.148 1 96 34 LEU B CA 1
ATOM 6213 C C . LEU B 1 34 ? 2.428 -60.562 -10.805 1 96 34 LEU B C 1
ATOM 6215 O O . LEU B 1 34 ? 3.467 -60.562 -10.141 1 96 34 LEU B O 1
ATOM 6219 N N . ARG B 1 35 ? 2.385 -60.906 -12.086 1 96.75 35 ARG B N 1
ATOM 6220 C CA . ARG B 1 35 ? 3.605 -61.25 -12.812 1 96.75 35 ARG B CA 1
ATOM 6221 C C . ARG B 1 35 ? 4.398 -59.969 -13.156 1 96.75 35 ARG B C 1
ATOM 6223 O O . ARG B 1 35 ? 4.109 -59.312 -14.141 1 96.75 35 ARG B O 1
ATOM 6230 N N . VAL B 1 36 ? 5.406 -59.688 -12.352 1 96.88 36 VAL B N 1
ATOM 6231 C CA . VAL B 1 36 ? 6.34 -58.594 -12.539 1 96.88 36 VAL B CA 1
ATOM 6232 C C . VAL B 1 36 ? 7.754 -59.125 -12.711 1 96.88 36 VAL B C 1
ATOM 6234 O O . VAL B 1 36 ? 8.219 -59.938 -11.906 1 96.88 36 VAL B O 1
ATOM 6237 N N . PRO B 1 37 ? 8.414 -58.75 -13.852 1 96.44 37 PRO B N 1
ATOM 6238 C CA . PRO B 1 37 ? 9.805 -59.188 -13.922 1 96.44 37 PRO B CA 1
ATOM 6239 C C . PRO B 1 37 ? 10.617 -58.781 -12.703 1 96.44 37 PRO B C 1
ATOM 6241 O O . PRO B 1 37 ? 10.438 -57.688 -12.18 1 96.44 37 PRO B O 1
ATOM 6244 N N . PRO B 1 38 ? 11.438 -59.656 -12.227 1 96.12 38 PRO B N 1
ATOM 6245 C CA . PRO B 1 38 ? 12.188 -59.312 -11.016 1 96.12 38 PRO B CA 1
ATOM 6246 C C . PRO B 1 38 ? 13.133 -58.125 -11.211 1 96.12 38 PRO B C 1
ATOM 6248 O O . PRO B 1 38 ? 13.641 -57.906 -12.32 1 96.12 38 PRO B O 1
ATOM 6251 N N . GLY B 1 39 ? 13.352 -57.375 -10.203 1 96.75 39 GLY B N 1
ATOM 6252 C CA . GLY B 1 39 ? 14.219 -56.219 -10.219 1 96.75 39 GLY B CA 1
ATOM 6253 C C . GLY B 1 39 ? 14.383 -55.594 -8.852 1 96.75 39 GLY B C 1
ATOM 6254 O O . GLY B 1 39 ? 14 -56.156 -7.836 1 96.75 39 GLY B O 1
ATOM 6255 N N . TYR B 1 40 ? 15.078 -54.469 -8.797 1 96.81 40 TYR B N 1
ATOM 6256 C CA . TYR B 1 40 ? 15.289 -53.719 -7.562 1 96.81 40 TYR B CA 1
ATOM 6257 C C . TYR B 1 40 ? 15.328 -52.219 -7.828 1 96.81 40 TYR B C 1
ATOM 6259 O O . TYR B 1 40 ? 15.398 -51.812 -8.984 1 96.81 40 TYR B O 1
ATOM 6267 N N . VAL B 1 41 ? 15.172 -51.469 -6.695 1 97.06 41 VAL B N 1
ATOM 6268 C CA . VAL B 1 41 ? 15.125 -50 -6.785 1 97.06 41 VAL B CA 1
ATOM 6269 C C . VAL B 1 41 ? 16.328 -49.406 -6.059 1 97.06 41 VAL B C 1
ATOM 6271 O O . VAL B 1 41 ? 16.688 -49.844 -4.973 1 97.06 41 VAL B O 1
ATOM 6274 N N . ILE B 1 42 ? 16.984 -48.531 -6.723 1 97 42 ILE B N 1
ATOM 6275 C CA . ILE B 1 42 ? 17.938 -47.625 -6.062 1 97 42 ILE B CA 1
ATOM 6276 C C . ILE B 1 42 ? 17.219 -46.375 -5.578 1 97 42 ILE B C 1
ATOM 6278 O O . ILE B 1 42 ? 16.719 -45.594 -6.387 1 97 42 ILE B O 1
ATOM 6282 N N . ALA B 1 43 ? 17.25 -46.156 -4.328 1 95.94 43 ALA B N 1
ATOM 6283 C CA . ALA B 1 43 ? 16.375 -45.156 -3.67 1 95.94 43 ALA B CA 1
ATOM 6284 C C . ALA B 1 43 ? 16.781 -43.75 -4.023 1 95.94 43 ALA B C 1
ATOM 6286 O O . ALA B 1 43 ? 17.906 -43.5 -4.488 1 95.94 43 ALA B O 1
ATOM 6287 N N . THR B 1 44 ? 15.867 -42.812 -3.746 1 95.12 44 THR B N 1
ATOM 6288 C CA . THR B 1 44 ? 16.047 -41.406 -4.102 1 95.12 44 THR B CA 1
ATOM 6289 C C . THR B 1 44 ? 17.172 -40.781 -3.285 1 95.12 44 THR B C 1
ATOM 6291 O O . THR B 1 44 ? 17.797 -39.812 -3.717 1 95.12 44 THR B O 1
ATOM 6294 N N . ASP B 1 45 ? 17.422 -41.312 -2.162 1 93.94 45 ASP B N 1
ATOM 6295 C CA . ASP B 1 45 ? 18.484 -40.75 -1.322 1 93.94 45 ASP B CA 1
ATOM 6296 C C . ASP B 1 45 ? 19.844 -40.844 -2.027 1 93.94 45 ASP B C 1
ATOM 6298 O O . ASP B 1 45 ? 20.703 -39.969 -1.854 1 93.94 45 ASP B O 1
ATOM 6302 N N . ALA B 1 46 ? 20.047 -41.938 -2.762 1 94.19 46 ALA B N 1
ATOM 6303 C CA . ALA B 1 46 ? 21.281 -42.062 -3.529 1 94.19 46 ALA B CA 1
ATOM 6304 C C . ALA B 1 46 ? 21.406 -40.969 -4.574 1 94.19 46 ALA B C 1
ATOM 6306 O O . ALA B 1 46 ? 22.484 -40.406 -4.781 1 94.19 46 ALA B O 1
ATOM 6307 N N . CYS B 1 47 ? 20.359 -40.719 -5.18 1 94.06 47 CYS B N 1
ATOM 6308 C CA . CYS B 1 47 ? 20.359 -39.656 -6.176 1 94.06 47 CYS B CA 1
ATOM 6309 C C . CYS B 1 47 ? 20.672 -38.312 -5.531 1 94.06 47 CYS B C 1
ATOM 6311 O O . CYS B 1 47 ? 21.484 -37.531 -6.043 1 94.06 47 CYS B O 1
ATOM 6313 N N . ARG B 1 48 ? 19.969 -38 -4.43 1 93.69 48 ARG B N 1
ATOM 6314 C CA . ARG B 1 48 ? 20.203 -36.719 -3.73 1 93.69 48 ARG B CA 1
ATOM 6315 C C . ARG B 1 48 ? 21.672 -36.562 -3.336 1 93.69 48 ARG B C 1
ATOM 6317 O O . ARG B 1 48 ? 22.25 -35.5 -3.473 1 93.69 48 ARG B O 1
ATOM 6324 N N . HIS B 1 49 ? 22.219 -37.688 -2.877 1 91.62 49 HIS B N 1
ATOM 6325 C CA . HIS B 1 49 ? 23.641 -37.688 -2.545 1 91.62 49 HIS B CA 1
ATOM 6326 C C . HIS B 1 49 ? 24.5 -37.375 -3.775 1 91.62 49 HIS B C 1
ATOM 6328 O O . HIS B 1 49 ? 25.438 -36.594 -3.717 1 91.62 49 HIS B O 1
ATOM 6334 N N . TYR B 1 50 ? 24.25 -38.031 -4.84 1 91.44 50 TYR B N 1
ATOM 6335 C CA . TYR B 1 50 ? 24.969 -37.844 -6.098 1 91.44 50 TYR B CA 1
ATOM 6336 C C . TYR B 1 50 ? 24.906 -36.406 -6.543 1 91.44 50 TYR B C 1
ATOM 6338 O O . TYR B 1 50 ? 25.906 -35.812 -6.965 1 91.44 50 TYR B O 1
ATOM 6346 N N . LEU B 1 51 ? 23.703 -35.812 -6.484 1 89.69 51 LEU B N 1
ATOM 6347 C CA . LEU B 1 51 ? 23.516 -34.469 -6.953 1 89.69 51 LEU B CA 1
ATOM 6348 C C . LEU B 1 51 ? 24.234 -33.469 -6.051 1 89.69 51 LEU B C 1
ATOM 6350 O O . LEU B 1 51 ? 24.672 -32.406 -6.504 1 89.69 51 LEU B O 1
ATOM 6354 N N . GLN B 1 52 ? 24.359 -33.719 -4.773 1 86.88 52 GLN B N 1
ATOM 6355 C CA . GLN B 1 52 ? 25.047 -32.844 -3.822 1 86.88 52 GLN B CA 1
ATOM 6356 C C . GLN B 1 52 ? 26.562 -32.969 -3.973 1 86.88 52 GLN B C 1
ATOM 6358 O O . GLN B 1 52 ? 27.266 -31.953 -3.957 1 86.88 52 GLN B O 1
ATOM 6363 N N . VAL B 1 53 ? 27.094 -34.156 -4.172 1 86.25 53 VAL B N 1
ATOM 6364 C CA . VAL B 1 53 ? 28.531 -34.406 -4.113 1 86.25 53 VAL B CA 1
ATOM 6365 C C . VAL B 1 53 ? 29.109 -34.469 -5.527 1 86.25 53 VAL B C 1
ATOM 6367 O O . VAL B 1 53 ? 30.297 -34.219 -5.734 1 86.25 53 VAL B O 1
ATOM 6370 N N . GLY B 1 54 ? 28.312 -34.781 -6.527 1 85.62 54 GLY B N 1
ATOM 6371 C CA . GLY B 1 54 ? 28.766 -34.844 -7.906 1 85.62 54 GLY B CA 1
ATOM 6372 C C . GLY B 1 54 ? 29.328 -36.219 -8.273 1 85.62 54 GLY B C 1
ATOM 6373 O O . GLY B 1 54 ? 30.094 -36.344 -9.227 1 85.62 54 GLY B O 1
ATOM 6374 N N . GLY B 1 55 ? 29.062 -37.281 -7.516 1 88.44 55 GLY B N 1
ATOM 6375 C CA . GLY B 1 55 ? 29.516 -38.625 -7.77 1 88.44 55 GLY B CA 1
ATOM 6376 C C . GLY B 1 55 ? 28.672 -39.688 -7.062 1 88.44 55 GLY B C 1
ATOM 6377 O O . GLY B 1 55 ? 27.859 -39.375 -6.195 1 88.44 55 GLY B O 1
ATOM 6378 N N . LEU B 1 56 ? 28.922 -40.938 -7.531 1 90.81 56 LEU B N 1
ATOM 6379 C CA . LEU B 1 56 ? 28.156 -42.031 -6.914 1 90.81 56 LEU B CA 1
ATOM 6380 C C . LEU B 1 56 ? 28.5 -42.156 -5.434 1 90.81 56 LEU B C 1
ATOM 6382 O O . LEU B 1 56 ? 29.672 -42.062 -5.051 1 90.81 56 LEU B O 1
ATOM 6386 N N . PRO B 1 57 ? 27.469 -42.344 -4.629 1 89.69 57 PRO B N 1
ATOM 6387 C CA . PRO B 1 57 ? 27.766 -42.562 -3.213 1 89.69 57 PRO B CA 1
ATOM 6388 C C . PRO B 1 57 ? 28.719 -43.719 -2.992 1 89.69 57 PRO B C 1
ATOM 6390 O O . PRO B 1 57 ? 28.703 -44.719 -3.744 1 89.69 57 PRO B O 1
ATOM 6393 N N . GLU B 1 58 ? 29.5 -43.594 -1.931 1 88.44 58 GLU B N 1
ATOM 6394 C CA . GLU B 1 58 ? 30.453 -44.625 -1.596 1 88.44 58 GLU B CA 1
ATOM 6395 C C . GLU B 1 58 ? 29.75 -45.969 -1.305 1 88.44 58 GLU B C 1
ATOM 6397 O O . GLU B 1 58 ? 28.781 -46 -0.542 1 88.44 58 GLU B O 1
ATOM 6402 N N . GLY B 1 59 ? 30.141 -47 -2.008 1 91.62 59 GLY B N 1
ATOM 6403 C CA . GLY B 1 59 ? 29.578 -48.312 -1.746 1 91.62 59 GLY B CA 1
ATOM 6404 C C . GLY B 1 59 ? 28.391 -48.656 -2.611 1 91.62 59 GLY B C 1
ATOM 6405 O O . GLY B 1 59 ? 27.922 -49.781 -2.623 1 91.62 59 GLY B O 1
ATOM 6406 N N . LEU B 1 60 ? 27.859 -47.719 -3.334 1 93.62 60 LEU B N 1
ATOM 6407 C CA . LEU B 1 60 ? 26.656 -47.969 -4.125 1 93.62 60 LEU B CA 1
ATOM 6408 C C . LEU B 1 60 ? 26.938 -48.969 -5.246 1 93.62 60 LEU B C 1
ATOM 6410 O O . LEU B 1 60 ? 26.109 -49.844 -5.516 1 93.62 60 LEU B O 1
ATOM 6414 N N . ALA B 1 61 ? 28.078 -48.844 -5.902 1 93.94 61 ALA B N 1
ATOM 6415 C CA . ALA B 1 61 ? 28.422 -49.75 -6.988 1 93.94 61 ALA B CA 1
ATOM 6416 C C . ALA B 1 61 ? 28.422 -51.219 -6.504 1 93.94 61 ALA B C 1
ATOM 6418 O O . ALA B 1 61 ? 27.875 -52.094 -7.172 1 93.94 61 ALA B O 1
ATOM 6419 N N . ASP B 1 62 ? 28.969 -51.406 -5.34 1 93.81 62 ASP B N 1
ATOM 6420 C CA . ASP B 1 62 ? 29.016 -52.75 -4.766 1 93.81 62 ASP B CA 1
ATOM 6421 C C . ASP B 1 62 ? 27.609 -53.281 -4.461 1 93.81 62 ASP B C 1
ATOM 6423 O O . ASP B 1 62 ? 27.312 -54.438 -4.684 1 93.81 62 ASP B O 1
ATOM 6427 N N . GLU B 1 63 ? 26.875 -52.469 -3.973 1 94.12 63 GLU B N 1
ATOM 6428 C CA . GLU B 1 63 ? 25.5 -52.844 -3.67 1 94.12 63 GLU B CA 1
ATOM 6429 C C . GLU B 1 63 ? 24.734 -53.219 -4.938 1 94.12 63 GLU B C 1
ATOM 6431 O O . GLU B 1 63 ? 23.969 -54.156 -4.949 1 94.12 63 GLU B O 1
ATOM 6436 N N . VAL B 1 64 ? 24.938 -52.438 -5.98 1 95.62 64 VAL B N 1
ATOM 6437 C CA . VAL B 1 64 ? 24.281 -52.656 -7.266 1 95.62 64 VAL B CA 1
ATOM 6438 C C . VAL B 1 64 ? 24.672 -54 -7.82 1 95.62 64 VAL B C 1
ATOM 6440 O O . VAL B 1 64 ? 23.828 -54.781 -8.297 1 95.62 64 VAL B O 1
ATOM 6443 N N . PHE B 1 65 ? 25.922 -54.375 -7.688 1 94.56 65 PHE B N 1
ATOM 6444 C CA . PHE B 1 65 ? 26.406 -55.656 -8.227 1 94.56 65 PHE B CA 1
ATOM 6445 C C . PHE B 1 65 ? 25.922 -56.812 -7.375 1 94.56 65 PHE B C 1
ATOM 6447 O O . PHE B 1 65 ? 25.656 -57.906 -7.895 1 94.56 65 PHE B O 1
ATOM 6454 N N . THR B 1 66 ? 25.828 -56.562 -6.121 1 94.44 66 THR B N 1
ATOM 6455 C CA . THR B 1 66 ? 25.266 -57.594 -5.254 1 94.44 66 THR B CA 1
ATOM 6456 C C . THR B 1 66 ? 23.812 -57.875 -5.629 1 94.44 66 THR B C 1
ATOM 6458 O O . THR B 1 66 ? 23.422 -59.031 -5.719 1 94.44 66 THR B O 1
ATOM 6461 N N . ARG B 1 67 ? 23.078 -56.875 -5.836 1 95.62 67 ARG B N 1
ATOM 6462 C CA . ARG B 1 67 ? 21.688 -57.031 -6.25 1 95.62 67 ARG B CA 1
ATOM 6463 C C . ARG B 1 67 ? 21.594 -57.688 -7.617 1 95.62 67 ARG B C 1
ATOM 6465 O O . ARG B 1 67 ? 20.656 -58.438 -7.887 1 95.62 67 ARG B O 1
ATOM 6472 N N . LEU B 1 68 ? 22.531 -57.344 -8.453 1 95.38 68 LEU B N 1
ATOM 6473 C CA . LEU B 1 68 ? 22.578 -57.969 -9.773 1 95.38 68 LEU B CA 1
ATOM 6474 C C . LEU B 1 68 ? 22.734 -59.469 -9.672 1 95.38 68 LEU B C 1
ATOM 6476 O O . LEU B 1 68 ? 22.078 -60.219 -10.398 1 95.38 68 LEU B O 1
ATOM 6480 N N . GLU B 1 69 ? 23.562 -59.906 -8.773 1 95 69 GLU B N 1
ATOM 6481 C CA . GLU B 1 69 ? 23.75 -61.344 -8.547 1 95 69 GLU B CA 1
ATOM 6482 C C . GLU B 1 69 ? 22.469 -62 -8.047 1 95 69 GLU B C 1
ATOM 6484 O O . GLU B 1 69 ? 22.125 -63.094 -8.461 1 95 69 GLU B O 1
ATOM 6489 N N . GLU B 1 70 ? 21.875 -61.312 -7.254 1 94.38 70 GLU B N 1
ATOM 6490 C CA . GLU B 1 70 ? 20.594 -61.812 -6.758 1 9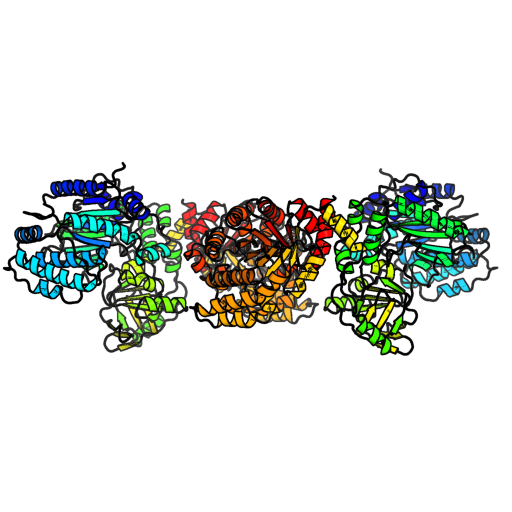4.38 70 GLU B CA 1
ATOM 6491 C C . GLU B 1 70 ? 19.562 -61.906 -7.879 1 94.38 70 GLU B C 1
ATOM 6493 O O . GLU B 1 70 ? 18.766 -62.875 -7.926 1 94.38 70 GLU B O 1
ATOM 6498 N N . LEU B 1 71 ? 19.578 -61 -8.727 1 94.88 71 LEU B N 1
ATOM 6499 C CA . LEU B 1 71 ? 18.656 -60.969 -9.852 1 94.88 71 LEU B CA 1
ATOM 6500 C C . LEU B 1 71 ? 18.938 -62.125 -10.82 1 94.88 71 LEU B C 1
ATOM 6502 O O . LEU B 1 71 ? 18.016 -62.688 -11.375 1 94.88 71 LEU B O 1
ATOM 6506 N N . GLU B 1 72 ? 20.203 -62.406 -11.047 1 95.12 72 GLU B N 1
ATOM 6507 C CA . GLU B 1 72 ? 20.578 -63.562 -11.875 1 95.12 72 GLU B CA 1
ATOM 6508 C C . GLU B 1 72 ? 20.031 -64.875 -11.305 1 95.12 72 GLU B C 1
ATOM 6510 O O . GLU B 1 72 ? 19.484 -65.688 -12.039 1 95.12 72 GLU B O 1
ATOM 6515 N N . ARG B 1 73 ? 20.109 -64.938 -9.984 1 93.38 73 ARG B N 1
ATOM 6516 C CA . ARG B 1 73 ? 19.594 -66.125 -9.32 1 93.38 73 ARG B CA 1
ATOM 6517 C C . ARG B 1 73 ? 18.078 -66.188 -9.43 1 93.38 73 ARG B C 1
ATOM 6519 O O . ARG B 1 73 ? 17.531 -67.25 -9.727 1 93.38 73 ARG B O 1
ATOM 6526 N N . ALA B 1 74 ? 17.438 -65.125 -9.273 1 90.56 74 ALA B N 1
ATOM 6527 C CA . ALA B 1 74 ? 15.969 -65.062 -9.266 1 90.56 74 ALA B CA 1
ATOM 6528 C C . ALA B 1 74 ? 15.414 -65.312 -10.672 1 90.56 74 ALA B C 1
ATOM 6530 O O . ALA B 1 74 ? 14.352 -65.938 -10.828 1 90.56 74 ALA B O 1
ATOM 6531 N N . SER B 1 75 ? 16.109 -64.938 -11.719 1 90.62 75 SER B N 1
ATOM 6532 C CA . SER B 1 75 ? 15.609 -65 -13.086 1 90.62 75 SER B CA 1
ATOM 6533 C C . SER B 1 75 ? 16.094 -66.312 -13.781 1 90.62 75 SER B C 1
ATOM 6535 O O . SER B 1 75 ? 15.555 -66.688 -14.812 1 90.62 75 SER B O 1
ATOM 6537 N N . GLY B 1 76 ? 17.141 -66.812 -13.297 1 90.5 76 GLY B N 1
ATOM 6538 C CA . GLY B 1 76 ? 17.75 -68 -13.945 1 90.5 76 GLY B CA 1
ATOM 6539 C C . GLY B 1 76 ? 18.547 -67.625 -15.188 1 90.5 76 GLY B C 1
ATOM 6540 O O . GLY B 1 76 ? 18.781 -68.438 -16.047 1 90.5 76 GLY B O 1
ATOM 6541 N N . LYS B 1 77 ? 18.828 -66.375 -15.344 1 94.81 77 LYS B N 1
ATOM 6542 C CA . LYS B 1 77 ? 19.594 -65.875 -16.469 1 94.81 77 LYS B CA 1
ATOM 6543 C C . LYS B 1 77 ? 20.969 -65.375 -16.031 1 94.81 77 LYS B C 1
ATOM 6545 O O . LYS B 1 77 ? 21.266 -65.312 -14.844 1 94.81 77 LYS B O 1
ATOM 6550 N N . ALA B 1 78 ? 21.844 -65.125 -17 1 94.75 78 ALA B N 1
ATOM 6551 C CA . ALA B 1 78 ? 23.203 -64.688 -16.703 1 94.75 78 ALA B CA 1
ATOM 6552 C C . ALA B 1 78 ? 23.5 -63.375 -17.359 1 94.75 78 ALA B C 1
ATOM 6554 O O . ALA B 1 78 ? 23.25 -63.188 -18.547 1 94.75 78 ALA B O 1
ATOM 6555 N N . PHE B 1 79 ? 24.062 -62.469 -16.578 1 95 79 PHE B N 1
ATOM 6556 C CA . PHE B 1 79 ? 24.375 -61.125 -17.047 1 95 79 PHE B CA 1
ATOM 6557 C C . PHE B 1 79 ? 25.703 -61.094 -17.781 1 95 79 PHE B C 1
ATOM 6559 O O . PHE B 1 79 ? 26.734 -61.469 -17.219 1 95 79 PHE B O 1
ATOM 6566 N N . GLY B 1 80 ? 25.688 -60.75 -18.984 1 90.12 80 GLY B N 1
ATOM 6567 C CA . GLY B 1 80 ? 26.891 -60.656 -19.797 1 90.12 80 GLY B CA 1
ATOM 6568 C C . GLY B 1 80 ? 27.375 -62.031 -20.281 1 90.12 80 GLY B C 1
ATOM 6569 O O . GLY B 1 80 ? 28.531 -62.188 -20.672 1 90.12 80 GLY B O 1
ATOM 6570 N N . SER B 1 81 ? 26.547 -62.906 -20.141 1 89.06 81 SER B N 1
ATOM 6571 C CA . SER B 1 81 ? 26.938 -64.25 -20.531 1 89.06 81 SER B CA 1
ATOM 6572 C C . SER B 1 81 ? 25.719 -65.125 -20.828 1 89.06 81 SER B C 1
ATOM 6574 O O . SER B 1 81 ? 24.578 -64.625 -20.797 1 89.06 81 SER B O 1
ATOM 6576 N N . GLY B 1 82 ? 25.969 -66.5 -21.344 1 85.81 82 GLY B N 1
ATOM 6577 C CA . GLY B 1 82 ? 24.891 -67.375 -21.625 1 85.81 82 GLY B CA 1
ATOM 6578 C C . GLY B 1 82 ? 24.75 -68.5 -20.562 1 85.81 82 GLY B C 1
ATOM 6579 O O . GLY B 1 82 ? 25.281 -68.375 -19.453 1 85.81 82 GLY B O 1
ATOM 6580 N N . PRO B 1 83 ? 23.812 -69.375 -20.703 1 89.75 83 PRO B N 1
ATOM 6581 C CA . PRO B 1 83 ? 23.109 -69.75 -21.938 1 89.75 83 PRO B CA 1
ATOM 6582 C C . PRO B 1 83 ? 21.922 -68.812 -22.25 1 89.75 83 PRO B C 1
ATOM 6584 O O . PRO B 1 83 ? 21.562 -68.688 -23.422 1 89.75 83 PRO B O 1
ATOM 6587 N N . VAL B 1 84 ? 21.297 -68.375 -21.219 1 92.44 84 VAL B N 1
ATOM 6588 C CA . VAL B 1 84 ? 20.25 -67.375 -21.406 1 92.44 84 VAL B CA 1
ATOM 6589 C C . VAL B 1 84 ? 20.703 -66.062 -20.812 1 92.44 84 VAL B C 1
ATOM 6591 O O . VAL B 1 84 ? 20.75 -65.875 -19.594 1 92.44 84 VAL B O 1
ATOM 6594 N N . PRO B 1 85 ? 20.922 -65.125 -21.656 1 94.94 85 PRO B N 1
ATOM 6595 C CA . PRO B 1 85 ? 21.453 -63.844 -21.156 1 94.94 85 PRO B CA 1
ATOM 6596 C C . PRO B 1 85 ? 20.422 -63.031 -20.422 1 94.94 85 PRO B C 1
ATOM 6598 O O . PRO B 1 85 ? 19.25 -63 -20.812 1 94.94 85 PRO B O 1
ATOM 6601 N N . LEU B 1 86 ? 20.828 -62.406 -19.312 1 95.81 86 LEU B N 1
ATOM 6602 C CA . LEU B 1 86 ? 20.031 -61.438 -18.578 1 95.81 86 LEU B CA 1
ATOM 6603 C C . LEU B 1 86 ? 20.25 -60.031 -19.109 1 95.81 86 LEU B C 1
ATOM 6605 O O . LEU B 1 86 ? 21.359 -59.5 -19.031 1 95.81 86 LEU B O 1
ATOM 6609 N N . LEU B 1 87 ? 19.25 -59.469 -19.75 1 96.19 87 LEU B N 1
ATOM 6610 C CA . LEU B 1 87 ? 19.266 -58.062 -20.125 1 96.19 87 LEU B CA 1
ATOM 6611 C C . LEU B 1 87 ? 18.391 -57.25 -19.172 1 96.19 87 LEU B C 1
ATOM 6613 O O . LEU B 1 87 ? 17.422 -57.75 -18.609 1 96.19 87 LEU B O 1
ATOM 6617 N N . LEU B 1 88 ? 18.797 -56 -19.031 1 96.75 88 LEU B N 1
ATOM 6618 C CA . LEU B 1 88 ? 18.156 -55.188 -18 1 96.75 88 LEU B CA 1
ATOM 6619 C C . LEU B 1 88 ? 17.516 -53.969 -18.625 1 96.75 88 LEU B C 1
ATOM 6621 O O . LEU B 1 88 ? 17.953 -53.5 -19.672 1 96.75 88 LEU B O 1
ATOM 6625 N N . SER B 1 89 ? 16.469 -53.531 -18 1 95.25 89 SER B N 1
ATOM 6626 C CA . SER B 1 89 ? 15.961 -52.188 -18.188 1 95.25 89 SER B CA 1
ATOM 6627 C C . SER B 1 89 ? 16.312 -51.281 -17 1 95.25 89 SER B C 1
ATOM 6629 O O . SER B 1 89 ? 16.219 -51.719 -15.844 1 95.25 89 SER B O 1
ATOM 6631 N N . VAL B 1 90 ? 16.828 -50.156 -17.234 1 95.25 90 VAL B N 1
ATOM 6632 C CA . VAL B 1 90 ? 17.141 -49.125 -16.234 1 95.25 90 VAL B CA 1
ATOM 6633 C C . VAL B 1 90 ? 16.297 -47.875 -16.453 1 95.25 90 VAL B C 1
ATOM 6635 O O . VAL B 1 90 ? 16.484 -47.156 -17.422 1 95.25 90 VAL B O 1
ATOM 6638 N N . ARG B 1 91 ? 15.383 -47.625 -15.484 1 93.31 91 ARG B N 1
ATOM 6639 C CA . ARG B 1 91 ? 14.391 -46.594 -15.672 1 93.31 91 ARG B CA 1
ATOM 6640 C C . ARG B 1 91 ? 14.359 -45.656 -14.469 1 93.31 91 ARG B C 1
ATOM 6642 O O . ARG B 1 91 ? 14.617 -46.062 -13.344 1 93.31 91 ARG B O 1
ATOM 6649 N N . SER B 1 92 ? 14.016 -44.469 -14.773 1 92.5 92 SER B N 1
ATOM 6650 C CA . SER B 1 92 ? 13.891 -43.469 -13.719 1 92.5 92 SER B CA 1
ATOM 6651 C C . SER B 1 92 ? 12.508 -43.5 -13.086 1 92.5 92 SER B C 1
ATOM 6653 O O . SER B 1 92 ? 11.531 -43.906 -13.734 1 92.5 92 SER B O 1
ATOM 6655 N N . GLY B 1 93 ? 12.375 -43.125 -11.758 1 91.38 93 GLY B N 1
ATOM 6656 C CA . GLY B 1 93 ? 11.117 -42.969 -11.047 1 91.38 93 GLY B CA 1
ATOM 6657 C C . GLY B 1 93 ? 11.195 -42 -9.898 1 91.38 93 GLY B C 1
ATOM 6658 O O . GLY B 1 93 ? 11.695 -42.312 -8.82 1 91.38 93 GLY B O 1
ATOM 6659 N N . ALA B 1 94 ? 10.633 -40.812 -10.109 1 91.5 94 ALA B N 1
ATOM 6660 C CA . ALA B 1 94 ? 10.586 -39.781 -9.062 1 91.5 94 ALA B CA 1
ATOM 6661 C C . ALA B 1 94 ? 9.328 -39.938 -8.203 1 91.5 94 ALA B C 1
ATOM 6663 O O . ALA B 1 94 ? 8.391 -40.656 -8.586 1 91.5 94 ALA B O 1
ATOM 6664 N N . PRO B 1 95 ? 9.375 -39.344 -7.008 1 90.56 95 PRO B N 1
ATOM 6665 C CA . PRO B 1 95 ? 8.172 -39.406 -6.172 1 90.56 95 PRO B CA 1
ATOM 6666 C C . PRO B 1 95 ? 6.957 -38.781 -6.855 1 90.56 95 PRO B C 1
ATOM 6668 O O . PRO B 1 95 ? 5.832 -39.219 -6.664 1 90.56 95 PRO B O 1
ATOM 6671 N N . ILE B 1 96 ? 7.199 -37.75 -7.637 1 85.56 96 ILE B N 1
ATOM 6672 C CA . ILE B 1 96 ? 6.168 -37.125 -8.453 1 85.56 96 ILE B CA 1
ATOM 6673 C C . ILE B 1 96 ? 6.441 -37.406 -9.93 1 85.56 96 ILE B C 1
ATOM 6675 O O . ILE B 1 96 ? 7.547 -37.156 -10.422 1 85.56 96 ILE B O 1
ATOM 6679 N N . SER B 1 97 ? 5.473 -37.906 -10.547 1 80.5 97 SER B N 1
ATOM 6680 C CA . SER B 1 97 ? 5.625 -38.375 -11.93 1 80.5 97 SER B CA 1
ATOM 6681 C C . SER B 1 97 ? 5.898 -37.188 -12.867 1 80.5 97 SER B C 1
ATOM 6683 O O . SER B 1 97 ? 5.215 -36.188 -12.812 1 80.5 97 SER B O 1
ATOM 6685 N N . MET B 1 98 ? 6.949 -37.375 -13.57 1 77.44 98 MET B N 1
ATOM 6686 C CA . MET B 1 98 ? 7.305 -36.438 -14.648 1 77.44 98 MET B CA 1
ATOM 6687 C C . MET B 1 98 ? 7.383 -37.188 -15.984 1 77.44 98 MET B C 1
ATOM 6689 O O . MET B 1 98 ? 8.477 -37.5 -16.453 1 77.44 98 MET B O 1
ATOM 6693 N N . PRO B 1 99 ? 6.266 -37.375 -16.594 1 69.44 99 PRO B N 1
ATOM 6694 C CA . PRO B 1 99 ? 6.223 -38.219 -17.797 1 69.44 99 PRO B CA 1
ATOM 6695 C C . PRO B 1 99 ? 7.141 -37.719 -18.906 1 69.44 99 PRO B C 1
ATOM 6697 O O . PRO B 1 99 ? 7.078 -36.531 -19.281 1 69.44 99 PRO B O 1
ATOM 6700 N N . GLY B 1 100 ? 7.949 -38.594 -19.438 1 66 100 GLY B N 1
ATOM 6701 C CA . GLY B 1 100 ? 8.766 -38.344 -20.609 1 66 100 GLY B CA 1
ATOM 6702 C C . GLY B 1 100 ? 10 -37.531 -20.312 1 66 100 GLY B C 1
ATOM 6703 O O . GLY B 1 100 ? 10.82 -37.25 -21.188 1 66 100 GLY B O 1
ATOM 6704 N N . MET B 1 101 ? 10.195 -37.188 -19.062 1 68.5 101 MET B N 1
ATOM 6705 C CA . MET B 1 101 ? 11.242 -36.188 -18.75 1 68.5 101 MET B CA 1
ATOM 6706 C C . MET B 1 101 ? 12.531 -36.906 -18.328 1 68.5 101 MET B C 1
ATOM 6708 O O . MET B 1 101 ? 13.617 -36.344 -18.469 1 68.5 101 MET B O 1
ATOM 6712 N N . MET B 1 102 ? 12.305 -38.094 -17.922 1 74.31 102 MET B N 1
ATOM 6713 C CA . MET B 1 102 ? 13.477 -38.781 -17.375 1 74.31 102 MET B CA 1
ATOM 6714 C C . MET B 1 102 ? 13.945 -39.875 -18.312 1 74.31 102 MET B C 1
ATOM 6716 O O . MET B 1 102 ? 13.219 -40.281 -19.234 1 74.31 102 MET B O 1
ATOM 6720 N N . ASP B 1 103 ? 15.164 -40.344 -18.062 1 77.31 103 ASP B N 1
ATOM 6721 C CA . ASP B 1 103 ? 15.844 -41.219 -19.016 1 77.31 103 ASP B CA 1
ATOM 6722 C C . ASP B 1 103 ? 15.555 -42.688 -18.703 1 77.31 103 ASP B C 1
ATOM 6724 O O . ASP B 1 103 ? 15.328 -43.031 -17.547 1 77.31 103 ASP B O 1
ATOM 6728 N N . THR B 1 104 ? 15.383 -43.438 -19.766 1 83.31 104 THR B N 1
ATOM 6729 C CA . THR B 1 104 ? 15.211 -44.875 -19.703 1 83.31 104 THR B CA 1
ATOM 6730 C C . THR B 1 104 ? 16.188 -45.562 -20.656 1 83.31 104 THR B C 1
ATOM 6732 O O . THR B 1 104 ? 16.438 -45.094 -21.75 1 83.31 104 THR B O 1
ATOM 6735 N N . ILE B 1 105 ? 16.844 -46.625 -20.188 1 89.69 105 ILE B N 1
ATOM 6736 C CA . ILE B 1 105 ? 17.703 -47.438 -21.031 1 89.69 105 ILE B CA 1
ATOM 6737 C C . ILE B 1 105 ? 17.203 -48.906 -21.031 1 89.69 105 ILE B C 1
ATOM 6739 O O . ILE B 1 105 ? 17.016 -49.5 -19.969 1 89.69 105 ILE B O 1
ATOM 6743 N N . LEU B 1 106 ? 16.984 -49.438 -22.203 1 91.88 106 LEU B N 1
ATOM 6744 C CA . LEU B 1 106 ? 16.531 -50.812 -22.359 1 91.88 106 LEU B CA 1
ATOM 6745 C C . LEU B 1 106 ? 17.641 -51.688 -22.953 1 91.88 106 LEU B C 1
ATOM 6747 O O . LEU B 1 106 ? 18.625 -51.156 -23.5 1 91.88 106 LEU B O 1
ATOM 6751 N N . ASN B 1 107 ? 17.547 -52.969 -22.812 1 93.88 107 ASN B N 1
ATOM 6752 C CA . ASN B 1 107 ? 18.406 -53.969 -23.406 1 93.88 107 ASN B CA 1
ATOM 6753 C C . ASN B 1 107 ? 19.844 -53.875 -22.875 1 93.88 107 ASN B C 1
ATOM 6755 O O . ASN B 1 107 ? 20.797 -54.188 -23.594 1 93.88 107 ASN B O 1
ATOM 6759 N N . LEU B 1 108 ? 19.922 -53.406 -21.688 1 95 108 LEU B N 1
ATOM 6760 C CA . LEU B 1 108 ? 21.234 -53.219 -21.094 1 95 108 LEU B CA 1
ATOM 6761 C C . LEU B 1 108 ? 21.859 -54.562 -20.719 1 95 108 LEU B C 1
ATOM 6763 O O . LEU B 1 108 ? 21.172 -55.438 -20.188 1 95 108 LEU B O 1
ATOM 6767 N N . GLY B 1 109 ? 23.156 -54.688 -20.984 1 95.19 109 GLY B N 1
ATOM 6768 C CA . GLY B 1 109 ? 23.891 -55.906 -20.641 1 95.19 109 GLY B CA 1
ATOM 6769 C C . GLY B 1 109 ? 24.297 -56.719 -21.844 1 95.19 109 GLY B C 1
ATOM 6770 O O . GLY B 1 109 ? 24.734 -57.875 -21.719 1 95.19 109 GLY B O 1
ATOM 6771 N N . ILE B 1 110 ? 24.125 -56.156 -23.031 1 92.44 110 ILE B N 1
ATOM 6772 C CA . ILE B 1 110 ? 24.406 -56.906 -24.25 1 92.44 110 ILE B CA 1
ATOM 6773 C C . ILE B 1 110 ? 25.844 -56.656 -24.688 1 92.44 110 ILE B C 1
ATOM 6775 O O . ILE B 1 110 ? 26.25 -55.531 -24.938 1 92.44 110 ILE B O 1
ATOM 6779 N N . ASP B 1 111 ? 26.672 -57.562 -24.594 1 93.12 111 ASP B N 1
ATOM 6780 C CA . ASP B 1 111 ? 27.984 -57.625 -25.203 1 93.12 111 ASP B CA 1
ATOM 6781 C C . ASP B 1 111 ? 28.062 -58.75 -26.234 1 93.12 111 ASP B C 1
ATOM 6783 O O . ASP B 1 111 ? 27.047 -59.375 -26.578 1 93.12 111 ASP B O 1
ATOM 6787 N N . ARG B 1 112 ? 29.25 -58.969 -26.797 1 93.5 112 ARG B N 1
ATOM 6788 C CA . ARG B 1 112 ? 29.391 -59.969 -27.875 1 93.5 112 ARG B CA 1
ATOM 6789 C C . ARG B 1 112 ? 28.969 -61.344 -27.406 1 93.5 112 ARG B C 1
ATOM 6791 O O . ARG B 1 112 ? 28.281 -62.062 -28.125 1 93.5 112 ARG B O 1
ATOM 6798 N N . ARG B 1 113 ? 29.422 -61.781 -26.219 1 94.62 113 ARG B N 1
ATOM 6799 C CA . ARG B 1 113 ? 29.094 -63.062 -25.672 1 94.62 113 ARG B CA 1
ATOM 6800 C C . ARG B 1 113 ? 27.594 -63.219 -25.422 1 94.62 113 ARG B C 1
ATOM 6802 O O . ARG B 1 113 ? 26.984 -64.25 -25.766 1 94.62 113 ARG B O 1
ATOM 6809 N N . ALA B 1 114 ? 27.016 -62.188 -24.812 1 94.44 114 ALA B N 1
ATOM 6810 C CA . ALA B 1 114 ? 25.594 -62.188 -24.547 1 94.44 114 ALA B CA 1
ATOM 6811 C C . ALA B 1 114 ? 24.781 -62.219 -25.828 1 94.44 114 ALA B C 1
ATOM 6813 O O . ALA B 1 114 ? 23.734 -62.875 -25.906 1 94.44 114 ALA B O 1
ATOM 6814 N N . ALA B 1 115 ? 25.203 -61.562 -26.859 1 94.19 115 ALA B N 1
ATOM 6815 C CA . ALA B 1 115 ? 24.516 -61.531 -28.141 1 94.19 115 ALA B CA 1
ATOM 6816 C C . ALA B 1 115 ? 24.469 -62.906 -28.766 1 94.19 115 ALA B C 1
ATOM 6818 O O . ALA B 1 115 ? 23.406 -63.344 -29.266 1 94.19 115 ALA B O 1
ATOM 6819 N N . VAL B 1 116 ? 25.594 -63.531 -28.75 1 94.38 116 VAL B N 1
ATOM 6820 C CA . VAL B 1 116 ? 25.672 -64.875 -29.297 1 94.38 116 VAL B CA 1
ATOM 6821 C C . VAL B 1 116 ? 24.75 -65.812 -28.516 1 94.38 116 VAL B C 1
ATOM 6823 O O . VAL B 1 116 ? 24 -66.562 -29.109 1 94.38 116 VAL B O 1
ATOM 6826 N N . ALA B 1 117 ? 24.812 -65.688 -27.25 1 94.69 117 ALA B N 1
ATOM 6827 C CA . ALA B 1 117 ? 23.969 -66.562 -26.391 1 94.69 117 ALA B CA 1
ATOM 6828 C C . ALA B 1 117 ? 22.484 -66.25 -26.625 1 94.69 117 ALA B C 1
ATOM 6830 O O . ALA B 1 117 ? 21.656 -67.125 -26.641 1 94.69 117 ALA B O 1
ATOM 6831 N N . LEU B 1 118 ? 22.156 -65 -26.812 1 94 118 LEU B N 1
ATOM 6832 C CA . LEU B 1 118 ? 20.781 -64.625 -27.047 1 94 118 LEU B CA 1
ATOM 6833 C C . LEU B 1 118 ? 20.266 -65.188 -28.359 1 94 118 LEU B C 1
ATOM 6835 O O . LEU B 1 118 ? 19.109 -65.625 -28.438 1 94 118 LEU B O 1
ATOM 6839 N N . ALA B 1 119 ? 21.109 -65.188 -29.344 1 93.5 119 ALA B N 1
ATOM 6840 C CA . ALA B 1 119 ? 20.75 -65.75 -30.625 1 93.5 119 ALA B CA 1
ATOM 6841 C C . ALA B 1 119 ? 20.469 -67.25 -30.5 1 93.5 119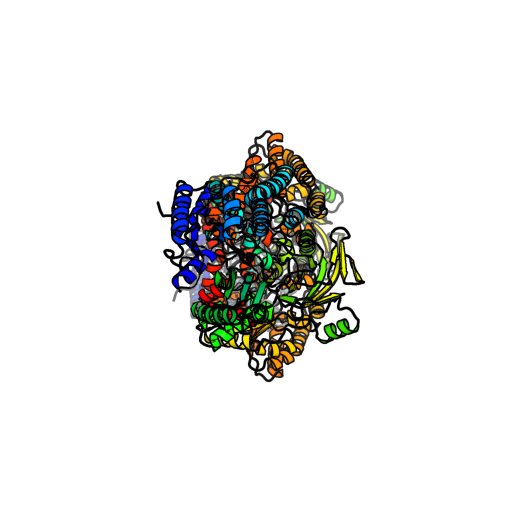 ALA B C 1
ATOM 6843 O O . ALA B 1 119 ? 19.531 -67.75 -31.109 1 93.5 119 ALA B O 1
ATOM 6844 N N . GLN B 1 120 ? 21.281 -67.812 -29.719 1 92.88 120 GLN B N 1
ATOM 6845 C CA . GLN B 1 120 ? 21.109 -69.25 -29.5 1 92.88 120 GLN B CA 1
ATOM 6846 C C . GLN B 1 120 ? 19.844 -69.562 -28.703 1 92.88 120 GLN B C 1
ATOM 6848 O O . GLN B 1 120 ? 19.094 -70.5 -29.016 1 92.88 120 GLN B O 1
ATOM 6853 N N . ALA B 1 121 ? 19.594 -68.75 -27.734 1 91.94 121 ALA B N 1
ATOM 6854 C CA . ALA B 1 121 ? 18.469 -69 -26.844 1 91.94 121 ALA B CA 1
ATOM 6855 C C . ALA B 1 121 ? 17.141 -68.688 -27.547 1 91.94 121 ALA B C 1
ATOM 6857 O O . ALA B 1 121 ? 16.125 -69.312 -27.266 1 91.94 121 ALA B O 1
ATOM 6858 N N . THR B 1 122 ? 17.094 -67.75 -28.5 1 90.75 122 THR B N 1
ATOM 6859 C CA . THR B 1 122 ? 15.852 -67.312 -29.125 1 90.75 122 THR B CA 1
ATOM 6860 C C . THR B 1 122 ? 15.703 -67.938 -30.516 1 90.75 122 THR B C 1
ATOM 6862 O O . THR B 1 122 ? 14.602 -67.938 -31.062 1 90.75 122 THR B O 1
ATOM 6865 N N . GLY B 1 123 ? 16.828 -68.25 -31.062 1 88.88 123 GLY B N 1
ATOM 6866 C CA . GLY B 1 123 ? 16.844 -68.812 -32.406 1 88.88 123 GLY B CA 1
ATOM 6867 C C . GLY B 1 123 ? 16.625 -67.75 -33.5 1 88.88 123 GLY B C 1
ATOM 6868 O O . GLY B 1 123 ? 16.188 -68.062 -34.594 1 88.88 123 GLY B O 1
ATOM 6869 N N . ASP B 1 124 ? 16.891 -66.5 -33.094 1 90.94 124 ASP B N 1
ATOM 6870 C CA . ASP B 1 124 ? 16.578 -65.375 -34 1 90.94 124 ASP B CA 1
ATOM 6871 C C . ASP B 1 124 ? 17.688 -64.312 -34.031 1 90.94 124 ASP B C 1
ATOM 6873 O O . ASP B 1 124 ? 17.734 -63.469 -33.156 1 90.94 124 ASP B O 1
ATOM 6877 N N . VAL B 1 125 ? 18.469 -64.375 -35.031 1 90.88 125 VAL B N 1
ATOM 6878 C CA . VAL B 1 125 ? 19.625 -63.469 -35.125 1 90.88 125 VAL B CA 1
ATOM 6879 C C . VAL B 1 125 ? 19.156 -62.031 -35.469 1 90.88 125 VAL B C 1
ATOM 6881 O O . VAL B 1 125 ? 19.797 -61.062 -35.094 1 90.88 125 VAL B O 1
ATOM 6884 N N . ARG B 1 126 ? 18.062 -61.969 -36.094 1 88.56 126 ARG B N 1
ATOM 6885 C CA . ARG B 1 126 ? 17.516 -60.656 -36.406 1 88.56 126 ARG B CA 1
ATOM 6886 C C . ARG B 1 126 ? 17.047 -59.938 -35.156 1 88.56 126 ARG B C 1
ATOM 6888 O O . ARG B 1 126 ? 17.188 -58.719 -35.062 1 88.56 126 ARG B O 1
ATOM 6895 N N . PHE B 1 127 ? 16.484 -60.688 -34.375 1 89.69 127 PHE B N 1
ATOM 6896 C CA . PHE B 1 127 ? 16.094 -60.125 -33.062 1 89.69 127 PHE B CA 1
ATOM 6897 C C . PHE B 1 127 ? 17.297 -59.562 -32.344 1 89.69 127 PHE B C 1
ATOM 6899 O O . PHE B 1 127 ? 17.234 -58.469 -31.766 1 89.69 127 PHE B O 1
ATOM 6906 N N . VAL B 1 128 ? 18.359 -60.281 -32.344 1 90.44 128 VAL B N 1
ATOM 6907 C CA . VAL B 1 128 ? 19.578 -59.875 -31.656 1 90.44 128 VAL B CA 1
ATOM 6908 C C . VAL B 1 128 ? 20.094 -58.562 -32.281 1 90.44 128 VAL B C 1
ATOM 6910 O O . VAL B 1 128 ? 20.516 -57.656 -31.562 1 90.44 128 VAL B O 1
ATOM 6913 N N . ALA B 1 129 ? 20.078 -58.5 -33.562 1 89.94 129 ALA B N 1
ATOM 6914 C CA . ALA B 1 129 ? 20.5 -57.312 -34.281 1 89.94 129 ALA B CA 1
ATOM 6915 C C . ALA B 1 129 ? 19.688 -56.094 -33.844 1 89.94 129 ALA B C 1
ATOM 6917 O O . ALA B 1 129 ? 20.234 -55 -33.594 1 89.94 129 ALA B O 1
ATOM 6918 N N . ASP B 1 130 ? 18.484 -56.344 -33.75 1 88.12 130 ASP B N 1
ATOM 6919 C CA . ASP B 1 130 ? 17.594 -55.25 -33.312 1 88.12 130 ASP B CA 1
ATOM 6920 C C . ASP B 1 130 ? 17.875 -54.844 -31.875 1 88.12 130 ASP B C 1
ATOM 6922 O O . ASP B 1 130 ? 17.906 -53.625 -31.578 1 88.12 130 ASP B O 1
ATOM 6926 N N . VAL B 1 131 ? 18.062 -55.719 -30.984 1 90.56 131 VAL B N 1
ATOM 6927 C CA . VAL B 1 131 ? 18.344 -55.469 -29.578 1 90.56 131 VAL B CA 1
ATOM 6928 C C . VAL B 1 131 ? 19.641 -54.688 -29.438 1 90.56 131 VAL B C 1
ATOM 6930 O O . VAL B 1 131 ? 19.688 -53.688 -28.703 1 90.56 131 VAL B O 1
ATOM 6933 N N . VAL B 1 132 ? 20.625 -55.094 -30.172 1 90.81 132 VAL B N 1
ATOM 6934 C CA . VAL B 1 132 ? 21.938 -54.438 -30.109 1 90.81 132 VAL B CA 1
ATOM 6935 C C . VAL B 1 132 ? 21.828 -53 -30.625 1 90.81 132 VAL B C 1
ATOM 6937 O O . VAL B 1 132 ? 22.328 -52.062 -29.984 1 90.81 132 VAL B O 1
ATOM 6940 N N . ARG B 1 133 ? 21.219 -52.906 -31.656 1 87.88 133 ARG B N 1
ATOM 6941 C CA . ARG B 1 133 ? 21.062 -51.594 -32.25 1 87.88 133 ARG B CA 1
ATOM 6942 C C . ARG B 1 133 ? 20.312 -50.656 -31.297 1 87.88 133 ARG B C 1
ATOM 6944 O O . ARG B 1 133 ? 20.75 -49.5 -31.078 1 87.88 133 ARG B O 1
ATOM 6951 N N . ARG B 1 134 ? 19.234 -51.062 -30.797 1 86.81 134 ARG B N 1
ATOM 6952 C CA . ARG B 1 134 ? 18.406 -50.25 -29.922 1 86.81 134 ARG B CA 1
ATOM 6953 C C . ARG B 1 134 ? 19.156 -49.875 -28.641 1 86.81 134 ARG B C 1
ATOM 6955 O O . ARG B 1 134 ? 19.094 -48.719 -28.203 1 86.81 134 ARG B O 1
ATOM 6962 N N . PHE B 1 135 ? 19.828 -50.75 -28.125 1 90 135 PHE B N 1
ATOM 6963 C CA . PHE B 1 135 ? 20.594 -50.469 -26.922 1 90 135 PHE B CA 1
ATOM 6964 C C . PHE B 1 135 ? 21.625 -49.375 -27.188 1 90 135 PHE B C 1
ATOM 6966 O O . PHE B 1 135 ? 21.703 -48.406 -26.438 1 90 135 PHE B O 1
ATOM 6973 N N . HIS B 1 136 ? 22.375 -49.719 -28.188 1 87.81 136 HIS B N 1
ATOM 6974 C CA . HIS B 1 136 ? 23.469 -48.781 -28.484 1 87.81 136 HIS B CA 1
ATOM 6975 C C . HIS B 1 136 ? 22.938 -47.375 -28.719 1 87.81 136 HIS B C 1
ATOM 6977 O O . HIS B 1 136 ? 23.469 -46.406 -28.188 1 87.81 136 HIS B O 1
ATOM 6983 N N . ALA B 1 137 ? 21.891 -47.281 -29.422 1 81.44 137 ALA B N 1
ATOM 6984 C CA . ALA B 1 137 ? 21.297 -46 -29.719 1 81.44 137 ALA B CA 1
ATOM 6985 C C . ALA B 1 137 ? 20.781 -45.312 -28.453 1 81.44 137 ALA B C 1
ATOM 6987 O O . ALA B 1 137 ? 21.031 -44.125 -28.219 1 81.44 137 ALA B O 1
ATOM 6988 N N . MET B 1 138 ? 20.109 -46.031 -27.625 1 83.56 138 MET B N 1
ATOM 6989 C CA . MET B 1 138 ? 19.516 -45.469 -26.406 1 83.56 138 MET B CA 1
ATOM 6990 C C . MET B 1 138 ? 20.609 -45.062 -25.422 1 83.56 138 MET B C 1
ATOM 6992 O O . MET B 1 138 ? 20.516 -44 -24.797 1 83.56 138 MET B O 1
ATOM 6996 N N . TYR B 1 139 ? 21.594 -45.875 -25.312 1 86.44 139 TYR B N 1
ATOM 6997 C CA . TYR B 1 139 ? 22.688 -45.594 -24.406 1 86.44 139 TYR B CA 1
ATOM 6998 C C . TYR B 1 139 ? 23.453 -44.344 -24.875 1 86.44 139 TYR B C 1
ATOM 7000 O O . TYR B 1 139 ? 23.812 -43.5 -24.062 1 86.44 139 TYR B O 1
ATOM 7008 N N . ALA B 1 140 ? 23.656 -44.281 -26.172 1 80.88 140 ALA B N 1
ATOM 7009 C CA . ALA B 1 140 ? 24.359 -43.156 -26.734 1 80.88 140 ALA B CA 1
ATOM 7010 C C . ALA B 1 140 ? 23.594 -41.844 -26.5 1 80.88 140 ALA B C 1
ATOM 7012 O O . ALA B 1 140 ? 24.172 -40.844 -26.125 1 80.88 140 ALA B O 1
ATOM 7013 N N . GLU B 1 141 ? 22.422 -41.969 -26.625 1 75.44 141 GLU B N 1
ATOM 7014 C CA . GLU B 1 141 ? 21.578 -40.812 -26.469 1 75.44 141 GLU B CA 1
ATOM 7015 C C . GLU B 1 141 ? 21.438 -40.406 -25 1 75.44 141 GLU B C 1
ATOM 7017 O O . GLU B 1 141 ? 21.672 -39.25 -24.641 1 75.44 141 GLU B O 1
ATOM 7022 N N . THR B 1 142 ? 21.125 -41.281 -24.188 1 75.06 142 THR B N 1
ATOM 7023 C CA . THR B 1 142 ? 20.734 -41 -22.797 1 75.06 142 THR B CA 1
ATOM 7024 C C . THR B 1 142 ? 21.984 -40.781 -21.938 1 75.06 142 THR B C 1
ATOM 7026 O O . THR B 1 142 ? 22 -39.906 -21.078 1 75.06 142 THR B O 1
ATOM 7029 N N . VAL B 1 143 ? 22.969 -41.594 -22.125 1 72.44 143 VAL B N 1
ATOM 7030 C CA . VAL B 1 143 ? 24.125 -41.594 -21.234 1 72.44 143 VAL B CA 1
ATOM 7031 C C . VAL B 1 143 ? 25.203 -40.656 -21.797 1 72.44 143 VAL B C 1
ATOM 7033 O O . VAL B 1 143 ? 25.812 -39.875 -21.047 1 72.44 143 VAL B O 1
ATOM 7036 N N . LEU B 1 144 ? 25.312 -40.719 -23.141 1 71.5 144 LEU B N 1
ATOM 7037 C CA . LEU B 1 144 ? 26.453 -40 -23.719 1 71.5 144 LEU B CA 1
ATOM 7038 C C . LEU B 1 144 ? 26 -38.656 -24.344 1 71.5 144 LEU B C 1
ATOM 7040 O O . LEU B 1 144 ? 26.828 -37.812 -24.688 1 71.5 144 LEU B O 1
ATOM 7044 N N . GLY B 1 145 ? 24.656 -38.438 -24.406 1 66.12 145 GLY B N 1
ATOM 7045 C CA . GLY B 1 145 ? 24.125 -37.188 -24.906 1 66.12 145 GLY B CA 1
ATOM 7046 C C . GLY B 1 145 ? 24.25 -37.062 -26.422 1 66.12 145 GLY B C 1
ATOM 7047 O O . GLY B 1 145 ? 24.25 -35.938 -26.953 1 66.12 145 GLY B O 1
ATOM 7048 N N . ALA B 1 146 ? 24.469 -38.188 -27.062 1 62.97 146 ALA B N 1
ATOM 7049 C CA . ALA B 1 146 ? 24.688 -38.125 -28.516 1 62.97 146 ALA B CA 1
ATOM 7050 C C . ALA B 1 146 ? 23.359 -37.969 -29.25 1 62.97 146 ALA B C 1
ATOM 7052 O O . ALA B 1 146 ? 22.297 -38.344 -28.719 1 62.97 146 ALA B O 1
ATOM 7053 N N . LEU B 1 147 ? 23.297 -37.125 -30.375 1 55.31 147 LEU B N 1
ATOM 7054 C CA . LEU B 1 147 ? 22.109 -36.875 -31.188 1 55.31 147 LEU B CA 1
ATOM 7055 C C . LEU B 1 147 ? 21.656 -38.125 -31.922 1 55.31 147 LEU B C 1
ATOM 7057 O O . LEU B 1 147 ? 22.469 -39.031 -32.156 1 55.31 147 LEU B O 1
ATOM 7061 N N . ASP B 1 148 ? 20.422 -38.344 -32.219 1 55.19 148 ASP B N 1
ATOM 7062 C CA . ASP B 1 148 ? 19.688 -39.438 -32.844 1 55.19 148 ASP B CA 1
ATOM 7063 C C . ASP B 1 148 ? 20.453 -40 -34.031 1 55.19 148 ASP B C 1
ATOM 7065 O O . ASP B 1 148 ? 20.781 -39.281 -34.969 1 55.19 148 ASP B O 1
ATOM 7069 N N . PRO B 1 149 ? 21.109 -41.156 -33.812 1 49.16 149 PRO B N 1
ATOM 7070 C CA . PRO B 1 149 ? 21.984 -41.75 -34.812 1 49.16 149 PRO B CA 1
ATOM 7071 C C . PRO B 1 149 ? 21.312 -41.844 -36.188 1 49.16 149 PRO B C 1
ATOM 7073 O O . PRO B 1 149 ? 20.312 -42.562 -36.312 1 49.16 149 PRO B O 1
ATOM 7076 N N . GLY B 1 150 ? 20.719 -40.812 -36.875 1 48.19 150 GLY B N 1
ATOM 7077 C CA . GLY B 1 150 ? 20.234 -40.656 -38.219 1 48.19 150 GLY B CA 1
ATOM 7078 C C . GLY B 1 150 ? 19.672 -41.938 -38.812 1 48.19 150 GLY B C 1
ATOM 7079 O O . GLY B 1 150 ? 19.734 -43 -38.188 1 48.19 150 GLY B O 1
ATOM 7080 N N . GLN B 1 151 ? 18.828 -42.094 -40.031 1 52.31 151 GLN B N 1
ATOM 7081 C CA . GLN B 1 151 ? 18.078 -43 -40.875 1 52.31 151 GLN B CA 1
ATOM 7082 C C . GLN B 1 151 ? 18.938 -44.188 -41.281 1 52.31 151 GLN B C 1
ATOM 7084 O O . GLN B 1 151 ? 18.406 -45.25 -41.656 1 52.31 151 GLN B O 1
ATOM 7089 N N . GLY B 1 152 ? 20.125 -44.438 -40.812 1 58.12 152 GLY B N 1
ATOM 7090 C CA . GLY B 1 152 ? 20.938 -45.438 -41.5 1 58.12 152 GLY B CA 1
ATOM 7091 C C . GLY B 1 152 ? 21.078 -46.719 -40.75 1 58.12 152 GLY B C 1
ATOM 7092 O O . GLY B 1 152 ? 21.219 -47.812 -41.344 1 58.12 152 GLY B O 1
ATOM 7093 N N . LEU B 1 153 ? 20.797 -46.875 -39.5 1 65.69 153 LEU B N 1
ATOM 7094 C CA . LEU B 1 153 ? 21.109 -48.094 -38.75 1 65.69 153 LEU B CA 1
ATOM 7095 C C . LEU B 1 153 ? 19.969 -49.125 -38.875 1 65.69 153 LEU B C 1
ATOM 7097 O O . LEU B 1 153 ? 20.188 -50.312 -38.719 1 65.69 153 LEU B O 1
ATOM 7101 N N . GLU B 1 154 ? 18.812 -48.688 -39.094 1 69.62 154 GLU B N 1
ATOM 7102 C CA . GLU B 1 154 ? 17.688 -49.562 -39.281 1 69.62 154 GLU B CA 1
ATOM 7103 C C . GLU B 1 154 ? 17.875 -50.438 -40.531 1 69.62 154 GLU B C 1
ATOM 7105 O O . GLU B 1 154 ? 17.5 -51.625 -40.531 1 69.62 154 GLU B O 1
ATOM 7110 N N . VAL B 1 155 ? 18.562 -49.875 -41.438 1 71.94 155 VAL B N 1
ATOM 7111 C CA . VAL B 1 155 ? 18.797 -50.594 -42.688 1 71.94 155 VAL B CA 1
ATOM 7112 C C . VAL B 1 155 ? 19.781 -51.75 -42.438 1 71.94 155 VAL B C 1
ATOM 7114 O O . VAL B 1 155 ? 19.641 -52.812 -43.031 1 71.94 155 VAL B O 1
ATOM 7117 N N . LEU B 1 156 ? 20.688 -51.562 -41.594 1 76.69 156 LEU B N 1
ATOM 7118 C CA . LEU B 1 156 ? 21.688 -52.562 -41.344 1 76.69 156 LEU B CA 1
ATOM 7119 C C . LEU B 1 156 ? 21.062 -53.75 -40.625 1 76.69 156 LEU B C 1
ATOM 7121 O O . LEU B 1 156 ? 21.406 -54.906 -40.906 1 76.69 156 LEU B O 1
ATOM 7125 N N . ALA B 1 157 ? 20.219 -53.531 -39.719 1 76.69 157 ALA B N 1
ATOM 7126 C CA . ALA B 1 157 ? 19.562 -54.594 -38.969 1 76.69 157 ALA B CA 1
ATOM 7127 C C . ALA B 1 157 ? 18.609 -55.375 -39.875 1 76.69 157 ALA B C 1
ATOM 7129 O O . ALA B 1 157 ? 18.5 -56.594 -39.75 1 76.69 157 ALA B O 1
ATOM 7130 N N . ALA B 1 158 ? 18 -54.656 -40.781 1 77.38 158 ALA B N 1
ATOM 7131 C CA . ALA B 1 158 ? 17.062 -55.281 -41.688 1 77.38 158 ALA B CA 1
ATOM 7132 C C . ALA B 1 158 ? 17.797 -56.188 -42.688 1 77.38 158 ALA B C 1
ATOM 7134 O O . ALA B 1 158 ? 17.203 -57.125 -43.25 1 77.38 158 ALA B O 1
ATOM 7135 N N . ALA B 1 159 ? 19.031 -55.938 -42.875 1 80.75 159 ALA B N 1
ATOM 7136 C CA . ALA B 1 159 ? 19.812 -56.656 -43.875 1 80.75 159 ALA B CA 1
ATOM 7137 C C . ALA B 1 159 ? 20.359 -57.969 -43.281 1 80.75 159 ALA B C 1
ATOM 7139 O O . ALA B 1 159 ? 20.938 -58.781 -44 1 80.75 159 ALA B O 1
ATOM 7140 N N . VAL B 1 160 ? 20.109 -58.188 -42.062 1 87.31 160 VAL B N 1
ATOM 7141 C CA . VAL B 1 160 ? 20.625 -59.406 -41.406 1 87.31 160 VAL B CA 1
ATOM 7142 C C . VAL B 1 160 ? 19.797 -60.594 -41.812 1 87.31 160 VAL B C 1
ATOM 7144 O O . VAL B 1 160 ? 18.562 -60.562 -41.75 1 87.31 160 VAL B O 1
ATOM 7147 N N . GLY B 1 161 ? 20.422 -61.656 -42.312 1 85.38 161 GLY B N 1
ATOM 7148 C CA . GLY B 1 161 ? 19.75 -62.906 -42.688 1 85.38 161 GLY B CA 1
ATOM 7149 C C . GLY B 1 161 ? 19.562 -63.844 -41.5 1 85.38 161 GLY B C 1
ATOM 7150 O O . GLY B 1 161 ? 20.281 -63.75 -40.5 1 85.38 161 GLY B O 1
ATOM 7151 N N . PRO B 1 162 ? 18.625 -64.688 -41.594 1 82.75 162 PRO B N 1
ATOM 7152 C CA . PRO B 1 162 ? 18.328 -65.625 -40.469 1 82.75 162 PRO B CA 1
ATOM 7153 C C . PRO B 1 162 ? 19.5 -66.562 -40.188 1 82.75 162 PRO B C 1
ATOM 7155 O O . PRO B 1 162 ? 19.609 -67.062 -39.062 1 82.75 162 PRO B O 1
ATOM 7158 N N . ASP B 1 163 ? 20.453 -66.75 -41.188 1 86.81 163 ASP B N 1
ATOM 7159 C CA . ASP B 1 163 ? 21.516 -67.75 -41.031 1 86.81 163 ASP B CA 1
ATOM 7160 C C . ASP B 1 163 ? 22.859 -67.062 -40.781 1 86.81 163 ASP B C 1
ATOM 7162 O O . ASP B 1 163 ? 23.906 -67.75 -40.781 1 86.81 163 ASP B O 1
ATOM 7166 N N . ASP B 1 164 ? 22.797 -65.812 -40.531 1 91.12 164 ASP B N 1
ATOM 7167 C CA . ASP B 1 164 ? 24.031 -65.125 -40.312 1 91.12 164 ASP B CA 1
ATOM 7168 C C . ASP B 1 164 ? 24.641 -65.438 -38.938 1 91.12 164 ASP B C 1
ATOM 7170 O O . ASP B 1 164 ? 23.906 -65.812 -38 1 91.12 164 ASP B O 1
ATOM 7174 N N . ASP B 1 165 ? 25.984 -65.438 -38.875 1 92.5 165 ASP B N 1
ATOM 7175 C CA . ASP B 1 165 ? 26.656 -65.625 -37.594 1 92.5 165 ASP B CA 1
ATOM 7176 C C . ASP B 1 165 ? 26.359 -64.5 -36.594 1 92.5 165 ASP B C 1
ATOM 7178 O O . ASP B 1 165 ? 26.641 -63.344 -36.875 1 92.5 165 ASP B O 1
ATOM 7182 N N . PRO B 1 166 ? 25.766 -64.938 -35.5 1 91.62 166 PRO B N 1
ATOM 7183 C CA . PRO B 1 166 ? 25.375 -63.906 -34.531 1 91.62 166 PRO B CA 1
ATOM 7184 C C . PRO B 1 166 ? 26.547 -63.031 -34.062 1 91.62 166 PRO B C 1
ATOM 7186 O O . PRO B 1 166 ? 26.375 -61.844 -33.844 1 91.62 166 PRO B O 1
ATOM 7189 N N . GLY B 1 167 ? 27.688 -63.562 -33.844 1 92.75 167 GLY B N 1
ATOM 7190 C CA . GLY B 1 167 ? 28.859 -62.781 -33.469 1 92.75 167 GLY B CA 1
ATOM 7191 C C . GLY B 1 167 ? 29.25 -61.75 -34.531 1 92.75 167 GLY B C 1
ATOM 7192 O O . GLY B 1 167 ? 29.562 -60.594 -34.188 1 92.75 167 GLY B O 1
ATOM 7193 N N . GLU B 1 168 ? 29.172 -62.188 -35.719 1 91.75 168 GLU B N 1
ATOM 7194 C CA . GLU B 1 168 ? 29.5 -61.281 -36.812 1 91.75 168 GLU B CA 1
ATOM 7195 C C . GLU B 1 168 ? 28.469 -60.156 -36.938 1 91.75 168 GLU B C 1
ATOM 7197 O O . GLU B 1 168 ? 28.812 -59.031 -37.25 1 91.75 168 GLU B O 1
ATOM 7202 N N . VAL B 1 169 ? 27.297 -60.594 -36.75 1 91.19 169 VAL B N 1
ATOM 7203 C CA . VAL B 1 169 ? 26.219 -59.625 -36.812 1 91.19 169 VAL B CA 1
ATOM 7204 C C . VAL B 1 169 ? 26.422 -58.594 -35.719 1 91.19 169 VAL B C 1
ATOM 7206 O O . VAL B 1 169 ? 26.312 -57.375 -35.969 1 91.19 169 VAL B O 1
ATOM 7209 N N . TYR B 1 170 ? 26.703 -59 -34.469 1 92.56 170 TYR B N 1
ATOM 7210 C CA . TYR B 1 170 ? 27 -58.094 -33.375 1 92.56 170 TYR B CA 1
ATOM 7211 C C . TYR B 1 170 ? 28.125 -57.156 -33.75 1 92.56 170 TYR B C 1
ATOM 7213 O O . TYR B 1 170 ? 28 -55.938 -33.562 1 92.56 170 TYR B O 1
ATOM 7221 N N . ASP B 1 171 ? 29.172 -57.656 -34.25 1 92.81 171 ASP B N 1
ATOM 7222 C CA . ASP B 1 171 ? 30.359 -56.875 -34.562 1 92.81 171 ASP B CA 1
ATOM 7223 C C . ASP B 1 171 ? 30.016 -55.812 -35.625 1 92.81 171 ASP B C 1
ATOM 7225 O O . ASP B 1 171 ? 30.453 -54.656 -35.5 1 92.81 171 ASP B O 1
ATOM 7229 N N . ARG B 1 172 ? 29.234 -56.219 -36.5 1 89.38 172 ARG B N 1
ATOM 7230 C CA . ARG B 1 172 ? 28.875 -55.312 -37.594 1 89.38 172 ARG B CA 1
ATOM 7231 C C . ARG B 1 172 ? 28 -54.156 -37.094 1 89.38 172 ARG B C 1
ATOM 7233 O O . ARG B 1 172 ? 28.266 -53 -37.406 1 89.38 172 ARG B O 1
ATOM 7240 N N . ILE B 1 173 ? 27.062 -54.531 -36.406 1 87.94 173 ILE B N 1
ATOM 7241 C CA . ILE B 1 173 ? 26.125 -53.531 -35.938 1 87.94 173 ILE B CA 1
ATOM 7242 C C . ILE B 1 173 ? 26.797 -52.625 -34.906 1 87.94 173 ILE B C 1
ATOM 7244 O O . ILE B 1 173 ? 26.688 -51.406 -34.969 1 87.94 173 ILE B O 1
ATOM 7248 N N . TRP B 1 174 ? 27.516 -53.156 -33.938 1 89.56 174 TRP B N 1
ATOM 7249 C CA . TRP B 1 174 ? 28.203 -52.406 -32.906 1 89.56 174 TRP B CA 1
ATOM 7250 C C . TRP B 1 174 ? 29.203 -51.438 -33.531 1 89.56 174 TRP B C 1
ATOM 7252 O O . TRP B 1 174 ? 29.266 -50.25 -33.125 1 89.56 174 TRP B O 1
ATOM 7262 N N . ALA B 1 175 ? 29.906 -51.906 -34.469 1 87.62 175 ALA B N 1
ATOM 7263 C CA . ALA B 1 175 ? 30.906 -51.094 -35.125 1 87.62 175 ALA B CA 1
ATOM 7264 C C . ALA B 1 175 ? 30.25 -49.906 -35.875 1 87.62 175 ALA B C 1
ATOM 7266 O O . ALA B 1 175 ? 30.781 -48.781 -35.844 1 87.62 175 ALA B O 1
ATOM 7267 N N . ALA B 1 176 ? 29.219 -50.219 -36.5 1 84.81 176 ALA B N 1
ATOM 7268 C CA . ALA B 1 176 ? 28.516 -49.156 -37.219 1 84.81 176 ALA B CA 1
ATOM 7269 C C . ALA B 1 176 ? 28 -48.094 -36.25 1 84.81 176 ALA B C 1
ATOM 7271 O O . ALA B 1 176 ? 28.109 -46.906 -36.531 1 84.81 176 ALA B O 1
ATOM 7272 N N . CYS B 1 177 ? 27.469 -48.594 -35.219 1 84.38 177 CYS B N 1
ATOM 7273 C CA . CYS B 1 177 ? 26.953 -47.688 -34.188 1 84.38 177 CYS B CA 1
ATOM 7274 C C . CYS B 1 177 ? 28.078 -46.875 -33.562 1 84.38 177 CYS B C 1
ATOM 7276 O O . CYS B 1 177 ? 27.938 -45.656 -33.375 1 84.38 177 CYS B O 1
ATOM 7278 N N . GLU B 1 178 ? 29.156 -47.469 -33.281 1 85.94 178 GLU B N 1
ATOM 7279 C CA . GLU B 1 178 ? 30.312 -46.844 -32.656 1 85.94 178 GLU B CA 1
ATOM 7280 C C . GLU B 1 178 ? 30.891 -45.781 -33.594 1 85.94 178 GLU B C 1
ATOM 7282 O O . GLU B 1 178 ? 31.328 -44.719 -33.125 1 85.94 178 GLU B O 1
ATOM 7287 N N . LYS B 1 179 ? 30.922 -46.094 -34.781 1 82.94 179 LYS B N 1
ATOM 7288 C CA . LYS B 1 179 ? 31.453 -45.125 -35.75 1 82.94 179 LYS B CA 1
ATOM 7289 C C . LYS B 1 179 ? 30.594 -43.875 -35.781 1 82.94 179 LYS B C 1
ATOM 7291 O O . LYS B 1 179 ? 31.141 -42.75 -35.812 1 82.94 179 LYS B O 1
ATOM 7296 N N . GLN B 1 180 ? 29.406 -44.094 -35.781 1 77.69 180 GLN B N 1
ATOM 7297 C CA . GLN B 1 180 ? 28.5 -42.938 -35.812 1 77.69 180 GLN B CA 1
ATOM 7298 C C . GLN B 1 180 ? 28.641 -42.125 -34.531 1 77.69 180 GLN B C 1
ATOM 7300 O O . GLN B 1 180 ? 28.594 -40.875 -34.594 1 77.69 180 GLN B O 1
ATOM 7305 N N . LEU B 1 181 ? 28.797 -42.75 -33.438 1 80.12 181 LEU B N 1
ATOM 7306 C CA . LEU B 1 181 ? 28.938 -42.094 -32.156 1 80.12 181 LEU B CA 1
ATOM 7307 C C . LEU B 1 181 ? 30.25 -41.312 -32.062 1 80.12 181 LEU B C 1
ATOM 7309 O O . LEU B 1 181 ? 30.297 -40.188 -31.578 1 80.12 181 LEU B O 1
ATOM 7313 N N . GLN B 1 182 ? 31.234 -41.906 -32.531 1 78.38 182 GLN B N 1
ATOM 7314 C CA . GLN B 1 182 ? 32.562 -41.25 -32.531 1 78.38 182 GLN B CA 1
ATOM 7315 C C . GLN B 1 182 ? 32.531 -40 -33.406 1 78.38 182 GLN B C 1
ATOM 7317 O O . GLN B 1 182 ? 33.156 -39 -33.031 1 78.38 182 GLN B O 1
ATOM 7322 N N . ASP B 1 183 ? 31.781 -40.031 -34.406 1 71.12 183 ASP B N 1
ATOM 7323 C CA . ASP B 1 183 ? 31.672 -38.875 -35.312 1 71.12 183 ASP B CA 1
ATOM 7324 C C . ASP B 1 183 ? 30.891 -37.75 -34.656 1 71.12 183 ASP B C 1
ATOM 7326 O O . ASP B 1 183 ? 31.156 -36.562 -34.906 1 71.12 183 ASP B O 1
ATOM 7330 N N . ASP B 1 184 ? 30.125 -38.188 -33.781 1 66.81 184 ASP B N 1
ATOM 7331 C CA . ASP B 1 184 ? 29.25 -37.188 -33.188 1 66.81 184 ASP B CA 1
ATOM 7332 C C . ASP B 1 184 ? 29.891 -36.562 -31.953 1 66.81 184 ASP B C 1
ATOM 7334 O O . ASP B 1 184 ? 29.953 -35.344 -31.828 1 66.81 184 ASP B O 1
ATOM 7338 N N . CYS B 1 185 ? 30.375 -37.344 -30.969 1 70.5 185 CYS B N 1
ATOM 7339 C CA . CYS B 1 185 ? 30.828 -36.75 -29.719 1 70.5 185 CYS B CA 1
ATOM 7340 C C . CYS B 1 185 ? 32.125 -37.375 -29.234 1 70.5 185 CYS B C 1
ATOM 7342 O O . CYS B 1 185 ? 32.656 -37 -28.188 1 70.5 185 CYS B O 1
ATOM 7344 N N . GLY B 1 186 ? 32.656 -38.25 -29.953 1 71.62 186 GLY B N 1
ATOM 7345 C CA . GLY B 1 186 ? 33.969 -38.812 -29.641 1 71.62 186 GLY B CA 1
ATOM 7346 C C . GLY B 1 186 ? 33.938 -39.781 -28.469 1 71.62 186 GLY B C 1
ATOM 7347 O O . GLY B 1 186 ? 34.969 -40.062 -27.859 1 71.62 186 GLY B O 1
ATOM 7348 N N . GLU B 1 187 ? 32.75 -40.188 -28 1 79.06 187 GLU B N 1
ATOM 7349 C CA . GLU B 1 187 ? 32.594 -41.125 -26.875 1 79.06 187 GLU B CA 1
ATOM 7350 C C . GLU B 1 187 ? 32.344 -42.531 -27.375 1 79.06 187 GLU B C 1
ATOM 7352 O O . GLU B 1 187 ? 32.25 -42.781 -28.578 1 79.06 187 GLU B O 1
ATOM 7357 N N . SER B 1 188 ? 32.406 -43.5 -26.5 1 86.62 188 SER B N 1
ATOM 7358 C CA . SER B 1 188 ? 32.125 -44.906 -26.844 1 86.62 188 SER B CA 1
ATOM 7359 C C . SER B 1 188 ? 31.203 -45.562 -25.812 1 86.62 188 SER B C 1
ATOM 7361 O O . SER B 1 188 ? 31.281 -45.219 -24.625 1 86.62 188 SER B O 1
ATOM 7363 N N . VAL B 1 189 ? 30.344 -46.375 -26.312 1 89.38 189 VAL B N 1
ATOM 7364 C CA . VAL B 1 189 ? 29.516 -47.188 -25.406 1 89.38 189 VAL B CA 1
ATOM 7365 C C . VAL B 1 189 ? 30.375 -48.312 -24.812 1 89.38 189 VAL B C 1
ATOM 7367 O O . VAL B 1 189 ? 31.078 -49 -25.531 1 89.38 189 VAL B O 1
ATOM 7370 N N . PRO B 1 190 ? 30.406 -48.438 -23.531 1 90.81 190 PRO B N 1
ATOM 7371 C CA . PRO B 1 190 ? 31.203 -49.5 -22.938 1 90.81 190 PRO B CA 1
ATOM 7372 C C . PRO B 1 190 ? 30.797 -50.875 -23.406 1 90.81 190 PRO B C 1
ATOM 7374 O O . PRO B 1 190 ? 29.609 -51.188 -23.516 1 90.81 190 PRO B O 1
ATOM 7377 N N . ASP B 1 191 ? 31.766 -51.719 -23.625 1 88.88 191 ASP B N 1
ATOM 7378 C CA . ASP B 1 191 ? 31.469 -53.094 -24.016 1 88.88 191 ASP B CA 1
ATOM 7379 C C . ASP B 1 191 ? 31.266 -53.969 -22.797 1 88.88 191 ASP B C 1
ATOM 7381 O O . ASP B 1 191 ? 30.688 -55.062 -22.906 1 88.88 191 ASP B O 1
ATOM 7385 N N . ASP B 1 192 ? 31.719 -53.531 -21.625 1 92.19 192 ASP B N 1
ATOM 7386 C CA . ASP B 1 192 ? 31.516 -54.25 -20.391 1 92.19 192 ASP B CA 1
ATOM 7387 C C . ASP B 1 192 ? 30.125 -54 -19.812 1 92.19 192 ASP B C 1
ATOM 7389 O O . ASP B 1 192 ? 29.797 -52.875 -19.453 1 92.19 192 ASP B O 1
ATOM 7393 N N . PRO B 1 193 ? 29.328 -55.094 -19.688 1 94.69 193 PRO B N 1
ATOM 7394 C CA . PRO B 1 193 ? 27.969 -54.938 -19.188 1 94.69 193 PRO B CA 1
ATOM 7395 C C . PRO B 1 193 ? 27.906 -54.281 -17.812 1 94.69 193 PRO B C 1
ATOM 7397 O O . PRO B 1 193 ? 27.016 -53.469 -17.547 1 94.69 193 PRO B O 1
ATOM 7400 N N . ARG B 1 194 ? 28.844 -54.531 -16.938 1 94.5 194 ARG B N 1
ATOM 7401 C CA . ARG B 1 194 ? 28.859 -53.906 -15.609 1 94.5 194 ARG B CA 1
ATOM 7402 C C . ARG B 1 194 ? 29.109 -52.406 -15.703 1 94.5 194 ARG B C 1
ATOM 7404 O O . ARG B 1 194 ? 28.5 -51.625 -14.969 1 94.5 194 ARG B O 1
ATOM 7411 N N . ALA B 1 195 ? 29.953 -52.062 -16.594 1 94.31 195 ALA B N 1
ATOM 7412 C CA . ALA B 1 195 ? 30.203 -50.625 -16.844 1 94.31 195 ALA B CA 1
ATOM 7413 C C . ALA B 1 195 ? 28.969 -49.969 -17.438 1 94.31 195 ALA B C 1
ATOM 7415 O O . ALA B 1 195 ? 28.672 -48.812 -17.125 1 94.31 195 ALA B O 1
ATOM 7416 N N . GLN B 1 196 ? 28.297 -50.719 -18.297 1 94.25 196 GLN B N 1
ATOM 7417 C CA . GLN B 1 196 ? 27.062 -50.188 -18.875 1 94.25 196 GLN B CA 1
ATOM 7418 C C . GLN B 1 196 ? 26.047 -49.875 -17.781 1 94.25 196 GLN B C 1
ATOM 7420 O O . GLN B 1 196 ? 25.406 -48.812 -17.828 1 94.25 196 GLN B O 1
ATOM 7425 N N . LEU B 1 197 ? 25.953 -50.75 -16.844 1 95.62 197 LEU B N 1
ATOM 7426 C CA . LEU B 1 197 ? 24.953 -50.625 -15.781 1 95.62 197 LEU B CA 1
ATOM 7427 C C . LEU B 1 197 ? 25.25 -49.406 -14.914 1 95.62 197 LEU B C 1
ATOM 7429 O O . LEU B 1 197 ? 24.359 -48.594 -14.664 1 95.62 197 LEU B O 1
ATOM 7433 N N . LEU B 1 198 ? 26.484 -49.219 -14.477 1 94.75 198 LEU B N 1
ATOM 7434 C CA . LEU B 1 198 ? 26.844 -48.094 -13.641 1 94.75 198 LEU B CA 1
ATOM 7435 C C . LEU B 1 198 ? 26.688 -46.781 -14.398 1 94.75 198 LEU B C 1
ATOM 7437 O O . LEU B 1 198 ? 26.219 -45.781 -13.836 1 94.75 198 LEU B O 1
ATOM 7441 N N . GLY B 1 199 ? 27.062 -46.812 -15.641 1 92.44 199 GLY B N 1
ATOM 7442 C CA . GLY B 1 199 ? 26.875 -45.625 -16.469 1 92.44 199 GLY B CA 1
ATOM 7443 C C . GLY B 1 199 ? 25.406 -45.25 -16.625 1 92.44 199 GLY B C 1
ATOM 7444 O O . GLY B 1 199 ? 25.078 -44.062 -16.609 1 92.44 199 GLY B O 1
ATOM 7445 N N . ALA B 1 200 ? 24.594 -46.219 -16.734 1 93.44 200 ALA B N 1
ATOM 7446 C CA . ALA B 1 200 ? 23.156 -45.969 -16.859 1 93.44 200 ALA B CA 1
ATOM 7447 C C . ALA B 1 200 ? 22.578 -45.406 -15.578 1 93.44 200 ALA B C 1
ATOM 7449 O O . ALA B 1 200 ? 21.766 -44.469 -15.617 1 93.44 200 ALA B O 1
ATOM 7450 N N . VAL B 1 201 ? 22.984 -45.938 -14.445 1 94.06 201 VAL B N 1
ATOM 7451 C CA . VAL B 1 201 ? 22.531 -45.438 -13.156 1 94.06 201 VAL B CA 1
ATOM 7452 C C . VAL B 1 201 ? 22.922 -43.969 -12.992 1 94.06 201 VAL B C 1
ATOM 7454 O O . VAL B 1 201 ? 22.094 -43.125 -12.617 1 94.06 201 VAL B O 1
ATOM 7457 N N . GLU B 1 202 ? 24.062 -43.656 -13.336 1 91.88 202 GLU B N 1
ATOM 7458 C CA . GLU B 1 202 ? 24.531 -42.281 -13.234 1 91.88 202 GLU B CA 1
ATOM 7459 C C . GLU B 1 202 ? 23.781 -41.375 -14.188 1 91.88 202 GLU B C 1
ATOM 7461 O O . GLU B 1 202 ? 23.469 -40.219 -13.844 1 91.88 202 GLU B O 1
ATOM 7466 N N . ALA B 1 203 ? 23.562 -41.906 -15.312 1 89.25 203 ALA B N 1
ATOM 7467 C CA . ALA B 1 203 ? 22.828 -41.094 -16.297 1 89.25 203 ALA B CA 1
ATOM 7468 C C . ALA B 1 203 ? 21.438 -40.75 -15.805 1 89.25 203 ALA B C 1
ATOM 7470 O O . ALA B 1 203 ? 20.953 -39.656 -16.016 1 89.25 203 ALA B O 1
ATOM 7471 N N . VAL B 1 204 ? 20.812 -41.656 -15.164 1 91.06 204 VAL B N 1
ATOM 7472 C CA . VAL B 1 204 ? 19.484 -41.438 -14.609 1 91.06 204 VAL B CA 1
ATOM 7473 C C . VAL B 1 204 ? 19.562 -40.375 -13.516 1 91.06 204 VAL B C 1
ATOM 7475 O O . VAL B 1 204 ? 18.734 -39.438 -13.469 1 91.06 204 VAL B O 1
ATOM 7478 N N . PHE B 1 205 ? 20.609 -40.438 -12.664 1 92 205 PHE B N 1
ATOM 7479 C CA . PHE B 1 205 ? 20.781 -39.406 -11.633 1 92 205 PHE B CA 1
ATOM 7480 C C . PHE B 1 205 ? 20.969 -38.031 -12.266 1 92 205 PHE B C 1
ATOM 7482 O O . PHE B 1 205 ? 20.312 -37.062 -11.859 1 92 205 PHE B O 1
ATOM 7489 N N . ARG B 1 206 ? 21.719 -37.969 -13.297 1 87.69 206 ARG B N 1
ATOM 7490 C CA . ARG B 1 206 ? 22.016 -36.719 -13.953 1 87.69 206 ARG B CA 1
ATOM 7491 C C . ARG B 1 206 ? 20.797 -36.156 -14.672 1 87.69 206 ARG B C 1
ATOM 7493 O O . ARG B 1 206 ? 20.641 -34.938 -14.805 1 87.69 206 ARG B O 1
ATOM 7500 N N . SER B 1 207 ? 19.922 -37 -15.062 1 86.88 207 SER B N 1
ATOM 7501 C CA . SER B 1 207 ? 18.766 -36.594 -15.852 1 86.88 207 SER B CA 1
ATOM 7502 C C . SER B 1 207 ? 17.797 -35.75 -15.023 1 86.88 207 SER B C 1
ATOM 7504 O O . SER B 1 207 ? 16.938 -35.062 -15.57 1 86.88 207 SER B O 1
ATOM 7506 N N . TRP B 1 208 ? 17.891 -35.781 -13.711 1 88 208 TRP B N 1
ATOM 7507 C CA . TRP B 1 208 ? 17.047 -35 -12.812 1 88 208 TRP B CA 1
ATOM 7508 C C . TRP B 1 208 ? 17.188 -33.531 -13.094 1 88 208 TRP B C 1
ATOM 7510 O O . TRP B 1 208 ? 16.234 -32.75 -12.938 1 88 208 TRP B O 1
ATOM 7520 N N . ASN B 1 209 ? 18.312 -33.125 -13.562 1 85.38 209 ASN B N 1
ATOM 7521 C CA . ASN B 1 209 ? 18.562 -31.703 -13.688 1 85.38 209 ASN B CA 1
ATOM 7522 C C . ASN B 1 209 ? 18.734 -31.281 -15.148 1 85.38 209 ASN B C 1
ATOM 7524 O O . ASN B 1 209 ? 19.359 -30.266 -15.445 1 85.38 209 ASN B O 1
ATOM 7528 N N . THR B 1 210 ? 18.25 -32.125 -16.062 1 79.5 210 THR B N 1
ATOM 7529 C CA . THR B 1 210 ? 18.203 -31.688 -17.453 1 79.5 210 THR B CA 1
ATOM 7530 C C . THR B 1 210 ? 17.297 -30.469 -17.609 1 79.5 210 THR B C 1
ATOM 7532 O O . THR B 1 210 ? 16.438 -30.219 -16.75 1 79.5 210 THR B O 1
ATOM 7535 N N . ARG B 1 211 ? 17.469 -29.688 -18.641 1 72.25 211 ARG B N 1
ATOM 7536 C CA . ARG B 1 211 ? 16.688 -28.484 -18.891 1 72.25 211 ARG B CA 1
ATOM 7537 C C . ARG B 1 211 ? 15.203 -28.812 -18.969 1 72.25 211 ARG B C 1
ATOM 7539 O O . ARG B 1 211 ? 14.375 -28.094 -18.406 1 72.25 211 ARG B O 1
ATOM 7546 N N . ARG B 1 212 ? 14.875 -29.922 -19.641 1 73.19 212 ARG B N 1
ATOM 7547 C CA . ARG B 1 212 ? 13.477 -30.312 -19.797 1 73.19 212 ARG B CA 1
ATOM 7548 C C . ARG B 1 212 ? 12.859 -30.672 -18.438 1 73.19 212 ARG B C 1
ATOM 7550 O O . ARG B 1 212 ? 11.727 -30.297 -18.156 1 73.19 212 ARG B O 1
ATOM 7557 N N . ALA B 1 213 ? 13.633 -31.359 -17.641 1 80.75 213 ALA B N 1
ATOM 7558 C CA . ALA B 1 213 ? 13.141 -31.781 -16.328 1 80.75 213 ALA B CA 1
ATOM 7559 C C . ALA B 1 213 ? 12.938 -30.562 -15.414 1 80.75 213 ALA B C 1
ATOM 7561 O O . ALA B 1 213 ? 11.922 -30.469 -14.727 1 80.75 213 ALA B O 1
ATOM 7562 N N . ARG B 1 214 ? 13.797 -29.656 -15.461 1 79.5 214 ARG B N 1
ATOM 7563 C CA . ARG B 1 214 ? 13.695 -28.453 -14.633 1 79.5 214 ARG B CA 1
ATOM 7564 C C . ARG B 1 214 ? 12.508 -27.609 -15.047 1 79.5 214 ARG B C 1
ATOM 7566 O O . ARG B 1 214 ? 11.773 -27.094 -14.195 1 79.5 214 ARG B O 1
ATOM 7573 N N . THR B 1 215 ? 12.344 -27.438 -16.266 1 71.38 215 THR B N 1
ATOM 7574 C CA . THR B 1 215 ? 11.219 -26.672 -16.797 1 71.38 215 THR B CA 1
ATOM 7575 C C . THR B 1 215 ? 9.891 -27.281 -16.344 1 71.38 215 THR B C 1
ATOM 7577 O O . THR B 1 215 ? 8.969 -26.562 -15.953 1 71.38 215 THR B O 1
ATOM 7580 N N . TYR B 1 216 ? 9.844 -28.578 -16.422 1 75.56 216 TYR B N 1
ATOM 7581 C CA . TYR B 1 216 ? 8.633 -29.281 -16 1 75.56 216 TYR B CA 1
ATOM 7582 C C . TYR B 1 216 ? 8.352 -29.062 -14.523 1 75.56 216 TYR B C 1
ATOM 7584 O O . TYR B 1 216 ? 7.215 -28.781 -14.133 1 75.56 216 TYR B O 1
ATOM 7592 N N . ARG B 1 217 ? 9.391 -29.141 -13.742 1 80.75 217 ARG B N 1
ATOM 7593 C CA . ARG B 1 217 ? 9.25 -28.969 -12.305 1 80.75 217 ARG B CA 1
ATOM 7594 C C . ARG B 1 217 ? 8.836 -27.531 -11.969 1 80.75 217 ARG B C 1
ATOM 7596 O O . ARG B 1 217 ? 7.969 -27.312 -11.117 1 80.75 217 ARG B O 1
ATOM 7603 N N . ASP B 1 218 ? 9.422 -26.641 -12.68 1 69.31 218 ASP B N 1
ATOM 7604 C CA . ASP B 1 218 ? 9.078 -25.234 -12.477 1 69.31 218 ASP B CA 1
ATOM 7605 C C . ASP B 1 218 ? 7.609 -24.984 -12.812 1 69.31 218 ASP B C 1
ATOM 7607 O O . ASP B 1 218 ? 6.91 -24.297 -12.07 1 69.31 218 ASP B O 1
ATOM 7611 N N . PHE B 1 219 ? 7.176 -25.562 -13.789 1 63.44 219 PHE B N 1
ATOM 7612 C CA . PHE B 1 219 ? 5.816 -25.344 -14.266 1 63.44 219 PHE B CA 1
ATOM 7613 C C . PHE B 1 219 ? 4.805 -25.969 -13.312 1 63.44 219 PHE B C 1
ATOM 7615 O O . PHE B 1 219 ? 3.744 -25.391 -13.055 1 63.44 219 PHE B O 1
ATOM 7622 N N . HIS B 1 220 ? 5.176 -27.094 -12.766 1 70.25 220 HIS B N 1
ATOM 7623 C CA . HIS B 1 220 ? 4.219 -27.812 -11.938 1 70.25 220 HIS B CA 1
ATOM 7624 C C . HIS B 1 220 ? 4.465 -27.562 -10.453 1 70.25 220 HIS B C 1
ATOM 7626 O O . HIS B 1 220 ? 3.807 -28.156 -9.594 1 70.25 220 HIS B O 1
ATOM 7632 N N . GLY B 1 221 ? 5.465 -26.781 -10.203 1 70.62 221 GLY B N 1
ATOM 7633 C CA . GLY B 1 221 ? 5.773 -26.469 -8.82 1 70.62 221 GLY B CA 1
ATOM 7634 C C . GLY B 1 221 ? 6.352 -27.656 -8.055 1 70.62 221 GLY B C 1
ATOM 7635 O O . GLY B 1 221 ? 6.031 -27.844 -6.879 1 70.62 221 GLY B O 1
ATOM 7636 N N . ILE B 1 222 ? 7.051 -28.484 -8.734 1 79.38 222 ILE B N 1
ATOM 7637 C CA . ILE B 1 222 ? 7.707 -29.625 -8.102 1 79.38 222 ILE B CA 1
ATOM 7638 C C . ILE B 1 222 ? 9.055 -29.188 -7.527 1 79.38 222 ILE B C 1
ATOM 7640 O O . ILE B 1 222 ? 9.844 -28.531 -8.203 1 79.38 222 ILE B O 1
ATOM 7644 N N . PRO B 1 223 ? 9.297 -29.562 -6.258 1 82 223 PRO B N 1
ATOM 7645 C CA . PRO B 1 223 ? 10.578 -29.172 -5.66 1 82 223 PRO B CA 1
ATOM 7646 C C . PRO B 1 223 ? 11.773 -29.75 -6.402 1 82 223 PRO B C 1
ATOM 7648 O O . PRO B 1 223 ? 11.719 -30.891 -6.871 1 82 223 PRO B O 1
ATOM 7651 N N . HIS B 1 224 ? 12.812 -29.047 -6.434 1 85.62 224 HIS B N 1
ATOM 7652 C CA . HIS B 1 224 ? 14.008 -29.469 -7.164 1 85.62 224 HIS B CA 1
ATOM 7653 C C . HIS B 1 224 ? 14.852 -30.422 -6.332 1 85.62 224 HIS B C 1
ATOM 7655 O O . HIS B 1 224 ? 15.758 -31.078 -6.859 1 85.62 224 HIS B O 1
ATOM 7661 N N . ASP B 1 225 ? 14.445 -30.609 -5.098 1 87.5 225 ASP B N 1
ATOM 7662 C CA . ASP B 1 225 ? 15.328 -31.359 -4.211 1 87.5 225 ASP B CA 1
ATOM 7663 C C . ASP B 1 225 ? 14.766 -32.75 -3.945 1 87.5 225 ASP B C 1
ATOM 7665 O O . ASP B 1 225 ? 15.211 -33.438 -3.016 1 87.5 225 ASP B O 1
ATOM 7669 N N . LEU B 1 226 ? 13.812 -33.25 -4.66 1 90.56 226 LEU B N 1
ATOM 7670 C CA . LEU B 1 226 ? 13.219 -34.562 -4.43 1 90.56 226 LEU B CA 1
ATOM 7671 C C . LEU B 1 226 ? 14.148 -35.656 -4.914 1 90.56 226 LEU B C 1
ATOM 7673 O O . LEU B 1 226 ? 14.32 -36.688 -4.234 1 90.56 226 LEU B O 1
ATOM 7677 N N . GLY B 1 227 ? 14.773 -35.438 -6.07 1 92.06 227 GLY B N 1
ATOM 7678 C CA . GLY B 1 227 ? 15.594 -36.469 -6.688 1 92.06 227 GLY B CA 1
ATOM 7679 C C . GLY B 1 227 ? 14.781 -37.562 -7.344 1 92.06 227 GLY B C 1
ATOM 7680 O O . GLY B 1 227 ? 13.547 -37.562 -7.277 1 92.06 227 GLY B O 1
ATOM 7681 N N . THR B 1 228 ? 15.453 -38.594 -8 1 94 228 THR B N 1
ATOM 7682 C CA . THR B 1 228 ? 14.789 -39.688 -8.688 1 94 228 THR B CA 1
ATOM 7683 C C . THR B 1 228 ? 15.359 -41.031 -8.242 1 94 228 THR B C 1
ATOM 7685 O O . THR B 1 228 ? 16.547 -41.125 -7.902 1 94 228 THR B O 1
ATOM 7688 N N . ALA B 1 229 ? 14.469 -42 -8.148 1 95.5 229 ALA B N 1
ATOM 7689 C CA . ALA B 1 229 ? 14.906 -43.375 -7.938 1 95.5 229 ALA B CA 1
ATOM 7690 C C . ALA B 1 229 ? 15.266 -44.031 -9.266 1 95.5 229 ALA B C 1
ATOM 7692 O O . ALA B 1 229 ? 14.945 -43.531 -10.336 1 95.5 229 ALA B O 1
ATOM 7693 N N . VAL B 1 230 ? 16.062 -45.125 -9.18 1 96.25 230 VAL B N 1
ATOM 7694 C CA . VAL B 1 230 ? 16.406 -45.906 -10.352 1 96.25 230 VAL B CA 1
ATOM 7695 C C . VAL B 1 230 ? 15.859 -47.312 -10.203 1 96.25 230 VAL B C 1
ATOM 7697 O O . VAL B 1 230 ? 16.141 -48 -9.211 1 96.25 230 VAL B O 1
ATOM 7700 N N . VAL B 1 231 ? 15.062 -47.719 -11.188 1 96.62 231 VAL B N 1
ATOM 7701 C CA . VAL B 1 231 ? 14.547 -49.062 -11.203 1 96.62 231 VAL B CA 1
ATOM 7702 C C . VAL B 1 231 ? 15.367 -49.938 -12.164 1 96.62 231 VAL B C 1
ATOM 7704 O O . VAL B 1 231 ? 15.461 -49.625 -13.352 1 96.62 231 VAL B O 1
ATOM 7707 N N . VAL B 1 232 ? 16.031 -50.906 -11.664 1 97.31 232 VAL B N 1
ATOM 7708 C CA . VAL B 1 232 ? 16.75 -51.906 -12.469 1 97.31 232 VAL B CA 1
ATOM 7709 C C . VAL B 1 232 ? 15.945 -53.219 -12.523 1 97.31 232 VAL B C 1
ATOM 7711 O O . VAL B 1 232 ? 15.727 -53.844 -11.492 1 97.31 232 VAL B O 1
ATOM 7714 N N . GLN B 1 233 ? 15.539 -53.562 -13.719 1 96.56 233 GLN B N 1
ATOM 7715 C CA . GLN B 1 233 ? 14.602 -54.656 -13.852 1 96.56 233 GLN B CA 1
ATOM 7716 C C . GLN B 1 233 ? 14.977 -55.562 -15.031 1 96.56 233 GLN B C 1
ATOM 7718 O O . GLN B 1 233 ? 15.469 -55.062 -16.047 1 96.56 233 GLN B O 1
ATOM 7723 N N . SER B 1 234 ? 14.695 -56.844 -14.852 1 96.62 234 SER B N 1
ATOM 7724 C CA . SER B 1 234 ? 14.914 -57.812 -15.945 1 96.62 234 SER B CA 1
ATOM 7725 C C . SER B 1 234 ? 14.039 -57.469 -17.141 1 96.62 234 SER B C 1
ATOM 7727 O O . SER B 1 234 ? 12.867 -57.094 -17 1 96.62 234 SER B O 1
ATOM 7729 N N . MET B 1 235 ? 14.648 -57.594 -18.297 1 95 235 MET B N 1
ATOM 7730 C CA . MET B 1 235 ? 13.922 -57.312 -19.531 1 95 235 MET B CA 1
ATOM 7731 C C . MET B 1 235 ? 12.891 -58.406 -19.828 1 95 235 MET B C 1
ATOM 7733 O O . MET B 1 235 ? 13.125 -59.594 -19.531 1 95 235 MET B O 1
ATOM 7737 N N . VAL B 1 236 ? 11.742 -58 -20.266 1 94.5 236 VAL B N 1
ATOM 7738 C CA . VAL B 1 236 ? 10.773 -58.812 -20.984 1 94.5 236 VAL B CA 1
ATOM 7739 C C . VAL B 1 236 ? 10.57 -58.281 -22.391 1 94.5 236 VAL B C 1
ATOM 7741 O O . VAL B 1 236 ? 10.516 -57.062 -22.594 1 94.5 236 VAL B O 1
ATOM 7744 N N . PHE B 1 237 ? 10.547 -59.188 -23.359 1 93.62 237 PHE B N 1
ATOM 7745 C CA . PHE B 1 237 ? 10.648 -58.719 -24.75 1 93.62 237 PHE B CA 1
ATOM 7746 C C . PHE B 1 237 ? 9.305 -58.844 -25.453 1 93.62 237 PHE B C 1
ATOM 7748 O O . PHE B 1 237 ? 8.797 -59.938 -25.672 1 93.62 237 PHE B O 1
ATOM 7755 N N . GLY B 1 238 ? 8.781 -57.719 -25.875 1 92.19 238 GLY B N 1
ATOM 7756 C CA . GLY B 1 238 ? 7.57 -57.688 -26.688 1 92.19 238 GLY B CA 1
ATOM 7757 C C . GLY B 1 238 ? 7.836 -57.844 -28.172 1 92.19 238 GLY B C 1
ATOM 7758 O O . GLY B 1 238 ? 6.91 -58.062 -28.953 1 92.19 238 GLY B O 1
ATOM 7759 N N . ASN B 1 239 ? 9.047 -57.812 -28.578 1 89.25 239 ASN B N 1
ATOM 7760 C CA . ASN B 1 239 ? 9.414 -57.938 -29.984 1 89.25 239 ASN B CA 1
ATOM 7761 C C . ASN B 1 239 ? 10.078 -59.281 -30.281 1 89.25 239 ASN B C 1
ATOM 7763 O O . ASN B 1 239 ? 10.758 -59.438 -31.297 1 89.25 239 ASN B O 1
ATOM 7767 N N . LEU B 1 240 ? 9.938 -60.188 -29.391 1 89.31 240 LEU B N 1
ATOM 7768 C CA . LEU B 1 240 ? 10.617 -61.469 -29.484 1 89.31 240 LEU B CA 1
ATOM 7769 C C . LEU B 1 240 ? 9.93 -62.375 -30.516 1 89.31 240 LEU B C 1
ATOM 7771 O O . LEU B 1 240 ? 10.602 -63.094 -31.266 1 89.31 240 LEU B O 1
ATOM 7775 N N . SER B 1 241 ? 8.609 -62.406 -30.469 1 89.69 241 SER B N 1
ATOM 7776 C CA . SER B 1 241 ? 7.844 -63.312 -31.344 1 89.69 241 SER B CA 1
ATOM 7777 C C . SER B 1 241 ? 6.5 -62.688 -31.719 1 89.69 241 SER B C 1
ATOM 7779 O O . SER B 1 241 ? 6.156 -61.594 -31.25 1 89.69 241 SER B O 1
ATOM 7781 N N . ALA B 1 242 ? 5.832 -63.406 -32.562 1 88.31 242 ALA B N 1
ATOM 7782 C CA . ALA B 1 242 ? 4.555 -62.906 -33.062 1 88.31 242 ALA B CA 1
ATOM 7783 C C . ALA B 1 242 ? 3.52 -62.812 -31.922 1 88.31 242 ALA B C 1
ATOM 7785 O O . ALA B 1 242 ? 2.594 -62 -31.969 1 88.31 242 ALA B O 1
ATOM 7786 N N . ASP B 1 243 ? 3.693 -63.688 -30.969 1 92.5 243 ASP B N 1
ATOM 7787 C CA . ASP B 1 243 ? 2.764 -63.719 -29.844 1 92.5 243 ASP B CA 1
ATOM 7788 C C . ASP B 1 243 ? 3.277 -62.844 -28.688 1 92.5 243 ASP B C 1
ATOM 7790 O O . ASP B 1 243 ? 2.932 -63.094 -27.531 1 92.5 243 ASP B O 1
ATOM 7794 N N . SER B 1 244 ? 4.156 -62 -29.031 1 93.94 244 SER B N 1
ATOM 7795 C CA . SER B 1 244 ? 4.68 -61.031 -28.094 1 93.94 244 SER B CA 1
ATOM 7796 C C . SER B 1 244 ? 4.281 -59.594 -28.5 1 93.94 244 SER B C 1
ATOM 7798 O O . SER B 1 244 ? 3.926 -59.375 -29.656 1 93.94 244 SER B O 1
ATOM 7800 N N . GLY B 1 245 ? 4.25 -58.75 -27.562 1 92.56 245 GLY B N 1
ATOM 7801 C CA . GLY B 1 245 ? 3.898 -57.344 -27.812 1 92.56 245 GLY B CA 1
ATOM 7802 C C . GLY B 1 245 ? 3.984 -56.469 -26.578 1 92.56 245 GLY B C 1
ATOM 7803 O O . GLY B 1 245 ? 4.391 -56.938 -25.516 1 92.56 245 GLY B O 1
ATOM 7804 N N . SER B 1 246 ? 3.781 -55.219 -26.781 1 92.19 246 SER B N 1
ATOM 7805 C CA . SER B 1 246 ? 3.789 -54.25 -25.688 1 92.19 246 SER B CA 1
ATOM 7806 C C . SER B 1 246 ? 2.566 -53.344 -25.75 1 92.19 246 SER B C 1
ATOM 7808 O O . SER B 1 246 ? 2.021 -53.094 -26.828 1 92.19 246 SER B O 1
ATOM 7810 N N . GLY B 1 247 ? 2.148 -52.906 -24.562 1 90.88 247 GLY B N 1
ATOM 7811 C CA . GLY B 1 247 ? 0.958 -52.062 -24.547 1 90.88 247 GLY B CA 1
ATOM 7812 C C . GLY B 1 247 ? 0.851 -51.188 -23.297 1 90.88 247 GLY B C 1
ATOM 7813 O O . GLY B 1 247 ? 1.638 -51.344 -22.359 1 90.88 247 GLY B O 1
ATOM 7814 N N . VAL B 1 248 ? -0.004 -50.219 -23.422 1 91.62 248 VAL B N 1
ATOM 7815 C CA . VAL B 1 248 ? -0.389 -49.344 -22.328 1 91.62 248 VAL B CA 1
ATOM 7816 C C . VAL B 1 248 ? -1.908 -49.312 -22.188 1 91.62 248 VAL B C 1
ATOM 7818 O O . VAL B 1 248 ? -2.635 -49.312 -23.172 1 91.62 248 VAL B O 1
ATOM 7821 N N . VAL B 1 249 ? -2.338 -49.469 -20.922 1 92.81 249 VAL B N 1
ATOM 7822 C CA . VAL B 1 249 ? -3.783 -49.5 -20.734 1 92.81 249 VAL B CA 1
ATOM 7823 C C . VAL B 1 249 ? -4.168 -48.562 -19.562 1 92.81 249 VAL B C 1
ATOM 7825 O O . VAL B 1 249 ? -3.395 -48.406 -18.625 1 92.81 249 VAL B O 1
ATOM 7828 N N . PHE B 1 250 ? -5.32 -47.938 -19.688 1 93.75 250 PHE B N 1
ATOM 7829 C CA . PHE B 1 250 ? -5.969 -47.156 -18.641 1 93.75 250 PHE B CA 1
ATOM 7830 C C . PHE B 1 250 ? -7.215 -47.875 -18.125 1 93.75 250 PHE B C 1
ATOM 7832 O O . PHE B 1 250 ? -7.973 -48.469 -18.906 1 93.75 250 PHE B O 1
ATOM 7839 N N . THR B 1 251 ? -7.398 -47.844 -16.844 1 95.38 251 THR B N 1
ATOM 7840 C CA . THR B 1 251 ? -8.547 -48.531 -16.281 1 95.38 251 THR B CA 1
ATOM 7841 C C . THR B 1 251 ? -9.852 -47.844 -16.656 1 95.38 251 THR B C 1
ATOM 7843 O O . THR B 1 251 ? -10.922 -48.438 -16.594 1 95.38 251 THR B O 1
ATOM 7846 N N . ARG B 1 252 ? -9.742 -46.625 -16.891 1 93.69 252 ARG B N 1
ATOM 7847 C CA . ARG B 1 252 ? -10.812 -45.812 -17.469 1 93.69 252 ARG B CA 1
ATOM 7848 C C . ARG B 1 252 ? -10.266 -44.875 -18.547 1 93.69 252 ARG B C 1
ATOM 7850 O O . ARG B 1 252 ? -9.062 -44.625 -18.609 1 93.69 252 ARG B O 1
ATOM 7857 N N . ASN B 1 253 ? -11.219 -44.406 -19.438 1 87.75 253 ASN B N 1
ATOM 7858 C CA . ASN B 1 253 ? -10.797 -43.469 -20.484 1 87.75 253 ASN B CA 1
ATOM 7859 C C . ASN B 1 253 ? -10.25 -42.156 -19.891 1 87.75 253 ASN B C 1
ATOM 7861 O O . ASN B 1 253 ? -10.977 -41.438 -19.234 1 87.75 253 ASN B O 1
ATOM 7865 N N . PRO B 1 254 ? -8.984 -41.938 -20.047 1 87.44 254 PRO B N 1
ATOM 7866 C CA . PRO B 1 254 ? -8.375 -40.75 -19.438 1 87.44 254 PRO B CA 1
ATOM 7867 C C . PRO B 1 254 ? -8.836 -39.438 -20.078 1 87.44 254 PRO B C 1
ATOM 7869 O O . PRO B 1 254 ? -8.555 -38.344 -19.578 1 87.44 254 PRO B O 1
ATOM 7872 N N . VAL B 1 255 ? -9.5 -39.438 -21.203 1 77.19 255 VAL B N 1
ATOM 7873 C CA . VAL B 1 255 ? -9.953 -38.25 -21.922 1 77.19 255 VAL B CA 1
ATOM 7874 C C . VAL B 1 255 ? -11.383 -37.906 -21.516 1 77.19 255 VAL B C 1
ATOM 7876 O O . VAL B 1 255 ? -11.68 -36.75 -21.188 1 77.19 255 VAL B O 1
ATOM 7879 N N . THR B 1 256 ? -12.258 -38.969 -21.391 1 82.06 256 THR B N 1
ATOM 7880 C CA . THR B 1 256 ? -13.672 -38.719 -21.141 1 82.06 256 THR B CA 1
ATOM 7881 C C . THR B 1 256 ? -14.039 -39.125 -19.703 1 82.06 256 THR B C 1
ATOM 7883 O O . THR B 1 256 ? -15.078 -38.688 -19.188 1 82.06 256 THR B O 1
ATOM 7886 N N . GLY B 1 257 ? -13.312 -39.969 -19.156 1 88.94 257 GLY B N 1
ATOM 7887 C CA . GLY B 1 257 ? -13.625 -40.5 -17.828 1 88.94 257 GLY B CA 1
ATOM 7888 C C . GLY B 1 257 ? -14.539 -41.688 -17.859 1 88.94 257 GLY B C 1
ATOM 7889 O O . GLY B 1 257 ? -14.836 -42.281 -16.828 1 88.94 257 GLY B O 1
ATOM 7890 N N . ALA B 1 258 ? -14.922 -42.156 -19.031 1 90 258 ALA B N 1
ATOM 7891 C CA . ALA B 1 258 ? -15.852 -43.25 -19.172 1 90 258 ALA B CA 1
ATOM 7892 C C . ALA B 1 258 ? -15.227 -44.562 -18.656 1 90 258 ALA B C 1
ATOM 7894 O O . ALA B 1 258 ? -14.047 -44.812 -18.891 1 90 258 ALA B O 1
ATOM 7895 N N . PRO B 1 259 ? -16.031 -45.344 -18.031 1 91.44 259 PRO B N 1
ATOM 7896 C CA . PRO B 1 259 ? -15.508 -46.625 -17.578 1 91.44 259 PRO B CA 1
ATOM 7897 C C . PRO B 1 259 ? -15.164 -47.562 -18.734 1 91.44 259 PRO B C 1
ATOM 7899 O O . PRO B 1 259 ? -15.695 -47.406 -19.828 1 91.44 259 PRO B O 1
ATOM 7902 N N . GLY B 1 260 ? -14.273 -48.531 -18.453 1 90.25 260 GLY B N 1
ATOM 7903 C CA . GLY B 1 260 ? -13.805 -49.469 -19.453 1 90.25 260 GLY B CA 1
ATOM 7904 C C . GLY B 1 260 ? -12.336 -49.281 -19.797 1 90.25 260 GLY B C 1
ATOM 7905 O O . GLY B 1 260 ? -11.805 -48.188 -19.75 1 90.25 260 GLY B O 1
ATOM 7906 N N . LEU B 1 261 ? -11.695 -50.375 -20.188 1 91.94 261 LEU B N 1
ATOM 7907 C CA . LEU B 1 261 ? -10.273 -50.344 -20.516 1 91.94 261 LEU B CA 1
ATOM 7908 C C . LEU B 1 261 ? -10.023 -49.5 -21.75 1 91.94 261 LEU B C 1
ATOM 7910 O O . LEU B 1 261 ? -10.773 -49.594 -22.734 1 91.94 261 LEU B O 1
ATOM 7914 N N . PHE B 1 262 ? -9.18 -48.625 -21.594 1 88.5 262 PHE B N 1
ATOM 7915 C CA . PHE B 1 262 ? -8.711 -47.781 -22.672 1 88.5 262 PHE B CA 1
ATOM 7916 C C . PHE B 1 262 ? -7.199 -47.875 -22.844 1 88.5 262 PHE B C 1
ATOM 7918 O O . PHE B 1 262 ? -6.445 -47.688 -21.891 1 88.5 262 PHE B O 1
ATOM 7925 N N . GLY B 1 263 ? -6.777 -48.219 -24.078 1 88.88 263 GLY B N 1
ATOM 7926 C CA . GLY B 1 263 ? -5.34 -48.344 -24.266 1 88.88 263 GLY B CA 1
ATOM 7927 C C . GLY B 1 263 ? -4.953 -48.906 -25.625 1 88.88 263 GLY B C 1
ATOM 7928 O O . GLY B 1 263 ? -5.797 -49 -26.516 1 88.88 263 GLY B O 1
ATOM 7929 N N . GLU B 1 264 ? -3.676 -49.062 -25.734 1 86.81 264 GLU B N 1
ATOM 7930 C CA . GLU B 1 264 ? -3.092 -49.438 -27 1 86.81 264 GLU B CA 1
ATOM 7931 C C . GLU B 1 264 ? -2.143 -50.625 -26.844 1 86.81 264 GLU B C 1
ATOM 7933 O O . GLU B 1 264 ? -1.589 -50.844 -25.766 1 86.81 264 GLU B O 1
ATOM 7938 N N . TYR B 1 265 ? -2.137 -51.375 -27.844 1 89.62 265 TYR B N 1
ATOM 7939 C CA . TYR B 1 265 ? -1.252 -52.531 -27.906 1 89.62 265 TYR B CA 1
ATOM 7940 C C . TYR B 1 265 ? -0.584 -52.625 -29.266 1 89.62 265 TYR B C 1
ATOM 7942 O O . TYR B 1 265 ? -1.229 -52.438 -30.297 1 89.62 265 TYR B O 1
ATOM 7950 N N . LEU B 1 266 ? 0.654 -52.812 -29.297 1 87.81 266 LEU B N 1
ATOM 7951 C CA . LEU B 1 266 ? 1.421 -53.031 -30.516 1 87.81 266 LEU B CA 1
ATOM 7952 C C . LEU B 1 266 ? 2.076 -54.406 -30.516 1 87.81 266 LEU B C 1
ATOM 7954 O O . LEU B 1 266 ? 2.922 -54.688 -29.672 1 87.81 266 LEU B O 1
ATOM 7958 N N . ALA B 1 267 ? 1.711 -55.156 -31.469 1 88.06 267 ALA B N 1
ATOM 7959 C CA . ALA B 1 267 ? 2.281 -56.469 -31.578 1 88.06 267 ALA B CA 1
ATOM 7960 C C . ALA B 1 267 ? 3.727 -56.438 -32.062 1 88.06 267 ALA B C 1
ATOM 7962 O O . ALA B 1 267 ? 4.082 -55.562 -32.875 1 88.06 267 ALA B O 1
ATOM 7963 N N . HIS B 1 268 ? 4.523 -57.344 -31.562 1 88.25 268 HIS B N 1
ATOM 7964 C CA . HIS B 1 268 ? 5.91 -57.531 -31.984 1 88.25 268 HIS B CA 1
ATOM 7965 C C . HIS B 1 268 ? 6.688 -56.219 -31.875 1 88.25 268 HIS B C 1
ATOM 7967 O O . HIS B 1 268 ? 7.34 -55.781 -32.844 1 88.25 268 HIS B O 1
ATOM 7973 N N . SER B 1 269 ? 6.508 -55.656 -30.703 1 84.81 269 SER B N 1
ATOM 7974 C CA . SER B 1 269 ? 7.141 -54.344 -30.5 1 84.81 269 SER B CA 1
ATOM 7975 C C . SER B 1 269 ? 7.668 -54.219 -29.078 1 84.81 269 SER B C 1
ATOM 7977 O O . SER B 1 269 ? 7.207 -54.906 -28.172 1 84.81 269 SER B O 1
ATOM 7979 N N . GLN B 1 270 ? 8.609 -53.281 -28.984 1 82.62 270 GLN B N 1
ATOM 7980 C CA . GLN B 1 270 ? 9.078 -52.906 -27.656 1 82.62 270 GLN B CA 1
ATOM 7981 C C . GLN B 1 270 ? 8.336 -51.688 -27.125 1 82.62 270 GLN B C 1
ATOM 7983 O O . GLN B 1 270 ? 7.672 -50.969 -27.875 1 82.62 270 GLN B O 1
ATOM 7988 N N . GLY B 1 271 ? 8.305 -51.5 -25.828 1 77.81 271 GLY B N 1
ATOM 7989 C CA . GLY B 1 271 ? 7.543 -50.469 -25.156 1 77.81 271 GLY B CA 1
ATOM 7990 C C . GLY B 1 271 ? 7.824 -49.094 -25.688 1 77.81 271 GLY B C 1
ATOM 7991 O O . GLY B 1 271 ? 6.918 -48.25 -25.797 1 77.81 271 GLY B O 1
ATOM 7992 N N . GLU B 1 272 ? 9.031 -48.812 -26.031 1 74.31 272 GLU B N 1
ATOM 7993 C CA . GLU B 1 272 ? 9.438 -47.5 -26.531 1 74.31 272 GLU B CA 1
ATOM 7994 C C . GLU B 1 272 ? 8.672 -47.125 -27.812 1 74.31 272 GLU B C 1
ATOM 7996 O O . GLU B 1 272 ? 8.422 -45.969 -28.078 1 74.31 272 GLU B O 1
ATOM 8001 N N . ASP B 1 273 ? 8.281 -48.094 -28.5 1 71.56 273 ASP B N 1
ATOM 8002 C CA . ASP B 1 273 ? 7.574 -47.875 -29.75 1 71.56 273 ASP B CA 1
ATOM 8003 C C . ASP B 1 273 ? 6.168 -47.344 -29.5 1 71.56 273 ASP B C 1
ATOM 8005 O O . ASP B 1 273 ? 5.676 -46.5 -30.266 1 71.56 273 ASP B O 1
ATOM 8009 N N . VAL B 1 274 ? 5.605 -47.812 -28.469 1 70.94 274 VAL B N 1
ATOM 8010 C CA . VAL B 1 274 ? 4.246 -47.406 -28.125 1 70.94 274 VAL B CA 1
ATOM 8011 C C . VAL B 1 274 ? 4.25 -45.938 -27.625 1 70.94 274 VAL B C 1
ATOM 8013 O O . VAL B 1 274 ? 3.457 -45.125 -28.078 1 70.94 274 VAL B O 1
ATOM 8016 N N . VAL B 1 275 ? 5.148 -45.625 -26.828 1 68.25 275 VAL B N 1
ATOM 8017 C CA . VAL B 1 275 ? 5.152 -44.375 -26.125 1 68.25 275 VAL B CA 1
ATOM 8018 C C . VAL B 1 275 ? 5.688 -43.25 -27.047 1 68.25 275 VAL B C 1
ATOM 8020 O O . VAL B 1 275 ? 5.254 -42.125 -26.953 1 68.25 275 VAL B O 1
ATOM 8023 N N . ALA B 1 276 ? 6.637 -43.594 -27.906 1 61.84 276 ALA B N 1
ATOM 8024 C CA . ALA B 1 276 ? 7.23 -42.594 -28.812 1 61.84 276 ALA B CA 1
ATOM 8025 C C . ALA B 1 276 ? 6.266 -42.25 -29.922 1 61.84 276 ALA B C 1
ATOM 8027 O O . ALA B 1 276 ? 6.438 -41.219 -30.594 1 61.84 276 ALA B O 1
ATOM 8028 N N . GLY B 1 277 ? 5.195 -43 -30.078 1 56.31 277 GLY B N 1
ATOM 8029 C CA . GLY B 1 277 ? 4.195 -42.719 -31.094 1 56.31 277 GLY B CA 1
ATOM 8030 C C . GLY B 1 277 ? 4.699 -42.938 -32.5 1 56.31 277 GLY B C 1
ATOM 8031 O O . GLY B 1 277 ? 4.215 -42.312 -33.469 1 56.31 277 GLY B O 1
ATOM 8032 N N . ILE B 1 278 ? 5.773 -43.625 -32.562 1 55.19 278 ILE B N 1
ATOM 8033 C CA . ILE B 1 278 ? 6.359 -43.875 -33.875 1 55.19 278 ILE B CA 1
ATOM 8034 C C . ILE B 1 278 ? 5.355 -44.594 -34.75 1 55.19 278 ILE B C 1
ATOM 8036 O O . ILE B 1 278 ? 5.352 -44.438 -35.969 1 55.19 278 ILE B O 1
ATOM 8040 N N . ARG B 1 279 ? 4.473 -45.406 -34.125 1 66.44 279 ARG B N 1
ATOM 8041 C CA . ARG B 1 279 ? 3.406 -46.125 -34.781 1 66.44 279 ARG B CA 1
ATOM 8042 C C . ARG B 1 279 ? 2.066 -45.906 -34.094 1 66.44 279 ARG B C 1
ATOM 8044 O O . ARG B 1 279 ? 2.018 -45.656 -32.906 1 66.44 279 ARG B O 1
ATOM 8051 N N . THR B 1 280 ? 1.051 -45.906 -34.969 1 65.81 280 THR B N 1
ATOM 8052 C CA . THR B 1 280 ? -0.284 -45.812 -34.375 1 65.81 280 THR B CA 1
ATOM 8053 C C . THR B 1 280 ? -0.732 -47.188 -33.875 1 65.81 280 THR B C 1
ATOM 8055 O O . THR B 1 280 ? -0.887 -48.125 -34.625 1 65.81 280 THR B O 1
ATOM 8058 N N . PRO B 1 281 ? -0.812 -47.312 -32.625 1 71.31 281 PRO B N 1
ATOM 8059 C CA . PRO B 1 281 ? -1.175 -48.625 -32.062 1 71.31 281 PRO B CA 1
ATOM 8060 C C . PRO B 1 281 ? -2.66 -48.938 -32.219 1 71.31 281 PRO B C 1
ATOM 8062 O O . PRO B 1 281 ? -3.449 -48.062 -32.594 1 71.31 281 PRO B O 1
ATOM 8065 N N . ASP B 1 282 ? -2.93 -50.25 -32.062 1 77.56 282 ASP B N 1
ATOM 8066 C CA . ASP B 1 282 ? -4.312 -50.719 -32.062 1 77.56 282 ASP B CA 1
ATOM 8067 C C . ASP B 1 282 ? -4.902 -50.688 -30.672 1 77.56 282 ASP B C 1
ATOM 8069 O O . ASP B 1 282 ? -4.172 -50.844 -29.688 1 77.56 282 ASP B O 1
ATOM 8073 N N . PRO B 1 283 ? -6.211 -50.594 -30.656 1 86.69 283 PRO B N 1
ATOM 8074 C CA . PRO B 1 283 ? -6.852 -50.656 -29.344 1 86.69 283 PRO B CA 1
ATOM 8075 C C . PRO B 1 283 ? -6.652 -52 -28.656 1 86.69 283 PRO B C 1
ATOM 8077 O O . PRO B 1 283 ? -6.75 -53.031 -29.297 1 86.69 283 PRO B O 1
ATOM 8080 N N . VAL B 1 284 ? -6.355 -51.906 -27.422 1 90.06 284 VAL B N 1
ATOM 8081 C CA . VAL B 1 284 ? -6.035 -53.094 -26.641 1 90.06 284 VAL B CA 1
ATOM 8082 C C . VAL B 1 284 ? -7.195 -54.094 -26.703 1 90.06 284 VAL B C 1
ATOM 8084 O O . VAL B 1 284 ? -6.98 -55.312 -26.781 1 90.06 284 VAL B O 1
ATOM 8087 N N . ALA B 1 285 ? -8.391 -53.656 -26.719 1 87 285 ALA B N 1
ATOM 8088 C CA . ALA B 1 285 ? -9.578 -54.5 -26.719 1 87 285 ALA B CA 1
ATOM 8089 C C . ALA B 1 285 ? -9.664 -55.344 -27.984 1 87 285 ALA B C 1
ATOM 8091 O O . ALA B 1 285 ? -10.234 -56.438 -27.984 1 87 285 ALA B O 1
ATOM 8092 N N . GLU B 1 286 ? -9.023 -54.844 -29.047 1 87.44 286 GLU B N 1
ATOM 8093 C CA . GLU B 1 286 ? -9.109 -55.531 -30.328 1 87.44 286 GLU B CA 1
ATOM 8094 C C . GLU B 1 286 ? -7.824 -56.281 -30.641 1 87.44 286 GLU B C 1
ATOM 8096 O O . GLU B 1 286 ? -7.848 -57.312 -31.359 1 87.44 286 GLU B O 1
ATOM 8101 N N . ALA B 1 287 ? -6.809 -55.812 -30.125 1 88.62 287 ALA B N 1
ATOM 8102 C CA . ALA B 1 287 ? -5.504 -56.312 -30.562 1 88.62 287 ALA B CA 1
ATOM 8103 C C . ALA B 1 287 ? -5.051 -57.469 -29.688 1 88.62 287 ALA B C 1
ATOM 8105 O O . ALA B 1 287 ? -4.324 -58.344 -30.172 1 88.62 287 ALA B O 1
ATOM 8106 N N . LEU B 1 288 ? -5.477 -57.625 -28.469 1 92.06 288 LEU B N 1
ATOM 8107 C CA . LEU B 1 288 ? -5.016 -58.656 -27.562 1 92.06 288 LEU B CA 1
ATOM 8108 C C . LEU B 1 288 ? -5.863 -59.938 -27.719 1 92.06 288 LEU B C 1
ATOM 8110 O O . LEU B 1 288 ? -7.082 -59.844 -27.859 1 92.06 288 LEU B O 1
ATOM 8114 N N . PRO B 1 289 ? -5.176 -61.094 -27.594 1 92 289 PRO B N 1
ATOM 8115 C CA . PRO B 1 289 ? -5.949 -62.312 -27.547 1 92 289 PRO B CA 1
ATOM 8116 C C . PRO B 1 289 ? -6.887 -62.375 -26.344 1 92 289 PRO B C 1
ATOM 8118 O O . PRO B 1 289 ? -6.574 -61.844 -25.281 1 92 289 PRO B O 1
ATOM 8121 N N . ALA B 1 290 ? -7.957 -63.094 -26.453 1 93.19 290 ALA B N 1
ATOM 8122 C CA . ALA B 1 290 ? -9.07 -63.094 -25.516 1 93.19 290 ALA B CA 1
ATOM 8123 C C . ALA B 1 290 ? -8.602 -63.5 -24.109 1 93.19 290 ALA B C 1
ATOM 8125 O O . ALA B 1 290 ? -8.945 -62.844 -23.125 1 93.19 290 ALA B O 1
ATOM 8126 N N . PRO B 1 291 ? -7.777 -64.562 -24 1 93.81 291 PRO B N 1
ATOM 8127 C CA . PRO B 1 291 ? -7.367 -64.938 -22.641 1 93.81 291 PRO B CA 1
ATOM 8128 C C . PRO B 1 291 ? -6.52 -63.844 -21.953 1 93.81 291 PRO B C 1
ATOM 8130 O O . PRO B 1 291 ? -6.664 -63.594 -20.766 1 93.81 291 PRO B O 1
ATOM 8133 N N . LEU B 1 292 ? -5.695 -63.281 -22.719 1 95.38 292 LEU B N 1
ATOM 8134 C CA . LEU B 1 292 ? -4.848 -62.219 -22.188 1 95.38 292 LEU B CA 1
ATOM 8135 C C . LEU B 1 292 ? -5.668 -60.969 -21.859 1 95.38 292 LEU B C 1
ATOM 8137 O O . LEU B 1 292 ? -5.422 -60.312 -20.844 1 95.38 292 LEU B O 1
ATOM 8141 N N . LEU B 1 293 ? -6.625 -60.688 -22.703 1 95.62 293 LEU B N 1
ATOM 8142 C CA . LEU B 1 293 ? -7.496 -59.531 -22.469 1 95.62 293 LEU B CA 1
ATOM 8143 C C . LEU B 1 293 ? -8.297 -59.688 -21.188 1 95.62 293 LEU B C 1
ATOM 8145 O O . LEU B 1 293 ? -8.461 -58.75 -20.422 1 95.62 293 LEU B O 1
ATOM 8149 N N . GLU B 1 294 ? -8.805 -60.844 -20.984 1 95.62 294 GLU B N 1
ATOM 8150 C CA . GLU B 1 294 ? -9.586 -61.125 -19.781 1 95.62 294 GLU B CA 1
ATOM 8151 C C . GLU B 1 294 ? -8.727 -61.031 -18.516 1 95.62 294 GLU B C 1
ATOM 8153 O O . GLU B 1 294 ? -9.18 -60.531 -17.484 1 95.62 294 GLU B O 1
ATOM 8158 N N . GLU B 1 295 ? -7.562 -61.531 -18.625 1 95.69 295 GLU B N 1
ATOM 8159 C CA . GLU B 1 295 ? -6.641 -61.406 -17.5 1 95.69 295 GLU B CA 1
ATOM 8160 C C . GLU B 1 295 ? -6.34 -59.938 -17.203 1 95.69 295 GLU B C 1
ATOM 8162 O O . GLU B 1 295 ? -6.344 -59.5 -16.047 1 95.69 295 GLU B O 1
ATOM 8167 N N . LEU B 1 296 ? -6.117 -59.219 -18.234 1 96.31 296 LEU B N 1
ATOM 8168 C CA . LEU B 1 296 ? -5.824 -57.812 -18.109 1 96.31 296 LEU B CA 1
ATOM 8169 C C . LEU B 1 296 ? -7.004 -57.062 -17.516 1 96.31 296 LEU B C 1
ATOM 8171 O O . LEU B 1 296 ? -6.828 -56.25 -16.594 1 96.31 296 LEU B O 1
ATOM 8175 N N . ARG B 1 297 ? -8.18 -57.312 -17.938 1 95.81 297 ARG B N 1
ATOM 8176 C CA . ARG B 1 297 ? -9.398 -56.656 -17.469 1 95.81 297 ARG B CA 1
ATOM 8177 C C . ARG B 1 297 ? -9.609 -56.938 -15.977 1 95.81 297 ARG B C 1
ATOM 8179 O O . ARG B 1 297 ? -9.906 -56 -15.219 1 95.81 297 ARG B O 1
ATOM 8186 N N . THR B 1 298 ? -9.492 -58.125 -15.594 1 95.44 298 THR B N 1
ATOM 8187 C CA . THR B 1 298 ? -9.695 -58.5 -14.203 1 95.44 298 THR B CA 1
ATOM 8188 C C . THR B 1 298 ? -8.648 -57.875 -13.297 1 95.44 298 THR B C 1
ATOM 8190 O O . THR B 1 298 ? -8.984 -57.312 -12.242 1 95.44 298 THR B O 1
ATOM 8193 N N . THR B 1 299 ? -7.473 -57.938 -13.727 1 96.12 299 THR B N 1
ATOM 8194 C CA . THR B 1 299 ? -6.391 -57.344 -12.953 1 96.12 299 THR B CA 1
ATOM 8195 C C . THR B 1 299 ? -6.57 -55.844 -12.82 1 96.12 299 THR B C 1
ATOM 8197 O O . THR B 1 299 ? -6.414 -55.281 -11.734 1 96.12 299 THR B O 1
ATOM 8200 N N . CYS B 1 300 ? -6.91 -55.188 -13.883 1 96.44 300 CYS B N 1
ATOM 8201 C CA . CYS B 1 300 ? -7.102 -53.75 -13.891 1 96.44 300 CYS B CA 1
ATOM 8202 C C . CYS B 1 300 ? -8.242 -53.344 -12.961 1 96.44 300 CYS B C 1
ATOM 8204 O O . CYS B 1 300 ? -8.133 -52.344 -12.234 1 96.44 300 CYS B O 1
ATOM 8206 N N . ALA B 1 301 ? -9.297 -54.031 -12.984 1 94.88 301 ALA B N 1
ATOM 8207 C CA . ALA B 1 301 ? -10.43 -53.75 -12.117 1 94.88 301 ALA B CA 1
ATOM 8208 C C . ALA B 1 301 ? -10.039 -53.844 -10.648 1 94.88 301 ALA B C 1
ATOM 8210 O O . ALA B 1 301 ? -10.422 -53.031 -9.828 1 94.88 301 ALA B O 1
ATOM 8211 N N . GLU B 1 302 ? -9.289 -54.875 -10.336 1 94.19 302 GLU B N 1
ATOM 8212 C CA . GLU B 1 302 ? -8.844 -55.062 -8.961 1 94.19 302 GLU B CA 1
ATOM 8213 C C . GLU B 1 302 ? -7.895 -53.938 -8.523 1 94.19 302 GLU B C 1
ATOM 8215 O O . GLU B 1 302 ? -7.988 -53.438 -7.402 1 94.19 302 GLU B O 1
ATOM 8220 N N . LEU B 1 303 ? -7.016 -53.594 -9.383 1 95.56 303 LEU B N 1
ATOM 8221 C CA . LEU B 1 303 ? -6.059 -52.531 -9.07 1 95.56 303 LEU B CA 1
ATOM 8222 C C . LEU B 1 303 ? -6.766 -51.219 -8.875 1 95.56 303 LEU B C 1
ATOM 8224 O O . LEU B 1 303 ? -6.41 -50.438 -7.98 1 95.56 303 LEU B O 1
ATOM 8228 N N . GLU B 1 304 ? -7.711 -50.844 -9.68 1 95 304 GLU B N 1
ATOM 8229 C CA . GLU B 1 304 ? -8.461 -49.594 -9.547 1 95 304 GLU B CA 1
ATOM 8230 C C . GLU B 1 304 ? -9.156 -49.531 -8.195 1 95 304 GLU B C 1
ATOM 8232 O O . GLU B 1 304 ? -9.156 -48.469 -7.555 1 95 304 GLU B O 1
ATOM 8237 N N . ARG B 1 305 ? -9.703 -50.594 -7.758 1 92.12 305 ARG B N 1
ATOM 8238 C CA . ARG B 1 305 ? -10.367 -50.656 -6.461 1 92.12 305 ARG B CA 1
ATOM 8239 C C . ARG B 1 305 ? -9.367 -50.469 -5.324 1 92.12 305 ARG B C 1
ATOM 8241 O O . ARG B 1 305 ? -9.648 -49.781 -4.344 1 92.12 305 ARG B O 1
ATOM 8248 N N . THR B 1 306 ? -8.289 -51.094 -5.508 1 90.56 306 THR B N 1
ATOM 8249 C CA . THR B 1 306 ? -7.27 -51.062 -4.465 1 90.56 306 THR B CA 1
ATOM 8250 C C . THR B 1 306 ? -6.652 -49.656 -4.367 1 90.56 306 THR B C 1
ATOM 8252 O O . THR B 1 306 ? -6.438 -49.156 -3.266 1 90.56 306 THR B O 1
ATOM 8255 N N . TYR B 1 307 ? -6.406 -49.062 -5.461 1 92.56 307 TYR B N 1
ATOM 8256 C CA . TYR B 1 307 ? -5.762 -47.75 -5.5 1 92.56 307 TYR B CA 1
ATOM 8257 C C . TYR B 1 307 ? -6.777 -46.656 -5.281 1 92.56 307 TYR B C 1
ATOM 8259 O O . TYR B 1 307 ? -6.422 -45.531 -4.852 1 92.56 307 TYR B O 1
ATOM 8267 N N . GLY B 1 308 ? -8.039 -46.969 -5.586 1 92.56 308 GLY B N 1
ATOM 8268 C CA . GLY B 1 308 ? -9.07 -45.938 -5.488 1 92.56 308 GLY B CA 1
ATOM 8269 C C . GLY B 1 308 ? -8.898 -44.812 -6.496 1 92.56 308 GLY B C 1
ATOM 8270 O O . GLY B 1 308 ? -9.188 -43.656 -6.195 1 92.56 308 GLY B O 1
ATOM 8271 N N . ASP B 1 309 ? -8.289 -45.062 -7.609 1 94.69 309 ASP B N 1
ATOM 8272 C CA . ASP B 1 309 ? -8.047 -44.094 -8.68 1 94.69 309 ASP B CA 1
ATOM 8273 C C . ASP B 1 309 ? -7.926 -44.781 -10.031 1 94.69 309 ASP B C 1
ATOM 8275 O O . ASP B 1 309 ? -7.812 -46 -10.094 1 94.69 309 ASP B O 1
ATOM 8279 N N . VAL B 1 310 ? -8.109 -44 -11.047 1 94.75 310 VAL B N 1
ATOM 8280 C CA . VAL B 1 310 ? -7.867 -44.5 -12.391 1 94.75 310 VAL B CA 1
ATOM 8281 C C . VAL B 1 310 ? -6.367 -44.656 -12.617 1 94.75 310 VAL B C 1
ATOM 8283 O O . VAL B 1 310 ? -5.57 -43.812 -12.211 1 94.75 310 VAL B O 1
ATOM 8286 N N . LEU B 1 311 ? -6.035 -45.75 -13.25 1 95.06 311 LEU B N 1
ATOM 8287 C CA . LEU B 1 311 ? -4.621 -46.094 -13.32 1 95.06 311 LEU B CA 1
ATOM 8288 C C . LEU B 1 311 ? -4.152 -46.156 -14.773 1 95.06 311 LEU B C 1
ATOM 8290 O O . LEU B 1 311 ? -4.938 -46.469 -15.672 1 95.06 311 LEU B O 1
ATOM 8294 N N . ASP B 1 312 ? -2.951 -45.781 -15.008 1 91.94 312 ASP B N 1
ATOM 8295 C CA . ASP B 1 312 ? -2.148 -46 -16.203 1 91.94 312 ASP B CA 1
ATOM 8296 C C . ASP B 1 312 ? -1.168 -47.156 -16.016 1 91.94 312 ASP B C 1
ATOM 8298 O O . ASP B 1 312 ? -0.274 -47.094 -15.164 1 91.94 312 ASP B O 1
ATOM 8302 N N . ILE B 1 313 ? -1.351 -48.188 -16.797 1 94.06 313 ILE B N 1
ATOM 8303 C CA . ILE B 1 313 ? -0.583 -49.406 -16.594 1 94.06 313 ILE B CA 1
ATOM 8304 C C . ILE B 1 313 ? 0.161 -49.781 -17.875 1 94.06 313 ILE B C 1
ATOM 8306 O O . ILE B 1 313 ? -0.436 -49.844 -18.953 1 94.06 313 ILE B O 1
ATOM 8310 N N . GLU B 1 314 ? 1.472 -49.969 -17.766 1 92.62 314 GLU B N 1
ATOM 8311 C CA . GLU B 1 314 ? 2.277 -50.5 -18.859 1 92.62 314 GLU B CA 1
ATOM 8312 C C . GLU B 1 314 ? 2.482 -52 -18.719 1 92.62 314 GLU B C 1
ATOM 8314 O O . GLU B 1 314 ? 2.717 -52.5 -17.609 1 92.62 314 GLU B O 1
ATOM 8319 N N . PHE B 1 315 ? 2.346 -52.688 -19.859 1 94.81 315 PHE B N 1
ATOM 8320 C CA . PHE B 1 315 ? 2.52 -54.125 -19.812 1 94.81 315 PHE B CA 1
ATOM 8321 C C . PHE B 1 315 ? 3.199 -54.625 -21.078 1 94.81 315 PHE B C 1
ATOM 8323 O O . PHE B 1 315 ? 3.26 -53.906 -22.078 1 94.81 315 PHE B O 1
ATOM 8330 N N . THR B 1 316 ? 3.828 -55.75 -21 1 95.88 316 THR B N 1
ATOM 8331 C CA . THR B 1 316 ? 4.434 -56.469 -22.125 1 95.88 316 THR B CA 1
ATOM 8332 C C . THR B 1 316 ? 3.959 -57.938 -22.141 1 95.88 316 THR B C 1
ATOM 8334 O O . THR B 1 316 ? 3.799 -58.562 -21.094 1 95.88 316 THR B O 1
ATOM 8337 N N . VAL B 1 317 ? 3.629 -58.375 -23.312 1 95.44 317 VAL B N 1
ATOM 8338 C CA . VAL B 1 317 ? 3.35 -59.812 -23.531 1 95.44 317 VAL B CA 1
ATOM 8339 C C . VAL B 1 317 ? 4.566 -60.469 -24.156 1 95.44 317 VAL B C 1
ATOM 8341 O O . VAL B 1 317 ? 5.043 -60.062 -25.219 1 95.44 317 VAL B O 1
ATOM 8344 N N . GLU B 1 318 ? 5.137 -61.438 -23.516 1 95.44 318 GLU B N 1
ATOM 8345 C CA . GLU B 1 318 ? 6.223 -62.25 -24.062 1 95.44 318 GLU B CA 1
ATOM 8346 C C . GLU B 1 318 ? 5.789 -63.688 -24.234 1 95.44 318 GLU B C 1
ATOM 8348 O O . GLU B 1 318 ? 5.555 -64.375 -23.25 1 95.44 318 GLU B O 1
ATOM 8353 N N . ARG B 1 319 ? 5.688 -64.188 -25.422 1 93.56 319 ARG B N 1
ATOM 8354 C CA . ARG B 1 319 ? 5.262 -65.562 -25.734 1 93.56 319 ARG B CA 1
ATOM 8355 C C . ARG B 1 319 ? 3.957 -65.875 -25.031 1 93.56 319 ARG B C 1
ATOM 8357 O O . ARG B 1 319 ? 3.881 -66.875 -24.312 1 93.56 319 ARG B O 1
ATOM 8364 N N . SER B 1 320 ? 3.002 -65.062 -25.078 1 94.56 320 SER B N 1
ATOM 8365 C CA . SER B 1 320 ? 1.625 -65.188 -24.625 1 94.56 320 SER B CA 1
ATOM 8366 C C . SER B 1 320 ? 1.542 -65.125 -23.109 1 94.56 320 SER B C 1
ATOM 8368 O O . SER B 1 320 ? 0.608 -65.688 -22.516 1 94.56 320 SER B O 1
ATOM 8370 N N . THR B 1 321 ? 2.549 -64.625 -22.5 1 95.94 321 THR B N 1
ATOM 8371 C CA . THR B 1 321 ? 2.521 -64.375 -21.062 1 95.94 321 THR B CA 1
ATOM 8372 C C . THR B 1 321 ? 2.518 -62.875 -20.75 1 95.94 321 THR B C 1
ATOM 8374 O O . THR B 1 321 ? 3.359 -62.156 -21.25 1 95.94 321 THR B O 1
ATOM 8377 N N . LEU B 1 322 ? 1.546 -62.5 -19.906 1 96.44 322 LEU B N 1
ATOM 8378 C CA . LEU B 1 322 ? 1.345 -61.094 -19.578 1 96.44 322 LEU B CA 1
ATOM 8379 C C . LEU B 1 322 ? 2.225 -60.688 -18.406 1 96.44 322 LEU B C 1
ATOM 8381 O O . LEU B 1 322 ? 2.217 -61.344 -17.359 1 96.44 322 LEU B O 1
ATOM 8385 N N . TYR B 1 323 ? 3.047 -59.594 -18.562 1 97 323 TYR B N 1
ATOM 8386 C CA . TYR B 1 323 ? 3.873 -59.031 -17.516 1 97 323 TYR B CA 1
ATOM 8387 C C . TYR B 1 323 ? 3.514 -57.562 -17.297 1 97 323 TYR B C 1
ATOM 8389 O O . TYR B 1 323 ? 3.283 -56.812 -18.25 1 97 323 TYR B O 1
ATOM 8397 N N . PHE B 1 324 ? 3.449 -57.125 -16.047 1 97.06 324 PHE B N 1
ATOM 8398 C CA . PHE B 1 324 ? 3.184 -55.75 -15.711 1 97.06 324 PHE B CA 1
ATOM 8399 C C . PHE B 1 324 ? 4.484 -55 -15.445 1 97.06 324 PHE B C 1
ATOM 8401 O O . PHE B 1 324 ? 5.336 -55.469 -14.688 1 97.06 324 PHE B O 1
ATOM 8408 N N . LEU B 1 325 ? 4.586 -53.812 -16.031 1 95.38 325 LEU B N 1
ATOM 8409 C CA . LEU B 1 325 ? 5.871 -53.125 -16.016 1 95.38 325 LEU B CA 1
ATOM 8410 C C . LEU B 1 325 ? 5.766 -51.812 -15.266 1 95.38 325 LEU B C 1
ATOM 8412 O O . LEU B 1 325 ? 6.781 -51.219 -14.859 1 95.38 325 LEU B O 1
ATOM 8416 N N . GLN B 1 326 ? 4.609 -51.281 -15.117 1 92.12 326 GLN B N 1
ATOM 8417 C CA . GLN B 1 326 ? 4.395 -50 -14.438 1 92.12 326 GLN B CA 1
ATOM 8418 C C . GLN B 1 326 ? 2.922 -49.812 -14.078 1 92.12 326 GLN B C 1
ATOM 8420 O O . GLN B 1 326 ? 2.039 -50.281 -14.797 1 92.12 326 GLN B O 1
ATOM 8425 N N . VAL B 1 327 ? 2.693 -49.156 -12.938 1 94.12 327 VAL B N 1
ATOM 8426 C CA . VAL B 1 327 ? 1.354 -48.688 -12.57 1 94.12 327 VAL B CA 1
ATOM 8427 C C . VAL B 1 327 ? 1.431 -47.312 -11.93 1 94.12 327 VAL B C 1
ATOM 8429 O O . VAL B 1 327 ? 2.312 -47.031 -11.109 1 94.12 327 VAL B O 1
ATOM 8432 N N . ARG B 1 328 ? 0.646 -46.438 -12.32 1 90.62 328 ARG B N 1
ATOM 8433 C CA . ARG B 1 328 ? 0.562 -45.125 -11.727 1 90.62 328 ARG B CA 1
ATOM 8434 C C . ARG B 1 328 ? -0.824 -44.5 -11.93 1 90.62 328 ARG B C 1
ATOM 8436 O O . ARG B 1 328 ? -1.619 -45 -12.719 1 90.62 328 ARG B O 1
ATOM 8443 N N . SER B 1 329 ? -1.106 -43.531 -11.125 1 91 329 SER B N 1
ATOM 8444 C CA . SER B 1 329 ? -2.334 -42.781 -11.359 1 91 329 SER B CA 1
ATOM 8445 C C . SER B 1 329 ? -2.34 -42.156 -12.75 1 91 329 SER B C 1
ATOM 8447 O O . SER B 1 329 ? -1.346 -41.562 -13.18 1 91 329 SER B O 1
ATOM 8449 N N . ALA B 1 330 ? -3.355 -42.281 -13.453 1 88.38 330 ALA B N 1
ATOM 8450 C CA . ALA B 1 330 ? -3.447 -41.812 -14.844 1 88.38 330 ALA B CA 1
ATOM 8451 C C . ALA B 1 330 ? -3.535 -40.312 -14.938 1 88.38 330 ALA B C 1
ATOM 8453 O O . ALA B 1 330 ? -4.297 -39.688 -14.195 1 88.38 330 ALA B O 1
ATOM 8454 N N . LYS B 1 331 ? -2.688 -39.812 -15.82 1 83.31 331 LYS B N 1
ATOM 8455 C CA . LYS B 1 331 ? -2.934 -38.406 -16.203 1 83.31 331 LYS B CA 1
ATOM 8456 C C . LYS B 1 331 ? -4.215 -38.281 -17.016 1 83.31 331 LYS B C 1
ATOM 8458 O O . LYS B 1 331 ? -4.508 -39.156 -17.859 1 83.31 331 LYS B O 1
ATOM 8463 N N . ARG B 1 332 ? -4.973 -37.375 -16.703 1 84 332 ARG B N 1
ATOM 8464 C CA . ARG B 1 332 ? -6.297 -37.312 -17.297 1 84 332 ARG B CA 1
ATOM 8465 C C . ARG B 1 332 ? -6.695 -35.844 -17.562 1 84 332 ARG B C 1
ATOM 8467 O O . ARG B 1 332 ? -6.102 -34.938 -17.016 1 84 332 ARG B O 1
ATOM 8474 N N . THR B 1 333 ? -7.672 -35.656 -18.484 1 79.06 333 THR B N 1
ATOM 8475 C CA . THR B 1 333 ? -8.219 -34.344 -18.75 1 79.06 333 THR B CA 1
ATOM 8476 C C . THR B 1 333 ? -9.062 -33.844 -17.578 1 79.06 333 THR B C 1
ATOM 8478 O O . THR B 1 333 ? -9.43 -34.625 -16.703 1 79.06 333 THR B O 1
ATOM 8481 N N . ALA B 1 334 ? -9.359 -32.594 -17.641 1 83.44 334 ALA B N 1
ATOM 8482 C CA . ALA B 1 334 ? -10.188 -32 -16.578 1 83.44 334 ALA B CA 1
ATOM 8483 C C . ALA B 1 334 ? -11.57 -32.625 -16.547 1 83.44 334 ALA B C 1
ATOM 8485 O O . ALA B 1 334 ? -12.094 -32.938 -15.477 1 83.44 334 ALA B O 1
ATOM 8486 N N . GLU B 1 335 ? -12.125 -32.875 -17.688 1 82.69 335 GLU B N 1
ATOM 8487 C CA . GLU B 1 335 ? -13.438 -33.5 -17.797 1 82.69 335 GLU B CA 1
ATOM 8488 C C . GLU B 1 335 ? -13.414 -34.906 -17.203 1 82.69 335 GLU B C 1
ATOM 8490 O O . GLU B 1 335 ? -14.328 -35.281 -16.484 1 82.69 335 GLU B O 1
ATOM 8495 N N . ALA B 1 336 ? -12.406 -35.562 -17.578 1 87.69 336 ALA B N 1
ATOM 8496 C CA . ALA B 1 336 ? -12.273 -36.938 -17.062 1 87.69 336 ALA B CA 1
ATOM 8497 C C . ALA B 1 336 ? -12.086 -36.938 -15.555 1 87.69 336 ALA B C 1
ATOM 8499 O O . ALA B 1 336 ? -12.656 -37.781 -14.852 1 87.69 336 ALA B O 1
ATOM 8500 N N . ALA B 1 337 ? -11.297 -36.062 -15.102 1 92.06 337 ALA B N 1
ATOM 8501 C CA . ALA B 1 337 ? -11.031 -36 -13.664 1 92.06 337 ALA B CA 1
ATOM 8502 C C . ALA B 1 337 ? -12.328 -35.812 -12.875 1 92.06 337 ALA B C 1
ATOM 8504 O O . ALA B 1 337 ? -12.57 -36.5 -11.883 1 92.06 337 ALA B O 1
ATOM 8505 N N . VAL B 1 338 ? -13.148 -34.906 -13.344 1 92.12 338 VAL B N 1
ATOM 8506 C CA . VAL B 1 338 ? -14.398 -34.594 -12.672 1 92.12 338 VAL B CA 1
ATOM 8507 C C . VAL B 1 338 ? -15.336 -35.812 -12.727 1 92.12 338 VAL B C 1
ATOM 8509 O O . VAL B 1 338 ? -15.898 -36.219 -11.703 1 92.12 338 VAL B O 1
ATOM 8512 N N . ARG B 1 339 ? -15.422 -36.344 -13.883 1 91.06 339 ARG B N 1
ATOM 8513 C CA . ARG B 1 339 ? -16.297 -37.5 -14.047 1 91.06 339 ARG B CA 1
ATOM 8514 C C . ARG B 1 339 ? -15.828 -38.688 -13.203 1 91.06 339 ARG B C 1
ATOM 8516 O O . ARG B 1 339 ? -16.625 -39.344 -12.539 1 91.06 339 ARG B O 1
ATOM 8523 N N . ILE B 1 340 ? -14.562 -38.969 -13.266 1 93.94 340 ILE B N 1
ATOM 8524 C CA . ILE B 1 340 ? -13.977 -40.094 -12.539 1 93.94 340 ILE B CA 1
ATOM 8525 C C . ILE B 1 340 ? -14.227 -39.906 -11.047 1 93.94 340 ILE B C 1
ATOM 8527 O O . ILE B 1 340 ? -14.656 -40.844 -10.367 1 93.94 340 ILE B O 1
ATOM 8531 N N . ALA B 1 341 ? -13.984 -38.75 -10.547 1 95.38 341 ALA B N 1
ATOM 8532 C CA . ALA B 1 341 ? -14.188 -38.469 -9.125 1 95.38 341 ALA B CA 1
ATOM 8533 C C . ALA B 1 341 ? -15.648 -38.688 -8.734 1 95.38 341 ALA B C 1
ATOM 8535 O O . ALA B 1 341 ? -15.938 -39.344 -7.723 1 95.38 341 ALA B O 1
ATOM 8536 N N . ALA B 1 342 ? -16.516 -38.156 -9.508 1 93.38 342 ALA B N 1
ATOM 8537 C CA . ALA B 1 342 ? -17.953 -38.312 -9.234 1 93.38 342 ALA B CA 1
ATOM 8538 C C . ALA B 1 342 ? -18.375 -39.781 -9.297 1 93.38 342 ALA B C 1
ATOM 8540 O O . ALA B 1 342 ? -19.109 -40.25 -8.43 1 93.38 342 ALA B O 1
ATOM 8541 N N . ASP B 1 343 ? -17.875 -40.469 -10.328 1 92.88 343 ASP B N 1
ATOM 8542 C CA . ASP B 1 343 ? -18.234 -41.875 -10.523 1 92.88 343 ASP B CA 1
ATOM 8543 C C . ASP B 1 343 ? -17.703 -42.719 -9.375 1 92.88 343 ASP B C 1
ATOM 8545 O O . ASP B 1 343 ? -18.438 -43.562 -8.828 1 92.88 343 ASP B O 1
ATOM 8549 N N . LEU B 1 344 ? -16.469 -42.562 -9.062 1 94.44 344 LEU B N 1
ATOM 8550 C CA . LEU B 1 344 ? -15.875 -43.375 -8 1 94.44 344 LEU B CA 1
ATOM 8551 C C . LEU B 1 344 ? -16.562 -43.125 -6.668 1 94.44 344 LEU B C 1
ATOM 8553 O O . LEU B 1 344 ? -16.75 -44.031 -5.879 1 94.44 344 LEU B O 1
ATOM 8557 N N . ALA B 1 345 ? -16.922 -41.875 -6.391 1 93.75 345 ALA B N 1
ATOM 8558 C CA . ALA B 1 345 ? -17.672 -41.562 -5.18 1 93.75 345 ALA B CA 1
ATOM 8559 C C . ALA B 1 345 ? -19.062 -42.219 -5.215 1 93.75 345 ALA B C 1
ATOM 8561 O O . ALA B 1 345 ? -19.516 -42.781 -4.219 1 93.75 345 ALA B O 1
ATOM 8562 N N . GLY B 1 346 ? -19.703 -42.094 -6.328 1 92.06 346 GLY B N 1
ATOM 8563 C CA . GLY B 1 346 ? -21.031 -42.688 -6.496 1 92.06 346 GLY B CA 1
ATOM 8564 C C . GLY B 1 346 ? -21.047 -44.188 -6.371 1 92.06 346 GLY B C 1
ATOM 8565 O O . GLY B 1 346 ? -22 -44.75 -5.84 1 92.06 346 GLY B O 1
ATOM 8566 N N . GLU B 1 347 ? -19.922 -44.812 -6.875 1 91.81 347 GLU B N 1
ATOM 8567 C CA . GLU B 1 347 ? -19.781 -46.25 -6.82 1 91.81 347 GLU B CA 1
ATOM 8568 C C . GLU B 1 347 ? -19.391 -46.719 -5.422 1 91.81 347 GLU B C 1
ATOM 8570 O O . GLU B 1 347 ? -19.438 -47.906 -5.121 1 91.81 347 GLU B O 1
ATOM 8575 N N . GLY B 1 348 ? -19.016 -45.75 -4.562 1 92.62 348 GLY B N 1
ATOM 8576 C CA . GLY B 1 348 ? -18.609 -46.062 -3.201 1 92.62 348 GLY B CA 1
ATOM 8577 C C . GLY B 1 348 ? -17.188 -46.562 -3.102 1 92.62 348 GLY B C 1
ATOM 8578 O O . GLY B 1 348 ? -16.766 -47.062 -2.055 1 92.62 348 GLY B O 1
ATOM 8579 N N . THR B 1 349 ? -16.453 -46.531 -4.227 1 92.5 349 THR B N 1
ATOM 8580 C CA . THR B 1 349 ? -15.062 -46.969 -4.246 1 92.5 349 THR B CA 1
ATOM 8581 C C . THR B 1 349 ? -14.203 -46.062 -3.383 1 92.5 349 THR B C 1
ATOM 8583 O O . THR B 1 349 ? -13.234 -46.5 -2.764 1 92.5 349 THR B O 1
ATOM 8586 N N . ILE B 1 350 ? -14.578 -44.719 -3.314 1 94.38 350 ILE B N 1
ATOM 8587 C CA . ILE B 1 350 ? -13.844 -43.781 -2.488 1 94.38 350 ILE B CA 1
ATOM 8588 C C . ILE B 1 350 ? -14.828 -42.938 -1.674 1 94.38 350 ILE B C 1
ATOM 8590 O O . ILE B 1 350 ? -16 -42.812 -2.033 1 94.38 350 ILE B O 1
ATOM 8594 N N . ALA B 1 351 ? -14.32 -42.438 -0.563 1 93.38 351 ALA B N 1
ATOM 8595 C CA . ALA B 1 351 ? -15.117 -41.531 0.276 1 93.38 351 ALA B CA 1
ATOM 8596 C C . ALA B 1 351 ? -15.32 -40.188 -0.399 1 93.38 351 ALA B C 1
ATOM 8598 O O . ALA B 1 351 ? -14.5 -39.75 -1.22 1 93.38 351 ALA B O 1
ATOM 8599 N N . PRO B 1 352 ? -16.375 -39.531 -0.009 1 92.31 352 PRO B N 1
ATOM 8600 C CA . PRO B 1 352 ? -16.656 -38.219 -0.604 1 92.31 352 PRO B CA 1
ATOM 8601 C C . PRO B 1 352 ? -15.492 -37.25 -0.442 1 92.31 352 PRO B C 1
ATOM 8603 O O . PRO B 1 352 ? -15.156 -36.5 -1.38 1 92.31 352 PRO B O 1
ATOM 8606 N N . ALA B 1 353 ? -14.891 -37.281 0.685 1 92.88 353 ALA B N 1
ATOM 8607 C CA . ALA B 1 353 ? -13.766 -36.375 0.923 1 92.88 353 ALA B CA 1
ATOM 8608 C C . ALA B 1 353 ? -12.609 -36.688 -0.031 1 92.88 353 ALA B C 1
ATOM 8610 O O . ALA B 1 353 ? -11.938 -35.781 -0.514 1 92.88 353 ALA B O 1
ATOM 8611 N N . ALA B 1 354 ? -12.422 -37.906 -0.295 1 93.75 354 ALA B N 1
ATOM 8612 C CA . ALA B 1 354 ? -11.359 -38.312 -1.206 1 93.75 354 ALA B CA 1
ATOM 8613 C C . ALA B 1 354 ? -11.672 -37.875 -2.639 1 93.75 354 ALA B C 1
ATOM 8615 O O . ALA B 1 354 ? -10.766 -37.531 -3.4 1 93.75 354 ALA B O 1
ATOM 8616 N N . ALA B 1 355 ? -12.922 -37.938 -3.004 1 94.44 355 ALA B N 1
ATOM 8617 C CA . ALA B 1 355 ? -13.344 -37.531 -4.344 1 94.44 355 ALA B CA 1
ATOM 8618 C C . ALA B 1 355 ? -13.016 -36.062 -4.598 1 94.44 355 ALA B C 1
ATOM 8620 O O . ALA B 1 355 ? -12.57 -35.688 -5.684 1 94.44 355 ALA B O 1
ATOM 8621 N N . LEU B 1 356 ? -13.234 -35.281 -3.572 1 93.94 356 LEU B N 1
ATOM 8622 C CA . LEU B 1 356 ? -12.953 -33.844 -3.705 1 93.94 356 LEU B CA 1
ATOM 8623 C C . LEU B 1 356 ? -11.461 -33.594 -3.916 1 93.94 356 LEU B C 1
ATOM 8625 O O . LEU B 1 356 ? -11.07 -32.656 -4.621 1 93.94 356 LEU B O 1
ATOM 8629 N N . ARG B 1 357 ? -10.648 -34.438 -3.375 1 93.12 357 ARG B N 1
ATOM 8630 C CA . ARG B 1 357 ? -9.203 -34.281 -3.447 1 93.12 357 ARG B CA 1
ATOM 8631 C C . ARG B 1 357 ? -8.672 -34.688 -4.812 1 93.12 357 ARG B C 1
ATOM 8633 O O . ARG B 1 357 ? -7.531 -34.375 -5.164 1 93.12 357 ARG B O 1
ATOM 8640 N N . MET B 1 358 ? -9.477 -35.344 -5.617 1 93.81 358 MET B N 1
ATOM 8641 C CA . MET B 1 358 ? -9.039 -35.844 -6.914 1 93.81 358 MET B CA 1
ATOM 8642 C C . MET B 1 358 ? -9.148 -34.781 -7.992 1 93.81 358 MET B C 1
ATOM 8644 O O . MET B 1 358 ? -8.633 -34.938 -9.094 1 93.81 358 MET B O 1
ATOM 8648 N N . VAL B 1 359 ? -9.875 -33.719 -7.648 1 92.81 359 VAL B N 1
ATOM 8649 C CA . VAL B 1 359 ? -10.125 -32.656 -8.625 1 92.81 359 VAL B CA 1
ATOM 8650 C C . VAL B 1 359 ? -9.578 -31.328 -8.109 1 92.81 359 VAL B C 1
ATOM 8652 O O . VAL B 1 359 ? -9.734 -31 -6.934 1 92.81 359 VAL B O 1
ATOM 8655 N N . THR B 1 360 ? -8.938 -30.641 -9.023 1 90.75 360 THR B N 1
ATOM 8656 C CA . THR B 1 360 ? -8.391 -29.344 -8.633 1 90.75 360 THR B CA 1
ATOM 8657 C C . THR B 1 360 ? -9.312 -28.203 -9.086 1 90.75 360 THR B C 1
ATOM 8659 O O . THR B 1 360 ? -10.156 -28.406 -9.969 1 90.75 360 THR B O 1
ATOM 8662 N N . ALA B 1 361 ? -9.133 -27.094 -8.445 1 90.75 361 ALA B N 1
ATOM 8663 C CA . ALA B 1 361 ? -9.898 -25.922 -8.844 1 90.75 361 ALA B CA 1
ATOM 8664 C C . ALA B 1 361 ? -9.602 -25.547 -10.297 1 90.75 361 ALA B C 1
ATOM 8666 O O . ALA B 1 361 ? -10.492 -25.094 -11.016 1 90.75 361 ALA B O 1
ATOM 8667 N N . GLU B 1 362 ? -8.398 -25.703 -10.695 1 83.62 362 GLU B N 1
ATOM 8668 C CA . GLU B 1 362 ? -8.008 -25.406 -12.07 1 83.62 362 GLU B CA 1
ATOM 8669 C C . GLU B 1 362 ? -8.75 -26.297 -13.055 1 83.62 362 GLU B C 1
ATOM 8671 O O . GLU B 1 362 ? -9.156 -25.844 -14.125 1 83.62 362 GLU B O 1
ATOM 8676 N N . GLN B 1 363 ? -8.898 -27.5 -12.695 1 85.44 363 GLN B N 1
ATOM 8677 C CA . GLN B 1 363 ? -9.633 -28.422 -13.562 1 85.44 363 GLN B CA 1
ATOM 8678 C C . GLN B 1 363 ? -11.102 -28.016 -13.672 1 85.44 363 GLN B C 1
ATOM 8680 O O . GLN B 1 363 ? -11.703 -28.141 -14.742 1 85.44 363 GLN B O 1
ATOM 8685 N N . VAL B 1 364 ? -11.664 -27.547 -12.609 1 89 364 VAL B N 1
ATOM 8686 C CA . VAL B 1 364 ? -13.039 -27.047 -12.648 1 89 364 VAL B CA 1
ATOM 8687 C C . VAL B 1 364 ? -13.133 -25.844 -13.586 1 89 364 VAL B C 1
ATOM 8689 O O . VAL B 1 364 ? -14.078 -25.75 -14.375 1 89 364 VAL B O 1
ATOM 8692 N N . ARG B 1 365 ? -12.156 -24.984 -13.5 1 83.25 365 ARG B N 1
ATOM 8693 C CA . ARG B 1 365 ? -12.125 -23.828 -14.391 1 83.25 365 ARG B CA 1
ATOM 8694 C C . ARG B 1 365 ? -12.078 -24.281 -15.852 1 83.25 365 ARG B C 1
ATOM 8696 O O . ARG B 1 365 ? -12.773 -23.703 -16.703 1 83.25 365 ARG B O 1
ATOM 8703 N N . GLN B 1 366 ? -11.281 -25.25 -16.078 1 74.25 366 GLN B N 1
ATOM 8704 C CA . GLN B 1 366 ? -11.094 -25.734 -17.438 1 74.25 366 GLN B CA 1
ATOM 8705 C C . GLN B 1 366 ? -12.383 -26.344 -18 1 74.25 366 GLN B C 1
ATOM 8707 O O . GLN B 1 366 ? -12.711 -26.141 -19.172 1 74.25 366 GLN B O 1
ATOM 8712 N N . VAL B 1 367 ? -13.086 -27.031 -17.172 1 78.94 367 VAL B N 1
ATOM 8713 C CA . VAL B 1 367 ? -14.305 -27.703 -17.609 1 78.94 367 VAL B CA 1
ATOM 8714 C C . VAL B 1 367 ? -15.383 -26.672 -17.922 1 78.94 367 VAL B C 1
ATOM 8716 O O . VAL B 1 367 ? -16.266 -26.922 -18.75 1 78.94 367 VAL B O 1
ATOM 8719 N N . GLN B 1 368 ? -15.219 -25.547 -17.359 1 76.81 368 GLN B N 1
ATOM 8720 C CA . GLN B 1 368 ? -16.25 -24.531 -17.516 1 76.81 368 GLN B CA 1
ATOM 8721 C C . GLN B 1 368 ? -15.945 -23.625 -18.703 1 76.81 368 GLN B C 1
ATOM 8723 O O . GLN B 1 368 ? -16.734 -22.734 -19.047 1 76.81 368 GLN B O 1
ATOM 8728 N N . ARG B 1 369 ? -14.797 -23.766 -19.25 1 67.19 369 ARG B N 1
ATOM 8729 C CA . ARG B 1 369 ? -14.43 -22.875 -20.344 1 67.19 369 ARG B CA 1
ATOM 8730 C C . ARG B 1 369 ? -15.367 -23.062 -21.531 1 67.19 369 ARG B C 1
ATOM 8732 O O . ARG B 1 369 ? -15.734 -24.188 -21.875 1 67.19 369 ARG B O 1
ATOM 8739 N N . PRO B 1 370 ? -15.844 -21.844 -22.016 1 59.22 370 PRO B N 1
ATOM 8740 C CA . PRO B 1 370 ? -16.75 -21.922 -23.156 1 59.22 370 PRO B CA 1
ATOM 8741 C C . PRO B 1 370 ? -16.094 -22.562 -24.391 1 59.22 370 PRO B C 1
ATOM 8743 O O . PRO B 1 370 ? -14.875 -22.5 -24.547 1 59.22 370 PRO B O 1
ATOM 8746 N N . GLY B 1 371 ? -16.703 -23.5 -25.016 1 64.19 371 GLY B N 1
ATOM 8747 C CA . GLY B 1 371 ? -16.297 -24.109 -26.266 1 64.19 371 GLY B CA 1
ATOM 8748 C C . GLY B 1 371 ? -16.828 -23.359 -27.484 1 64.19 371 GLY B C 1
ATOM 8749 O O . GLY B 1 371 ? -17.359 -22.25 -27.359 1 64.19 371 GLY B O 1
ATOM 8750 N N . PHE B 1 372 ? -16.359 -23.781 -28.734 1 69.81 372 PHE B N 1
ATOM 8751 C CA . PHE B 1 372 ? -16.812 -23.219 -30 1 69.81 372 PHE B CA 1
ATOM 8752 C C . PHE B 1 372 ? -18.328 -23.312 -30.125 1 69.81 372 PHE B C 1
ATOM 8754 O O . PHE B 1 372 ? -18.938 -24.25 -29.625 1 69.81 372 PHE B O 1
ATOM 8761 N N . ALA B 1 373 ? -18.953 -22.234 -30.656 1 71.31 373 ALA B N 1
ATOM 8762 C CA . ALA B 1 373 ? -20.375 -22.312 -30.984 1 71.31 373 ALA B CA 1
ATOM 8763 C C . ALA B 1 373 ? -20.625 -23.406 -32.031 1 71.31 373 ALA B C 1
ATOM 8765 O O . ALA B 1 373 ? -19.906 -23.5 -33.031 1 71.31 373 ALA B O 1
ATOM 8766 N N . ASP B 1 374 ? -21.547 -24.297 -31.719 1 70 374 ASP B N 1
ATOM 8767 C CA . ASP B 1 374 ? -21.875 -25.406 -32.594 1 70 374 ASP B CA 1
ATOM 8768 C C . ASP B 1 374 ? -22.125 -24.906 -34.031 1 70 374 ASP B C 1
ATOM 8770 O O . ASP B 1 374 ? -21.719 -25.547 -35 1 70 374 ASP B O 1
ATOM 8774 N N . ASP B 1 375 ? -22.734 -23.781 -34.125 1 75 375 ASP B N 1
ATOM 8775 C CA . ASP B 1 375 ? -23.062 -23.25 -35.438 1 75 375 ASP B CA 1
ATOM 8776 C C . ASP B 1 375 ? -21.797 -22.859 -36.188 1 75 375 ASP B C 1
ATOM 8778 O O . ASP B 1 375 ? -21.703 -23.094 -37.406 1 75 375 ASP B O 1
ATOM 8782 N N . ASP B 1 376 ? -20.906 -22.359 -35.5 1 78.75 376 ASP B N 1
ATOM 8783 C CA . ASP B 1 376 ? -19.656 -21.953 -36.125 1 78.75 376 ASP B CA 1
ATOM 8784 C C . ASP B 1 376 ? -18.875 -23.156 -36.656 1 78.75 376 ASP B C 1
ATOM 8786 O O . ASP B 1 376 ? -18.297 -23.125 -37.719 1 78.75 376 ASP B O 1
ATOM 8790 N N . VAL B 1 377 ? -18.906 -24.156 -35.875 1 80.94 377 VAL B N 1
ATOM 8791 C CA . VAL B 1 377 ? -18.188 -25.375 -36.25 1 80.94 377 VAL B CA 1
ATOM 8792 C C . VAL B 1 377 ? -18.875 -26.016 -37.469 1 80.94 377 VAL B C 1
ATOM 8794 O O . VAL B 1 377 ? -18.203 -26.438 -38.406 1 80.94 377 VAL B O 1
ATOM 8797 N N . ALA B 1 378 ? -20.125 -25.984 -37.438 1 81 378 ALA B N 1
ATOM 8798 C CA . ALA B 1 378 ? -20.891 -26.562 -38.562 1 81 378 ALA B CA 1
ATOM 8799 C C . ALA B 1 378 ? -20.656 -25.781 -39.844 1 81 378 ALA B C 1
ATOM 8801 O O . ALA B 1 378 ? -20.469 -26.359 -40.906 1 81 378 ALA B O 1
ATOM 8802 N N . GLU B 1 379 ? -20.719 -24.562 -39.688 1 82.56 379 GLU B N 1
ATOM 8803 C CA . GLU B 1 379 ? -20.484 -23.719 -40.844 1 82.56 379 GLU B CA 1
ATOM 8804 C C . GLU B 1 379 ? -19.078 -23.922 -41.406 1 82.56 379 GLU B C 1
ATOM 8806 O O . GLU B 1 379 ? -18.891 -23.938 -42.625 1 82.56 379 GLU B O 1
ATOM 8811 N N . ALA B 1 380 ? -18.172 -24.062 -40.562 1 86.12 380 ALA B N 1
ATOM 8812 C CA . ALA B 1 380 ? -16.797 -24.266 -41 1 86.12 380 ALA B CA 1
ATOM 8813 C C . ALA B 1 380 ? -16.641 -25.609 -41.719 1 86.12 380 ALA B C 1
ATOM 8815 O O . ALA B 1 380 ? -15.938 -25.703 -42.719 1 86.12 380 ALA B O 1
ATOM 8816 N N . ARG B 1 381 ? -17.25 -26.547 -41.188 1 84.88 381 ARG B N 1
ATOM 8817 C CA . ARG B 1 381 ? -17.234 -27.859 -41.844 1 84.88 381 ARG B CA 1
ATOM 8818 C C . ARG B 1 381 ? -17.859 -27.812 -43.219 1 84.88 381 ARG B C 1
ATOM 8820 O O . ARG B 1 381 ? -17.328 -28.391 -44.156 1 84.88 381 ARG B O 1
ATOM 8827 N N . ALA B 1 382 ? -18.938 -27.109 -43.281 1 83.88 382 ALA B N 1
ATOM 8828 C CA . ALA B 1 382 ? -19.625 -26.969 -44.562 1 83.88 382 ALA B CA 1
ATOM 8829 C C . ALA B 1 382 ? -18.797 -26.172 -45.562 1 83.88 382 ALA B C 1
ATOM 8831 O O . ALA B 1 382 ? -18.844 -26.438 -46.75 1 83.88 382 ALA B O 1
ATOM 8832 N N . ALA B 1 383 ? -18.094 -25.297 -45.094 1 87.31 383 ALA B N 1
ATOM 8833 C CA . ALA B 1 383 ? -17.281 -24.438 -45.969 1 87.31 383 ALA B CA 1
ATOM 8834 C C . ALA B 1 383 ? -15.961 -25.125 -46.312 1 87.31 383 ALA B C 1
ATOM 8836 O O . ALA B 1 383 ? -15.102 -24.531 -46.969 1 87.31 383 ALA B O 1
ATOM 8837 N N . GLY B 1 384 ? -15.773 -26.344 -45.906 1 84.62 384 GLY B N 1
ATOM 8838 C CA . GLY B 1 384 ? -14.578 -27.109 -46.219 1 84.62 384 GLY B CA 1
ATOM 8839 C C . GLY B 1 384 ? -13.352 -26.641 -45.469 1 84.62 384 GLY B C 1
ATOM 8840 O O . GLY B 1 384 ? -12.227 -26.766 -45.938 1 84.62 384 GLY B O 1
ATOM 8841 N N . ARG B 1 385 ? -13.57 -26.094 -44.281 1 89.69 385 ARG B N 1
ATOM 8842 C CA . ARG B 1 385 ? -12.445 -25.547 -43.531 1 89.69 385 ARG B CA 1
ATOM 8843 C C . ARG B 1 385 ? -11.828 -26.625 -42.656 1 89.69 385 ARG B C 1
ATOM 8845 O O . ARG B 1 385 ? -10.812 -26.375 -42 1 89.69 385 ARG B O 1
ATOM 8852 N N . LEU B 1 386 ? -12.445 -27.734 -42.656 1 91.25 386 LEU B N 1
ATOM 8853 C CA . LEU B 1 386 ? -11.852 -28.859 -41.938 1 91.25 386 LEU B CA 1
ATOM 8854 C C . LEU B 1 386 ? -10.578 -29.344 -42.625 1 91.25 386 LEU B C 1
ATOM 8856 O O . LEU B 1 386 ? -10.617 -29.766 -43.75 1 91.25 386 LEU B O 1
ATOM 8860 N N . LEU B 1 387 ? -9.539 -29.25 -41.969 1 90.88 387 LEU B N 1
ATOM 8861 C CA . LEU B 1 387 ? -8.25 -29.641 -42.531 1 90.88 387 LEU B CA 1
ATOM 8862 C C . LEU B 1 387 ? -7.996 -31.125 -42.375 1 90.88 387 LEU B C 1
ATOM 8864 O O . LEU B 1 387 ? -7.66 -31.812 -43.344 1 90.88 387 LEU B O 1
ATOM 8868 N N . THR B 1 388 ? -8.07 -31.609 -41.219 1 90.44 388 THR B N 1
ATOM 8869 C CA . THR B 1 388 ? -7.836 -33 -40.906 1 90.44 388 THR B CA 1
ATOM 8870 C C . THR B 1 388 ? -8.469 -33.406 -39.594 1 90.44 388 THR B C 1
ATOM 8872 O O . THR B 1 388 ? -8.992 -32.562 -38.875 1 90.44 388 THR B O 1
ATOM 8875 N N . THR B 1 389 ? -8.578 -34.688 -39.438 1 88.88 389 THR B N 1
ATOM 8876 C CA . THR B 1 389 ? -9.086 -35.25 -38.188 1 88.88 389 THR B CA 1
ATOM 8877 C C . THR B 1 389 ? -8.109 -36.281 -37.625 1 88.88 389 THR B C 1
ATOM 8879 O O . THR B 1 389 ? -7.609 -37.156 -38.344 1 88.88 389 THR B O 1
ATOM 8882 N N . GLY B 1 390 ? -7.789 -36.094 -36.469 1 87.44 390 GLY B N 1
ATOM 8883 C CA . GLY B 1 390 ? -6.988 -37.031 -35.719 1 87.44 390 GLY B CA 1
ATOM 8884 C C . GLY B 1 390 ? -7.699 -37.562 -34.469 1 87.44 390 GLY B C 1
ATOM 8885 O O . GLY B 1 390 ? -8.922 -37.781 -34.5 1 87.44 390 GLY B O 1
ATOM 8886 N N . ILE B 1 391 ? -6.883 -38.031 -33.562 1 79.56 391 ILE B N 1
ATOM 8887 C CA . ILE B 1 391 ? -7.414 -38.531 -32.312 1 79.56 391 ILE B CA 1
ATOM 8888 C C . ILE B 1 391 ? -7.41 -37.406 -31.266 1 79.56 391 ILE B C 1
ATOM 8890 O O . ILE B 1 391 ? -6.371 -36.781 -31 1 79.56 391 ILE B O 1
ATOM 8894 N N . GLY B 1 392 ? -8.633 -37.125 -30.75 1 83.56 392 GLY B N 1
ATOM 8895 C CA . GLY B 1 392 ? -8.703 -36.156 -29.656 1 83.56 392 GLY B CA 1
ATOM 8896 C C . GLY B 1 392 ? -8.031 -36.625 -28.391 1 83.56 392 GLY B C 1
ATOM 8897 O O . GLY B 1 392 ? -8.586 -37.469 -27.672 1 83.56 392 GLY B O 1
ATOM 8898 N N . ALA B 1 393 ? -6.883 -36.031 -28.031 1 76.38 393 ALA B N 1
ATOM 8899 C CA . ALA B 1 393 ? -6.094 -36.5 -26.891 1 76.38 393 ALA B CA 1
ATOM 8900 C C . ALA B 1 393 ? -6.426 -35.688 -25.641 1 76.38 393 ALA B C 1
ATOM 8902 O O . ALA B 1 393 ? -6.324 -36.188 -24.516 1 76.38 393 ALA B O 1
ATOM 8903 N N . CYS B 1 394 ? -6.719 -34.406 -25.766 1 76.38 394 CYS B N 1
ATOM 8904 C CA . CYS B 1 394 ? -7.113 -33.531 -24.688 1 76.38 394 CYS B CA 1
ATOM 8905 C C . CYS B 1 394 ? -8.141 -32.5 -25.172 1 76.38 394 CYS B C 1
ATOM 8907 O O . CYS B 1 394 ? -7.859 -31.703 -26.062 1 76.38 394 CYS B O 1
ATOM 8909 N N . PRO B 1 395 ? -9.297 -32.5 -24.594 1 75.38 395 PRO B N 1
ATOM 8910 C CA . PRO B 1 395 ? -10.375 -31.641 -25.094 1 75.38 395 PRO B CA 1
ATOM 8911 C C . PRO B 1 395 ? -10.086 -30.156 -24.906 1 75.38 395 PRO B C 1
ATOM 8913 O O . PRO B 1 395 ? -9.25 -29.781 -24.078 1 75.38 395 PRO B O 1
ATOM 8916 N N . GLY B 1 396 ? -10.773 -29.328 -25.562 1 75.25 396 GLY B N 1
ATOM 8917 C CA . GLY B 1 396 ? -10.688 -27.875 -25.609 1 75.25 396 GLY B CA 1
ATOM 8918 C C . GLY B 1 396 ? -10.898 -27.312 -27.016 1 75.25 396 GLY B C 1
ATOM 8919 O O . GLY B 1 396 ? -10.711 -28.031 -28 1 75.25 396 GLY B O 1
ATOM 8920 N N . GLN B 1 397 ? -11.5 -26.172 -27 1 80.31 397 GLN B N 1
ATOM 8921 C CA . GLN B 1 397 ? -11.703 -25.484 -28.266 1 80.31 397 GLN B CA 1
ATOM 8922 C C . GLN B 1 397 ? -10.953 -24.156 -28.312 1 80.31 397 GLN B C 1
ATOM 8924 O O . GLN B 1 397 ? -11.32 -23.203 -27.594 1 80.31 397 GLN B O 1
ATOM 8929 N N . VAL B 1 398 ? -9.883 -24.188 -29.047 1 83.81 398 VAL B N 1
ATOM 8930 C CA . VAL B 1 398 ? -9.016 -23.016 -29.016 1 83.81 398 VAL B CA 1
ATOM 8931 C C . VAL B 1 398 ? -8.688 -22.578 -30.453 1 83.81 398 VAL B C 1
ATOM 8933 O O . VAL B 1 398 ? -8.68 -23.406 -31.359 1 83.81 398 VAL B O 1
ATOM 8936 N N . SER B 1 399 ? -8.523 -21.375 -30.594 1 87.44 399 SER B N 1
ATOM 8937 C CA . SER B 1 399 ? -8.055 -20.828 -31.859 1 87.44 399 SER B CA 1
ATOM 8938 C C . SER B 1 399 ? -6.746 -20.062 -31.672 1 87.44 399 SER B C 1
ATOM 8940 O O . SER B 1 399 ? -6.484 -19.516 -30.578 1 87.44 399 SER B O 1
ATOM 8942 N N . GLY B 1 400 ? -5.922 -20.156 -32.562 1 88.25 400 GLY B N 1
ATOM 8943 C CA . GLY B 1 400 ? -4.676 -19.406 -32.531 1 88.25 400 GLY B CA 1
ATOM 8944 C C . GLY B 1 400 ? -3.881 -19.484 -33.812 1 88.25 400 GLY B C 1
ATOM 8945 O O . GLY B 1 400 ? -4.344 -20.047 -34.812 1 88.25 400 GLY B O 1
ATOM 8946 N N . LYS B 1 401 ? -2.676 -18.891 -33.812 1 92.62 401 LYS B N 1
ATOM 8947 C CA . LYS B 1 401 ? -1.773 -18.891 -34.969 1 92.62 401 LYS B CA 1
ATOM 8948 C C . LYS B 1 401 ? -0.934 -20.156 -35 1 92.62 401 LYS B C 1
ATOM 8950 O O . LYS B 1 401 ? -0.404 -20.594 -33.969 1 92.62 401 LYS B O 1
ATOM 8955 N N . LEU B 1 402 ? -0.826 -20.641 -36.188 1 93.44 402 LEU B N 1
ATOM 8956 C CA . LEU B 1 402 ? -0.079 -21.875 -36.375 1 93.44 402 LEU B CA 1
ATOM 8957 C C . LEU B 1 402 ? 1.42 -21.625 -36.219 1 93.44 402 LEU B C 1
ATOM 8959 O O . LEU B 1 402 ? 1.969 -20.719 -36.844 1 93.44 402 LEU B O 1
ATOM 8963 N N . VAL B 1 403 ? 2.012 -22.469 -35.406 1 93 403 VAL B N 1
ATOM 8964 C CA . VAL B 1 403 ? 3.463 -22.453 -35.25 1 93 403 VAL B CA 1
ATOM 8965 C C . VAL B 1 403 ? 4.012 -23.875 -35.406 1 93 403 VAL B C 1
ATOM 8967 O O . VAL B 1 403 ? 3.35 -24.844 -35.031 1 93 403 VAL B O 1
ATOM 8970 N N . LEU B 1 404 ? 5.289 -23.969 -35.906 1 92.06 404 LEU B N 1
ATOM 8971 C CA . LEU B 1 404 ? 5.754 -25.297 -36.312 1 92.06 404 LEU B CA 1
ATOM 8972 C C . LEU B 1 404 ? 6.969 -25.719 -35.5 1 92.06 404 LEU B C 1
ATOM 8974 O O . LEU B 1 404 ? 7.582 -26.75 -35.781 1 92.06 404 LEU B O 1
ATOM 8978 N N . ASP B 1 405 ? 7.352 -24.922 -34.531 1 88.5 405 ASP B N 1
ATOM 8979 C CA . ASP B 1 405 ? 8.391 -25.359 -33.594 1 88.5 405 ASP B CA 1
ATOM 8980 C C . ASP B 1 405 ? 8.188 -24.75 -32.219 1 88.5 405 ASP B C 1
ATOM 8982 O O . ASP B 1 405 ? 7.512 -23.719 -32.094 1 88.5 405 ASP B O 1
ATOM 8986 N N . SER B 1 406 ? 8.773 -25.422 -31.219 1 85.75 406 SER B N 1
ATOM 8987 C CA . SER B 1 406 ? 8.508 -25.125 -29.812 1 85.75 406 SER B CA 1
ATOM 8988 C C . SER B 1 406 ? 9.094 -23.766 -29.422 1 85.75 406 SER B C 1
ATOM 8990 O O . SER B 1 406 ? 8.531 -23.062 -28.578 1 85.75 406 SER B O 1
ATOM 8992 N N . ASP B 1 407 ? 10.148 -23.422 -30 1 83.94 407 ASP B N 1
ATOM 8993 C CA . ASP B 1 407 ? 10.773 -22.141 -29.688 1 83.94 407 ASP B CA 1
ATOM 8994 C C . ASP B 1 407 ? 9.914 -20.969 -30.156 1 83.94 407 ASP B C 1
ATOM 8996 O O . ASP B 1 407 ? 9.711 -20 -29.422 1 83.94 407 ASP B O 1
ATOM 9000 N N . ARG B 1 408 ? 9.414 -21.078 -31.297 1 86.44 408 ARG B N 1
ATOM 9001 C CA . ARG B 1 408 ? 8.539 -20.047 -31.844 1 86.44 408 ARG B CA 1
ATOM 9002 C C . ARG B 1 408 ? 7.227 -19.969 -31.062 1 86.44 408 ARG B C 1
ATOM 9004 O O . ARG B 1 408 ? 6.66 -18.891 -30.891 1 86.44 408 ARG B O 1
ATOM 9011 N N . ALA B 1 409 ? 6.789 -21.109 -30.688 1 89.25 409 ALA B N 1
ATOM 9012 C CA . ALA B 1 409 ? 5.578 -21.125 -29.875 1 89.25 409 ALA B CA 1
ATOM 9013 C C . ALA B 1 409 ? 5.762 -20.297 -28.609 1 89.25 409 ALA B C 1
ATOM 9015 O O . ALA B 1 409 ? 4.91 -19.469 -28.266 1 89.25 409 ALA B O 1
ATOM 9016 N N . LYS B 1 410 ? 6.812 -20.516 -27.953 1 82.75 410 LYS B N 1
ATOM 9017 C CA . LYS B 1 410 ? 7.098 -19.766 -26.734 1 82.75 410 LYS B CA 1
ATOM 9018 C C . LYS B 1 410 ? 7.25 -18.281 -27.016 1 82.75 410 LYS B C 1
ATOM 9020 O O . LYS B 1 410 ? 6.672 -17.453 -26.312 1 82.75 410 LYS B O 1
ATOM 9025 N N . GLU B 1 411 ? 7.957 -17.984 -28.016 1 79.56 411 GLU B N 1
ATOM 9026 C CA . GLU B 1 411 ? 8.211 -16.594 -28.391 1 79.56 411 GLU B CA 1
ATOM 9027 C C . GLU B 1 411 ? 6.914 -15.844 -28.688 1 79.56 411 GLU B C 1
ATOM 9029 O O . GLU B 1 411 ? 6.691 -14.75 -28.172 1 79.56 411 GLU B O 1
ATOM 9034 N N . ARG B 1 412 ? 6.125 -16.422 -29.438 1 84.44 412 ARG B N 1
ATOM 9035 C CA . ARG B 1 412 ? 4.891 -15.773 -29.859 1 84.44 412 ARG B CA 1
ATOM 9036 C C . ARG B 1 412 ? 3.887 -15.703 -28.719 1 84.44 412 ARG B C 1
ATOM 9038 O O . ARG B 1 412 ? 3.15 -14.727 -28.578 1 84.44 412 ARG B O 1
ATOM 9045 N N . ALA B 1 413 ? 3.898 -16.656 -27.953 1 82.19 413 ALA B N 1
ATOM 9046 C CA . ALA B 1 413 ? 3.02 -16.641 -26.781 1 82.19 413 ALA B CA 1
ATOM 9047 C C . ALA B 1 413 ? 3.426 -15.547 -25.797 1 82.19 413 ALA B C 1
ATOM 9049 O O . ALA B 1 413 ? 2.568 -14.859 -25.234 1 82.19 413 ALA B O 1
ATOM 9050 N N . GLU B 1 414 ? 4.66 -15.461 -25.625 1 73.38 414 GLU B N 1
ATOM 9051 C CA . GLU B 1 414 ? 5.18 -14.406 -24.75 1 73.38 414 GLU B CA 1
ATOM 9052 C C . GLU B 1 414 ? 4.832 -13.023 -25.297 1 73.38 414 GLU B C 1
ATOM 9054 O O . GLU B 1 414 ? 4.695 -12.07 -24.531 1 73.38 414 GLU B O 1
ATOM 9059 N N . ALA B 1 415 ? 4.699 -12.977 -26.625 1 67.81 415 ALA B N 1
ATOM 9060 C CA . ALA B 1 415 ? 4.309 -11.727 -27.281 1 67.81 415 ALA B CA 1
ATOM 9061 C C . ALA B 1 415 ? 2.807 -11.492 -27.156 1 67.81 415 ALA B C 1
ATOM 9063 O O . ALA B 1 415 ? 2.277 -10.523 -27.703 1 67.81 415 ALA B O 1
ATOM 9064 N N . GLY B 1 416 ? 2.156 -12.461 -26.578 1 71.5 416 GLY B N 1
ATOM 9065 C CA . GLY B 1 416 ? 0.743 -12.281 -26.281 1 71.5 416 GLY B CA 1
ATOM 9066 C C . GLY B 1 416 ? -0.167 -12.922 -27.312 1 71.5 416 GLY B C 1
ATOM 9067 O O . GLY B 1 416 ? -1.378 -12.688 -27.297 1 71.5 416 GLY B O 1
ATOM 9068 N N . GLU B 1 417 ? 0.445 -13.688 -28.188 1 79.56 417 GLU B N 1
ATOM 9069 C CA . GLU B 1 417 ? -0.369 -14.328 -29.219 1 79.56 417 GLU B CA 1
ATOM 9070 C C . GLU B 1 417 ? -0.812 -15.719 -28.781 1 79.56 417 GLU B C 1
ATOM 9072 O O . GLU B 1 417 ? -0.057 -16.438 -28.125 1 79.56 417 GLU B O 1
ATOM 9077 N N . ALA B 1 418 ? -2.057 -16 -29.125 1 87.06 418 ALA B N 1
ATOM 9078 C CA . ALA B 1 418 ? -2.488 -17.391 -28.984 1 87.06 418 ALA B CA 1
ATOM 9079 C C . ALA B 1 418 ? -1.939 -18.25 -30.125 1 87.06 418 ALA B C 1
ATOM 9081 O O . ALA B 1 418 ? -2.117 -17.922 -31.297 1 87.06 418 ALA B O 1
ATOM 9082 N N . VAL B 1 419 ? -1.241 -19.344 -29.797 1 91.12 419 VAL B N 1
ATOM 9083 C CA . VAL B 1 419 ? -0.58 -20.125 -30.844 1 91.12 419 VAL B CA 1
ATOM 9084 C C . VAL B 1 419 ? -1.027 -21.578 -30.781 1 91.12 419 VAL B C 1
ATOM 9086 O O . VAL B 1 419 ? -1.396 -22.078 -29.719 1 91.12 419 VAL B O 1
ATOM 9089 N N . ILE B 1 420 ? -1.05 -22.203 -31.875 1 92.62 420 ILE B N 1
ATOM 9090 C CA . ILE B 1 420 ? -1.265 -23.641 -32.031 1 92.62 420 ILE B CA 1
ATOM 9091 C C . ILE B 1 420 ? 0.006 -24.297 -32.562 1 92.62 420 ILE B C 1
ATOM 9093 O O . ILE B 1 420 ? 0.427 -24.031 -33.688 1 92.62 420 ILE B O 1
ATOM 9097 N N . LEU B 1 421 ? 0.584 -25.188 -31.734 1 92.69 421 LEU B N 1
ATOM 9098 C CA . LEU B 1 421 ? 1.84 -25.844 -32.062 1 92.69 421 LEU B CA 1
ATOM 9099 C C . LEU B 1 421 ? 1.584 -27.125 -32.875 1 92.69 421 LEU B C 1
ATOM 9101 O O . LEU B 1 421 ? 0.934 -28.047 -32.375 1 92.69 421 LEU B O 1
ATOM 9105 N N . ALA B 1 422 ? 2.102 -27.172 -34.094 1 92.88 422 ALA B N 1
ATOM 9106 C CA . ALA B 1 422 ? 2.018 -28.375 -34.938 1 92.88 422 ALA B CA 1
ATOM 9107 C C . ALA B 1 422 ? 3.381 -29.047 -35.062 1 92.88 422 ALA B C 1
ATOM 9109 O O . ALA B 1 422 ? 4.379 -28.375 -35.344 1 92.88 422 ALA B O 1
ATOM 9110 N N . ARG B 1 423 ? 3.391 -30.391 -34.781 1 89.19 423 ARG B N 1
ATOM 9111 C CA . ARG B 1 423 ? 4.605 -31.203 -34.875 1 89.19 423 ARG B CA 1
ATOM 9112 C C . ARG B 1 423 ? 4.324 -32.562 -35.531 1 89.19 423 ARG B C 1
ATOM 9114 O O . ARG B 1 423 ? 3.207 -33.062 -35.438 1 89.19 423 ARG B O 1
ATOM 9121 N N . PRO B 1 424 ? 5.375 -33.125 -36.25 1 85.19 424 PRO B N 1
ATOM 9122 C CA . PRO B 1 424 ? 5.176 -34.531 -36.625 1 85.19 424 PRO B CA 1
ATOM 9123 C C . PRO B 1 424 ? 5 -35.438 -35.406 1 85.19 424 PRO B C 1
ATOM 9125 O O . PRO B 1 424 ? 4.094 -36.281 -35.406 1 85.19 424 PRO B O 1
ATOM 9128 N N . VAL B 1 425 ? 5.82 -35.312 -34.5 1 80 425 VAL B N 1
ATOM 9129 C CA . VAL B 1 425 ? 5.801 -35.938 -33.188 1 80 425 VAL B CA 1
ATOM 9130 C C . VAL B 1 425 ? 6.414 -35 -32.125 1 80 425 VAL B C 1
ATOM 9132 O O . VAL B 1 425 ? 7.254 -34.156 -32.469 1 80 425 VAL B O 1
ATOM 9135 N N . THR B 1 426 ? 5.836 -35.094 -30.953 1 79.69 426 THR B N 1
ATOM 9136 C CA . THR B 1 426 ? 6.473 -34.281 -29.922 1 79.69 426 THR B CA 1
ATOM 9137 C C . THR B 1 426 ? 7.488 -35.094 -29.141 1 79.69 426 THR B C 1
ATOM 9139 O O . THR B 1 426 ? 7.398 -36.344 -29.094 1 79.69 426 THR B O 1
ATOM 9142 N N . SER B 1 427 ? 8.508 -34.438 -28.734 1 73.19 427 SER B N 1
ATOM 9143 C CA . SER B 1 427 ? 9.492 -35 -27.812 1 73.19 427 SER B CA 1
ATOM 9144 C C . SER B 1 427 ? 9.555 -34.219 -26.516 1 73.19 427 SER B C 1
ATOM 9146 O O . SER B 1 427 ? 8.992 -33.125 -26.422 1 73.19 427 SER B O 1
ATOM 9148 N N . PRO B 1 428 ? 10.078 -34.75 -25.484 1 67.25 428 PRO B N 1
ATOM 9149 C CA . PRO B 1 428 ? 10.219 -34.031 -24.234 1 67.25 428 PRO B CA 1
ATOM 9150 C C . PRO B 1 428 ? 10.891 -32.688 -24.406 1 67.25 428 PRO B C 1
ATOM 9152 O O . PRO B 1 428 ? 10.641 -31.75 -23.641 1 67.25 428 PRO B O 1
ATOM 9155 N N . ALA B 1 429 ? 11.68 -32.5 -25.438 1 69.56 429 ALA B N 1
ATOM 9156 C CA . ALA B 1 429 ? 12.359 -31.25 -25.719 1 69.56 429 ALA B CA 1
ATOM 9157 C C . ALA B 1 429 ? 11.375 -30.172 -26.172 1 69.56 429 ALA B C 1
ATOM 9159 O O . ALA B 1 429 ? 11.695 -28.984 -26.156 1 69.56 429 ALA B O 1
ATOM 9160 N N . ASP B 1 430 ? 10.148 -30.641 -26.469 1 77.12 430 ASP B N 1
ATOM 9161 C CA . ASP B 1 430 ? 9.141 -29.703 -26.984 1 77.12 430 ASP B CA 1
ATOM 9162 C C . ASP B 1 430 ? 8.305 -29.109 -25.859 1 77.12 430 ASP B C 1
ATOM 9164 O O . ASP B 1 430 ? 7.379 -28.344 -26.094 1 77.12 430 ASP B O 1
ATOM 9168 N N . LEU B 1 431 ? 8.664 -29.359 -24.656 1 77.81 431 LEU B N 1
ATOM 9169 C CA . LEU B 1 431 ? 7.805 -29.047 -23.531 1 77.81 431 LEU B CA 1
ATOM 9170 C C . LEU B 1 431 ? 7.551 -27.547 -23.438 1 77.81 431 LEU B C 1
ATOM 9172 O O . LEU B 1 431 ? 6.414 -27.109 -23.219 1 77.81 431 LEU B O 1
ATOM 9176 N N . HIS B 1 432 ? 8.609 -26.734 -23.609 1 77.19 432 HIS B N 1
ATOM 9177 C CA . HIS B 1 432 ? 8.453 -25.281 -23.469 1 77.19 432 HIS B CA 1
ATOM 9178 C C . HIS B 1 432 ? 7.441 -24.75 -24.469 1 77.19 432 HIS B C 1
ATOM 9180 O O . HIS B 1 432 ? 6.656 -23.844 -24.141 1 77.19 432 HIS B O 1
ATOM 9186 N N . GLY B 1 433 ? 7.5 -25.312 -25.656 1 82.31 433 GLY B N 1
ATOM 9187 C CA . GLY B 1 433 ? 6.512 -24.922 -26.656 1 82.31 433 GLY B CA 1
ATOM 9188 C C . GLY B 1 433 ? 5.117 -25.422 -26.328 1 82.31 433 GLY B C 1
ATOM 9189 O O . GLY B 1 433 ? 4.133 -24.719 -26.562 1 82.31 433 GLY B O 1
ATOM 9190 N N . MET B 1 434 ? 5.059 -26.609 -25.781 1 82.81 434 MET B N 1
ATOM 9191 C CA . MET B 1 434 ? 3.775 -27.203 -25.406 1 82.81 434 MET B CA 1
ATOM 9192 C C . MET B 1 434 ? 3.111 -26.406 -24.281 1 82.81 434 MET B C 1
ATOM 9194 O O . MET B 1 434 ? 1.891 -26.234 -24.281 1 82.81 434 MET B O 1
ATOM 9198 N N . ILE B 1 435 ? 3.916 -25.938 -23.422 1 78.94 435 ILE B N 1
ATOM 9199 C CA . ILE B 1 435 ? 3.416 -25.125 -22.312 1 78.94 435 ILE B CA 1
ATOM 9200 C C . ILE B 1 435 ? 2.9 -23.797 -22.844 1 78.94 435 ILE B C 1
ATOM 9202 O O . ILE B 1 435 ? 1.86 -23.297 -22.391 1 78.94 435 ILE B O 1
ATOM 9206 N N . ALA B 1 436 ? 3.529 -23.203 -23.781 1 80.56 436 ALA B N 1
ATOM 9207 C CA . ALA B 1 436 ? 3.236 -21.875 -24.297 1 80.56 436 ALA B CA 1
ATOM 9208 C C . ALA B 1 436 ? 2.018 -21.906 -25.219 1 80.56 436 ALA B C 1
ATOM 9210 O O . ALA B 1 436 ? 1.306 -20.906 -25.344 1 80.56 436 ALA B O 1
ATOM 9211 N N . ALA B 1 437 ? 1.724 -23.031 -25.781 1 87 437 ALA B N 1
ATOM 9212 C CA . ALA B 1 437 ? 0.71 -23.141 -26.828 1 87 437 ALA B CA 1
ATOM 9213 C C . ALA B 1 437 ? -0.685 -23.297 -26.234 1 87 437 ALA B C 1
ATOM 9215 O O . ALA B 1 437 ? -0.852 -23.922 -25.188 1 87 437 ALA B O 1
ATOM 9216 N N . GLU B 1 438 ? -1.642 -22.734 -26.969 1 86.19 438 GLU B N 1
ATOM 9217 C CA . GLU B 1 438 ? -3.039 -22.938 -26.594 1 86.19 438 GLU B CA 1
ATOM 9218 C C . GLU B 1 438 ? -3.551 -24.281 -27.078 1 86.19 438 GLU B C 1
ATOM 9220 O O . GLU B 1 438 ? -4.523 -24.812 -26.531 1 86.19 438 GLU B O 1
ATOM 9225 N N . GLY B 1 439 ? -2.883 -24.812 -27.984 1 90.12 439 GLY B N 1
ATOM 9226 C CA . GLY B 1 439 ? -3.217 -26.109 -28.547 1 90.12 439 GLY B CA 1
ATOM 9227 C C . GLY B 1 439 ? -2.039 -26.781 -29.234 1 90.12 439 GLY B C 1
ATOM 9228 O O . GLY B 1 439 ? -1.092 -26.125 -29.656 1 90.12 439 GLY B O 1
ATOM 9229 N N . ILE B 1 440 ? -2.139 -28.062 -29.312 1 91.25 440 ILE B N 1
ATOM 9230 C CA . ILE B 1 440 ? -1.085 -28.891 -29.906 1 91.25 440 ILE B CA 1
ATOM 9231 C C . ILE B 1 440 ? -1.691 -29.859 -30.906 1 91.25 440 ILE B C 1
ATOM 9233 O O . ILE B 1 440 ? -2.736 -30.469 -30.656 1 91.25 440 ILE B O 1
ATOM 9237 N N . VAL B 1 441 ? -1.036 -30 -32.094 1 92 441 VAL B N 1
ATOM 9238 C CA . VAL B 1 441 ? -1.471 -31 -33.062 1 92 441 VAL B CA 1
ATOM 9239 C C . VAL B 1 441 ? -0.26 -31.75 -33.625 1 92 441 VAL B C 1
ATOM 9241 O O . VAL B 1 441 ? 0.748 -31.125 -33.969 1 92 441 VAL B O 1
ATOM 9244 N N . THR B 1 442 ? -0.284 -33.125 -33.625 1 89 442 THR B N 1
ATOM 9245 C CA . THR B 1 442 ? 0.813 -33.938 -34.156 1 89 442 THR B CA 1
ATOM 9246 C C . THR B 1 442 ? 0.323 -34.875 -35.281 1 89 442 THR B C 1
ATOM 9248 O O . THR B 1 442 ? -0.826 -35.312 -35.25 1 89 442 THR B O 1
ATOM 9251 N N . ALA B 1 443 ? 1.227 -35.25 -36.188 1 85.62 443 ALA B N 1
ATOM 9252 C CA . ALA B 1 443 ? 0.892 -36.094 -37.344 1 85.62 443 ALA B CA 1
ATOM 9253 C C . ALA B 1 443 ? 0.789 -37.562 -36.906 1 85.62 443 ALA B C 1
ATOM 9255 O O . ALA B 1 443 ? -0.011 -38.312 -37.469 1 85.62 443 ALA B O 1
ATOM 9256 N N . THR B 1 444 ? 1.62 -37.969 -36.062 1 80 444 THR B N 1
ATOM 9257 C CA . THR B 1 444 ? 1.626 -39.344 -35.562 1 80 444 THR B CA 1
ATOM 9258 C C . THR B 1 444 ? 1.412 -39.375 -34.062 1 80 444 THR B C 1
ATOM 9260 O O . THR B 1 444 ? 1.524 -38.375 -33.375 1 80 444 THR B O 1
ATOM 9263 N N . GLY B 1 445 ? 0.972 -40.656 -33.625 1 76.31 445 GLY B N 1
ATOM 9264 C CA . GLY B 1 445 ? 0.791 -40.812 -32.188 1 76.31 445 GLY B CA 1
ATOM 9265 C C . GLY B 1 445 ? -0.627 -41.219 -31.812 1 76.31 445 GLY B C 1
ATOM 9266 O O . GLY B 1 445 ? -1.579 -40.875 -32.5 1 76.31 445 GLY B O 1
ATOM 9267 N N . GLY B 1 446 ? -0.724 -41.938 -30.719 1 72.62 446 GLY B N 1
ATOM 9268 C CA . GLY B 1 446 ? -2.012 -42.312 -30.156 1 72.62 446 GLY B CA 1
ATOM 9269 C C . GLY B 1 446 ? -2.346 -41.531 -28.891 1 72.62 446 GLY B C 1
ATOM 9270 O O . GLY B 1 446 ? -1.682 -40.562 -28.547 1 72.62 446 GLY B O 1
ATOM 9271 N N . SER B 1 447 ? -3.432 -41.875 -28.25 1 74 447 SER B N 1
ATOM 9272 C CA . SER B 1 447 ? -3.934 -41.219 -27.062 1 74 447 SER B CA 1
ATOM 9273 C C . SER B 1 447 ? -2.992 -41.438 -25.875 1 74 447 SER B C 1
ATOM 9275 O O . SER B 1 447 ? -3.125 -40.75 -24.844 1 74 447 SER B O 1
ATOM 9277 N N . THR B 1 448 ? -2.043 -42.281 -26.109 1 69.69 448 THR B N 1
ATOM 9278 C CA . THR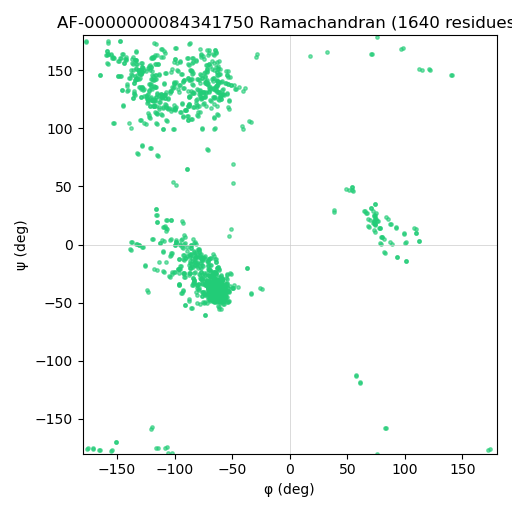 B 1 448 ? -1.1 -42.562 -25.031 1 69.69 448 THR B CA 1
ATOM 9279 C C . THR B 1 448 ? 0.279 -42 -25.359 1 69.69 448 THR B C 1
ATOM 9281 O O . THR B 1 448 ? 1.237 -42.219 -24.609 1 69.69 448 THR B O 1
ATOM 9284 N N . SER B 1 449 ? 0.366 -41.344 -26.438 1 73.31 449 SER B N 1
ATOM 9285 C CA . SER B 1 449 ? 1.639 -40.781 -26.875 1 73.31 449 SER B CA 1
ATOM 9286 C C . SER B 1 449 ? 2.129 -39.719 -25.906 1 73.31 449 SER B C 1
ATOM 9288 O O . SER B 1 449 ? 1.37 -39.25 -25.047 1 73.31 449 SER B O 1
ATOM 9290 N N . HIS B 1 450 ? 3.354 -39.375 -26.031 1 74.69 450 HIS B N 1
ATOM 9291 C CA . HIS B 1 450 ? 3.947 -38.312 -25.219 1 74.69 450 HIS B CA 1
ATOM 9292 C C . HIS B 1 450 ? 3.129 -37.031 -25.312 1 74.69 450 HIS B C 1
ATOM 9294 O O . HIS B 1 450 ? 2.795 -36.406 -24.297 1 74.69 450 HIS B O 1
ATOM 9300 N N . ALA B 1 451 ? 2.809 -36.656 -26.5 1 77.06 451 ALA B N 1
ATOM 9301 C CA . ALA B 1 451 ? 2.037 -35.438 -26.719 1 77.06 451 ALA B CA 1
ATOM 9302 C C . ALA B 1 451 ? 0.71 -35.469 -25.969 1 77.06 451 ALA B C 1
ATOM 9304 O O . ALA B 1 451 ? 0.331 -34.5 -25.312 1 77.06 451 ALA B O 1
ATOM 9305 N N . ALA B 1 452 ? 0.068 -36.594 -26.016 1 76.75 452 ALA B N 1
ATOM 9306 C CA . ALA B 1 452 ? -1.244 -36.75 -25.406 1 76.75 452 ALA B CA 1
ATOM 9307 C C . ALA B 1 452 ? -1.145 -36.656 -23.875 1 76.75 452 ALA B C 1
ATOM 9309 O O . ALA B 1 452 ? -1.925 -35.969 -23.234 1 76.75 452 ALA B O 1
ATOM 9310 N N . VAL B 1 453 ? -0.216 -37.344 -23.344 1 72.56 453 VAL B N 1
ATOM 9311 C CA . VAL B 1 453 ? -0.079 -37.406 -21.891 1 72.56 453 VAL B CA 1
ATOM 9312 C C . VAL B 1 453 ? 0.319 -36.062 -21.344 1 72.56 453 VAL B C 1
ATOM 9314 O O . VAL B 1 453 ? -0.239 -35.594 -20.344 1 72.56 453 VAL B O 1
ATOM 9317 N N . VAL B 1 454 ? 1.267 -35.406 -21.984 1 76.88 454 VAL B N 1
ATOM 9318 C CA . VAL B 1 454 ? 1.729 -34.094 -21.531 1 76.88 454 VAL B CA 1
ATOM 9319 C C . VAL B 1 454 ? 0.606 -33.062 -21.688 1 76.88 454 VAL B C 1
ATOM 9321 O O . VAL B 1 454 ? 0.388 -32.25 -20.797 1 76.88 454 VAL B O 1
ATOM 9324 N N . ALA B 1 455 ? -0.087 -33.125 -22.75 1 77.94 455 ALA B N 1
ATOM 9325 C CA . ALA B 1 455 ? -1.183 -32.188 -23 1 77.94 455 ALA B CA 1
ATOM 9326 C C . ALA B 1 455 ? -2.264 -32.312 -21.922 1 77.94 455 ALA B C 1
ATOM 9328 O O . ALA B 1 455 ? -2.793 -31.312 -21.438 1 77.94 455 ALA B O 1
ATOM 9329 N N . ARG B 1 456 ? -2.539 -33.562 -21.672 1 71.75 456 ARG B N 1
ATOM 9330 C CA . ARG B 1 456 ? -3.535 -33.812 -20.625 1 71.75 456 ARG B CA 1
ATOM 9331 C C . ARG B 1 456 ? -3.061 -33.281 -19.281 1 71.75 456 ARG B C 1
ATOM 9333 O O . ARG B 1 456 ? -3.846 -32.688 -18.531 1 71.75 456 ARG B O 1
ATOM 9340 N N . ALA B 1 457 ? -1.812 -33.469 -19.016 1 71 457 ALA B N 1
ATOM 9341 C CA . ALA B 1 457 ? -1.241 -32.969 -17.766 1 71 457 ALA B CA 1
ATOM 9342 C C . ALA B 1 457 ? -1.268 -31.438 -17.734 1 71 457 ALA B C 1
ATOM 9344 O O . ALA B 1 457 ? -1.496 -30.844 -16.688 1 71 457 ALA B O 1
ATOM 9345 N N . LEU B 1 458 ? -1.069 -30.812 -18.922 1 71.19 458 LEU B N 1
ATOM 9346 C CA . LEU B 1 458 ? -1.021 -29.359 -19.031 1 71.19 458 LEU B CA 1
ATOM 9347 C C . LEU B 1 458 ? -2.426 -28.781 -19.172 1 71.19 458 LEU B C 1
ATOM 9349 O O . LEU B 1 458 ? -2.633 -27.578 -18.938 1 71.19 458 LEU B O 1
ATOM 9353 N N . GLY B 1 459 ? -3.318 -29.641 -19.547 1 70 459 GLY B N 1
ATOM 9354 C CA . GLY B 1 459 ? -4.652 -29.156 -19.875 1 70 459 GLY B CA 1
ATOM 9355 C C . GLY B 1 459 ? -4.711 -28.406 -21.203 1 70 459 GLY B C 1
ATOM 9356 O O . GLY B 1 459 ? -5.578 -27.562 -21.391 1 70 459 GLY B O 1
ATOM 9357 N N . THR B 1 460 ? -3.789 -28.594 -22.031 1 78.5 460 THR B N 1
ATOM 9358 C CA . THR B 1 460 ? -3.719 -27.938 -23.328 1 78.5 460 THR B CA 1
ATOM 9359 C C . THR B 1 460 ? -4.473 -28.75 -24.391 1 78.5 460 THR B C 1
ATOM 9361 O O . THR B 1 460 ? -4.309 -29.969 -24.469 1 78.5 460 THR B O 1
ATOM 9364 N N . THR B 1 461 ? -5.27 -28.016 -25.109 1 84.12 461 THR B N 1
ATOM 9365 C CA . THR B 1 461 ? -5.984 -28.688 -26.188 1 84.12 461 THR B CA 1
ATOM 9366 C C . THR B 1 461 ? -5.008 -29.406 -27.109 1 84.12 461 THR B C 1
ATOM 9368 O O . THR B 1 461 ? -3.98 -28.859 -27.5 1 84.12 461 THR B O 1
ATOM 9371 N N . CYS B 1 462 ? -5.371 -30.781 -27.375 1 86.81 462 CYS B N 1
ATOM 9372 C CA . CYS B 1 462 ? -4.398 -31.547 -28.141 1 86.81 462 CYS B CA 1
ATOM 9373 C C . CYS B 1 462 ? -5.09 -32.562 -29.062 1 86.81 462 CYS B C 1
ATOM 9375 O O . CYS B 1 462 ? -6.031 -33.219 -28.641 1 86.81 462 CYS B O 1
ATOM 9377 N N . VAL B 1 463 ? -4.652 -32.594 -30.312 1 88 463 VAL B N 1
ATOM 9378 C CA . VAL B 1 463 ? -5.039 -33.594 -31.297 1 88 463 VAL B CA 1
ATOM 9379 C C . VAL B 1 463 ? -3.799 -34.344 -31.781 1 88 463 VAL B C 1
ATOM 9381 O O . VAL B 1 463 ? -2.807 -33.719 -32.188 1 88 463 VAL B O 1
ATOM 9384 N N . VAL B 1 464 ? -3.834 -35.719 -31.641 1 84.81 464 VAL B N 1
ATOM 9385 C CA . VAL B 1 464 ? -2.686 -36.531 -32.062 1 84.81 464 VAL B CA 1
ATOM 9386 C C . VAL B 1 464 ? -3.096 -37.438 -33.219 1 84.81 464 VAL B C 1
ATOM 9388 O O . VAL B 1 464 ? -4.289 -37.656 -33.438 1 84.81 464 VAL B O 1
ATOM 9391 N N . GLY B 1 465 ? -2.08 -38 -33.969 1 82.69 465 GLY B N 1
ATOM 9392 C CA . GLY B 1 465 ? -2.326 -38.969 -35.031 1 82.69 465 GLY B CA 1
ATOM 9393 C C . GLY B 1 465 ? -3.039 -38.375 -36.219 1 82.69 465 GLY B C 1
ATOM 9394 O O . GLY B 1 465 ? -3.863 -39.062 -36.844 1 82.69 465 GLY B O 1
ATOM 9395 N N . ALA B 1 466 ? -2.953 -37.094 -36.375 1 88 466 ALA B N 1
ATOM 9396 C CA . ALA B 1 466 ? -3.479 -36.5 -37.594 1 88 466 ALA B CA 1
ATOM 9397 C C . ALA B 1 466 ? -2.602 -36.844 -38.812 1 88 466 ALA B C 1
ATOM 9399 O O . ALA B 1 466 ? -1.831 -36 -39.281 1 88 466 ALA B O 1
ATOM 9400 N N . SER B 1 467 ? -2.799 -37.938 -39.312 1 82.25 467 SER B N 1
ATOM 9401 C CA . SER B 1 467 ? -1.88 -38.562 -40.25 1 82.25 467 SER B CA 1
ATOM 9402 C C . SER B 1 467 ? -1.81 -37.781 -41.562 1 82.25 467 SER B C 1
ATOM 9404 O O . SER B 1 467 ? -0.821 -37.875 -42.312 1 82.25 467 SER B O 1
ATOM 9406 N N . ALA B 1 468 ? -2.82 -37.062 -41.844 1 84.5 468 ALA B N 1
ATOM 9407 C CA . ALA B 1 468 ? -2.846 -36.312 -43.094 1 84.5 468 ALA B CA 1
ATOM 9408 C C . ALA B 1 468 ? -1.91 -35.094 -43.031 1 84.5 468 ALA B C 1
ATOM 9410 O O . ALA B 1 468 ? -1.593 -34.5 -44.062 1 84.5 468 ALA B O 1
ATOM 9411 N N . LEU B 1 469 ? -1.463 -34.875 -41.844 1 87.62 469 LEU B N 1
ATOM 9412 C CA . LEU B 1 469 ? -0.633 -33.688 -41.656 1 87.62 469 LEU B CA 1
ATOM 9413 C C . LEU B 1 469 ? 0.82 -33.969 -42 1 87.62 469 LEU B C 1
ATOM 9415 O O . LEU B 1 469 ? 1.363 -35 -41.656 1 87.62 469 LEU B O 1
ATOM 9419 N N . VAL B 1 470 ? 1.378 -33.125 -42.781 1 86.88 470 VAL B N 1
ATOM 9420 C CA . VAL B 1 470 ? 2.812 -33.156 -43.031 1 86.88 470 VAL B CA 1
ATOM 9421 C C . VAL B 1 470 ? 3.428 -31.797 -42.656 1 86.88 470 VAL B C 1
ATOM 9423 O O . VAL B 1 470 ? 3.121 -30.766 -43.25 1 86.88 470 VAL B O 1
ATOM 9426 N N . VAL B 1 471 ? 4.207 -31.859 -41.656 1 87.56 471 VAL B N 1
ATOM 9427 C CA . VAL B 1 471 ? 4.863 -30.641 -41.156 1 87.56 471 VAL B CA 1
ATOM 9428 C C . VAL B 1 471 ? 6.211 -30.469 -41.844 1 87.56 471 VAL B C 1
ATOM 9430 O O . VAL B 1 471 ? 7.094 -31.328 -41.719 1 87.56 471 VAL B O 1
ATOM 9433 N N . ASP B 1 472 ? 6.316 -29.453 -42.562 1 82.94 472 ASP B N 1
ATOM 9434 C CA . ASP B 1 472 ? 7.59 -29.109 -43.188 1 82.94 472 ASP B CA 1
ATOM 9435 C C . ASP B 1 472 ? 8.297 -28 -42.438 1 82.94 472 ASP B C 1
ATOM 9437 O O . ASP B 1 472 ? 7.988 -26.812 -42.625 1 82.94 472 ASP B O 1
ATOM 9441 N N . GLU B 1 473 ? 9.211 -28.344 -41.656 1 77.75 473 GLU B N 1
ATOM 9442 C CA . GLU B 1 473 ? 9.867 -27.391 -40.75 1 77.75 473 GLU B CA 1
ATOM 9443 C C . GLU B 1 473 ? 10.773 -26.453 -41.531 1 77.75 473 GLU B C 1
ATOM 9445 O O . GLU B 1 473 ? 11 -25.312 -41.125 1 77.75 473 GLU B O 1
ATOM 9450 N N . ARG B 1 474 ? 11.375 -26.938 -42.656 1 79.44 474 ARG B N 1
ATOM 9451 C CA . ARG B 1 474 ? 12.258 -26.109 -43.469 1 79.44 474 ARG B CA 1
ATOM 9452 C C . ARG B 1 474 ? 11.469 -25.062 -44.219 1 79.44 474 ARG B C 1
ATOM 9454 O O . ARG B 1 474 ? 11.828 -23.875 -44.219 1 79.44 474 ARG B O 1
ATOM 9461 N N . ALA B 1 475 ? 10.367 -25.5 -44.844 1 82.69 475 ALA B N 1
ATOM 9462 C CA . ALA B 1 475 ? 9.539 -24.578 -45.625 1 82.69 475 ALA B CA 1
ATOM 9463 C C . ALA B 1 475 ? 8.609 -23.766 -44.719 1 82.69 475 ALA B C 1
ATOM 9465 O O . ALA B 1 475 ? 7.984 -22.812 -45.156 1 82.69 475 ALA B O 1
ATOM 9466 N N . ARG B 1 476 ? 8.57 -24.156 -43.469 1 89.25 476 ARG B N 1
ATOM 9467 C CA . ARG B 1 476 ? 7.711 -23.531 -42.469 1 89.25 476 ARG B CA 1
ATOM 9468 C C . ARG B 1 476 ? 6.258 -23.516 -42.938 1 89.25 476 ARG B C 1
ATOM 9470 O O . ARG B 1 476 ? 5.602 -22.484 -42.906 1 89.25 476 ARG B O 1
ATOM 9477 N N . THR B 1 477 ? 5.859 -24.656 -43.406 1 91.06 477 THR B N 1
ATOM 9478 C CA . THR B 1 477 ? 4.48 -24.844 -43.875 1 91.06 477 THR B CA 1
ATOM 9479 C C . THR B 1 477 ? 3.902 -26.141 -43.312 1 91.06 477 THR B C 1
ATOM 9481 O O . THR B 1 477 ? 4.648 -27.078 -43 1 91.06 477 THR B O 1
ATOM 9484 N N . LEU B 1 478 ? 2.576 -26.141 -43.156 1 91.19 478 LEU B N 1
ATOM 9485 C CA . LEU B 1 478 ? 1.794 -27.328 -42.875 1 91.19 478 LEU B CA 1
ATOM 9486 C C . LEU B 1 478 ? 0.966 -27.766 -44.062 1 91.19 478 LEU B C 1
ATOM 9488 O O . LEU B 1 478 ? 0.196 -26.969 -44.625 1 91.19 478 LEU B O 1
ATOM 9492 N N . VAL B 1 479 ? 1.286 -29 -44.438 1 89.44 479 VAL B N 1
ATOM 9493 C CA . VAL B 1 479 ? 0.596 -29.484 -45.625 1 89.44 479 VAL B CA 1
ATOM 9494 C C . VAL B 1 479 ? -0.436 -30.531 -45.219 1 89.44 479 VAL B C 1
ATOM 9496 O O . VAL B 1 479 ? -0.146 -31.422 -44.406 1 89.44 479 VAL B O 1
ATOM 9499 N N . VAL B 1 480 ? -1.659 -30.375 -45.719 1 90.69 480 VAL B N 1
ATOM 9500 C CA . VAL B 1 480 ? -2.732 -31.344 -45.531 1 90.69 480 VAL B CA 1
ATOM 9501 C C . VAL B 1 480 ? -3.369 -31.656 -46.906 1 90.69 480 VAL B C 1
ATOM 9503 O O . VAL B 1 480 ? -4.129 -30.844 -47.438 1 90.69 480 VAL B O 1
ATOM 9506 N N . GLY B 1 481 ? -3.059 -32.844 -47.375 1 82.44 481 GLY B N 1
ATOM 9507 C CA . GLY B 1 481 ? -3.504 -33.125 -48.719 1 82.44 481 GLY B CA 1
ATOM 9508 C C . GLY B 1 481 ? -2.977 -32.125 -49.75 1 82.44 481 GLY B C 1
ATOM 9509 O O . GLY B 1 481 ? -1.764 -31.969 -49.906 1 82.44 481 GLY B O 1
ATOM 9510 N N . ASP B 1 482 ? -3.936 -31.375 -50.25 1 83.31 482 ASP B N 1
ATOM 9511 C CA . ASP B 1 482 ? -3.559 -30.422 -51.281 1 83.31 482 ASP B CA 1
ATOM 9512 C C . ASP B 1 482 ? -3.51 -29 -50.719 1 83.31 482 ASP B C 1
ATOM 9514 O O . ASP B 1 482 ? -3.166 -28.047 -51.438 1 83.31 482 ASP B O 1
ATOM 9518 N N . ARG B 1 483 ? -3.705 -28.859 -49.5 1 89.5 483 ARG B N 1
ATOM 9519 C CA . ARG B 1 483 ? -3.717 -27.531 -48.875 1 89.5 483 ARG B CA 1
ATOM 9520 C C . ARG B 1 483 ? -2.398 -27.25 -48.156 1 89.5 483 ARG B C 1
ATOM 9522 O O . ARG B 1 483 ? -1.851 -28.125 -47.469 1 89.5 483 ARG B O 1
ATOM 9529 N N . VAL B 1 484 ? -1.899 -26.094 -48.375 1 91.75 484 VAL B N 1
ATOM 9530 C CA . VAL B 1 484 ? -0.66 -25.641 -47.75 1 91.75 484 VAL B CA 1
ATOM 9531 C C . VAL B 1 484 ? -0.932 -24.422 -46.875 1 91.75 484 VAL B C 1
ATOM 9533 O O . VAL B 1 484 ? -1.431 -23.406 -47.375 1 91.75 484 VAL B O 1
ATOM 9536 N N . LEU B 1 485 ? -0.657 -24.547 -45.594 1 92.12 485 LEU B N 1
ATOM 9537 C CA . LEU B 1 485 ? -0.813 -23.438 -44.656 1 92.12 485 LEU B CA 1
ATOM 9538 C C . LEU B 1 485 ? 0.545 -22.938 -44.188 1 92.12 485 LEU B C 1
ATOM 9540 O O . LEU B 1 485 ? 1.316 -23.703 -43.594 1 92.12 485 LEU B O 1
ATOM 9544 N N . PRO B 1 486 ? 0.797 -21.75 -44.469 1 92.56 486 PRO B N 1
ATOM 9545 C CA . PRO B 1 486 ? 2.051 -21.203 -43.938 1 92.56 486 PRO B CA 1
ATOM 9546 C C . PRO B 1 486 ? 2.006 -20.969 -42.406 1 92.56 486 PRO B C 1
ATOM 9548 O O . PRO B 1 486 ? 0.928 -20.781 -41.844 1 92.56 486 PRO B O 1
ATOM 9551 N N . GLU B 1 487 ? 3.123 -21.062 -41.781 1 93.25 487 GLU B N 1
ATOM 9552 C CA . GLU B 1 487 ? 3.219 -20.703 -40.375 1 93.25 487 GLU B CA 1
ATOM 9553 C C . GLU B 1 487 ? 2.619 -19.312 -40.125 1 93.25 487 GLU B C 1
ATOM 9555 O O . GLU B 1 487 ? 2.822 -18.391 -40.906 1 93.25 487 GLU B O 1
ATOM 9560 N N . GLY B 1 488 ? 1.869 -19.219 -39.031 1 91.44 488 GLY B N 1
ATOM 9561 C CA . GLY B 1 488 ? 1.209 -17.969 -38.719 1 91.44 488 GLY B CA 1
ATOM 9562 C C . GLY B 1 488 ? -0.26 -17.953 -39.094 1 91.44 488 GLY B C 1
ATOM 9563 O O . GLY B 1 488 ? -1 -17.062 -38.656 1 91.44 488 GLY B O 1
ATOM 9564 N N . SER B 1 489 ? -0.659 -18.906 -39.875 1 91.31 489 SER B N 1
ATOM 9565 C CA . SER B 1 489 ? -2.066 -18.984 -40.25 1 91.31 489 SER B CA 1
ATOM 9566 C C . SER B 1 489 ? -2.953 -19.219 -39.031 1 91.31 489 SER B C 1
ATOM 9568 O O . SER B 1 489 ? -2.557 -19.922 -38.125 1 91.31 489 SER B O 1
ATOM 9570 N N . GLU B 1 490 ? -4.133 -18.641 -39.094 1 93.25 490 GLU B N 1
ATOM 9571 C CA . GLU B 1 490 ? -5.086 -18.875 -38.031 1 93.25 490 GLU B CA 1
ATOM 9572 C C . GLU B 1 490 ? -5.773 -20.234 -38.156 1 93.25 490 GLU B C 1
ATOM 9574 O O . GLU B 1 490 ? -6.277 -20.562 -39.25 1 93.25 490 GLU B O 1
ATOM 9579 N N . VAL B 1 491 ? -5.734 -20.938 -37.125 1 92.5 491 VAL B N 1
ATOM 9580 C CA . VAL B 1 491 ? -6.379 -22.25 -37.125 1 92.5 491 VAL B CA 1
ATOM 9581 C C . VAL B 1 491 ? -7.152 -22.438 -35.812 1 92.5 491 VAL B C 1
ATOM 9583 O O . VAL B 1 491 ? -6.918 -21.734 -34.844 1 92.5 491 VAL B O 1
ATOM 9586 N N . SER B 1 492 ? -8.141 -23.281 -35.875 1 91.75 492 SER B N 1
ATOM 9587 C CA . SER B 1 492 ? -8.914 -23.672 -34.719 1 91.75 492 SER B CA 1
ATOM 9588 C C . SER B 1 492 ? -8.82 -25.172 -34.469 1 91.75 492 SER B C 1
ATOM 9590 O O . SER B 1 492 ? -8.867 -25.969 -35.406 1 91.75 492 SER B O 1
ATOM 9592 N N . LEU B 1 493 ? -8.609 -25.469 -33.25 1 88.69 493 LEU B N 1
ATOM 9593 C CA . LEU B 1 493 ? -8.391 -26.844 -32.812 1 88.69 493 LEU B CA 1
ATOM 9594 C C . LEU B 1 493 ? -9.469 -27.297 -31.844 1 88.69 493 LEU B C 1
ATOM 9596 O O . LEU B 1 493 ? -9.758 -26.594 -30.875 1 88.69 493 LEU B O 1
ATOM 9600 N N . ASP B 1 494 ? -10.109 -28.375 -32.188 1 84.44 494 ASP B N 1
ATOM 9601 C CA . ASP B 1 494 ? -11.047 -29.016 -31.281 1 84.44 494 ASP B CA 1
ATOM 9602 C C . ASP B 1 494 ? -10.461 -30.328 -30.734 1 84.44 494 ASP B C 1
ATOM 9604 O O . ASP B 1 494 ? -10.445 -31.344 -31.422 1 84.44 494 ASP B O 1
ATOM 9608 N N . GLY B 1 495 ? -10.109 -30.281 -29.547 1 80.56 495 GLY B N 1
ATOM 9609 C CA . GLY B 1 495 ? -9.43 -31.406 -28.938 1 80.56 495 GLY B CA 1
ATOM 9610 C C . GLY B 1 495 ? -10.375 -32.531 -28.562 1 80.56 495 GLY B C 1
ATOM 9611 O O . GLY B 1 495 ? -9.93 -33.625 -28.203 1 80.56 495 GLY B O 1
ATOM 9612 N N . ALA B 1 496 ? -11.609 -32.344 -28.641 1 77.56 496 ALA B N 1
ATOM 9613 C CA . ALA B 1 496 ? -12.578 -33.406 -28.359 1 77.56 496 ALA B CA 1
ATOM 9614 C C . ALA B 1 496 ? -12.867 -34.25 -29.609 1 77.56 496 ALA B C 1
ATOM 9616 O O . ALA B 1 496 ? -12.781 -35.469 -29.562 1 77.56 496 ALA B O 1
ATOM 9617 N N . THR B 1 497 ? -13.117 -33.594 -30.734 1 78.06 497 THR B N 1
ATOM 9618 C CA . THR B 1 497 ? -13.453 -34.312 -31.969 1 78.06 497 THR B CA 1
ATOM 9619 C C . THR B 1 497 ? -12.195 -34.656 -32.75 1 78.06 497 THR B C 1
ATOM 9621 O O . THR B 1 497 ? -12.234 -35.5 -33.656 1 78.06 497 THR B O 1
ATOM 9624 N N . GLY B 1 498 ? -11.07 -34.062 -32.281 1 86.88 498 GLY B N 1
ATOM 9625 C CA . GLY B 1 498 ? -9.812 -34.281 -33 1 86.88 498 GLY B CA 1
ATOM 9626 C C . GLY B 1 498 ? -9.711 -33.5 -34.281 1 86.88 498 GLY B C 1
ATOM 9627 O O . GLY B 1 498 ? -8.883 -33.844 -35.156 1 86.88 498 GLY B O 1
ATOM 9628 N N . GLU B 1 499 ? -10.523 -32.438 -34.406 1 89.38 499 GLU B N 1
ATOM 9629 C CA . GLU B 1 499 ? -10.609 -31.766 -35.688 1 89.38 499 GLU B CA 1
ATOM 9630 C C . GLU B 1 499 ? -9.75 -30.5 -35.688 1 89.38 499 GLU B C 1
ATOM 9632 O O . GLU B 1 499 ? -9.672 -29.797 -34.688 1 89.38 499 GLU B O 1
ATOM 9637 N N . LEU B 1 500 ? -9.094 -30.266 -36.781 1 91.94 500 LEU B N 1
ATOM 9638 C CA . LEU B 1 500 ? -8.336 -29.047 -37.062 1 91.94 500 LEU B CA 1
ATOM 9639 C C . LEU B 1 500 ? -8.961 -28.266 -38.188 1 91.94 500 LEU B C 1
ATOM 9641 O O . LEU B 1 500 ? -9.141 -28.797 -39.281 1 91.94 500 LEU B O 1
ATOM 9645 N N . PHE B 1 501 ? -9.297 -26.984 -37.844 1 91.62 501 PHE B N 1
ATOM 9646 C CA . PHE B 1 501 ? -9.969 -26.156 -38.844 1 91.62 501 PHE B CA 1
ATOM 9647 C C . PHE B 1 501 ? -9.078 -25 -39.281 1 91.62 501 PHE B C 1
ATOM 9649 O O . PHE B 1 501 ? -8.289 -24.484 -38.469 1 91.62 501 PHE B O 1
ATOM 9656 N N . GLU B 1 502 ? -9.227 -24.656 -40.5 1 92.75 502 GLU B N 1
ATOM 9657 C CA . GLU B 1 502 ? -8.633 -23.406 -40.938 1 92.75 502 GLU B CA 1
ATOM 9658 C C . GLU B 1 502 ? -9.438 -22.203 -40.438 1 92.75 502 GLU B C 1
ATOM 9660 O O . GLU B 1 502 ? -10.672 -22.219 -40.5 1 92.75 502 GLU B O 1
ATOM 9665 N N . GLY B 1 503 ? -8.695 -21.281 -39.875 1 89 503 GLY B N 1
ATOM 9666 C CA . GLY B 1 503 ? -9.367 -20.078 -39.375 1 89 503 GLY B CA 1
ATOM 9667 C C . GLY B 1 503 ? -9.672 -20.125 -37.906 1 89 503 GLY B C 1
ATOM 9668 O O . GLY B 1 503 ? -9.562 -21.172 -37.25 1 89 503 GLY B O 1
ATOM 9669 N N . ALA B 1 504 ? -10.055 -18.953 -37.344 1 87.56 504 ALA B N 1
ATOM 9670 C CA . ALA B 1 504 ? -10.359 -18.828 -35.938 1 87.56 504 ALA B CA 1
ATOM 9671 C C . ALA B 1 504 ? -11.867 -18.875 -35.688 1 87.56 504 ALA B C 1
ATOM 9673 O O . ALA B 1 504 ? -12.648 -18.375 -36.5 1 87.56 504 ALA B O 1
ATOM 9674 N N . PHE B 1 505 ? -12.305 -19.609 -34.562 1 79.81 505 PHE B N 1
ATOM 9675 C CA . PHE B 1 505 ? -13.688 -19.625 -34.094 1 79.81 505 PHE B CA 1
ATOM 9676 C C . PHE B 1 505 ? -13.875 -18.703 -32.906 1 79.81 505 PHE B C 1
ATOM 9678 O O . PHE B 1 505 ? -12.992 -18.594 -32.062 1 79.81 505 PHE B O 1
ATOM 9685 N N . PRO B 1 506 ? -14.969 -17.953 -32.969 1 68.94 506 PRO B N 1
ATOM 9686 C CA . PRO B 1 506 ? -15.281 -17.25 -31.719 1 68.94 506 PRO B CA 1
ATOM 9687 C C . PRO B 1 506 ? -15.609 -18.203 -30.578 1 68.94 506 PRO B C 1
ATOM 9689 O O . PRO B 1 506 ? -16.156 -19.297 -30.797 1 68.94 506 PRO B O 1
ATOM 9692 N N . VAL B 1 507 ? -15.008 -17.969 -29.391 1 59.5 507 VAL B N 1
ATOM 9693 C CA . VAL B 1 507 ? -15.242 -18.812 -28.219 1 59.5 507 VAL B CA 1
ATOM 9694 C C . VAL B 1 507 ? -16.547 -18.422 -27.531 1 59.5 507 VAL B C 1
ATOM 9696 O O . VAL B 1 507 ? -16.812 -17.234 -27.375 1 59.5 507 VAL B O 1
ATOM 9699 N N . ALA B 1 508 ? -17.5 -19.312 -27.406 1 53.59 508 ALA B N 1
ATOM 9700 C CA . ALA B 1 508 ? -18.797 -19.094 -26.766 1 53.59 508 ALA B CA 1
ATOM 9701 C C . ALA B 1 508 ? -18.656 -19.125 -25.234 1 53.59 508 ALA B C 1
ATOM 9703 O O . ALA B 1 508 ? -17.609 -19.484 -24.703 1 53.59 508 ALA B O 1
ATOM 9704 N N . THR B 1 509 ? -19.766 -18.672 -24.516 1 48.53 509 THR B N 1
ATOM 9705 C CA . THR B 1 509 ? -19.953 -18.562 -23.078 1 48.53 509 THR B CA 1
ATOM 9706 C C . THR B 1 509 ? -19.656 -19.906 -22.391 1 48.53 509 THR B C 1
ATOM 9708 O O . THR B 1 509 ? -19.891 -20.969 -22.969 1 48.53 509 THR B O 1
ATOM 9711 N N . PRO B 1 510 ? -19.062 -19.812 -21.156 1 51.41 510 PRO B N 1
ATOM 9712 C CA . PRO B 1 510 ? -18.703 -21 -20.375 1 51.41 510 PRO B CA 1
ATOM 9713 C C . PRO B 1 510 ? -19.828 -22.031 -20.312 1 51.41 510 PRO B C 1
ATOM 9715 O O . PRO B 1 510 ? -21 -21.656 -20.172 1 51.41 510 PRO B O 1
ATOM 9718 N N . ALA B 1 511 ? -19.578 -23.328 -20.531 1 52.28 511 ALA B N 1
ATOM 9719 C CA . ALA B 1 511 ? -20.516 -24.438 -20.609 1 52.28 511 ALA B CA 1
ATOM 9720 C C . ALA B 1 511 ? -21.109 -24.766 -19.25 1 52.28 511 ALA B C 1
ATOM 9722 O O . ALA B 1 511 ? -20.5 -24.5 -18.219 1 52.28 511 ALA B O 1
ATOM 9723 N N . ALA B 1 512 ? -22.5 -24.906 -19.141 1 51.5 512 ALA B N 1
ATOM 9724 C CA . ALA B 1 512 ? -23.219 -25.438 -18 1 51.5 512 ALA B CA 1
ATOM 9725 C C . ALA B 1 512 ? -22.484 -26.625 -17.391 1 51.5 512 ALA B C 1
ATOM 9727 O O . ALA B 1 512 ? -21.766 -27.344 -18.094 1 51.5 512 ALA B O 1
ATOM 9728 N N . ALA B 1 513 ? -22.406 -26.594 -15.969 1 58.16 513 ALA B N 1
ATOM 9729 C CA . ALA B 1 513 ? -21.781 -27.734 -15.305 1 58.16 513 ALA B CA 1
ATOM 9730 C C . ALA B 1 513 ? -22.359 -29.047 -15.836 1 58.16 513 ALA B C 1
ATOM 9732 O O . ALA B 1 513 ? -23.562 -29.141 -16.109 1 58.16 513 ALA B O 1
ATOM 9733 N N . THR B 1 514 ? -21.453 -29.984 -16.047 1 71.62 514 THR B N 1
ATOM 9734 C CA . THR B 1 514 ? -21.875 -31.344 -16.344 1 71.62 514 THR B CA 1
ATOM 9735 C C . THR B 1 514 ? -22.5 -31.984 -15.102 1 71.62 514 THR B C 1
ATOM 9737 O O . THR B 1 514 ? -22.375 -31.469 -13.992 1 71.62 514 THR B O 1
ATOM 9740 N N . ALA B 1 515 ? -23.375 -32.938 -15.242 1 80.88 515 ALA B N 1
ATOM 9741 C CA . ALA B 1 515 ? -24 -33.656 -14.141 1 80.88 515 ALA B CA 1
ATOM 9742 C C . ALA B 1 515 ? -22.938 -34.125 -13.141 1 80.88 515 ALA B C 1
ATOM 9744 O O . ALA B 1 515 ? -23.172 -34.094 -11.93 1 80.88 515 ALA B O 1
ATOM 9745 N N . ALA B 1 516 ? -21.812 -34.469 -13.656 1 88.31 516 ALA B N 1
ATOM 9746 C CA . ALA B 1 516 ? -20.734 -34.938 -12.797 1 88.31 516 ALA B CA 1
ATOM 9747 C C . ALA B 1 516 ? -20.203 -33.812 -11.922 1 88.31 516 ALA B C 1
ATOM 9749 O O . ALA B 1 516 ? -19.984 -34 -10.719 1 88.31 516 ALA B O 1
ATOM 9750 N N . LEU B 1 517 ? -20.031 -32.719 -12.516 1 89.81 517 LEU B N 1
ATOM 9751 C CA . LEU B 1 517 ? -19.531 -31.578 -11.758 1 89.81 517 LEU B CA 1
ATOM 9752 C C . LEU B 1 517 ? -20.531 -31.156 -10.688 1 89.81 517 LEU B C 1
ATOM 9754 O O . LEU B 1 517 ? -20.141 -30.859 -9.555 1 89.81 517 LEU B O 1
ATOM 9758 N N . ASP B 1 518 ? -21.766 -31.188 -11.047 1 89.56 518 ASP B N 1
ATOM 9759 C CA . ASP B 1 518 ? -22.812 -30.828 -10.094 1 89.56 518 ASP B CA 1
ATOM 9760 C C . ASP B 1 518 ? -22.797 -31.766 -8.883 1 89.56 518 ASP B C 1
ATOM 9762 O O . ASP B 1 518 ? -22.969 -31.328 -7.75 1 89.56 518 ASP B O 1
ATOM 9766 N N . GLY B 1 519 ? -22.656 -33 -9.227 1 89.38 519 GLY B N 1
ATOM 9767 C CA . GLY B 1 519 ? -22.562 -33.969 -8.141 1 89.38 519 GLY B CA 1
ATOM 9768 C C . GLY B 1 519 ? -21.422 -33.719 -7.188 1 89.38 519 GLY B C 1
ATOM 9769 O O . GLY B 1 519 ? -21.594 -33.75 -5.969 1 89.38 519 GLY B O 1
ATOM 9770 N N . LEU B 1 520 ? -20.297 -33.406 -7.668 1 92.19 520 LEU B N 1
ATOM 9771 C CA . LEU B 1 520 ? -19.125 -33.125 -6.852 1 92.19 520 LEU B CA 1
ATOM 9772 C C . LEU B 1 520 ? -19.328 -31.859 -6.043 1 92.19 520 LEU B C 1
ATOM 9774 O O . LEU B 1 520 ? -18.922 -31.781 -4.883 1 92.19 520 LEU B O 1
ATOM 9778 N N . LEU B 1 521 ? -19.922 -30.891 -6.652 1 92.62 521 LEU B N 1
ATOM 9779 C CA . LEU B 1 521 ? -20.156 -29.609 -5.977 1 92.62 521 LEU B CA 1
ATOM 9780 C C . LEU B 1 521 ? -21.156 -29.781 -4.836 1 92.62 521 LEU B C 1
ATOM 9782 O O . LEU B 1 521 ? -21.062 -29.094 -3.816 1 92.62 521 LEU B O 1
ATOM 9786 N N . ARG B 1 522 ? -22.078 -30.625 -5.012 1 91.94 522 ARG B N 1
ATOM 9787 C CA . ARG B 1 522 ? -23 -30.938 -3.922 1 91.94 522 ARG B CA 1
ATOM 9788 C C . ARG B 1 522 ? -22.25 -31.531 -2.732 1 91.94 522 ARG B C 1
ATOM 9790 O O . ARG B 1 522 ? -22.531 -31.188 -1.582 1 91.94 522 ARG B O 1
ATOM 9797 N N . ILE B 1 523 ? -21.328 -32.438 -3.07 1 92.5 523 ILE B N 1
ATOM 9798 C CA . ILE B 1 523 ? -20.5 -33 -2.021 1 92.5 523 ILE B CA 1
ATOM 9799 C C . ILE B 1 523 ? -19.703 -31.922 -1.327 1 92.5 523 ILE B C 1
ATOM 9801 O O . ILE B 1 523 ? -19.625 -31.875 -0.096 1 92.5 523 ILE B O 1
ATOM 9805 N N . ALA B 1 524 ? -19.141 -31.094 -2.078 1 93.88 524 ALA B N 1
ATOM 9806 C CA . ALA B 1 524 ? -18.312 -30 -1.552 1 93.88 524 ALA B CA 1
ATOM 9807 C C . ALA B 1 524 ? -19.141 -29.078 -0.657 1 93.88 524 ALA B C 1
ATOM 9809 O O . ALA B 1 524 ? -18.703 -28.688 0.425 1 93.88 524 ALA B O 1
ATOM 9810 N N . ARG B 1 525 ? -20.328 -28.734 -1.025 1 91.88 525 ARG B N 1
ATOM 9811 C CA . ARG B 1 525 ? -21.203 -27.844 -0.272 1 91.88 525 ARG B CA 1
ATOM 9812 C C . ARG B 1 525 ? -21.641 -28.484 1.043 1 91.88 525 ARG B C 1
ATOM 9814 O O . ARG B 1 525 ? -21.766 -27.797 2.061 1 91.88 525 ARG B O 1
ATOM 9821 N N . ARG B 1 526 ? -21.828 -29.703 0.989 1 88.62 526 ARG B N 1
ATOM 9822 C CA . ARG B 1 526 ? -22.25 -30.406 2.189 1 88.62 526 ARG B CA 1
ATOM 9823 C C . ARG B 1 526 ? -21.125 -30.484 3.207 1 88.62 526 ARG B C 1
ATOM 9825 O O . ARG B 1 526 ? -21.359 -30.469 4.414 1 88.62 526 ARG B O 1
ATOM 9832 N N . SER B 1 527 ? -19.969 -30.656 2.672 1 86.38 527 SER B N 1
ATOM 9833 C CA . SER B 1 527 ? -18.797 -30.734 3.535 1 86.38 527 SER B CA 1
ATOM 9834 C C . SER B 1 527 ? -18.422 -29.375 4.094 1 86.38 527 SER B C 1
ATOM 9836 O O . SER B 1 527 ? -17.781 -29.281 5.148 1 86.38 527 SER B O 1
ATOM 9838 N N . GLY B 1 528 ? -18.797 -28.406 3.373 1 79.81 528 GLY B N 1
ATOM 9839 C CA . GLY B 1 528 ? -18.297 -27.078 3.709 1 79.81 528 GLY B CA 1
ATOM 9840 C C . GLY B 1 528 ? -19.281 -26.266 4.531 1 79.81 528 GLY B C 1
ATOM 9841 O O . GLY B 1 528 ? -20.453 -26.625 4.637 1 79.81 528 GLY B O 1
ATOM 9842 N N . ASP B 1 529 ? -18.859 -25.281 5.293 1 86.5 529 ASP B N 1
ATOM 9843 C CA . ASP B 1 529 ? -19.641 -24.359 6.086 1 86.5 529 ASP B CA 1
ATOM 9844 C C . ASP B 1 529 ? -19.484 -22.922 5.578 1 86.5 529 ASP B C 1
ATOM 9846 O O . ASP B 1 529 ? -19.656 -21.969 6.332 1 86.5 529 ASP B O 1
ATOM 9850 N N . SER B 1 530 ? -19.156 -22.859 4.301 1 94.31 530 SER B N 1
ATOM 9851 C CA . SER B 1 530 ? -18.812 -21.531 3.785 1 94.31 530 SER B CA 1
ATOM 9852 C C . SER B 1 530 ? -19.906 -21 2.857 1 94.31 530 SER B C 1
ATOM 9854 O O . SER B 1 530 ? -20.641 -21.781 2.244 1 94.31 530 SER B O 1
ATOM 9856 N N . THR B 1 531 ? -20.094 -19.75 2.84 1 95.62 531 THR B N 1
ATOM 9857 C CA . THR B 1 531 ? -20.984 -19.047 1.925 1 95.62 531 THR B CA 1
ATOM 9858 C C . THR B 1 531 ? -20.188 -18.359 0.82 1 95.62 531 THR B C 1
ATOM 9860 O O . THR B 1 531 ? -19.156 -17.734 1.088 1 95.62 531 THR B O 1
ATOM 9863 N N . VAL B 1 532 ? -20.672 -18.578 -0.497 1 97.25 532 VAL B N 1
ATOM 9864 C CA . VAL B 1 532 ? -19.969 -17.984 -1.631 1 97.25 532 VAL B CA 1
ATOM 9865 C C . VAL B 1 532 ? -20.922 -17.078 -2.408 1 97.25 532 VAL B C 1
ATOM 9867 O O . VAL B 1 532 ? -21.984 -17.5 -2.848 1 97.25 532 VAL B O 1
ATOM 9870 N N . LEU B 1 533 ? -20.578 -15.82 -2.48 1 97.81 533 LEU B N 1
ATOM 9871 C CA . LEU B 1 533 ? -21.312 -14.867 -3.307 1 97.81 533 LEU B CA 1
ATOM 9872 C C . LEU B 1 533 ? -20.609 -14.672 -4.652 1 97.81 533 LEU B C 1
ATOM 9874 O O . LEU B 1 533 ? -19.391 -14.797 -4.75 1 97.81 533 LEU B O 1
ATOM 9878 N N . ALA B 1 534 ? -21.422 -14.359 -5.699 1 96.5 534 ALA B N 1
ATOM 9879 C CA . ALA B 1 534 ? -20.859 -14.18 -7.043 1 96.5 534 ALA B CA 1
ATOM 9880 C C . ALA B 1 534 ? -21.078 -12.75 -7.535 1 96.5 534 ALA B C 1
ATOM 9882 O O . ALA B 1 534 ? -22.125 -12.156 -7.305 1 96.5 534 ALA B O 1
ATOM 9883 N N . ARG B 1 535 ? -20.078 -12.281 -8.219 1 93.88 535 ARG B N 1
ATOM 9884 C CA . ARG B 1 535 ? -20.172 -10.945 -8.797 1 93.88 535 ARG B CA 1
ATOM 9885 C C . ARG B 1 535 ? -21.047 -10.953 -10.055 1 93.88 535 ARG B C 1
ATOM 9887 O O . ARG B 1 535 ? -20.875 -11.805 -10.93 1 93.88 535 ARG B O 1
ATOM 9894 N N . VAL B 1 536 ? -22 -10.016 -10.086 1 92.12 536 VAL B N 1
ATOM 9895 C CA . VAL B 1 536 ? -22.859 -9.828 -11.258 1 92.12 536 VAL B CA 1
ATOM 9896 C C . VAL B 1 536 ? -22.859 -8.359 -11.672 1 92.12 536 VAL B C 1
ATOM 9898 O O . VAL B 1 536 ? -22.547 -7.48 -10.867 1 92.12 536 VAL B O 1
ATOM 9901 N N . THR B 1 537 ? -23.141 -8.07 -12.891 1 87 537 THR B N 1
ATOM 9902 C CA . THR B 1 537 ? -23.156 -6.691 -13.375 1 87 537 THR B CA 1
ATOM 9903 C C . THR B 1 537 ? -24.516 -6.355 -13.977 1 87 537 THR B C 1
ATOM 9905 O O . THR B 1 537 ? -25.047 -5.258 -13.773 1 87 537 THR B O 1
ATOM 9908 N N . LEU B 1 538 ? -25.078 -7.301 -14.711 1 87 538 LEU B N 1
ATOM 9909 C CA . LEU B 1 538 ? -26.359 -7.113 -15.383 1 87 538 LEU B CA 1
ATOM 9910 C C . LEU B 1 538 ? -27.422 -8.07 -14.828 1 87 538 LEU B C 1
ATOM 9912 O O . LEU B 1 538 ? -27.078 -9.109 -14.258 1 87 538 LEU B O 1
ATOM 9916 N N . PRO B 1 539 ? -28.719 -7.684 -14.969 1 91.81 539 PRO B N 1
ATOM 9917 C CA . PRO B 1 539 ? -29.781 -8.57 -14.5 1 91.81 539 PRO B CA 1
ATOM 9918 C C . PRO B 1 539 ? -29.688 -9.969 -15.109 1 91.81 539 PRO B C 1
ATOM 9920 O O . PRO B 1 539 ? -30.016 -10.961 -14.445 1 91.81 539 PRO B O 1
ATOM 9923 N N . ALA B 1 540 ? -29.172 -10.086 -16.281 1 87.81 540 ALA B N 1
ATOM 9924 C CA . ALA B 1 540 ? -29.078 -11.352 -17 1 87.81 540 ALA B CA 1
ATOM 9925 C C . ALA B 1 540 ? -28.031 -12.258 -16.359 1 87.81 540 ALA B C 1
ATOM 9927 O O . ALA B 1 540 ? -28.047 -13.477 -16.562 1 87.81 540 ALA B O 1
ATOM 9928 N N . ASP B 1 541 ? -27.094 -11.711 -15.586 1 88.31 541 ASP B N 1
ATOM 9929 C CA . ASP B 1 541 ? -26.031 -12.469 -14.93 1 88.31 541 ASP B CA 1
ATOM 9930 C C . ASP B 1 541 ? -26.547 -13.195 -13.695 1 88.31 541 ASP B C 1
ATOM 9932 O O . ASP B 1 541 ? -25.891 -14.109 -13.188 1 88.31 541 ASP B O 1
ATOM 9936 N N . VAL B 1 542 ? -27.734 -12.812 -13.203 1 93.06 542 VAL B N 1
ATOM 9937 C CA . VAL B 1 542 ? -28.172 -13.211 -11.875 1 93.06 542 VAL B CA 1
ATOM 9938 C C . VAL B 1 542 ? -28.562 -14.68 -11.875 1 93.06 542 VAL B C 1
ATOM 9940 O O . VAL B 1 542 ? -28.062 -15.469 -11.07 1 93.06 542 VAL B O 1
ATOM 9943 N N . ALA B 1 543 ? -29.344 -15.031 -12.789 1 91.38 543 ALA B N 1
ATOM 9944 C CA . ALA B 1 543 ? -29.859 -16.391 -12.812 1 91.38 543 ALA B CA 1
ATOM 9945 C C . ALA B 1 543 ? -28.719 -17.406 -12.984 1 91.38 543 ALA B C 1
ATOM 9947 O O . ALA B 1 543 ? -28.625 -18.375 -12.234 1 91.38 543 ALA B O 1
ATOM 9948 N N . PRO B 1 544 ? -27.828 -17.141 -13.93 1 85.56 544 PRO B N 1
ATOM 9949 C CA . PRO B 1 544 ? -26.688 -18.047 -14.07 1 85.56 544 PRO B CA 1
ATOM 9950 C C . PRO B 1 544 ? -25.828 -18.125 -12.82 1 85.56 544 PRO B C 1
ATOM 9952 O O . PRO B 1 544 ? -25.312 -19.188 -12.477 1 85.56 544 PRO B O 1
ATOM 9955 N N . ALA B 1 545 ? -25.594 -17.062 -12.148 1 90.75 545 ALA B N 1
ATOM 9956 C CA . ALA B 1 545 ? -24.781 -17.016 -10.945 1 90.75 545 ALA B CA 1
ATOM 9957 C C . ALA B 1 545 ? -25.406 -17.859 -9.828 1 90.75 545 ALA B C 1
ATOM 9959 O O . ALA B 1 545 ? -24.703 -18.641 -9.164 1 90.75 545 ALA B O 1
ATOM 9960 N N . LEU B 1 546 ? -26.672 -17.734 -9.68 1 91.88 546 LEU B N 1
ATOM 9961 C CA . LEU B 1 546 ? -27.391 -18.5 -8.664 1 91.88 546 LEU B CA 1
ATOM 9962 C C . LEU B 1 546 ? -27.422 -19.984 -9.031 1 91.88 546 LEU B C 1
ATOM 9964 O O . LEU B 1 546 ? -27.266 -20.844 -8.164 1 91.88 546 LEU B O 1
ATOM 9968 N N . ALA B 1 547 ? -27.562 -20.203 -10.312 1 86.69 547 ALA B N 1
ATOM 9969 C CA . ALA B 1 547 ? -27.562 -21.578 -10.797 1 86.69 547 ALA B CA 1
ATOM 9970 C C . ALA B 1 547 ? -26.203 -22.234 -10.602 1 86.69 547 ALA B C 1
ATOM 9972 O O . ALA B 1 547 ? -26.109 -23.453 -10.414 1 86.69 547 ALA B O 1
ATOM 9973 N N . ALA B 1 548 ? -25.172 -21.453 -10.578 1 85.5 548 ALA B N 1
ATOM 9974 C CA . ALA B 1 548 ? -23.812 -21.953 -10.398 1 85.5 548 ALA B CA 1
ATOM 9975 C C . ALA B 1 548 ? -23.531 -22.266 -8.93 1 85.5 548 ALA B C 1
ATOM 9977 O O . ALA B 1 548 ? -22.484 -22.844 -8.594 1 85.5 548 ALA B O 1
ATOM 9978 N N . GLY B 1 549 ? -24.453 -21.922 -8.125 1 88 549 GLY B N 1
ATOM 9979 C CA . GLY B 1 549 ? -24.328 -22.281 -6.723 1 88 549 GLY B CA 1
ATOM 9980 C C . GLY B 1 549 ? -24.016 -21.109 -5.816 1 88 549 GLY B C 1
ATOM 9981 O O . GLY B 1 549 ? -23.641 -21.297 -4.66 1 88 549 GLY B O 1
ATOM 9982 N N . ALA B 1 550 ? -24.156 -19.906 -6.273 1 93.94 550 ALA B N 1
ATOM 9983 C CA . ALA B 1 550 ? -23.922 -18.734 -5.438 1 93.94 550 ALA B CA 1
ATOM 9984 C C . ALA B 1 550 ? -25.016 -18.594 -4.375 1 93.94 550 ALA B C 1
ATOM 9986 O O . ALA B 1 550 ? -26.203 -18.781 -4.656 1 93.94 550 ALA B O 1
ATOM 9987 N N . ASP B 1 551 ? -24.609 -18.297 -3.168 1 95.06 551 ASP B N 1
ATOM 9988 C CA . ASP B 1 551 ? -25.531 -18.109 -2.059 1 95.06 551 ASP B CA 1
ATOM 9989 C C . ASP B 1 551 ? -26.031 -16.656 -2.012 1 95.06 551 ASP B C 1
ATOM 9991 O O . ASP B 1 551 ? -27.031 -16.375 -1.345 1 95.06 551 ASP B O 1
ATOM 9995 N N . GLY B 1 552 ? -25.422 -15.773 -2.654 1 96.38 552 GLY B N 1
ATOM 9996 C CA . GLY B 1 552 ? -25.688 -14.352 -2.756 1 96.38 552 GLY B CA 1
ATOM 9997 C C . GLY B 1 552 ? -24.938 -13.68 -3.883 1 96.38 552 GLY B C 1
ATOM 9998 O O . GLY B 1 552 ? -24.266 -14.344 -4.68 1 96.38 552 GLY B O 1
ATOM 9999 N N . LEU B 1 553 ? -25.125 -12.375 -3.941 1 97.25 553 LEU B N 1
ATOM 10000 C CA . LEU B 1 553 ? -24.547 -11.648 -5.066 1 97.25 553 LEU B CA 1
ATOM 10001 C C . LEU B 1 553 ? -23.766 -10.422 -4.586 1 97.25 553 LEU B C 1
ATOM 10003 O O . LEU B 1 553 ? -24.047 -9.891 -3.51 1 97.25 553 LEU B O 1
ATOM 10007 N N . VAL B 1 554 ? -22.75 -10.062 -5.328 1 97.5 554 VAL B N 1
ATOM 10008 C CA . VAL B 1 554 ? -22.078 -8.789 -5.109 1 97.5 554 VAL B CA 1
ATOM 10009 C C . VAL B 1 554 ? -21.969 -8.031 -6.426 1 97.5 554 VAL B C 1
ATOM 10011 O O . VAL B 1 554 ? -21.953 -8.633 -7.5 1 97.5 554 VAL B O 1
ATOM 10014 N N . THR B 1 555 ? -21.984 -6.754 -6.387 1 94.75 555 THR B N 1
ATOM 10015 C CA . THR B 1 555 ? -21.812 -5.891 -7.551 1 94.75 555 THR B CA 1
ATOM 10016 C C . THR B 1 555 ? -21.266 -4.523 -7.133 1 94.75 555 THR B C 1
ATOM 10018 O O . THR B 1 555 ? -20.828 -4.344 -5.996 1 94.75 555 THR B O 1
ATOM 10021 N N . ALA B 1 556 ? -21.125 -3.639 -8.078 1 92.19 556 ALA B N 1
ATOM 10022 C CA . ALA B 1 556 ? -20.641 -2.281 -7.836 1 92.19 556 ALA B CA 1
ATOM 10023 C C . ALA B 1 556 ? -21.422 -1.265 -8.664 1 92.19 556 ALA B C 1
ATOM 10025 O O . ALA B 1 556 ? -21.766 -1.534 -9.82 1 92.19 556 ALA B O 1
ATOM 10026 N N . VAL B 1 557 ? -21.625 -0.156 -8.07 1 91.94 557 VAL B N 1
ATOM 10027 C CA . VAL B 1 557 ? -22.438 0.855 -8.742 1 91.94 557 VAL B CA 1
ATOM 10028 C C . VAL B 1 557 ? -21.75 1.284 -10.039 1 91.94 557 VAL B C 1
ATOM 10030 O O . VAL B 1 557 ? -22.391 1.348 -11.094 1 91.94 557 VAL B O 1
ATOM 10033 N N . ASP B 1 558 ? -20.484 1.578 -9.945 1 84.25 558 ASP B N 1
ATOM 10034 C CA . ASP B 1 558 ? -19.766 2.045 -11.125 1 84.25 558 ASP B CA 1
ATOM 10035 C C . ASP B 1 558 ? -19.703 0.961 -12.203 1 84.25 558 ASP B C 1
ATOM 10037 O O . ASP B 1 558 ? -19.75 1.262 -13.391 1 84.25 558 ASP B O 1
ATOM 10041 N N . ASP B 1 559 ? -19.609 -0.311 -11.797 1 82.56 559 ASP B N 1
ATOM 10042 C CA . ASP B 1 559 ? -19.594 -1.416 -12.758 1 82.56 559 ASP B CA 1
ATOM 10043 C C . ASP B 1 559 ? -20.922 -1.519 -13.5 1 82.56 559 ASP B C 1
ATOM 10045 O O . ASP B 1 559 ? -20.938 -1.721 -14.719 1 82.56 559 ASP B O 1
ATOM 10049 N N . VAL B 1 560 ? -22.031 -1.436 -12.789 1 86.75 560 VAL B N 1
ATOM 10050 C CA . VAL B 1 560 ? -23.359 -1.521 -13.375 1 86.75 560 VAL B CA 1
ATOM 10051 C C . VAL B 1 560 ? -23.594 -0.335 -14.312 1 86.75 560 VAL B C 1
ATOM 10053 O O . VAL B 1 560 ? -24.062 -0.507 -15.445 1 86.75 560 VAL B O 1
ATOM 10056 N N . LEU B 1 561 ? -23.188 0.846 -13.828 1 83.12 561 LEU B N 1
ATOM 10057 C CA . LEU B 1 561 ? -23.375 2.039 -14.648 1 83.12 561 LEU B CA 1
ATOM 10058 C C . LEU B 1 561 ? -22.484 1.997 -15.883 1 83.12 561 LEU B C 1
ATOM 10060 O O . LEU B 1 561 ? -22.859 2.492 -16.953 1 83.12 561 LEU B O 1
ATOM 10064 N N . ALA B 1 562 ? -21.297 1.479 -15.727 1 76.88 562 ALA B N 1
ATOM 10065 C CA . ALA B 1 562 ? -20.406 1.317 -16.875 1 76.88 562 ALA B CA 1
ATOM 10066 C C . ALA B 1 562 ? -21 0.34 -17.891 1 76.88 562 ALA B C 1
ATOM 10068 O O . ALA B 1 562 ? -21.016 0.613 -19.094 1 76.88 562 ALA B O 1
ATOM 10069 N N . ALA B 1 563 ? -21.5 -0.761 -17.406 1 75.19 563 ALA B N 1
ATOM 10070 C CA . ALA B 1 563 ? -22.047 -1.808 -18.266 1 75.19 563 ALA B CA 1
ATOM 10071 C C . ALA B 1 563 ? -23.297 -1.325 -18.984 1 75.19 563 ALA B C 1
ATOM 10073 O O . ALA B 1 563 ? -23.594 -1.771 -20.094 1 75.19 563 ALA B O 1
ATOM 10074 N N . THR B 1 564 ? -24 -0.358 -18.375 1 78.44 564 THR B N 1
ATOM 10075 C CA . THR B 1 564 ? -25.234 0.143 -18.953 1 78.44 564 THR B CA 1
ATOM 10076 C C . THR B 1 564 ? -24.984 1.44 -19.719 1 78.44 564 THR B C 1
ATOM 10078 O O . THR B 1 564 ? -25.938 2.082 -20.188 1 78.44 564 THR B O 1
ATOM 10081 N N . GLY B 1 565 ? -23.734 1.915 -19.812 1 74.38 565 GLY B N 1
ATOM 10082 C CA . GLY B 1 565 ? -23.344 3.037 -20.641 1 74.38 565 GLY B CA 1
ATOM 10083 C C . GLY B 1 565 ? -23.547 4.383 -19.969 1 74.38 565 GLY B C 1
ATOM 10084 O O . GLY B 1 565 ? -23.641 5.41 -20.656 1 74.38 565 GLY B O 1
ATOM 10085 N N . HIS B 1 566 ? -23.594 4.398 -18.719 1 78.81 566 HIS B N 1
ATOM 10086 C CA . HIS B 1 566 ? -23.953 5.641 -18.047 1 78.81 566 HIS B CA 1
ATOM 10087 C C . HIS B 1 566 ? -22.75 6.234 -17.312 1 78.81 566 HIS B C 1
ATOM 10089 O O . HIS B 1 566 ? -22.828 7.352 -16.797 1 78.81 566 HIS B O 1
ATOM 10095 N N . ILE B 1 567 ? -21.625 5.555 -17.266 1 72.62 567 ILE B N 1
ATOM 10096 C CA . ILE B 1 567 ? -20.516 5.969 -16.406 1 72.62 567 ILE B CA 1
ATOM 10097 C C . ILE B 1 567 ? -19.875 7.234 -16.969 1 72.62 567 ILE B C 1
ATOM 10099 O O . ILE B 1 567 ? -19.453 8.109 -16.203 1 72.62 567 ILE B O 1
ATOM 10103 N N . ASP B 1 568 ? -19.781 7.348 -18.219 1 65.94 568 ASP B N 1
ATOM 10104 C CA . ASP B 1 568 ? -19.141 8.508 -18.828 1 65.94 568 ASP B CA 1
ATOM 10105 C C . ASP B 1 568 ? -19.906 9.789 -18.5 1 65.94 568 ASP B C 1
ATOM 10107 O O . ASP B 1 568 ? -19.297 10.805 -18.156 1 65.94 568 ASP B O 1
ATOM 10111 N N . GLY B 1 569 ? -21.203 9.711 -18.641 1 66.69 569 GLY B N 1
ATOM 10112 C CA . GLY B 1 569 ? -22.016 10.867 -18.312 1 66.69 569 GLY B CA 1
ATOM 10113 C C . GLY B 1 569 ? -21.891 11.281 -16.859 1 66.69 569 GLY B C 1
ATOM 10114 O O . GLY B 1 569 ? -21.859 12.477 -16.547 1 66.69 569 GLY B O 1
ATOM 10115 N N . LEU B 1 570 ? -21.734 10.25 -16.047 1 70.62 570 LEU B N 1
ATOM 10116 C CA . LEU B 1 570 ? -21.547 10.5 -14.617 1 70.62 570 LEU B CA 1
ATOM 10117 C C . LEU B 1 570 ? -20.234 11.203 -14.352 1 70.62 570 LEU B C 1
ATOM 10119 O O . LEU B 1 570 ? -20.188 12.219 -13.656 1 70.62 570 LEU B O 1
ATOM 10123 N N . VAL B 1 571 ? -19.188 10.727 -14.891 1 65.56 571 VAL B N 1
ATOM 10124 C CA . VAL B 1 571 ? -17.859 11.289 -14.688 1 65.56 571 VAL B CA 1
ATOM 10125 C C . VAL B 1 571 ? -17.812 12.719 -15.211 1 65.56 571 VAL B C 1
ATOM 10127 O O . VAL B 1 571 ? -17.266 13.609 -14.562 1 65.56 571 VAL B O 1
ATOM 10130 N N . GLN B 1 572 ? -18.453 12.914 -16.297 1 65.25 572 GLN B N 1
ATOM 10131 C CA . GLN B 1 572 ? -18.484 14.242 -16.891 1 65.25 572 GLN B CA 1
ATOM 10132 C C . GLN B 1 572 ? -19.234 15.227 -16 1 65.25 572 GLN B C 1
ATOM 10134 O O . GLN B 1 572 ? -18.812 16.375 -15.82 1 65.25 572 GLN B O 1
ATOM 10139 N N . SER B 1 573 ? -20.266 14.727 -15.43 1 68.12 573 SER B N 1
ATOM 10140 C CA . SER B 1 573 ? -21.062 15.578 -14.547 1 68.12 573 SER B CA 1
ATOM 10141 C C . SER B 1 573 ? -20.281 15.945 -13.289 1 68.12 573 SER B C 1
ATOM 10143 O O . SER B 1 573 ? -20.391 17.062 -12.781 1 68.12 573 SER B O 1
ATOM 10145 N N . LEU B 1 574 ? -19.547 15.008 -12.867 1 65.94 574 LEU B N 1
ATOM 10146 C CA . LEU B 1 574 ? -18.75 15.242 -11.664 1 65.94 574 LEU B CA 1
ATOM 10147 C C . LEU B 1 574 ? -17.594 16.188 -11.961 1 65.94 574 LEU B C 1
ATOM 10149 O O . LEU B 1 574 ? -17.203 16.984 -11.094 1 65.94 574 LEU B O 1
ATOM 10153 N N . LEU B 1 575 ? -17.031 16.109 -13.219 1 61.25 575 LEU B N 1
ATOM 10154 C CA . LEU B 1 575 ? -15.898 16.922 -13.641 1 61.25 575 LEU B CA 1
ATOM 10155 C C . LEU B 1 575 ? -16.344 18.344 -13.984 1 61.25 575 LEU B C 1
ATOM 10157 O O . LEU B 1 575 ? -15.602 19.297 -13.766 1 61.25 575 LEU B O 1
ATOM 10161 N N . ASP B 1 576 ? -17.391 18.438 -14.852 1 58.34 576 ASP B N 1
ATOM 10162 C CA . ASP B 1 576 ? -17.891 19.734 -15.289 1 58.34 576 ASP B CA 1
ATOM 10163 C C . ASP B 1 576 ? -18.422 20.547 -14.109 1 58.34 576 ASP B C 1
ATOM 10165 O O . ASP B 1 576 ? -18.547 21.766 -14.203 1 58.34 576 ASP B O 1
ATOM 10169 N N . GLY B 1 577 ? -18.938 19.844 -13.227 1 52.06 577 GLY B N 1
ATOM 10170 C CA . GLY B 1 577 ? -19.531 20.578 -12.117 1 52.06 577 GLY B CA 1
ATOM 10171 C C . GLY B 1 577 ? -18.516 21.344 -11.305 1 52.06 577 GLY B C 1
ATOM 10172 O O . GLY B 1 577 ? -17.469 20.812 -10.945 1 52.06 577 GLY B O 1
ATOM 10173 N N . ALA B 1 578 ? -18.484 22.625 -11.609 1 46.66 578 ALA B N 1
ATOM 10174 C CA . ALA B 1 578 ? -17.781 23.594 -10.773 1 46.66 578 ALA B CA 1
ATOM 10175 C C . ALA B 1 578 ? -17.766 23.141 -9.312 1 46.66 578 ALA B C 1
ATOM 10177 O O . ALA B 1 578 ? -18.516 22.25 -8.922 1 46.66 578 ALA B O 1
ATOM 10178 N N . ASP B 1 579 ? -16.844 23.672 -8.406 1 47.12 579 ASP B N 1
ATOM 10179 C CA . ASP B 1 579 ? -16.656 23.5 -6.965 1 47.12 579 ASP B CA 1
ATOM 10180 C C . ASP B 1 579 ? -17.969 23.078 -6.293 1 47.12 579 ASP B C 1
ATOM 10182 O O . ASP B 1 579 ? -17.953 22.531 -5.191 1 47.12 579 ASP B O 1
ATOM 10186 N N . ASP B 1 580 ? -19.172 23.641 -6.738 1 47.06 580 ASP B N 1
ATOM 10187 C CA . ASP B 1 580 ? -20.484 23.484 -6.09 1 47.06 580 ASP B CA 1
ATOM 10188 C C . ASP B 1 580 ? -21.312 22.406 -6.773 1 47.06 580 ASP B C 1
ATOM 10190 O O . ASP B 1 580 ? -22.109 22.703 -7.668 1 47.06 580 ASP B O 1
ATOM 10194 N N . MET B 1 581 ? -20.75 21.281 -6.945 1 54.62 581 MET B N 1
ATOM 10195 C CA . MET B 1 581 ? -21.656 20.25 -7.473 1 54.62 581 MET B CA 1
ATOM 10196 C C . MET B 1 581 ? -23.078 20.453 -6.945 1 54.62 581 MET B C 1
ATOM 10198 O O . MET B 1 581 ? -23.281 20.531 -5.73 1 54.62 581 MET B O 1
ATOM 10202 N N . SER B 1 582 ? -23.953 20.938 -7.789 1 61.06 582 SER B N 1
ATOM 10203 C CA . SER B 1 582 ? -25.344 21.312 -7.5 1 61.06 582 SER B CA 1
ATOM 10204 C C . SER B 1 582 ? -26.156 20.109 -7.051 1 61.06 582 SER B C 1
ATOM 10206 O O . SER B 1 582 ? -25.812 18.969 -7.348 1 61.06 582 SER B O 1
ATOM 10208 N N . ALA B 1 583 ? -27 20.188 -6.109 1 74.06 583 ALA B N 1
ATOM 10209 C CA . ALA B 1 583 ? -28 19.234 -5.645 1 74.06 583 ALA B CA 1
ATOM 10210 C C . ALA B 1 583 ? -28.625 18.484 -6.816 1 74.06 583 ALA B C 1
ATOM 10212 O O . ALA B 1 583 ? -28.922 17.297 -6.711 1 74.06 583 ALA B O 1
ATOM 10213 N N . ALA B 1 584 ? -28.531 19.047 -8.039 1 77.06 584 ALA B N 1
ATOM 10214 C CA . ALA B 1 584 ? -29.172 18.453 -9.211 1 77.06 584 ALA B CA 1
ATOM 10215 C C . ALA B 1 584 ? -28.344 17.297 -9.766 1 77.06 584 ALA B C 1
ATOM 10217 O O . ALA B 1 584 ? -28.891 16.297 -10.242 1 77.06 584 ALA B O 1
ATOM 10218 N N . ALA B 1 585 ? -27.109 17.422 -9.75 1 78.38 585 ALA B N 1
ATOM 10219 C CA . ALA B 1 585 ? -26.234 16.375 -10.258 1 78.38 585 ALA B CA 1
ATOM 10220 C C . ALA B 1 585 ? -26.359 15.102 -9.422 1 78.38 585 ALA B C 1
ATOM 10222 O O . ALA B 1 585 ? -26.406 14 -9.961 1 78.38 585 ALA B O 1
ATOM 10223 N N . PHE B 1 586 ? -26.531 15.227 -8.164 1 86.75 586 PHE B N 1
ATOM 10224 C CA . PHE B 1 586 ? -26.656 14.086 -7.266 1 86.75 586 PHE B CA 1
ATOM 10225 C C . PHE B 1 586 ? -28.031 13.445 -7.375 1 86.75 586 PHE B C 1
ATOM 10227 O O . PHE B 1 586 ? -28.172 12.227 -7.258 1 86.75 586 PHE B O 1
ATOM 10234 N N . ASP B 1 587 ? -28.953 14.273 -7.707 1 88.81 587 ASP B N 1
ATOM 10235 C CA . ASP B 1 587 ? -30.281 13.734 -7.941 1 88.81 587 ASP B CA 1
ATOM 10236 C C . ASP B 1 587 ? -30.297 12.844 -9.188 1 88.81 587 ASP B C 1
ATOM 10238 O O . ASP B 1 587 ? -30.953 11.797 -9.195 1 88.81 587 ASP B O 1
ATOM 10242 N N . ARG B 1 588 ? -29.656 13.273 -10.141 1 87.31 588 ARG B N 1
ATOM 10243 C CA . ARG B 1 588 ? -29.578 12.477 -11.359 1 87.31 588 ARG B CA 1
ATOM 10244 C C . ARG B 1 588 ? -28.875 11.148 -11.102 1 87.31 588 ARG B C 1
ATOM 10246 O O . ARG B 1 588 ? -29.266 10.125 -11.672 1 87.31 588 ARG B O 1
ATOM 10253 N N . ILE B 1 589 ? -27.891 11.18 -10.297 1 88.56 589 ILE B N 1
ATOM 10254 C CA . ILE B 1 589 ? -27.203 9.945 -9.945 1 88.56 589 ILE B CA 1
ATOM 10255 C C . ILE B 1 589 ? -28.141 9.008 -9.203 1 88.56 589 ILE B C 1
ATOM 10257 O O . ILE B 1 589 ? -28.188 7.805 -9.492 1 88.56 589 ILE B O 1
ATOM 10261 N N . ALA B 1 590 ? -28.891 9.547 -8.312 1 93.5 590 ALA B N 1
ATOM 10262 C CA . ALA B 1 590 ? -29.875 8.742 -7.586 1 93.5 590 ALA B CA 1
ATOM 10263 C C . ALA B 1 590 ? -30.875 8.094 -8.539 1 93.5 590 ALA B C 1
ATOM 10265 O O . ALA B 1 590 ? -31.203 6.918 -8.398 1 93.5 590 ALA B O 1
ATOM 10266 N N . GLU B 1 591 ? -31.234 8.852 -9.508 1 93.81 591 GLU B N 1
ATOM 10267 C CA . GLU B 1 591 ? -32.188 8.359 -10.492 1 93.81 591 GLU B CA 1
ATOM 10268 C C . GLU B 1 591 ? -31.609 7.227 -11.32 1 93.81 591 GLU B C 1
ATOM 10270 O O . GLU B 1 591 ? -32.281 6.223 -11.586 1 93.81 591 GLU B O 1
ATOM 10275 N N . LEU B 1 592 ? -30.391 7.438 -11.719 1 91.44 592 LEU B N 1
ATOM 10276 C CA . LEU B 1 592 ? -29.719 6.426 -12.523 1 91.44 592 LEU B CA 1
ATOM 10277 C C . LEU B 1 592 ? -29.547 5.133 -11.742 1 91.44 592 LEU B C 1
ATOM 10279 O O . LEU B 1 592 ? -29.703 4.039 -12.289 1 91.44 592 LEU B O 1
ATOM 10283 N N . VAL B 1 593 ? -29.156 5.281 -10.508 1 94.88 593 VAL B N 1
ATOM 10284 C CA . VAL B 1 593 ? -28.984 4.109 -9.656 1 94.88 593 VAL B CA 1
ATOM 10285 C C . VAL B 1 593 ? -30.328 3.381 -9.508 1 94.88 593 VAL B C 1
ATOM 10287 O O . VAL B 1 593 ? -30.391 2.154 -9.633 1 94.88 593 VAL B O 1
ATOM 10290 N N . GLU B 1 594 ? -31.375 4.141 -9.305 1 96.25 594 GLU B N 1
ATOM 10291 C CA . GLU B 1 594 ? -32.688 3.527 -9.211 1 96.25 594 GLU B CA 1
ATOM 10292 C C . GLU B 1 594 ? -33.062 2.795 -10.5 1 96.25 594 GLU B C 1
ATOM 10294 O O . GLU B 1 594 ? -33.5 1.645 -10.469 1 96.25 594 GLU B O 1
ATOM 10299 N N . GLU B 1 595 ? -32.812 3.426 -11.555 1 94.75 595 GLU B N 1
ATOM 10300 C CA . GLU B 1 595 ? -33.156 2.895 -12.867 1 94.75 595 GLU B CA 1
ATOM 10301 C C . GLU B 1 595 ? -32.438 1.593 -13.156 1 94.75 595 GLU B C 1
ATOM 10303 O O . GLU B 1 595 ? -33.031 0.62 -13.625 1 94.75 595 GLU B O 1
ATOM 10308 N N . GLU B 1 596 ? -31.156 1.541 -12.891 1 93.19 596 GLU B N 1
ATOM 10309 C CA . GLU B 1 596 ? -30.328 0.422 -13.312 1 93.19 596 GLU B CA 1
ATOM 10310 C C . GLU B 1 596 ? -30.344 -0.706 -12.289 1 93.19 596 GLU B C 1
ATOM 10312 O O . GLU B 1 596 ? -30.172 -1.875 -12.633 1 93.19 596 GLU B O 1
ATOM 10317 N N . PHE B 1 597 ? -30.625 -0.399 -11.062 1 96.62 597 PHE B N 1
ATOM 10318 C CA . PHE B 1 597 ? -30.547 -1.432 -10.031 1 96.62 597 PHE B CA 1
ATOM 10319 C C . PHE B 1 597 ? -31.906 -2.068 -9.797 1 96.62 597 PHE B C 1
ATOM 10321 O O . PHE B 1 597 ? -32 -3.141 -9.195 1 96.62 597 PHE B O 1
ATOM 10328 N N . THR B 1 598 ? -33 -1.392 -10.219 1 97.06 598 THR B N 1
ATOM 10329 C CA . THR B 1 598 ? -34.312 -1.959 -10.039 1 97.06 598 THR B CA 1
ATOM 10330 C C . THR B 1 598 ? -34.438 -3.324 -10.719 1 97.06 598 THR B C 1
ATOM 10332 O O . THR B 1 598 ? -34.781 -4.316 -10.07 1 97.06 598 THR B O 1
ATOM 10335 N N . PRO B 1 599 ? -34.062 -3.43 -12.016 1 95.81 599 PRO B N 1
ATOM 10336 C CA . PRO B 1 599 ? -34.156 -4.754 -12.641 1 95.81 599 PRO B CA 1
ATOM 10337 C C . PRO B 1 599 ? -33.188 -5.762 -12.016 1 95.81 599 PRO B C 1
ATOM 10339 O O . PRO B 1 599 ? -33.5 -6.949 -11.93 1 95.81 599 PRO B O 1
ATOM 10342 N N . LEU B 1 600 ? -32.031 -5.391 -11.656 1 95.06 600 LEU B N 1
ATOM 10343 C CA . LEU B 1 600 ? -31.031 -6.277 -11.055 1 95.06 600 LEU B CA 1
ATOM 10344 C C . LEU B 1 600 ? -31.531 -6.84 -9.727 1 95.06 600 LEU B C 1
ATOM 10346 O O . LEU B 1 600 ? -31.453 -8.047 -9.484 1 95.06 600 LEU B O 1
ATOM 10350 N N . LEU B 1 601 ? -32.125 -5.957 -8.867 1 96.75 601 LEU B N 1
ATOM 10351 C CA . LEU B 1 601 ? -32.625 -6.375 -7.566 1 96.75 601 LEU B CA 1
ATOM 10352 C C . LEU B 1 601 ? -33.875 -7.238 -7.727 1 96.75 601 LEU B C 1
ATOM 10354 O O . LEU B 1 601 ? -34.125 -8.148 -6.926 1 96.75 601 LEU B O 1
ATOM 10358 N N . ALA B 1 602 ? -34.625 -6.934 -8.734 1 96 602 ALA B N 1
ATOM 10359 C CA . ALA B 1 602 ? -35.781 -7.77 -9.023 1 96 602 ALA B CA 1
ATOM 10360 C C . ALA B 1 602 ? -35.344 -9.188 -9.398 1 96 602 ALA B C 1
ATOM 10362 O O . ALA B 1 602 ? -35.969 -10.164 -8.938 1 96 602 ALA B O 1
ATOM 10363 N N . ALA B 1 603 ? -34.344 -9.273 -10.219 1 94.81 603 ALA B N 1
ATOM 10364 C CA . ALA B 1 603 ? -33.844 -10.57 -10.641 1 94.81 603 ALA B CA 1
ATOM 10365 C C . ALA B 1 603 ? -33.25 -11.336 -9.461 1 94.81 603 ALA B C 1
ATOM 10367 O O . ALA B 1 603 ? -33.281 -12.562 -9.422 1 94.81 603 ALA B O 1
ATOM 10368 N N . ALA B 1 604 ? -32.656 -10.672 -8.531 1 95.19 604 ALA B N 1
ATOM 10369 C CA . ALA B 1 604 ? -31.984 -11.281 -7.387 1 95.19 604 ALA B CA 1
ATOM 10370 C C . ALA B 1 604 ? -33 -11.93 -6.441 1 95.19 604 ALA B C 1
ATOM 10372 O O . ALA B 1 604 ? -32.688 -12.891 -5.742 1 95.19 604 ALA B O 1
ATOM 10373 N N . GLY B 1 605 ? -34.188 -11.352 -6.484 1 90.69 605 GLY B N 1
ATOM 10374 C CA . GLY B 1 605 ? -35.219 -11.898 -5.621 1 90.69 605 GLY B CA 1
ATOM 10375 C C . GLY B 1 605 ? -34.844 -11.812 -4.145 1 90.69 605 GLY B C 1
ATOM 10376 O O . GLY B 1 605 ? -34.531 -10.734 -3.645 1 90.69 605 GLY B O 1
ATOM 10377 N N . GLY B 1 606 ? -34.719 -12.906 -3.391 1 91.06 606 GLY B N 1
ATOM 10378 C CA . GLY B 1 606 ? -34.5 -12.922 -1.955 1 91.06 606 GLY B CA 1
ATOM 10379 C C . GLY B 1 606 ? -33.031 -13.023 -1.591 1 91.06 606 GLY B C 1
ATOM 10380 O O . GLY B 1 606 ? -32.656 -12.992 -0.411 1 91.06 606 GLY B O 1
ATOM 10381 N N . ALA B 1 607 ? -32.188 -13 -2.602 1 93 607 ALA B N 1
ATOM 10382 C CA . ALA B 1 607 ? -30.766 -13.172 -2.354 1 93 607 ALA B CA 1
ATOM 10383 C C . ALA B 1 607 ? -30.141 -11.891 -1.799 1 93 607 ALA B C 1
ATOM 10385 O O . ALA B 1 607 ? -30.609 -10.789 -2.096 1 93 607 ALA B O 1
ATOM 10386 N N . GLU B 1 608 ? -29.219 -12.039 -0.983 1 95.25 608 GLU B N 1
ATOM 10387 C CA . GLU B 1 608 ? -28.406 -10.898 -0.538 1 95.25 608 GLU B CA 1
ATOM 10388 C C . GLU B 1 608 ? -27.609 -10.305 -1.691 1 95.25 608 GLU B C 1
ATOM 10390 O O . GLU B 1 608 ? -27.047 -11.039 -2.51 1 95.25 608 GLU B O 1
ATOM 10395 N N . VAL B 1 609 ? -27.641 -8.977 -1.802 1 97.31 609 VAL B N 1
ATOM 10396 C CA . VAL B 1 609 ? -26.875 -8.297 -2.838 1 97.31 609 VAL B CA 1
ATOM 10397 C C . VAL B 1 609 ? -25.969 -7.242 -2.203 1 97.31 609 VAL B C 1
ATOM 10399 O O . VAL B 1 609 ? -26.453 -6.199 -1.745 1 97.31 609 VAL B O 1
ATOM 10402 N N . GLY B 1 610 ? -24.672 -7.559 -2.109 1 97.88 610 GLY B N 1
ATOM 10403 C CA . GLY B 1 610 ? -23.703 -6.562 -1.683 1 97.88 610 GLY B CA 1
ATOM 10404 C C . GLY B 1 610 ? -23.297 -5.621 -2.797 1 97.88 610 GLY B C 1
ATOM 10405 O O . GLY B 1 610 ? -22.828 -6.066 -3.854 1 97.88 610 GLY B O 1
ATOM 10406 N N . ILE B 1 611 ? -23.438 -4.336 -2.566 1 97.5 611 ILE B N 1
ATOM 10407 C CA . ILE B 1 611 ? -23.172 -3.34 -3.596 1 97.5 611 ILE B CA 1
ATOM 10408 C C . ILE B 1 611 ? -22.031 -2.42 -3.139 1 97.5 611 ILE B C 1
ATOM 10410 O O . ILE B 1 611 ? -22.141 -1.757 -2.104 1 97.5 611 ILE B O 1
ATOM 10414 N N . ARG B 1 612 ? -20.969 -2.41 -3.877 1 96.25 612 ARG B N 1
ATOM 10415 C CA . ARG B 1 612 ? -19.875 -1.471 -3.598 1 96.25 612 ARG B CA 1
ATOM 10416 C C . ARG B 1 612 ? -20.203 -0.089 -4.16 1 96.25 612 ARG B C 1
ATOM 10418 O O . ARG B 1 612 ? -20.609 0.038 -5.316 1 96.25 612 ARG B O 1
ATOM 10425 N N . ALA B 1 613 ? -19.984 0.896 -3.354 1 94.94 613 ALA B N 1
ATOM 10426 C CA . ALA B 1 613 ? -20.203 2.268 -3.805 1 94.94 613 ALA B CA 1
ATOM 10427 C C . ALA B 1 613 ? -19.234 2.645 -4.918 1 94.94 613 ALA B C 1
ATOM 10429 O O . ALA B 1 613 ? -18.234 1.954 -5.141 1 94.94 613 ALA B O 1
ATOM 10430 N N . ILE B 1 614 ? -19.531 3.736 -5.535 1 87.94 614 ILE B N 1
ATOM 10431 C CA . ILE B 1 614 ? -18.703 4.238 -6.625 1 87.94 614 ILE B CA 1
ATOM 10432 C C . ILE B 1 614 ? -17.281 4.492 -6.117 1 87.94 614 ILE B C 1
ATOM 10434 O O . ILE B 1 614 ? -17.094 5.098 -5.059 1 87.94 614 ILE B O 1
ATOM 10438 N N . ASP B 1 615 ? -16.312 3.914 -6.75 1 82.5 615 ASP B N 1
ATOM 10439 C CA . ASP B 1 615 ? -14.898 4.145 -6.48 1 82.5 615 ASP B CA 1
ATOM 10440 C C . ASP B 1 615 ? -14.18 4.645 -7.73 1 82.5 615 ASP B C 1
ATOM 10442 O O . ASP B 1 615 ? -13.883 3.863 -8.633 1 82.5 615 ASP B O 1
ATOM 10446 N N . LEU B 1 616 ? -13.828 5.863 -7.699 1 67.44 616 LEU B N 1
ATOM 10447 C CA . LEU B 1 616 ? -13.273 6.477 -8.898 1 67.44 616 LEU B CA 1
ATOM 10448 C C . LEU B 1 616 ? -11.75 6.375 -8.914 1 67.44 616 LEU B C 1
ATOM 10450 O O . LEU B 1 616 ? -11.102 6.816 -9.859 1 67.44 616 LEU B O 1
ATOM 10454 N N . VAL B 1 617 ? -11.141 5.824 -7.859 1 63.09 617 VAL B N 1
ATOM 10455 C CA . VAL B 1 617 ? -9.688 5.742 -7.805 1 63.09 617 VAL B CA 1
ATOM 10456 C C . VAL B 1 617 ? -9.234 4.316 -8.109 1 63.09 617 VAL B C 1
ATOM 10458 O O . VAL B 1 617 ? -8.039 4.062 -8.297 1 63.09 617 VAL B O 1
ATOM 10461 N N . ALA B 1 618 ? -10.125 3.418 -8.172 1 57.12 618 ALA B N 1
ATOM 10462 C CA . ALA B 1 618 ? -9.758 2.029 -8.43 1 57.12 618 ALA B CA 1
ATOM 10463 C C . ALA B 1 618 ? -9.055 1.896 -9.781 1 57.12 618 ALA B C 1
ATOM 10465 O O . ALA B 1 618 ? -9.32 2.662 -10.703 1 57.12 618 ALA B O 1
ATOM 10466 N N . ASP B 1 619 ? -7.848 1.232 -9.781 1 50.62 619 ASP B N 1
ATOM 10467 C CA . ASP B 1 619 ? -7.023 1.003 -10.969 1 50.62 619 ASP B CA 1
ATOM 10468 C C . ASP B 1 619 ? -7.891 0.803 -12.211 1 50.62 619 ASP B C 1
ATOM 10470 O O . ASP B 1 619 ? -7.574 1.324 -13.281 1 50.62 619 ASP B O 1
ATOM 10474 N N . GLU B 1 620 ? -8.906 0.063 -12.016 1 45.41 620 GLU B N 1
ATOM 10475 C CA . GLU B 1 620 ? -9.758 -0.285 -13.148 1 45.41 620 GLU B CA 1
ATOM 10476 C C . GLU B 1 620 ? -10.453 0.95 -13.719 1 45.41 620 GLU B C 1
ATOM 10478 O O . GLU B 1 620 ? -10.633 1.063 -14.93 1 45.41 620 GLU B O 1
ATOM 10483 N N . ALA B 1 621 ? -10.781 1.85 -12.812 1 45.72 621 ALA B N 1
ATOM 10484 C CA . ALA B 1 621 ? -11.461 3.076 -13.211 1 45.72 621 ALA B CA 1
ATOM 10485 C C . ALA B 1 621 ? -10.484 4.066 -13.836 1 45.72 621 ALA B C 1
ATOM 10487 O O . ALA B 1 621 ? -10.867 4.855 -14.703 1 45.72 621 ALA B O 1
ATOM 10488 N N . ARG B 1 622 ? -9.227 3.98 -13.391 1 49.72 622 ARG B N 1
ATOM 10489 C CA . ARG B 1 622 ? -8.203 4.918 -13.852 1 49.72 622 ARG B CA 1
ATOM 10490 C C . ARG B 1 622 ? -8.039 4.848 -15.359 1 49.72 622 ARG B C 1
ATOM 10492 O O . ARG B 1 622 ? -7.875 5.875 -16.016 1 49.72 622 ARG B O 1
ATOM 10499 N N . GLU B 1 623 ? -8.008 3.588 -15.797 1 45.22 623 GLU B N 1
ATOM 10500 C CA . GLU B 1 623 ? -7.832 3.439 -17.234 1 45.22 623 GLU B CA 1
ATOM 10501 C C . GLU B 1 623 ? -9.008 4.031 -18 1 45.22 623 GLU B C 1
ATOM 10503 O O . GLU B 1 623 ? -8.828 4.664 -19.047 1 45.22 623 GLU B O 1
ATOM 10508 N N . LEU B 1 624 ? -10.102 3.812 -17.422 1 42.84 624 LEU B N 1
ATOM 10509 C CA . LEU B 1 624 ? -11.32 4.227 -18.109 1 42.84 624 LEU B CA 1
ATOM 10510 C C . LEU B 1 624 ? -11.508 5.738 -18.016 1 42.84 624 LEU B C 1
ATOM 10512 O O . LEU B 1 624 ? -11.977 6.371 -18.953 1 42.84 624 LEU B O 1
ATOM 10516 N N . LEU B 1 625 ? -11.07 6.336 -16.844 1 46.78 625 LEU B N 1
ATOM 10517 C CA . LEU B 1 625 ? -11.523 7.695 -16.562 1 46.78 625 LEU B CA 1
ATOM 10518 C C . LEU B 1 625 ? -10.398 8.695 -16.766 1 46.78 625 LEU B C 1
ATOM 10520 O O . LEU B 1 625 ? -10.547 9.883 -16.453 1 46.78 625 LEU B O 1
ATOM 10524 N N . GLN B 1 626 ? -9.32 8.352 -17.562 1 46.19 626 GLN B N 1
ATOM 10525 C CA . GLN B 1 626 ? -8.211 9.289 -17.625 1 46.19 626 GLN B CA 1
ATOM 10526 C C . GLN B 1 626 ? -7.949 9.922 -16.25 1 46.19 626 GLN B C 1
ATOM 10528 O O . GLN B 1 626 ? -7.828 11.141 -16.141 1 46.19 626 GLN B O 1
ATOM 10533 N N . GLN B 1 627 ? -8.18 9.336 -15.102 1 50.81 627 GLN B N 1
ATOM 10534 C CA . GLN B 1 627 ? -8.422 9.586 -13.68 1 50.81 627 GLN B CA 1
ATOM 10535 C C . GLN B 1 627 ? -7.391 10.547 -13.109 1 50.81 627 GLN B C 1
ATOM 10537 O O . GLN B 1 627 ? -7.723 11.406 -12.281 1 50.81 627 GLN B O 1
ATOM 10542 N N . THR B 1 628 ? -6.125 10.383 -13.594 1 52.31 628 THR B N 1
ATOM 10543 C CA . THR B 1 628 ? -5.18 11.305 -12.977 1 52.31 628 THR B CA 1
ATOM 10544 C C . THR B 1 628 ? -5.656 12.75 -13.117 1 52.31 628 THR B C 1
ATOM 10546 O O . THR B 1 628 ? -5.504 13.555 -12.203 1 52.31 628 THR B O 1
ATOM 10549 N N . ALA B 1 629 ? -6.414 12.883 -14.117 1 53.75 629 ALA B N 1
ATOM 10550 C CA . ALA B 1 629 ? -6.867 14.242 -14.367 1 53.75 629 ALA B CA 1
ATOM 10551 C C . ALA B 1 629 ? -8.023 14.617 -13.445 1 53.75 629 ALA B C 1
ATOM 10553 O O . ALA B 1 629 ? -8.078 15.734 -12.922 1 53.75 629 ALA B O 1
ATOM 10554 N N . VAL B 1 630 ? -8.883 13.578 -13.125 1 58.88 630 VAL B N 1
ATOM 10555 C CA . VAL B 1 630 ? -10.062 13.852 -12.32 1 58.88 630 VAL B CA 1
ATOM 10556 C C . VAL B 1 630 ? -9.656 14.086 -10.867 1 58.88 630 VAL B C 1
ATOM 10558 O O . VAL B 1 630 ? -10.109 15.039 -10.234 1 58.88 630 VAL B O 1
ATOM 10561 N N . THR B 1 631 ? -8.703 13.273 -10.359 1 62.44 631 THR B N 1
ATOM 10562 C CA . THR B 1 631 ? -8.344 13.367 -8.953 1 62.44 631 THR B CA 1
ATOM 10563 C C . THR B 1 631 ? -7.418 14.562 -8.711 1 62.44 631 THR B C 1
ATOM 10565 O O . THR B 1 631 ? -7.336 15.078 -7.594 1 62.44 631 THR B O 1
ATOM 10568 N N . THR B 1 632 ? -6.762 14.875 -9.781 1 58.62 632 THR B N 1
ATOM 10569 C CA . THR B 1 632 ? -5.949 16.078 -9.656 1 58.62 632 THR B CA 1
ATOM 10570 C C . THR B 1 632 ? -6.832 17.328 -9.602 1 58.62 632 THR B C 1
ATOM 10572 O O . THR B 1 632 ? -6.57 18.25 -8.82 1 58.62 632 THR B O 1
ATOM 10575 N N . ARG B 1 633 ? -8.039 17.25 -10.414 1 61.62 633 ARG B N 1
ATOM 10576 C CA . ARG B 1 633 ? -8.953 18.391 -10.461 1 61.62 633 ARG B CA 1
ATOM 10577 C C . ARG B 1 633 ? -9.906 18.375 -9.273 1 61.62 633 ARG B C 1
ATOM 10579 O O . ARG B 1 633 ? -10.297 19.438 -8.781 1 61.62 633 ARG B O 1
ATOM 10586 N N . HIS B 1 634 ? -10.18 17.062 -8.844 1 69.62 634 HIS B N 1
ATOM 10587 C CA . HIS B 1 634 ? -11.109 16.891 -7.73 1 69.62 634 HIS B CA 1
ATOM 10588 C C . HIS B 1 634 ? -10.555 15.938 -6.68 1 69.62 634 HIS B C 1
ATOM 10590 O O . HIS B 1 634 ? -11.047 14.82 -6.527 1 69.62 634 HIS B O 1
ATOM 10596 N N . PRO B 1 635 ? -9.664 16.453 -5.883 1 72.31 635 PRO B N 1
ATOM 10597 C CA . PRO B 1 635 ? -8.961 15.586 -4.93 1 72.31 635 PRO B CA 1
ATOM 10598 C C . PRO B 1 635 ? -9.906 14.922 -3.928 1 72.31 635 PRO B C 1
ATOM 10600 O O . PRO B 1 635 ? -9.594 13.859 -3.389 1 72.31 635 PRO B O 1
ATOM 10603 N N . ALA B 1 636 ? -11.086 15.531 -3.764 1 77.06 636 ALA B N 1
ATOM 10604 C CA . ALA B 1 636 ? -12.055 14.992 -2.809 1 77.06 636 ALA B CA 1
ATOM 10605 C C . ALA B 1 636 ? -12.523 13.602 -3.227 1 77.06 636 ALA B C 1
ATOM 10607 O O . ALA B 1 636 ? -12.914 12.797 -2.383 1 77.06 636 ALA B O 1
ATOM 10608 N N . LEU B 1 637 ? -12.445 13.297 -4.445 1 78 637 LEU B N 1
ATOM 10609 C CA . LEU B 1 637 ? -12.93 12.031 -4.969 1 78 637 LEU B CA 1
ATOM 10610 C C . LEU B 1 637 ? -11.922 10.914 -4.715 1 78 637 LEU B C 1
ATOM 10612 O O . LEU B 1 637 ? -12.227 9.734 -4.926 1 78 637 LEU B O 1
ATOM 10616 N N . SER B 1 638 ? -10.781 11.242 -4.164 1 78.62 638 SER B N 1
ATOM 10617 C CA . SER B 1 638 ? -9.734 10.25 -3.939 1 78.62 638 SER B CA 1
ATOM 10618 C C . SER B 1 638 ? -9.914 9.547 -2.598 1 78.62 638 SER B C 1
ATOM 10620 O O . SER B 1 638 ? -9.219 8.57 -2.303 1 78.62 638 SER B O 1
ATOM 10622 N N . VAL B 1 639 ? -10.844 10.055 -1.794 1 87.38 639 VAL B N 1
ATOM 10623 C CA . VAL B 1 639 ? -11.125 9.445 -0.495 1 87.38 639 VAL B CA 1
ATOM 10624 C C . VAL B 1 639 ? -12.602 9.055 -0.414 1 87.38 639 VAL B C 1
ATOM 10626 O O . VAL B 1 639 ? -13.445 9.656 -1.078 1 87.38 639 VAL B O 1
ATOM 10629 N N . PRO B 1 640 ? -12.898 8.062 0.348 1 90.25 640 PRO B N 1
ATOM 10630 C CA . PRO B 1 640 ? -14.234 7.449 0.303 1 90.25 640 PRO B CA 1
ATOM 10631 C C . PRO B 1 640 ? -15.352 8.445 0.604 1 90.25 640 PRO B C 1
ATOM 10633 O O . PRO B 1 640 ? -16.406 8.398 -0.026 1 90.25 640 PRO B O 1
ATOM 10636 N N . LEU B 1 641 ? -15.188 9.336 1.515 1 92.62 641 LEU B N 1
ATOM 10637 C CA . LEU B 1 641 ? -16.25 10.266 1.898 1 92.62 641 LEU B CA 1
ATOM 10638 C C . LEU B 1 641 ? -15.852 11.703 1.573 1 92.62 641 LEU B C 1
ATOM 10640 O O . LEU B 1 641 ? -16.203 12.633 2.305 1 92.62 641 LEU B O 1
ATOM 10644 N N . GLY B 1 642 ? -15.023 11.828 0.502 1 84.56 642 GLY B N 1
ATOM 10645 C CA . GLY B 1 642 ? -14.664 13.172 0.068 1 84.56 642 GLY B CA 1
ATOM 10646 C C . GLY B 1 642 ? -15.852 13.992 -0.4 1 84.56 642 GLY B C 1
ATOM 10647 O O . GLY B 1 642 ? -15.859 15.211 -0.25 1 84.56 642 GLY B O 1
ATOM 10648 N N . ARG B 1 643 ? -16.828 13.297 -0.942 1 84.5 643 ARG B N 1
ATOM 10649 C CA . ARG B 1 643 ? -18.109 13.883 -1.351 1 84.5 643 ARG B CA 1
ATOM 10650 C C . ARG B 1 643 ? -19.281 13.109 -0.769 1 84.5 643 ARG B C 1
ATOM 10652 O O . ARG B 1 643 ? -19.906 12.297 -1.464 1 84.5 643 ARG B O 1
ATOM 10659 N N . PRO B 1 644 ? -19.641 13.43 0.412 1 90.25 644 PRO B N 1
ATOM 10660 C CA . PRO B 1 644 ? -20.703 12.68 1.082 1 90.25 644 PRO B CA 1
ATOM 10661 C C . PRO B 1 644 ? -22.016 12.711 0.312 1 90.25 644 PRO B C 1
ATOM 10663 O O . PRO B 1 644 ? -22.797 11.75 0.372 1 90.25 644 PRO B O 1
ATOM 10666 N N . ALA B 1 645 ? -22.266 13.805 -0.424 1 88.5 645 ALA B N 1
ATOM 10667 C CA . ALA B 1 645 ? -23.484 13.938 -1.199 1 88.5 645 ALA B CA 1
ATOM 10668 C C . ALA B 1 645 ? -23.578 12.859 -2.273 1 88.5 645 ALA B C 1
ATOM 10670 O O . ALA B 1 645 ? -24.672 12.398 -2.611 1 88.5 645 ALA B O 1
ATOM 10671 N N . LEU B 1 646 ? -22.453 12.445 -2.766 1 89 646 LEU B N 1
ATOM 10672 C CA . LEU B 1 646 ? -22.422 11.375 -3.754 1 89 646 LEU B CA 1
ATOM 10673 C C . LEU B 1 646 ? -22.875 10.055 -3.141 1 89 646 LEU B C 1
ATOM 10675 O O . LEU B 1 646 ? -23.641 9.305 -3.76 1 89 646 LEU B O 1
ATOM 10679 N N . VAL B 1 647 ? -22.438 9.75 -1.942 1 93.5 647 VAL B N 1
ATOM 10680 C CA . VAL B 1 647 ? -22.797 8.523 -1.239 1 93.5 647 VAL B CA 1
ATOM 10681 C C . VAL B 1 647 ? -24.281 8.547 -0.882 1 93.5 647 VAL B C 1
ATOM 10683 O O . VAL B 1 647 ? -25 7.559 -1.072 1 93.5 647 VAL B O 1
ATOM 10686 N N . ALA B 1 648 ? -24.719 9.711 -0.472 1 94.56 648 ALA B N 1
ATOM 10687 C CA . ALA B 1 648 ? -26.125 9.867 -0.13 1 94.56 648 ALA B CA 1
ATOM 10688 C C . ALA B 1 648 ? -27.016 9.633 -1.348 1 94.56 648 ALA B C 1
ATOM 10690 O O . ALA B 1 648 ? -28.094 9.023 -1.235 1 94.56 648 ALA B O 1
ATOM 10691 N N . ALA B 1 649 ? -26.594 10.141 -2.469 1 93.12 649 ALA B N 1
ATOM 10692 C CA . ALA B 1 649 ? -27.344 9.945 -3.705 1 93.12 649 ALA B CA 1
ATOM 10693 C C . ALA B 1 649 ? -27.469 8.469 -4.047 1 93.12 649 ALA B C 1
ATOM 10695 O O . ALA B 1 649 ? -28.531 8.008 -4.469 1 93.12 649 ALA B O 1
ATOM 10696 N N . GLN B 1 650 ? -26.406 7.746 -3.891 1 95.12 650 GLN B N 1
ATOM 10697 C CA . GLN B 1 650 ? -26.422 6.312 -4.164 1 95.12 650 GLN B CA 1
ATOM 10698 C C . GLN B 1 650 ? -27.375 5.582 -3.217 1 95.12 650 GLN B C 1
ATOM 10700 O O . GLN B 1 650 ? -28.125 4.703 -3.641 1 95.12 650 GLN B O 1
ATOM 10705 N N . LEU B 1 651 ? -27.359 5.973 -1.977 1 96.81 651 LEU B N 1
ATOM 10706 C CA . LEU B 1 651 ? -28.234 5.363 -0.975 1 96.81 651 LEU B CA 1
ATOM 10707 C C . LEU B 1 651 ? -29.703 5.617 -1.299 1 96.81 651 LEU B C 1
ATOM 10709 O O . LEU B 1 651 ? -30.531 4.703 -1.226 1 96.81 651 LEU B O 1
ATOM 10713 N N . ARG B 1 652 ? -29.984 6.816 -1.69 1 95.94 652 ARG B N 1
ATOM 10714 C CA . ARG B 1 652 ? -31.359 7.152 -2.072 1 95.94 652 ARG B CA 1
ATOM 10715 C C . ARG B 1 652 ? -31.797 6.344 -3.287 1 95.94 652 ARG B C 1
ATOM 10717 O O . ARG B 1 652 ? -32.906 5.828 -3.318 1 95.94 652 ARG B O 1
ATOM 10724 N N . GLY B 1 653 ? -30.906 6.273 -4.238 1 96.25 653 GLY B N 1
ATOM 10725 C CA . GLY B 1 653 ? -31.219 5.5 -5.434 1 96.25 653 GLY B CA 1
ATOM 10726 C C . GLY B 1 653 ? -31.453 4.027 -5.148 1 96.25 653 GLY B C 1
ATOM 10727 O O . GLY B 1 653 ? -32.375 3.418 -5.699 1 96.25 653 GLY B O 1
ATOM 10728 N N . LEU B 1 654 ? -30.625 3.449 -4.312 1 96.62 654 LEU B N 1
ATOM 10729 C CA . LEU B 1 654 ? -30.719 2.031 -3.98 1 96.62 654 LEU B CA 1
ATOM 10730 C C . LEU B 1 654 ? -31.984 1.753 -3.178 1 96.62 654 LEU B C 1
ATOM 10732 O O . LEU B 1 654 ? -32.625 0.72 -3.367 1 96.62 654 LEU B O 1
ATOM 10736 N N . ALA B 1 655 ? -32.312 2.672 -2.268 1 96.06 655 ALA B N 1
ATOM 10737 C CA . ALA B 1 655 ? -33.531 2.535 -1.503 1 96.06 655 ALA B CA 1
ATOM 10738 C C . ALA B 1 655 ? -34.75 2.537 -2.424 1 96.06 655 ALA B C 1
ATOM 10740 O O . ALA B 1 655 ? -35.656 1.711 -2.271 1 96.06 655 ALA B O 1
ATOM 10741 N N . ALA B 1 656 ? -34.75 3.473 -3.35 1 96.06 656 ALA B N 1
ATOM 10742 C CA . ALA B 1 656 ? -35.812 3.561 -4.32 1 96.06 656 ALA B CA 1
ATOM 10743 C C . ALA B 1 656 ? -35.875 2.311 -5.195 1 96.06 656 ALA B C 1
ATOM 10745 O O . ALA B 1 656 ? -36.969 1.804 -5.492 1 96.06 656 ALA B O 1
ATOM 10746 N N . ALA B 1 657 ? -34.75 1.808 -5.586 1 96.5 657 ALA B N 1
ATOM 10747 C CA . ALA B 1 657 ? -34.688 0.609 -6.422 1 96.5 657 ALA B CA 1
ATOM 10748 C C . ALA B 1 657 ? -35.219 -0.611 -5.676 1 96.5 657 ALA B C 1
ATOM 10750 O O . ALA B 1 657 ? -35.906 -1.441 -6.258 1 96.5 657 ALA B O 1
ATOM 10751 N N . ALA B 1 658 ? -34.844 -0.755 -4.43 1 95.12 658 ALA B N 1
ATOM 10752 C CA . ALA B 1 658 ? -35.281 -1.877 -3.613 1 95.12 658 ALA B CA 1
ATOM 10753 C C . ALA B 1 658 ? -36.812 -1.862 -3.471 1 95.12 658 ALA B C 1
ATOM 10755 O O . ALA B 1 658 ? -37.469 -2.908 -3.557 1 95.12 658 ALA B O 1
ATOM 10756 N N . ALA B 1 659 ? -37.312 -0.701 -3.283 1 93.88 659 ALA B N 1
ATOM 10757 C CA . ALA B 1 659 ? -38.781 -0.551 -3.166 1 93.88 659 ALA B CA 1
ATOM 10758 C C . ALA B 1 659 ? -39.469 -0.9 -4.48 1 93.88 659 ALA B C 1
ATOM 10760 O O . ALA B 1 659 ? -40.469 -1.603 -4.484 1 93.88 659 ALA B O 1
ATOM 10761 N N . ALA B 1 660 ? -38.906 -0.433 -5.52 1 95 660 ALA B N 1
ATOM 10762 C CA . ALA B 1 660 ? -39.469 -0.656 -6.84 1 95 660 ALA B CA 1
ATOM 10763 C C . ALA B 1 660 ? -39.406 -2.127 -7.234 1 95 660 ALA B C 1
ATOM 10765 O O . ALA B 1 660 ? -40.25 -2.627 -7.973 1 95 660 ALA B O 1
ATOM 10766 N N . ALA B 1 661 ? -38.438 -2.824 -6.797 1 94.31 661 ALA B N 1
ATOM 10767 C CA . ALA B 1 661 ? -38.188 -4.227 -7.137 1 94.31 661 ALA B CA 1
ATOM 10768 C C . ALA B 1 661 ? -39.062 -5.148 -6.285 1 94.31 661 ALA B C 1
ATOM 10770 O O . ALA B 1 661 ? -39.031 -6.371 -6.457 1 94.31 661 ALA B O 1
ATOM 10771 N N . GLY B 1 662 ? -39.875 -4.699 -5.43 1 87 662 GLY B N 1
ATOM 10772 C CA . GLY B 1 662 ? -40.812 -5.508 -4.664 1 87 662 GLY B CA 1
ATOM 10773 C C . GLY B 1 662 ? -40.344 -5.785 -3.248 1 87 662 GLY B C 1
ATOM 10774 O O . GLY B 1 662 ? -41.031 -6.488 -2.49 1 87 662 GLY B O 1
ATOM 10775 N N . GLY B 1 663 ? -39.25 -5.297 -2.797 1 76.38 663 GLY B N 1
ATOM 10776 C CA . GLY B 1 663 ? -38.781 -5.293 -1.42 1 76.38 663 GLY B CA 1
ATOM 10777 C C . GLY B 1 663 ? -38.156 -6.613 -0.994 1 76.38 663 GLY B C 1
ATOM 10778 O O . GLY B 1 663 ? -37.75 -6.77 0.156 1 76.38 663 GLY B O 1
ATOM 10779 N N . ALA B 1 664 ? -38 -7.523 -1.904 1 78.38 664 ALA B N 1
ATOM 10780 C CA . ALA B 1 664 ? -37.531 -8.852 -1.508 1 78.38 664 ALA B CA 1
ATOM 10781 C C . ALA B 1 664 ? -36 -8.883 -1.4 1 78.38 664 ALA B C 1
ATOM 10783 O O . ALA B 1 664 ? -35.469 -9.547 -0.521 1 78.38 664 ALA B O 1
ATOM 10784 N N . ALA B 1 665 ? -35.375 -8.141 -2.201 1 81.44 665 ALA B N 1
ATOM 10785 C CA . ALA B 1 665 ? -33.938 -8.141 -2.205 1 81.44 665 ALA B CA 1
ATOM 10786 C C . ALA B 1 665 ? -33.375 -7.449 -0.961 1 81.44 665 ALA B C 1
ATOM 10788 O O . ALA B 1 665 ? -34.062 -6.613 -0.357 1 81.44 665 ALA B O 1
ATOM 10789 N N . ARG B 1 666 ? -32.25 -7.852 -0.51 1 89.38 666 ARG B N 1
ATOM 10790 C CA . ARG B 1 666 ? -31.578 -7.293 0.659 1 89.38 666 ARG B CA 1
ATOM 10791 C C . ARG B 1 666 ? -30.266 -6.633 0.267 1 89.38 666 ARG B C 1
ATOM 10793 O O . ARG B 1 666 ? -29.188 -7.164 0.547 1 89.38 666 ARG B O 1
ATOM 10800 N N . PRO B 1 667 ? -30.391 -5.43 -0.302 1 95.62 667 PRO B N 1
ATOM 10801 C CA . PRO B 1 667 ? -29.141 -4.758 -0.704 1 95.62 667 PRO B CA 1
ATOM 10802 C C . PRO B 1 667 ? -28.438 -4.066 0.463 1 95.62 667 PRO B C 1
ATOM 10804 O O . PRO B 1 667 ? -29.094 -3.648 1.422 1 95.62 667 PRO B O 1
ATOM 10807 N N . HIS B 1 668 ? -27.25 -4.098 0.495 1 97.38 668 HIS B N 1
ATOM 10808 C CA . HIS B 1 668 ? -26.453 -3.234 1.354 1 97.38 668 HIS B CA 1
ATOM 10809 C C . HIS B 1 668 ? -25.375 -2.506 0.553 1 97.38 668 HIS B C 1
ATOM 10811 O O . HIS B 1 668 ? -24.922 -2.998 -0.486 1 97.38 668 HIS B O 1
ATOM 10817 N N . LEU B 1 669 ? -25.031 -1.327 0.955 1 97.81 669 LEU B N 1
ATOM 10818 C CA . LEU B 1 669 ? -24 -0.525 0.309 1 97.81 669 LEU B CA 1
ATOM 10819 C C . LEU B 1 669 ? -22.719 -0.501 1.148 1 97.81 669 LEU B C 1
ATOM 10821 O O . LEU B 1 669 ? -22.766 -0.233 2.352 1 97.81 669 LEU B O 1
ATOM 10825 N N . ALA B 1 670 ? -21.641 -0.857 0.561 1 97.56 670 ALA B N 1
ATOM 10826 C CA . ALA B 1 670 ? -20.359 -0.828 1.264 1 97.56 670 ALA B CA 1
ATOM 10827 C C . ALA B 1 670 ? -19.391 0.16 0.609 1 97.56 670 ALA B C 1
ATOM 10829 O O . ALA B 1 670 ? -19.312 0.238 -0.619 1 97.56 670 ALA B O 1
ATOM 10830 N N . LEU B 1 671 ? -18.734 0.92 1.446 1 96.12 671 LEU B N 1
ATOM 10831 C CA . LEU B 1 671 ? -17.75 1.89 0.983 1 96.12 671 LEU B CA 1
ATOM 10832 C C . LEU B 1 671 ? -16.359 1.278 0.963 1 96.12 671 LEU B C 1
ATOM 10834 O O . LEU B 1 671 ? -15.953 0.608 1.917 1 96.12 671 LEU B O 1
ATOM 10838 N N . ARG B 1 672 ? -15.68 1.551 -0.151 1 94.19 672 ARG B N 1
ATOM 10839 C CA . ARG B 1 672 ? -14.336 1.02 -0.316 1 94.19 672 ARG B CA 1
ATOM 10840 C C . ARG B 1 672 ? -13.305 1.934 0.338 1 94.19 672 ARG B C 1
ATOM 10842 O O . ARG B 1 672 ? -13.547 3.129 0.512 1 94.19 672 ARG B O 1
ATOM 10849 N N . HIS B 1 673 ? -12.148 1.423 0.869 1 93.94 673 HIS B N 1
ATOM 10850 C CA . HIS B 1 673 ? -10.953 2.104 1.357 1 93.94 673 HIS B CA 1
ATOM 10851 C C . HIS B 1 673 ? -11.211 2.771 2.703 1 93.94 673 HIS B C 1
ATOM 10853 O O . HIS B 1 673 ? -10.602 3.799 3.018 1 93.94 673 HIS B O 1
ATOM 10859 N N . VAL B 1 674 ? -12.188 2.236 3.439 1 96.12 674 VAL B N 1
ATOM 10860 C CA . VAL B 1 674 ? -12.414 2.764 4.781 1 96.12 674 VAL B CA 1
ATOM 10861 C C . VAL B 1 674 ? -11.242 2.391 5.688 1 96.12 674 VAL B C 1
ATOM 10863 O O . VAL B 1 674 ? -10.867 1.219 5.781 1 96.12 674 VAL B O 1
ATOM 10866 N N . SER B 1 675 ? -10.617 3.387 6.312 1 95.44 675 SER B N 1
ATOM 10867 C CA . SER B 1 675 ? -9.43 3.107 7.113 1 95.44 675 SER B CA 1
ATOM 10868 C C . SER B 1 675 ? -9.555 3.701 8.508 1 95.44 675 SER B C 1
ATOM 10870 O O . SER B 1 675 ? -8.648 3.564 9.328 1 95.44 675 SER B O 1
ATOM 10872 N N . ASP B 1 676 ? -10.68 4.422 8.812 1 96.12 676 ASP B N 1
ATOM 10873 C CA . ASP B 1 676 ? -10.867 5.074 10.109 1 96.12 676 ASP B CA 1
ATOM 10874 C C . ASP B 1 676 ? -12.281 4.832 10.641 1 96.12 676 ASP B C 1
ATOM 10876 O O . ASP B 1 676 ? -13.25 4.855 9.883 1 96.12 676 ASP B O 1
ATOM 10880 N N . PRO B 1 677 ? -12.398 4.57 11.953 1 96.62 677 PRO B N 1
ATOM 10881 C CA . PRO B 1 677 ? -13.734 4.387 12.531 1 96.62 677 PRO B CA 1
ATOM 10882 C C . PRO B 1 677 ? -14.633 5.602 12.336 1 96.62 677 PRO B C 1
ATOM 10884 O O . PRO B 1 677 ? -15.859 5.457 12.234 1 96.62 677 PRO B O 1
ATOM 10887 N N . ALA B 1 678 ? -14.062 6.777 12.281 1 96 678 ALA B N 1
ATOM 10888 C CA . ALA B 1 678 ? -14.844 7.996 12.078 1 96 678 ALA B CA 1
ATOM 10889 C C . ALA B 1 678 ? -15.555 7.977 10.727 1 96 678 ALA B C 1
ATOM 10891 O O . ALA B 1 678 ? -16.688 8.461 10.609 1 96 678 ALA B O 1
ATOM 10892 N N . GLU B 1 679 ? -14.945 7.441 9.742 1 96.31 679 GLU B N 1
ATOM 10893 C CA . GLU B 1 679 ? -15.578 7.297 8.43 1 96.31 679 GLU B CA 1
ATOM 10894 C C . GLU B 1 679 ? -16.797 6.391 8.508 1 96.31 679 GLU B C 1
ATOM 10896 O O . GLU B 1 679 ? -17.844 6.699 7.922 1 96.31 679 GLU B O 1
ATOM 10901 N N . ALA B 1 680 ? -16.609 5.246 9.203 1 96.69 680 ALA B N 1
ATOM 10902 C CA . ALA B 1 680 ? -17.703 4.285 9.328 1 96.69 680 ALA B CA 1
ATOM 10903 C C . ALA B 1 680 ? -18.891 4.895 10.07 1 96.69 680 ALA B C 1
ATOM 10905 O O . ALA B 1 680 ? -20.047 4.684 9.688 1 96.69 680 ALA B O 1
ATOM 10906 N N . ARG B 1 681 ? -18.625 5.664 11.07 1 96.25 681 ARG B N 1
ATOM 10907 C CA . ARG B 1 681 ? -19.688 6.328 11.82 1 96.25 681 ARG B CA 1
ATOM 10908 C C . ARG B 1 681 ? -20.391 7.367 10.953 1 96.25 681 ARG B C 1
ATOM 10910 O O . ARG B 1 681 ? -21.625 7.473 10.984 1 96.25 681 ARG B O 1
ATOM 10917 N N . ALA B 1 682 ? -19.578 8.094 10.242 1 95.81 682 ALA B N 1
ATOM 10918 C CA . ALA B 1 682 ? -20.156 9.094 9.344 1 95.81 682 ALA B CA 1
ATOM 10919 C C . ALA B 1 682 ? -21.062 8.438 8.297 1 95.81 682 ALA B C 1
ATOM 10921 O O . ALA B 1 682 ? -22.109 8.969 7.957 1 95.81 682 ALA B O 1
ATOM 10922 N N . LEU B 1 683 ? -20.641 7.324 7.797 1 96.19 683 LEU B N 1
ATOM 10923 C CA . LEU B 1 683 ? -21.422 6.578 6.816 1 96.19 683 LEU B CA 1
ATOM 10924 C C . LEU B 1 683 ? -22.766 6.129 7.414 1 96.19 683 LEU B C 1
ATOM 10926 O O . LEU B 1 683 ? -23.797 6.211 6.754 1 96.19 683 LEU B O 1
ATOM 10930 N N . ARG B 1 684 ? -22.734 5.648 8.586 1 95.5 684 ARG B N 1
ATOM 10931 C CA . ARG B 1 684 ? -23.938 5.219 9.273 1 95.5 684 ARG B CA 1
ATOM 10932 C C . ARG B 1 684 ? -24.922 6.375 9.422 1 95.5 684 ARG B C 1
ATOM 10934 O O . ARG B 1 684 ? -26.125 6.203 9.234 1 95.5 684 ARG B O 1
ATOM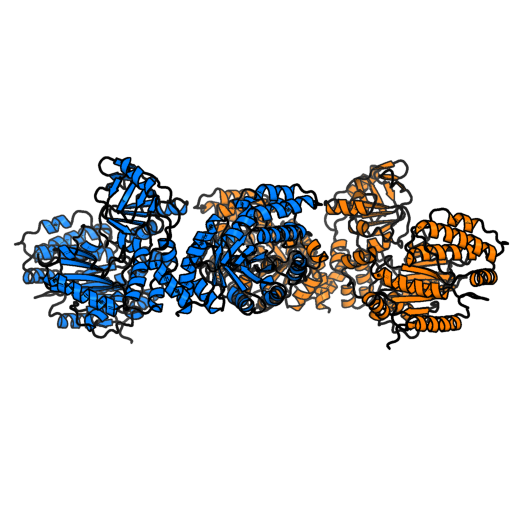 10941 N N . GLU B 1 685 ? -24.391 7.508 9.719 1 94.25 685 GLU B N 1
ATOM 10942 C CA . GLU B 1 685 ? -25.234 8.695 9.859 1 94.25 685 GLU B CA 1
ATOM 10943 C C . GLU B 1 685 ? -25.859 9.078 8.523 1 94.25 685 GLU B C 1
ATOM 10945 O O . GLU B 1 685 ? -27.047 9.453 8.477 1 94.25 685 GLU B O 1
ATOM 10950 N N . LEU B 1 686 ? -25.062 9 7.547 1 92.62 686 LEU B N 1
ATOM 10951 C CA . LEU B 1 686 ? -25.547 9.312 6.207 1 92.62 686 LEU B CA 1
ATOM 10952 C C . LEU B 1 686 ? -26.672 8.352 5.797 1 92.62 686 LEU B C 1
ATOM 10954 O O . LEU B 1 686 ? -27.594 8.734 5.074 1 92.62 686 LEU B O 1
ATOM 10958 N N . ALA B 1 687 ? -26.562 7.117 6.219 1 94.31 687 ALA B N 1
ATOM 10959 C CA . ALA B 1 687 ? -27.484 6.051 5.805 1 94.31 687 ALA B CA 1
ATOM 10960 C C . ALA B 1 687 ? -28.766 6.07 6.637 1 94.31 687 ALA B C 1
ATOM 10962 O O . ALA B 1 687 ? -29.75 5.434 6.277 1 94.31 687 ALA B O 1
ATOM 10963 N N . ALA B 1 688 ? -28.812 6.746 7.738 1 89.94 688 ALA B N 1
ATOM 10964 C CA . ALA B 1 688 ? -29.906 6.711 8.703 1 89.94 688 ALA B CA 1
ATOM 10965 C C . ALA B 1 688 ? -31.234 7.055 8.031 1 89.94 688 ALA B C 1
ATOM 10967 O O . ALA B 1 688 ? -32.25 6.422 8.305 1 89.94 688 ALA B O 1
ATOM 10968 N N . GLU B 1 689 ? -31.203 7.914 7.066 1 86 689 GLU B N 1
ATOM 10969 C CA . GLU B 1 689 ? -32.438 8.344 6.449 1 86 689 GLU B CA 1
ATOM 10970 C C . GLU B 1 689 ? -32.906 7.379 5.355 1 86 689 GLU B C 1
ATOM 10972 O O . GLU B 1 689 ? -34.094 7.23 5.098 1 86 689 GLU B O 1
ATOM 10977 N N . SER B 1 690 ? -32 6.672 4.691 1 88.06 690 SER B N 1
ATOM 10978 C CA . SER B 1 690 ? -32.312 5.824 3.541 1 88.06 690 SER B CA 1
ATOM 10979 C C . SER B 1 690 ? -32.812 4.457 3.98 1 88.06 690 SER B C 1
ATOM 10981 O O . SER B 1 690 ? -33.594 3.816 3.26 1 88.06 690 SER B O 1
ATOM 10983 N N . GLY B 1 691 ? -32.375 3.961 5.078 1 88.75 691 GLY B N 1
ATOM 10984 C CA . GLY B 1 691 ? -32.75 2.637 5.551 1 88.75 691 GLY B CA 1
ATOM 10985 C C . GLY B 1 691 ? -31.938 1.524 4.914 1 88.75 691 GLY B C 1
ATOM 10986 O O . GLY B 1 691 ? -32.094 0.351 5.25 1 88.75 691 GLY B O 1
ATOM 10987 N N . VAL B 1 692 ? -31.109 1.73 3.967 1 94.62 692 VAL B N 1
ATOM 10988 C CA . VAL B 1 692 ? -30.25 0.742 3.338 1 94.62 692 VAL B CA 1
ATOM 10989 C C . VAL B 1 692 ? -29.078 0.416 4.266 1 94.62 692 VAL B C 1
ATOM 10991 O O . VAL B 1 692 ? -28.359 1.315 4.719 1 94.62 692 VAL B O 1
ATOM 10994 N N . PRO B 1 693 ? -28.922 -0.862 4.656 1 96.62 693 PRO B N 1
ATOM 10995 C CA . PRO B 1 693 ? -27.734 -1.211 5.453 1 96.62 693 PRO B CA 1
ATOM 10996 C C . PRO B 1 693 ? -26.438 -0.789 4.785 1 96.62 693 PRO B C 1
ATOM 10998 O O . PRO B 1 693 ? -26.328 -0.778 3.557 1 96.62 693 PRO B O 1
ATOM 11001 N N . VAL B 1 694 ? -25.484 -0.409 5.641 1 97.62 694 VAL B N 1
ATOM 11002 C CA . VAL B 1 694 ? -24.219 0.069 5.094 1 97.62 694 VAL B CA 1
ATOM 11003 C C . VAL B 1 694 ? -23.047 -0.683 5.742 1 97.62 694 VAL B C 1
ATOM 11005 O O . VAL B 1 694 ? -23.188 -1.208 6.852 1 97.62 694 VAL B O 1
ATOM 11008 N N . GLY B 1 695 ? -21.953 -0.79 5.027 1 97.19 695 GLY B N 1
ATOM 11009 C CA . GLY B 1 695 ? -20.734 -1.423 5.516 1 97.19 695 GLY B CA 1
ATOM 11010 C C . GLY B 1 695 ? -19.469 -0.861 4.891 1 97.19 695 GLY B C 1
ATOM 11011 O O . GLY B 1 695 ? -19.5 0.214 4.289 1 97.19 695 GLY B O 1
ATOM 11012 N N . ALA B 1 696 ? -18.406 -1.559 5.16 1 97.38 696 ALA B N 1
ATOM 11013 C CA . ALA B 1 696 ? -17.109 -1.066 4.703 1 97.38 696 ALA B CA 1
ATOM 11014 C C . ALA B 1 696 ? -16.312 -2.176 4.027 1 97.38 696 ALA B C 1
ATOM 11016 O O . ALA B 1 696 ? -16.453 -3.354 4.359 1 97.38 696 ALA B O 1
ATOM 11017 N N . TYR B 1 697 ? -15.602 -1.792 2.99 1 96.94 697 TYR B N 1
ATOM 11018 C CA . TYR B 1 697 ? -14.492 -2.588 2.471 1 96.94 697 TYR B CA 1
ATOM 11019 C C . TYR B 1 697 ? -13.164 -2.115 3.047 1 96.94 697 TYR B C 1
ATOM 11021 O O . TYR B 1 697 ? -12.734 -0.984 2.797 1 96.94 697 TYR B O 1
ATOM 11029 N N . VAL B 1 698 ? -12.578 -2.957 3.812 1 97.25 698 VAL B N 1
ATOM 11030 C CA . VAL B 1 698 ? -11.242 -2.674 4.328 1 97.25 698 VAL B CA 1
ATOM 11031 C C . VAL B 1 698 ? -10.188 -3.146 3.332 1 97.25 698 VAL B C 1
ATOM 11033 O O . VAL B 1 698 ? -10.211 -4.301 2.895 1 97.25 698 VAL B O 1
ATOM 11036 N N . THR B 1 699 ? -9.242 -2.238 2.957 1 95.56 699 THR B N 1
ATOM 11037 C CA . THR B 1 699 ? -8.297 -2.543 1.89 1 95.56 699 THR B CA 1
ATOM 11038 C C . THR B 1 699 ? -6.867 -2.229 2.328 1 95.56 699 THR B C 1
ATOM 11040 O O . THR B 1 699 ? -5.922 -2.408 1.557 1 95.56 699 THR B O 1
ATOM 11043 N N . SER B 1 700 ? -6.645 -1.737 3.531 1 96 700 SER B N 1
ATOM 11044 C CA . SER B 1 700 ? -5.328 -1.268 3.949 1 96 700 SER B CA 1
ATOM 11045 C C . SER B 1 700 ? -4.973 -1.779 5.34 1 96 700 SER B C 1
ATOM 11047 O O . SER B 1 700 ? -5.855 -2.148 6.117 1 96 700 SER B O 1
ATOM 11049 N N . PRO B 1 701 ? -3.654 -1.794 5.66 1 97.06 701 PRO B N 1
ATOM 11050 C CA . PRO B 1 701 ? -3.242 -2.215 7 1 97.06 701 PRO B CA 1
ATOM 11051 C C . PRO B 1 701 ? -3.84 -1.342 8.102 1 97.06 701 PRO B C 1
ATOM 11053 O O . PRO B 1 701 ? -4.168 -1.844 9.18 1 97.06 701 PRO B O 1
ATOM 11056 N N . ARG B 1 702 ? -3.949 -0.064 7.875 1 97.12 702 ARG B N 1
ATOM 11057 C CA . ARG B 1 702 ? -4.551 0.798 8.891 1 97.12 702 ARG B CA 1
ATOM 11058 C C . ARG B 1 702 ? -6.012 0.43 9.125 1 97.12 702 ARG B C 1
ATOM 11060 O O . ARG B 1 702 ? -6.477 0.417 10.266 1 97.12 702 ARG B O 1
ATOM 11067 N N . GLY B 1 703 ? -6.766 0.215 7.992 1 97.38 703 GLY B N 1
ATOM 11068 C CA . GLY B 1 703 ? -8.133 -0.268 8.148 1 97.38 703 GLY B CA 1
ATOM 11069 C C . GLY B 1 703 ? -8.227 -1.516 9 1 97.38 703 GLY B C 1
ATOM 11070 O O . GLY B 1 703 ? -9.141 -1.639 9.828 1 97.38 703 GLY B O 1
ATOM 11071 N N . VAL B 1 704 ? -7.27 -2.443 8.828 1 97.88 704 VAL B N 1
ATOM 11072 C CA . VAL B 1 704 ? -7.246 -3.68 9.602 1 97.88 704 VAL B CA 1
ATOM 11073 C C . VAL B 1 704 ? -6.945 -3.367 11.062 1 97.88 704 VAL B C 1
ATOM 11075 O O . VAL B 1 704 ? -7.504 -3.994 11.969 1 97.88 704 VAL B O 1
ATOM 11078 N N . HIS B 1 705 ? -6.031 -2.41 11.266 1 96.62 705 HIS B N 1
ATOM 11079 C CA . HIS B 1 705 ? -5.699 -2.012 12.633 1 96.62 705 HIS B CA 1
ATOM 11080 C C . HIS B 1 705 ? -6.945 -1.567 13.391 1 96.62 705 HIS B C 1
ATOM 11082 O O . HIS B 1 705 ? -7.086 -1.865 14.578 1 96.62 705 HIS B O 1
ATOM 11088 N N . HIS B 1 706 ? -7.879 -0.889 12.711 1 96.81 706 HIS B N 1
ATOM 11089 C CA . HIS B 1 706 ? -9.086 -0.346 13.328 1 96.81 706 HIS B CA 1
ATOM 11090 C C . HIS B 1 706 ? -10.305 -1.204 13.008 1 96.81 706 HIS B C 1
ATOM 11092 O O . HIS B 1 706 ? -11.438 -0.739 13.109 1 96.81 706 HIS B O 1
ATOM 11098 N N . VAL B 1 707 ? -10.07 -2.445 12.641 1 98 707 VAL B N 1
ATOM 11099 C CA . VAL B 1 707 ? -11.117 -3.244 12.016 1 98 707 VAL B CA 1
ATOM 11100 C C . VAL B 1 707 ? -12.25 -3.488 13.008 1 98 707 VAL B C 1
ATOM 11102 O O . VAL B 1 707 ? -13.422 -3.508 12.633 1 98 707 VAL B O 1
ATOM 11105 N N . ALA B 1 708 ? -11.969 -3.682 14.266 1 97.44 708 ALA B N 1
ATOM 11106 C CA . ALA B 1 708 ? -12.992 -3.938 15.273 1 97.44 708 ALA B CA 1
ATOM 11107 C C . ALA B 1 708 ? -13.93 -2.744 15.406 1 97.44 708 ALA B C 1
ATOM 11109 O O . ALA B 1 708 ? -15.156 -2.908 15.422 1 97.44 708 ALA B O 1
ATOM 11110 N N . GLU B 1 709 ? -13.375 -1.556 15.445 1 97.38 709 GLU B N 1
ATOM 11111 C CA . GLU B 1 709 ? -14.172 -0.338 15.586 1 97.38 709 GLU B CA 1
ATOM 11112 C C . GLU B 1 709 ? -14.961 -0.038 14.312 1 97.38 709 GLU B C 1
ATOM 11114 O O . GLU B 1 709 ? -16.109 0.408 14.383 1 97.38 709 GLU B O 1
ATOM 11119 N N . ILE B 1 710 ? -14.367 -0.266 13.18 1 97.81 710 ILE B N 1
ATOM 11120 C CA . ILE B 1 710 ? -15.031 -0.05 11.898 1 97.81 710 ILE B CA 1
ATOM 11121 C C . ILE B 1 710 ? -16.219 -0.991 11.773 1 97.81 710 ILE B C 1
ATOM 11123 O O . ILE B 1 710 ? -17.312 -0.566 11.391 1 97.81 710 ILE B O 1
ATOM 11127 N N . ALA B 1 711 ? -15.984 -2.246 12.141 1 98 711 ALA B N 1
ATOM 11128 C CA . ALA B 1 711 ? -17.031 -3.26 12.062 1 98 711 ALA B CA 1
ATOM 11129 C C . ALA B 1 711 ? -18.188 -2.928 13.016 1 98 711 ALA B C 1
ATOM 11131 O O . ALA B 1 711 ? -19.359 -3.133 12.672 1 98 711 ALA B O 1
ATOM 11132 N N . ALA B 1 712 ? -17.875 -2.424 14.148 1 97.12 712 ALA B N 1
ATOM 11133 C CA . ALA B 1 712 ? -18.891 -2.1 15.148 1 97.12 712 ALA B CA 1
ATOM 11134 C C . ALA B 1 712 ? -19.797 -0.97 14.672 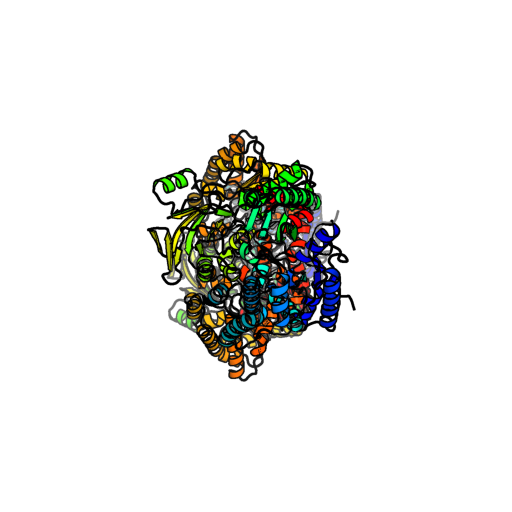1 97.12 712 ALA B C 1
ATOM 11136 O O . ALA B 1 712 ? -20.953 -0.888 15.07 1 97.12 712 ALA B O 1
ATOM 11137 N N . ALA B 1 713 ? -19.297 -0.18 13.789 1 96.06 713 ALA B N 1
ATOM 11138 C CA . ALA B 1 713 ? -20.047 0.989 13.328 1 96.06 713 ALA B CA 1
ATOM 11139 C C . ALA B 1 713 ? -20.875 0.656 12.086 1 96.06 713 ALA B C 1
ATOM 11141 O O . ALA B 1 713 ? -21.75 1.426 11.695 1 96.06 713 ALA B O 1
ATOM 11142 N N . GLY B 1 714 ? -20.641 -0.458 11.445 1 95.12 714 GLY B N 1
ATOM 11143 C CA . GLY B 1 714 ? -21.312 -0.806 10.211 1 95.12 714 GLY B CA 1
ATOM 11144 C C . GLY B 1 714 ? -22.188 -2.047 10.328 1 95.12 714 GLY B C 1
ATOM 11145 O O . GLY B 1 714 ? -22.141 -2.74 11.344 1 95.12 714 GLY B O 1
ATOM 11146 N N . ASP B 1 715 ? -22.969 -2.346 9.25 1 96.94 715 ASP B N 1
ATOM 11147 C CA . ASP B 1 715 ? -23.844 -3.506 9.211 1 96.94 715 ASP B CA 1
ATOM 11148 C C . ASP B 1 715 ? -23.141 -4.719 8.609 1 96.94 715 ASP B C 1
ATOM 11150 O O . ASP B 1 715 ? -23.562 -5.859 8.836 1 96.94 715 ASP B O 1
ATOM 11154 N N . VAL B 1 716 ? -22.172 -4.5 7.828 1 97.69 716 VAL B N 1
ATOM 11155 C CA . VAL B 1 716 ? -21.422 -5.566 7.164 1 97.69 716 VAL B CA 1
ATOM 11156 C C . VAL B 1 716 ? -19.969 -5.125 6.957 1 97.69 716 VAL B C 1
ATOM 11158 O O . VAL B 1 716 ? -19.703 -3.934 6.809 1 97.69 716 VAL B O 1
ATOM 11161 N N . LEU B 1 717 ? -19.062 -6.047 7.062 1 98.25 717 LEU B N 1
ATOM 11162 C CA . LEU B 1 717 ? -17.656 -5.785 6.816 1 98.25 717 LEU B CA 1
ATOM 11163 C C . LEU B 1 717 ? -17.109 -6.711 5.73 1 98.25 717 LEU B C 1
ATOM 11165 O O . LEU B 1 717 ? -17.359 -7.918 5.754 1 98.25 717 LEU B O 1
ATOM 11169 N N . TRP B 1 718 ? -16.469 -6.133 4.77 1 98.25 718 TRP B N 1
ATOM 11170 C CA . TRP B 1 718 ? -15.758 -6.875 3.738 1 98.25 718 TRP B CA 1
ATOM 11171 C C . TRP B 1 718 ? -14.273 -6.547 3.762 1 98.25 718 TRP B C 1
ATOM 11173 O O . TRP B 1 718 ? -13.883 -5.422 4.082 1 98.25 718 TRP B O 1
ATOM 11183 N N . LEU B 1 719 ? -13.469 -7.473 3.551 1 98.31 719 LEU B N 1
ATOM 11184 C CA . LEU B 1 719 ? -12.047 -7.254 3.295 1 98.31 719 LEU B CA 1
ATOM 11185 C C . LEU B 1 719 ? -11.688 -7.629 1.86 1 98.31 719 LEU B C 1
ATOM 11187 O O . LEU B 1 719 ? -12.078 -8.695 1.377 1 98.31 719 LEU B O 1
ATOM 11191 N N . GLU B 1 720 ? -11.094 -6.773 1.148 1 96 720 GLU B N 1
ATOM 11192 C CA . GLU B 1 720 ? -10.555 -7.098 -0.169 1 96 720 GLU B CA 1
ATOM 11193 C C . GLU B 1 720 ? -9.117 -7.617 -0.068 1 96 720 GLU B C 1
ATOM 11195 O O . GLU B 1 720 ? -8.18 -6.836 0.116 1 96 720 GLU B O 1
ATOM 11200 N N . LEU B 1 721 ? -8.961 -8.852 -0.269 1 96.69 721 LEU B N 1
ATOM 11201 C CA . LEU B 1 721 ? -7.672 -9.492 -0.008 1 96.69 721 LEU B CA 1
ATOM 11202 C C . LEU B 1 721 ? -6.605 -8.977 -0.962 1 96.69 721 LEU B C 1
ATOM 11204 O O . LEU B 1 721 ? -5.496 -8.641 -0.538 1 96.69 721 LEU B O 1
ATOM 11208 N N . ARG B 1 722 ? -6.93 -8.898 -2.242 1 90.94 722 ARG B N 1
ATOM 11209 C CA . ARG B 1 722 ? -5.938 -8.477 -3.227 1 90.94 722 ARG B CA 1
ATOM 11210 C C . ARG B 1 722 ? -5.43 -7.074 -2.922 1 90.94 722 ARG B C 1
ATOM 11212 O O . ARG B 1 722 ? -4.223 -6.82 -2.979 1 90.94 722 ARG B O 1
ATOM 11219 N N . ALA B 1 723 ? -6.367 -6.203 -2.617 1 91.94 723 ALA B N 1
ATOM 11220 C CA . ALA B 1 723 ? -5.98 -4.832 -2.297 1 91.94 723 ALA B CA 1
ATOM 11221 C C . ALA B 1 723 ? -5.098 -4.785 -1.053 1 91.94 723 ALA B C 1
ATOM 11223 O O . ALA B 1 723 ? -4.117 -4.039 -1.007 1 91.94 723 ALA B O 1
ATOM 11224 N N . LEU B 1 724 ? -5.426 -5.516 -0.04 1 96.06 724 LEU B N 1
ATOM 11225 C CA . LEU B 1 724 ? -4.625 -5.559 1.178 1 96.06 724 LEU B CA 1
ATOM 11226 C C . LEU B 1 724 ? -3.225 -6.094 0.889 1 96.06 724 LEU B C 1
ATOM 11228 O O . LEU B 1 724 ? -2.23 -5.523 1.345 1 96.06 724 LEU B O 1
ATOM 11232 N N . GLN B 1 725 ? -3.186 -7.195 0.137 1 95.12 725 GLN B N 1
ATOM 11233 C CA . GLN B 1 725 ? -1.888 -7.77 -0.195 1 95.12 725 GLN B CA 1
ATOM 11234 C C . GLN B 1 725 ? -1.041 -6.793 -1.004 1 95.12 725 GLN B C 1
ATOM 11236 O O . GLN B 1 725 ? 0.167 -6.68 -0.786 1 95.12 725 GLN B O 1
ATOM 11241 N N . ALA B 1 726 ? -1.696 -6.133 -1.976 1 90.19 726 ALA B N 1
ATOM 11242 C CA . ALA B 1 726 ? -0.989 -5.129 -2.766 1 90.19 726 ALA B CA 1
ATOM 11243 C C . ALA B 1 726 ? -0.39 -4.047 -1.87 1 90.19 726 ALA B C 1
ATOM 11245 O O . ALA B 1 726 ? 0.771 -3.666 -2.037 1 90.19 726 ALA B O 1
ATOM 11246 N N . ALA B 1 727 ? -1.144 -3.615 -0.919 1 92.62 727 ALA B N 1
ATOM 11247 C CA . ALA B 1 727 ? -0.685 -2.592 0.016 1 92.62 727 ALA B CA 1
ATOM 11248 C C . ALA B 1 727 ? 0.476 -3.105 0.865 1 92.62 727 ALA B C 1
ATOM 11250 O O . ALA B 1 727 ? 1.448 -2.383 1.099 1 92.62 727 ALA B O 1
ATOM 11251 N N . VAL B 1 728 ? 0.417 -4.285 1.307 1 96 728 VAL B N 1
ATOM 11252 C CA . VAL B 1 728 ? 1.438 -4.875 2.166 1 96 728 VAL B CA 1
ATOM 11253 C C . VAL B 1 728 ? 2.732 -5.062 1.377 1 96 728 VAL B C 1
ATOM 11255 O O . VAL B 1 728 ? 3.824 -4.801 1.89 1 96 728 VAL B O 1
ATOM 11258 N N . PHE B 1 729 ? 2.598 -5.441 0.122 1 92.94 729 PHE B N 1
ATOM 11259 C CA . PHE B 1 729 ? 3.768 -5.695 -0.71 1 92.94 729 PHE B CA 1
ATOM 11260 C C . PHE B 1 729 ? 4.32 -4.395 -1.277 1 92.94 729 PHE B C 1
ATOM 11262 O O . PHE B 1 729 ? 5.457 -4.355 -1.76 1 92.94 729 PHE B O 1
ATOM 11269 N N . GLY B 1 730 ? 3.535 -3.389 -1.262 1 87.56 730 GLY B N 1
ATOM 11270 C CA . GLY B 1 730 ? 3.941 -2.145 -1.893 1 87.56 730 GLY B CA 1
ATOM 11271 C C . GLY B 1 730 ? 3.895 -2.199 -3.408 1 87.56 730 GLY B C 1
ATOM 11272 O O . GLY B 1 730 ? 4.77 -1.652 -4.082 1 87.56 730 GLY B O 1
ATOM 11273 N N . LEU B 1 731 ? 2.961 -2.904 -3.963 1 82.44 731 LEU B N 1
ATOM 11274 C CA . LEU B 1 731 ? 2.756 -3.053 -5.398 1 82.44 731 LEU B CA 1
ATOM 11275 C C . LEU B 1 731 ? 1.367 -2.57 -5.805 1 82.44 731 LEU B C 1
ATOM 11277 O O . LEU B 1 731 ? 0.438 -2.592 -4.992 1 82.44 731 LEU B O 1
ATOM 11281 N N . PRO B 1 732 ? 1.275 -2.123 -7.066 1 75.38 732 PRO B N 1
ATOM 11282 C CA . PRO B 1 732 ? -0.086 -1.871 -7.543 1 75.38 732 PRO B CA 1
ATOM 11283 C C . PRO B 1 732 ? -0.942 -3.135 -7.578 1 75.38 732 PRO B C 1
ATOM 11285 O O . PRO B 1 732 ? -0.447 -4.211 -7.918 1 75.38 732 PRO B O 1
ATOM 11288 N N . ALA B 1 733 ? -2.191 -3.002 -7.211 1 76.69 733 ALA B N 1
ATOM 11289 C CA . ALA B 1 733 ? -3.088 -4.152 -7.117 1 76.69 733 ALA B CA 1
ATOM 11290 C C . ALA B 1 733 ? -3.201 -4.871 -8.453 1 76.69 733 ALA B C 1
ATOM 11292 O O . ALA B 1 733 ? -3.346 -6.098 -8.5 1 76.69 733 ALA B O 1
ATOM 11293 N N . ARG B 1 734 ? -3.059 -4.129 -9.562 1 70.31 734 ARG B N 1
ATOM 11294 C CA . ARG B 1 734 ? -3.205 -4.699 -10.898 1 70.31 734 ARG B CA 1
ATOM 11295 C C . ARG B 1 734 ? -2.105 -5.715 -11.188 1 70.31 734 ARG B C 1
ATOM 11297 O O . ARG B 1 734 ? -2.305 -6.652 -11.961 1 70.31 734 ARG B O 1
ATOM 11304 N N . GLN B 1 735 ? -0.984 -5.559 -10.609 1 75.25 735 GLN B N 1
ATOM 11305 C CA . GLN B 1 735 ? 0.15 -6.441 -10.859 1 75.25 735 GLN B CA 1
ATOM 11306 C C . GLN B 1 735 ? -0.085 -7.82 -10.25 1 75.25 735 GLN B C 1
ATOM 11308 O O . GLN B 1 735 ? 0.601 -8.781 -10.602 1 75.25 735 GLN B O 1
ATOM 11313 N N . LEU B 1 736 ? -1.063 -7.883 -9.391 1 80.5 736 LEU B N 1
ATOM 11314 C CA . LEU B 1 736 ? -1.408 -9.172 -8.805 1 80.5 736 LEU B CA 1
ATOM 11315 C C . LEU B 1 736 ? -2.371 -9.945 -9.703 1 80.5 736 LEU B C 1
ATOM 11317 O O . LEU B 1 736 ? -2.736 -11.078 -9.398 1 80.5 736 LEU B O 1
ATOM 11321 N N . LEU B 1 737 ? -2.707 -9.25 -10.859 1 70.25 737 LEU B N 1
ATOM 11322 C CA . LEU B 1 737 ? -3.604 -9.898 -11.805 1 70.25 737 LEU B CA 1
ATOM 11323 C C . LEU B 1 737 ? -2.877 -10.219 -13.109 1 70.25 737 LEU B C 1
ATOM 11325 O O . LEU B 1 737 ? -3.477 -10.75 -14.047 1 70.25 737 LEU B O 1
ATOM 11329 N N . THR B 1 738 ? -1.514 -9.836 -13.078 1 65.69 738 THR B N 1
ATOM 11330 C CA . THR B 1 738 ? -0.74 -10.031 -14.297 1 65.69 738 THR B CA 1
ATOM 11331 C C . THR B 1 738 ? 0.423 -10.984 -14.055 1 65.69 738 THR B C 1
ATOM 11333 O O . THR B 1 738 ? 0.809 -11.219 -12.906 1 65.69 738 THR B O 1
ATOM 11336 N N . ALA B 1 739 ? 0.884 -11.484 -15.164 1 68.12 739 ALA B N 1
ATOM 11337 C CA . ALA B 1 739 ? 1.998 -12.422 -15.055 1 68.12 739 ALA B CA 1
ATOM 11338 C C . ALA B 1 739 ? 3.297 -11.695 -14.719 1 68.12 739 ALA B C 1
ATOM 11340 O O . ALA B 1 739 ? 3.965 -12.023 -13.742 1 68.12 739 ALA B O 1
ATOM 11341 N N . GLU B 1 740 ? 3.662 -10.805 -15.617 1 72.44 740 GLU B N 1
ATOM 11342 C CA . GLU B 1 740 ? 4.879 -10.031 -15.398 1 72.44 740 GLU B CA 1
ATOM 11343 C C . GLU B 1 740 ? 4.59 -8.781 -14.57 1 72.44 740 GLU B C 1
ATOM 11345 O O . GLU B 1 740 ? 3.502 -8.211 -14.648 1 72.44 740 GLU B O 1
ATOM 11350 N N . PRO B 1 741 ? 5.531 -8.445 -13.664 1 79.88 741 PRO B N 1
ATOM 11351 C CA . PRO B 1 741 ? 6.918 -8.898 -13.531 1 79.88 741 PRO B CA 1
ATOM 11352 C C . PRO B 1 741 ? 7.082 -10 -12.484 1 79.88 741 PRO B C 1
ATOM 11354 O O . PRO B 1 741 ? 8.188 -10.508 -12.289 1 79.88 741 PRO B O 1
ATOM 11357 N N . LEU B 1 742 ? 6.039 -10.406 -11.914 1 83.81 742 LEU B N 1
ATOM 11358 C CA . LEU B 1 742 ? 6.16 -11.258 -10.742 1 83.81 742 LEU B CA 1
ATOM 11359 C C . LEU B 1 742 ? 6.629 -12.656 -11.133 1 83.81 742 LEU B C 1
ATOM 11361 O O . LEU B 1 742 ? 7.371 -13.297 -10.383 1 83.81 742 LEU B O 1
ATOM 11365 N N . ASP B 1 743 ? 6.242 -13.125 -12.312 1 78.5 743 ASP B N 1
ATOM 11366 C CA . ASP B 1 743 ? 6.676 -14.445 -12.766 1 78.5 743 ASP B CA 1
ATOM 11367 C C . ASP B 1 743 ? 8.195 -14.523 -12.859 1 78.5 743 ASP B C 1
ATOM 11369 O O . ASP B 1 743 ? 8.812 -15.477 -12.383 1 78.5 743 ASP B O 1
ATOM 11373 N N . ASP B 1 744 ? 8.742 -13.539 -13.438 1 79.06 744 ASP B N 1
ATOM 11374 C CA . ASP B 1 744 ? 10.195 -13.492 -13.555 1 79.06 744 ASP B CA 1
ATOM 11375 C C . ASP B 1 744 ? 10.859 -13.398 -12.188 1 79.06 744 ASP B C 1
ATOM 11377 O O . ASP B 1 744 ? 11.867 -14.07 -11.938 1 79.06 744 ASP B O 1
ATOM 11381 N N . TYR B 1 745 ? 10.352 -12.602 -11.32 1 89.12 745 TYR B N 1
ATOM 11382 C CA . TYR B 1 745 ? 10.883 -12.422 -9.977 1 89.12 745 TYR B CA 1
ATOM 11383 C C . TYR B 1 745 ? 10.875 -13.742 -9.203 1 89.12 745 TYR B C 1
ATOM 11385 O O . TYR B 1 745 ? 11.844 -14.062 -8.508 1 89.12 745 TYR B O 1
ATOM 11393 N N . LEU B 1 746 ? 9.82 -14.453 -9.359 1 85 746 LEU B N 1
ATOM 11394 C CA . LEU B 1 746 ? 9.68 -15.742 -8.688 1 85 746 LEU B CA 1
ATOM 11395 C C . LEU B 1 746 ? 10.641 -16.766 -9.281 1 85 746 LEU B C 1
ATOM 11397 O O . LEU B 1 746 ? 11.289 -17.516 -8.539 1 85 746 LEU B O 1
ATOM 11401 N N . ALA B 1 747 ? 10.742 -16.781 -10.578 1 79.06 747 ALA B N 1
ATOM 11402 C CA . ALA B 1 747 ? 11.625 -17.719 -11.266 1 79.06 747 ALA B CA 1
ATOM 11403 C C . ALA B 1 747 ? 13.078 -17.531 -10.836 1 79.06 747 ALA B C 1
ATOM 11405 O O . ALA B 1 747 ? 13.828 -18.5 -10.711 1 79.06 747 ALA B O 1
ATOM 11406 N N . ARG B 1 748 ? 13.445 -16.297 -10.516 1 86.81 748 ARG B N 1
ATOM 11407 C CA . ARG B 1 748 ? 14.812 -15.969 -10.141 1 86.81 748 ARG B CA 1
ATOM 11408 C C . ARG B 1 748 ? 15.008 -16.078 -8.633 1 86.81 748 ARG B C 1
ATOM 11410 O O . ARG B 1 748 ? 16.094 -15.781 -8.117 1 86.81 748 ARG B O 1
ATOM 11417 N N . GLY B 1 749 ? 13.992 -16.453 -7.93 1 89.06 749 GLY B N 1
ATOM 11418 C CA . GLY B 1 749 ? 14.086 -16.641 -6.488 1 89.06 749 GLY B CA 1
ATOM 11419 C C . GLY B 1 749 ? 14.172 -15.344 -5.715 1 89.06 749 GLY B C 1
ATOM 11420 O O . GLY B 1 749 ? 14.703 -15.305 -4.609 1 89.06 749 GLY B O 1
ATOM 11421 N N . LEU B 1 750 ? 13.688 -14.234 -6.238 1 93.62 750 LEU B N 1
ATOM 11422 C CA . LEU B 1 750 ? 13.797 -12.914 -5.617 1 93.62 750 LEU B CA 1
ATOM 11423 C C . LEU B 1 750 ? 12.594 -12.633 -4.723 1 93.62 750 LEU B C 1
ATOM 11425 O O . LEU B 1 750 ? 12.594 -11.672 -3.951 1 93.62 750 LEU B O 1
ATOM 11429 N N . LEU B 1 751 ? 11.594 -13.477 -4.848 1 91.19 751 LEU B N 1
ATOM 11430 C CA . LEU B 1 751 ? 10.391 -13.406 -4.027 1 91.19 751 LEU B CA 1
ATOM 11431 C C . LEU B 1 751 ? 10.078 -14.758 -3.398 1 91.19 751 LEU B C 1
ATOM 11433 O O . LEU B 1 751 ? 9.953 -15.758 -4.105 1 91.19 751 LEU B O 1
ATOM 11437 N N . THR B 1 752 ? 9.922 -14.773 -2.133 1 89.44 752 THR B N 1
ATOM 11438 C CA . THR B 1 752 ? 9.773 -16.047 -1.425 1 89.44 752 THR B CA 1
ATOM 11439 C C . THR B 1 752 ? 8.32 -16.484 -1.403 1 89.44 752 THR B C 1
ATOM 11441 O O . THR B 1 752 ? 8.023 -17.656 -1.17 1 89.44 752 THR B O 1
ATOM 11444 N N . CYS B 1 753 ? 7.422 -15.547 -1.616 1 90.5 753 CYS B N 1
ATOM 11445 C CA . CYS B 1 753 ? 5.996 -15.844 -1.602 1 90.5 753 CYS B CA 1
ATOM 11446 C C . CYS B 1 753 ? 5.281 -15.164 -2.764 1 90.5 753 CYS B C 1
ATOM 11448 O O . CYS B 1 753 ? 5.484 -13.977 -3.008 1 90.5 753 CYS B O 1
ATOM 11450 N N . ASP B 1 754 ? 4.539 -15.977 -3.551 1 89.44 754 ASP B N 1
ATOM 11451 C CA . ASP B 1 754 ? 3.686 -15.398 -4.586 1 89.44 754 ASP B CA 1
ATOM 11452 C C . ASP B 1 754 ? 2.326 -15 -4.02 1 89.44 754 ASP B C 1
ATOM 11454 O O . ASP B 1 754 ? 1.494 -15.859 -3.721 1 89.44 754 ASP B O 1
ATOM 11458 N N . PRO B 1 755 ? 2.1 -13.672 -3.881 1 92.38 755 PRO B N 1
ATOM 11459 C CA . PRO B 1 755 ? 0.846 -13.234 -3.266 1 92.38 755 PRO B CA 1
ATOM 11460 C C . PRO B 1 755 ? -0.381 -13.602 -4.098 1 92.38 755 PRO B C 1
ATOM 11462 O O . PRO B 1 755 ? -1.508 -13.555 -3.596 1 92.38 755 PRO B O 1
ATOM 11465 N N . ARG B 1 756 ? -0.216 -14.047 -5.406 1 91.62 756 ARG B N 1
ATOM 11466 C CA . ARG B 1 756 ? -1.308 -14.43 -6.297 1 91.62 756 ARG B CA 1
ATOM 11467 C C . ARG B 1 756 ? -1.788 -15.852 -5.992 1 91.62 756 ARG B C 1
ATOM 11469 O O . ARG B 1 756 ? -2.895 -16.234 -6.375 1 91.62 756 ARG B O 1
ATOM 11476 N N . SER B 1 757 ? -0.953 -16.625 -5.25 1 87.19 757 SER B N 1
ATOM 11477 C CA . SER B 1 757 ? -1.28 -18.031 -5.078 1 87.19 757 SER B CA 1
ATOM 11478 C C . SER B 1 757 ? -1.324 -18.422 -3.602 1 87.19 757 SER B C 1
ATOM 11480 O O . SER B 1 757 ? -1.853 -19.469 -3.242 1 87.19 757 SER B O 1
ATOM 11482 N N . SER B 1 758 ? -0.746 -17.625 -2.764 1 92.56 758 SER B N 1
ATOM 11483 C CA . SER B 1 758 ? -0.75 -17.922 -1.334 1 92.56 758 SER B CA 1
ATOM 11484 C C . SER B 1 758 ? -0.782 -16.641 -0.511 1 92.56 758 SER B C 1
ATOM 11486 O O . SER B 1 758 ? -0.456 -15.562 -1.017 1 92.56 758 SER B O 1
ATOM 11488 N N . VAL B 1 759 ? -1.187 -16.812 0.728 1 95.38 759 VAL B N 1
ATOM 11489 C CA . VAL B 1 759 ? -1.221 -15.68 1.643 1 95.38 759 VAL B CA 1
ATOM 11490 C C . VAL B 1 759 ? 0.135 -15.531 2.33 1 95.38 759 VAL B C 1
ATOM 11492 O O . VAL B 1 759 ? 0.607 -16.453 2.992 1 95.38 759 VAL B O 1
ATOM 11495 N N . ASP B 1 760 ? 0.754 -14.398 2.16 1 94 760 ASP B N 1
ATOM 11496 C CA . ASP B 1 760 ? 2.064 -14.109 2.732 1 94 760 ASP B CA 1
ATOM 11497 C C . ASP B 1 760 ? 1.999 -14.047 4.258 1 94 760 ASP B C 1
ATOM 11499 O O . ASP B 1 760 ? 1.022 -13.547 4.82 1 94 760 ASP B O 1
ATOM 11503 N N . PRO B 1 761 ? 3.066 -14.539 4.949 1 93 761 PRO B N 1
ATOM 11504 C CA . PRO B 1 761 ? 3.094 -14.484 6.41 1 93 761 PRO B CA 1
ATOM 11505 C C . PRO B 1 761 ? 2.887 -13.07 6.953 1 93 761 PRO B C 1
ATOM 11507 O O . PRO B 1 761 ? 2.291 -12.898 8.023 1 93 761 PRO B O 1
ATOM 11510 N N . ALA B 1 762 ? 3.363 -12.07 6.258 1 93.88 762 ALA B N 1
ATOM 11511 C CA . ALA B 1 762 ? 3.188 -10.68 6.684 1 93.88 762 ALA B CA 1
ATOM 11512 C C . ALA B 1 762 ? 1.713 -10.289 6.672 1 93.88 762 ALA B C 1
ATOM 11514 O O . ALA B 1 762 ? 1.31 -9.352 7.367 1 93.88 762 ALA B O 1
ATOM 11515 N N . VAL B 1 763 ? 0.891 -10.969 5.879 1 96.25 763 VAL B N 1
ATOM 11516 C CA . VAL B 1 763 ? -0.53 -10.672 5.742 1 96.25 763 VAL B CA 1
ATOM 11517 C C . VAL B 1 763 ? -1.334 -11.5 6.738 1 96.25 763 VAL B C 1
ATOM 11519 O O . VAL B 1 763 ? -2.416 -11.094 7.168 1 96.25 763 VAL B O 1
ATOM 11522 N N . VAL B 1 764 ? -0.809 -12.703 7.133 1 96 764 VAL B N 1
ATOM 11523 C CA . VAL B 1 764 ? -1.519 -13.641 7.996 1 96 764 VAL B CA 1
ATOM 11524 C C . VAL B 1 764 ? -1.867 -12.961 9.32 1 96 764 VAL B C 1
ATOM 11526 O O . VAL B 1 764 ? -3.002 -13.055 9.797 1 96 764 VAL B O 1
ATOM 11529 N N . GLY B 1 765 ? -0.887 -12.227 9.891 1 92.75 765 GLY B N 1
ATOM 11530 C CA . GLY B 1 765 ? -1.166 -11.531 11.133 1 92.75 765 GLY B CA 1
ATOM 11531 C C . GLY B 1 765 ? -2.303 -10.531 11.016 1 92.75 765 GLY B C 1
ATOM 11532 O O . GLY B 1 765 ? -3.123 -10.406 11.922 1 92.75 765 GLY B O 1
ATOM 11533 N N . LEU B 1 766 ? -2.371 -9.82 9.953 1 96.31 766 LEU B N 1
ATOM 11534 C CA . LEU B 1 766 ? -3.445 -8.859 9.703 1 96.31 766 LEU B CA 1
ATOM 11535 C C . LEU B 1 766 ? -4.785 -9.578 9.562 1 96.31 766 LEU B C 1
ATOM 11537 O O . LEU B 1 766 ? -5.785 -9.148 10.148 1 96.31 766 LEU B O 1
ATOM 11541 N N . LEU B 1 767 ? -4.777 -10.711 8.844 1 97.88 767 LEU B N 1
ATOM 11542 C CA . LEU B 1 767 ? -6.008 -11.453 8.594 1 97.88 767 LEU B CA 1
ATOM 11543 C C . LEU B 1 767 ? -6.543 -12.07 9.883 1 97.88 767 LEU B C 1
ATOM 11545 O O . LEU B 1 767 ? -7.758 -12.195 10.055 1 97.88 767 LEU B O 1
ATOM 11549 N N . GLU B 1 768 ? -5.668 -12.477 10.781 1 97.5 768 GLU B N 1
ATOM 11550 C CA . GLU B 1 768 ? -6.105 -13 12.07 1 97.5 768 GLU B CA 1
ATOM 11551 C C . GLU B 1 768 ? -6.922 -11.969 12.844 1 97.5 768 GLU B C 1
ATOM 11553 O O . GLU B 1 768 ? -7.934 -12.305 13.461 1 97.5 768 GLU B O 1
ATOM 11558 N N . ARG B 1 769 ? -6.488 -10.727 12.781 1 96.12 769 ARG B N 1
ATOM 11559 C CA . ARG B 1 769 ? -7.219 -9.641 13.43 1 96.12 769 ARG B CA 1
ATOM 11560 C C . ARG B 1 769 ? -8.609 -9.477 12.828 1 96.12 769 ARG B C 1
ATOM 11562 O O . ARG B 1 769 ? -9.586 -9.266 13.547 1 96.12 769 ARG B O 1
ATOM 11569 N N . VAL B 1 770 ? -8.703 -9.586 11.547 1 97.94 770 VAL B N 1
ATOM 11570 C CA . VAL B 1 770 ? -9.977 -9.43 10.844 1 97.94 770 VAL B CA 1
ATOM 11571 C C . VAL B 1 770 ? -10.891 -10.609 11.156 1 97.94 770 VAL B C 1
ATOM 11573 O O . VAL B 1 770 ? -12.086 -10.422 11.422 1 97.94 770 VAL B O 1
ATOM 11576 N N . ALA B 1 771 ? -10.312 -11.805 11.148 1 97.25 771 ALA B N 1
ATOM 11577 C CA . ALA B 1 771 ? -11.078 -13.031 11.367 1 97.25 771 ALA B CA 1
ATOM 11578 C C . ALA B 1 771 ? -11.711 -13.039 12.758 1 97.25 771 ALA B C 1
ATOM 11580 O O . ALA B 1 771 ? -12.688 -13.75 12.992 1 97.25 771 ALA B O 1
ATOM 11581 N N . ALA B 1 772 ? -11.234 -12.242 13.672 1 96.38 772 ALA B N 1
ATOM 11582 C CA . ALA B 1 772 ? -11.703 -12.211 15.055 1 96.38 772 ALA B CA 1
ATOM 11583 C C . ALA B 1 772 ? -12.969 -11.367 15.18 1 96.38 772 ALA B C 1
ATOM 11585 O O . ALA B 1 772 ? -13.656 -11.414 16.203 1 96.38 772 ALA B O 1
ATOM 11586 N N . VAL B 1 773 ? -13.328 -10.625 14.133 1 96.5 773 VAL B N 1
ATOM 11587 C CA . VAL B 1 773 ? -14.484 -9.734 14.164 1 96.5 773 VAL B CA 1
ATOM 11588 C C . VAL B 1 773 ? -15.766 -10.555 14.281 1 96.5 773 VAL B C 1
ATOM 11590 O O . VAL B 1 773 ? -15.953 -11.531 13.555 1 96.5 773 VAL B O 1
ATOM 11593 N N . ARG B 1 774 ? -16.719 -10.094 15.258 1 94.94 774 ARG B N 1
ATOM 11594 C CA . ARG B 1 774 ? -18 -10.789 15.453 1 94.94 774 ARG B CA 1
ATOM 11595 C C . ARG B 1 774 ? -19.156 -9.797 15.5 1 94.94 774 ARG B C 1
ATOM 11597 O O . ARG B 1 774 ? -20.312 -10.203 15.578 1 94.94 774 ARG B O 1
ATOM 11604 N N . SER B 1 775 ? -18.828 -8.578 15.359 1 95.06 775 SER B N 1
ATOM 11605 C CA . SER B 1 775 ? -19.844 -7.543 15.578 1 95.06 775 SER B CA 1
ATOM 11606 C C . SER B 1 775 ? -20.781 -7.426 14.383 1 95.06 775 SER B C 1
ATOM 11608 O O . SER B 1 775 ? -21.891 -6.891 14.5 1 95.06 775 SER B O 1
ATOM 11610 N N . CYS B 1 776 ? -20.406 -7.887 13.258 1 95.81 776 CYS B N 1
ATOM 11611 C CA . CYS B 1 776 ? -21.219 -7.883 12.039 1 95.81 776 CYS B CA 1
ATOM 11612 C C . CYS B 1 776 ? -20.781 -8.977 11.086 1 95.81 776 CYS B C 1
ATOM 11614 O O . CYS B 1 776 ? -19.734 -9.609 11.289 1 95.81 776 CYS B O 1
ATOM 11616 N N . PRO B 1 777 ? -21.672 -9.305 10.086 1 96.44 777 PRO B N 1
ATOM 11617 C CA . PRO B 1 777 ? -21.234 -10.281 9.086 1 96.44 777 PRO B CA 1
ATOM 11618 C C . PRO B 1 777 ? -19.953 -9.859 8.375 1 96.44 777 PRO B C 1
ATOM 11620 O O . PRO B 1 777 ? -19.812 -8.703 7.957 1 96.44 777 PRO B O 1
ATOM 11623 N N . LEU B 1 778 ? -19.031 -10.789 8.383 1 97.62 778 LEU B N 1
ATOM 11624 C CA . LEU B 1 778 ? -17.703 -10.562 7.793 1 97.62 778 LEU B CA 1
ATOM 11625 C C . LEU B 1 778 ? -17.516 -11.414 6.543 1 97.62 778 LEU B C 1
ATOM 11627 O O . LEU B 1 778 ? -17.828 -12.602 6.543 1 97.62 778 LEU B O 1
ATOM 11631 N N . GLY B 1 779 ? -17.094 -10.773 5.445 1 97.88 779 GLY B N 1
ATOM 11632 C CA . GLY B 1 779 ? -16.781 -11.5 4.223 1 97.88 779 GLY B CA 1
ATOM 11633 C C . GLY B 1 779 ? -15.477 -11.078 3.592 1 97.88 779 GLY B C 1
ATOM 11634 O O . GLY B 1 779 ? -14.938 -10.016 3.914 1 97.88 779 GLY B O 1
ATOM 11635 N N . LEU B 1 780 ? -14.906 -11.961 2.756 1 98.25 780 LEU B N 1
ATOM 11636 C CA . LEU B 1 780 ? -13.711 -11.664 1.968 1 98.25 780 LEU B CA 1
ATOM 11637 C C . LEU B 1 780 ? -14.062 -11.523 0.489 1 98.25 780 LEU B C 1
ATOM 11639 O O . LEU B 1 780 ? -14.758 -12.375 -0.07 1 98.25 780 LEU B O 1
ATOM 11643 N N . ARG B 1 781 ? -13.672 -10.414 -0.087 1 97.38 781 ARG B N 1
ATOM 11644 C CA . ARG B 1 781 ? -13.75 -10.258 -1.537 1 97.38 781 ARG B CA 1
ATOM 11645 C C . ARG B 1 781 ? -12.453 -10.727 -2.201 1 97.38 781 ARG B C 1
ATOM 11647 O O . ARG B 1 781 ? -11.383 -10.172 -1.954 1 97.38 781 ARG B O 1
ATOM 11654 N N . LEU B 1 782 ? -12.578 -11.766 -2.992 1 96.31 782 LEU B N 1
ATOM 11655 C CA . LEU B 1 782 ? -11.445 -12.336 -3.719 1 96.31 782 LEU B CA 1
ATOM 11656 C C . LEU B 1 782 ? -11.57 -12.062 -5.215 1 96.31 782 LEU B C 1
ATOM 11658 O O . LEU B 1 782 ? -12.281 -12.781 -5.922 1 96.31 782 LEU B O 1
ATOM 11662 N N . SER B 1 783 ? -10.883 -11.078 -5.711 1 87.94 783 SER B N 1
ATOM 11663 C CA . SER B 1 783 ? -10.938 -10.734 -7.129 1 87.94 783 SER B CA 1
ATOM 11664 C C . SER B 1 783 ? -9.938 -11.562 -7.934 1 87.94 783 SER B C 1
ATOM 11666 O O . SER B 1 783 ? -8.836 -11.844 -7.465 1 87.94 783 SER B O 1
ATOM 11668 N N . GLY B 1 784 ? -10.312 -11.945 -9.109 1 83 784 GLY B N 1
ATOM 11669 C CA . GLY B 1 784 ? -9.453 -12.75 -9.969 1 83 784 GLY B CA 1
ATOM 11670 C C . GLY B 1 784 ? -9.516 -14.234 -9.656 1 83 784 GLY B C 1
ATOM 11671 O O . GLY B 1 784 ? -10.492 -14.711 -9.078 1 83 784 GLY B O 1
ATOM 11672 N N . THR B 1 785 ? -8.5 -14.906 -10.047 1 86 785 THR B N 1
ATOM 11673 C CA . THR B 1 785 ? -8.414 -16.344 -9.828 1 86 785 THR B CA 1
ATOM 11674 C C . THR B 1 785 ? -8.016 -16.641 -8.383 1 86 785 THR B C 1
ATOM 11676 O O . THR B 1 785 ? -7.094 -16.016 -7.848 1 86 785 THR B O 1
ATOM 11679 N N . VAL B 1 786 ? -8.75 -17.562 -7.793 1 92.94 786 VAL B N 1
ATOM 11680 C CA . VAL B 1 786 ? -8.453 -17.938 -6.414 1 92.94 786 VAL B CA 1
ATOM 11681 C C . VAL B 1 786 ? -7.781 -19.312 -6.383 1 92.94 786 VAL B C 1
ATOM 11683 O O . VAL B 1 786 ? -8.375 -20.312 -6.793 1 92.94 786 VAL B O 1
ATOM 11686 N N . SER B 1 787 ? -6.57 -19.344 -5.922 1 89.69 787 SER B N 1
ATOM 11687 C CA . SER B 1 787 ? -5.863 -20.625 -5.844 1 89.69 787 SER B CA 1
ATOM 11688 C C . SER B 1 787 ? -6.43 -21.5 -4.734 1 89.69 787 SER B C 1
ATOM 11690 O O . SER B 1 787 ? -7.027 -21 -3.781 1 89.69 787 SER B O 1
ATOM 11692 N N . GLN B 1 788 ? -6.262 -22.781 -4.906 1 91.88 788 GLN B N 1
ATOM 11693 C CA . GLN B 1 788 ? -6.688 -23.734 -3.885 1 91.88 788 GLN B CA 1
ATOM 11694 C C . GLN B 1 788 ? -5.949 -23.5 -2.572 1 91.88 788 GLN B C 1
ATOM 11696 O O . GLN B 1 788 ? -6.523 -23.656 -1.492 1 91.88 788 GLN B O 1
ATOM 11701 N N . GLU B 1 789 ? -4.723 -23.188 -2.674 1 92.06 789 GLU B N 1
ATOM 11702 C CA . GLU B 1 789 ? -3.902 -22.922 -1.493 1 92.06 789 GLU B CA 1
ATOM 11703 C C . GLU B 1 789 ? -4.426 -21.719 -0.717 1 92.06 789 GLU B C 1
ATOM 11705 O O . GLU B 1 789 ? -4.551 -21.766 0.508 1 92.06 789 GLU B O 1
ATOM 11710 N N . THR B 1 790 ? -4.719 -20.656 -1.396 1 95 790 THR B N 1
ATOM 11711 C CA . THR B 1 790 ? -5.25 -19.453 -0.764 1 95 790 THR B CA 1
ATOM 11712 C C . THR B 1 790 ? -6.578 -19.75 -0.07 1 95 790 THR B C 1
ATOM 11714 O O . THR B 1 790 ? -6.793 -19.344 1.073 1 95 790 THR B O 1
ATOM 11717 N N . ALA B 1 791 ? -7.445 -20.469 -0.797 1 95.88 791 ALA B N 1
ATOM 11718 C CA . ALA B 1 791 ? -8.742 -20.828 -0.223 1 95.88 791 ALA B CA 1
ATOM 11719 C C . ALA B 1 791 ? -8.562 -21.625 1.061 1 95.88 791 ALA B C 1
ATOM 11721 O O . ALA B 1 791 ? -9.234 -21.375 2.062 1 95.88 791 ALA B O 1
ATOM 11722 N N . ALA B 1 792 ? -7.66 -22.609 1.011 1 95.5 792 ALA B N 1
ATOM 11723 C CA . ALA B 1 792 ? -7.402 -23.453 2.178 1 95.5 792 ALA B CA 1
ATOM 11724 C C . ALA B 1 792 ? -6.855 -22.625 3.338 1 95.5 792 ALA B C 1
ATOM 11726 O O . ALA B 1 792 ? -7.262 -22.812 4.488 1 95.5 792 ALA B O 1
ATOM 11727 N N . GLN B 1 793 ? -5.941 -21.719 3.084 1 96.19 793 GLN B N 1
ATOM 11728 C CA . GLN B 1 793 ? -5.344 -20.875 4.113 1 96.19 793 GLN B CA 1
ATOM 11729 C C . GLN B 1 793 ? -6.391 -19.984 4.762 1 96.19 793 GLN B C 1
ATOM 11731 O O . GLN B 1 793 ? -6.426 -19.844 5.984 1 96.19 793 GLN B O 1
ATOM 11736 N N . LEU B 1 794 ? -7.242 -19.391 3.939 1 97.62 794 LEU B N 1
ATOM 11737 C CA . LEU B 1 794 ? -8.273 -18.5 4.449 1 97.62 794 LEU B CA 1
ATOM 11738 C C . LEU B 1 794 ? -9.297 -19.266 5.281 1 97.62 794 LEU B C 1
ATOM 11740 O O . LEU B 1 794 ? -9.742 -18.781 6.328 1 97.62 794 LEU B O 1
ATOM 11744 N N . HIS B 1 795 ? -9.641 -20.438 4.789 1 96.75 795 HIS B N 1
ATOM 11745 C CA . HIS B 1 795 ? -10.547 -21.297 5.551 1 96.75 795 HIS B CA 1
ATOM 11746 C C . HIS B 1 795 ? -9.945 -21.656 6.906 1 96.75 795 HIS B C 1
ATOM 11748 O O . HIS B 1 795 ? -10.641 -21.641 7.926 1 96.75 795 HIS B O 1
ATOM 11754 N N . ALA B 1 796 ? -8.68 -22 6.902 1 96.06 796 ALA B N 1
ATOM 11755 C CA . ALA B 1 796 ? -7.988 -22.375 8.133 1 96.06 796 ALA B CA 1
ATOM 11756 C C . ALA B 1 796 ? -7.945 -21.203 9.117 1 96.06 796 ALA B C 1
ATOM 11758 O O . ALA B 1 796 ? -7.945 -21.422 10.328 1 96.06 796 ALA B O 1
ATOM 11759 N N . LEU B 1 797 ? -7.898 -19.938 8.641 1 96.62 797 LEU B N 1
ATOM 11760 C CA . LEU B 1 797 ? -7.855 -18.75 9.484 1 96.62 797 LEU B CA 1
ATOM 11761 C C . LEU B 1 797 ? -9.227 -18.453 10.078 1 96.62 797 LEU B C 1
ATOM 11763 O O . LEU B 1 797 ? -9.359 -17.594 10.938 1 96.62 797 LEU B O 1
ATOM 11767 N N . GLY B 1 798 ? -10.297 -19.125 9.547 1 95.75 798 GLY B N 1
ATOM 11768 C CA . GLY B 1 798 ? -11.617 -19.016 10.156 1 95.75 798 GLY B CA 1
ATOM 11769 C C . GLY B 1 798 ? -12.617 -18.281 9.281 1 95.75 798 GLY B C 1
ATOM 11770 O O . GLY B 1 798 ? -13.766 -18.094 9.68 1 95.75 798 GLY B O 1
ATOM 11771 N N . PHE B 1 799 ? -12.242 -17.906 8.133 1 97.25 799 PHE B N 1
ATOM 11772 C CA . PHE B 1 799 ? -13.172 -17.203 7.25 1 97.25 799 PHE B CA 1
ATOM 11773 C C . PHE B 1 799 ? -14.164 -18.188 6.637 1 97.25 799 PHE B C 1
ATOM 11775 O O . PHE B 1 799 ? -13.805 -19.312 6.293 1 97.25 799 PHE B O 1
ATOM 11782 N N . ARG B 1 800 ? -15.43 -17.797 6.445 1 97.06 800 ARG B N 1
ATOM 11783 C CA . ARG B 1 800 ? -16.469 -18.703 5.953 1 97.06 800 ARG B CA 1
ATOM 11784 C C . ARG B 1 800 ? -17.359 -18 4.922 1 97.06 800 ARG B C 1
ATOM 11786 O O . ARG B 1 800 ? -18.25 -18.625 4.355 1 97.06 800 ARG B O 1
ATOM 11793 N N . ARG B 1 801 ? -17.156 -16.766 4.695 1 97.69 801 ARG B N 1
ATOM 11794 C CA . ARG B 1 801 ? -17.953 -15.977 3.75 1 97.69 801 ARG B CA 1
ATOM 11795 C C . ARG B 1 801 ? -17.062 -15.328 2.695 1 97.69 801 ARG B C 1
ATOM 11797 O O . ARG B 1 801 ? -16.125 -14.586 3.027 1 97.69 801 ARG B O 1
ATOM 11804 N N . PHE B 1 802 ? -17.344 -15.648 1.4 1 98.12 802 PHE B N 1
ATOM 11805 C CA . PHE B 1 802 ? -16.453 -15.211 0.323 1 98.12 802 PHE B CA 1
ATOM 11806 C C . PHE B 1 802 ? -17.266 -14.633 -0.831 1 98.12 802 PHE B C 1
ATOM 11808 O O . PHE B 1 802 ? -18.375 -15.094 -1.112 1 98.12 802 PHE B O 1
ATOM 11815 N N . ALA B 1 803 ? -16.812 -13.594 -1.475 1 97.94 803 ALA B N 1
ATOM 11816 C CA . ALA B 1 803 ? -17.344 -13.062 -2.732 1 97.94 803 ALA B CA 1
ATOM 11817 C C . ALA B 1 803 ? -16.297 -13.172 -3.846 1 97.94 803 ALA B C 1
ATOM 11819 O O . ALA B 1 803 ? -15.164 -12.734 -3.682 1 97.94 803 ALA B O 1
ATOM 11820 N N . VAL B 1 804 ? -16.688 -13.781 -4.961 1 96.69 804 VAL B N 1
ATOM 11821 C CA . VAL B 1 804 ? -15.75 -14.023 -6.043 1 96.69 804 VAL B CA 1
ATOM 11822 C C . VAL B 1 804 ? -16.359 -13.617 -7.375 1 96.69 804 VAL B C 1
ATOM 11824 O O . VAL B 1 804 ? -17.562 -13.297 -7.441 1 96.69 804 VAL B O 1
ATOM 11827 N N . ASP B 1 805 ? -15.523 -13.508 -8.406 1 89.06 805 ASP B N 1
ATOM 11828 C CA . ASP B 1 805 ? -16.047 -13.344 -9.758 1 89.06 805 ASP B CA 1
ATOM 11829 C C . ASP B 1 805 ? -16.922 -14.539 -10.156 1 89.06 805 ASP B C 1
ATOM 11831 O O . ASP B 1 805 ? -16.703 -15.656 -9.688 1 89.06 805 ASP B O 1
ATOM 11835 N N . ALA B 1 806 ? -17.859 -14.281 -11 1 86.88 806 ALA B N 1
ATOM 11836 C CA . ALA B 1 806 ? -18.875 -15.281 -11.312 1 86.88 806 ALA B CA 1
ATOM 11837 C C . ALA B 1 806 ? -18.219 -16.594 -11.75 1 86.88 806 ALA B C 1
ATOM 11839 O O . ALA B 1 806 ? -18.625 -17.672 -11.305 1 86.88 806 ALA B O 1
ATOM 11840 N N . ALA B 1 807 ? -17.172 -16.531 -12.516 1 82.62 807 ALA B N 1
ATOM 11841 C CA . ALA B 1 807 ? -16.516 -17.703 -13.07 1 82.62 807 ALA B CA 1
ATOM 11842 C C . ALA B 1 807 ? -15.781 -18.484 -11.984 1 82.62 807 ALA B C 1
ATOM 11844 O O . ALA B 1 807 ? -15.461 -19.656 -12.164 1 82.62 807 ALA B O 1
ATOM 11845 N N . GLU B 1 808 ? -15.508 -17.906 -10.867 1 90.5 808 GLU B N 1
ATOM 11846 C CA . GLU B 1 808 ? -14.727 -18.516 -9.789 1 90.5 808 GLU B CA 1
ATOM 11847 C C . GLU B 1 808 ? -15.625 -19.156 -8.75 1 90.5 808 GLU B C 1
ATOM 11849 O O . GLU B 1 808 ? -15.148 -19.781 -7.801 1 90.5 808 GLU B O 1
ATOM 11854 N N . THR B 1 809 ? -16.953 -19.094 -8.93 1 93.88 809 THR B N 1
ATOM 11855 C CA . THR B 1 809 ? -17.891 -19.609 -7.934 1 93.88 809 THR B CA 1
ATOM 11856 C C . THR B 1 809 ? -17.719 -21.109 -7.727 1 93.88 809 THR B C 1
ATOM 11858 O O . THR B 1 809 ? -17.438 -21.547 -6.609 1 93.88 809 THR B O 1
ATOM 11861 N N . ARG B 1 810 ? -17.75 -21.844 -8.781 1 93.19 810 ARG B N 1
ATOM 11862 C CA . ARG B 1 810 ? -17.688 -23.297 -8.68 1 93.19 810 ARG B CA 1
ATOM 11863 C C . ARG B 1 810 ? -16.297 -23.75 -8.242 1 93.19 810 ARG B C 1
ATOM 11865 O O . ARG B 1 810 ? -16.156 -24.578 -7.344 1 93.19 810 ARG B O 1
ATOM 11872 N N . PRO B 1 811 ? -15.211 -23.188 -8.828 1 93.12 811 PRO B N 1
ATOM 11873 C CA . PRO B 1 811 ? -13.867 -23.547 -8.359 1 93.12 811 PRO B CA 1
ATOM 11874 C C . PRO B 1 811 ? -13.68 -23.297 -6.863 1 93.12 811 PRO B C 1
ATOM 11876 O O . PRO B 1 811 ? -13.07 -24.109 -6.168 1 93.12 811 PRO B O 1
ATOM 11879 N N . LEU B 1 812 ? -14.203 -22.219 -6.383 1 95.56 812 LEU B N 1
ATOM 11880 C CA . LEU B 1 812 ? -14.023 -21.891 -4.973 1 95.56 812 LEU B CA 1
ATOM 11881 C C . LEU B 1 812 ? -14.828 -22.844 -4.09 1 95.56 812 LEU B C 1
ATOM 11883 O O . LEU B 1 812 ? -14.375 -23.25 -3.02 1 95.56 812 LEU B O 1
ATOM 11887 N N . VAL B 1 813 ? -16.047 -23.109 -4.52 1 95.19 813 VAL B N 1
ATOM 11888 C CA . VAL B 1 813 ? -16.859 -24.047 -3.762 1 95.19 813 VAL B CA 1
ATOM 11889 C C . VAL B 1 813 ? -16.125 -25.359 -3.592 1 95.19 813 VAL B C 1
ATOM 11891 O O . VAL B 1 813 ? -16.062 -25.906 -2.49 1 95.19 813 VAL B O 1
ATOM 11894 N N . LEU B 1 814 ? -15.539 -25.828 -4.691 1 94.19 814 LEU B N 1
ATOM 11895 C CA . LEU B 1 814 ? -14.766 -27.078 -4.621 1 94.19 814 LEU B CA 1
ATOM 11896 C C . LEU B 1 814 ? -13.578 -26.922 -3.67 1 94.19 814 LEU B C 1
ATOM 11898 O O . LEU B 1 814 ? -13.344 -27.781 -2.828 1 94.19 814 LEU B O 1
ATOM 11902 N N . ALA B 1 815 ? -12.844 -25.875 -3.801 1 95 815 ALA B N 1
ATOM 11903 C CA . ALA B 1 815 ? -11.648 -25.641 -2.996 1 95 815 ALA B CA 1
ATOM 11904 C C . ALA B 1 815 ? -11.992 -25.578 -1.511 1 95 815 ALA B C 1
ATOM 11906 O O . ALA B 1 815 ? -11.266 -26.109 -0.674 1 95 815 ALA B O 1
ATOM 11907 N N . LEU B 1 816 ? -13.07 -24.906 -1.205 1 95.62 816 LEU B N 1
ATOM 11908 C CA . LEU B 1 816 ? -13.492 -24.781 0.188 1 95.62 816 LEU B CA 1
ATOM 11909 C C . LEU B 1 816 ? -13.969 -26.125 0.736 1 95.62 816 LEU B C 1
ATOM 11911 O O . LEU B 1 816 ? -13.734 -26.438 1.904 1 95.62 816 LEU B O 1
ATOM 11915 N N . GLY B 1 817 ? -14.703 -26.859 -0.113 1 94.56 817 GLY B N 1
ATOM 11916 C CA . GLY B 1 817 ? -15.078 -28.203 0.289 1 94.56 817 GLY B CA 1
ATOM 11917 C C . GLY B 1 817 ? -13.891 -29.094 0.603 1 94.56 817 GLY B C 1
ATOM 11918 O O . GLY B 1 817 ? -13.898 -29.828 1.586 1 94.56 817 GLY B O 1
ATOM 11919 N N . ARG B 1 818 ? -12.867 -28.969 -0.216 1 93.38 818 ARG B N 1
ATOM 11920 C CA . ARG B 1 818 ? -11.625 -29.703 -0.006 1 93.38 818 ARG B CA 1
ATOM 11921 C C . ARG B 1 818 ? -10.961 -29.297 1.308 1 93.38 818 ARG B C 1
ATOM 11923 O O . ARG B 1 818 ? -10.492 -30.156 2.061 1 93.38 818 ARG B O 1
ATOM 11930 N N . ALA B 1 819 ? -10.945 -28.062 1.559 1 93.44 819 ALA B N 1
ATOM 11931 C CA . ALA B 1 819 ? -10.32 -27.547 2.771 1 93.44 819 ALA B CA 1
ATOM 11932 C C . ALA B 1 819 ? -11.062 -28.016 4.02 1 93.44 819 ALA B C 1
ATOM 11934 O O . ALA B 1 819 ? -10.445 -28.312 5.039 1 93.44 819 ALA B O 1
ATOM 11935 N N . ALA B 1 820 ? -12.32 -28.062 3.934 1 93.06 820 ALA B N 1
ATOM 11936 C CA . ALA B 1 820 ? -13.141 -28.469 5.07 1 93.06 820 ALA B CA 1
ATOM 11937 C C . ALA B 1 820 ? -13 -29.953 5.348 1 93.06 820 ALA B C 1
ATOM 11939 O O . ALA B 1 820 ? -13.094 -30.391 6.496 1 93.06 820 ALA B O 1
ATOM 11940 N N . ALA B 1 821 ? -12.844 -30.734 4.281 1 87.5 821 ALA B N 1
ATOM 11941 C CA . ALA B 1 821 ? -12.758 -32.188 4.395 1 87.5 821 ALA B CA 1
ATOM 11942 C C . ALA B 1 821 ? -11.391 -32.625 4.906 1 87.5 821 ALA B C 1
ATOM 11944 O O . ALA B 1 821 ? -11.227 -33.719 5.398 1 87.5 821 ALA B O 1
ATOM 11945 N N . GLY B 1 822 ? -10.297 -31.75 4.988 1 76.88 822 GLY B N 1
ATOM 11946 C CA . GLY B 1 822 ? -8.961 -32.094 5.465 1 76.88 822 GLY B CA 1
ATOM 11947 C C . GLY B 1 822 ? -8.031 -32.531 4.355 1 76.88 822 GLY B C 1
ATOM 11948 O O . GLY B 1 822 ? -8.297 -33.531 3.695 1 76.88 822 GLY B O 1
#

Secondary structure (DSSP, 8-state):
---SEEETTTS-TT-HHHHHHHHHHHHHHHHTT-----EEEE-HHHHHHHHHHSSPPTTHHHHHHHHHHHHHHHHT-EETSSSSEE-EEEEEE-SS--TTTS-EEEEET--HHHHHHHHHHHS-HHHHHHHHHHHHHHHHHHTT------TTHHHHHHT--TTS-HHHHHHHHHHHHHHHHHHHHS----SSHHHHHHHHHHHHHHHTTSHHHHHHHHHHT--TTS--EEEEEE---TTSSTT-EEEEEEEE-TTT--EEEEEEEEET--HHHHHHTSS-PEEHHHHS-HHHHHHHHHHHHHHHHHHTS-EEEEEEEETTEEEEEEEEEPP--HHHHHHHHHHHHHHTSS-HHHHHHTS-HHHHHHHTSPPBPHHHHHHHHHTT-EEEE-EEEE--EEEEEEESSHHHHHHHHHTT--EEEEESS--GGGHHHHHH-SEEEESS--TTSHHHHHHHHHT-EEEE--TTEEEETTTTEEEETTEEEETT-EEEEETTTTEEEESPPPBPSPP---HHHHHHHHHHHHH---EEEEE--SGGGHHHHHHTT-SEEEEEHHHHHHHTT-HHHHHHHHHHS-SS--HHHHHHHHHHHHHHHHHHHHHHTTSEEEEEPP-SSSHHHHHHHTTHHHHHH-GGGGSTTS-HHHHHHHHHHHHHHHHHTTS--EEEEEEET---HHHHHHHHHHHTTT---EEEEE-SHHHHHTHHHHHHHSSEEEEEHHHHHHHHHTS-GGGGGSSTTHHHHHHTT--S--TTTS--HHHHHHHHHHHT--SS-EEEEE-S---HHHHHHHHHTT--EEEE-GGGHHHHHHHHHHHHH-/---SEEETTTS-TT-HHHHHHHHHHHHHHHHTT-----EEEE-HHHHHHHHHHSSPPTTHHHHHHHHHHHHHHHHT-EETSSSSEE-EEEEEE-SS--TTTS-EEEEET--HHHHHHHHHHHS-HHHHHHHHHHHHHHHHHHTT------THHHHHHHT--TTS-HHHHHHHHHHHHHHHHHHHHS----SSHHHHHHHHHHHHHHHTTSHHHHHHHHHHT--TTS--EEEEEE---TTSSTT-EEEEEEEE-TTT--EEEEEEEEET--HHHHHHTSS-PEEHHHHS-HHHHHHHHHHHHHHHHHHTS-EEEEEEEETTEEEEEEEEEPP--HHHHHHHHHHHHHHTSS-HHHHHHTS-HHHHHHHTSPPBPHHHHHHHHHTT-EEEE-EEEE--EEEEEEESSHHHHHHHHHTT--EEEEESS--GGGHHHHHH-SEEEESS--TTSHHHHHHHHHT-EEEE--TTEEEETTTTEEEETTEEEETT-EEEEETTTTEEEESPPPBPSPP---HHHHHHHHHHHHH---EEEEE--SGGGHHHHHHTT-SEEEEEHHHHHHHTT-HHHHHHHHHHS-SS--HHHHHHHHHHHHHHHHHHHHHHTTSEEEEEPP-SSSHHHHHHHTTHHHHHH-GGGGSTTS-HHHHHHHHHHHHHHHHHTTS--EEEEEEET---HHHHHHHHHHHTTT---EEEEE-SHHHHHTHHHHHHHSSEEEEEHHHHHHHHHTS-GGGGGSSTTHHHHHHTT--S--TTTS--HHHHHHHHHHHT--SS-EEEEE-S---HHHHHHHHHTT--EEEE-GGGHHHHHHHHHHHHH-

Nearest PDB structures (foldseek):
  1kbl-assembly1_A  TM=8.691E-01  e=1.105E-68  [Clostridium] symbiosum
  5jvl-assembly1_D  TM=7.375E-01  e=5.688E-65  Flaveria trinervia
  5jvl-assembly2_C  TM=7.251E-01  e=1.394E-62  Flaveria trinervia
  2r82-assembly1_A  TM=6.694E-01  e=2.143E-64  [Clostridium] symbiosum
  5jvj-assembly1_B  TM=6.790E-01  e=1.461E-54  Flaveria trinervia

Foldseek 3Di:
DPDQKAWLQGDQLVPCLWQFAFSSFSSVCVNVPAFAFTWMKRTQVQLLVCVVPVDGDPCNLVSVVVVVVVSCVVVVADFLADLAHWFKKKWKGFSDDDPQQFAIAGRFRDALRNQQNNCVVLLALLVSLVSLLRRLQSCLCQLVVFPRLDPPLVVLSVPDDSPDRSSVSNVVSQVVSQVSSCVTRNDHQDNGSSVNVVSSQVSRSVSLPPPLNVVSCLVVVNDSSSGIMMIMGTDAFQQSDQQKWKKKWKQADQAQQHGDIWIFIDHNDDPCCAAQLVDDGDTPVPPHDPVVVVVVNVVLVVVCLVVVAMKMWIWIAHPNDIHTNGIDHAQHALNSQLQNLLVSCVVVSDPLLVSLVSHALVSVLLLQFFAFDPVQVVVQVVVVQWQFFFAQLAFDKFKFFEFAALVVLLVVLVVVTAYEYEYQTDHSVSLNSLLSHQEYEHQGHDSNYPSSRSCSNSNHGYAYNRNQWDQDVPQQWIDGPPDIHHGGFMWIAGSHRRIIGGHGGDGDGTDDDDPSLVSSLVSLLVLFLFAEEAEDQALVLQVLLVVLPHQAYEYELLSNCVVVPNNVVLLCLLQPDDVPSDLVSLLVSLQVLLVRCLSNQLSNFQGEYEYEYDQCQAPVNCVVNCSVVVCVSPVLSNDQVSPVSNVLSNLNSVLNSCVNSPVNYQYAYETECDQDLVVLQVSLVSNVVSVHFYAYEHQELSSLVCVQSRLLSGAEYEYELLSHVCRQVVHRSVVLQDCPPVVVCVVVVVDPDNVNAAPDPSCLVSLLSNLPHDNHHYEYEYEHAYHLRHLLSNVVSPHRYYYYHSSSRSSSSSSSSSSSSD/DPDQKAWLCGDQLVPCLWQFAFSSFSSVCVNVPAFAFTWMKRTQVQLLVCVVPVDGPPCNLVSRVVRVVVSCVVVVADFLADLAHWFKKKWKGFSDDDPQQFAIAGRFRDALRNQQNNCVVLLALLVSLVSLLRRLQSCLCQLVVFPRLPPPLVVLSVPDDSPDRSSVSNVVSQVVSQVSSCVTRNDHQDNGRSVNVVSSQVSRSVSLPPPLNVVSCLVVVNDSSSGIMMIMGTDDFQQSDQLKWKKKWKQADQAQLHGDIWIFIDHNDDPCCAAQLVDDGDTPVPPHDPVVVVVVNVVLVVVCLVVVAMKMWIWIAHPNDIHTNGIDHAQHALNSQLQNLLVSCVVVSDPLLVSLVSHALVSVLLLQFFAFDPVQVVVQVVVVQWQFFFAQQAFDKFKFFEFAALVVLLVVLVVVTAYEYEYQTDHSVSLNSLLSHQEYEHQGHDSNYPSSRSCSNSNHGYAYNRNQWDQDVPQQWIDGPPDIHHGGFMWIAGSHRRIIGGHGGDGDGTDDDDPSLVSSLVSLLVLFLFAEEAEDQALVVQVLLVVLPHQAYEYEQLSNCVVVPNNVVLLCLLQPDDVPSDLVSLLVSLQVLLVRCLSNQLSNFQGEYEYEYDQCPAPVNCVVNCSVVVCVSPVLSNDQVSPVSNVLSNLNSVLNSCVNSPVNYQYAYETECDQDLVVLQVSLVSNVVSVHFYAYEHQELSSLVCVQSRLLSGAEYEYELLSHVCRQVVHRSVVLQDCPPVVVCVVVVVDPDNVNAAPDPSCLVSLLSNLPHDNHHYEYEYEHAYHLRHLLSNVVSPHRYYYYHSSSRSSSSSSSSSSSSD

Solvent-accessible surface area (backbone atoms only — not comparable to full-atom values): 80666 Å² total; per-residue (Å²): 127,83,74,50,62,39,39,33,81,74,44,60,43,82,44,26,72,41,32,2,36,44,36,15,30,44,12,44,42,41,68,72,68,49,55,46,66,61,44,34,28,35,23,8,65,47,26,45,46,19,72,72,74,72,44,80,53,88,64,48,68,58,50,52,52,52,49,47,52,51,47,28,65,74,68,73,29,25,73,49,25,54,66,44,41,35,33,28,28,42,34,53,16,24,54,64,84,58,86,72,44,55,45,63,38,53,53,38,27,65,28,65,58,13,38,35,19,38,19,65,65,67,71,36,36,40,54,40,39,45,45,51,51,51,20,54,51,37,44,37,33,60,57,67,64,42,73,78,82,63,92,60,62,66,56,58,38,67,65,49,49,83,82,50,57,42,52,58,50,46,53,50,53,52,50,54,52,44,50,55,38,38,71,69,72,64,54,76,82,67,66,46,35,69,56,42,51,54,46,47,53,49,29,38,49,56,29,61,70,33,71,56,30,44,52,52,24,62,74,69,68,46,72,86,80,60,44,37,8,38,34,42,28,48,61,79,50,8,49,73,41,84,56,6,13,17,33,39,40,19,49,25,28,42,54,65,27,46,81,48,80,32,43,32,27,35,70,48,22,49,60,67,46,57,42,65,13,80,46,72,55,39,47,35,88,74,62,44,57,67,70,61,43,52,51,49,51,54,49,40,55,51,49,30,60,72,68,56,45,54,33,35,33,34,33,35,24,40,78,75,40,76,32,52,73,38,44,43,75,45,67,35,19,43,54,8,33,37,32,38,26,34,47,36,32,74,71,60,62,36,53,67,60,56,27,46,69,63,44,50,41,66,32,48,47,59,56,32,47,28,38,57,40,67,65,58,53,49,50,36,52,73,69,62,28,56,63,48,61,29,43,42,24,10,55,44,50,42,49,22,26,32,28,65,46,36,67,57,23,32,53,41,26,74,70,69,41,54,24,26,36,41,35,52,60,64,54,55,84,34,46,64,14,56,69,39,18,52,24,38,38,22,18,38,17,38,69,69,7,53,54,20,46,50,23,15,66,70,63,23,18,18,24,21,29,19,63,62,46,41,68,35,70,88,79,41,32,40,32,38,84,90,44,76,41,52,61,58,41,47,24,19,40,30,5,61,76,7,35,35,28,63,35,71,61,69,70,35,75,55,46,77,78,49,72,37,47,50,53,45,43,52,53,16,55,69,53,28,86,59,46,43,21,18,42,41,64,50,48,81,42,38,61,60,37,46,72,58,63,32,67,27,33,30,39,35,49,51,56,31,32,44,76,71,68,44,40,65,62,49,51,47,52,63,64,68,37,56,102,66,66,50,74,62,62,36,48,51,46,13,49,50,41,21,63,63,40,18,56,34,39,39,59,45,33,74,32,43,34,42,31,33,50,73,58,64,64,43,72,75,35,30,71,74,55,61,20,69,56,48,40,68,76,38,33,35,58,68,42,78,70,49,48,55,62,57,56,44,19,48,43,48,5,46,39,52,10,40,57,72,36,68,55,52,38,49,59,31,43,23,40,55,65,42,45,38,42,45,42,31,44,52,48,44,60,60,31,63,83,48,70,48,47,38,26,35,24,32,30,20,60,29,14,48,68,36,33,65,56,29,29,63,43,28,58,31,33,32,34,33,51,56,45,30,50,16,26,32,62,61,44,65,53,67,54,65,78,42,61,62,39,56,52,61,37,43,75,71,53,38,42,93,64,57,74,61,47,34,79,43,74,71,49,47,64,52,49,50,58,54,53,66,55,76,74,32,58,62,34,36,36,43,76,65,77,77,33,52,57,32,41,31,54,45,44,72,61,63,52,41,31,38,34,28,38,49,84,41,41,52,27,46,46,41,27,41,11,35,46,57,57,106,128,85,76,49,63,41,39,33,80,74,43,60,43,83,43,26,73,42,33,2,38,45,37,14,30,44,10,43,43,40,69,70,68,50,56,46,67,62,44,35,29,36,24,9,64,48,25,44,46,20,70,74,73,74,44,81,52,90,64,46,68,59,51,52,53,52,50,48,53,51,47,29,65,74,68,73,28,25,72,48,24,56,66,43,43,35,34,28,29,41,32,54,16,25,54,64,84,57,87,72,45,56,45,63,38,52,54,38,28,66,27,64,58,12,38,35,20,39,19,66,64,68,71,36,35,42,53,40,40,46,46,52,50,52,20,52,52,38,44,36,32,60,58,67,63,41,74,80,83,63,89,62,62,64,55,59,38,68,65,50,49,81,83,51,56,40,52,58,49,46,52,51,51,52,48,54,52,45,51,54,38,37,73,69,71,66,54,76,82,65,66,48,36,70,55,42,51,55,47,46,55,49,30,38,50,56,29,62,70,33,70,56,30,44,52,51,25,63,73,70,68,46,73,87,80,59,45,38,9,39,34,42,27,48,63,78,51,8,48,73,40,84,57,5,13,17,33,40,39,18,48,26,28,41,53,65,27,46,80,48,80,31,42,31,28,35,69,49,23,48,60,65,46,58,41,62,12,78,45,72,57,39,48,35,88,73,61,44,58,66,72,60,43,53,53,49,52,54,51,40,54,52,49,29,58,72,68,56,45,54,33,34,33,34,34,35,23,41,79,76,38,75,32,54,74,37,44,41,76,46,67,35,17,45,55,7,34,38,34,37,27,33,47,36,33,74,72,60,61,35,52,67,61,56,28,47,68,63,44,52,40,65,33,48,48,58,55,32,47,29,39,57,41,67,65,58,54,49,51,35,50,71,68,62,28,55,63,47,60,28,43,40,26,11,55,43,52,41,46,21,26,31,27,66,46,35,67,57,21,33,53,42,26,75,72,68,41,54,24,27,37,41,36,52,56,62,52,55,84,34,46,65,13,57,68,40,18,53,24,37,39,22,18,37,17,38,72,68,7,53,55,21,46,52,21,14,66,70,62,23,18,18,22,21,29,19,63,62,45,44,67,35,71,86,79,42,31,39,32,36,84,91,44,75,41,50,60,57,40,46,25,21,41,31,6,63,75,7,35,34,29,63,36,71,62,68,71,37,74,57,44,77,78,49,73,36,49,49,53,46,44,51,52,17,54,68,52,28,86,59,45,42,22,20,43,40,64,50,46,81,43,38,61,58,37,46,71,58,63,32,67,26,34,30,38,36,51,52,54,32,30,45,75,72,68,44,39,65,62,49,53,46,51,64,65,68,35,55,102,66,65,50,76,63,62,34,49,52,47,14,49,50,41,20,63,63,40,18,57,33,39,39,58,44,33,73,31,42,33,43,29,33,50,73,59,65,66,42,71,76,35,29,73,74,56,61,23,72,56,49,41,69,76,37,34,33,59,68,43,76,70,48,50,55,62,57,56,45,18,48,41,48,6,47,38,51,10,38,56,72,35,68,55,51,37,48,57,31,44,23,39,56,64,44,46,37,42,46,42,32,44,50,49,44,60,61,29,62,81,49,69,48,46,38,25,36,26,31,30,20,58,30,13,50,69,38,34,65,56,29,30,63,43,27,58,31,34,32,32,33,52,58,44,30,50,16,27,32,63,60,46,64,52,67,53,62,77,41,61,64,40,55,52,60,37,43,74,69,52,38,42,92,63,59,73,60,47,34,78,44,73,69,48,47,64,53,48,50,58,55,51,67,56,74,71,31,59,62,35,36,38,44,74,67,76,79,35,51,57,31,42,32,51,45,44,73,61,61,52,42,32,39,34,26,38,50,82,41,41,51,26,46,45,43,26,40,11,36,47,58,57,105

Sequence (1644 aa):
MIRATLTFAEADPADVDRLGGKGAGLARLTQLGLRVPPGYVIATDACRHYLQVGGLPEGLADEVFTRLEELERASGKAFGSGPVPLLLSVRSGAPISMPGMMDTILNLGIDRRAAVALAQATGDVRFVADVVRRFHAMYAETVLGALDPGQGLEVLAAAVGPDDDPGEVYDRIWAACEKQLQDDCGESVPDDPRAQLLGAVEAVFRSWNTRRARTYRDFHGIPHDLGTAVVVQSMVFGNLSADSGSGVVFTRNPVTGAPGLFGEYLAHSQGEDVVAGIRTPDPVAEALPAPLLEELRTTCAELERTYGDVLDIEFTVERSTLYFLQVRSAKRTAEAAVRIAADLAGEGTIAPAAALRMVTAEQVRQVQRPGFADDDVAEARAAGRLLTTGIGACPGQVSGKLVLDSDRAKERAEAGEAVILARPVTSPADLHGMIAAEGIVTATGGSTSHAAVVARALGTTCVVGASALVVDERARTLVVGDRVLPEGSEVSLDGATGELFEGAFPVATPAAATAALDGLLRIARRSGDSTVLARVTLPADVAPALAAGADGLVTAVDDVLAATGHIDGLVQSLLDGADDMSAAAFDRIAELVEEEFTPLLAAAGGAEVGIRAIDLVADEARELLQQTAVTTRHPALSVPLGRPALVAAQLRGLAAAAAAAGGAARPHLALRHVSDPAEARALRELAAESGVPVGAYVTSPRGVHHVAEIAAAGDVLWLELRALQAAVFGLPARQLLTAEPLDDYLARGLLTCDPRSSVDPAVVGLLERVAAVRSCPLGLRLSGTVSQETAAQLHALGFRRFAVDAAETRPLVLALGRAAAGMIRATLTFAEADPADVDRLGGKGAGLARLTQLGLRVPPGYVIATDACRHYLQVGGLPEGLADEVFTRLEELERASGKAFGSGPVPLLLSVRSGAPISMPGMMDTILNLGIDRRAAVALAQATGDVRFVADVVRRFHAMYAETVLGALDPGQGLEVLAAAVGPDDDPGEVYDRIWAACEKQLQDDCGESVPDDPRAQLLGAVEAVFRSWNTRRARTYRDFHGIPHDLGTAVVVQSMVFGNLSADSGSGVVFTRNPVTGAPGLFGEYLAHSQGEDVVAGIRTPDPVAEALPAPLLEELRTTCAELERTYGDVLDIEFTVERSTLYFLQVRSAKRTAEAAVRIAADLAGEGTIAPAAALRMVTAEQVRQVQRPGFADDDVAEARAAGRLLTTGIGACPGQVSGKLVLDSDRAKERAEAGEAVILARPVTSPADLHGMIAAEGIVTATGGSTSHAAVVARALGTTCVVGASALVVDERARTLVVGDRVLPEGSEVSLDGATGELFEGAFPVATPAAATAALDGLLRIARRSGDSTVLARVTLPADVAPALAAGADGLVTAVDDVLAATGHIDGLVQSLLDGADDMSAAAFDRIAELVEEEFTPLLAAAGGAEVGIRAIDLVADEARELLQQTAVTTRHPALSVPLGRPALVAAQLRGLAAAAAAAGGAARPHLALRHVSDPAEARALRELAAESGVPVGAYVTSPRGVHHVAEIAAAGDVLWLELRALQAAVFGLPARQLLTAEPLDDYLARGLLTCDPRSSVDPAVVGLLERVAAVRSCPLGLRLSGTVSQETAAQLHALGFRRFAVDAAETRPLVLALGRAAAG

Radius of gyration: 45.57 Å; Cα contacts (8 Å, |Δi|>4): 3714; chains: 2; bounding box: 81×142×101 Å